Protein AF-0000000078798223 (afdb_homodimer)

Structure (mmCIF, N/CA/C/O backbone):
data_AF-0000000078798223-model_v1
#
loop_
_entity.id
_entity.type
_entity.pdbx_description
1 polymer beta-galactosidase
#
loop_
_atom_site.group_PDB
_atom_site.id
_atom_site.type_symbol
_atom_site.label_atom_id
_atom_site.label_alt_id
_atom_site.label_comp_id
_atom_site.label_asym_id
_atom_site.label_entity_id
_atom_site.label_seq_id
_atom_site.pdbx_PDB_ins_code
_atom_site.Cartn_x
_atom_site.Cartn_y
_atom_site.Cartn_z
_atom_site.occupancy
_atom_site.B_iso_or_equiv
_atom_site.auth_seq_id
_atom_site.auth_comp_id
_atom_site.auth_asym_id
_atom_site.auth_atom_id
_atom_site.pdbx_PDB_model_num
ATOM 1 N N . MET A 1 1 ? -11.508 -44.75 -27.094 1 25.14 1 MET A N 1
ATOM 2 C CA . MET A 1 1 ? -12.75 -44.219 -26.547 1 25.14 1 MET A CA 1
ATOM 3 C C . MET A 1 1 ? -12.734 -42.688 -26.609 1 25.14 1 MET A C 1
ATOM 5 O O . MET A 1 1 ? -11.898 -42.031 -25.969 1 25.14 1 MET A O 1
ATOM 9 N N . ASN A 1 2 ? -13.188 -42.25 -27.812 1 25.8 2 ASN A N 1
ATOM 10 C CA . ASN A 1 2 ? -13.203 -40.875 -28.359 1 25.8 2 ASN A CA 1
ATOM 11 C C . ASN A 1 2 ? -14.07 -39.969 -27.5 1 25.8 2 ASN A C 1
ATOM 13 O O . ASN A 1 2 ? -15.289 -40.125 -27.453 1 25.8 2 ASN A O 1
ATOM 17 N N . LEU A 1 3 ? -13.5 -39.531 -26.344 1 34.84 3 LEU A N 1
ATOM 18 C CA . LEU A 1 3 ? -14.211 -38.625 -25.469 1 34.84 3 LEU A CA 1
ATOM 19 C C . LEU A 1 3 ? -14.664 -37.375 -26.219 1 34.84 3 LEU A C 1
ATOM 21 O O . LEU A 1 3 ? -14.555 -36.281 -25.703 1 34.84 3 LEU A O 1
ATOM 25 N N . ARG A 1 4 ? -14.617 -37.375 -27.625 1 32.91 4 ARG A N 1
ATOM 26 C CA . ARG A 1 4 ? -14.852 -36.094 -28.281 1 32.91 4 ARG A CA 1
ATOM 27 C C . ARG A 1 4 ? -16.281 -35.594 -28.031 1 32.91 4 ARG A C 1
ATOM 29 O O . ARG A 1 4 ? -16.578 -34.406 -28.219 1 32.91 4 ARG A O 1
ATOM 36 N N . THR A 1 5 ? -17.312 -36.469 -27.969 1 29.66 5 THR A N 1
ATOM 37 C CA . THR A 1 5 ? -18.531 -35.906 -28.516 1 29.66 5 THR A CA 1
ATOM 38 C C . THR A 1 5 ? -19.188 -34.969 -27.484 1 29.66 5 THR A C 1
ATOM 40 O O . THR A 1 5 ? -20.422 -34.875 -27.422 1 29.66 5 THR A O 1
ATOM 43 N N . ILE A 1 6 ? -18.734 -34.75 -26.297 1 29.7 6 ILE A N 1
ATOM 44 C CA . ILE A 1 6 ? -19.797 -34.281 -25.422 1 29.7 6 ILE A CA 1
ATOM 45 C C . ILE A 1 6 ? -20.266 -32.875 -25.875 1 29.7 6 ILE A C 1
ATOM 47 O O . ILE A 1 6 ? -19.453 -31.953 -25.969 1 29.7 6 ILE A O 1
ATOM 51 N N . PHE A 1 7 ? -21.531 -32.906 -26.578 1 30.03 7 PHE A N 1
ATOM 52 C CA . PHE A 1 7 ? -22.344 -31.781 -27.047 1 30.03 7 PHE A CA 1
ATOM 53 C C . PHE A 1 7 ? -22.719 -30.859 -25.891 1 30.03 7 PHE A C 1
ATOM 55 O O . PHE A 1 7 ? -23.484 -31.25 -25 1 30.03 7 PHE A O 1
ATOM 62 N N . ILE A 1 8 ? -21.891 -30.094 -25.375 1 31.41 8 ILE A N 1
ATOM 63 C CA . ILE A 1 8 ? -22.25 -29.219 -24.266 1 31.41 8 ILE A CA 1
ATOM 64 C C . ILE A 1 8 ? -23.266 -28.172 -24.75 1 31.41 8 ILE A C 1
ATOM 66 O O . ILE A 1 8 ? -22.891 -27.219 -25.438 1 31.41 8 ILE A O 1
ATOM 70 N N . SER A 1 9 ? -24.484 -28.641 -25.344 1 26.86 9 SER A N 1
ATOM 71 C CA . SER A 1 9 ? -25.281 -27.5 -25.797 1 26.86 9 SER A CA 1
ATOM 72 C C . SER A 1 9 ? -25.875 -26.734 -24.609 1 26.86 9 SER A C 1
ATOM 74 O O . SER A 1 9 ? -26.719 -25.859 -24.797 1 26.86 9 SER A O 1
ATOM 76 N N . SER A 1 10 ? -25.719 -27.125 -23.359 1 29.78 10 SER A N 1
ATOM 77 C CA . SER A 1 10 ? -26.812 -26.469 -22.625 1 29.78 10 SER A CA 1
ATOM 78 C C . SER A 1 10 ? -26.688 -24.953 -22.672 1 29.78 10 SER A C 1
ATOM 80 O O . SER A 1 10 ? -25.656 -24.391 -22.266 1 29.78 10 SER A O 1
ATOM 82 N N . PHE A 1 11 ? -27.406 -24.344 -23.609 1 28 11 PHE A N 1
ATOM 83 C CA . PHE A 1 11 ? -27.625 -22.906 -23.703 1 28 11 PHE A CA 1
ATOM 84 C C . PHE A 1 11 ? -28.297 -22.375 -22.438 1 28 11 PHE A C 1
ATOM 86 O O . PHE A 1 11 ? -29.453 -22.688 -22.188 1 28 11 PHE A O 1
ATOM 93 N N . LEU A 1 12 ? -27.656 -22.359 -21.281 1 29.28 12 LEU A N 1
ATOM 94 C CA . LEU A 1 12 ? -28.344 -21.625 -20.219 1 29.28 12 LEU A CA 1
ATOM 95 C C . LEU A 1 12 ? -28.75 -20.234 -20.688 1 29.28 12 LEU A C 1
ATOM 97 O O . LEU A 1 12 ? -27.906 -19.453 -21.109 1 29.28 12 LEU A O 1
ATOM 101 N N . SER A 1 13 ? -30.031 -20.203 -21.125 1 26.53 13 SER A N 1
ATOM 102 C CA . SER A 1 13 ? -30.719 -18.953 -21.391 1 26.53 13 SER A CA 1
ATOM 103 C C . SER A 1 13 ? -30.625 -18 -20.203 1 26.53 13 SER A C 1
ATOM 105 O O . SER A 1 13 ? -31.109 -18.297 -19.109 1 26.53 13 SER A O 1
ATOM 107 N N . LEU A 1 14 ? -29.609 -17.297 -20.047 1 29.77 14 LEU A N 1
ATOM 108 C CA . LEU A 1 14 ? -29.609 -16.188 -19.109 1 29.77 14 LEU A CA 1
ATOM 109 C C . LEU A 1 14 ? -30.75 -15.219 -19.391 1 29.77 14 LEU A C 1
ATOM 111 O O . LEU A 1 14 ? -30.828 -14.648 -20.484 1 29.77 14 LEU A O 1
ATOM 115 N N . SER A 1 15 ? -31.922 -15.547 -18.797 1 27.58 15 SER A N 1
ATOM 116 C CA . SER A 1 15 ? -33 -14.555 -18.766 1 27.58 15 SER A CA 1
ATOM 117 C C . SER A 1 15 ? -32.469 -13.172 -18.406 1 27.58 15 SER A C 1
ATOM 119 O O . SER A 1 15 ? -31.656 -13.031 -17.484 1 27.58 15 SER A O 1
ATOM 121 N N . SER A 1 16 ? -32.5 -12.297 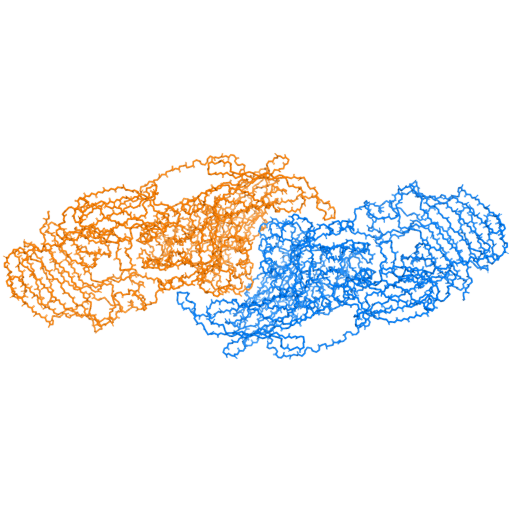-19.344 1 29.52 16 SER A N 1
ATOM 122 C CA . SER A 1 16 ? -32.156 -10.875 -19.344 1 29.52 16 SER A CA 1
ATOM 123 C C . SER A 1 16 ? -33 -10.102 -18.344 1 29.52 16 SER A C 1
ATOM 125 O O . SER A 1 16 ? -34.156 -9.758 -18.625 1 29.52 16 SER A O 1
ATOM 127 N N . LEU A 1 17 ? -33.156 -10.445 -17.109 1 31.25 17 LEU A N 1
ATOM 128 C CA . LEU A 1 17 ? -33.844 -9.43 -16.281 1 31.25 17 LEU A CA 1
ATOM 129 C C . LEU A 1 17 ? -33.25 -8.055 -16.547 1 31.25 17 LEU A C 1
ATOM 131 O O . LEU A 1 17 ? -32.031 -7.926 -16.766 1 31.25 17 LEU A O 1
ATOM 135 N N . GLY A 1 18 ? -34.125 -7.152 -16.812 1 32.62 18 GLY A N 1
ATOM 136 C CA . GLY A 1 18 ? -33.844 -5.738 -17.016 1 32.62 18 GLY A CA 1
ATOM 137 C C . GLY A 1 18 ? -32.969 -5.148 -15.938 1 32.62 18 GLY A C 1
ATOM 138 O O . GLY A 1 18 ? -33.438 -4.582 -14.953 1 32.62 18 GLY A O 1
ATOM 139 N N . MET A 1 19 ? -32.062 -5.875 -15.43 1 36.12 19 MET A N 1
ATOM 140 C CA . MET A 1 19 ? -31.062 -5.258 -14.57 1 36.12 19 MET A CA 1
ATOM 141 C C . MET A 1 19 ? -30.547 -3.959 -15.188 1 36.12 19 MET A C 1
ATOM 143 O O . MET A 1 19 ? -30.141 -3.936 -16.344 1 36.12 19 MET A O 1
ATOM 147 N N . LEU A 1 20 ? -31.125 -2.914 -14.75 1 42.03 20 LEU A N 1
ATOM 148 C CA . LEU A 1 20 ? -30.453 -1.687 -15.164 1 42.03 20 LEU A CA 1
ATOM 149 C C . LEU A 1 20 ? -28.938 -1.878 -15.188 1 42.03 20 LEU A C 1
ATOM 151 O O . LEU A 1 20 ? -28.297 -1.968 -14.141 1 42.03 20 LEU A O 1
ATOM 155 N N . ALA A 1 21 ? -28.578 -2.488 -16.188 1 52.38 21 ALA A N 1
ATOM 156 C CA . ALA A 1 21 ? -27.219 -2.867 -16.578 1 52.38 21 ALA A CA 1
ATOM 157 C C . ALA A 1 21 ? -26.281 -1.666 -16.531 1 52.38 21 ALA A C 1
ATOM 159 O O . ALA A 1 21 ? -26.688 -0.54 -16.828 1 52.38 21 ALA A O 1
ATOM 160 N N . GLN A 1 22 ? -25.125 -1.81 -15.781 1 69.62 22 GLN A N 1
ATOM 161 C CA . GLN A 1 22 ? -24.047 -0.835 -15.953 1 69.62 22 GLN A CA 1
ATOM 162 C C . GLN A 1 22 ? -24 -0.306 -17.375 1 69.62 22 GLN A C 1
ATOM 164 O O . GLN A 1 22 ? -24.125 -1.075 -18.344 1 69.62 22 GLN A O 1
ATOM 169 N N . GLU A 1 23 ? -24.219 0.938 -17.5 1 86.12 23 GLU A N 1
ATOM 170 C CA . GLU A 1 23 ? -24.094 1.555 -18.828 1 86.12 23 GLU A CA 1
ATOM 171 C C . GLU A 1 23 ? -22.656 1.484 -19.344 1 86.12 23 GLU A C 1
ATOM 173 O O . GLU A 1 23 ? -21.766 2.156 -18.812 1 86.12 23 GLU A O 1
ATOM 178 N N . GLN A 1 24 ? -22.453 0.556 -20.25 1 93.81 24 GLN A N 1
ATOM 179 C CA . GLN A 1 24 ? -21.109 0.349 -20.781 1 93.81 24 GLN A CA 1
ATOM 180 C C . GLN A 1 24 ? -21.109 0.368 -22.312 1 93.81 24 GLN A C 1
ATOM 182 O O . GLN A 1 24 ? -22.125 0.057 -22.938 1 93.81 24 GLN A O 1
ATOM 187 N N . ILE A 1 25 ? -20.047 0.852 -22.859 1 96.25 25 ILE A N 1
ATOM 188 C CA . ILE A 1 25 ? -19.75 0.755 -24.281 1 96.25 25 ILE A CA 1
ATOM 189 C C . ILE A 1 25 ? -18.453 -0.029 -24.484 1 96.25 25 ILE A C 1
ATOM 191 O O . ILE A 1 25 ? -17.438 0.267 -23.859 1 96.25 25 ILE A O 1
ATOM 195 N N . ASN A 1 26 ? -18.547 -1.075 -25.234 1 96.75 26 ASN A N 1
ATOM 196 C CA . ASN A 1 26 ? -17.359 -1.843 -25.609 1 96.75 26 ASN A CA 1
ATOM 197 C C . ASN A 1 26 ? -16.656 -1.238 -26.812 1 96.75 26 ASN A C 1
ATOM 199 O O . ASN A 1 26 ? -17.25 -1.102 -27.875 1 96.75 26 ASN A O 1
ATOM 203 N N . LEU A 1 27 ? -15.414 -0.887 -26.672 1 97.75 27 LEU A N 1
ATOM 204 C CA . LEU A 1 27 ? -14.656 -0.25 -27.734 1 97.75 27 LEU A CA 1
ATOM 205 C C . LEU A 1 27 ? -13.805 -1.271 -28.484 1 97.75 27 LEU A C 1
ATOM 207 O O . LEU A 1 27 ? -13.016 -0.91 -29.359 1 97.75 27 LEU A O 1
ATOM 211 N N . SER A 1 28 ? -13.93 -2.52 -28.109 1 95.38 28 SER A N 1
ATOM 212 C CA . SER A 1 28 ? -13.219 -3.561 -28.844 1 95.38 28 SER A CA 1
ATOM 213 C C . SER A 1 28 ? -13.688 -3.617 -30.297 1 95.38 28 SER A C 1
ATOM 215 O O . SER A 1 28 ? -14.734 -3.076 -30.641 1 95.38 28 SER A O 1
ATOM 217 N N . GLY A 1 29 ? -12.922 -4.273 -31.141 1 96.38 29 GLY A N 1
ATOM 218 C CA . GLY A 1 29 ? -13.195 -4.359 -32.562 1 96.38 29 GLY A CA 1
ATOM 219 C C . GLY A 1 29 ? -12.016 -3.963 -33.438 1 96.38 29 GLY A C 1
ATOM 220 O O . GLY A 1 29 ? -10.867 -4.301 -33.125 1 96.38 29 GLY A O 1
ATOM 221 N N . THR A 1 30 ? -12.328 -3.27 -34.469 1 97.38 30 THR A N 1
ATOM 222 C CA . THR A 1 30 ? -11.281 -2.906 -35.438 1 97.38 30 THR A CA 1
ATOM 223 C C . THR A 1 30 ? -10.703 -1.535 -35.094 1 97.38 30 THR A C 1
ATOM 225 O O . THR A 1 30 ? -11.43 -0.541 -35.062 1 97.38 30 THR A O 1
ATOM 228 N N . TRP A 1 31 ? -9.453 -1.505 -34.844 1 98.06 31 TRP A N 1
ATOM 229 C CA . TRP A 1 31 ? -8.703 -0.279 -34.594 1 98.06 31 TRP A CA 1
ATOM 230 C C . TRP A 1 31 ? -7.734 0.001 -35.75 1 98.06 31 TRP A C 1
ATOM 232 O O . TRP A 1 31 ? -7.535 -0.847 -36.625 1 98.06 31 TRP A O 1
ATOM 242 N N . GLN A 1 32 ? -7.262 1.251 -35.844 1 97.12 32 GLN A N 1
ATOM 243 C CA . GLN A 1 32 ? -6.117 1.586 -36.688 1 97.12 32 GLN A CA 1
ATOM 244 C C . GLN A 1 32 ? -4.801 1.376 -35.969 1 97.12 32 GLN A C 1
ATOM 246 O O . GLN A 1 32 ? -4.691 1.711 -34.781 1 97.12 32 GLN A O 1
ATOM 251 N N . PHE A 1 33 ? -3.844 0.742 -36.688 1 97.94 33 PHE A N 1
ATOM 252 C CA . PHE A 1 33 ? -2.629 0.312 -36 1 97.94 33 PHE A CA 1
ATOM 253 C C . PHE A 1 33 ? -1.403 0.56 -36.875 1 97.94 33 PHE A C 1
ATOM 255 O O . PHE A 1 33 ? -1.421 0.285 -38.094 1 97.94 33 PHE A O 1
ATOM 262 N N . ALA A 1 34 ? -0.399 1.144 -36.281 1 97.88 34 ALA A N 1
ATOM 263 C CA . ALA A 1 34 ? 0.933 1.234 -36.875 1 97.88 34 ALA A CA 1
ATOM 264 C C . ALA A 1 34 ? 1.983 0.609 -35.969 1 97.88 34 ALA A C 1
ATOM 266 O O . ALA A 1 34 ? 1.95 0.801 -34.75 1 97.88 34 ALA A O 1
ATOM 267 N N . PHE A 1 35 ? 2.842 -0.219 -36.562 1 97.31 35 PHE A N 1
ATOM 268 C CA . PHE A 1 35 ? 3.92 -0.876 -35.812 1 97.31 35 PHE A CA 1
ATOM 269 C C . PHE A 1 35 ? 5.258 -0.2 -36.094 1 97.31 35 PHE A C 1
ATOM 271 O O . PHE A 1 35 ? 5.582 0.078 -37.25 1 97.31 35 PHE A O 1
ATOM 278 N N . ALA A 1 36 ? 5.953 0.16 -35.031 1 97.31 36 ALA A N 1
ATOM 279 C CA . ALA A 1 36 ? 7.324 0.654 -35.125 1 97.31 36 ALA A CA 1
ATOM 280 C C . ALA A 1 36 ? 8.32 -0.377 -34.625 1 97.31 36 ALA A C 1
ATOM 282 O O . ALA A 1 36 ? 8.336 -0.689 -33.438 1 97.31 36 ALA A O 1
ATOM 283 N N . ALA A 1 37 ? 9.211 -0.849 -35.406 1 94.44 37 ALA A N 1
ATOM 284 C CA . ALA A 1 37 ? 10.141 -1.916 -35.031 1 94.44 37 ALA A CA 1
ATOM 285 C C . ALA A 1 37 ? 11.312 -1.369 -34.219 1 94.44 37 ALA A C 1
ATOM 287 O O . ALA A 1 37 ? 12.008 -2.123 -33.531 1 94.44 37 ALA A O 1
ATOM 288 N N . ASN A 1 38 ? 11.586 -0.045 -34.406 1 92.12 38 ASN A N 1
ATOM 289 C CA . ASN A 1 38 ? 12.695 0.592 -33.688 1 92.12 38 ASN A CA 1
ATOM 290 C C . ASN A 1 38 ? 12.375 2.037 -33.344 1 92.12 38 ASN A C 1
ATOM 292 O O . ASN A 1 38 ? 11.32 2.557 -33.719 1 92.12 38 ASN A O 1
ATOM 296 N N . GLN A 1 39 ? 13.305 2.594 -32.656 1 90.5 39 GLN A N 1
ATOM 297 C CA . GLN A 1 39 ? 13.086 3.93 -32.094 1 90.5 39 GLN A CA 1
ATOM 298 C C . GLN A 1 39 ? 12.922 4.957 -33.219 1 90.5 39 GLN A C 1
ATOM 300 O O . GLN A 1 39 ? 12.133 5.898 -33.094 1 90.5 39 GLN A O 1
ATOM 305 N N . LYS A 1 40 ? 13.656 4.855 -34.25 1 91.88 40 LYS A N 1
ATOM 306 C CA . LYS A 1 40 ? 13.57 5.785 -35.375 1 91.88 40 LYS A CA 1
ATOM 307 C C . LYS A 1 40 ? 12.164 5.793 -35.969 1 91.88 40 LYS A C 1
ATOM 309 O O . LYS A 1 40 ? 11.625 6.855 -36.281 1 91.88 40 LYS A O 1
ATOM 314 N N . GLU A 1 41 ? 11.656 4.602 -36.156 1 94.44 41 GLU A N 1
ATOM 315 C CA . GLU A 1 41 ? 10.289 4.492 -36.656 1 94.44 41 GLU A CA 1
ATOM 316 C C . GLU A 1 41 ? 9.281 5.043 -35.656 1 94.44 41 GLU A C 1
ATOM 318 O O . GLU A 1 41 ? 8.297 5.676 -36.062 1 94.44 41 GLU A O 1
ATOM 323 N N . ALA A 1 42 ? 9.508 4.789 -34.438 1 94.75 42 ALA A N 1
ATOM 324 C CA . ALA A 1 42 ? 8.633 5.297 -33.375 1 94.75 42 ALA A CA 1
ATOM 325 C C . ALA A 1 42 ? 8.625 6.82 -33.375 1 94.75 42 ALA A C 1
ATOM 327 O O . ALA A 1 42 ? 7.578 7.441 -33.156 1 94.75 42 ALA A O 1
ATOM 328 N N . ASP A 1 43 ? 9.75 7.402 -33.562 1 91.69 43 ASP A N 1
ATOM 329 C CA . ASP A 1 43 ? 9.883 8.859 -33.562 1 91.69 43 ASP A CA 1
ATOM 330 C C . ASP A 1 43 ? 9.008 9.492 -34.656 1 91.69 43 ASP A C 1
ATOM 332 O O . ASP A 1 43 ? 8.477 10.594 -34.469 1 91.69 43 ASP A O 1
ATOM 336 N N . ARG A 1 44 ? 8.852 8.828 -35.656 1 91.69 44 ARG A N 1
ATOM 337 C CA . ARG A 1 44 ? 8.047 9.328 -36.781 1 91.69 44 ARG A CA 1
ATOM 338 C C . ARG A 1 44 ? 6.566 9.336 -36.406 1 91.69 44 ARG A C 1
ATOM 340 O O . ARG A 1 44 ? 5.773 10.023 -37.062 1 91.69 44 ARG A O 1
ATOM 347 N N . LEU A 1 45 ? 6.223 8.594 -35.406 1 94.19 45 LEU A N 1
ATOM 348 C CA . LEU A 1 45 ? 4.82 8.461 -35.031 1 94.19 45 LEU A CA 1
ATOM 349 C C . LEU A 1 45 ? 4.543 9.219 -33.75 1 94.19 45 LEU A C 1
ATOM 351 O O . LEU A 1 45 ? 3.467 9.078 -33.156 1 94.19 45 LEU A O 1
ATOM 355 N N . GLU A 1 46 ? 5.406 10.008 -33.281 1 88.88 46 GLU A N 1
ATOM 356 C CA . GLU A 1 46 ? 5.355 10.633 -31.969 1 88.88 46 GLU A CA 1
ATOM 357 C C . GLU A 1 46 ? 4.098 11.477 -31.812 1 88.88 46 GLU A C 1
ATOM 359 O O . GLU A 1 46 ? 3.561 11.609 -30.703 1 88.88 46 GLU A O 1
ATOM 364 N N . ARG A 1 47 ? 3.443 12.062 -32.906 1 90.56 47 ARG A N 1
ATOM 365 C CA . ARG A 1 47 ? 2.287 12.945 -32.812 1 90.56 47 ARG A CA 1
ATOM 366 C C . ARG A 1 47 ? 1.03 12.258 -33.344 1 90.56 47 ARG A C 1
ATOM 368 O O . ARG A 1 47 ? 0.076 12.93 -33.75 1 90.56 47 ARG A O 1
ATOM 375 N N . PHE A 1 48 ? 1.013 10.984 -33.219 1 95.12 48 PHE A N 1
ATOM 376 C CA . PHE A 1 48 ? -0.061 10.195 -33.812 1 95.12 48 PHE A CA 1
ATOM 377 C C . PHE A 1 48 ? -1.392 10.492 -33.125 1 95.12 48 PHE A C 1
ATOM 379 O O . PHE A 1 48 ? -2.457 10.227 -33.688 1 95.12 48 PHE A O 1
ATOM 386 N N . TYR A 1 49 ? -1.411 11 -31.875 1 94.69 49 TYR A N 1
ATOM 387 C CA . TYR A 1 49 ? -2.604 11.234 -31.078 1 94.69 49 TYR A CA 1
ATOM 388 C C . TYR A 1 49 ? -3.301 12.523 -31.484 1 94.69 49 TYR A C 1
ATOM 390 O O . TYR A 1 49 ? -4.449 12.766 -31.109 1 94.69 49 TYR A O 1
ATOM 398 N N . THR A 1 50 ? -2.623 13.336 -32.281 1 92.88 50 THR A N 1
ATOM 399 C CA . THR A 1 50 ? -3.191 14.617 -32.688 1 92.88 50 THR A CA 1
ATOM 400 C C . THR A 1 50 ? -4.258 14.414 -33.781 1 92.88 50 THR A C 1
ATOM 402 O O . THR A 1 50 ? -4.188 13.469 -34.562 1 92.88 50 THR A O 1
ATOM 405 N N . PRO A 1 51 ? -5.238 15.289 -33.781 1 84.06 51 PRO A N 1
ATOM 406 C CA . PRO A 1 51 ? -6.332 15.133 -34.75 1 84.06 51 PRO A CA 1
ATOM 407 C C . PRO A 1 51 ? -5.855 15.195 -36.219 1 84.06 51 PRO A C 1
ATOM 409 O O . PRO A 1 51 ? -6.441 14.547 -37.094 1 84.06 51 PRO A O 1
ATOM 412 N N . ASP A 1 52 ? -4.801 15.883 -36.562 1 82.75 52 ASP A N 1
ATOM 413 C CA . ASP A 1 52 ? -4.391 16.156 -37.938 1 82.75 52 ASP A CA 1
ATOM 414 C C . ASP A 1 52 ? -3.307 15.18 -38.375 1 82.75 52 ASP A C 1
ATOM 416 O O . ASP A 1 52 ? -2.742 15.328 -39.469 1 82.75 52 ASP A O 1
ATOM 420 N N . PHE A 1 53 ? -3.043 14.195 -37.562 1 85.56 53 PHE A N 1
ATOM 421 C CA . PHE A 1 53 ? -1.961 13.289 -37.938 1 85.56 53 PHE A CA 1
ATOM 422 C C . PHE A 1 53 ? -2.357 12.414 -39.125 1 85.56 53 PHE A C 1
ATOM 424 O O . PHE A 1 53 ? -3.471 11.891 -39.156 1 85.56 53 PHE A O 1
ATOM 431 N N . ALA A 1 54 ? -1.493 12.312 -40.094 1 77.5 54 ALA A N 1
ATOM 432 C CA . ALA A 1 54 ? -1.74 11.5 -41.281 1 77.5 54 ALA A CA 1
ATOM 433 C C . ALA A 1 54 ? -1.782 10.016 -40.938 1 77.5 54 ALA A C 1
ATOM 435 O O . ALA A 1 54 ? -0.896 9.508 -40.25 1 77.5 54 ALA A O 1
ATOM 436 N N . LYS A 1 55 ? -2.74 9.344 -41.469 1 77.44 55 LYS A N 1
ATOM 437 C CA . LYS A 1 55 ? -2.965 7.953 -41.094 1 77.44 55 LYS A CA 1
ATOM 438 C C . LYS A 1 55 ? -2.438 6.996 -42.156 1 77.44 55 LYS A C 1
ATOM 440 O O . LYS A 1 55 ? -2.818 5.824 -42.188 1 77.44 55 LYS A O 1
ATOM 445 N N . SER A 1 56 ? -1.589 7.438 -43.031 1 79.12 56 SER A N 1
ATOM 446 C CA . SER A 1 56 ? -1.187 6.605 -44.156 1 79.12 56 SER A CA 1
ATOM 447 C C . SER A 1 56 ? -0.446 5.355 -43.688 1 79.12 56 SER A C 1
ATOM 449 O O . SER A 1 56 ? -0.485 4.32 -44.344 1 79.12 56 SER A O 1
ATOM 451 N N . LYS A 1 57 ? 0.108 5.344 -42.562 1 85.5 57 LYS A N 1
ATOM 452 C CA . LYS A 1 57 ? 0.884 4.207 -42.062 1 85.5 57 LYS A CA 1
ATOM 453 C C . LYS A 1 57 ? 0.032 3.297 -41.188 1 85.5 57 LYS A C 1
ATOM 455 O O . LYS A 1 57 ? 0.507 2.264 -40.719 1 85.5 57 LYS A O 1
ATOM 460 N N . PHE A 1 58 ? -1.136 3.611 -41.031 1 94.88 58 PHE A N 1
ATOM 461 C CA . PHE A 1 58 ? -1.995 2.842 -40.156 1 94.88 58 PHE A CA 1
ATOM 462 C C . PHE A 1 58 ? -2.818 1.827 -40.938 1 94.88 58 PHE A C 1
ATOM 464 O O . PHE A 1 58 ? -3.293 2.121 -42.031 1 94.88 58 PHE A O 1
ATOM 471 N N . LYS A 1 59 ? -2.887 0.677 -40.406 1 95.56 59 LYS A N 1
ATOM 472 C CA . LYS A 1 59 ? -3.703 -0.408 -40.938 1 95.56 59 LYS A CA 1
ATOM 473 C C . LYS A 1 59 ? -4.73 -0.88 -39.906 1 95.56 59 LYS A C 1
ATOM 475 O O . LYS A 1 59 ? -4.582 -0.633 -38.719 1 95.56 59 LYS A O 1
ATOM 480 N N . SER A 1 60 ? -5.707 -1.577 -40.438 1 96.56 60 SER A N 1
ATOM 481 C CA . SER A 1 60 ? -6.723 -2.125 -39.562 1 96.56 60 SER A CA 1
ATOM 482 C C . SER A 1 60 ? -6.172 -3.287 -38.75 1 96.56 60 SER A C 1
ATOM 484 O O . SER A 1 60 ? -5.418 -4.113 -39.25 1 96.56 60 SER A O 1
ATOM 486 N N . THR A 1 61 ? -6.488 -3.35 -37.469 1 97.19 61 THR A N 1
ATOM 487 C CA . THR A 1 61 ? -6.066 -4.422 -36.594 1 97.19 61 THR A CA 1
ATOM 488 C C . THR A 1 61 ? -7.164 -4.75 -35.562 1 97.19 61 THR A C 1
ATOM 490 O O . THR A 1 61 ? -7.879 -3.857 -35.125 1 97.19 61 THR A O 1
ATOM 493 N N . PRO A 1 62 ? -7.32 -5.984 -35.25 1 97.62 62 PRO A N 1
ATOM 494 C CA . PRO A 1 62 ? -8.297 -6.328 -34.188 1 97.62 62 PRO A CA 1
ATOM 495 C C . PRO A 1 62 ? -7.809 -5.98 -32.812 1 97.62 62 PRO A C 1
ATOM 497 O O . PRO A 1 62 ? -6.625 -6.145 -32.5 1 97.62 62 PRO A O 1
ATOM 500 N N . VAL A 1 63 ? -8.625 -5.516 -31.938 1 98.31 63 VAL A N 1
ATOM 501 C CA . VAL A 1 63 ? -8.469 -5.355 -30.5 1 98.31 63 VAL A CA 1
ATOM 502 C C . VAL A 1 63 ? -9.625 -6.035 -29.766 1 98.31 63 VAL A C 1
ATOM 504 O O . VAL A 1 63 ? -10.789 -5.668 -29.953 1 98.31 63 VAL A O 1
ATOM 507 N N . PRO A 1 64 ? -9.32 -7 -29.016 1 97.81 64 PRO A N 1
ATOM 508 C CA . PRO A 1 64 ? -8.016 -7.352 -28.438 1 97.81 64 PRO A CA 1
ATOM 509 C C . PRO A 1 64 ? -7.195 -8.258 -29.359 1 97.81 64 PRO A C 1
ATOM 511 O O . PRO A 1 64 ? -7.758 -9.094 -30.078 1 97.81 64 PRO A O 1
ATOM 514 N N . SER A 1 65 ? -5.859 -8.047 -29.328 1 98.19 65 SER A N 1
ATOM 515 C CA . SER A 1 65 ? -4.938 -8.953 -30 1 98.19 65 SER A CA 1
ATOM 516 C C . SER A 1 65 ? -3.494 -8.688 -29.578 1 98.19 65 SER A C 1
ATOM 518 O O . SER A 1 65 ? -3.203 -7.652 -28.969 1 98.19 65 SER A O 1
ATOM 520 N N . ASN A 1 66 ? -2.65 -9.602 -29.766 1 97.94 66 ASN A N 1
ATOM 521 C CA . ASN A 1 66 ? -1.203 -9.422 -29.766 1 97.94 66 ASN A CA 1
ATOM 522 C C . ASN A 1 66 ? -0.659 -9.297 -31.188 1 97.94 66 ASN A C 1
ATOM 524 O O . ASN A 1 66 ? -0.901 -10.172 -32.031 1 97.94 66 ASN A O 1
ATOM 528 N N . TRP A 1 67 ? 0.134 -8.273 -31.422 1 97.75 67 TRP A N 1
ATOM 529 C CA . TRP A 1 67 ? 0.482 -7.977 -32.812 1 97.75 67 TRP A CA 1
ATOM 530 C C . TRP A 1 67 ? 1.435 -9.031 -33.375 1 97.75 67 TRP A C 1
ATOM 532 O O . TRP A 1 67 ? 1.59 -9.148 -34.594 1 97.75 67 TRP A O 1
ATOM 542 N N . VAL A 1 68 ? 2.104 -9.828 -32.531 1 95.69 68 VAL A N 1
ATOM 543 C CA . VAL A 1 68 ? 2.98 -10.906 -32.969 1 95.69 68 VAL A CA 1
ATOM 544 C C . VAL A 1 68 ? 2.18 -11.922 -33.75 1 95.69 68 VAL A C 1
ATOM 546 O O . VAL A 1 68 ? 2.686 -12.5 -34.719 1 95.69 68 VAL A O 1
ATOM 549 N N . LEU A 1 69 ? 0.98 -12.219 -33.375 1 96.62 69 LEU A N 1
ATOM 550 C CA . LEU A 1 69 ? 0.144 -13.203 -34.062 1 96.62 69 LEU A CA 1
ATOM 551 C C . LEU A 1 69 ? -0.33 -12.688 -35.406 1 96.62 69 LEU A C 1
ATOM 553 O O . LEU A 1 69 ? -0.831 -13.461 -36.219 1 96.62 69 LEU A O 1
ATOM 557 N N . LEU A 1 70 ? -0.18 -11.422 -35.625 1 96.75 70 LEU A N 1
ATOM 558 C CA . LEU A 1 70 ? -0.587 -10.789 -36.875 1 96.75 70 LEU A CA 1
ATOM 559 C C . LEU A 1 70 ? 0.603 -10.633 -37.812 1 96.75 70 LEU A C 1
ATOM 561 O O . LEU A 1 70 ? 0.461 -10.086 -38.906 1 96.75 70 LEU A O 1
ATOM 565 N N . GLY A 1 71 ? 1.77 -11.031 -37.375 1 95.25 71 GLY A N 1
ATOM 566 C CA . GLY A 1 71 ? 2.926 -11.133 -38.25 1 95.25 71 GLY A CA 1
ATOM 567 C C . GLY A 1 71 ? 3.838 -9.922 -38.188 1 95.25 71 GLY A C 1
ATOM 568 O O . GLY A 1 71 ? 4.773 -9.805 -38.969 1 95.25 71 GLY A O 1
ATOM 569 N N . TYR A 1 72 ? 3.633 -9.023 -37.188 1 95.31 72 TYR A N 1
ATOM 570 C CA . TYR A 1 72 ? 4.391 -7.781 -37.156 1 95.31 72 TYR A CA 1
ATOM 571 C C . TYR A 1 72 ? 5.777 -8.008 -36.562 1 95.31 72 TYR A C 1
ATOM 573 O O . TYR A 1 72 ? 6.699 -7.223 -36.812 1 95.31 72 TYR A O 1
ATOM 581 N N . GLU A 1 73 ? 5.91 -9.031 -35.75 1 93.25 73 GLU A N 1
ATOM 582 C CA . GLU A 1 73 ? 7.195 -9.344 -35.125 1 93.25 73 GLU A CA 1
ATOM 583 C C . GLU A 1 73 ? 7.297 -10.828 -34.781 1 93.25 73 GLU A C 1
ATOM 585 O O . GLU A 1 73 ? 6.285 -11.539 -34.75 1 93.25 73 GLU A O 1
ATOM 590 N N . GLU A 1 74 ? 8.531 -11.32 -34.656 1 92.31 74 GLU A N 1
ATOM 591 C CA . GLU A 1 74 ? 8.742 -12.695 -34.188 1 92.31 74 GLU A CA 1
ATOM 592 C C . GLU A 1 74 ? 8.469 -12.844 -32.719 1 92.31 74 GLU A C 1
ATOM 594 O O . GLU A 1 74 ? 8.836 -11.977 -31.906 1 92.31 74 GLU A O 1
ATOM 599 N N . PRO A 1 75 ? 7.738 -13.898 -32.375 1 93.25 75 PRO A N 1
ATOM 600 C CA . PRO A 1 75 ? 7.484 -14.102 -30.953 1 93.25 75 PRO A CA 1
ATOM 601 C C . PRO A 1 75 ? 8.773 -14.266 -30.141 1 93.25 75 PRO A C 1
ATOM 603 O O . PRO A 1 75 ? 9.711 -14.922 -30.594 1 93.25 75 PRO A O 1
ATOM 606 N N . VAL A 1 76 ? 8.82 -13.641 -29.016 1 93 76 VAL A N 1
ATOM 607 C CA . VAL A 1 76 ? 9.961 -13.711 -28.109 1 93 76 VAL A CA 1
ATOM 608 C C . VAL A 1 76 ? 9.539 -14.375 -26.797 1 93 76 VAL A C 1
ATOM 610 O O . VAL A 1 76 ? 8.438 -14.125 -26.297 1 93 76 VAL A O 1
ATOM 613 N N . TYR A 1 77 ? 10.422 -15.281 -26.359 1 93.25 77 TYR A N 1
ATOM 614 C CA . TYR A 1 77 ? 10.188 -15.984 -25.109 1 93.25 77 TYR A CA 1
ATOM 615 C C . TYR A 1 77 ? 11.109 -15.461 -24.016 1 93.25 77 TYR A C 1
ATOM 617 O O . TYR A 1 77 ? 12.305 -15.266 -24.234 1 93.25 77 TYR A O 1
ATOM 625 N N . ARG A 1 78 ? 10.641 -15.125 -22.844 1 93.38 78 ARG A N 1
ATOM 626 C CA . ARG A 1 78 ? 11.383 -14.758 -21.641 1 93.38 78 ARG A CA 1
ATOM 627 C C . ARG A 1 78 ? 12.078 -13.406 -21.812 1 93.38 78 ARG A C 1
ATOM 629 O O . ARG A 1 78 ? 13.242 -13.258 -21.453 1 93.38 78 ARG A O 1
ATOM 636 N N . GLY A 1 79 ? 11.406 -12.57 -22.5 1 93.19 79 GLY A N 1
ATOM 637 C CA . GLY A 1 79 ? 11.891 -11.203 -22.562 1 93.19 79 GLY A CA 1
ATOM 638 C C . GLY A 1 79 ? 12.727 -10.914 -23.797 1 93.19 79 GLY A C 1
ATOM 639 O O . GLY A 1 79 ? 13.047 -11.828 -24.547 1 93.19 79 GLY A O 1
ATOM 640 N N . PHE A 1 80 ? 13.016 -9.656 -24.016 1 93.19 80 PHE A N 1
ATOM 641 C CA . PHE A 1 80 ? 13.719 -9.172 -25.203 1 93.19 80 PHE A CA 1
ATOM 642 C C . PHE A 1 80 ? 15.219 -9.094 -24.953 1 93.19 80 PHE A C 1
ATOM 644 O O . PHE A 1 80 ? 15.648 -8.742 -23.859 1 93.19 80 PHE A O 1
ATOM 651 N N . LYS A 1 81 ? 15.922 -9.398 -25.984 1 86 81 LYS A N 1
ATOM 652 C CA . LYS A 1 81 ? 17.375 -9.281 -25.922 1 86 81 LYS A CA 1
ATOM 653 C C . LYS A 1 81 ? 17.812 -7.824 -26.047 1 86 81 LYS A C 1
ATOM 655 O O . LYS A 1 81 ? 17.219 -7.055 -26.812 1 86 81 LYS A O 1
ATOM 660 N N . ASP A 1 82 ? 18.812 -7.352 -25.438 1 80.5 82 ASP A N 1
ATOM 661 C CA . ASP A 1 82 ? 19.516 -6.066 -25.516 1 80.5 82 ASP A CA 1
ATOM 662 C C . ASP A 1 82 ? 18.547 -4.91 -25.266 1 80.5 82 ASP A C 1
ATOM 664 O O . ASP A 1 82 ? 18.734 -3.812 -25.797 1 80.5 82 ASP A O 1
ATOM 668 N N . ASN A 1 83 ? 17.391 -5.211 -24.688 1 79.94 83 ASN A N 1
ATOM 669 C CA . ASN A 1 83 ? 16.391 -4.223 -24.297 1 79.94 83 ASN A CA 1
ATOM 670 C C . ASN A 1 83 ? 15.891 -3.439 -25.516 1 79.94 83 ASN A C 1
ATOM 672 O O . ASN A 1 83 ? 15.781 -2.213 -25.469 1 79.94 83 ASN A O 1
ATOM 676 N N . GLN A 1 84 ? 15.766 -4.078 -26.641 1 86.38 84 GLN A N 1
ATOM 677 C CA . GLN A 1 84 ? 15.188 -3.5 -27.844 1 86.38 84 GLN A CA 1
ATOM 678 C C . GLN A 1 84 ? 13.906 -4.223 -28.25 1 86.38 84 GLN A C 1
ATOM 680 O O . GLN A 1 84 ? 13.859 -5.457 -28.234 1 86.38 84 GLN A O 1
ATOM 685 N N . ALA A 1 85 ? 12.898 -3.496 -28.391 1 93.12 85 ALA A N 1
ATOM 686 C CA . ALA A 1 85 ? 11.617 -4.066 -28.781 1 93.12 85 ALA A CA 1
ATOM 687 C C . ALA A 1 85 ? 10.797 -3.061 -29.594 1 93.12 85 ALA A C 1
ATOM 689 O O . ALA A 1 85 ? 11.102 -1.865 -29.594 1 93.12 85 ALA A O 1
ATOM 690 N N . GLY A 1 86 ? 9.859 -3.578 -30.297 1 94.56 86 GLY A N 1
ATOM 691 C CA . GLY A 1 86 ? 8.969 -2.721 -31.062 1 94.56 86 GLY A CA 1
ATOM 692 C C . GLY A 1 86 ? 7.922 -2.033 -30.203 1 94.56 86 GLY A C 1
ATOM 693 O O . GLY A 1 86 ? 7.828 -2.293 -29 1 94.56 86 GLY A O 1
ATOM 694 N N . GLU A 1 87 ? 7.238 -1.03 -30.828 1 97.19 87 GLU A N 1
ATOM 695 C CA . GLU A 1 87 ? 6.129 -0.311 -30.203 1 97.19 87 GLU A CA 1
ATOM 696 C C . GLU A 1 87 ? 4.895 -0.317 -31.109 1 97.19 87 GLU A C 1
ATOM 698 O O . GLU A 1 87 ? 5.008 -0.465 -32.312 1 97.19 87 GLU A O 1
ATOM 703 N N . GLY A 1 88 ? 3.771 -0.302 -30.484 1 98.25 88 GLY A N 1
ATOM 704 C CA . GLY A 1 88 ? 2.521 -0.229 -31.219 1 98.25 88 GLY A CA 1
ATOM 705 C C . GLY A 1 88 ? 1.763 1.063 -30.984 1 98.25 88 GLY A C 1
ATOM 706 O O . GLY A 1 88 ? 1.729 1.572 -29.859 1 98.25 88 GLY A O 1
ATOM 707 N N . PHE A 1 89 ? 1.235 1.602 -32.094 1 98.44 89 PHE A N 1
ATOM 708 C CA . PHE A 1 89 ? 0.436 2.82 -32.062 1 98.44 89 PHE A CA 1
ATOM 709 C C . PHE A 1 89 ? -0.993 2.545 -32.5 1 98.44 89 PHE A C 1
ATOM 711 O O . PHE A 1 89 ? -1.22 2.141 -33.656 1 98.44 89 PHE A O 1
ATOM 718 N N . TYR A 1 90 ? -1.943 2.719 -31.594 1 98.31 90 TYR A N 1
ATOM 719 C CA . TYR A 1 90 ? -3.346 2.402 -31.828 1 98.31 90 TYR A CA 1
ATOM 720 C C . TYR A 1 90 ? -4.191 3.67 -31.875 1 98.31 90 TYR A C 1
ATOM 722 O O . TYR A 1 90 ? -3.965 4.602 -31.094 1 98.31 90 TYR A O 1
ATOM 730 N N . VAL A 1 91 ? -5.184 3.701 -32.75 1 97.56 91 VAL A N 1
ATOM 731 C CA . VAL A 1 91 ? -6.164 4.781 -32.781 1 97.56 91 VAL A CA 1
ATOM 732 C C . VAL A 1 91 ? -7.566 4.203 -32.969 1 97.56 91 VAL A C 1
ATOM 734 O O . VAL A 1 91 ? -7.758 3.277 -33.781 1 97.56 91 VAL A O 1
ATOM 737 N N . ARG A 1 92 ? -8.477 4.66 -32.281 1 97.19 92 ARG A N 1
ATOM 738 C CA . ARG A 1 92 ? -9.883 4.266 -32.344 1 97.19 92 ARG A CA 1
ATOM 739 C C . ARG A 1 92 ? -10.797 5.484 -32.281 1 97.19 92 ARG A C 1
ATOM 741 O O . ARG A 1 92 ? -10.664 6.316 -31.391 1 97.19 92 ARG A O 1
ATOM 748 N N . GLU A 1 93 ? -11.633 5.598 -33.219 1 96.19 93 GLU A N 1
ATOM 749 C CA . GLU A 1 93 ? -12.688 6.609 -33.188 1 96.19 93 GLU A CA 1
ATOM 750 C C . GLU A 1 93 ? -14.016 6.008 -32.75 1 96.19 93 GLU A C 1
ATOM 752 O O . GLU A 1 93 ? -14.344 4.879 -33.125 1 96.19 93 GLU A O 1
ATOM 757 N N . PHE A 1 94 ? -14.734 6.73 -31.922 1 97.12 94 PHE A N 1
ATOM 758 C CA . PHE A 1 94 ? -16 6.215 -31.406 1 97.12 94 PHE A CA 1
ATOM 759 C C . PHE A 1 94 ? -16.938 7.359 -31.031 1 97.12 94 PHE A C 1
ATOM 761 O O . PHE A 1 94 ? -16.516 8.516 -30.984 1 97.12 94 PHE A O 1
ATOM 768 N N . THR A 1 95 ? -18.156 7.051 -30.859 1 96.69 95 THR A N 1
ATOM 769 C CA . THR A 1 95 ? -19.156 7.996 -30.391 1 96.69 95 THR A CA 1
ATOM 770 C C . THR A 1 95 ? -19.781 7.508 -29.078 1 96.69 95 THR A C 1
ATOM 772 O O . THR A 1 95 ? -19.641 6.34 -28.719 1 96.69 95 THR A O 1
ATOM 775 N N . ILE A 1 96 ? -20.328 8.359 -28.312 1 96.44 96 ILE A N 1
ATOM 776 C CA . ILE A 1 96 ? -21.016 8 -27.078 1 96.44 96 ILE A CA 1
ATOM 777 C C . ILE A 1 96 ? -22.453 8.516 -27.125 1 96.44 96 ILE A C 1
ATOM 779 O O . ILE A 1 96 ? -22.781 9.438 -27.891 1 96.44 96 ILE A O 1
ATOM 783 N N . PRO A 1 97 ? -23.359 7.926 -26.344 1 95.31 97 PRO A N 1
ATOM 784 C CA . PRO A 1 97 ? -24.734 8.414 -26.281 1 95.31 97 PRO A CA 1
ATOM 785 C C . PRO A 1 97 ? -24.828 9.852 -25.766 1 95.31 97 PRO A C 1
ATOM 787 O O . PRO A 1 97 ? -24.047 10.25 -24.906 1 95.31 97 PRO A O 1
ATOM 790 N N . GLN A 1 98 ? -25.812 10.57 -26.234 1 93.94 98 GLN A N 1
ATOM 791 C CA . GLN A 1 98 ? -26 11.969 -25.859 1 93.94 98 GLN A CA 1
ATOM 792 C C . GLN A 1 98 ? -26.266 12.117 -24.375 1 93.94 98 GLN A C 1
ATOM 794 O O . GLN A 1 98 ? -25.844 13.094 -23.75 1 93.94 98 GLN A O 1
ATOM 799 N N . ASP A 1 99 ? -26.906 11.211 -23.812 1 92.69 99 ASP A N 1
ATOM 800 C CA . ASP A 1 99 ? -27.297 11.305 -22.406 1 92.69 99 ASP A CA 1
ATOM 801 C C . ASP A 1 99 ? -26.094 11.07 -21.484 1 92.69 99 ASP A C 1
ATOM 803 O O . ASP A 1 99 ? -26.203 11.219 -20.266 1 92.69 99 ASP A O 1
ATOM 807 N N . TRP A 1 100 ? -24.906 10.711 -22 1 95.56 100 TRP A N 1
ATOM 808 C CA . TRP A 1 100 ? -23.719 10.492 -21.188 1 95.56 100 TRP A CA 1
ATOM 809 C C . TRP A 1 100 ? -23.047 11.82 -20.859 1 95.56 100 TRP A C 1
ATOM 811 O O . TRP A 1 100 ? -22.141 11.867 -20.016 1 95.56 100 TRP A O 1
ATOM 821 N N . LYS A 1 101 ? -23.469 12.922 -21.375 1 93.25 101 LYS A N 1
ATOM 822 C CA . LYS A 1 101 ? -22.875 14.242 -21.203 1 93.25 101 LYS A CA 1
ATOM 823 C C . LYS A 1 101 ? -22.828 14.617 -19.719 1 93.25 101 LYS A C 1
ATOM 825 O O . LYS A 1 101 ? -21.859 15.242 -19.266 1 93.25 101 LYS A O 1
ATOM 830 N N . ASP A 1 102 ? -23.797 14.281 -18.984 1 92.69 102 ASP A N 1
ATOM 831 C CA . ASP A 1 102 ? -23.875 14.688 -17.578 1 92.69 102 ASP A CA 1
ATOM 832 C C . ASP A 1 102 ? -23.547 13.516 -16.641 1 92.69 102 ASP A C 1
ATOM 834 O O . ASP A 1 102 ? -23.953 13.516 -15.484 1 92.69 102 ASP A O 1
ATOM 838 N N . LYS A 1 103 ? -22.828 12.539 -17.156 1 96.31 103 LYS A N 1
ATOM 839 C CA . LYS A 1 103 ? -22.5 11.367 -16.344 1 96.31 103 LYS A CA 1
ATOM 840 C C . LYS A 1 103 ? -21 11.297 -16.078 1 96.31 103 LYS A C 1
ATOM 842 O O . LYS A 1 103 ? -20.219 11.984 -16.719 1 96.31 103 LYS A O 1
ATOM 847 N N . ARG A 1 104 ? -20.656 10.602 -14.945 1 96.75 104 ARG A N 1
ATOM 848 C CA . ARG A 1 104 ? -19.266 10.188 -14.742 1 96.75 104 ARG A CA 1
ATOM 849 C C . ARG A 1 104 ? -18.906 9.023 -15.664 1 96.75 104 ARG A C 1
ATOM 851 O O . ARG A 1 104 ? -19.688 8.078 -15.805 1 96.75 104 ARG A O 1
ATOM 858 N N . ILE A 1 105 ? -17.766 9.133 -16.391 1 97.75 105 ILE A N 1
ATOM 859 C CA . ILE A 1 105 ? -17.391 8.102 -17.344 1 97.75 105 ILE A CA 1
ATOM 860 C C . ILE A 1 105 ? -15.984 7.613 -17.047 1 97.75 105 ILE A C 1
ATOM 862 O O . ILE A 1 105 ? -15.055 8.414 -16.938 1 97.75 105 ILE A O 1
ATOM 866 N N . LEU A 1 106 ? -15.789 6.324 -16.906 1 97.81 106 LEU A N 1
ATOM 867 C CA . LEU A 1 106 ? -14.484 5.688 -16.766 1 97.81 106 LEU A CA 1
ATOM 868 C C . LEU A 1 106 ? -14.102 4.941 -18.047 1 97.81 106 LEU A C 1
ATOM 870 O O . LEU A 1 106 ? -14.945 4.297 -18.672 1 97.81 106 LEU A O 1
ATOM 874 N N . LEU A 1 107 ? -12.875 5.141 -18.484 1 98.56 107 LEU A N 1
ATOM 875 C CA . LEU A 1 107 ? -12.273 4.371 -19.578 1 98.56 107 LEU A CA 1
ATOM 876 C C . LEU A 1 107 ? -11.43 3.227 -19.031 1 98.56 107 LEU A C 1
ATOM 878 O O . LEU A 1 107 ? -10.383 3.461 -18.406 1 98.56 107 LEU A O 1
ATOM 882 N N . HIS A 1 108 ? -11.859 1.979 -19.328 1 98.06 108 HIS A N 1
ATOM 883 C CA . HIS A 1 108 ? -11.219 0.793 -18.781 1 98.06 108 HIS A CA 1
ATOM 884 C C . HIS A 1 108 ? -10.383 0.081 -19.844 1 98.06 108 HIS A C 1
ATOM 886 O O . HIS A 1 108 ? -10.812 -0.049 -20.984 1 98.06 108 HIS A O 1
ATOM 892 N N . PHE A 1 109 ? -9.18 -0.309 -19.438 1 98.5 109 PHE A N 1
ATOM 893 C CA . PHE A 1 109 ? -8.375 -1.266 -20.188 1 98.5 109 PHE A CA 1
ATOM 894 C C . PHE A 1 109 ? -8.234 -2.574 -19.422 1 98.5 109 PHE A C 1
ATOM 896 O O . PHE A 1 109 ? -7.766 -2.586 -18.281 1 98.5 109 PHE A O 1
ATOM 903 N N . GLY A 1 110 ? -8.594 -3.66 -20.109 1 97.5 110 GLY A N 1
ATOM 904 C CA . GLY A 1 110 ? -8.508 -4.957 -19.453 1 97.5 110 GLY A CA 1
ATOM 905 C C . GLY A 1 110 ? -7.094 -5.504 -19.391 1 97.5 110 GLY A C 1
ATOM 906 O O . GLY A 1 110 ? -6.781 -6.352 -18.547 1 97.5 110 GLY A O 1
ATOM 907 N N . GLY A 1 111 ? -6.281 -5.09 -20.328 1 97.38 111 GLY A N 1
ATOM 908 C CA . GLY A 1 111 ? -4.898 -5.543 -20.375 1 97.38 111 GLY A CA 1
ATOM 909 C C . GLY A 1 111 ? -4.137 -4.992 -21.562 1 97.38 111 GLY A C 1
ATOM 910 O O . GLY A 1 111 ? -4.598 -5.082 -22.703 1 97.38 111 GLY A O 1
ATOM 911 N N . VAL A 1 112 ? -3.025 -4.312 -21.359 1 98.38 112 VAL A N 1
ATOM 912 C CA . VAL A 1 112 ? -2.076 -3.811 -22.344 1 98.38 112 VAL A CA 1
ATOM 913 C C . VAL A 1 112 ? -0.662 -4.25 -21.969 1 98.38 112 VAL A C 1
ATOM 915 O O . VAL A 1 112 ? -0.209 -4.016 -20.844 1 98.38 112 VAL A O 1
ATOM 918 N N . TRP A 1 113 ? 0.029 -4.961 -22.906 1 96.75 113 TRP A N 1
ATOM 919 C CA . TRP A 1 113 ? 1.374 -5.426 -22.594 1 96.75 113 TRP A CA 1
ATOM 920 C C . TRP A 1 113 ? 2.426 -4.621 -23.344 1 96.75 113 TRP A C 1
ATOM 922 O O . TRP A 1 113 ? 2.387 -4.539 -24.578 1 96.75 113 TRP A O 1
ATOM 932 N N . SER A 1 114 ? 3.51 -3.975 -22.641 1 96 114 SER A N 1
ATOM 933 C CA . SER A 1 114 ? 3.553 -4.023 -21.188 1 96 114 SER A CA 1
ATOM 934 C C . SER A 1 114 ? 3.287 -2.65 -20.578 1 96 114 SER A C 1
ATOM 936 O O . SER A 1 114 ? 3.254 -2.502 -19.359 1 96 114 SER A O 1
ATOM 938 N N . SER A 1 115 ? 3.131 -1.677 -21.5 1 97.5 115 SER A N 1
ATOM 939 C CA . SER A 1 115 ? 2.893 -0.306 -21.062 1 97.5 115 SER A CA 1
ATOM 940 C C . SER A 1 115 ? 1.952 0.424 -22.016 1 97.5 115 SER A C 1
ATOM 942 O O . SER A 1 115 ? 2.018 0.229 -23.219 1 97.5 115 SER A O 1
ATOM 944 N N . ALA A 1 116 ? 1.106 1.288 -21.453 1 98.31 116 ALA A N 1
ATOM 945 C CA . ALA A 1 116 ? 0.155 2.061 -22.234 1 98.31 116 ALA A CA 1
ATOM 946 C C . ALA A 1 116 ? 0.266 3.551 -21.938 1 98.31 116 ALA A C 1
ATOM 948 O O . ALA A 1 116 ? 0.219 3.957 -20.766 1 98.31 116 ALA A O 1
ATOM 949 N N . GLU A 1 117 ? 0.518 4.328 -22.906 1 97.88 117 GLU A N 1
ATOM 950 C CA . GLU A 1 117 ? 0.306 5.77 -22.859 1 97.88 117 GLU A CA 1
ATOM 951 C C . GLU A 1 117 ? -0.963 6.164 -23.609 1 97.88 117 GLU A C 1
ATOM 953 O O . GLU A 1 117 ? -1.126 5.828 -24.781 1 97.88 117 GLU A O 1
ATOM 958 N N . VAL A 1 118 ? -1.832 6.887 -22.984 1 98.44 118 VAL A N 1
ATOM 959 C CA . VAL A 1 118 ? -3.186 7.027 -23.5 1 98.44 118 VAL A CA 1
ATOM 960 C C . VAL A 1 118 ? -3.52 8.508 -23.688 1 98.44 118 VAL A C 1
ATOM 962 O O . VAL A 1 118 ? -3.246 9.32 -22.797 1 98.44 118 VAL A O 1
ATOM 965 N N . TRP A 1 119 ? -4.074 8.867 -24.844 1 97.88 119 TRP A N 1
ATOM 966 C CA . TRP A 1 119 ? -4.582 10.203 -25.156 1 97.88 119 TRP A CA 1
ATOM 967 C C . TRP A 1 119 ? -6.047 10.141 -25.578 1 97.88 119 TRP A C 1
ATOM 969 O O . TRP A 1 119 ? -6.469 9.18 -26.234 1 97.88 119 TRP A O 1
ATOM 979 N N . LEU A 1 120 ? -6.801 11.055 -25.219 1 97.75 120 LEU A N 1
ATOM 980 C CA . LEU A 1 120 ? -8.18 11.234 -25.656 1 97.75 120 LEU A CA 1
ATOM 981 C C . LEU A 1 120 ? -8.391 12.617 -26.25 1 97.75 120 LEU A C 1
ATOM 983 O O . LEU A 1 120 ? -8.164 13.633 -25.594 1 97.75 120 LEU A O 1
ATOM 987 N N . ASN A 1 121 ? -8.797 12.656 -27.547 1 96.38 121 ASN A N 1
ATOM 988 C CA . ASN A 1 121 ? -9.031 13.906 -28.266 1 96.38 121 ASN A CA 1
ATOM 989 C C . ASN A 1 121 ? -7.82 14.828 -28.203 1 96.38 121 ASN A C 1
ATOM 991 O O . ASN A 1 121 ? -7.961 16.031 -27.953 1 96.38 121 ASN A O 1
ATOM 995 N N . GLY A 1 122 ? -6.672 14.227 -28.234 1 95 122 GLY A N 1
ATOM 996 C CA . GLY A 1 122 ? -5.434 14.984 -28.312 1 95 122 GLY A CA 1
ATOM 997 C C . GLY A 1 122 ? -4.832 15.281 -26.953 1 95 122 GLY A C 1
ATOM 998 O O . GLY A 1 122 ? -3.684 15.719 -26.859 1 95 122 GLY A O 1
ATOM 999 N N . ASN A 1 123 ? -5.566 14.992 -25.875 1 94.19 123 ASN A N 1
ATOM 1000 C CA . ASN A 1 123 ? -5.086 15.273 -24.531 1 94.19 123 ASN A CA 1
ATOM 1001 C C . ASN A 1 123 ? -4.602 14 -23.828 1 94.19 123 ASN A C 1
ATOM 1003 O O . ASN A 1 123 ? -5.254 12.961 -23.906 1 94.19 123 ASN A O 1
ATOM 1007 N N . GLU A 1 124 ? -3.43 14.125 -23.172 1 94.94 124 GLU A N 1
ATOM 1008 C CA . GLU A 1 124 ? -2.865 12.984 -22.453 1 94.94 124 GLU A CA 1
ATOM 1009 C C . GLU A 1 124 ? -3.682 12.648 -21.203 1 94.94 124 GLU A C 1
ATOM 1011 O O . GLU A 1 124 ? -3.979 13.531 -20.391 1 94.94 124 GLU A O 1
ATOM 1016 N N . LEU A 1 125 ? -4.113 11.406 -21.094 1 96.56 125 LEU A N 1
ATOM 1017 C CA . LEU A 1 125 ? -4.785 10.93 -19.891 1 96.56 125 LEU A CA 1
ATOM 1018 C C . LEU A 1 125 ? -3.771 10.43 -18.859 1 96.56 125 LEU A C 1
ATOM 1020 O O . LEU A 1 125 ? -3.922 10.672 -17.656 1 96.56 125 LEU A O 1
ATOM 1024 N N . GLY A 1 126 ? -2.789 9.688 -19.375 1 95.69 126 GLY A N 1
ATOM 1025 C CA . GLY A 1 126 ? -1.779 9.133 -18.5 1 95.69 126 GLY A CA 1
ATOM 1026 C C . GLY A 1 126 ? -1.127 7.879 -19.047 1 95.69 126 GLY A C 1
ATOM 1027 O O . GLY A 1 126 ? -1.165 7.629 -20.25 1 95.69 126 GLY A O 1
ATOM 1028 N N . ARG A 1 127 ? -0.41 7.262 -18.094 1 95.69 127 ARG A N 1
ATOM 1029 C CA . ARG A 1 127 ? 0.381 6.09 -18.453 1 95.69 127 ARG A CA 1
ATOM 1030 C C . ARG A 1 127 ? 0.174 4.965 -17.438 1 95.69 127 ARG A C 1
ATOM 1032 O O . ARG A 1 127 ? -0.158 5.219 -16.281 1 95.69 127 ARG A O 1
ATOM 1039 N N . HIS A 1 128 ? 0.204 3.74 -17.875 1 97.44 128 HIS A N 1
ATOM 1040 C CA . HIS A 1 128 ? 0.147 2.537 -17.062 1 97.44 128 HIS A CA 1
ATOM 1041 C C . HIS A 1 128 ? 1.257 1.561 -17.438 1 97.44 128 HIS A C 1
ATOM 1043 O O . HIS A 1 128 ? 1.299 1.064 -18.562 1 97.44 128 HIS A O 1
ATOM 1049 N N . ASP A 1 129 ? 2.191 1.235 -16.484 1 96.12 129 ASP A N 1
ATOM 1050 C CA . ASP A 1 129 ? 3.365 0.409 -16.75 1 96.12 129 ASP A CA 1
ATOM 1051 C C . ASP A 1 129 ? 3.242 -0.955 -16.078 1 96.12 129 ASP A C 1
ATOM 1053 O O . ASP A 1 129 ? 4.062 -1.309 -15.227 1 96.12 129 ASP A O 1
ATOM 1057 N N . CYS A 1 130 ? 2.271 -1.756 -16.453 1 95.75 130 CYS A N 1
ATOM 1058 C CA . CYS A 1 130 ? 2.047 -3.135 -16.031 1 95.75 130 CYS A CA 1
ATOM 1059 C C . CYS A 1 130 ? 1.366 -3.938 -17.141 1 95.75 130 CYS A C 1
ATOM 1061 O O . CYS A 1 130 ? 0.364 -3.496 -17.703 1 95.75 130 CYS A O 1
ATOM 1063 N N . GLY A 1 131 ? 1.854 -5.051 -17.375 1 95.69 131 GLY A N 1
ATOM 1064 C CA . GLY A 1 131 ? 1.388 -5.805 -18.531 1 95.69 131 GLY A CA 1
ATOM 1065 C C . GLY A 1 131 ? 0.158 -6.641 -18.234 1 95.69 131 GLY A C 1
ATOM 1066 O O . GLY A 1 131 ? -0.51 -7.117 -19.156 1 95.69 131 GLY A O 1
ATOM 1067 N N . TYR A 1 132 ? -0.22 -6.785 -16.953 1 95.81 132 TYR A N 1
ATOM 1068 C CA . TYR A 1 132 ? -1.178 -7.859 -16.719 1 95.81 132 TYR A CA 1
ATOM 1069 C C . TYR A 1 132 ? -2.379 -7.363 -15.93 1 95.81 132 TYR A C 1
ATOM 1071 O O . TYR A 1 132 ? -3.418 -8.023 -15.883 1 95.81 132 TYR A O 1
ATOM 1079 N N . THR A 1 133 ? -2.344 -6.227 -15.273 1 96.19 133 THR A N 1
ATOM 1080 C CA . THR A 1 133 ? -3.479 -5.758 -14.484 1 96.19 133 THR A CA 1
ATOM 1081 C C . THR A 1 133 ? -4.355 -4.816 -15.305 1 96.19 133 THR A C 1
ATOM 1083 O O . THR A 1 133 ? -3.875 -4.152 -16.219 1 96.19 133 THR A O 1
ATOM 1086 N N . SER A 1 134 ? -5.637 -4.809 -15.008 1 97.12 134 SER A N 1
ATOM 1087 C CA . SER A 1 134 ? -6.555 -3.832 -15.586 1 97.12 134 SER A CA 1
ATOM 1088 C C . SER A 1 134 ? -6.391 -2.465 -14.93 1 97.12 134 SER A C 1
ATOM 1090 O O . SER A 1 134 ? -5.949 -2.367 -13.781 1 97.12 134 SER A O 1
ATOM 1092 N N . PHE A 1 135 ? -6.707 -1.443 -15.664 1 97.38 135 PHE A N 1
ATOM 1093 C CA . PHE A 1 135 ? -6.621 -0.077 -15.156 1 97.38 135 PHE A CA 1
ATOM 1094 C C . PHE A 1 135 ? -7.676 0.808 -15.82 1 97.38 135 PHE A C 1
ATOM 1096 O O . PHE A 1 135 ? -8.312 0.405 -16.797 1 97.38 135 PHE A O 1
ATOM 1103 N N . ALA A 1 136 ? -7.957 1.977 -15.227 1 98 136 ALA A N 1
ATOM 1104 C CA . ALA A 1 136 ? -8.984 2.873 -15.75 1 98 136 ALA A CA 1
ATOM 1105 C C . ALA A 1 136 ? -8.578 4.336 -15.57 1 98 136 ALA A C 1
ATOM 1107 O O . ALA A 1 136 ? -7.777 4.66 -14.688 1 98 136 ALA A O 1
ATOM 1108 N N . PHE A 1 137 ? -9.047 5.191 -16.453 1 98.12 137 PHE A N 1
ATOM 1109 C CA . PHE A 1 137 ? -8.938 6.641 -16.359 1 98.12 137 PHE A CA 1
ATOM 1110 C C . PHE A 1 137 ? -10.312 7.281 -16.203 1 98.12 137 PHE A C 1
ATOM 1112 O O . PHE A 1 137 ? -11.289 6.836 -16.828 1 98.12 137 PHE A O 1
ATOM 1119 N N . ASP A 1 138 ? -10.438 8.25 -15.32 1 97.25 138 ASP A N 1
ATOM 1120 C CA . ASP A 1 138 ? -11.633 9.086 -15.297 1 97.25 138 ASP A CA 1
ATOM 1121 C C . ASP A 1 138 ? -11.641 10.07 -16.453 1 97.25 138 ASP A C 1
ATOM 1123 O O . ASP A 1 138 ? -10.812 10.977 -16.516 1 97.25 138 ASP A O 1
ATOM 1127 N N . VAL A 1 139 ? -12.523 9.914 -17.391 1 97.62 139 VAL A N 1
ATOM 1128 C CA . VAL A 1 139 ? -12.555 10.766 -18.578 1 97.62 139 VAL A CA 1
ATOM 1129 C C . VAL A 1 139 ? -13.805 11.641 -18.547 1 97.62 139 VAL A C 1
ATOM 1131 O O . VAL A 1 139 ? -14.281 12.094 -19.594 1 97.62 139 VAL A O 1
ATOM 1134 N N . THR A 1 140 ? -14.367 11.805 -17.328 1 96.06 140 THR A N 1
ATOM 1135 C CA . THR A 1 140 ? -15.523 12.672 -17.141 1 96.06 140 THR A CA 1
ATOM 1136 C C . THR A 1 140 ? -15.266 14.055 -17.703 1 96.06 140 THR A C 1
ATOM 1138 O O . THR A 1 140 ? -14.219 14.656 -17.453 1 96.06 140 THR A O 1
ATOM 1141 N N . ASN A 1 141 ? -16.172 14.594 -18.5 1 93.81 141 ASN A N 1
ATOM 1142 C CA . ASN A 1 141 ? -16.141 15.922 -19.109 1 93.81 141 ASN A CA 1
ATOM 1143 C C . ASN A 1 141 ? -15.008 16.031 -20.125 1 93.81 141 ASN A C 1
ATOM 1145 O O . ASN A 1 141 ? -14.586 17.141 -20.469 1 93.81 141 ASN A O 1
ATOM 1149 N N . LYS A 1 142 ? -14.398 14.938 -20.578 1 95.69 142 LYS A N 1
ATOM 1150 C CA . LYS A 1 142 ? -13.312 14.969 -21.547 1 95.69 142 LYS A CA 1
ATOM 1151 C C . LYS A 1 142 ? -13.773 14.398 -22.891 1 95.69 142 LYS A C 1
ATOM 1153 O O . LYS A 1 142 ? -13.008 14.375 -23.859 1 95.69 142 LYS A O 1
ATOM 1158 N N . LEU A 1 143 ? -15 13.938 -22.953 1 96.88 143 LEU A N 1
ATOM 1159 C CA . LEU A 1 143 ? -15.562 13.328 -24.141 1 96.88 143 LEU A CA 1
ATOM 1160 C C . LEU A 1 143 ? -16.484 14.305 -24.859 1 96.88 143 LEU A C 1
ATOM 1162 O O . LEU A 1 143 ? -17.141 15.133 -24.234 1 96.88 143 LEU A O 1
ATOM 1166 N N . LYS A 1 144 ? -16.5 14.172 -26.156 1 95.31 144 LYS A N 1
ATOM 1167 C CA . LYS A 1 144 ? -17.438 14.906 -27 1 95.31 144 LYS A CA 1
ATOM 1168 C C . LYS A 1 144 ? -18.719 14.109 -27.234 1 95.31 144 LYS A C 1
ATOM 1170 O O . LYS A 1 144 ? -18.672 12.906 -27.5 1 95.31 144 LYS A O 1
ATOM 1175 N N . VAL A 1 145 ? -19.859 14.711 -27.078 1 93.31 145 VAL A N 1
ATOM 1176 C CA . VAL A 1 145 ? -21.125 13.992 -27.203 1 93.31 145 VAL A CA 1
ATOM 1177 C C . VAL A 1 145 ? -21.688 14.172 -28.609 1 93.31 145 VAL A C 1
ATOM 1179 O O . VAL A 1 145 ? -22.422 13.32 -29.094 1 93.31 145 VAL A O 1
ATOM 1182 N N . ASP A 1 146 ? -21.422 15.242 -29.359 1 90.56 146 ASP A N 1
ATOM 1183 C CA . ASP A 1 146 ? -22.031 15.57 -30.641 1 90.56 146 ASP A CA 1
ATOM 1184 C C . ASP A 1 146 ? -21.109 15.219 -31.797 1 90.56 146 ASP A C 1
ATOM 1186 O O . ASP A 1 146 ? -21.469 15.406 -32.969 1 90.56 146 ASP A O 1
ATOM 1190 N N . GLU A 1 147 ? -20 14.805 -31.516 1 93.81 147 GLU A N 1
ATOM 1191 C CA . GLU A 1 147 ? -19.016 14.453 -32.531 1 93.81 147 GLU A CA 1
ATOM 1192 C C . GLU A 1 147 ? -18.219 13.227 -32.125 1 93.81 147 GLU A C 1
ATOM 1194 O O . GLU A 1 147 ? -18.234 12.828 -30.953 1 93.81 147 GLU A O 1
ATOM 1199 N N . PRO A 1 148 ? -17.5 12.594 -33.062 1 95.19 148 PRO A N 1
ATOM 1200 C CA . PRO A 1 148 ? -16.672 11.43 -32.688 1 95.19 148 PRO A CA 1
ATOM 1201 C C . PRO A 1 148 ? -15.5 11.797 -31.797 1 95.19 148 PRO A C 1
ATOM 1203 O O . PRO A 1 148 ? -14.945 12.891 -31.906 1 95.19 148 PRO A O 1
ATOM 1206 N N . ASN A 1 149 ? -15.203 10.883 -30.891 1 97.31 149 ASN A N 1
ATOM 1207 C CA . ASN A 1 149 ? -14.023 10.969 -30.031 1 97.31 149 ASN A CA 1
ATOM 1208 C C . ASN A 1 149 ? -12.867 10.141 -30.594 1 97.31 149 ASN A C 1
ATOM 1210 O O . ASN A 1 149 ? -13.086 9.117 -31.234 1 97.31 149 ASN A O 1
ATOM 1214 N N . LYS A 1 150 ? -11.688 10.641 -30.391 1 96.88 150 LYS A N 1
ATOM 1215 C CA . LYS A 1 150 ? -10.492 9.922 -30.828 1 96.88 150 LYS A CA 1
ATOM 1216 C C . LYS A 1 150 ? -9.695 9.406 -29.641 1 96.88 150 LYS A C 1
ATOM 1218 O O . LYS A 1 150 ? -9.203 10.195 -28.828 1 96.88 150 LYS A O 1
ATOM 1223 N N . LEU A 1 151 ? -9.586 8.117 -29.484 1 98 151 LEU A N 1
ATOM 1224 C CA . LEU A 1 151 ? -8.734 7.473 -28.484 1 98 151 LEU A CA 1
ATOM 1225 C C . LEU A 1 151 ? -7.422 7.008 -29.109 1 98 151 LEU A C 1
ATOM 1227 O O . LEU A 1 151 ? -7.43 6.301 -30.125 1 98 151 LEU A O 1
ATOM 1231 N N . ALA A 1 152 ? -6.309 7.484 -28.625 1 98.19 152 ALA A N 1
ATOM 1232 C CA . ALA A 1 152 ? -4.98 7.09 -29.094 1 98.19 152 ALA A CA 1
ATOM 1233 C C . ALA A 1 152 ? -4.188 6.414 -27.984 1 98.19 152 ALA A C 1
ATOM 1235 O O . ALA A 1 152 ? -4.191 6.875 -26.828 1 98.19 152 ALA A O 1
ATOM 1236 N N . VAL A 1 153 ? -3.58 5.273 -28.234 1 98.69 153 VAL A N 1
ATOM 1237 C CA . VAL A 1 153 ? -2.811 4.516 -27.25 1 98.69 153 VAL A CA 1
ATOM 1238 C C . VAL A 1 153 ? -1.464 4.113 -27.844 1 98.69 153 VAL A C 1
ATOM 1240 O O . VAL A 1 153 ? -1.41 3.488 -28.906 1 98.69 153 VAL A O 1
ATOM 1243 N N . ARG A 1 154 ? -0.388 4.512 -27.281 1 98.56 154 ARG A N 1
ATOM 1244 C CA . ARG A 1 154 ? 0.937 3.982 -27.594 1 98.56 154 ARG A CA 1
ATOM 1245 C C . ARG A 1 154 ? 1.296 2.836 -26.656 1 98.56 154 ARG A C 1
ATOM 1247 O O . ARG A 1 154 ? 1.251 2.992 -25.422 1 98.56 154 ARG A O 1
ATOM 1254 N N . VAL A 1 155 ? 1.569 1.709 -27.188 1 98.5 155 VAL A N 1
ATOM 1255 C CA . VAL A 1 155 ? 1.969 0.539 -26.406 1 98.5 155 VAL A CA 1
ATOM 1256 C C . VAL A 1 155 ? 3.477 0.33 -26.531 1 98.5 155 VAL A C 1
ATOM 1258 O O . VAL A 1 155 ? 4 0.141 -27.625 1 98.5 155 VAL A O 1
ATOM 1261 N N . ARG A 1 156 ? 4.164 0.37 -25.406 1 96.94 156 ARG A N 1
ATOM 1262 C CA . ARG A 1 156 ? 5.59 0.073 -25.344 1 96.94 156 ARG A CA 1
ATOM 1263 C C . ARG A 1 156 ? 5.84 -1.289 -24.703 1 96.94 156 ARG A C 1
ATOM 1265 O O . ARG A 1 156 ? 5.203 -1.639 -23.703 1 96.94 156 ARG A O 1
ATOM 1272 N N . GLN A 1 157 ? 6.75 -2.025 -25.328 1 96.44 157 GLN A N 1
ATOM 1273 C CA . GLN A 1 157 ? 7.066 -3.344 -24.781 1 96.44 157 GLN A CA 1
ATOM 1274 C C . GLN A 1 157 ? 8.164 -3.258 -23.734 1 96.44 157 GLN A C 1
ATOM 1276 O O . GLN A 1 157 ? 8.211 -4.078 -22.812 1 96.44 157 GLN A O 1
ATOM 1281 N N . ILE A 1 158 ? 9.055 -2.279 -23.859 1 95.56 158 ILE A N 1
ATOM 1282 C CA . ILE A 1 158 ? 10.156 -2.152 -22.906 1 95.56 158 ILE A CA 1
ATOM 1283 C C . ILE A 1 158 ? 10.039 -0.826 -22.172 1 95.56 158 ILE A C 1
ATOM 1285 O O . ILE A 1 158 ? 9.977 0.238 -22.781 1 95.56 158 ILE A O 1
ATOM 1289 N N . THR A 1 159 ? 9.883 -0.892 -20.906 1 93.38 159 THR A N 1
ATOM 1290 C CA . THR A 1 159 ? 10.023 0.204 -19.953 1 93.38 159 THR A CA 1
ATOM 1291 C C . THR A 1 159 ? 10.945 -0.193 -18.812 1 93.38 159 THR A C 1
ATOM 1293 O O . THR A 1 159 ? 11.523 -1.285 -18.812 1 93.38 159 THR A O 1
ATOM 1296 N N . ARG A 1 160 ? 11.117 0.681 -17.859 1 91.19 160 ARG A N 1
ATOM 1297 C CA . ARG A 1 160 ? 11.961 0.385 -16.703 1 91.19 160 ARG A CA 1
ATOM 1298 C C . ARG A 1 160 ? 11.398 -0.783 -15.898 1 91.19 160 ARG A C 1
ATOM 1300 O O . ARG A 1 160 ? 12.148 -1.513 -15.25 1 91.19 160 ARG A O 1
ATOM 1307 N N . GLU A 1 161 ? 10.109 -1.012 -16.062 1 92.81 161 GLU A N 1
ATOM 1308 C CA . GLU A 1 161 ? 9.414 -1.969 -15.203 1 92.81 161 GLU A CA 1
ATOM 1309 C C . GLU A 1 161 ? 9.102 -3.258 -15.961 1 92.81 161 GLU A C 1
ATOM 1311 O O . GLU A 1 161 ? 8.594 -4.219 -15.375 1 92.81 161 GLU A O 1
ATOM 1316 N N . TYR A 1 162 ? 9.414 -3.416 -17.219 1 93.44 162 TYR A N 1
ATOM 1317 C CA . TYR A 1 162 ? 8.844 -4.48 -18.031 1 93.44 162 TYR A CA 1
ATOM 1318 C C . TYR A 1 162 ? 9.305 -5.848 -17.547 1 93.44 162 TYR A C 1
ATOM 1320 O O . TYR A 1 162 ? 8.625 -6.855 -17.75 1 93.44 162 TYR A O 1
ATOM 1328 N N . LYS A 1 163 ? 10.492 -5.824 -16.812 1 93.62 163 LYS A N 1
ATOM 1329 C CA . LYS A 1 163 ? 11.008 -7.105 -16.344 1 93.62 163 LYS A CA 1
ATOM 1330 C C . LYS A 1 163 ? 10.047 -7.746 -15.344 1 93.62 163 LYS A C 1
ATOM 1332 O O . LYS A 1 163 ? 9.984 -8.969 -15.234 1 93.62 163 LYS A O 1
ATOM 1337 N N . PHE A 1 164 ? 9.273 -6.969 -14.625 1 94.88 164 PHE A N 1
ATOM 1338 C CA . PHE A 1 164 ? 8.266 -7.5 -13.711 1 94.88 164 PHE A CA 1
ATOM 1339 C C . PHE A 1 164 ? 7.277 -8.391 -14.461 1 94.88 164 PHE A C 1
ATOM 1341 O O . PHE A 1 164 ? 6.703 -9.312 -13.883 1 94.88 164 PHE A O 1
ATOM 1348 N N . ASP A 1 165 ? 7.141 -8.148 -15.766 1 94.81 165 ASP A N 1
ATOM 1349 C CA . ASP A 1 165 ? 6.109 -8.805 -16.562 1 94.81 165 ASP A CA 1
ATOM 1350 C C . ASP A 1 165 ? 6.695 -9.953 -17.375 1 94.81 165 ASP A C 1
ATOM 1352 O O . ASP A 1 165 ? 5.992 -10.57 -18.188 1 94.81 165 ASP A O 1
ATOM 1356 N N . VAL A 1 166 ? 7.988 -10.18 -17.219 1 94.31 166 VAL A N 1
ATOM 1357 C CA . VAL A 1 166 ? 8.656 -11.242 -17.969 1 94.31 166 VAL A CA 1
ATOM 1358 C C . VAL A 1 166 ? 8.766 -12.5 -17.109 1 94.31 166 VAL A C 1
ATOM 1360 O O . VAL A 1 166 ? 9.422 -12.484 -16.062 1 94.31 166 VAL A O 1
ATOM 1363 N N . CYS A 1 167 ? 8.133 -13.5 -17.5 1 90.69 167 CYS A N 1
ATOM 1364 C CA . CYS A 1 167 ? 8.148 -14.789 -16.812 1 90.69 167 CYS A CA 1
ATOM 1365 C C . CYS A 1 167 ? 8.5 -15.922 -17.766 1 90.69 167 CYS A C 1
ATOM 1367 O O . CYS A 1 167 ? 9.055 -15.68 -18.844 1 90.69 167 CYS A O 1
ATOM 1369 N N . ASP A 1 168 ? 8.344 -17.125 -17.312 1 89.06 168 ASP A N 1
ATOM 1370 C CA . ASP A 1 168 ? 8.57 -18.281 -18.172 1 89.06 168 ASP A CA 1
ATOM 1371 C C . ASP A 1 168 ? 7.434 -18.469 -19.172 1 89.06 168 ASP A C 1
ATOM 1373 O O . ASP A 1 168 ? 6.742 -19.484 -19.156 1 89.06 168 ASP A O 1
ATOM 1377 N N . ASP A 1 169 ? 7.32 -17.453 -19.953 1 92.31 169 ASP A N 1
ATOM 1378 C CA . ASP A 1 169 ? 6.27 -17.453 -20.969 1 92.31 169 ASP A CA 1
ATOM 1379 C C . ASP A 1 169 ? 6.605 -16.5 -22.109 1 92.31 169 ASP A C 1
ATOM 1381 O O . ASP A 1 169 ? 7.719 -15.977 -22.172 1 92.31 169 ASP A O 1
ATOM 1385 N N . TRP A 1 170 ? 5.711 -16.391 -23.047 1 94.56 170 TRP A N 1
ATOM 1386 C CA . TRP A 1 170 ? 5.859 -15.516 -24.203 1 94.56 170 TRP A CA 1
ATOM 1387 C C . TRP A 1 170 ? 5.777 -14.055 -23.781 1 94.56 170 TRP A C 1
ATOM 1389 O O . TRP A 1 170 ? 5.031 -13.703 -22.875 1 94.56 170 TRP A O 1
ATOM 1399 N N . THR A 1 171 ? 6.559 -13.195 -24.422 1 94.56 171 THR A N 1
ATOM 1400 C CA . THR A 1 171 ? 6.582 -11.75 -24.234 1 94.56 171 THR A CA 1
ATOM 1401 C C . THR A 1 171 ? 6.004 -11.031 -25.453 1 94.56 171 THR A C 1
ATOM 1403 O O . THR A 1 171 ? 6.715 -10.797 -26.438 1 94.56 171 THR A O 1
ATOM 1406 N N . TRP A 1 172 ? 4.617 -10.688 -25.328 1 94.25 172 TRP A N 1
ATOM 1407 C CA . TRP A 1 172 ? 3.896 -10.164 -26.484 1 94.25 172 TRP A CA 1
ATOM 1408 C C . TRP A 1 172 ? 3.285 -8.805 -26.188 1 94.25 172 TRP A C 1
ATOM 1410 O O . TRP A 1 172 ? 2.588 -8.641 -25.188 1 94.25 172 TRP A O 1
ATOM 1420 N N . GLY A 1 173 ? 3.541 -7.906 -27.125 1 97.12 173 GLY A N 1
ATOM 1421 C CA . GLY A 1 173 ? 2.891 -6.613 -27 1 97.12 173 GLY A CA 1
ATOM 1422 C C . GLY A 1 173 ? 1.503 -6.578 -27.609 1 97.12 173 GLY A C 1
ATOM 1423 O O . GLY A 1 173 ? 1.166 -7.414 -28.453 1 97.12 173 GLY A O 1
ATOM 1424 N N . GLY A 1 174 ? 0.667 -5.586 -27.109 1 98.31 174 GLY A N 1
ATOM 1425 C CA . GLY A 1 174 ? -0.65 -5.344 -27.688 1 98.31 174 GLY A CA 1
ATOM 1426 C C . GLY A 1 174 ? -1.691 -4.977 -26.641 1 98.31 174 GLY A C 1
ATOM 1427 O O . GLY A 1 174 ? -1.439 -5.078 -25.438 1 98.31 174 GLY A O 1
ATOM 1428 N N . ILE A 1 175 ? -2.76 -4.402 -27.109 1 98.69 175 ILE A N 1
ATOM 1429 C CA . ILE A 1 175 ? -3.986 -4.348 -26.312 1 98.69 175 ILE A CA 1
ATOM 1430 C C . ILE A 1 175 ? -4.727 -5.68 -26.422 1 98.69 175 ILE A C 1
ATOM 1432 O O . ILE A 1 175 ? -5.523 -5.879 -27.344 1 98.69 175 ILE A O 1
ATOM 1436 N N . TYR A 1 176 ? -4.484 -6.527 -25.469 1 98.06 176 TYR A N 1
ATOM 1437 C CA . TYR A 1 176 ? -4.836 -7.93 -25.656 1 98.06 176 TYR A CA 1
ATOM 1438 C C . TYR A 1 176 ? -6.078 -8.297 -24.859 1 98.06 176 TYR A C 1
ATOM 1440 O O . TYR A 1 176 ? -6.449 -9.477 -24.781 1 98.06 176 TYR A O 1
ATOM 1448 N N . ARG A 1 177 ? -6.715 -7.367 -24.188 1 97.69 177 ARG A N 1
ATOM 1449 C CA . ARG A 1 177 ? -8.008 -7.52 -23.531 1 97.69 177 ARG A CA 1
ATOM 1450 C C . ARG A 1 177 ? -8.938 -6.363 -23.875 1 97.69 177 ARG A C 1
ATOM 1452 O O . ARG A 1 177 ? -8.547 -5.438 -24.578 1 97.69 177 ARG A O 1
ATOM 1459 N N . ASP A 1 178 ? -10.133 -6.387 -23.359 1 97.19 178 ASP A N 1
ATOM 1460 C CA . ASP A 1 178 ? -11.18 -5.465 -23.781 1 97.19 178 ASP A CA 1
ATOM 1461 C C . ASP A 1 178 ? -10.875 -4.039 -23.312 1 97.19 178 ASP A C 1
ATOM 1463 O O . ASP A 1 178 ? -10.195 -3.842 -22.312 1 97.19 178 ASP A O 1
ATOM 1467 N N . VAL A 1 179 ? -11.289 -3.078 -24.109 1 98.44 179 VAL A N 1
ATOM 1468 C CA . VAL A 1 179 ? -11.352 -1.663 -23.766 1 98.44 179 VAL A CA 1
ATOM 1469 C C . VAL A 1 179 ? -12.805 -1.217 -23.656 1 98.44 179 VAL A C 1
ATOM 1471 O O . VAL A 1 179 ? -13.594 -1.413 -24.594 1 98.44 179 VAL A O 1
ATOM 1474 N N . THR A 1 180 ? -13.227 -0.66 -22.531 1 98 180 THR A N 1
ATOM 1475 C CA . THR A 1 180 ? -14.633 -0.334 -22.328 1 98 180 THR A CA 1
ATOM 1476 C C . THR A 1 180 ? -14.789 1.042 -21.688 1 98 180 THR A C 1
ATOM 1478 O O . THR A 1 180 ? -13.867 1.53 -21.031 1 98 180 THR A O 1
ATOM 1481 N N . LEU A 1 181 ? -15.914 1.669 -21.984 1 97.94 181 LEU A N 1
ATOM 1482 C CA . LEU A 1 181 ? -16.391 2.84 -21.25 1 97.94 181 LEU A CA 1
ATOM 1483 C C . LEU A 1 181 ? -17.516 2.469 -20.297 1 97.94 181 LEU A C 1
ATOM 1485 O O . LEU A 1 181 ? -18.375 1.658 -20.641 1 97.94 181 LEU A O 1
ATOM 1489 N N . GLU A 1 182 ? -17.453 2.986 -19.141 1 97.25 182 GLU A N 1
ATOM 1490 C CA . GLU A 1 182 ? -18.516 2.795 -18.156 1 97.25 182 GLU A CA 1
ATOM 1491 C C . GLU A 1 182 ? -19.078 4.133 -17.688 1 97.25 182 GLU A C 1
ATOM 1493 O O . GLU A 1 182 ? -18.328 5.016 -17.266 1 97.25 182 GLU A O 1
ATOM 1498 N N . ALA A 1 183 ? -20.375 4.281 -17.781 1 97.12 183 ALA A N 1
ATOM 1499 C CA . ALA A 1 183 ? -21.031 5.496 -17.328 1 97.12 183 ALA A CA 1
ATOM 1500 C C . ALA A 1 183 ? -21.734 5.266 -15.992 1 97.12 183 ALA A C 1
ATOM 1502 O O . ALA A 1 183 ? -22.281 4.188 -15.742 1 97.12 183 ALA A O 1
ATOM 1503 N N . MET A 1 184 ? -21.703 6.23 -15.078 1 96.38 184 MET A N 1
ATOM 1504 C CA . MET A 1 184 ? -22.391 6.211 -13.789 1 96.38 184 MET A CA 1
ATOM 1505 C C . MET A 1 184 ? -22.828 7.613 -13.383 1 96.38 184 MET A C 1
ATOM 1507 O O . MET A 1 184 ? -22.484 8.594 -14.047 1 96.38 184 MET A O 1
ATOM 1511 N N . PRO A 1 185 ? -23.625 7.727 -12.273 1 95.56 185 PRO A N 1
ATOM 1512 C CA . PRO A 1 185 ? -24.062 9.062 -11.867 1 95.56 185 PRO A CA 1
ATOM 1513 C C . PRO A 1 185 ? -22.891 9.992 -11.531 1 95.56 185 PRO A C 1
ATOM 1515 O O . PRO A 1 185 ? -21.906 9.555 -10.922 1 95.56 185 PRO A O 1
ATOM 1518 N N . ALA A 1 186 ? -23.047 11.242 -11.852 1 92.75 186 ALA A N 1
ATOM 1519 C CA . ALA A 1 186 ? -21.953 12.203 -11.797 1 92.75 186 ALA A CA 1
ATOM 1520 C C . ALA A 1 186 ? -21.672 12.648 -10.359 1 92.75 186 ALA A C 1
ATOM 1522 O O . ALA A 1 186 ? -20.531 12.945 -10 1 92.75 186 ALA A O 1
ATOM 1523 N N . LYS A 1 187 ? -22.734 12.695 -9.547 1 91.06 187 LYS A N 1
ATOM 1524 C CA . LYS A 1 187 ? -22.578 13.375 -8.266 1 91.06 187 LYS A CA 1
ATOM 1525 C C . LYS A 1 187 ? -22.484 12.367 -7.121 1 91.06 187 LYS A C 1
ATOM 1527 O O . LYS A 1 187 ? -21.812 12.617 -6.117 1 91.06 187 LYS A O 1
ATOM 1532 N N . ARG A 1 188 ? -23.312 11.281 -7.188 1 94.56 188 ARG A N 1
ATOM 1533 C CA . ARG A 1 188 ? -23.281 10.219 -6.188 1 94.56 188 ARG A CA 1
ATOM 1534 C C . ARG A 1 188 ? -23.359 8.844 -6.84 1 94.56 188 ARG A C 1
ATOM 1536 O O . ARG A 1 188 ? -24.25 8.602 -7.668 1 94.56 188 ARG A O 1
ATOM 1543 N N . TRP A 1 189 ? -22.391 7.945 -6.508 1 95.81 189 TRP A N 1
ATOM 1544 C CA . TRP A 1 189 ? -22.391 6.617 -7.113 1 95.81 189 TRP A CA 1
ATOM 1545 C C . TRP A 1 189 ? -21.812 5.582 -6.152 1 95.81 189 TRP A C 1
ATOM 1547 O O . TRP A 1 189 ? -21.203 5.934 -5.141 1 95.81 189 TRP A O 1
ATOM 1557 N N . ILE A 1 190 ? -22.062 4.336 -6.375 1 97.06 190 ILE A N 1
ATOM 1558 C CA . ILE A 1 190 ? -21.438 3.223 -5.676 1 97.06 190 ILE A CA 1
ATOM 1559 C C . ILE A 1 190 ? -20.031 3 -6.223 1 97.06 190 ILE A C 1
ATOM 1561 O O . ILE A 1 190 ? -19.859 2.537 -7.352 1 97.06 190 ILE A O 1
ATOM 1565 N N . ASP A 1 191 ? -19.062 3.344 -5.465 1 94.94 191 ASP A N 1
ATOM 1566 C CA . ASP A 1 191 ? -17.672 3.295 -5.93 1 94.94 191 ASP A CA 1
ATOM 1567 C C . ASP A 1 191 ? -17.109 1.876 -5.844 1 94.94 191 ASP A C 1
ATOM 1569 O O . ASP A 1 191 ? -16.453 1.408 -6.77 1 94.94 191 ASP A O 1
ATOM 1573 N N . ASP A 1 192 ? -17.359 1.277 -4.672 1 92.12 192 ASP A N 1
ATOM 1574 C CA . ASP A 1 192 ? -16.812 -0.063 -4.461 1 92.12 192 ASP A CA 1
ATOM 1575 C C . ASP A 1 192 ? -17.719 -0.879 -3.541 1 92.12 192 ASP A C 1
ATOM 1577 O O . ASP A 1 192 ? -18.438 -0.318 -2.705 1 92.12 192 ASP A O 1
ATOM 1581 N N . VAL A 1 193 ? -17.781 -2.123 -3.783 1 97.19 193 VAL A N 1
ATOM 1582 C CA . VAL A 1 193 ? -18.484 -3.082 -2.939 1 97.19 193 VAL A CA 1
ATOM 1583 C C . VAL A 1 193 ? -17.547 -4.238 -2.584 1 97.19 193 VAL A C 1
ATOM 1585 O O . VAL A 1 193 ? -16.984 -4.879 -3.469 1 97.19 193 VAL A O 1
ATOM 1588 N N . VAL A 1 194 ? -17.312 -4.496 -1.344 1 97.81 194 VAL A N 1
ATOM 1589 C CA . VAL A 1 194 ? -16.531 -5.633 -0.875 1 97.81 194 VAL A CA 1
ATOM 1590 C C . VAL A 1 194 ? -17.406 -6.543 -0.017 1 97.81 194 VAL A C 1
ATOM 1592 O O . VAL A 1 194 ? -18.125 -6.07 0.861 1 97.81 194 VAL A O 1
ATOM 1595 N N . VAL A 1 195 ? -17.406 -7.809 -0.261 1 98.19 195 VAL A N 1
ATOM 1596 C CA . VAL A 1 195 ? -18.203 -8.766 0.498 1 98.19 195 VAL A CA 1
ATOM 1597 C C . VAL A 1 195 ? -17.297 -9.758 1.207 1 98.19 195 VAL A C 1
ATOM 1599 O O . VAL A 1 195 ? -16.25 -10.148 0.669 1 98.19 195 VAL A O 1
ATOM 1602 N N . GLN A 1 196 ? -17.625 -10.141 2.379 1 97.81 196 GLN A N 1
ATOM 1603 C CA . GLN A 1 196 ? -16.953 -11.156 3.186 1 97.81 196 GLN A CA 1
ATOM 1604 C C . GLN A 1 196 ? -17.969 -12.109 3.82 1 97.81 196 GLN A C 1
ATOM 1606 O O . GLN A 1 196 ? -19.031 -11.68 4.27 1 97.81 196 GLN A O 1
ATOM 1611 N N . THR A 1 197 ? -17.672 -13.375 3.756 1 98.44 197 THR A N 1
ATOM 1612 C CA . THR A 1 197 ? -18.547 -14.375 4.359 1 98.44 197 THR A CA 1
ATOM 1613 C C . THR A 1 197 ? -17.875 -15.023 5.566 1 98.44 197 THR A C 1
ATOM 1615 O O . THR A 1 197 ? -16.703 -15.406 5.496 1 98.44 197 THR A O 1
ATOM 1618 N N . THR A 1 198 ? -18.578 -15.102 6.672 1 97.31 198 THR A N 1
ATOM 1619 C CA . THR A 1 198 ? -18.094 -15.727 7.891 1 97.31 198 THR A CA 1
ATOM 1620 C C . THR A 1 198 ? -19.125 -16.703 8.453 1 97.31 198 THR A C 1
ATOM 1622 O O . THR A 1 198 ? -20.281 -16.344 8.633 1 97.31 198 THR A O 1
ATOM 1625 N N . PHE A 1 199 ? -18.734 -17.891 8.773 1 98 199 PHE A N 1
ATOM 1626 C CA . PHE A 1 199 ? -19.625 -18.891 9.32 1 98 199 PHE A CA 1
ATOM 1627 C C . PHE A 1 199 ? -19.578 -18.875 10.844 1 98 199 PHE A C 1
ATOM 1629 O O . PHE A 1 199 ? -18.641 -18.359 11.445 1 98 199 PHE A O 1
ATOM 1636 N N . ASP A 1 200 ? -20.641 -19.406 11.469 1 97.19 200 ASP A N 1
ATOM 1637 C CA . ASP A 1 200 ? -20.609 -19.703 12.898 1 97.19 200 ASP A CA 1
ATOM 1638 C C . ASP A 1 200 ? -19.672 -20.859 13.211 1 97.19 200 ASP A C 1
ATOM 1640 O O . ASP A 1 200 ? -19.078 -21.453 12.305 1 97.19 200 ASP A O 1
ATOM 1644 N N . HIS A 1 201 ? -19.484 -21.219 14.406 1 94.81 201 HIS A N 1
ATOM 1645 C CA . HIS A 1 201 ? -18.5 -22.203 14.836 1 94.81 201 HIS A CA 1
ATOM 1646 C C . HIS A 1 201 ? -18.844 -23.594 14.328 1 94.81 201 HIS A C 1
ATOM 1648 O O . HIS A 1 201 ? -17.984 -24.469 14.25 1 94.81 201 HIS A O 1
ATOM 1654 N N . LEU A 1 202 ? -20.125 -23.781 13.961 1 95.56 202 LEU A N 1
ATOM 1655 C CA . LEU A 1 202 ? -20.562 -25.078 13.469 1 95.56 202 LEU A CA 1
ATOM 1656 C C . LEU A 1 202 ? -20.641 -25.078 11.945 1 95.56 202 LEU A C 1
ATOM 1658 O O . LEU A 1 202 ? -20.938 -26.109 11.336 1 95.56 202 LEU A O 1
ATOM 1662 N N . PHE A 1 203 ? -20.359 -23.906 11.234 1 96.44 203 PHE A N 1
ATOM 1663 C CA . PHE A 1 203 ? -20.406 -23.719 9.789 1 96.44 203 PHE A CA 1
ATOM 1664 C C . PHE A 1 203 ? -21.812 -24.016 9.258 1 96.44 203 PHE A C 1
ATOM 1666 O O . PHE A 1 203 ? -21.969 -24.625 8.195 1 96.44 203 PHE A O 1
ATOM 1673 N N . GLN A 1 204 ? -22.812 -23.688 10.016 1 96.69 204 GLN A N 1
ATOM 1674 C CA . GLN A 1 204 ? -24.219 -23.859 9.609 1 96.69 204 GLN A CA 1
ATOM 1675 C C . GLN A 1 204 ? -24.797 -22.562 9.078 1 96.69 204 GLN A C 1
ATOM 1677 O O . GLN A 1 204 ? -25.141 -22.469 7.895 1 96.69 204 GLN A O 1
ATOM 1682 N N . ASP A 1 205 ? -24.828 -21.547 9.93 1 98 205 ASP A N 1
ATOM 1683 C CA . ASP A 1 205 ? -25.266 -20.203 9.539 1 98 205 ASP A CA 1
ATOM 1684 C C . ASP A 1 205 ? -24.078 -19.312 9.219 1 98 205 ASP A C 1
ATOM 1686 O O . ASP A 1 205 ? -22.953 -19.609 9.602 1 98 205 ASP A O 1
ATOM 1690 N N . ALA A 1 206 ? -24.328 -18.312 8.391 1 98.31 206 ALA A N 1
ATOM 1691 C CA . ALA A 1 206 ? -23.234 -17.422 8.016 1 98.31 206 ALA A CA 1
ATOM 1692 C C . ALA A 1 206 ? -23.703 -15.961 8.008 1 98.31 206 ALA A C 1
ATOM 1694 O O . ALA A 1 206 ? -24.906 -15.695 7.977 1 98.31 206 ALA A O 1
ATOM 1695 N N . ASN A 1 207 ? -22.781 -15.07 8.188 1 98.31 207 ASN A N 1
ATOM 1696 C CA . ASN A 1 207 ? -22.969 -13.641 7.945 1 98.31 207 ASN A CA 1
ATOM 1697 C C . ASN A 1 207 ? -22.344 -13.203 6.625 1 98.31 207 ASN A C 1
ATOM 1699 O O . ASN A 1 207 ? -21.234 -13.617 6.293 1 98.31 207 ASN A O 1
ATOM 1703 N N . LEU A 1 208 ? -23.109 -12.5 5.863 1 98.56 208 LEU A N 1
ATOM 1704 C CA . LEU A 1 208 ? -22.562 -11.75 4.73 1 98.56 208 LEU A CA 1
ATOM 1705 C C . LEU A 1 208 ? -22.25 -10.312 5.129 1 98.56 208 LEU A C 1
ATOM 1707 O O . LEU A 1 208 ? -23.172 -9.484 5.246 1 98.56 208 LEU A O 1
ATOM 1711 N N . ASP A 1 209 ? -20.969 -10.039 5.383 1 98.31 209 ASP A N 1
ATOM 1712 C CA . ASP A 1 209 ? -20.547 -8.68 5.676 1 98.31 209 ASP A CA 1
ATOM 1713 C C . ASP A 1 209 ? -20.297 -7.891 4.391 1 98.31 209 ASP A C 1
ATOM 1715 O O . ASP A 1 209 ? -19.594 -8.367 3.488 1 98.31 209 ASP A O 1
ATOM 1719 N N . ILE A 1 210 ? -20.922 -6.73 4.262 1 98.06 210 ILE A N 1
ATOM 1720 C CA . ILE A 1 210 ? -20.828 -5.898 3.064 1 98.06 210 ILE A CA 1
ATOM 1721 C C . ILE A 1 210 ? -20.25 -4.531 3.426 1 98.06 210 ILE A C 1
ATOM 1723 O O . ILE A 1 210 ? -20.719 -3.887 4.371 1 98.06 210 ILE A O 1
ATOM 1727 N N . ARG A 1 211 ? -19.188 -4.133 2.805 1 96.69 211 ARG A N 1
ATOM 1728 C CA . ARG A 1 211 ? -18.656 -2.777 2.85 1 96.69 211 ARG A CA 1
ATOM 1729 C C . ARG A 1 211 ? -18.859 -2.068 1.514 1 96.69 211 ARG A C 1
ATOM 1731 O O . ARG A 1 211 ? -18.391 -2.551 0.477 1 96.69 211 ARG A O 1
ATOM 1738 N N . VAL A 1 212 ? -19.547 -0.976 1.519 1 96.88 212 VAL A N 1
ATOM 1739 C CA . VAL A 1 212 ? -19.828 -0.22 0.301 1 96.88 212 VAL A CA 1
ATOM 1740 C C . VAL A 1 212 ? -19.328 1.213 0.456 1 96.88 212 VAL A C 1
ATOM 1742 O O . VAL A 1 212 ? -19.641 1.884 1.442 1 96.88 212 VAL A O 1
ATOM 1745 N N . MET A 1 213 ? -18.516 1.641 -0.456 1 96.06 213 MET A N 1
ATOM 1746 C CA . MET A 1 213 ? -18.109 3.041 -0.509 1 96.06 213 MET A CA 1
ATOM 1747 C C . MET A 1 213 ? -19.031 3.846 -1.411 1 96.06 213 MET A C 1
ATOM 1749 O O . MET A 1 213 ? -19.172 3.547 -2.6 1 96.06 213 MET A O 1
ATOM 1753 N N . ILE A 1 214 ? -19.703 4.785 -0.867 1 95.19 214 ILE A N 1
ATOM 1754 C CA . ILE A 1 214 ? -20.531 5.707 -1.63 1 95.19 214 ILE A CA 1
ATOM 1755 C C . ILE A 1 214 ? -19.797 7.027 -1.833 1 95.19 214 ILE A C 1
ATOM 1757 O O . ILE A 1 214 ? -19.516 7.738 -0.868 1 95.19 214 ILE A O 1
ATOM 1761 N N . SER A 1 215 ? -19.469 7.254 -3.07 1 93.75 215 SER A N 1
ATOM 1762 C CA . SER A 1 215 ? -18.859 8.531 -3.406 1 93.75 215 SER A CA 1
ATOM 1763 C C . SER A 1 215 ? -19.891 9.648 -3.482 1 93.75 215 SER A C 1
ATOM 1765 O O . SER A 1 215 ? -21.016 9.422 -3.918 1 93.75 215 SER A O 1
ATOM 1767 N N . ASP A 1 216 ? -19.547 10.844 -3.045 1 89.94 216 ASP A N 1
ATOM 1768 C CA . ASP A 1 216 ? -20.438 11.992 -3.049 1 89.94 216 ASP A CA 1
ATOM 1769 C C . ASP A 1 216 ? -19.688 13.281 -3.383 1 89.94 216 ASP A C 1
ATOM 1771 O O . ASP A 1 216 ? -18.891 13.766 -2.582 1 89.94 216 ASP A O 1
ATOM 1775 N N . LYS A 1 217 ? -19.938 13.891 -4.488 1 86.81 217 LYS A N 1
ATOM 1776 C CA . LYS A 1 217 ? -19.297 15.117 -4.938 1 86.81 217 LYS A CA 1
ATOM 1777 C C . LYS A 1 217 ? -20.25 16.297 -4.883 1 86.81 217 LYS A C 1
ATOM 1779 O O . LYS A 1 217 ? -20 17.328 -5.504 1 86.81 217 LYS A O 1
ATOM 1784 N N . HIS A 1 218 ? -21.375 16.094 -4.188 1 82.06 218 HIS A N 1
ATOM 1785 C CA . HIS A 1 218 ? -22.266 17.234 -4.031 1 82.06 218 HIS A CA 1
ATOM 1786 C C . HIS A 1 218 ? -21.594 18.359 -3.252 1 82.06 218 HIS A C 1
ATOM 1788 O O . HIS A 1 218 ? -20.938 18.109 -2.238 1 82.06 218 HIS A O 1
ATOM 1794 N N . LYS A 1 219 ? -21.453 19.484 -3.938 1 66.88 219 LYS A N 1
ATOM 1795 C CA . LYS A 1 219 ? -20.797 20.625 -3.305 1 66.88 219 LYS A CA 1
ATOM 1796 C C . LYS A 1 219 ? -21.766 21.391 -2.42 1 66.88 219 LYS A C 1
ATOM 1798 O O . LYS A 1 219 ? -22.891 21.672 -2.828 1 66.88 219 LYS A O 1
ATOM 1803 N N . ASN A 1 220 ? -21.922 21.297 -1.086 1 56.75 220 ASN A N 1
ATOM 1804 C CA . ASN A 1 220 ? -22.531 22.328 -0.264 1 56.75 220 ASN A CA 1
ATOM 1805 C C . ASN A 1 220 ? -21.562 22.875 0.774 1 56.75 220 ASN A C 1
ATOM 1807 O O . ASN A 1 220 ? -20.922 22.109 1.501 1 56.75 220 ASN A O 1
ATOM 1811 N N . THR A 1 221 ? -20.891 23.844 0.347 1 49.72 221 THR A N 1
ATOM 1812 C CA . THR A 1 221 ? -19.75 24.406 1.068 1 49.72 221 THR A CA 1
ATOM 1813 C C . THR A 1 221 ? -20.219 25.062 2.369 1 49.72 221 THR A C 1
ATOM 1815 O O . THR A 1 221 ? -20.938 26.047 2.346 1 49.72 221 THR A O 1
ATOM 1818 N N . LEU A 1 222 ? -20.797 24.375 3.295 1 49.34 222 LEU A N 1
ATOM 1819 C CA . LEU A 1 222 ? -20.828 25.219 4.492 1 49.34 222 LEU A CA 1
ATOM 1820 C C . LEU A 1 222 ? -19.422 25.641 4.891 1 49.34 222 LEU A C 1
ATOM 1822 O O . LEU A 1 222 ? -18.469 24.844 4.789 1 49.34 222 LEU A O 1
ATOM 1826 N N . PRO A 1 223 ? -19.406 26.875 4.965 1 48.09 223 PRO A N 1
ATOM 1827 C CA . PRO A 1 223 ? -18.141 27.328 5.539 1 48.09 223 PRO A CA 1
ATOM 1828 C C . PRO A 1 223 ? -17.797 26.625 6.848 1 48.09 223 PRO A C 1
ATOM 1830 O O . PRO A 1 223 ? -18.688 26.281 7.625 1 48.09 223 PRO A O 1
ATOM 1833 N N . GLY A 1 224 ? -16.625 26.406 7.27 1 46.34 224 GLY A N 1
ATOM 1834 C CA . GLY A 1 224 ? -16.141 25.969 8.562 1 46.34 224 GLY A CA 1
ATOM 1835 C C . GLY A 1 224 ? -16.344 24.484 8.797 1 46.34 224 GLY A C 1
ATOM 1836 O O . GLY A 1 224 ? -16.344 24.016 9.938 1 46.34 224 GLY A O 1
ATOM 1837 N N . ASN A 1 225 ? -16.234 23.547 7.852 1 56.59 225 ASN A N 1
ATOM 1838 C CA . ASN A 1 225 ? -16.047 22.094 7.836 1 56.59 225 ASN A CA 1
ATOM 1839 C C . ASN A 1 225 ? -17.219 21.375 8.5 1 56.59 225 ASN A C 1
ATOM 1841 O O . ASN A 1 225 ? -17.016 20.422 9.258 1 56.59 225 ASN A O 1
ATOM 1845 N N . TYR A 1 226 ? -18.453 22.031 8.555 1 56.78 226 TYR A N 1
ATOM 1846 C CA . TYR A 1 226 ? -19.562 21.359 9.227 1 56.78 226 TYR A CA 1
ATOM 1847 C C . TYR A 1 226 ? -20.047 20.172 8.406 1 56.78 226 TYR A C 1
ATOM 1849 O O . TYR A 1 226 ? -19.984 20.188 7.172 1 56.78 226 TYR A O 1
ATOM 1857 N N . PRO A 1 227 ? -20.219 19.047 9.086 1 57.94 227 PRO A N 1
ATOM 1858 C CA . PRO A 1 227 ? -20.938 18 8.367 1 57.94 227 PRO A CA 1
ATOM 1859 C C . PRO A 1 227 ? -22.172 18.516 7.648 1 57.94 227 PRO A C 1
ATOM 1861 O O . PRO A 1 227 ? -22.969 19.25 8.234 1 57.94 227 PRO A O 1
ATOM 1864 N N . SER A 1 228 ? -22.125 18.891 6.297 1 56.88 228 SER A N 1
ATOM 1865 C CA . SER A 1 228 ? -23.25 19.469 5.551 1 56.88 228 SER A CA 1
ATOM 1866 C C . SER A 1 228 ? -24.406 18.484 5.426 1 56.88 228 SER A C 1
ATOM 1868 O O . SER A 1 228 ? -24.203 17.344 5.023 1 56.88 228 SER A O 1
ATOM 1870 N N . PRO A 1 229 ? -25.531 18.953 5.938 1 61.47 229 PRO A N 1
ATOM 1871 C CA . PRO A 1 229 ? -26.672 18.047 5.73 1 61.47 229 PRO A CA 1
ATOM 1872 C C . PRO A 1 229 ? -27.109 17.984 4.27 1 61.47 229 PRO A C 1
ATOM 1874 O O . PRO A 1 229 ? -27.312 19.016 3.633 1 61.47 229 PRO A O 1
ATOM 1877 N N . GLY A 1 230 ? -26.641 17.062 3.453 1 68.12 230 GLY A N 1
ATOM 1878 C CA . GLY A 1 230 ? -27.25 16.797 2.164 1 68.12 230 GLY A CA 1
ATOM 1879 C C . GLY A 1 230 ? -28.562 16.031 2.273 1 68.12 230 GLY A C 1
ATOM 1880 O O . GLY A 1 230 ? -29.109 15.875 3.369 1 68.12 230 GLY A O 1
ATOM 1881 N N . GLU A 1 231 ? -29.203 15.898 1.102 1 81.12 231 GLU A N 1
ATOM 1882 C CA . GLU A 1 231 ? -30.375 15.047 1.06 1 81.12 231 GLU A CA 1
ATOM 1883 C C . GLU A 1 231 ? -30.031 13.586 1.34 1 81.12 231 GLU A C 1
ATOM 1885 O O . GLU A 1 231 ? -29.078 13.055 0.761 1 81.12 231 GLU A O 1
ATOM 1890 N N . PRO A 1 232 ? -30.703 13.078 2.307 1 89.5 232 PRO A N 1
ATOM 1891 C CA . PRO A 1 232 ? -30.453 11.664 2.578 1 89.5 232 PRO A CA 1
ATOM 1892 C C . PRO A 1 232 ? -30.672 10.781 1.35 1 89.5 232 PRO A C 1
ATOM 1894 O O . PRO A 1 232 ? -31.391 11.164 0.426 1 89.5 232 PRO A O 1
ATOM 1897 N N . TYR A 1 233 ? -30.031 9.711 1.24 1 92.88 233 TYR A N 1
ATOM 1898 C CA . TYR A 1 233 ? -30.219 8.68 0.222 1 92.88 233 TYR A CA 1
ATOM 1899 C C . TYR A 1 233 ? -30.422 7.312 0.86 1 92.88 233 TYR A C 1
ATOM 1901 O O . TYR A 1 233 ? -30.312 7.168 2.08 1 92.88 233 TYR A O 1
ATOM 1909 N N . LYS A 1 234 ? -30.859 6.383 0.053 1 96.5 234 LYS A N 1
ATOM 1910 C CA . LYS A 1 234 ? -31.094 5.035 0.56 1 96.5 234 LYS A CA 1
ATOM 1911 C C . LYS A 1 234 ? -30.219 4.02 -0.157 1 96.5 234 LYS A C 1
ATOM 1913 O O . LYS A 1 234 ? -29.812 4.234 -1.304 1 96.5 234 LYS A O 1
ATOM 1918 N N . LEU A 1 235 ? -29.844 2.994 0.515 1 97.44 235 LEU A N 1
ATOM 1919 C CA . LEU A 1 235 ? -29.203 1.806 -0.04 1 97.44 235 LEU A CA 1
ATOM 1920 C C . LEU A 1 235 ? -30.078 0.573 0.17 1 97.44 235 LEU A C 1
ATOM 1922 O O . LEU A 1 235 ? -30.609 0.364 1.262 1 97.44 235 LEU A O 1
ATOM 1926 N N . CYS A 1 236 ? -30.297 -0.114 -0.827 1 98.25 236 CYS A N 1
ATOM 1927 C CA . CYS A 1 236 ? -31.016 -1.379 -0.762 1 98.25 236 CYS A CA 1
ATOM 1928 C C . CYS A 1 236 ? -30.094 -2.547 -1.119 1 98.25 236 CYS A C 1
ATOM 1930 O O . CYS A 1 236 ? -29.469 -2.541 -2.172 1 98.25 236 CYS A O 1
ATOM 1932 N N . PHE A 1 237 ? -30.016 -3.518 -0.241 1 98.38 237 PHE A N 1
ATOM 1933 C CA . PHE A 1 237 ? -29.25 -4.746 -0.429 1 98.38 237 PHE A CA 1
ATOM 1934 C C . PHE A 1 237 ? -30.188 -5.945 -0.577 1 98.38 237 PHE A C 1
ATOM 1936 O O . PHE A 1 237 ? -31 -6.215 0.307 1 98.38 237 PHE A O 1
ATOM 1943 N N . THR A 1 238 ? -30.109 -6.645 -1.698 1 98.38 238 THR A N 1
ATOM 1944 C CA . THR A 1 238 ? -30.938 -7.824 -1.939 1 98.38 238 THR A CA 1
ATOM 1945 C C . THR A 1 238 ? -30.078 -9.023 -2.314 1 98.38 238 THR A C 1
ATOM 1947 O O . THR A 1 238 ? -29.344 -8.977 -3.309 1 98.38 238 THR A O 1
ATOM 1950 N N . LEU A 1 239 ? -30.062 -10.055 -1.487 1 98.56 239 LEU A N 1
ATOM 1951 C CA . LEU A 1 239 ? -29.375 -11.312 -1.769 1 98.56 239 LEU A CA 1
ATOM 1952 C C . LEU A 1 239 ? -30.344 -12.359 -2.303 1 98.56 239 LEU A C 1
ATOM 1954 O O . LEU A 1 239 ? -31.359 -12.656 -1.661 1 98.56 239 LEU A O 1
ATOM 1958 N N . THR A 1 240 ? -30.062 -12.883 -3.5 1 98.5 240 THR A N 1
ATOM 1959 C CA . THR A 1 240 ? -30.906 -13.914 -4.09 1 98.5 240 THR A CA 1
ATOM 1960 C C . THR A 1 240 ? -30.109 -15.195 -4.336 1 98.5 240 THR A C 1
ATOM 1962 O O . THR A 1 240 ? -28.906 -15.148 -4.551 1 98.5 240 THR A O 1
ATOM 1965 N N . ASP A 1 241 ? -30.766 -16.297 -4.254 1 97.69 241 ASP A N 1
ATOM 1966 C CA . ASP A 1 241 ? -30.109 -17.578 -4.516 1 97.69 241 ASP A CA 1
ATOM 1967 C C . ASP A 1 241 ? -30.047 -17.859 -6.016 1 97.69 241 ASP A C 1
ATOM 1969 O O . ASP A 1 241 ? -30.344 -16.984 -6.832 1 97.69 241 ASP A O 1
ATOM 1973 N N . LYS A 1 242 ? -29.562 -19.031 -6.395 1 95.38 242 LYS A N 1
ATOM 1974 C CA . LYS A 1 242 ? -29.328 -19.391 -7.789 1 95.38 242 LYS A CA 1
ATOM 1975 C C . LYS A 1 242 ? -30.625 -19.391 -8.586 1 95.38 242 LYS A C 1
ATOM 1977 O O . LYS A 1 242 ? -30.609 -19.172 -9.805 1 95.38 242 LYS A O 1
ATOM 1982 N N . GLU A 1 243 ? -31.781 -19.531 -7.93 1 95.25 243 GLU A N 1
ATOM 1983 C CA . GLU A 1 243 ? -33.094 -19.578 -8.578 1 95.25 243 GLU A CA 1
ATOM 1984 C C . GLU A 1 243 ? -33.75 -18.203 -8.609 1 95.25 243 GLU A C 1
ATOM 1986 O O . GLU A 1 243 ? -34.844 -18.047 -9.164 1 95.25 243 GLU A O 1
ATOM 1991 N N . GLY A 1 244 ? -33.094 -17.266 -7.988 1 95.75 244 GLY A N 1
ATOM 1992 C CA . GLY A 1 244 ? -33.625 -15.906 -7.996 1 95.75 244 GLY A CA 1
ATOM 1993 C C . GLY A 1 244 ? -34.469 -15.594 -6.777 1 95.75 244 GLY A C 1
ATOM 1994 O O . GLY A 1 244 ? -35.031 -14.508 -6.68 1 95.75 244 GLY A O 1
ATOM 1995 N N . LYS A 1 245 ? -34.531 -16.5 -5.891 1 97.19 245 LYS A N 1
ATOM 1996 C CA . LYS A 1 245 ? -35.312 -16.281 -4.672 1 97.19 245 LYS A CA 1
ATOM 1997 C C . LYS A 1 245 ? -34.531 -15.391 -3.688 1 97.19 245 LYS A C 1
ATOM 1999 O O . LYS A 1 245 ? -33.344 -15.609 -3.447 1 97.19 245 LYS A O 1
ATOM 2004 N N . GLU A 1 246 ? -35.219 -14.43 -3.113 1 97.31 246 GLU A N 1
ATOM 2005 C CA . GLU A 1 246 ? -34.625 -13.547 -2.119 1 97.31 246 GLU A CA 1
ATOM 2006 C C . GLU A 1 246 ? -34.344 -14.289 -0.816 1 97.31 246 GLU A C 1
ATOM 2008 O O . GLU A 1 246 ? -35.25 -14.914 -0.249 1 97.31 246 GLU A O 1
ATOM 2013 N N . VAL A 1 247 ? -33.156 -14.266 -0.367 1 97.19 247 VAL A N 1
ATOM 2014 C CA . VAL A 1 247 ? -32.719 -14.945 0.848 1 97.19 247 VAL A CA 1
ATOM 2015 C C . VAL A 1 247 ? -32.562 -13.93 1.979 1 97.19 247 VAL A C 1
ATOM 2017 O O . VAL A 1 247 ? -32.719 -14.273 3.154 1 97.19 247 VAL A O 1
ATOM 2020 N N . ALA A 1 248 ? -32.188 -12.766 1.688 1 97.19 248 ALA A N 1
ATOM 2021 C CA . ALA A 1 248 ? -32.031 -11.672 2.645 1 97.19 248 ALA A CA 1
ATOM 2022 C C . ALA A 1 248 ? -32.188 -10.32 1.959 1 97.19 248 ALA A C 1
ATOM 2024 O O . ALA A 1 248 ? -31.859 -10.172 0.778 1 97.19 248 ALA A O 1
ATOM 2025 N N . GLN A 1 249 ? -32.688 -9.375 2.617 1 97 249 GLN A N 1
ATOM 2026 C CA . GLN A 1 249 ? -32.812 -8.008 2.119 1 97 249 GLN A CA 1
ATOM 2027 C C . GLN A 1 249 ? -32.688 -6.992 3.248 1 97 249 GLN A C 1
ATOM 2029 O O . GLN A 1 249 ? -33.125 -7.238 4.371 1 97 249 GLN A O 1
ATOM 2034 N N . ARG A 1 250 ? -32.031 -5.945 3.035 1 97.75 250 ARG A N 1
ATOM 2035 C CA . ARG A 1 250 ? -31.906 -4.836 3.973 1 97.75 250 ARG A CA 1
ATOM 2036 C C . ARG A 1 250 ? -31.953 -3.494 3.246 1 97.75 250 ARG A C 1
ATOM 2038 O O . ARG A 1 250 ? -31.359 -3.344 2.174 1 97.75 250 ARG A O 1
ATOM 2045 N N . GLN A 1 251 ? -32.719 -2.59 3.693 1 96.81 251 GLN A N 1
ATOM 2046 C CA . GLN A 1 251 ? -32.719 -1.209 3.225 1 96.81 251 GLN A CA 1
ATOM 2047 C C . GLN A 1 251 ? -32.312 -0.246 4.336 1 96.81 251 GLN A C 1
ATOM 2049 O O . GLN A 1 251 ? -32.688 -0.423 5.492 1 96.81 251 GLN A O 1
ATOM 2054 N N . MET A 1 252 ? -31.516 0.69 4.039 1 95.25 252 MET A N 1
ATOM 2055 C CA . MET A 1 252 ? -31.109 1.678 5.031 1 95.25 252 MET A CA 1
ATOM 2056 C C . MET A 1 252 ? -31.172 3.088 4.453 1 95.25 252 MET A C 1
ATOM 2058 O O . MET A 1 252 ? -30.922 3.287 3.262 1 95.25 252 MET A O 1
ATOM 2062 N N . THR A 1 253 ? -31.5 4.051 5.309 1 94.19 253 THR A N 1
ATOM 2063 C CA . THR A 1 253 ? -31.422 5.469 4.988 1 94.19 253 THR A CA 1
ATOM 2064 C C . THR A 1 253 ? -30.125 6.07 5.531 1 94.19 253 THR A C 1
ATOM 2066 O O . THR A 1 253 ? -29.812 5.934 6.719 1 94.19 253 THR A O 1
ATOM 2069 N N . VAL A 1 254 ? -29.391 6.613 4.676 1 90.75 254 VAL A N 1
ATOM 2070 C CA . VAL A 1 254 ? -28.125 7.215 5.051 1 90.75 254 VAL A CA 1
ATOM 2071 C C . VAL A 1 254 ? -28.25 8.734 5.07 1 90.75 254 VAL A C 1
ATOM 2073 O O . VAL A 1 254 ? -28.656 9.344 4.074 1 90.75 254 VAL A O 1
ATOM 2076 N N . PRO A 1 255 ? -28.031 9.312 6.25 1 82.44 255 PRO A N 1
ATOM 2077 C CA . PRO A 1 255 ? -28.047 10.781 6.273 1 82.44 255 PRO A CA 1
ATOM 2078 C C . PRO A 1 255 ? -27.016 11.398 5.328 1 82.44 255 PRO A C 1
ATOM 2080 O O . PRO A 1 255 ? -25.922 10.867 5.168 1 82.44 255 PRO A O 1
ATOM 2083 N N . ALA A 1 256 ? -27.562 12.297 4.566 1 65.69 256 ALA A N 1
ATOM 2084 C CA . ALA A 1 256 ? -26.688 12.875 3.553 1 65.69 256 ALA A CA 1
ATOM 2085 C C . ALA A 1 256 ? -25.562 13.688 4.199 1 65.69 256 ALA A C 1
ATOM 2087 O O . ALA A 1 256 ? -25.766 14.305 5.25 1 65.69 256 ALA A O 1
ATOM 2088 N N . HIS A 1 257 ? -24.422 13.375 3.812 1 72.56 257 HIS A N 1
ATOM 2089 C CA . HIS A 1 257 ? -23.25 14.219 3.957 1 72.56 257 HIS A CA 1
ATOM 2090 C C . HIS A 1 257 ? -22.75 14.703 2.602 1 72.56 257 HIS A C 1
ATOM 2092 O O . HIS A 1 257 ? -23.047 14.102 1.57 1 72.56 257 HIS A O 1
ATOM 2098 N N . VAL A 1 258 ? -22.234 15.938 2.633 1 68.69 258 VAL A N 1
ATOM 2099 C CA . VAL A 1 258 ? -21.859 16.5 1.335 1 68.69 258 VAL A CA 1
ATOM 2100 C C . VAL A 1 258 ? -20.344 16.547 1.204 1 68.69 258 VAL A C 1
ATOM 2102 O O . VAL A 1 258 ? -19.625 16.609 2.207 1 68.69 258 VAL A O 1
ATOM 2105 N N . SER A 1 259 ? -19.812 16.281 -0.003 1 76.56 259 SER A N 1
ATOM 2106 C CA . SER A 1 259 ? -18.469 16.5 -0.538 1 76.56 259 SER A CA 1
ATOM 2107 C C . SER A 1 259 ? -17.453 15.547 0.106 1 76.56 259 SER A C 1
ATOM 2109 O O . SER A 1 259 ? -16.312 15.922 0.331 1 76.56 259 SER A O 1
ATOM 2111 N N . THR A 1 260 ? -17.922 14.352 0.479 1 85.81 260 THR A N 1
ATOM 2112 C CA . THR A 1 260 ? -17.047 13.32 1.024 1 85.81 260 THR A CA 1
ATOM 2113 C C . THR A 1 260 ? -17.703 11.938 0.889 1 85.81 260 THR A C 1
ATOM 2115 O O . THR A 1 260 ? -18.922 11.805 0.981 1 85.81 260 THR A O 1
ATOM 2118 N N . ASP A 1 261 ? -16.875 10.969 0.586 1 90.31 261 ASP A N 1
ATOM 2119 C CA . ASP A 1 261 ? -17.391 9.602 0.495 1 90.31 261 ASP A CA 1
ATOM 2120 C C . ASP A 1 261 ? -17.719 9.047 1.879 1 90.31 261 ASP A C 1
ATOM 2122 O O . ASP A 1 261 ? -17.297 9.602 2.895 1 90.31 261 ASP A O 1
ATOM 2126 N N . ARG A 1 262 ? -18.547 8.078 1.897 1 91.88 262 ARG A N 1
ATOM 2127 C CA . ARG A 1 262 ? -18.891 7.359 3.121 1 91.88 262 ARG A CA 1
ATOM 2128 C C . ARG A 1 262 ? -18.844 5.848 2.904 1 91.88 262 ARG A C 1
ATOM 2130 O O . ARG A 1 262 ? -19.391 5.336 1.927 1 91.88 262 ARG A O 1
ATOM 2137 N N . GLU A 1 263 ? -18.078 5.215 3.734 1 93.62 263 GLU A N 1
ATOM 2138 C CA . GLU A 1 263 ? -18.109 3.756 3.744 1 93.62 263 GLU A CA 1
ATOM 2139 C C . GLU A 1 263 ? -19.234 3.232 4.621 1 93.62 263 GLU A C 1
ATOM 2141 O O . GLU A 1 263 ? -19.344 3.598 5.793 1 93.62 263 GLU A O 1
ATOM 2146 N N . ILE A 1 264 ? -20.078 2.477 4.105 1 95 264 ILE A N 1
ATOM 2147 C CA . ILE A 1 264 ? -21.188 1.866 4.824 1 95 264 ILE A CA 1
ATOM 2148 C C . ILE A 1 264 ? -20.906 0.38 5.039 1 95 264 ILE A C 1
ATOM 2150 O O . ILE A 1 264 ? -20.594 -0.343 4.094 1 95 264 ILE A O 1
ATOM 2154 N N . CYS A 1 265 ? -21 -0.053 6.27 1 95 265 CYS A N 1
ATOM 2155 C CA . CYS A 1 265 ? -20.797 -1.455 6.617 1 95 265 CYS A CA 1
ATOM 2156 C C . CYS A 1 265 ? -22.094 -2.07 7.152 1 95 265 CYS A C 1
ATOM 2158 O O . CYS A 1 265 ? -22.812 -1.432 7.91 1 95 265 CYS A O 1
ATOM 2160 N N . LEU A 1 266 ? -22.391 -3.174 6.691 1 95.44 266 LEU A N 1
ATOM 2161 C CA . LEU A 1 266 ? -23.547 -3.896 7.234 1 95.44 266 LEU A CA 1
ATOM 2162 C C . LEU A 1 266 ? -23.312 -5.402 7.164 1 95.44 266 LEU A C 1
ATOM 2164 O O . LEU A 1 266 ? -22.469 -5.875 6.41 1 95.44 266 LEU A O 1
ATOM 2168 N N . SER A 1 267 ? -23.984 -6.176 7.977 1 97.31 267 SER A N 1
ATOM 2169 C CA . SER A 1 267 ? -23.953 -7.633 8.008 1 97.31 267 SER A CA 1
ATOM 2170 C C . SER A 1 267 ? -25.344 -8.219 7.773 1 97.31 267 SER A C 1
ATOM 2172 O O . SER A 1 267 ? -26.312 -7.812 8.414 1 97.31 267 SER A O 1
ATOM 2174 N N . LEU A 1 268 ? -25.5 -9.07 6.82 1 97.81 268 LEU A N 1
ATOM 2175 C CA . LEU A 1 268 ? -26.734 -9.805 6.559 1 97.81 268 LEU A CA 1
ATOM 2176 C C . LEU A 1 268 ? -26.625 -11.234 7.082 1 97.81 268 LEU A C 1
ATOM 2178 O O . LEU A 1 268 ? -25.891 -12.055 6.527 1 97.81 268 LEU A O 1
ATOM 2182 N N . PRO A 1 269 ? -27.359 -11.594 8.133 1 97.69 269 PRO A N 1
ATOM 2183 C CA . PRO A 1 269 ? -27.375 -13 8.531 1 97.69 269 PRO A CA 1
ATOM 2184 C C . PRO A 1 269 ? -28.094 -13.891 7.523 1 97.69 269 PRO A C 1
ATOM 2186 O O . PRO A 1 269 ? -29.156 -13.531 7.023 1 97.69 269 PRO A O 1
ATOM 2189 N N . VAL A 1 270 ? -27.531 -14.93 7.125 1 98.12 270 VAL A N 1
ATOM 2190 C CA . VAL A 1 270 ? -28.109 -15.898 6.203 1 98.12 270 VAL A CA 1
ATOM 2191 C C . VAL A 1 270 ? -28.172 -17.266 6.867 1 98.12 270 VAL A C 1
ATOM 2193 O O . VAL A 1 270 ? -27.141 -17.812 7.281 1 98.12 270 VAL A O 1
ATOM 2196 N N . GLU A 1 271 ? -29.344 -17.828 6.957 1 97.25 271 GLU A N 1
ATOM 2197 C CA . GLU A 1 271 ? -29.547 -19.125 7.598 1 97.25 271 GLU A CA 1
ATOM 2198 C C . GLU A 1 271 ? -29.172 -20.281 6.66 1 97.25 271 GLU A C 1
ATOM 2200 O O . GLU A 1 271 ? -29.688 -20.359 5.543 1 97.25 271 GLU A O 1
ATOM 2205 N N . ALA A 1 272 ? -28.297 -21.047 7.078 1 97.12 272 ALA A N 1
ATOM 2206 C CA . ALA A 1 272 ? -27.875 -22.297 6.434 1 97.12 272 ALA A CA 1
ATOM 2207 C C . ALA A 1 272 ? -27.641 -22.078 4.941 1 97.12 272 ALA A C 1
ATOM 2209 O O . ALA A 1 272 ? -28.188 -22.812 4.109 1 97.12 272 ALA A O 1
ATOM 2210 N N . PRO A 1 273 ? -26.828 -21.109 4.609 1 98.12 273 PRO A N 1
ATOM 2211 C CA . PRO A 1 273 ? -26.547 -20.969 3.178 1 98.12 273 PRO A CA 1
ATOM 2212 C C . PRO A 1 273 ? -25.859 -22.188 2.574 1 98.12 273 PRO A C 1
ATOM 2214 O O . PRO A 1 273 ? -25.125 -22.891 3.271 1 98.12 273 PRO A O 1
ATOM 2217 N N . HIS A 1 274 ? -26.141 -22.422 1.268 1 97.81 274 HIS A N 1
ATOM 2218 C CA . HIS A 1 274 ? -25.328 -23.391 0.539 1 97.81 274 HIS A CA 1
ATOM 2219 C C . HIS A 1 274 ? -23.859 -22.953 0.49 1 97.81 274 HIS A C 1
ATOM 2221 O O . HIS A 1 274 ? -23.562 -21.797 0.185 1 97.81 274 HIS A O 1
ATOM 2227 N N . GLN A 1 275 ? -23.047 -23.828 0.856 1 97.94 275 GLN A N 1
ATOM 2228 C CA . GLN A 1 275 ? -21.625 -23.516 0.904 1 97.94 275 GLN A CA 1
ATOM 2229 C C . GLN A 1 275 ? -21 -23.562 -0.489 1 97.94 275 GLN A C 1
ATOM 2231 O O . GLN A 1 275 ? -21.438 -24.344 -1.342 1 97.94 275 GLN A O 1
ATOM 2236 N N . TRP A 1 276 ? -20.062 -22.703 -0.726 1 98.62 276 TRP A N 1
ATOM 2237 C CA . TRP A 1 276 ? -19.281 -22.75 -1.959 1 98.62 276 TRP A CA 1
ATOM 2238 C C . TRP A 1 276 ? -18 -23.562 -1.762 1 98.62 276 TRP A C 1
ATOM 2240 O O . TRP A 1 276 ? -17.234 -23.297 -0.839 1 98.62 276 TRP A O 1
ATOM 2250 N N . THR A 1 277 ? -17.75 -24.578 -2.529 1 98.12 277 THR A N 1
ATOM 2251 C CA . THR A 1 277 ? -16.516 -25.344 -2.66 1 98.12 277 THR A CA 1
ATOM 2252 C C . THR A 1 277 ? -16.266 -25.703 -4.121 1 98.12 277 THR A C 1
ATOM 2254 O O . THR A 1 277 ? -17.109 -25.469 -4.984 1 98.12 277 THR A O 1
ATOM 2257 N N . ALA A 1 278 ? -15.102 -26.219 -4.418 1 97.88 278 ALA A N 1
ATOM 2258 C CA . ALA A 1 278 ? -14.812 -26.672 -5.773 1 97.88 278 ALA A CA 1
ATOM 2259 C C . ALA A 1 278 ? -15.695 -27.859 -6.156 1 97.88 278 ALA A C 1
ATOM 2261 O O . ALA A 1 278 ? -15.898 -28.125 -7.344 1 97.88 278 ALA A O 1
ATOM 2262 N N . GLU A 1 279 ? -16.25 -28.625 -5.133 1 97.69 279 GLU A N 1
ATOM 2263 C CA . GLU A 1 279 ? -17.109 -29.781 -5.379 1 97.69 279 GLU A CA 1
ATOM 2264 C C . GLU A 1 279 ? -18.578 -29.359 -5.5 1 97.69 279 GLU A C 1
ATOM 2266 O O . GLU A 1 279 ? -19.359 -30 -6.207 1 97.69 279 GLU A O 1
ATOM 2271 N N . THR A 1 280 ? -18.953 -28.25 -4.789 1 96.69 280 THR A N 1
ATOM 2272 C CA . THR A 1 280 ? -20.297 -27.656 -4.828 1 96.69 280 THR A CA 1
ATOM 2273 C C . THR A 1 280 ? -20.203 -26.141 -4.969 1 96.69 280 THR A C 1
ATOM 2275 O O . THR A 1 280 ? -20.422 -25.422 -3.998 1 96.69 280 THR A O 1
ATOM 2278 N N . PRO A 1 281 ? -20.031 -25.656 -6.191 1 98.06 281 PRO A N 1
ATOM 2279 C CA . PRO A 1 281 ? -19.766 -24.234 -6.391 1 98.06 281 PRO A CA 1
ATOM 2280 C C . PRO A 1 281 ? -21.047 -23.391 -6.445 1 98.06 281 PRO A C 1
ATOM 2282 O O . PRO A 1 281 ? -21.328 -22.75 -7.461 1 98.06 281 PRO A O 1
ATOM 2285 N N . TYR A 1 282 ? -21.734 -23.312 -5.316 1 98.38 282 TYR A N 1
ATOM 2286 C CA . TYR A 1 282 ? -23 -22.578 -5.254 1 98.38 282 TYR A CA 1
ATOM 2287 C C . TYR A 1 282 ? -22.766 -21.078 -5.152 1 98.38 282 TYR A C 1
ATOM 2289 O O . TYR A 1 282 ? -21.969 -20.625 -4.336 1 98.38 282 TYR A O 1
ATOM 2297 N N . LEU A 1 283 ? -23.516 -20.281 -5.953 1 98.62 283 LEU A N 1
ATOM 2298 C CA . LEU A 1 283 ? -23.359 -18.844 -5.977 1 98.62 283 LEU A CA 1
ATOM 2299 C C . LEU A 1 283 ? -24.688 -18.141 -5.746 1 98.62 283 LEU A C 1
ATOM 2301 O O . LEU A 1 283 ? -25.719 -18.578 -6.262 1 98.62 283 LEU A O 1
ATOM 2305 N N . TYR A 1 284 ? -24.672 -17.141 -4.93 1 98.69 284 TYR A N 1
ATOM 2306 C CA . TYR A 1 284 ? -25.75 -16.188 -4.754 1 98.69 284 TYR A CA 1
ATOM 2307 C C . TYR A 1 284 ? -25.484 -14.906 -5.547 1 98.69 284 TYR A C 1
ATOM 2309 O O . TYR A 1 284 ? -24.406 -14.734 -6.105 1 98.69 284 TYR A O 1
ATOM 2317 N N . SER A 1 285 ? -26.469 -14.102 -5.656 1 98.19 285 SER A N 1
ATOM 2318 C CA . SER A 1 285 ? -26.344 -12.789 -6.277 1 98.19 285 SER A CA 1
ATOM 2319 C C . SER A 1 285 ? -26.734 -11.672 -5.309 1 98.19 285 SER A C 1
ATOM 2321 O O . SER A 1 285 ? -27.844 -11.672 -4.773 1 98.19 285 SER A O 1
ATOM 2323 N N . LEU A 1 286 ? -25.844 -10.766 -5.023 1 98.44 286 LEU A N 1
ATOM 2324 C CA . LEU A 1 286 ? -26.109 -9.578 -4.215 1 98.44 286 LEU A CA 1
ATOM 2325 C C . LEU A 1 286 ? -26.328 -8.359 -5.102 1 98.44 286 LEU A C 1
ATOM 2327 O O . LEU A 1 286 ? -25.438 -7.98 -5.875 1 98.44 286 LEU A O 1
ATOM 2331 N N . LYS A 1 287 ? -27.453 -7.789 -5.062 1 98.06 287 LYS A N 1
ATOM 2332 C CA . LYS A 1 287 ? -27.766 -6.531 -5.734 1 98.06 287 LYS A CA 1
ATOM 2333 C C . LYS A 1 287 ? -27.719 -5.359 -4.754 1 98.06 287 LYS A C 1
ATOM 2335 O O . LYS A 1 287 ? -28.391 -5.391 -3.719 1 98.06 287 LYS A O 1
ATOM 2340 N N . VAL A 1 288 ? -26.875 -4.359 -4.961 1 98.12 288 VAL A N 1
ATOM 2341 C CA . VAL A 1 288 ? -26.797 -3.125 -4.191 1 98.12 288 VAL A CA 1
ATOM 2342 C C . VAL A 1 288 ? -27.344 -1.966 -5.02 1 98.12 288 VAL A C 1
ATOM 2344 O O . VAL A 1 288 ? -26.844 -1.672 -6.105 1 98.12 288 VAL A O 1
ATOM 2347 N N . GLU A 1 289 ? -28.375 -1.304 -4.504 1 98.19 289 GLU A N 1
ATOM 2348 C CA . GLU A 1 289 ? -29.016 -0.203 -5.215 1 98.19 289 GLU A CA 1
ATOM 2349 C C . GLU A 1 289 ? -28.922 1.096 -4.418 1 98.19 289 GLU A C 1
ATOM 2351 O O . GLU A 1 289 ? -29.172 1.107 -3.213 1 98.19 289 GLU A O 1
ATOM 2356 N N . LEU A 1 290 ? -28.453 2.068 -5.055 1 97.31 290 LEU A N 1
ATOM 2357 C CA . LEU A 1 290 ? -28.469 3.434 -4.539 1 97.31 290 LEU A CA 1
ATOM 2358 C C . LEU A 1 290 ? -29.734 4.16 -4.988 1 97.31 290 LEU A C 1
ATOM 2360 O O . LEU A 1 290 ? -30 4.27 -6.188 1 97.31 290 LEU A O 1
ATOM 2364 N N . LEU A 1 291 ? -30.562 4.609 -4.023 1 96.75 291 LEU A N 1
ATOM 2365 C CA . LEU A 1 291 ? -31.797 5.32 -4.316 1 96.75 291 LEU A CA 1
ATOM 2366 C C . LEU A 1 291 ? -31.703 6.777 -3.871 1 96.75 291 LEU A C 1
ATOM 2368 O O . LEU A 1 291 ? -31.344 7.059 -2.727 1 96.75 291 LEU A O 1
ATOM 2372 N N . GLU A 1 292 ? -31.984 7.617 -4.734 1 93.5 292 GLU A N 1
ATOM 2373 C CA . GLU A 1 292 ? -32.156 9.039 -4.449 1 93.5 292 GLU A CA 1
ATOM 2374 C C . GLU A 1 292 ? -33.594 9.492 -4.789 1 93.5 292 GLU A C 1
ATOM 2376 O O . GLU A 1 292 ? -34.062 9.258 -5.902 1 93.5 292 GLU A O 1
ATOM 2381 N N . LYS A 1 293 ? -34.25 10.125 -3.861 1 92.44 293 LYS A N 1
ATOM 2382 C CA . LYS A 1 293 ? -35.656 10.523 -4.027 1 92.44 293 LYS A CA 1
ATOM 2383 C C . LYS A 1 293 ? -36.5 9.352 -4.504 1 92.44 293 LYS A C 1
ATOM 2385 O O . LYS A 1 293 ? -37.281 9.484 -5.465 1 92.44 293 LYS A O 1
ATOM 2390 N N . GLU A 1 294 ? -36.188 8.281 -4.02 1 93.81 294 GLU A N 1
ATOM 2391 C CA . GLU A 1 294 ? -36.938 7.043 -4.191 1 93.81 294 GLU A CA 1
ATOM 2392 C C . GLU A 1 294 ? -36.75 6.473 -5.594 1 93.81 294 GLU A C 1
ATOM 2394 O O . GLU A 1 294 ? -37.5 5.57 -6.008 1 93.81 294 GLU A O 1
ATOM 2399 N N . VAL A 1 295 ? -35.781 6.949 -6.277 1 96.5 295 VAL A N 1
ATOM 2400 C CA . VAL A 1 295 ? -35.438 6.426 -7.598 1 96.5 295 VAL A CA 1
ATOM 2401 C C . VAL A 1 295 ? -34.062 5.77 -7.562 1 96.5 295 VAL A C 1
ATOM 2403 O O . VAL A 1 295 ? -33.125 6.328 -7 1 96.5 295 VAL A O 1
ATOM 2406 N N . VAL A 1 296 ? -33.969 4.535 -8.133 1 97.12 296 VAL A N 1
ATOM 2407 C CA . VAL A 1 296 ? -32.688 3.879 -8.234 1 97.12 296 VAL A CA 1
ATOM 2408 C C . VAL A 1 296 ? -31.781 4.633 -9.219 1 97.12 296 VAL A C 1
ATOM 2410 O O . VAL A 1 296 ? -32.125 4.762 -10.398 1 97.12 296 VAL A O 1
ATOM 2413 N N . THR A 1 297 ? -30.672 5.164 -8.766 1 96.25 297 THR A N 1
ATOM 2414 C CA . THR A 1 297 ? -29.797 5.957 -9.617 1 96.25 297 THR A CA 1
ATOM 2415 C C . THR A 1 297 ? -28.578 5.148 -10.039 1 96.25 297 THR A C 1
ATOM 2417 O O . THR A 1 297 ? -27.922 5.469 -11.031 1 96.25 297 THR A O 1
ATOM 2420 N N . HIS A 1 298 ? -28.219 4.184 -9.281 1 97.12 298 HIS A N 1
ATOM 2421 C CA . HIS A 1 298 ? -27.062 3.346 -9.578 1 97.12 298 HIS A CA 1
ATOM 2422 C C . HIS A 1 298 ? -27.219 1.952 -8.984 1 97.12 298 HIS A C 1
ATOM 2424 O O . HIS A 1 298 ? -27.781 1.802 -7.887 1 97.12 298 HIS A O 1
ATOM 2430 N N . THR A 1 299 ? -26.797 0.961 -9.68 1 97.25 299 THR A N 1
ATOM 2431 C CA . THR A 1 299 ? -26.875 -0.422 -9.219 1 97.25 299 THR A CA 1
ATOM 2432 C C . THR A 1 299 ? -25.547 -1.139 -9.445 1 97.25 299 THR A C 1
ATOM 2434 O O . THR A 1 299 ? -24.891 -0.935 -10.461 1 97.25 299 THR A O 1
ATOM 2437 N N . ARG A 1 300 ? -25.109 -1.927 -8.484 1 96.44 300 ARG A N 1
ATOM 2438 C CA . ARG A 1 300 ? -24 -2.859 -8.617 1 96.44 300 ARG A CA 1
ATOM 2439 C C . ARG A 1 300 ? -24.406 -4.273 -8.219 1 96.44 300 ARG A C 1
ATOM 2441 O O . ARG A 1 300 ? -25.234 -4.453 -7.32 1 96.44 300 ARG A O 1
ATOM 2448 N N . MET A 1 301 ? -23.875 -5.184 -8.922 1 95.75 301 MET A N 1
ATOM 2449 C CA . MET A 1 301 ? -24.141 -6.594 -8.648 1 95.75 301 MET A CA 1
ATOM 2450 C C . MET A 1 301 ? -22.859 -7.34 -8.32 1 95.75 301 MET A C 1
ATOM 2452 O O . MET A 1 301 ? -21.812 -7.105 -8.945 1 95.75 301 MET A O 1
ATOM 2456 N N . GLU A 1 302 ? -22.906 -8.18 -7.289 1 96.44 302 GLU A N 1
ATOM 2457 C CA . GLU A 1 302 ? -21.797 -9.047 -6.91 1 96.44 302 GLU A CA 1
ATOM 2458 C C . GLU A 1 302 ? -22.25 -10.492 -6.762 1 96.44 302 GLU A C 1
ATOM 2460 O O . GLU A 1 302 ? -23.344 -10.758 -6.25 1 96.44 302 GLU A O 1
ATOM 2465 N N . ARG A 1 303 ? -21.516 -11.438 -7.316 1 97.31 303 ARG A N 1
ATOM 2466 C CA . ARG A 1 303 ? -21.719 -12.844 -7 1 97.31 303 ARG A CA 1
ATOM 2467 C C . ARG A 1 303 ? -21.078 -13.211 -5.672 1 97.31 303 ARG A C 1
ATOM 2469 O O . ARG A 1 303 ? -19.969 -12.758 -5.367 1 97.31 303 ARG A O 1
ATOM 2476 N N . VAL A 1 304 ? -21.797 -13.977 -4.887 1 98.44 304 VAL A N 1
ATOM 2477 C CA . VAL A 1 304 ? -21.328 -14.289 -3.541 1 98.44 304 VAL A CA 1
ATOM 2478 C C . VAL A 1 304 ? -21.266 -15.805 -3.359 1 98.44 304 VAL A C 1
ATOM 2480 O O . VAL A 1 304 ? -22.234 -16.516 -3.623 1 98.44 304 VAL A O 1
ATOM 2483 N N . GLY A 1 305 ? -20.141 -16.328 -3.076 1 98.75 305 GLY A N 1
ATOM 2484 C CA . GLY A 1 305 ? -19.969 -17.688 -2.584 1 98.75 305 GLY A CA 1
ATOM 2485 C C . GLY A 1 305 ? -19.656 -17.75 -1.1 1 98.75 305 GLY A C 1
ATOM 2486 O O . GLY A 1 305 ? -18.688 -17.141 -0.632 1 98.75 305 GLY A O 1
ATOM 2487 N N . PHE A 1 306 ? -20.531 -18.438 -0.361 1 98.69 306 PHE A N 1
ATOM 2488 C CA . PHE A 1 306 ? -20.297 -18.547 1.074 1 98.69 306 PHE A CA 1
ATOM 2489 C C . PHE A 1 306 ? -19.203 -19.562 1.366 1 98.69 306 PHE A C 1
ATOM 2491 O O . PHE A 1 306 ? -19.438 -20.766 1.315 1 98.69 306 PHE A O 1
ATOM 2498 N N . ARG A 1 307 ? -18.078 -19.094 1.697 1 98 307 ARG A N 1
ATOM 2499 C CA . ARG A 1 307 ? -16.938 -19.906 2.086 1 98 307 ARG A CA 1
ATOM 2500 C C . ARG A 1 307 ? -16.016 -19.172 3.047 1 98 307 ARG A C 1
ATOM 2502 O O . ARG A 1 307 ? -15.992 -17.938 3.053 1 98 307 ARG A O 1
ATOM 2509 N N . GLN A 1 308 ? -15.328 -19.828 3.863 1 98.38 308 GLN A N 1
ATOM 2510 C CA . GLN A 1 308 ? -14.359 -19.312 4.82 1 98.38 308 GLN A CA 1
ATOM 2511 C C . GLN A 1 308 ? -13.07 -20.141 4.809 1 98.38 308 GLN A C 1
ATOM 2513 O O . GLN A 1 308 ? -13.125 -21.359 4.773 1 98.38 308 GLN A O 1
ATOM 2518 N N . ILE A 1 309 ? -11.922 -19.453 4.73 1 98.44 309 ILE A N 1
ATOM 2519 C CA . ILE A 1 309 ? -10.617 -20.109 4.656 1 98.44 309 ILE A CA 1
ATOM 2520 C C . ILE A 1 309 ? -9.883 -19.953 5.988 1 98.44 309 ILE A C 1
ATOM 2522 O O . ILE A 1 309 ? -9.977 -18.906 6.641 1 98.44 309 ILE A O 1
ATOM 2526 N N . SER A 1 310 ? -9.211 -20.953 6.434 1 97.81 310 SER A N 1
ATOM 2527 C CA . SER A 1 310 ? -8.375 -20.922 7.625 1 97.81 310 SER A CA 1
ATOM 2528 C C . SER A 1 310 ? -7.078 -21.688 7.414 1 97.81 310 SER A C 1
ATOM 2530 O O . SER A 1 310 ? -7.039 -22.656 6.648 1 97.81 310 SER A O 1
ATOM 2532 N N . THR A 1 311 ? -5.973 -21.266 7.996 1 98 311 THR A N 1
ATOM 2533 C CA . THR A 1 311 ? -4.691 -21.953 8.016 1 98 311 THR A CA 1
ATOM 2534 C C . THR A 1 311 ? -4.301 -22.344 9.438 1 98 311 THR A C 1
ATOM 2536 O O . THR A 1 311 ? -3.146 -22.688 9.695 1 98 311 THR A O 1
ATOM 2539 N N . ASP A 1 312 ? -5.23 -22.297 10.352 1 95.81 312 ASP A N 1
ATOM 2540 C CA . ASP A 1 312 ? -4.98 -22.547 11.766 1 95.81 312 ASP A CA 1
ATOM 2541 C C . ASP A 1 312 ? -4.414 -23.953 11.977 1 95.81 312 ASP A C 1
ATOM 2543 O O . ASP A 1 312 ? -4.848 -24.906 11.328 1 95.81 312 ASP A O 1
ATOM 2547 N N . GLY A 1 313 ? -3.408 -24.047 12.797 1 95.06 313 GLY A N 1
ATOM 2548 C CA . GLY A 1 313 ? -2.799 -25.328 13.133 1 95.06 313 GLY A CA 1
ATOM 2549 C C . GLY A 1 313 ? -1.959 -25.891 12.008 1 95.06 313 GLY A C 1
ATOM 2550 O O . GLY A 1 313 ? -1.583 -27.078 12.039 1 95.06 313 GLY A O 1
ATOM 2551 N N . GLY A 1 314 ? -1.749 -25.125 10.984 1 96.62 314 GLY A N 1
ATOM 2552 C CA . GLY A 1 314 ? -0.921 -25.562 9.875 1 96.62 314 GLY A CA 1
ATOM 2553 C C . GLY A 1 314 ? -1.69 -26.359 8.836 1 96.62 314 GLY A C 1
ATOM 2554 O O . GLY A 1 314 ? -1.095 -27.078 8.023 1 96.62 314 GLY A O 1
ATOM 2555 N N . VAL A 1 315 ? -2.99 -26.375 8.945 1 98 315 VAL A N 1
ATOM 2556 C CA . VAL A 1 315 ? -3.852 -27.109 8.031 1 98 315 VAL A CA 1
ATOM 2557 C C . VAL A 1 315 ? -4.645 -26.141 7.164 1 98 315 VAL A C 1
ATOM 2559 O O . VAL A 1 315 ? -5.227 -25.172 7.68 1 98 315 VAL A O 1
ATOM 2562 N N . PHE A 1 316 ? -4.598 -26.266 5.887 1 98.5 316 PHE A N 1
ATOM 2563 C CA . PHE A 1 316 ? -5.383 -25.438 4.973 1 98.5 316 PHE A CA 1
ATOM 2564 C C . PHE A 1 316 ? -6.828 -25.922 4.926 1 98.5 316 PHE A C 1
ATOM 2566 O O . PHE A 1 316 ? -7.109 -27.016 4.445 1 98.5 316 PHE A O 1
ATOM 2573 N N . ARG A 1 317 ? -7.785 -25.125 5.367 1 98.5 317 ARG A N 1
ATOM 2574 C CA . ARG A 1 317 ? -9.188 -25.531 5.473 1 98.5 317 ARG A CA 1
ATOM 2575 C C . ARG A 1 317 ? -10.086 -24.594 4.68 1 98.5 317 ARG A C 1
ATOM 2577 O O . ARG A 1 317 ? -9.82 -23.391 4.582 1 98.5 317 ARG A O 1
ATOM 2584 N N . ILE A 1 318 ? -11.062 -25.094 4.074 1 98.19 318 ILE A N 1
ATOM 2585 C CA . ILE A 1 318 ? -12.203 -24.375 3.51 1 98.19 318 ILE A CA 1
ATOM 2586 C C . ILE A 1 318 ? -13.492 -24.859 4.176 1 98.19 318 ILE A C 1
ATOM 2588 O O . ILE A 1 318 ? -13.766 -26.062 4.219 1 98.19 318 ILE A O 1
ATOM 2592 N N . ASN A 1 319 ? -14.242 -23.953 4.789 1 97.81 319 ASN A N 1
ATOM 2593 C CA . ASN A 1 319 ? -15.469 -24.234 5.516 1 97.81 319 ASN A CA 1
ATOM 2594 C C . ASN A 1 319 ? -15.234 -25.266 6.625 1 97.81 319 ASN A C 1
ATOM 2596 O O . ASN A 1 319 ? -16.016 -26.203 6.777 1 97.81 319 ASN A O 1
ATOM 2600 N N . GLY A 1 320 ? -14.062 -25.188 7.227 1 96.56 320 GLY A N 1
ATOM 2601 C CA . GLY A 1 320 ? -13.742 -26.016 8.375 1 96.56 320 GLY A CA 1
ATOM 2602 C C . GLY A 1 320 ? -13.172 -27.359 8 1 96.56 320 GLY A C 1
ATOM 2603 O O . GLY A 1 320 ? -12.75 -28.125 8.867 1 96.56 320 GLY A O 1
ATOM 2604 N N . GLN A 1 321 ? -13.102 -27.703 6.762 1 96.44 321 GLN A N 1
ATOM 2605 C CA . GLN A 1 321 ? -12.633 -29 6.27 1 96.44 321 GLN A CA 1
ATOM 2606 C C . GLN A 1 321 ? -11.266 -28.859 5.602 1 96.44 321 GLN A C 1
ATOM 2608 O O . GLN A 1 321 ? -11.039 -27.953 4.797 1 96.44 321 GLN A O 1
ATOM 2613 N N . ALA A 1 322 ? -10.312 -29.781 6.023 1 97.31 322 ALA A N 1
ATOM 2614 C CA . ALA A 1 322 ? -9.039 -29.828 5.32 1 97.31 322 ALA A CA 1
ATOM 2615 C C . ALA A 1 322 ? -9.234 -30.188 3.854 1 97.31 322 ALA A C 1
ATOM 2617 O O . ALA A 1 322 ? -9.977 -31.125 3.531 1 97.31 322 ALA A O 1
ATOM 2618 N N . VAL A 1 323 ? -8.641 -29.484 2.961 1 97.94 323 VAL A N 1
ATOM 2619 C CA . VAL A 1 323 ? -8.836 -29.734 1.537 1 97.94 323 VAL A CA 1
ATOM 2620 C C . VAL A 1 323 ? -7.508 -30.156 0.905 1 97.94 323 VAL A C 1
ATOM 2622 O O . VAL A 1 323 ? -6.438 -29.766 1.384 1 97.94 323 VAL A O 1
ATOM 2625 N N . LYS A 1 324 ? -7.566 -30.938 -0.099 1 98.25 324 LYS A N 1
ATOM 2626 C CA . LYS A 1 324 ? -6.41 -31.312 -0.915 1 98.25 324 LYS A CA 1
ATOM 2627 C C . LYS A 1 324 ? -6.477 -30.656 -2.289 1 98.25 324 LYS A C 1
ATOM 2629 O O . LYS A 1 324 ? -7.461 -30.812 -3.016 1 98.25 324 LYS A O 1
ATOM 2634 N N . LEU A 1 325 ? -5.445 -29.938 -2.627 1 98.75 325 LEU A N 1
ATOM 2635 C CA . LEU A 1 325 ? -5.391 -29.156 -3.854 1 98.75 325 LEU A CA 1
ATOM 2636 C C . LEU A 1 325 ? -4.707 -29.938 -4.973 1 98.75 325 LEU A C 1
ATOM 2638 O O . LEU A 1 325 ? -3.482 -30.078 -4.984 1 98.75 325 LEU A O 1
ATOM 2642 N N . ARG A 1 326 ? -5.457 -30.453 -5.875 1 98.56 326 ARG A N 1
ATOM 2643 C CA . ARG A 1 326 ? -5.004 -31.141 -7.082 1 98.56 326 ARG A CA 1
ATOM 2644 C C . ARG A 1 326 ? -4.875 -30.172 -8.25 1 98.56 326 ARG A C 1
ATOM 2646 O O . ARG A 1 326 ? -5.852 -29.906 -8.953 1 98.56 326 ARG A O 1
ATOM 2653 N N . GLY A 1 327 ? -3.627 -29.719 -8.438 1 98.19 327 GLY A N 1
ATOM 2654 C CA . GLY A 1 327 ? -3.59 -28.5 -9.227 1 98.19 327 GLY A CA 1
ATOM 2655 C C . GLY A 1 327 ? -2.684 -28.594 -10.438 1 98.19 327 GLY A C 1
ATOM 2656 O O . GLY A 1 327 ? -1.973 -29.594 -10.609 1 98.19 327 GLY A O 1
ATOM 2657 N N . VAL A 1 328 ? -2.824 -27.641 -11.352 1 97.62 328 VAL A N 1
ATOM 2658 C CA . VAL A 1 328 ? -1.964 -27.391 -12.5 1 97.62 328 VAL A CA 1
ATOM 2659 C C . VAL A 1 328 ? -1.702 -25.891 -12.625 1 97.62 328 VAL A C 1
ATOM 2661 O O . VAL A 1 328 ? -2.471 -25.078 -12.109 1 97.62 328 VAL A O 1
ATOM 2664 N N . ASN A 1 329 ? -0.569 -25.516 -13.188 1 97.19 329 ASN A N 1
ATOM 2665 C CA . ASN A 1 329 ? -0.276 -24.156 -13.594 1 97.19 329 ASN A CA 1
ATOM 2666 C C . ASN A 1 329 ? -0.877 -23.828 -14.961 1 97.19 329 ASN A C 1
ATOM 2668 O O . ASN A 1 329 ? -0.706 -24.594 -15.914 1 97.19 329 ASN A O 1
ATOM 2672 N N . ARG A 1 330 ? -1.56 -22.719 -15.039 1 97 330 ARG A N 1
ATOM 2673 C CA . ARG A 1 330 ? -2.188 -22.344 -16.297 1 97 330 ARG A CA 1
ATOM 2674 C C . ARG A 1 330 ? -1.681 -21 -16.797 1 97 330 ARG A C 1
ATOM 2676 O O . ARG A 1 330 ? -1.705 -20.016 -16.047 1 97 330 ARG A O 1
ATOM 2683 N N . HIS A 1 331 ? -1.212 -20.953 -18 1 95.31 331 HIS A N 1
ATOM 2684 C CA . HIS A 1 331 ? -0.958 -19.719 -18.719 1 95.31 331 HIS A CA 1
ATOM 2685 C C . HIS A 1 331 ? -2.162 -19.312 -19.562 1 95.31 331 HIS A C 1
ATOM 2687 O O . HIS A 1 331 ? -2.852 -20.156 -20.109 1 95.31 331 HIS A O 1
ATOM 2693 N N . ASP A 1 332 ? -2.434 -18.078 -19.656 1 94.19 332 ASP A N 1
ATOM 2694 C CA . ASP A 1 332 ? -3.545 -17.531 -20.422 1 94.19 332 ASP A CA 1
ATOM 2695 C C . ASP A 1 332 ? -3.148 -17.312 -21.891 1 94.19 332 ASP A C 1
ATOM 2697 O O . ASP A 1 332 ? -2.934 -16.172 -22.312 1 94.19 332 ASP A O 1
ATOM 2701 N N . GLU A 1 333 ? -3.164 -18.359 -22.609 1 95.25 333 GLU A N 1
ATOM 2702 C CA . GLU A 1 333 ? -2.746 -18.234 -24 1 95.25 333 GLU A CA 1
ATOM 2703 C C . GLU A 1 333 ? -3.326 -19.359 -24.859 1 95.25 333 GLU A C 1
ATOM 2705 O O . GLU A 1 333 ? -3.715 -20.406 -24.328 1 95.25 333 GLU A O 1
ATOM 2710 N N . HIS A 1 334 ? -3.414 -19.172 -26.062 1 96.81 334 HIS A N 1
ATOM 2711 C CA . HIS A 1 334 ? -3.83 -20.109 -27.094 1 96.81 334 HIS A CA 1
ATOM 2712 C C . HIS A 1 334 ? -3.1 -19.844 -28.406 1 96.81 334 HIS A C 1
ATOM 2714 O O . HIS A 1 334 ? -2.846 -18.688 -28.766 1 96.81 334 HIS A O 1
ATOM 2720 N N . PRO A 1 335 ? -2.762 -20.906 -29.156 1 96.5 335 PRO A N 1
ATOM 2721 C CA . PRO A 1 335 ? -1.954 -20.719 -30.359 1 96.5 335 PRO A CA 1
ATOM 2722 C C . PRO A 1 335 ? -2.586 -19.75 -31.344 1 96.5 335 PRO A C 1
ATOM 2724 O O . PRO A 1 335 ? -1.876 -18.984 -32 1 96.5 335 PRO A O 1
ATOM 2727 N N . ASP A 1 336 ? -3.85 -19.672 -31.391 1 96.62 336 ASP A N 1
ATOM 2728 C CA . ASP A 1 336 ? -4.535 -18.969 -32.469 1 96.62 336 ASP A CA 1
ATOM 2729 C C . ASP A 1 336 ? -4.828 -17.531 -32.062 1 96.62 336 ASP A C 1
ATOM 2731 O O . ASP A 1 336 ? -5.066 -16.672 -32.938 1 96.62 336 ASP A O 1
ATOM 2735 N N . VAL A 1 337 ? -4.828 -17.188 -30.797 1 97 337 VAL A N 1
ATOM 2736 C CA . VAL A 1 337 ? -5.305 -15.867 -30.406 1 97 337 VAL A CA 1
ATOM 2737 C C . VAL A 1 337 ? -4.328 -15.242 -29.422 1 97 337 VAL A C 1
ATOM 2739 O O . VAL A 1 337 ? -4.539 -14.117 -28.953 1 97 337 VAL A O 1
ATOM 2742 N N . GLY A 1 338 ? -3.262 -15.938 -29.109 1 96.81 338 GLY A N 1
ATOM 2743 C CA . GLY A 1 338 ? -2.344 -15.43 -28.094 1 96.81 338 GLY A CA 1
ATOM 2744 C C . GLY A 1 338 ? -2.982 -15.266 -26.734 1 96.81 338 GLY A C 1
ATOM 2745 O O . GLY A 1 338 ? -3.609 -16.203 -26.219 1 96.81 338 GLY A O 1
ATOM 2746 N N . ARG A 1 339 ? -2.865 -14.109 -26.109 1 96.75 339 ARG A N 1
ATOM 2747 C CA . ARG A 1 339 ? -3.422 -13.867 -24.781 1 96.75 339 ARG A CA 1
ATOM 2748 C C . ARG A 1 339 ? -4.82 -13.266 -24.891 1 96.75 339 ARG A C 1
ATOM 2750 O O . ARG A 1 339 ? -5.461 -13 -23.859 1 96.75 339 ARG A O 1
ATOM 2757 N N . ALA A 1 340 ? -5.289 -12.984 -26.078 1 97.38 340 ALA A N 1
ATOM 2758 C CA . ALA A 1 340 ? -6.66 -12.516 -26.25 1 97.38 340 ALA A CA 1
ATOM 2759 C C . ALA A 1 340 ? -7.645 -13.68 -26.219 1 97.38 340 ALA A C 1
ATOM 2761 O O . ALA A 1 340 ? -8.492 -13.82 -27.109 1 97.38 340 ALA A O 1
ATOM 2762 N N . THR A 1 341 ? -7.516 -14.492 -25.188 1 96.69 341 THR A N 1
ATOM 2763 C CA . THR A 1 341 ? -8.344 -15.688 -25.078 1 96.69 341 THR A CA 1
ATOM 2764 C C . THR A 1 341 ? -9.789 -15.312 -24.75 1 96.69 341 THR A C 1
ATOM 2766 O O . THR A 1 341 ? -10.055 -14.234 -24.219 1 96.69 341 THR A O 1
ATOM 2769 N N . THR A 1 342 ? -10.68 -16.172 -25.109 1 95.5 342 THR A N 1
ATOM 2770 C CA . THR A 1 342 ? -12.109 -15.914 -24.969 1 95.5 342 THR A CA 1
ATOM 2771 C C . THR A 1 342 ? -12.75 -16.938 -24.031 1 95.5 342 THR A C 1
ATOM 2773 O O . THR A 1 342 ? -12.109 -17.906 -23.641 1 95.5 342 THR A O 1
ATOM 2776 N N . ARG A 1 343 ? -14 -16.734 -23.766 1 97 343 ARG A N 1
ATOM 2777 C CA . ARG A 1 343 ? -14.773 -17.625 -22.906 1 97 343 ARG A CA 1
ATOM 2778 C C . ARG A 1 343 ? -14.766 -19.047 -23.453 1 97 343 ARG A C 1
ATOM 2780 O O . ARG A 1 343 ? -14.758 -20.016 -22.688 1 97 343 ARG A O 1
ATOM 2787 N N . LYS A 1 344 ? -14.75 -19.188 -24.75 1 97.25 344 LYS A N 1
ATOM 2788 C CA . LYS A 1 344 ? -14.742 -20.516 -25.375 1 97.25 344 LYS A CA 1
ATOM 2789 C C . LYS A 1 344 ? -13.477 -21.281 -25 1 97.25 344 LYS A C 1
ATOM 2791 O O . LYS A 1 344 ? -13.555 -22.453 -24.594 1 97.25 344 LYS A O 1
ATOM 2796 N N . GLN A 1 345 ? -12.336 -20.656 -25.094 1 97.38 345 GLN A N 1
ATOM 2797 C CA . GLN A 1 345 ? -11.078 -21.297 -24.734 1 97.38 345 GLN A CA 1
ATOM 2798 C C . GLN A 1 345 ? -11.016 -21.594 -23.234 1 97.38 345 GLN A C 1
ATOM 2800 O O . GLN A 1 345 ? -10.477 -22.609 -22.828 1 97.38 345 GLN A O 1
ATOM 2805 N N . TRP A 1 346 ? -11.562 -20.688 -22.453 1 98.06 346 TRP A N 1
ATOM 2806 C CA . TRP A 1 346 ? -11.562 -20.875 -21.016 1 98.06 346 TRP A CA 1
ATOM 2807 C C . TRP A 1 346 ? -12.398 -22.094 -20.625 1 98.06 346 TRP A C 1
ATOM 2809 O O . TRP A 1 346 ? -11.969 -22.906 -19.797 1 98.06 346 TRP A O 1
ATOM 2819 N N . LEU A 1 347 ? -13.578 -22.172 -21.203 1 97.88 347 LEU A N 1
ATOM 2820 C CA . LEU A 1 347 ? -14.477 -23.297 -20.938 1 97.88 347 LEU A CA 1
ATOM 2821 C C . LEU A 1 347 ? -13.844 -24.625 -21.344 1 97.88 347 LEU A C 1
ATOM 2823 O O . LEU A 1 347 ? -14 -25.625 -20.641 1 97.88 347 LEU A O 1
ATOM 2827 N N . GLU A 1 348 ? -13.172 -24.594 -22.438 1 97.81 348 GLU A N 1
ATOM 2828 C CA . GLU A 1 348 ? -12.477 -25.797 -22.875 1 97.81 348 GLU A CA 1
ATOM 2829 C C . GLU A 1 348 ? -11.445 -26.25 -21.844 1 97.81 348 GLU A C 1
ATOM 2831 O O . GLU A 1 348 ? -11.43 -27.406 -21.438 1 97.81 348 GLU A O 1
ATOM 2836 N N . ASP A 1 349 ? -10.625 -25.359 -21.422 1 98.19 349 ASP A N 1
ATOM 2837 C CA . ASP A 1 349 ? -9.594 -25.656 -20.438 1 98.19 349 ASP A CA 1
ATOM 2838 C C . ASP A 1 349 ? -10.219 -26.203 -19.156 1 98.19 349 ASP A C 1
ATOM 2840 O O . ASP A 1 349 ? -9.828 -27.281 -18.672 1 98.19 349 ASP A O 1
ATOM 2844 N N . LEU A 1 350 ? -11.164 -25.516 -18.594 1 98.31 350 LEU A N 1
ATOM 2845 C CA . LEU A 1 350 ? -11.734 -25.859 -17.297 1 98.31 350 LEU A CA 1
ATOM 2846 C C . LEU A 1 350 ? -12.477 -27.188 -17.375 1 98.31 350 LEU A C 1
ATOM 2848 O O . LEU A 1 350 ? -12.445 -27.984 -16.422 1 98.31 350 LEU A O 1
ATOM 2852 N N . THR A 1 351 ? -13.148 -27.438 -18.5 1 97.56 351 THR A N 1
ATOM 2853 C CA . THR A 1 351 ? -13.859 -28.703 -18.672 1 97.56 351 THR A CA 1
ATOM 2854 C C . THR A 1 351 ? -12.891 -29.875 -18.688 1 97.56 351 THR A C 1
ATOM 2856 O O . THR A 1 351 ? -13.117 -30.891 -18.016 1 97.56 351 THR A O 1
ATOM 2859 N N . LEU A 1 352 ? -11.828 -29.703 -19.422 1 97.88 352 LEU A N 1
ATOM 2860 C CA . LEU A 1 352 ? -10.828 -30.766 -19.484 1 97.88 352 LEU A CA 1
ATOM 2861 C C . LEU A 1 352 ? -10.141 -30.953 -18.141 1 97.88 352 LEU A C 1
ATOM 2863 O O . LEU A 1 352 ? -9.82 -32.094 -17.766 1 97.88 352 LEU A O 1
ATOM 2867 N N . MET A 1 353 ? -9.883 -29.906 -17.453 1 98.38 353 MET A N 1
ATOM 2868 C CA . MET A 1 353 ? -9.266 -29.984 -16.141 1 98.38 353 MET A CA 1
ATOM 2869 C C . MET A 1 353 ? -10.172 -30.719 -15.156 1 98.38 353 MET A C 1
ATOM 2871 O O . MET A 1 353 ? -9.711 -31.625 -14.445 1 98.38 353 MET A O 1
ATOM 2875 N N . LYS A 1 354 ? -11.438 -30.344 -15.102 1 97.88 354 LYS A N 1
ATOM 2876 C CA . LYS A 1 354 ? -12.375 -31.016 -14.211 1 97.88 354 LYS A CA 1
ATOM 2877 C C . LYS A 1 354 ? -12.453 -32.5 -14.531 1 97.88 354 LYS A C 1
ATOM 2879 O O . LYS A 1 354 ? -12.5 -33.344 -13.625 1 97.88 354 LYS A O 1
ATOM 2884 N N . ALA A 1 355 ? -12.398 -32.844 -15.812 1 96.88 355 ALA A N 1
ATOM 2885 C CA . ALA A 1 355 ? -12.438 -34.25 -16.234 1 96.88 355 ALA A CA 1
ATOM 2886 C C . ALA A 1 355 ? -11.188 -35 -15.773 1 96.88 355 ALA A C 1
ATOM 2888 O O . ALA A 1 355 ? -11.219 -36.219 -15.602 1 96.88 355 ALA A O 1
ATOM 2889 N N . ALA A 1 356 ? -10.156 -34.312 -15.539 1 97.5 356 ALA A N 1
ATOM 2890 C CA . ALA A 1 356 ? -8.898 -34.906 -15.094 1 97.5 356 ALA A CA 1
ATOM 2891 C C . ALA A 1 356 ? -8.789 -34.875 -13.57 1 97.5 356 ALA A C 1
ATOM 2893 O O . ALA A 1 356 ? -7.719 -35.125 -13.008 1 97.5 356 ALA A O 1
ATOM 2894 N N . ASN A 1 357 ? -9.898 -34.562 -12.898 1 98.19 357 ASN A N 1
ATOM 2895 C CA . ASN A 1 357 ? -9.992 -34.531 -11.445 1 98.19 357 ASN A CA 1
ATOM 2896 C C . ASN A 1 357 ? -9.172 -33.375 -10.852 1 98.19 357 ASN A C 1
ATOM 2898 O O . ASN A 1 357 ? -8.75 -33.469 -9.695 1 98.19 357 ASN A O 1
ATOM 2902 N N . ILE A 1 358 ? -8.898 -32.312 -11.633 1 98.5 358 ILE A N 1
ATOM 2903 C CA . ILE A 1 358 ? -8.203 -31.109 -11.172 1 98.5 358 ILE A CA 1
ATOM 2904 C C . ILE A 1 358 ? -9.195 -30.172 -10.484 1 98.5 358 ILE A C 1
ATOM 2906 O O . ILE A 1 358 ? -10.289 -29.938 -11 1 98.5 358 ILE A O 1
ATOM 2910 N N . ASN A 1 359 ? -8.828 -29.625 -9.273 1 98.69 359 ASN A N 1
ATOM 2911 C CA . ASN A 1 359 ? -9.719 -28.719 -8.562 1 98.69 359 ASN A CA 1
ATOM 2912 C C . ASN A 1 359 ? -9 -27.438 -8.164 1 98.69 359 ASN A C 1
ATOM 2914 O O . ASN A 1 359 ? -9.562 -26.609 -7.441 1 98.69 359 ASN A O 1
ATOM 2918 N N . TYR A 1 360 ? -7.781 -27.25 -8.57 1 98.56 360 TYR A N 1
ATOM 2919 C CA . TYR A 1 360 ? -6.961 -26.109 -8.156 1 98.56 360 TYR A CA 1
ATOM 2920 C C . TYR A 1 360 ? -6.125 -25.594 -9.32 1 98.56 360 TYR A C 1
ATOM 2922 O O . TYR A 1 360 ? -5.523 -26.375 -10.062 1 98.56 360 TYR A O 1
ATOM 2930 N N . LEU A 1 361 ? -6.164 -24.234 -9.492 1 98.5 361 LEU A N 1
ATOM 2931 C CA . LEU A 1 361 ? -5.367 -23.562 -10.508 1 98.5 361 LEU A CA 1
ATOM 2932 C C . LEU A 1 361 ? -4.395 -22.578 -9.867 1 98.5 361 LEU A C 1
ATOM 2934 O O . LEU A 1 361 ? -4.801 -21.688 -9.109 1 98.5 361 LEU A O 1
ATOM 2938 N N . ARG A 1 362 ? -3.127 -22.766 -10.086 1 97.5 362 ARG A N 1
ATOM 2939 C CA . ARG A 1 362 ? -2.162 -21.688 -9.891 1 97.5 362 ARG A CA 1
ATOM 2940 C C . ARG A 1 362 ? -2.068 -20.797 -11.125 1 97.5 362 ARG A C 1
ATOM 2942 O O . ARG A 1 362 ? -1.824 -21.281 -12.234 1 97.5 362 ARG A O 1
ATOM 2949 N N . LEU A 1 363 ? -2.252 -19.516 -10.898 1 93.44 363 LEU A N 1
ATOM 2950 C CA . LEU A 1 363 ? -2.195 -18.594 -12.031 1 93.44 363 LEU A CA 1
ATOM 2951 C C . LEU A 1 363 ? -0.751 -18.234 -12.375 1 93.44 363 LEU A C 1
ATOM 2953 O O . LEU A 1 363 ? 0.009 -17.797 -11.508 1 93.44 363 LEU A O 1
ATOM 2957 N N . SER A 1 364 ? -0.036 -18.781 -13.273 1 83.12 364 SER A N 1
ATOM 2958 C CA . SER A 1 364 ? 1.324 -18.641 -13.781 1 83.12 364 SER A CA 1
ATOM 2959 C C . SER A 1 364 ? 1.616 -17.219 -14.211 1 83.12 364 SER A C 1
ATOM 2961 O O . SER A 1 364 ? 1.837 -16.953 -15.398 1 83.12 364 SER A O 1
ATOM 2963 N N . HIS A 1 365 ? 1.549 -16.641 -13.188 1 89.75 365 HIS A N 1
ATOM 2964 C CA . HIS A 1 365 ? 2.307 -15.539 -12.602 1 89.75 365 HIS A CA 1
ATOM 2965 C C . HIS A 1 365 ? 1.481 -14.25 -12.578 1 89.75 365 HIS A C 1
ATOM 2967 O O . HIS A 1 365 ? 1.926 -13.234 -12.047 1 89.75 365 HIS A O 1
ATOM 2973 N N . TYR A 1 366 ? 0.411 -14.203 -13.312 1 93.25 366 TYR A N 1
ATOM 2974 C CA . TYR A 1 366 ? -0.372 -12.984 -13.484 1 93.25 366 TYR A CA 1
ATOM 2975 C C . TYR A 1 366 ? -1.865 -13.289 -13.477 1 93.25 366 TYR A C 1
ATOM 2977 O O . TYR A 1 366 ? -2.271 -14.438 -13.695 1 93.25 366 TYR A O 1
ATOM 2985 N N . THR A 1 367 ? -2.693 -12.305 -13.273 1 94 367 THR A N 1
ATOM 2986 C CA . THR A 1 367 ? -4.145 -12.461 -13.273 1 94 367 THR A CA 1
ATOM 2987 C C . THR A 1 367 ? -4.676 -12.578 -14.703 1 94 367 THR A C 1
ATOM 2989 O O . THR A 1 367 ? -4.246 -11.844 -15.594 1 94 367 THR A O 1
ATOM 2992 N N . PRO A 1 368 ? -5.574 -13.484 -14.945 1 95.75 368 PRO A N 1
ATOM 2993 C CA . PRO A 1 368 ? -6.168 -13.648 -16.281 1 95.75 368 PRO A CA 1
ATOM 2994 C C . PRO A 1 368 ? -7.23 -12.594 -16.578 1 95.75 368 PRO A C 1
ATOM 2996 O O . PRO A 1 368 ? -7.496 -11.727 -15.75 1 95.75 368 PRO A O 1
ATOM 2999 N N . ALA A 1 369 ? -7.754 -12.664 -17.766 1 94.31 369 ALA A N 1
ATOM 3000 C CA . ALA A 1 369 ? -8.797 -11.734 -18.188 1 94.31 369 ALA A CA 1
ATOM 3001 C C . ALA A 1 369 ? -10.016 -11.828 -17.266 1 94.31 369 ALA A C 1
ATOM 3003 O O . ALA A 1 369 ? -10.312 -12.898 -16.719 1 94.31 369 ALA A O 1
ATOM 3004 N N . GLU A 1 370 ? -10.68 -10.734 -17.125 1 93.38 370 GLU A N 1
ATOM 3005 C CA . GLU A 1 370 ? -11.961 -10.766 -16.438 1 93.38 370 GLU A CA 1
ATOM 3006 C C . GLU A 1 370 ? -12.922 -11.75 -17.094 1 93.38 370 GLU A C 1
ATOM 3008 O O . GLU A 1 370 ? -13 -11.828 -18.312 1 93.38 370 GLU A O 1
ATOM 3013 N N . GLY A 1 371 ? -13.648 -12.445 -16.344 1 95.69 371 GLY A N 1
ATOM 3014 C CA . GLY A 1 371 ? -14.523 -13.5 -16.828 1 95.69 371 GLY A CA 1
ATOM 3015 C C . GLY A 1 371 ? -14.008 -14.898 -16.516 1 95.69 371 GLY A C 1
ATOM 3016 O O . GLY A 1 371 ? -14.797 -15.82 -16.297 1 95.69 371 GLY A O 1
ATOM 3017 N N . PHE A 1 372 ? -12.703 -15.039 -16.594 1 97.5 372 PHE A N 1
ATOM 3018 C CA . PHE A 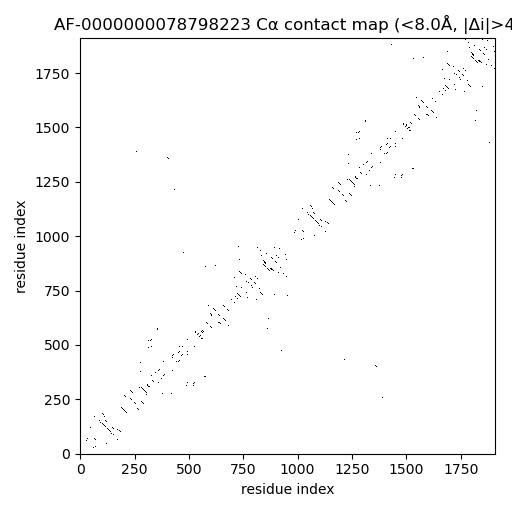1 372 ? -12.141 -16.359 -16.359 1 97.5 372 PHE A CA 1
ATOM 3019 C C . PHE A 1 372 ? -12.328 -16.781 -14.906 1 97.5 372 PHE A C 1
ATOM 3021 O O . PHE A 1 372 ? -12.781 -17.906 -14.625 1 97.5 372 PHE A O 1
ATOM 3028 N N . ILE A 1 373 ? -11.914 -15.938 -13.914 1 97.88 373 ILE A N 1
ATOM 3029 C CA . ILE A 1 373 ? -12.055 -16.281 -12.508 1 97.88 373 ILE A CA 1
ATOM 3030 C C . ILE A 1 373 ? -13.523 -16.469 -12.164 1 97.88 373 ILE A C 1
ATOM 3032 O O . ILE A 1 373 ? -13.875 -17.359 -11.375 1 97.88 373 ILE A O 1
ATOM 3036 N N . GLU A 1 374 ? -14.375 -15.68 -12.805 1 97.75 374 GLU A N 1
ATOM 3037 C CA . GLU A 1 374 ? -15.82 -15.844 -12.625 1 97.75 374 GLU A CA 1
ATOM 3038 C C . GLU A 1 374 ? -16.266 -17.234 -13.078 1 97.75 374 GLU A C 1
ATOM 3040 O O . GLU A 1 374 ? -17.172 -17.828 -12.477 1 97.75 374 GLU A O 1
ATOM 3045 N N . LEU A 1 375 ? -15.648 -17.672 -14.094 1 98.06 375 LEU A N 1
ATOM 3046 C CA . LEU A 1 375 ? -15.961 -19.016 -14.555 1 98.06 375 LEU A CA 1
ATOM 3047 C C . LEU A 1 375 ? -15.477 -20.062 -13.555 1 98.06 375 LEU A C 1
ATOM 3049 O O . LEU A 1 375 ? -16.141 -21.062 -13.336 1 98.06 375 LEU A O 1
ATOM 3053 N N . CYS A 1 376 ? -14.305 -19.812 -12.977 1 98.62 376 CYS A N 1
ATOM 3054 C CA . CYS A 1 376 ? -13.82 -20.688 -11.906 1 98.62 376 CYS A CA 1
ATOM 3055 C C . CYS A 1 376 ? -14.789 -20.688 -10.734 1 98.62 376 CYS A C 1
ATOM 3057 O O . CYS A 1 376 ? -15.023 -21.734 -10.125 1 98.62 376 CYS A O 1
ATOM 3059 N N . ASP A 1 377 ? -15.398 -19.547 -10.43 1 98.56 377 ASP A N 1
ATOM 3060 C CA . ASP A 1 377 ? -16.406 -19.453 -9.383 1 98.56 377 ASP A CA 1
ATOM 3061 C C . ASP A 1 377 ? -17.609 -20.359 -9.688 1 98.56 377 ASP A C 1
ATOM 3063 O O . ASP A 1 377 ? -18.094 -21.062 -8.812 1 98.56 377 ASP A O 1
ATOM 3067 N N . SER A 1 378 ? -18 -20.312 -10.922 1 98.12 378 SER A N 1
ATOM 3068 C CA . SER A 1 378 ? -19.234 -20.969 -11.305 1 98.12 378 SER A CA 1
ATOM 3069 C C . SER A 1 378 ? -19.031 -22.469 -11.484 1 98.12 378 SER A C 1
ATOM 3071 O O . SER A 1 378 ? -19.938 -23.266 -11.227 1 98.12 378 SER A O 1
ATOM 3073 N N . MET A 1 379 ? -17.797 -22.875 -11.906 1 97.94 379 MET A N 1
ATOM 3074 C CA . MET A 1 379 ? -17.547 -24.266 -12.234 1 97.94 379 MET A CA 1
ATOM 3075 C C . MET A 1 379 ? -16.922 -25 -11.055 1 97.94 379 MET A C 1
ATOM 3077 O O . MET A 1 379 ? -16.875 -26.234 -11.023 1 97.94 379 MET A O 1
ATOM 3081 N N . GLY A 1 380 ? -16.5 -24.25 -10.094 1 98.25 380 GLY A N 1
ATOM 3082 C CA . GLY A 1 380 ? -15.844 -24.844 -8.945 1 98.25 380 GLY A CA 1
ATOM 3083 C C . GLY A 1 380 ? -14.391 -25.188 -9.195 1 98.25 380 GLY A C 1
ATOM 3084 O O . GLY A 1 380 ? -14.055 -26.344 -9.477 1 98.25 380 GLY A O 1
ATOM 3085 N N . MET A 1 381 ? -13.562 -24.234 -9.125 1 98.69 381 MET A N 1
ATOM 3086 C CA . MET A 1 381 ? -12.109 -24.344 -9.227 1 98.69 381 MET A CA 1
ATOM 3087 C C . MET A 1 381 ? -11.414 -23.422 -8.227 1 98.69 381 MET A C 1
ATOM 3089 O O . MET A 1 381 ? -11.672 -22.219 -8.211 1 98.69 381 MET A O 1
ATOM 3093 N N . TYR A 1 382 ? -10.625 -24 -7.289 1 98.81 382 TYR A N 1
ATOM 3094 C CA . TYR A 1 382 ? -9.82 -23.156 -6.426 1 98.81 382 TYR A CA 1
ATOM 3095 C C . TYR A 1 382 ? -8.727 -22.438 -7.223 1 98.81 382 TYR A C 1
ATOM 3097 O O . TYR A 1 382 ? -8.125 -23.031 -8.117 1 98.81 382 TYR A O 1
ATOM 3105 N N . VAL A 1 383 ? -8.5 -21.156 -6.934 1 98.75 383 VAL A N 1
ATOM 3106 C CA . VAL A 1 383 ? -7.531 -20.375 -7.695 1 98.75 383 VAL A CA 1
ATOM 3107 C C . VAL A 1 383 ? -6.547 -19.703 -6.742 1 98.75 383 VAL A C 1
ATOM 3109 O O . VAL A 1 383 ? -6.953 -19.078 -5.754 1 98.75 383 VAL A O 1
ATOM 3112 N N . GLY A 1 384 ? -5.258 -19.938 -6.93 1 98.31 384 GLY A N 1
ATOM 3113 C CA . GLY A 1 384 ? -4.238 -19.078 -6.352 1 98.31 384 GLY A CA 1
ATOM 3114 C C . GLY A 1 384 ? -3.865 -17.922 -7.25 1 98.31 384 GLY A C 1
ATOM 3115 O O . GLY A 1 384 ? -3.221 -18.109 -8.281 1 98.31 384 GLY A O 1
ATOM 3116 N N . ASN A 1 385 ? -4.359 -16.688 -6.918 1 97.94 385 ASN A N 1
ATOM 3117 C CA . ASN A 1 385 ? -4.023 -15.516 -7.711 1 97.94 385 ASN A CA 1
ATOM 3118 C C . ASN A 1 385 ? -2.658 -14.953 -7.328 1 97.94 385 ASN A C 1
ATOM 3120 O O . ASN A 1 385 ? -2.221 -15.102 -6.184 1 97.94 385 ASN A O 1
ATOM 3124 N N . GLU A 1 386 ? -1.989 -14.438 -8.297 1 96.94 386 GLU A N 1
ATOM 3125 C CA . GLU A 1 386 ? -0.591 -14.062 -8.094 1 96.94 386 GLU A CA 1
ATOM 3126 C C . GLU A 1 386 ? -0.325 -12.641 -8.555 1 96.94 386 GLU A C 1
ATOM 3128 O O . GLU A 1 386 ? -0.716 -12.258 -9.664 1 96.94 386 GLU A O 1
ATOM 3133 N N . VAL A 1 387 ? 0.288 -11.828 -7.664 1 96.62 387 VAL A N 1
ATOM 3134 C CA . VAL A 1 387 ? 0.778 -10.5 -8.023 1 96.62 387 VAL A CA 1
ATOM 3135 C C . VAL A 1 387 ? 2.029 -10.625 -8.883 1 96.62 387 VAL A C 1
ATOM 3137 O O . VAL A 1 387 ? 2.984 -11.305 -8.508 1 96.62 387 VAL A O 1
ATOM 3140 N N . THR A 1 388 ? 2.033 -9.969 -10 1 95.38 388 THR A N 1
ATOM 3141 C CA . THR A 1 388 ? 3.117 -10.117 -10.961 1 95.38 388 THR A CA 1
ATOM 3142 C C . THR A 1 388 ? 4.367 -9.375 -10.492 1 95.38 388 THR A C 1
ATOM 3144 O O . THR A 1 388 ? 4.617 -8.242 -10.898 1 95.38 388 THR A O 1
ATOM 3147 N N . LEU A 1 389 ? 5.234 -10.109 -9.719 1 94.12 389 LEU A N 1
ATOM 3148 C CA . LEU A 1 389 ? 6.496 -9.57 -9.227 1 94.12 389 LEU A CA 1
ATOM 3149 C C . LEU A 1 389 ? 7.664 -10.469 -9.617 1 94.12 389 LEU A C 1
ATOM 3151 O O . LEU A 1 389 ? 8.828 -10.078 -9.469 1 94.12 389 LEU A O 1
ATOM 3155 N N . GLY A 1 390 ? 7.43 -11.68 -10.07 1 86.94 390 GLY A N 1
ATOM 3156 C CA . GLY A 1 390 ? 8.398 -12.758 -10.172 1 86.94 390 GLY A CA 1
ATOM 3157 C C . GLY A 1 390 ? 9.508 -12.461 -11.164 1 86.94 390 GLY A C 1
ATOM 3158 O O . GLY A 1 390 ? 10.641 -12.93 -11 1 86.94 390 GLY A O 1
ATOM 3159 N N . GLY A 1 391 ? 9.289 -11.695 -12.148 1 84.56 391 GLY A N 1
ATOM 3160 C CA . GLY A 1 391 ? 10.281 -11.406 -13.164 1 84.56 391 GLY A CA 1
ATOM 3161 C C . GLY A 1 391 ? 11.234 -10.297 -12.773 1 84.56 391 GLY A C 1
ATOM 3162 O O . GLY A 1 391 ? 12.25 -10.07 -13.438 1 84.56 391 GLY A O 1
ATOM 3163 N N . ALA A 1 392 ? 11.078 -9.703 -11.656 1 87.38 392 ALA A N 1
ATOM 3164 C CA . ALA A 1 392 ? 11.789 -8.477 -11.32 1 87.38 392 ALA A CA 1
ATOM 3165 C C . ALA A 1 392 ? 13.227 -8.773 -10.906 1 87.38 392 ALA A C 1
ATOM 3167 O O . ALA A 1 392 ? 14.117 -7.938 -11.086 1 87.38 392 ALA A O 1
ATOM 3168 N N . GLY A 1 393 ? 13.5 -9.961 -10.367 1 86.44 393 GLY A N 1
ATOM 3169 C CA . GLY A 1 393 ? 14.844 -10.32 -9.961 1 86.44 393 GLY A CA 1
ATOM 3170 C C . GLY A 1 393 ? 15.5 -9.281 -9.07 1 86.44 393 GLY A C 1
ATOM 3171 O O . GLY A 1 393 ? 14.914 -8.875 -8.062 1 86.44 393 GLY A O 1
ATOM 3172 N N . ASP A 1 394 ? 16.609 -8.734 -9.5 1 87.88 394 ASP A N 1
ATOM 3173 C CA . ASP A 1 394 ? 17.438 -7.824 -8.703 1 87.88 394 ASP A CA 1
ATOM 3174 C C . ASP A 1 394 ? 16.75 -6.465 -8.562 1 87.88 394 ASP A C 1
ATOM 3176 O O . ASP A 1 394 ? 17.109 -5.676 -7.684 1 87.88 394 ASP A O 1
ATOM 3180 N N . LEU A 1 395 ? 15.781 -6.152 -9.422 1 92.88 395 LEU A N 1
ATOM 3181 C CA . LEU A 1 395 ? 15.07 -4.883 -9.32 1 92.88 395 LEU A CA 1
ATOM 3182 C C . LEU A 1 395 ? 14.367 -4.758 -7.973 1 92.88 395 LEU A C 1
ATOM 3184 O O . LEU A 1 395 ? 14.109 -3.646 -7.5 1 92.88 395 LEU A O 1
ATOM 3188 N N . MET A 1 396 ? 14.109 -5.906 -7.328 1 94 396 MET A N 1
ATOM 3189 C CA . MET A 1 396 ? 13.383 -5.922 -6.062 1 94 396 MET A CA 1
ATOM 3190 C C . MET A 1 396 ? 14.25 -5.391 -4.93 1 94 396 MET A C 1
ATOM 3192 O O . MET A 1 396 ? 13.75 -5.094 -3.844 1 94 396 MET A O 1
ATOM 3196 N N . TYR A 1 397 ? 15.586 -5.254 -5.16 1 94.12 397 TYR A N 1
ATOM 3197 C CA . TYR A 1 397 ? 16.484 -4.691 -4.16 1 94.12 397 TYR A CA 1
ATOM 3198 C C . TYR A 1 397 ? 16.609 -3.184 -4.324 1 94.12 397 TYR A C 1
ATOM 3200 O O . TYR A 1 397 ? 17.219 -2.51 -3.488 1 94.12 397 TYR A O 1
ATOM 3208 N N . ASP A 1 398 ? 16.094 -2.586 -5.461 1 95.75 398 ASP A N 1
ATOM 3209 C CA . ASP A 1 398 ? 16.125 -1.154 -5.742 1 95.75 398 ASP A CA 1
ATOM 3210 C C . ASP A 1 398 ? 14.906 -0.446 -5.164 1 95.75 398 ASP A C 1
ATOM 3212 O O . ASP A 1 398 ? 13.781 -0.664 -5.621 1 95.75 398 ASP A O 1
ATOM 3216 N N . PRO A 1 399 ? 15.094 0.453 -4.223 1 95.06 399 PRO A N 1
ATOM 3217 C CA . PRO A 1 399 ? 13.953 1.104 -3.58 1 95.06 399 PRO A CA 1
ATOM 3218 C C . PRO A 1 399 ? 13.117 1.937 -4.555 1 95.06 399 PRO A C 1
ATOM 3220 O O . PRO A 1 399 ? 11.953 2.236 -4.277 1 95.06 399 PRO A O 1
ATOM 3223 N N . SER A 1 400 ? 13.664 2.297 -5.699 1 96.19 400 SER A N 1
ATOM 3224 C CA . SER A 1 400 ? 12.953 3.145 -6.652 1 96.19 400 SER A CA 1
ATOM 3225 C C . SER A 1 400 ? 11.805 2.393 -7.316 1 96.19 400 SER A C 1
ATOM 3227 O O . SER A 1 400 ? 10.984 2.992 -8.016 1 96.19 400 SER A O 1
ATOM 3229 N N . PHE A 1 401 ? 11.633 1.103 -7.02 1 96.56 401 PHE A N 1
ATOM 3230 C CA . PHE A 1 401 ? 10.57 0.324 -7.648 1 96.56 401 PHE A CA 1
ATOM 3231 C C . PHE A 1 401 ? 9.414 0.108 -6.68 1 96.56 401 PHE A C 1
ATOM 3233 O O . PHE A 1 401 ? 8.5 -0.675 -6.957 1 96.56 401 PHE A O 1
ATOM 3240 N N . SER A 1 402 ? 9.391 0.764 -5.539 1 95.75 402 SER A N 1
ATOM 3241 C CA . SER A 1 402 ? 8.289 0.627 -4.582 1 95.75 402 SER A CA 1
ATOM 3242 C C . SER A 1 402 ? 6.949 0.933 -5.234 1 95.75 402 SER A C 1
ATOM 3244 O O . SER A 1 402 ? 5.953 0.257 -4.965 1 95.75 402 SER A O 1
ATOM 3246 N N . GLU A 1 403 ? 6.906 1.925 -6.098 1 95.25 403 GLU A N 1
ATOM 3247 C CA . GLU A 1 403 ? 5.676 2.311 -6.777 1 95.25 403 GLU A CA 1
ATOM 3248 C C . GLU A 1 403 ? 5.145 1.171 -7.645 1 95.25 403 GLU A C 1
ATOM 3250 O O . GLU A 1 403 ? 3.947 0.873 -7.621 1 95.25 403 GLU A O 1
ATOM 3255 N N . ALA A 1 404 ? 6.023 0.574 -8.414 1 96.06 404 ALA A N 1
ATOM 3256 C CA . ALA A 1 404 ? 5.641 -0.533 -9.289 1 96.06 404 ALA A CA 1
ATOM 3257 C C . ALA A 1 404 ? 5.082 -1.701 -8.484 1 96.06 404 ALA A C 1
ATOM 3259 O O . ALA A 1 404 ? 4.062 -2.291 -8.852 1 96.06 404 ALA A O 1
ATOM 3260 N N . VAL A 1 405 ? 5.723 -2.008 -7.352 1 97.25 405 VAL A N 1
ATOM 3261 C CA . VAL A 1 405 ? 5.348 -3.133 -6.496 1 97.25 405 VAL A CA 1
ATOM 3262 C C . VAL A 1 405 ? 3.984 -2.869 -5.863 1 97.25 405 VAL A C 1
ATOM 3264 O O . VAL A 1 405 ? 3.111 -3.738 -5.871 1 97.25 405 VAL A O 1
ATOM 3267 N N . LEU A 1 406 ? 3.762 -1.676 -5.418 1 97.81 406 LEU A N 1
ATOM 3268 C CA . LEU A 1 406 ? 2.537 -1.328 -4.703 1 97.81 406 LEU A CA 1
ATOM 3269 C C . LEU A 1 406 ? 1.355 -1.237 -5.66 1 97.81 406 LEU A C 1
ATOM 3271 O O . LEU A 1 406 ? 0.256 -1.695 -5.344 1 97.81 406 LEU A O 1
ATOM 3275 N N . GLN A 1 407 ? 1.568 -0.683 -6.793 1 96.56 407 GLN A N 1
ATOM 3276 C CA . GLN A 1 407 ? 0.5 -0.565 -7.781 1 96.56 407 GLN A CA 1
ATOM 3277 C C . GLN A 1 407 ? 0.003 -1.939 -8.219 1 96.56 407 GLN A C 1
ATOM 3279 O O . GLN A 1 407 ? -1.204 -2.191 -8.242 1 96.56 407 GLN A O 1
ATOM 3284 N N . ARG A 1 408 ? 0.907 -2.855 -8.539 1 96.94 408 ARG A N 1
ATOM 3285 C CA . ARG A 1 408 ? 0.555 -4.195 -9 1 96.94 408 ARG A CA 1
ATOM 3286 C C . ARG A 1 408 ? -0.19 -4.965 -7.914 1 96.94 408 ARG A C 1
ATOM 3288 O O . ARG A 1 408 ? -1.143 -5.691 -8.203 1 96.94 408 ARG A O 1
ATOM 3295 N N . SER A 1 409 ? 0.266 -4.801 -6.684 1 98 409 SER A N 1
ATOM 3296 C CA . SER A 1 409 ? -0.392 -5.449 -5.555 1 98 409 SER A CA 1
ATOM 3297 C C . SER A 1 409 ? -1.821 -4.945 -5.383 1 98 409 SER A C 1
ATOM 3299 O O . SER A 1 409 ? -2.76 -5.738 -5.309 1 98 409 SER A O 1
ATOM 3301 N N . TYR A 1 410 ? -1.975 -3.666 -5.438 1 98.19 410 TYR A N 1
ATOM 3302 C CA . TYR A 1 410 ? -3.275 -3.035 -5.238 1 98.19 410 TYR A CA 1
ATOM 3303 C C . TYR A 1 410 ? -4.246 -3.432 -6.344 1 98.19 410 TYR A C 1
ATOM 3305 O O . TYR A 1 410 ? -5.363 -3.875 -6.066 1 98.19 410 TYR A O 1
ATOM 3313 N N . GLU A 1 411 ? -3.834 -3.289 -7.551 1 97.88 411 GLU A N 1
ATOM 3314 C CA . GLU A 1 411 ? -4.707 -3.527 -8.695 1 97.88 411 GLU A CA 1
ATOM 3315 C C . GLU A 1 411 ? -5.148 -4.988 -8.758 1 97.88 411 GLU A C 1
ATOM 3317 O O . GLU A 1 411 ? -6.289 -5.277 -9.125 1 97.88 411 GLU A O 1
ATOM 3322 N N . THR A 1 412 ? -4.289 -5.898 -8.359 1 97.75 412 THR A N 1
ATOM 3323 C CA . THR A 1 412 ? -4.637 -7.316 -8.375 1 97.75 412 THR A CA 1
ATOM 3324 C C . THR A 1 412 ? -5.699 -7.625 -7.328 1 97.75 412 THR A C 1
ATOM 3326 O O . THR A 1 412 ? -6.707 -8.273 -7.629 1 97.75 412 THR A O 1
ATOM 3329 N N . ILE A 1 413 ? -5.543 -7.09 -6.121 1 98.25 413 ILE A N 1
ATOM 3330 C CA . ILE A 1 413 ? -6.418 -7.441 -5.012 1 98.25 413 ILE A CA 1
ATOM 3331 C C . ILE A 1 413 ? -7.793 -6.809 -5.215 1 98.25 413 ILE A C 1
ATOM 3333 O O . ILE A 1 413 ? -8.812 -7.488 -5.133 1 98.25 413 ILE A O 1
ATOM 3337 N N . VAL A 1 414 ? -7.836 -5.566 -5.574 1 96.69 414 VAL A N 1
ATOM 3338 C CA . VAL A 1 414 ? -9.109 -4.855 -5.613 1 96.69 414 VAL A CA 1
ATOM 3339 C C . VAL A 1 414 ? -9.961 -5.387 -6.766 1 96.69 414 VAL A C 1
ATOM 3341 O O . VAL A 1 414 ? -11.195 -5.391 -6.684 1 96.69 414 VAL A O 1
ATOM 3344 N N . ARG A 1 415 ? -9.312 -5.895 -7.781 1 96.38 415 ARG A N 1
ATOM 3345 C CA . ARG A 1 415 ? -10.039 -6.457 -8.922 1 96.38 415 ARG A CA 1
ATOM 3346 C C . ARG A 1 415 ? -10.766 -7.738 -8.523 1 96.38 415 ARG A C 1
ATOM 3348 O O . ARG A 1 415 ? -11.891 -7.977 -8.969 1 96.38 415 ARG A O 1
ATOM 3355 N N . ASP A 1 416 ? -10.109 -8.578 -7.68 1 97.31 416 ASP A N 1
ATOM 3356 C CA . ASP A 1 416 ? -10.602 -9.945 -7.547 1 97.31 416 ASP A CA 1
ATOM 3357 C C . ASP A 1 416 ? -10.977 -10.25 -6.098 1 97.31 416 ASP A C 1
ATOM 3359 O O . ASP A 1 416 ? -11.25 -11.406 -5.754 1 97.31 416 ASP A O 1
ATOM 3363 N N . ILE A 1 417 ? -11.086 -9.305 -5.23 1 97.69 417 ILE A N 1
ATOM 3364 C CA . ILE A 1 417 ? -11.234 -9.492 -3.791 1 97.69 417 ILE A CA 1
ATOM 3365 C C . ILE A 1 417 ? -12.57 -10.172 -3.496 1 97.69 417 ILE A C 1
ATOM 3367 O O . ILE A 1 417 ? -12.711 -10.867 -2.486 1 97.69 417 ILE A O 1
ATOM 3371 N N . ASN A 1 418 ? -13.602 -10.078 -4.359 1 98.25 418 ASN A N 1
ATOM 3372 C CA . ASN A 1 418 ? -14.922 -10.625 -4.082 1 98.25 418 ASN A CA 1
ATOM 3373 C C . ASN A 1 418 ? -15.078 -12.031 -4.652 1 98.25 418 ASN A C 1
ATOM 3375 O O . ASN A 1 418 ? -16.125 -12.656 -4.488 1 98.25 418 ASN A O 1
ATOM 3379 N N . LYS A 1 419 ? -14.062 -12.586 -5.363 1 98.5 419 LYS A N 1
ATOM 3380 C CA . LYS A 1 419 ? -14.18 -13.867 -6.055 1 98.5 419 LYS A CA 1
ATOM 3381 C C . LYS A 1 419 ? -13.992 -15.031 -5.09 1 98.5 419 LYS A C 1
ATOM 3383 O O . LYS A 1 419 ? -12.906 -15.219 -4.535 1 98.5 419 LYS A O 1
ATOM 3388 N N . PRO A 1 420 ? -15.016 -15.867 -4.957 1 98.5 420 PRO A N 1
ATOM 3389 C CA . PRO A 1 420 ? -14.898 -16.938 -3.965 1 98.5 420 PRO A CA 1
ATOM 3390 C C . PRO A 1 420 ? -13.867 -18 -4.352 1 98.5 420 PRO A C 1
ATOM 3392 O O . PRO A 1 420 ? -13.32 -18.672 -3.482 1 98.5 420 PRO A O 1
ATOM 3395 N N . SER A 1 421 ? -13.539 -18.094 -5.629 1 98.69 421 SER A N 1
ATOM 3396 C CA . SER A 1 421 ? -12.609 -19.109 -6.086 1 98.69 421 SER A CA 1
ATOM 3397 C C . SER A 1 421 ? -11.18 -18.797 -5.66 1 98.69 421 SER A C 1
ATOM 3399 O O . SER A 1 421 ? -10.336 -19.688 -5.594 1 98.69 421 SER A O 1
ATOM 3401 N N . ILE A 1 422 ? -10.852 -17.531 -5.449 1 98.69 422 ILE A N 1
ATOM 3402 C CA . ILE A 1 422 ? -9.508 -17.188 -5.004 1 98.69 422 ILE A CA 1
ATOM 3403 C C . ILE A 1 422 ? -9.312 -17.625 -3.555 1 98.69 422 ILE A C 1
ATOM 3405 O O . ILE A 1 422 ? -10.039 -17.172 -2.662 1 98.69 422 ILE A O 1
ATOM 3409 N N . ILE A 1 423 ? -8.297 -18.422 -3.299 1 98.69 423 ILE A N 1
ATOM 3410 C CA . ILE A 1 423 ? -8.188 -19.016 -1.97 1 98.69 423 ILE A CA 1
ATOM 3411 C C . ILE A 1 423 ? -6.902 -18.547 -1.293 1 98.69 423 ILE A C 1
ATOM 3413 O O . ILE A 1 423 ? -6.73 -18.719 -0.085 1 98.69 423 ILE A O 1
ATOM 3417 N N . TYR A 1 424 ? -5.996 -17.938 -1.967 1 98.56 424 TYR A N 1
ATOM 3418 C CA . TYR A 1 424 ? -4.82 -17.281 -1.405 1 98.56 424 TYR A CA 1
ATOM 3419 C C . TYR A 1 424 ? -4.238 -16.281 -2.391 1 98.56 424 TYR A C 1
ATOM 3421 O O . TYR A 1 424 ? -4.586 -16.281 -3.574 1 98.56 424 TYR A O 1
ATOM 3429 N N . TRP A 1 425 ? -3.443 -15.367 -1.939 1 98.44 425 TRP A N 1
ATOM 3430 C CA . TRP A 1 425 ? -2.686 -14.422 -2.75 1 98.44 425 TRP A CA 1
ATOM 3431 C C . TRP A 1 425 ? -1.203 -14.781 -2.766 1 98.44 425 TRP A C 1
ATOM 3433 O O . TRP A 1 425 ? -0.602 -15 -1.713 1 98.44 425 TRP A O 1
ATOM 3443 N N . SER A 1 426 ? -0.67 -14.914 -3.951 1 97.44 426 SER A N 1
ATOM 3444 C CA . SER A 1 426 ? 0.75 -15.195 -4.125 1 97.44 426 SER A CA 1
ATOM 3445 C C . SER A 1 426 ? 1.528 -13.938 -4.477 1 97.44 426 SER A C 1
ATOM 3447 O O . SER A 1 426 ? 1.048 -13.094 -5.242 1 97.44 426 SER A O 1
ATOM 3449 N N . ILE A 1 427 ? 2.746 -13.852 -3.857 1 94.81 427 ILE A N 1
ATOM 3450 C CA . ILE A 1 427 ? 3.578 -12.68 -4.078 1 94.81 427 ILE A CA 1
ATOM 3451 C C . ILE A 1 427 ? 4.844 -13.07 -4.836 1 94.81 427 ILE A C 1
ATOM 3453 O O . ILE A 1 427 ? 5.836 -13.477 -4.227 1 94.81 427 ILE A O 1
ATOM 3457 N N . GLY A 1 428 ? 4.824 -12.891 -6.18 1 90.25 428 GLY A N 1
ATOM 3458 C CA . GLY A 1 428 ? 6 -13.172 -6.988 1 90.25 428 GLY A CA 1
ATOM 3459 C C . GLY A 1 428 ? 6.152 -14.641 -7.328 1 90.25 428 GLY A C 1
ATOM 3460 O O . GLY A 1 428 ? 5.18 -15.398 -7.289 1 90.25 428 GLY A O 1
ATOM 3461 N N . ASN A 1 429 ? 7.34 -15.016 -7.812 1 91.19 429 ASN A N 1
ATOM 3462 C CA . ASN A 1 429 ? 7.66 -16.375 -8.195 1 91.19 429 ASN A CA 1
ATOM 3463 C C . ASN A 1 429 ? 9.164 -16.641 -8.141 1 91.19 429 ASN A C 1
ATOM 3465 O O . ASN A 1 429 ? 9.938 -15.984 -8.836 1 91.19 429 ASN A O 1
ATOM 3469 N N . GLU A 1 430 ? 9.453 -17.578 -7.285 1 85.88 430 GLU A N 1
ATOM 3470 C CA . GLU A 1 430 ? 10.836 -18.031 -7.152 1 85.88 430 GLU A CA 1
ATOM 3471 C C . GLU A 1 430 ? 11.773 -16.859 -6.883 1 85.88 430 GLU A C 1
ATOM 3473 O O . GLU A 1 430 ? 12.883 -16.812 -7.43 1 85.88 430 GLU A O 1
ATOM 3478 N N . ASP A 1 431 ? 11.242 -15.875 -6.23 1 80.38 431 ASP A N 1
ATOM 3479 C CA . ASP A 1 431 ? 11.961 -14.664 -5.852 1 80.38 431 ASP A CA 1
ATOM 3480 C C . ASP A 1 431 ? 12.531 -14.789 -4.441 1 80.38 431 ASP A C 1
ATOM 3482 O O . ASP A 1 431 ? 12.047 -15.578 -3.635 1 80.38 431 ASP A O 1
ATOM 3486 N N . PRO A 1 432 ? 13.656 -14.008 -4.305 1 82.62 432 PRO A N 1
ATOM 3487 C CA . PRO A 1 432 ? 14.016 -13.805 -2.9 1 82.62 432 PRO A CA 1
ATOM 3488 C C . PRO A 1 432 ? 12.961 -13.008 -2.131 1 82.62 432 PRO A C 1
ATOM 3490 O O . PRO A 1 432 ? 12.156 -12.297 -2.736 1 82.62 432 PRO A O 1
ATOM 3493 N N . LEU A 1 433 ? 12.867 -13.305 -0.807 1 90.5 433 LEU A N 1
ATOM 3494 C CA . LEU A 1 433 ? 12.18 -12.32 0.027 1 90.5 433 LEU A CA 1
ATOM 3495 C C . LEU A 1 433 ? 12.984 -11.031 0.12 1 90.5 433 LEU A C 1
ATOM 3497 O O . LEU A 1 433 ? 14.203 -11.07 0.32 1 90.5 433 LEU A O 1
ATOM 3501 N N . THR A 1 434 ? 12.477 -9.914 -0.169 1 94.12 434 THR A N 1
ATOM 3502 C CA . THR A 1 434 ? 13.07 -8.602 0.019 1 94.12 434 THR A CA 1
ATOM 3503 C C . THR A 1 434 ? 12.133 -7.684 0.797 1 94.12 434 THR A C 1
ATOM 3505 O O . THR A 1 434 ? 10.992 -8.055 1.08 1 94.12 434 THR A O 1
ATOM 3508 N N . SER A 1 435 ? 12.617 -6.527 1.151 1 95.31 435 SER A N 1
ATOM 3509 C CA . SER A 1 435 ? 11.789 -5.535 1.821 1 95.31 435 SER A CA 1
ATOM 3510 C C . SER A 1 435 ? 10.586 -5.152 0.966 1 95.31 435 SER A C 1
ATOM 3512 O O . SER A 1 435 ? 9.484 -4.945 1.487 1 95.31 435 SER A O 1
ATOM 3514 N N . LEU A 1 436 ? 10.758 -5.047 -0.34 1 96 436 LEU A N 1
ATOM 3515 C CA . LEU A 1 436 ? 9.656 -4.672 -1.218 1 96 436 LEU A CA 1
ATOM 3516 C C . LEU A 1 436 ? 8.625 -5.793 -1.305 1 96 436 LEU A C 1
ATOM 3518 O O . LEU A 1 436 ? 7.426 -5.527 -1.42 1 96 436 LEU A O 1
ATOM 3522 N N . HIS A 1 437 ? 9.078 -7.066 -1.216 1 95.56 437 HIS A N 1
ATOM 3523 C CA . HIS A 1 437 ? 8.117 -8.156 -1.106 1 95.56 437 HIS A CA 1
ATOM 3524 C C . HIS A 1 437 ? 7.293 -8.047 0.169 1 95.56 437 HIS A C 1
ATOM 3526 O O . HIS A 1 437 ? 6.074 -8.234 0.145 1 95.56 437 HIS A O 1
ATOM 3532 N N . MET A 1 438 ? 7.957 -7.75 1.247 1 95.69 438 MET A N 1
ATOM 3533 C CA . MET A 1 438 ? 7.27 -7.648 2.531 1 95.69 438 MET A CA 1
ATOM 3534 C C . MET A 1 438 ? 6.246 -6.52 2.514 1 95.69 438 MET A C 1
ATOM 3536 O O . MET A 1 438 ? 5.176 -6.637 3.115 1 95.69 438 MET A O 1
ATOM 3540 N N . VAL A 1 439 ? 6.578 -5.445 1.843 1 96 439 VAL A N 1
ATOM 3541 C CA . VAL A 1 439 ? 5.621 -4.348 1.752 1 96 439 VAL A CA 1
ATOM 3542 C C . VAL A 1 439 ? 4.41 -4.785 0.933 1 96 439 VAL A C 1
ATOM 3544 O O . VAL A 1 439 ? 3.275 -4.41 1.24 1 96 439 VAL A O 1
ATOM 3547 N N . SER A 1 440 ? 4.625 -5.512 -0.121 1 97.19 440 SER A N 1
ATOM 3548 C CA . SER A 1 440 ? 3.52 -6.098 -0.877 1 97.19 440 SER A CA 1
ATOM 3549 C C . SER A 1 440 ? 2.65 -6.984 0.008 1 97.19 440 SER A C 1
ATOM 3551 O O . SER A 1 440 ? 1.424 -6.867 -0.002 1 97.19 440 SER A O 1
ATOM 3553 N N . VAL A 1 441 ? 3.291 -7.859 0.798 1 97.62 441 VAL A N 1
ATOM 3554 C CA . VAL A 1 441 ? 2.582 -8.758 1.708 1 97.62 441 VAL A CA 1
ATOM 3555 C C . VAL A 1 441 ? 1.724 -7.938 2.67 1 97.62 441 VAL A C 1
ATOM 3557 O O . VAL A 1 441 ? 0.546 -8.242 2.873 1 97.62 441 VAL A O 1
ATOM 3560 N N . LYS A 1 442 ? 2.248 -6.918 3.211 1 97.56 442 LYS A N 1
ATOM 3561 C CA . LYS A 1 442 ? 1.543 -6.086 4.184 1 97.56 442 LYS A CA 1
ATOM 3562 C C . LYS A 1 442 ? 0.342 -5.395 3.543 1 97.56 442 LYS A C 1
ATOM 3564 O O . LYS A 1 442 ? -0.738 -5.344 4.133 1 97.56 442 LYS A O 1
ATOM 3569 N N . LEU A 1 443 ? 0.549 -4.812 2.355 1 98.19 443 LEU A N 1
ATOM 3570 C CA . LEU A 1 443 ? -0.559 -4.164 1.664 1 98.19 443 LEU A CA 1
ATOM 3571 C C . LEU A 1 443 ? -1.672 -5.16 1.362 1 98.19 443 LEU A C 1
ATOM 3573 O O . LEU A 1 443 ? -2.85 -4.867 1.579 1 98.19 443 LEU A O 1
ATOM 3577 N N . VAL A 1 444 ? -1.283 -6.324 0.862 1 98.44 444 VAL A N 1
ATOM 3578 C CA . VAL A 1 444 ? -2.252 -7.344 0.478 1 98.44 444 VAL A CA 1
ATOM 3579 C C . VAL A 1 444 ? -3.072 -7.766 1.696 1 98.44 444 VAL A C 1
ATOM 3581 O O . VAL A 1 444 ? -4.301 -7.844 1.627 1 98.44 444 VAL A O 1
ATOM 3584 N N . LYS A 1 445 ? -2.453 -7.973 2.814 1 98.12 445 LYS A N 1
ATOM 3585 C CA . LYS A 1 445 ? -3.145 -8.391 4.031 1 98.12 445 LYS A CA 1
ATOM 3586 C C . LYS A 1 445 ? -4.047 -7.281 4.562 1 98.12 445 LYS A C 1
ATOM 3588 O O . LYS A 1 445 ? -5.109 -7.555 5.121 1 98.12 445 LYS A O 1
ATOM 3593 N N . ALA A 1 446 ? -3.617 -6.074 4.371 1 97.38 446 ALA A N 1
ATOM 3594 C CA . ALA A 1 446 ? -4.434 -4.941 4.809 1 97.38 446 ALA A CA 1
ATOM 3595 C C . ALA A 1 446 ? -5.699 -4.82 3.969 1 97.38 446 ALA A C 1
ATOM 3597 O O . ALA A 1 446 ? -6.758 -4.441 4.48 1 97.38 446 ALA A O 1
ATOM 3598 N N . LEU A 1 447 ? -5.613 -5.074 2.707 1 97.69 447 LEU A N 1
ATOM 3599 C CA . LEU A 1 447 ? -6.75 -4.984 1.797 1 97.69 447 LEU A CA 1
ATOM 3600 C C . LEU A 1 447 ? -7.695 -6.164 1.99 1 97.69 447 LEU A C 1
ATOM 3602 O O . LEU A 1 447 ? -8.914 -5.992 1.983 1 97.69 447 LEU A O 1
ATOM 3606 N N . ASP A 1 448 ? -7.09 -7.383 2.174 1 97.94 448 ASP A N 1
ATOM 3607 C CA . ASP A 1 448 ? -7.875 -8.602 2.332 1 97.94 448 ASP A CA 1
ATOM 3608 C C . ASP A 1 448 ? -7.32 -9.469 3.459 1 97.94 448 ASP A C 1
ATOM 3610 O O . ASP A 1 448 ? -6.484 -10.344 3.223 1 97.94 448 ASP A O 1
ATOM 3614 N N . PRO A 1 449 ? -7.836 -9.344 4.586 1 95.94 449 PRO A N 1
ATOM 3615 C CA . PRO A 1 449 ? -7.348 -10.141 5.711 1 95.94 449 PRO A CA 1
ATOM 3616 C C . PRO A 1 449 ? -7.945 -11.547 5.742 1 95.94 449 PRO A C 1
ATOM 3618 O O . PRO A 1 449 ? -7.621 -12.336 6.629 1 95.94 449 PRO A O 1
ATOM 3621 N N . THR A 1 450 ? -8.797 -11.891 4.832 1 97.31 450 THR A N 1
ATOM 3622 C CA . THR A 1 450 ? -9.547 -13.141 4.906 1 97.31 450 THR A CA 1
ATOM 3623 C C . THR A 1 450 ? -8.789 -14.266 4.211 1 97.31 450 THR A C 1
ATOM 3625 O O . THR A 1 450 ? -9.07 -15.445 4.441 1 97.31 450 THR A O 1
ATOM 3628 N N . ARG A 1 451 ? -7.844 -13.961 3.369 1 98.25 451 ARG A N 1
ATOM 3629 C CA . ARG A 1 451 ? -7.117 -14.984 2.619 1 98.25 451 ARG A CA 1
ATOM 3630 C C . ARG A 1 451 ? -5.637 -14.992 3 1 98.25 451 ARG A C 1
ATOM 3632 O O . ARG A 1 451 ? -5.043 -13.93 3.211 1 98.25 451 ARG A O 1
ATOM 3639 N N . PRO A 1 452 ? -5.059 -16.234 3.047 1 98.5 452 PRO A N 1
ATOM 3640 C CA . PRO A 1 452 ? -3.629 -16.328 3.348 1 98.5 452 PRO A CA 1
ATOM 3641 C C . PRO A 1 452 ? -2.748 -15.883 2.182 1 98.5 452 PRO A C 1
ATOM 3643 O O . PRO A 1 452 ? -3.236 -15.727 1.06 1 98.5 452 PRO A O 1
ATOM 3646 N N . VAL A 1 453 ? -1.45 -15.609 2.482 1 98.12 453 VAL A N 1
ATOM 3647 C CA . VAL A 1 453 ? -0.462 -15.18 1.498 1 98.12 453 VAL A CA 1
ATOM 3648 C C . VAL A 1 453 ? 0.696 -16.172 1.458 1 98.12 453 VAL A C 1
ATOM 3650 O O . VAL A 1 453 ? 1.024 -16.797 2.471 1 98.12 453 VAL A O 1
ATOM 3653 N N . LEU A 1 454 ? 1.279 -16.422 0.305 1 96.75 454 LEU A N 1
ATOM 3654 C CA . LEU A 1 454 ? 2.504 -17.203 0.2 1 96.75 454 LEU A CA 1
ATOM 3655 C C . LEU A 1 454 ? 3.479 -16.562 -0.783 1 96.75 454 LEU A C 1
ATOM 3657 O O . LEU A 1 454 ? 3.102 -15.664 -1.54 1 96.75 454 LEU A O 1
ATOM 3661 N N . LEU A 1 455 ? 4.742 -16.922 -0.725 1 93.56 455 LEU A N 1
ATOM 3662 C CA . LEU A 1 455 ? 5.82 -16.641 -1.666 1 93.56 455 LEU A CA 1
ATOM 3663 C C . LEU A 1 455 ? 6.324 -17.922 -2.324 1 93.56 455 LEU A C 1
ATOM 3665 O O . LEU A 1 455 ? 6.969 -18.75 -1.675 1 93.56 455 LEU A O 1
ATOM 3669 N N . PRO A 1 456 ? 6.055 -18.062 -3.621 1 91.69 456 PRO A N 1
ATOM 3670 C CA . PRO A 1 456 ? 6.434 -19.312 -4.273 1 91.69 456 PRO A CA 1
ATOM 3671 C C . PRO A 1 456 ? 7.926 -19.625 -4.133 1 91.69 456 PRO A C 1
ATOM 3673 O O . PRO A 1 456 ? 8.758 -18.719 -4.227 1 91.69 456 PRO A O 1
ATOM 3676 N N . TRP A 1 457 ? 8.195 -20.875 -3.895 1 87.69 457 TRP A N 1
ATOM 3677 C CA . TRP A 1 457 ? 9.547 -21.422 -3.82 1 87.69 457 TRP A CA 1
ATOM 3678 C C . TRP A 1 457 ? 10.125 -21.266 -2.418 1 87.69 457 TRP A C 1
ATOM 3680 O O . TRP A 1 457 ? 11.188 -21.797 -2.111 1 87.69 457 TRP A O 1
ATOM 3690 N N . ARG A 1 458 ? 9.422 -20.594 -1.544 1 85.5 458 ARG A N 1
ATOM 3691 C CA . ARG A 1 458 ? 9.945 -20.359 -0.205 1 85.5 458 ARG A CA 1
ATOM 3692 C C . ARG A 1 458 ? 9.328 -21.312 0.809 1 85.5 458 ARG A C 1
ATOM 3694 O O . ARG A 1 458 ? 8.117 -21.266 1.055 1 85.5 458 ARG A O 1
ATOM 3701 N N . PRO A 1 459 ? 10.172 -22.141 1.349 1 87.38 459 PRO A N 1
ATOM 3702 C CA . PRO A 1 459 ? 9.695 -23.109 2.334 1 87.38 459 PRO A CA 1
ATOM 3703 C C . PRO A 1 459 ? 10.336 -22.922 3.705 1 87.38 459 PRO A C 1
ATOM 3705 O O . PRO A 1 459 ? 10.281 -23.828 4.543 1 87.38 459 PRO A O 1
ATOM 3708 N N . GLU A 1 460 ? 10.961 -21.781 3.945 1 84 460 GLU A N 1
ATOM 3709 C CA . GLU A 1 460 ? 11.703 -21.578 5.188 1 84 460 GLU A CA 1
ATOM 3710 C C . GLU A 1 460 ? 10.766 -21.344 6.363 1 84 460 GLU A C 1
ATOM 3712 O O . GLU A 1 460 ? 9.867 -20.5 6.289 1 84 460 GLU A O 1
ATOM 3717 N N . GLU A 1 461 ? 11.008 -22 7.391 1 81.25 461 GLU A N 1
ATOM 3718 C CA . GLU A 1 461 ? 10.156 -21.891 8.578 1 81.25 461 GLU A CA 1
ATOM 3719 C C . GLU A 1 461 ? 10.312 -20.531 9.242 1 81.25 461 GLU A C 1
ATOM 3721 O O . GLU A 1 461 ? 9.43 -20.094 9.984 1 81.25 461 GLU A O 1
ATOM 3726 N N . TRP A 1 462 ? 11.484 -19.875 8.953 1 86.88 462 TRP A N 1
ATOM 3727 C CA . TRP A 1 462 ? 11.75 -18.594 9.617 1 86.88 462 TRP A CA 1
ATOM 3728 C C . TRP A 1 462 ? 11.094 -17.438 8.867 1 86.88 462 TRP A C 1
ATOM 3730 O O . TRP A 1 462 ? 11.234 -16.281 9.266 1 86.88 462 TRP A O 1
ATOM 3740 N N . LEU A 1 463 ? 10.398 -17.781 7.773 1 91 463 LEU A N 1
ATOM 3741 C CA . LEU A 1 463 ? 9.68 -16.719 7.074 1 91 463 LEU A CA 1
ATOM 3742 C C . LEU A 1 463 ? 8.781 -15.945 8.031 1 91 463 LEU A C 1
ATOM 3744 O O . LEU A 1 463 ? 8.273 -16.5 9.008 1 91 463 LEU A O 1
ATOM 3748 N N . PRO A 1 464 ? 8.641 -14.656 7.703 1 92.62 464 PRO A N 1
ATOM 3749 C CA . PRO A 1 464 ? 7.754 -13.875 8.57 1 92.62 464 PRO A CA 1
ATOM 3750 C C . PRO A 1 464 ? 6.367 -14.5 8.695 1 92.62 464 PRO A C 1
ATOM 3752 O O . PRO A 1 464 ? 5.906 -15.188 7.785 1 92.62 464 PRO A O 1
ATOM 3755 N N . LYS A 1 465 ? 5.711 -14.242 9.844 1 91.88 465 LYS A N 1
ATOM 3756 C CA . LYS A 1 465 ? 4.414 -14.828 10.156 1 91.88 465 LYS A CA 1
ATOM 3757 C C . LYS A 1 465 ? 3.354 -14.398 9.148 1 91.88 465 LYS A C 1
ATOM 3759 O O . LYS A 1 465 ? 2.34 -15.078 8.977 1 91.88 465 LYS A O 1
ATOM 3764 N N . GLU A 1 466 ? 3.605 -13.266 8.492 1 94.44 466 GLU A N 1
ATOM 3765 C CA . GLU A 1 466 ? 2.646 -12.758 7.516 1 94.44 466 GLU A CA 1
ATOM 3766 C C . GLU A 1 466 ? 2.607 -13.633 6.27 1 94.44 466 GLU A C 1
ATOM 3768 O O . GLU A 1 466 ? 1.662 -13.562 5.48 1 94.44 466 GLU A O 1
ATOM 3773 N N . VAL A 1 467 ? 3.693 -14.391 6.027 1 95.94 467 VAL A N 1
ATOM 3774 C CA . VAL A 1 467 ? 3.68 -15.414 4.98 1 95.94 467 VAL A CA 1
ATOM 3775 C C . VAL A 1 467 ? 3.082 -16.703 5.531 1 95.94 467 VAL A C 1
ATOM 3777 O O . VAL A 1 467 ? 3.76 -17.469 6.23 1 95.94 467 VAL A O 1
ATOM 3780 N N . ASP A 1 468 ? 1.919 -17.047 5.141 1 97.69 468 ASP A N 1
ATOM 3781 C CA . ASP A 1 468 ? 1.078 -18.016 5.848 1 97.69 468 ASP A CA 1
ATOM 3782 C C . ASP A 1 468 ? 1.373 -19.438 5.387 1 97.69 468 ASP A C 1
ATOM 3784 O O . ASP A 1 468 ? 1.067 -20.406 6.098 1 97.69 468 ASP A O 1
ATOM 3788 N N . ILE A 1 469 ? 1.88 -19.594 4.141 1 97.94 469 ILE A N 1
ATOM 3789 C CA . ILE A 1 469 ? 1.979 -20.891 3.502 1 97.94 469 ILE A CA 1
ATOM 3790 C C . ILE A 1 469 ? 3.41 -21.125 3.018 1 97.94 469 ILE A C 1
ATOM 3792 O O . ILE A 1 469 ? 4.039 -20.219 2.467 1 97.94 469 ILE A O 1
ATOM 3796 N N . LEU A 1 470 ? 3.951 -22.297 3.273 1 95.62 470 LEU A N 1
ATOM 3797 C CA . LEU A 1 470 ? 5.223 -22.703 2.684 1 95.62 470 LEU A CA 1
ATOM 3798 C C . LEU A 1 470 ? 5.016 -23.281 1.291 1 95.62 470 LEU A C 1
ATOM 3800 O O . LEU A 1 470 ? 4.078 -24.062 1.069 1 95.62 470 LEU A O 1
ATOM 3804 N N . ALA A 1 471 ? 5.871 -22.938 0.353 1 94.25 471 ALA A N 1
ATOM 3805 C CA . ALA A 1 471 ? 5.598 -23.297 -1.038 1 94.25 471 ALA A CA 1
ATOM 3806 C C . ALA A 1 471 ? 6.855 -23.812 -1.727 1 94.25 471 ALA A C 1
ATOM 3808 O O . ALA A 1 471 ? 7.379 -23.188 -2.645 1 94.25 471 ALA A O 1
ATOM 3809 N N . PRO A 1 472 ? 7.305 -25.016 -1.439 1 92.44 472 PRO A N 1
ATOM 3810 C CA . PRO A 1 472 ? 8.484 -25.578 -2.098 1 92.44 472 PRO A CA 1
ATOM 3811 C C . PRO A 1 472 ? 8.219 -25.969 -3.549 1 92.44 472 PRO A C 1
ATOM 3813 O O . PRO A 1 472 ? 7.082 -26.266 -3.914 1 92.44 472 PRO A O 1
ATOM 3816 N N . HIS A 1 473 ? 9.312 -25.938 -4.34 1 91.06 473 HIS A N 1
ATOM 3817 C CA . HIS A 1 473 ? 9.242 -26.391 -5.727 1 91.06 473 HIS A CA 1
ATOM 3818 C C . HIS A 1 473 ? 10.109 -27.625 -5.949 1 91.06 473 HIS A C 1
ATOM 3820 O O . HIS A 1 473 ? 11.258 -27.672 -5.5 1 91.06 473 HIS A O 1
ATOM 3826 N N . TYR A 1 474 ? 9.508 -28.688 -6.535 1 89.19 474 TYR A N 1
ATOM 3827 C CA . TYR A 1 474 ? 10.211 -29.797 -7.168 1 89.19 474 TYR A CA 1
ATOM 3828 C C . TYR A 1 474 ? 10.984 -30.609 -6.137 1 89.19 474 TYR A C 1
ATOM 3830 O O . TYR A 1 474 ? 12.133 -30.984 -6.371 1 89.19 474 TYR A O 1
ATOM 3838 N N . TRP A 1 475 ? 10.453 -30.812 -5.031 1 88.81 475 TRP A N 1
ATOM 3839 C CA . TRP A 1 475 ? 11.094 -31.656 -4.023 1 88.81 475 TRP A CA 1
ATOM 3840 C C . TRP A 1 475 ? 10.797 -33.125 -4.285 1 88.81 475 TRP A C 1
ATOM 3842 O O . TRP A 1 475 ? 9.859 -33.469 -5.012 1 88.81 475 TRP A O 1
ATOM 3852 N N . ASN A 1 476 ? 11.664 -34.031 -3.801 1 87.19 476 ASN A N 1
ATOM 3853 C CA . ASN A 1 476 ? 11.398 -35.469 -3.887 1 87.19 476 ASN A CA 1
ATOM 3854 C C . ASN A 1 476 ? 10.414 -35.906 -2.812 1 87.19 476 ASN A C 1
ATOM 3856 O O . ASN A 1 476 ? 10.133 -35.156 -1.871 1 87.19 476 ASN A O 1
ATOM 3860 N N . PRO A 1 477 ? 9.875 -37.062 -2.979 1 91.88 477 PRO A N 1
ATOM 3861 C CA . PRO A 1 477 ? 8.836 -37.531 -2.062 1 91.88 477 PRO A CA 1
ATOM 3862 C C . PRO A 1 477 ? 9.281 -37.5 -0.601 1 91.88 477 PRO A C 1
ATOM 3864 O O . PRO A 1 477 ? 8.508 -37.125 0.274 1 91.88 477 PRO A O 1
ATOM 3867 N N . GLN A 1 478 ? 10.484 -37.906 -0.324 1 91.25 478 GLN A N 1
ATOM 3868 C CA . GLN A 1 478 ? 10.969 -37.938 1.053 1 91.25 478 GLN A CA 1
ATOM 3869 C C . GLN A 1 478 ? 11.031 -36.562 1.664 1 91.25 478 GLN A C 1
ATOM 3871 O O . GLN A 1 478 ? 10.719 -36.375 2.844 1 91.25 478 GLN A O 1
ATOM 3876 N N . GLU A 1 479 ? 11.438 -35.594 0.876 1 90.31 479 GLU A N 1
ATOM 3877 C CA . GLU A 1 479 ? 11.516 -34.219 1.346 1 90.31 479 GLU A CA 1
ATOM 3878 C C . GLU A 1 479 ? 10.133 -33.656 1.629 1 90.31 479 GLU A C 1
ATOM 3880 O O . GLU A 1 479 ? 9.914 -33 2.654 1 90.31 479 GLU A O 1
ATOM 3885 N N . TYR A 1 480 ? 9.195 -33.875 0.752 1 94.06 480 TYR A N 1
ATOM 3886 C CA . TYR A 1 480 ? 7.816 -33.469 0.981 1 94.06 480 TYR A CA 1
ATOM 3887 C C . TYR A 1 480 ? 7.27 -34.094 2.258 1 94.06 480 TYR A C 1
ATOM 3889 O O . TYR A 1 480 ? 6.605 -33.406 3.051 1 94.06 480 TYR A O 1
ATOM 3897 N N . ASP A 1 481 ? 7.551 -35.406 2.4 1 95.88 481 ASP A N 1
ATOM 3898 C CA . ASP A 1 481 ? 7.098 -36.156 3.574 1 95.88 481 ASP A CA 1
ATOM 3899 C C . ASP A 1 481 ? 7.625 -35.531 4.859 1 95.88 481 ASP A C 1
ATOM 3901 O O . ASP A 1 481 ? 6.855 -35.25 5.785 1 95.88 481 ASP A O 1
ATOM 3905 N N . ARG A 1 482 ? 8.906 -35.219 4.84 1 94.69 482 ARG A N 1
ATOM 3906 C CA . ARG A 1 482 ? 9.547 -34.656 6.023 1 94.69 482 ARG A CA 1
ATOM 3907 C C . ARG A 1 482 ? 9.008 -33.25 6.316 1 94.69 482 ARG A C 1
ATOM 3909 O O . ARG A 1 482 ? 8.695 -32.938 7.465 1 94.69 482 ARG A O 1
ATOM 3916 N N . LEU A 1 483 ? 8.906 -32.406 5.352 1 93.94 483 LEU A N 1
ATOM 3917 C CA . LEU A 1 483 ? 8.445 -31.047 5.539 1 93.94 483 LEU A CA 1
ATOM 3918 C C . LEU A 1 483 ? 6.996 -31.016 6.023 1 93.94 483 LEU A C 1
ATOM 3920 O O . LEU A 1 483 ? 6.684 -30.375 7.023 1 93.94 483 LEU A O 1
ATOM 3924 N N . ALA A 1 484 ? 6.156 -31.688 5.367 1 96.31 484 ALA A N 1
ATOM 3925 C CA . ALA A 1 484 ? 4.734 -31.688 5.699 1 96.31 484 ALA A CA 1
ATOM 3926 C C . ALA A 1 484 ? 4.484 -32.344 7.055 1 96.31 484 ALA A C 1
ATOM 3928 O O . ALA A 1 484 ? 3.537 -31.984 7.758 1 96.31 484 ALA A O 1
ATOM 3929 N N . GLY A 1 485 ? 5.301 -33.312 7.418 1 96 485 GLY A N 1
ATOM 3930 C CA . GLY A 1 485 ? 5.145 -34.031 8.672 1 96 485 GLY A CA 1
ATOM 3931 C C . GLY A 1 485 ? 5.441 -33.188 9.891 1 96 485 GLY A C 1
ATOM 3932 O O . GLY A 1 485 ? 5.016 -33.5 11 1 96 485 GLY A O 1
ATOM 3933 N N . HIS A 1 486 ? 6.082 -32.062 9.719 1 94.56 486 HIS A N 1
ATOM 3934 C CA . HIS A 1 486 ? 6.488 -31.297 10.898 1 94.56 486 HIS A CA 1
ATOM 3935 C C . HIS A 1 486 ? 6.117 -29.828 10.766 1 94.56 486 HIS A C 1
ATOM 3937 O O . HIS A 1 486 ? 6.289 -29.047 11.711 1 94.56 486 HIS A O 1
ATOM 3943 N N . SER A 1 487 ? 5.562 -29.453 9.68 1 94.75 487 SER A N 1
ATOM 3944 C CA . SER A 1 487 ? 5.34 -28.031 9.422 1 94.75 487 SER A CA 1
ATOM 3945 C C . SER A 1 487 ? 4.207 -27.484 10.289 1 94.75 487 SER A C 1
ATOM 3947 O O . SER A 1 487 ? 3.184 -28.156 10.469 1 94.75 487 SER A O 1
ATOM 3949 N N . GLY A 1 488 ? 4.406 -26.266 10.836 1 95.56 488 GLY A N 1
ATOM 3950 C CA . GLY A 1 488 ? 3.357 -25.547 11.539 1 95.56 488 GLY A CA 1
ATOM 3951 C C . GLY A 1 488 ? 2.541 -24.641 10.625 1 95.56 488 GLY A C 1
ATOM 3952 O O . GLY A 1 488 ? 1.638 -23.938 11.078 1 95.56 488 GLY A O 1
ATOM 3953 N N . ARG A 1 489 ? 2.809 -24.625 9.312 1 97.38 489 ARG A N 1
ATOM 3954 C CA . ARG A 1 489 ? 2.088 -23.938 8.25 1 97.38 489 ARG A CA 1
ATOM 3955 C C . ARG A 1 489 ? 1.657 -24.906 7.156 1 97.38 489 ARG A C 1
ATOM 3957 O O . ARG A 1 489 ? 2.301 -25.938 6.945 1 97.38 489 ARG A O 1
ATOM 3964 N N . PRO A 1 490 ? 0.549 -24.594 6.477 1 98.38 490 PRO A N 1
ATOM 3965 C CA . PRO A 1 490 ? 0.235 -25.438 5.32 1 98.38 490 PRO A CA 1
ATOM 3966 C C . PRO A 1 490 ? 1.343 -25.438 4.27 1 98.38 490 PRO A C 1
ATOM 3968 O O . PRO A 1 490 ? 2.043 -24.422 4.105 1 98.38 490 PRO A O 1
ATOM 3971 N N . VAL A 1 491 ? 1.495 -26.531 3.582 1 98.06 491 VAL A N 1
ATOM 3972 C CA . VAL A 1 491 ? 2.475 -26.672 2.51 1 98.06 491 VAL A CA 1
ATOM 3973 C C . VAL A 1 491 ? 1.756 -26.859 1.174 1 98.06 491 VAL A C 1
ATOM 3975 O O . VAL A 1 491 ? 0.993 -27.797 0.996 1 98.06 491 VAL A O 1
ATOM 3978 N N . ILE A 1 492 ? 1.929 -25.953 0.286 1 98.12 492 ILE A N 1
ATOM 3979 C CA . ILE A 1 492 ? 1.432 -26.047 -1.083 1 98.12 492 ILE A CA 1
ATOM 3980 C C . ILE A 1 492 ? 2.596 -25.922 -2.064 1 98.12 492 ILE A C 1
ATOM 3982 O O . ILE A 1 492 ? 3.213 -24.859 -2.17 1 98.12 492 ILE A O 1
ATOM 3986 N N . SER A 1 493 ? 2.922 -26.969 -2.775 1 96.5 493 SER A N 1
ATOM 3987 C CA . SER A 1 493 ? 3.943 -26.875 -3.812 1 96.5 493 SER A CA 1
ATOM 3988 C C . SER A 1 493 ? 3.375 -26.297 -5.102 1 96.5 493 SER A C 1
ATOM 3990 O O . SER A 1 493 ? 2.77 -27.016 -5.898 1 96.5 493 SER A O 1
ATOM 3992 N N . THR A 1 494 ? 3.721 -25.062 -5.328 1 95.56 494 THR A N 1
ATOM 3993 C CA . THR A 1 494 ? 3.064 -24.359 -6.426 1 95.56 494 THR A CA 1
ATOM 3994 C C . THR A 1 494 ? 3.641 -24.797 -7.77 1 95.56 494 THR A C 1
ATOM 3996 O O . THR A 1 494 ? 3.055 -24.531 -8.82 1 95.56 494 THR A O 1
ATOM 3999 N N . GLU A 1 495 ? 4.785 -25.5 -7.762 1 93.31 495 GLU A N 1
ATOM 4000 C CA . GLU A 1 495 ? 5.363 -26.234 -8.883 1 93.31 495 GLU A CA 1
ATOM 4001 C C . GLU A 1 495 ? 6.031 -27.516 -8.406 1 93.31 495 GLU A C 1
ATOM 4003 O O . GLU A 1 495 ? 7.129 -27.484 -7.844 1 93.31 495 GLU A O 1
ATOM 4008 N N . TYR A 1 496 ? 5.41 -28.672 -8.695 1 91.31 496 TYR A N 1
ATOM 4009 C CA . TYR A 1 496 ? 6.008 -29.828 -8.031 1 91.31 496 TYR A CA 1
ATOM 4010 C C . TYR A 1 496 ? 6.496 -30.844 -9.055 1 91.31 496 TYR A C 1
ATOM 4012 O O . TYR A 1 496 ? 7.191 -31.797 -8.703 1 91.31 496 TYR A O 1
ATOM 4020 N N . THR A 1 497 ? 6.109 -30.672 -10.375 1 88.81 497 THR A N 1
ATOM 4021 C CA . THR A 1 497 ? 6.691 -31.5 -11.43 1 88.81 497 THR A CA 1
ATOM 4022 C C . THR A 1 497 ? 6.555 -30.828 -12.789 1 88.81 497 THR A C 1
ATOM 4024 O O . THR A 1 497 ? 5.766 -29.891 -12.945 1 88.81 497 THR A O 1
ATOM 4027 N N . HIS A 1 498 ? 7.492 -31.25 -13.734 1 85 498 HIS A N 1
ATOM 4028 C CA . HIS A 1 498 ? 7.5 -30.812 -15.133 1 85 498 HIS A CA 1
ATOM 4029 C C . HIS A 1 498 ? 7.145 -31.953 -16.062 1 85 498 HIS A C 1
ATOM 4031 O O . HIS A 1 498 ? 7.562 -33.094 -15.852 1 85 498 HIS A O 1
ATOM 4037 N N . ALA A 1 499 ? 6.492 -31.672 -17.109 1 76.38 499 ALA A N 1
ATOM 4038 C CA . ALA A 1 499 ? 6.184 -32.719 -18.078 1 76.38 499 ALA A CA 1
ATOM 4039 C C . ALA A 1 499 ? 7.352 -32.938 -19.047 1 76.38 499 ALA A C 1
ATOM 4041 O O . ALA A 1 499 ? 7.527 -34.031 -19.578 1 76.38 499 ALA A O 1
ATOM 4042 N N . TYR A 1 500 ? 8.445 -32.062 -19.094 1 68.5 500 TYR A N 1
ATOM 4043 C CA . TYR A 1 500 ? 9.641 -32.125 -19.922 1 68.5 500 TYR A CA 1
ATOM 4044 C C . TYR A 1 500 ? 9.297 -32.594 -21.328 1 68.5 500 TYR A C 1
ATOM 4046 O O . TYR A 1 500 ? 9.898 -33.562 -21.828 1 68.5 500 TYR A O 1
ATOM 4054 N N . GLY A 1 501 ? 8.352 -32.031 -21.953 1 65.38 501 GLY A N 1
ATOM 4055 C CA . GLY A 1 501 ? 7.891 -32.469 -23.266 1 65.38 501 GLY A CA 1
ATOM 4056 C C . GLY A 1 501 ? 6.668 -33.375 -23.188 1 65.38 501 GLY A C 1
ATOM 4057 O O . GLY A 1 501 ? 5.922 -33.344 -22.219 1 65.38 501 GLY A O 1
ATOM 4058 N N . ASN A 1 502 ? 6.199 -34.188 -24.281 1 55.75 502 ASN A N 1
ATOM 4059 C CA . ASN A 1 502 ? 4.91 -34.875 -24.359 1 55.75 502 ASN A CA 1
ATOM 4060 C C . ASN A 1 502 ? 4.949 -36.25 -23.656 1 55.75 502 ASN A C 1
ATOM 4062 O O . ASN A 1 502 ? 4.062 -37.062 -23.844 1 55.75 502 ASN A O 1
ATOM 4066 N N . ASP A 1 503 ? 5.695 -36.406 -22.531 1 59.94 503 ASP A N 1
ATOM 4067 C CA . ASP A 1 503 ? 5.504 -37.719 -21.953 1 59.94 503 ASP A CA 1
ATOM 4068 C C . ASP A 1 503 ? 6.531 -38 -20.844 1 59.94 503 ASP A C 1
ATOM 4070 O O . ASP A 1 503 ? 7.055 -39.094 -20.734 1 59.94 503 ASP A O 1
ATOM 4074 N N . ALA A 1 504 ? 6.715 -36.781 -20.047 1 63.31 504 ALA A N 1
ATOM 4075 C CA . ALA A 1 504 ? 8.047 -37.062 -19.516 1 63.31 504 ALA A CA 1
ATOM 4076 C C . ALA A 1 504 ? 8.039 -37 -17.984 1 63.31 504 ALA A C 1
ATOM 4078 O O . ALA A 1 504 ? 9.039 -37.344 -17.344 1 63.31 504 ALA A O 1
ATOM 4079 N N . PHE A 1 505 ? 6.723 -36.812 -17.406 1 79.19 505 PHE A N 1
ATOM 4080 C CA . PHE A 1 505 ? 7.145 -36.719 -16.016 1 79.19 505 PHE A CA 1
ATOM 4081 C C . PHE A 1 505 ? 6.91 -38.062 -15.305 1 79.19 505 PHE A C 1
ATOM 4083 O O . PHE A 1 505 ? 5.996 -38.812 -15.664 1 79.19 505 PHE A O 1
ATOM 4090 N N . GLY A 1 506 ? 7.852 -38.5 -14.398 1 84.25 506 GLY A N 1
ATOM 4091 C CA . GLY A 1 506 ? 7.766 -39.656 -13.5 1 84.25 506 GLY A CA 1
ATOM 4092 C C . GLY A 1 506 ? 7.605 -39.25 -12.047 1 84.25 506 GLY A C 1
ATOM 4093 O O . GLY A 1 506 ? 7.828 -38.094 -11.68 1 84.25 506 GLY A O 1
ATOM 4094 N N . GLY A 1 507 ? 6.977 -40.125 -11.266 1 88.62 507 GLY A N 1
ATOM 4095 C CA . GLY A 1 507 ? 6.992 -40.031 -9.812 1 88.62 507 GLY A CA 1
ATOM 4096 C C . GLY A 1 507 ? 5.863 -39.156 -9.273 1 88.62 507 GLY A C 1
ATOM 4097 O O . GLY A 1 507 ? 5.871 -38.781 -8.094 1 88.62 507 GLY A O 1
ATOM 4098 N N . LEU A 1 508 ? 4.902 -38.812 -10.133 1 93.12 508 LEU A N 1
ATOM 4099 C CA . LEU A 1 508 ? 3.818 -37.938 -9.703 1 93.12 508 LEU A CA 1
ATOM 4100 C C . LEU A 1 508 ? 3.068 -38.531 -8.516 1 93.12 508 LEU A C 1
ATOM 4102 O O . LEU A 1 508 ? 2.797 -37.844 -7.531 1 93.12 508 LEU A O 1
ATOM 4106 N N . GLU A 1 509 ? 2.748 -39.781 -8.57 1 94.5 509 GLU A N 1
ATOM 4107 C CA . GLU A 1 509 ? 1.981 -40.438 -7.516 1 94.5 509 GLU A CA 1
ATOM 4108 C C . GLU A 1 509 ? 2.74 -40.438 -6.191 1 94.5 509 GLU A C 1
ATOM 4110 O O . GLU A 1 509 ? 2.164 -40.125 -5.145 1 94.5 509 GLU A O 1
ATOM 4115 N N . ALA A 1 510 ? 4.02 -40.812 -6.246 1 93.56 510 ALA A N 1
ATOM 4116 C CA . ALA A 1 510 ? 4.832 -40.875 -5.031 1 93.56 510 ALA A CA 1
ATOM 4117 C C . ALA A 1 510 ? 4.902 -39.5 -4.371 1 93.56 510 ALA A C 1
ATOM 4119 O O . ALA A 1 510 ? 4.801 -39.375 -3.145 1 93.56 510 ALA A O 1
ATOM 4120 N N . ARG A 1 511 ? 5.082 -38.469 -5.117 1 94.38 511 ARG A N 1
ATOM 4121 C CA . ARG A 1 511 ? 5.148 -37.094 -4.586 1 94.38 511 ARG A CA 1
ATOM 4122 C C . ARG A 1 511 ? 3.812 -36.688 -3.982 1 94.38 511 ARG A C 1
ATOM 4124 O O . ARG A 1 511 ? 3.77 -36.125 -2.885 1 94.38 511 ARG A O 1
ATOM 4131 N N . TRP A 1 512 ? 2.783 -36.969 -4.723 1 96.69 512 TRP A N 1
ATOM 4132 C CA . TRP A 1 512 ? 1.44 -36.594 -4.27 1 96.69 512 TRP A CA 1
ATOM 4133 C C . TRP A 1 512 ? 1.124 -37.281 -2.936 1 96.69 512 TRP A C 1
ATOM 4135 O O . TRP A 1 512 ? 0.688 -36.594 -1.992 1 96.69 512 TRP A O 1
ATOM 4145 N N . LYS A 1 513 ? 1.399 -38.531 -2.83 1 96.06 513 LYS A N 1
ATOM 4146 C CA . LYS A 1 513 ? 1.096 -39.281 -1.621 1 96.06 513 LYS A CA 1
ATOM 4147 C C . LYS A 1 513 ? 1.959 -38.844 -0.45 1 96.06 513 LYS A C 1
ATOM 4149 O O . LYS A 1 513 ? 1.466 -38.688 0.669 1 96.06 513 LYS A O 1
ATOM 4154 N N . ALA A 1 514 ? 3.236 -38.625 -0.787 1 96.25 514 ALA A N 1
ATOM 4155 C CA . ALA A 1 514 ? 4.156 -38.188 0.267 1 96.25 514 ALA A CA 1
ATOM 4156 C C . ALA A 1 514 ? 3.74 -36.844 0.856 1 96.25 514 ALA A C 1
ATOM 4158 O O . ALA A 1 514 ? 3.818 -36.656 2.07 1 96.25 514 ALA A O 1
ATOM 4159 N N . LEU A 1 515 ? 3.293 -35.969 0.057 1 96.69 515 LEU A N 1
ATOM 4160 C CA . LEU A 1 515 ? 2.9 -34.656 0.485 1 96.69 515 LEU A CA 1
ATOM 4161 C C . LEU A 1 515 ? 1.57 -34.688 1.231 1 96.69 515 LEU A C 1
ATOM 4163 O O . LEU A 1 515 ? 1.445 -34.094 2.314 1 96.69 515 LEU A O 1
ATOM 4167 N N . THR A 1 516 ? 0.584 -35.406 0.779 1 96.69 516 THR A N 1
ATOM 4168 C CA . THR A 1 516 ? -0.802 -35.25 1.198 1 96.69 516 THR A CA 1
ATOM 4169 C C . THR A 1 516 ? -1.158 -36.219 2.305 1 96.69 516 THR A C 1
ATOM 4171 O O . THR A 1 516 ? -2.244 -36.156 2.883 1 96.69 516 THR A O 1
ATOM 4174 N N . LYS A 1 517 ? -0.265 -37.156 2.578 1 95.19 517 LYS A N 1
ATOM 4175 C CA . LYS A 1 517 ? -0.564 -38.062 3.686 1 95.19 517 LYS A CA 1
ATOM 4176 C C . LYS A 1 517 ? -0.605 -37.312 5.012 1 95.19 517 LYS A C 1
ATOM 4178 O O . LYS A 1 517 ? -1.185 -37.781 5.988 1 95.19 517 LYS A O 1
ATOM 4183 N N . HIS A 1 518 ? -0.002 -36.094 5.047 1 96.06 518 HIS A N 1
ATOM 4184 C CA . HIS A 1 518 ? 0.01 -35.281 6.25 1 96.06 518 HIS A CA 1
ATOM 4185 C C . HIS A 1 518 ? -1.036 -34.156 6.172 1 96.06 518 HIS A C 1
ATOM 4187 O O . HIS A 1 518 ? -1.299 -33.625 5.094 1 96.06 518 HIS A O 1
ATOM 4193 N N . PRO A 1 519 ? -1.579 -33.75 7.348 1 95.75 519 PRO A N 1
ATOM 4194 C CA . PRO A 1 519 ? -2.562 -32.656 7.344 1 95.75 519 PRO A CA 1
ATOM 4195 C C . PRO A 1 519 ? -1.995 -31.359 6.797 1 95.75 519 PRO A C 1
ATOM 4197 O O . PRO A 1 519 ? -2.705 -30.609 6.125 1 95.75 519 PRO A O 1
ATOM 4200 N N . ALA A 1 520 ? -0.731 -31.078 6.988 1 97.38 520 ALA A N 1
ATOM 4201 C CA . ALA A 1 520 ? -0.12 -29.828 6.559 1 97.38 520 ALA A CA 1
ATOM 4202 C C . ALA A 1 520 ? 0.097 -29.797 5.047 1 97.38 520 ALA A C 1
ATOM 4204 O O . ALA A 1 520 ? 0.265 -28.734 4.449 1 97.38 520 ALA A O 1
ATOM 4205 N N . GLY A 1 521 ? 0.229 -31.016 4.465 1 98.31 521 GLY A N 1
ATOM 4206 C CA . GLY A 1 521 ? 0.364 -31.094 3.02 1 98.31 521 GLY A CA 1
ATOM 4207 C C . GLY A 1 521 ? -0.944 -30.875 2.285 1 98.31 521 GLY A C 1
ATOM 4208 O O . GLY A 1 521 ? -1.693 -31.828 2.041 1 98.31 521 GLY A O 1
ATOM 4209 N N . ALA A 1 522 ? -1.155 -29.688 1.841 1 98.31 522 ALA A N 1
ATOM 4210 C CA . ALA A 1 522 ? -2.453 -29.281 1.303 1 98.31 522 ALA A CA 1
ATOM 4211 C C . ALA A 1 522 ? -2.566 -29.641 -0.177 1 98.31 522 ALA A C 1
ATOM 4213 O O . ALA A 1 522 ? -3.672 -29.734 -0.715 1 98.31 522 ALA A O 1
ATOM 4214 N N . GLY A 1 523 ? -1.437 -29.734 -0.85 1 98.06 523 GLY A N 1
ATOM 4215 C CA . GLY A 1 523 ? -1.507 -30.109 -2.252 1 98.06 523 GLY A CA 1
ATOM 4216 C C . GLY A 1 523 ? -0.417 -29.484 -3.098 1 98.06 523 GLY A C 1
ATOM 4217 O O . GLY A 1 523 ? 0.605 -29.031 -2.57 1 98.06 523 GLY A O 1
ATOM 4218 N N . ALA A 1 524 ? -0.613 -29.5 -4.449 1 97.56 524 ALA A N 1
ATOM 4219 C CA . ALA A 1 524 ? 0.437 -29.078 -5.367 1 97.56 524 ALA A CA 1
ATOM 4220 C C . ALA A 1 524 ? -0.131 -28.797 -6.758 1 97.56 524 ALA A C 1
ATOM 4222 O O . ALA A 1 524 ? -1.283 -29.125 -7.043 1 97.56 524 ALA A O 1
ATOM 4223 N N . ALA A 1 525 ? 0.719 -28.156 -7.578 1 97.31 525 ALA A N 1
ATOM 4224 C CA . ALA A 1 525 ? 0.333 -27.875 -8.961 1 97.31 525 ALA A CA 1
ATOM 4225 C C . ALA A 1 525 ? 1.42 -28.328 -9.93 1 97.31 525 ALA A C 1
ATOM 4227 O O . ALA A 1 525 ? 2.604 -28.047 -9.727 1 97.31 525 ALA A O 1
ATOM 4228 N N . VAL A 1 526 ? 1.003 -29.062 -10.977 1 95.56 526 VAL A N 1
ATOM 4229 C CA . VAL A 1 526 ? 1.9 -29.531 -12.023 1 95.56 526 VAL A CA 1
ATOM 4230 C C . VAL A 1 526 ? 2.268 -28.375 -12.953 1 95.56 526 VAL A C 1
ATOM 4232 O O . VAL A 1 526 ? 1.397 -27.609 -13.383 1 95.56 526 VAL A O 1
ATOM 4235 N N . TRP A 1 527 ? 3.516 -28.188 -13.164 1 93.69 527 TRP A N 1
ATOM 4236 C CA . TRP A 1 527 ? 3.994 -27.328 -14.234 1 93.69 527 TRP A CA 1
ATOM 4237 C C . TRP A 1 527 ? 4.156 -28.094 -15.539 1 93.69 527 TRP A C 1
ATOM 4239 O O . TRP A 1 527 ? 5.121 -28.844 -15.703 1 93.69 527 TRP A O 1
ATOM 4249 N N . MET A 1 528 ? 3.131 -28.062 -16.484 1 94.62 528 MET A N 1
ATOM 4250 C CA . MET A 1 528 ? 2.012 -27.125 -16.531 1 94.62 528 MET A CA 1
ATOM 4251 C C . MET A 1 528 ? 0.838 -27.719 -17.312 1 94.62 528 MET A C 1
ATOM 4253 O O . MET A 1 528 ? 0.897 -28.875 -17.75 1 94.62 528 MET A O 1
ATOM 4257 N N . TRP A 1 529 ? -0.245 -26.969 -17.5 1 96.38 529 TRP A N 1
ATOM 4258 C CA . TRP A 1 529 ? -1.473 -27.453 -18.125 1 96.38 529 TRP A CA 1
ATOM 4259 C C . TRP A 1 529 ? -1.263 -27.703 -19.609 1 96.38 529 TRP A C 1
ATOM 4261 O O . TRP A 1 529 ? -1.44 -28.828 -20.094 1 96.38 529 TRP A O 1
ATOM 4271 N N . ALA A 1 530 ? -0.741 -26.703 -20.312 1 95.88 530 ALA A N 1
ATOM 4272 C CA . ALA A 1 530 ? -0.66 -26.812 -21.766 1 95.88 530 ALA A CA 1
ATOM 4273 C C . ALA A 1 530 ? 0.692 -26.312 -22.281 1 95.88 530 ALA A C 1
ATOM 4275 O O . ALA A 1 530 ? 1.28 -25.391 -21.703 1 95.88 530 ALA A O 1
ATOM 4276 N N . ASP A 1 531 ? 1.108 -26.969 -23.422 1 93.25 531 ASP A N 1
ATOM 4277 C CA . ASP A 1 531 ? 2.273 -26.438 -24.125 1 93.25 531 ASP A CA 1
ATOM 4278 C C . ASP A 1 531 ? 2.037 -25 -24.578 1 93.25 531 ASP A C 1
ATOM 4280 O O . ASP A 1 531 ? 0.925 -24.641 -24.984 1 93.25 531 ASP A O 1
ATOM 4284 N N . GLN A 1 532 ? 3.104 -24.25 -24.531 1 94.25 532 GLN A N 1
ATOM 4285 C CA . GLN A 1 532 ? 3.008 -22.844 -24.922 1 94.25 532 GLN A CA 1
ATOM 4286 C C . GLN A 1 532 ? 3.361 -22.656 -26.406 1 94.25 532 GLN A C 1
ATOM 4288 O O . GLN A 1 532 ? 4.469 -22.234 -26.734 1 94.25 532 GLN A O 1
ATOM 4293 N N . GLY A 1 533 ? 2.428 -22.953 -27.266 1 94.25 533 GLY A N 1
ATOM 4294 C CA . GLY A 1 533 ? 2.604 -22.719 -28.688 1 94.25 533 GLY A CA 1
ATOM 4295 C C . GLY A 1 533 ? 1.856 -21.5 -29.188 1 94.25 533 GLY A C 1
ATOM 4296 O O . GLY A 1 533 ? 0.755 -21.203 -28.719 1 94.25 533 GLY A O 1
ATOM 4297 N N . VAL A 1 534 ? 2.486 -20.797 -30.125 1 95.38 534 VAL A N 1
ATOM 4298 C CA . VAL A 1 534 ? 1.825 -19.641 -30.719 1 95.38 534 VAL A CA 1
ATOM 4299 C C . VAL A 1 534 ? 1.943 -19.703 -32.25 1 95.38 534 VAL A C 1
ATOM 4301 O O . VAL A 1 534 ? 3.004 -20.031 -32.781 1 95.38 534 VAL A O 1
ATOM 4304 N N . LYS A 1 535 ? 0.878 -19.453 -32.844 1 95.5 535 LYS A N 1
ATOM 4305 C CA . LYS A 1 535 ? 0.855 -19.484 -34.312 1 95.5 535 LYS A CA 1
ATOM 4306 C C . LYS A 1 535 ? 1.064 -18.094 -34.875 1 95.5 535 LYS A C 1
ATOM 4308 O O . LYS A 1 535 ? 0.514 -17.109 -34.375 1 95.5 535 LYS A O 1
ATOM 4313 N N . THR A 1 536 ? 1.93 -17.953 -35.844 1 94.38 536 THR A N 1
ATOM 4314 C CA . THR A 1 536 ? 2.148 -16.719 -36.594 1 94.38 536 THR A CA 1
ATOM 4315 C C . THR A 1 536 ? 2.012 -16.969 -38.094 1 94.38 536 THR A C 1
ATOM 4317 O O . THR A 1 536 ? 2.178 -18.094 -38.562 1 94.38 536 THR A O 1
ATOM 4320 N N . PRO A 1 537 ? 1.671 -15.914 -38.875 1 94.25 537 PRO A N 1
ATOM 4321 C CA . PRO A 1 537 ? 1.509 -16.094 -40.312 1 94.25 537 PRO A CA 1
ATOM 4322 C C . PRO A 1 537 ? 2.844 -16.172 -41.062 1 94.25 537 PRO A C 1
ATOM 4324 O O . PRO A 1 537 ? 2.873 -16.453 -42.25 1 94.25 537 PRO A O 1
ATOM 4327 N N . VAL A 1 538 ? 3.84 -15.945 -40.312 1 91.31 538 VAL A N 1
ATOM 4328 C CA . VAL A 1 538 ? 5.16 -15.961 -40.938 1 91.31 538 VAL A CA 1
ATOM 4329 C C . VAL A 1 538 ? 5.785 -17.344 -40.781 1 91.31 538 VAL A C 1
ATOM 4331 O O . VAL A 1 538 ? 5.809 -17.906 -39.688 1 91.31 538 VAL A O 1
ATOM 4334 N N . ARG A 1 539 ? 6.266 -17.828 -41.781 1 89.94 539 ARG A N 1
ATOM 4335 C CA . ARG A 1 539 ? 6.895 -19.141 -41.781 1 89.94 539 ARG A CA 1
ATOM 4336 C C . ARG A 1 539 ? 8.164 -19.141 -40.938 1 89.94 539 ARG A C 1
ATOM 4338 O O . ARG A 1 539 ? 8.938 -18.172 -40.969 1 89.94 539 ARG A O 1
ATOM 4345 N N . LYS A 1 540 ? 8.305 -20.188 -40.156 1 86 540 LYS A N 1
ATOM 4346 C CA . LYS A 1 540 ? 9.477 -20.25 -39.281 1 86 540 LYS A CA 1
ATOM 4347 C C . LYS A 1 540 ? 10.758 -20.406 -40.094 1 86 540 LYS A C 1
ATOM 4349 O O . LYS A 1 540 ? 10.766 -21.078 -41.125 1 86 540 LYS A O 1
ATOM 4354 N N . LYS A 1 541 ? 11.898 -19.703 -39.812 1 71.31 541 LYS A N 1
ATOM 4355 C CA . LYS A 1 541 ? 13.195 -19.781 -40.469 1 71.31 541 LYS A CA 1
ATOM 4356 C C . LYS A 1 541 ? 14.047 -20.906 -39.875 1 71.31 541 LYS A C 1
ATOM 4358 O O . LYS A 1 541 ? 14.828 -21.531 -40.594 1 71.31 541 LYS A O 1
ATOM 4363 N N . GLU A 1 542 ? 13.961 -21.062 -38.562 1 66.81 542 GLU A N 1
ATOM 4364 C CA . GLU A 1 542 ? 14.758 -22.078 -37.875 1 66.81 542 GLU A CA 1
ATOM 4365 C C . GLU A 1 542 ? 13.875 -23.188 -37.312 1 66.81 542 GLU A C 1
ATOM 4367 O O . GLU A 1 542 ? 12.68 -23 -37.094 1 66.81 542 GLU A O 1
ATOM 4372 N N . LYS A 1 543 ? 14.594 -24.297 -37.281 1 65.06 543 LYS A N 1
ATOM 4373 C CA . LYS A 1 543 ? 13.898 -25.5 -36.812 1 65.06 543 LYS A CA 1
ATOM 4374 C C . LYS A 1 543 ? 13.492 -25.359 -35.344 1 65.06 543 LYS A C 1
ATOM 4376 O O . LYS A 1 543 ? 14.344 -25.219 -34.469 1 65.06 543 LYS A O 1
ATOM 4381 N N . ASP A 1 544 ? 12.258 -24.953 -35.031 1 73.31 544 ASP A N 1
ATOM 4382 C CA . ASP A 1 544 ? 11.672 -25 -33.688 1 73.31 544 ASP A CA 1
ATOM 4383 C C . ASP A 1 544 ? 11.062 -26.359 -33.406 1 73.31 544 ASP A C 1
ATOM 4385 O O . ASP A 1 544 ? 11.102 -27.266 -34.25 1 73.31 544 ASP A O 1
ATOM 4389 N N . LEU A 1 545 ? 10.586 -26.703 -32.188 1 71.25 545 LEU A N 1
ATOM 4390 C CA . LEU A 1 545 ? 10.148 -28.016 -31.75 1 71.25 545 LEU A CA 1
ATOM 4391 C C . LEU A 1 545 ? 8.828 -28.406 -32.406 1 71.25 545 LEU A C 1
ATOM 4393 O O . LEU A 1 545 ? 8.406 -29.562 -32.344 1 71.25 545 LEU A O 1
ATOM 4397 N N . SER A 1 546 ? 8.258 -27.406 -33.219 1 77.31 546 SER A N 1
ATOM 4398 C CA . SER A 1 546 ? 6.965 -27.688 -33.844 1 77.31 546 SER A CA 1
ATOM 4399 C C . SER A 1 546 ? 7.141 -28.219 -35.25 1 77.31 546 SER A C 1
ATOM 4401 O O . SER A 1 546 ? 8.016 -27.766 -36 1 77.31 546 SER A O 1
ATOM 4403 N N . GLU A 1 547 ? 6.277 -29.156 -35.594 1 78.06 547 GLU A N 1
ATOM 4404 C CA . GLU A 1 547 ? 6.25 -29.641 -36.969 1 78.06 547 GLU A CA 1
ATOM 4405 C C . GLU A 1 547 ? 5.523 -28.672 -37.906 1 78.06 547 GLU A C 1
ATOM 4407 O O . GLU A 1 547 ? 5.84 -28.578 -39.094 1 78.06 547 GLU A O 1
ATOM 4412 N N . ASP A 1 548 ? 4.629 -27.984 -37.281 1 85.44 548 ASP A N 1
ATOM 4413 C CA . ASP A 1 548 ? 3.889 -26.969 -38.031 1 85.44 548 ASP A CA 1
ATOM 4414 C C . ASP A 1 548 ? 4.762 -25.75 -38.312 1 85.44 548 ASP A C 1
ATOM 4416 O O . ASP A 1 548 ? 5.297 -25.125 -37.375 1 85.44 548 ASP A O 1
ATOM 4420 N N . GLU A 1 549 ? 4.848 -25.391 -39.562 1 89.38 549 GLU A N 1
ATOM 4421 C CA . GLU A 1 549 ? 5.758 -24.344 -40 1 89.38 549 GLU A CA 1
ATOM 4422 C C . GLU A 1 549 ? 5.316 -22.969 -39.531 1 89.38 549 GLU A C 1
ATOM 4424 O O . GLU A 1 549 ? 6.094 -22.016 -39.562 1 89.38 549 GLU A O 1
ATOM 4429 N N . TYR A 1 550 ? 4.16 -22.922 -39 1 92.81 550 TYR A N 1
ATOM 4430 C CA . TYR A 1 550 ? 3.662 -21.625 -38.562 1 92.81 550 TYR A CA 1
ATOM 4431 C C . TYR A 1 550 ? 3.547 -21.578 -37.031 1 92.81 550 TYR A C 1
ATOM 4433 O O . TYR A 1 550 ? 3.27 -20.531 -36.469 1 92.81 550 TYR A O 1
ATOM 4441 N N . LEU A 1 551 ? 3.672 -22.734 -36.406 1 93.62 551 LEU A N 1
ATOM 4442 C CA . LEU A 1 551 ? 3.582 -22.812 -34.938 1 93.62 551 LEU A CA 1
ATOM 4443 C C . LEU A 1 551 ? 4.957 -22.672 -34.312 1 93.62 551 LEU A C 1
ATOM 4445 O O . LEU A 1 551 ? 5.906 -23.359 -34.688 1 93.62 551 LEU A O 1
ATOM 4449 N N . ARG A 1 552 ? 5.117 -21.688 -33.375 1 93.19 552 ARG A N 1
ATOM 4450 C CA . ARG A 1 552 ? 6.328 -21.516 -32.594 1 93.19 552 ARG A CA 1
ATOM 4451 C C . ARG A 1 552 ? 6.16 -22.125 -31.203 1 93.19 552 ARG A C 1
ATOM 4453 O O . ARG A 1 552 ? 5.156 -21.891 -30.531 1 93.19 552 ARG A O 1
ATOM 4460 N N . ILE A 1 553 ? 7.047 -22.953 -30.781 1 90.38 553 ILE A N 1
ATOM 4461 C CA . ILE A 1 553 ? 7.098 -23.484 -29.422 1 90.38 553 ILE A CA 1
ATOM 4462 C C . ILE A 1 553 ? 8.539 -23.453 -28.922 1 90.38 553 ILE A C 1
ATOM 4464 O O . ILE A 1 553 ? 9.445 -23.953 -29.578 1 90.38 553 ILE A O 1
ATOM 4468 N N . ASN A 1 554 ? 8.727 -22.781 -27.797 1 88.31 554 ASN A N 1
ATOM 4469 C CA . ASN A 1 554 ? 10.016 -22.797 -27.109 1 88.31 554 ASN A CA 1
ATOM 4470 C C . ASN A 1 554 ? 10.203 -24.078 -26.312 1 88.31 554 ASN A C 1
ATOM 4472 O O . ASN A 1 554 ? 9.234 -24.641 -25.797 1 88.31 554 ASN A O 1
ATOM 4476 N N . THR A 1 555 ? 11.445 -24.562 -26.156 1 82.12 555 THR A N 1
ATOM 4477 C CA . THR A 1 555 ? 11.75 -25.766 -25.391 1 82.12 555 THR A CA 1
ATOM 4478 C C . THR A 1 555 ? 11.234 -25.656 -23.969 1 82.12 555 THR A C 1
ATOM 4480 O O . THR A 1 555 ? 10.766 -26.625 -23.391 1 82.12 555 THR A O 1
ATOM 4483 N N . ALA A 1 556 ? 11.273 -24.469 -23.453 1 84.81 556 ALA A N 1
ATOM 4484 C CA . ALA A 1 556 ? 10.844 -24.25 -22.078 1 84.81 556 ALA A CA 1
ATOM 4485 C C . ALA A 1 556 ? 9.32 -24.266 -21.969 1 84.81 556 ALA A C 1
ATOM 4487 O O . ALA A 1 556 ? 8.766 -24.484 -20.891 1 84.81 556 ALA A O 1
ATOM 4488 N N . GLY A 1 557 ? 8.727 -24.047 -23.109 1 89 557 GLY A N 1
ATOM 4489 C CA . GLY A 1 557 ? 7.273 -23.984 -23.125 1 89 557 GLY A CA 1
ATOM 4490 C C . GLY A 1 557 ? 6.621 -25.297 -23.547 1 89 557 GLY A C 1
ATOM 4491 O O . GLY A 1 557 ? 5.395 -25.406 -23.578 1 89 557 GLY A O 1
ATOM 4492 N N . TRP A 1 558 ? 7.461 -26.219 -23.906 1 87.25 558 TRP A N 1
ATOM 4493 C CA . TRP A 1 558 ? 6.984 -27.547 -24.281 1 87.25 558 TRP A CA 1
ATOM 4494 C C . TRP A 1 558 ? 6.875 -28.453 -23.062 1 87.25 558 TRP A C 1
ATOM 4496 O O . TRP A 1 558 ? 7.656 -29.391 -22.906 1 87.25 558 TRP A O 1
ATOM 4506 N N . ASP A 1 559 ? 5.824 -28.172 -22.203 1 89.19 559 ASP A N 1
ATOM 4507 C CA . ASP A 1 559 ? 5.816 -28.781 -20.875 1 89.19 559 ASP A CA 1
ATOM 4508 C C . ASP A 1 559 ? 4.391 -29 -20.391 1 89.19 559 ASP A C 1
ATOM 4510 O O . ASP A 1 559 ? 4.156 -29.109 -19.172 1 89.19 559 ASP A O 1
ATOM 4514 N N . GLY A 1 560 ? 3.449 -29.125 -21.297 1 92.25 560 GLY A N 1
ATOM 4515 C CA . GLY A 1 560 ? 2.057 -29.266 -20.906 1 92.25 560 GLY A CA 1
ATOM 4516 C C . GLY A 1 560 ? 1.615 -30.719 -20.766 1 92.25 560 GLY A C 1
ATOM 4517 O O . GLY A 1 560 ? 2.129 -31.594 -21.453 1 92.25 560 GLY A O 1
ATOM 4518 N N . ILE A 1 561 ? 0.625 -30.938 -19.875 1 94.12 561 ILE A N 1
ATOM 4519 C CA . ILE A 1 561 ? 0.03 -32.281 -19.812 1 94.12 561 ILE A CA 1
ATOM 4520 C C . ILE A 1 561 ? -0.983 -32.438 -20.953 1 94.12 561 ILE A C 1
ATOM 4522 O O . ILE A 1 561 ? -1.463 -33.562 -21.203 1 94.12 561 ILE A O 1
ATOM 4526 N N . VAL A 1 562 ? -1.309 -31.344 -21.609 1 94.81 562 VAL A N 1
ATOM 4527 C CA . VAL A 1 562 ? -1.933 -31.328 -22.938 1 94.81 562 VAL A CA 1
ATOM 4528 C C . VAL A 1 562 ? -1.093 -30.484 -23.891 1 94.81 562 VAL A C 1
ATOM 4530 O O . VAL A 1 562 ? -0.272 -29.672 -23.453 1 94.81 562 VAL A O 1
ATOM 4533 N N . ASP A 1 563 ? -1.191 -30.719 -25.203 1 92.81 563 ASP A N 1
ATOM 4534 C CA . ASP A 1 563 ? -0.428 -29.891 -26.125 1 92.81 563 ASP A CA 1
ATOM 4535 C C . ASP A 1 563 ? -1.066 -28.516 -26.297 1 92.81 563 ASP A C 1
ATOM 4537 O O . ASP A 1 563 ? -2.016 -28.172 -25.578 1 92.81 563 ASP A O 1
ATOM 4541 N N . SER A 1 564 ? -0.609 -27.688 -27.172 1 94.19 564 SER A N 1
ATOM 4542 C CA . SER A 1 564 ? -1.024 -26.297 -27.312 1 94.19 564 SER A CA 1
ATOM 4543 C C . SER A 1 564 ? -2.488 -26.203 -27.734 1 94.19 564 SER A C 1
ATOM 4545 O O . SER A 1 564 ? -3.154 -25.203 -27.438 1 94.19 564 SER A O 1
ATOM 4547 N N . TYR A 1 565 ? -2.99 -27.172 -28.438 1 95.31 565 TYR A N 1
ATOM 4548 C CA . TYR A 1 565 ? -4.371 -27.203 -28.891 1 95.31 565 TYR A CA 1
ATOM 4549 C C . TYR A 1 565 ? -5.227 -28.109 -28.016 1 95.31 565 TYR A C 1
ATOM 4551 O O . TYR A 1 565 ? -6.328 -28.5 -28.406 1 95.31 565 TYR A O 1
ATOM 4559 N N . ARG A 1 566 ? -4.676 -28.562 -26.844 1 96.56 566 ARG A N 1
ATOM 4560 C CA . ARG A 1 566 ? -5.371 -29.281 -25.781 1 96.56 566 ARG A CA 1
ATOM 4561 C C . ARG A 1 566 ? -5.652 -30.719 -26.203 1 96.56 566 ARG A C 1
ATOM 4563 O O . ARG A 1 566 ? -6.652 -31.312 -25.781 1 96.56 566 ARG A O 1
ATOM 4570 N N . ASN A 1 567 ? -4.832 -31.188 -27.094 1 93.56 567 ASN A N 1
ATOM 4571 C CA . ASN A 1 567 ? -4.809 -32.625 -27.281 1 93.56 567 ASN A CA 1
ATOM 4572 C C . ASN A 1 567 ? -4.109 -33.344 -26.109 1 93.56 567 ASN A C 1
ATOM 4574 O O . ASN A 1 567 ? -3.115 -32.812 -25.594 1 93.56 567 ASN A O 1
ATOM 4578 N N . PHE A 1 568 ? -4.602 -34.5 -25.766 1 91.88 568 PHE A N 1
ATOM 4579 C CA . PHE A 1 568 ? -4.129 -35.188 -24.562 1 91.88 568 PHE A CA 1
ATOM 4580 C C . PHE A 1 568 ? -2.758 -35.812 -24.812 1 91.88 568 PHE A C 1
ATOM 4582 O O . PHE A 1 568 ? -2.49 -36.344 -25.891 1 91.88 568 PHE A O 1
ATOM 4589 N N . THR A 1 569 ? -1.959 -35.625 -23.828 1 86.06 569 THR A N 1
ATOM 4590 C CA . THR A 1 569 ? -0.728 -36.406 -23.75 1 86.06 569 THR A CA 1
ATOM 4591 C C . THR A 1 569 ? -0.863 -37.531 -22.734 1 86.06 569 THR A C 1
ATOM 4593 O O . THR A 1 569 ? -1.905 -37.688 -22.094 1 86.06 569 THR A O 1
ATOM 4596 N N . ARG A 1 570 ? 0.102 -38.406 -22.625 1 81.88 570 ARG A N 1
ATOM 4597 C CA . ARG A 1 570 ? 0.067 -39.5 -21.656 1 81.88 570 ARG A CA 1
ATOM 4598 C C . ARG A 1 570 ? 0.048 -38.969 -20.234 1 81.88 570 ARG A C 1
ATOM 4600 O O . ARG A 1 570 ? -0.509 -39.594 -19.328 1 81.88 570 ARG A O 1
ATOM 4607 N N . ASP A 1 571 ? 0.61 -37.812 -20.094 1 90.94 571 ASP A N 1
ATOM 4608 C CA . ASP A 1 571 ? 0.689 -37.188 -18.781 1 90.94 571 ASP A CA 1
ATOM 4609 C C . ASP A 1 571 ? -0.692 -36.75 -18.297 1 90.94 571 ASP A C 1
ATOM 4611 O O . ASP A 1 571 ? -0.939 -36.688 -17.094 1 90.94 571 ASP A O 1
ATOM 4615 N N . TYR A 1 572 ? -1.584 -36.438 -19.281 1 94.56 572 TYR A N 1
ATOM 4616 C CA . TYR A 1 572 ? -2.957 -36.094 -18.922 1 94.56 572 TYR A CA 1
ATOM 4617 C C . TYR A 1 572 ? -3.619 -37.25 -18.172 1 94.56 572 TYR A C 1
ATOM 4619 O O . TYR A 1 572 ? -4.227 -37.062 -17.125 1 94.56 572 TYR A O 1
ATOM 4627 N N . TRP A 1 573 ? -3.463 -38.469 -18.609 1 93.56 573 TRP A N 1
ATOM 4628 C CA . TRP A 1 573 ? -4.102 -39.656 -18.047 1 93.56 573 TRP A CA 1
ATOM 4629 C C . TRP A 1 573 ? -3.459 -40.031 -16.719 1 93.56 573 TRP A C 1
ATOM 4631 O O . TRP A 1 573 ? -4.145 -40.469 -15.789 1 93.56 573 TRP A O 1
ATOM 4641 N N . GLU A 1 574 ? -2.123 -39.906 -16.688 1 94.19 574 GLU A N 1
ATOM 4642 C CA . GLU A 1 574 ? -1.439 -40.156 -15.422 1 94.19 574 GLU A CA 1
ATOM 4643 C C . GLU A 1 574 ? -1.924 -39.219 -14.336 1 94.19 574 GLU A C 1
ATOM 4645 O O . GLU A 1 574 ? -2.164 -39.625 -13.203 1 94.19 574 GLU A O 1
ATOM 4650 N N . THR A 1 575 ? -2.078 -37.938 -14.703 1 96.31 575 THR A N 1
ATOM 4651 C CA . THR A 1 575 ? -2.562 -36.938 -13.766 1 96.31 575 THR A CA 1
ATOM 4652 C C . THR A 1 575 ? -3.975 -37.25 -13.297 1 96.31 575 THR A C 1
ATOM 4654 O O . THR A 1 575 ? -4.262 -37.219 -12.094 1 96.31 575 THR A O 1
ATOM 4657 N N . LYS A 1 576 ? -4.859 -37.562 -14.242 1 97.31 576 LYS A N 1
ATOM 4658 C CA . LYS A 1 576 ? -6.238 -37.938 -13.93 1 97.31 576 LYS A CA 1
ATOM 4659 C C . LYS A 1 576 ? -6.285 -39.094 -12.938 1 97.31 576 LYS A C 1
ATOM 4661 O O . LYS A 1 576 ? -7.059 -39.062 -11.977 1 97.31 576 LYS A O 1
ATOM 4666 N N . ALA A 1 577 ? -5.438 -40.094 -13.125 1 96.62 577 ALA A N 1
ATOM 4667 C CA . ALA A 1 577 ? -5.43 -41.281 -12.273 1 96.62 577 ALA A CA 1
ATOM 4668 C C . ALA A 1 577 ? -4.902 -40.938 -10.883 1 96.62 577 ALA A C 1
ATOM 4670 O O . ALA A 1 577 ? -5.48 -41.375 -9.883 1 96.62 577 ALA A O 1
ATOM 4671 N N . VAL A 1 578 ? -3.824 -40.188 -10.805 1 96.94 578 VAL A N 1
ATOM 4672 C CA . VAL A 1 578 ? -3.205 -39.875 -9.531 1 96.94 578 VAL A CA 1
ATOM 4673 C C . VAL A 1 578 ? -4.145 -38.969 -8.719 1 96.94 578 VAL A C 1
ATOM 4675 O O . VAL A 1 578 ? -4.238 -39.094 -7.5 1 96.94 578 VAL A O 1
ATOM 4678 N N . TYR A 1 579 ? -4.883 -38.094 -9.383 1 98.25 579 TYR A N 1
ATOM 4679 C CA . TYR A 1 579 ? -5.723 -37.094 -8.727 1 98.25 579 TYR A CA 1
ATOM 4680 C C . TYR A 1 579 ? -7.105 -37.656 -8.422 1 98.25 579 TYR A C 1
ATOM 4682 O O . TYR A 1 579 ? -7.949 -36.969 -7.836 1 98.25 579 TYR A O 1
ATOM 4690 N N . ALA A 1 580 ? -7.367 -38.906 -8.789 1 98 580 ALA A N 1
ATOM 4691 C CA . ALA A 1 580 ? -8.695 -39.469 -8.586 1 98 580 ALA A CA 1
ATOM 4692 C C . ALA A 1 580 ? -9.078 -39.469 -7.109 1 98 580 ALA A C 1
ATOM 4694 O O . ALA A 1 580 ? -8.336 -40 -6.27 1 98 580 ALA A O 1
ATOM 4695 N N . PRO A 1 581 ? -10.25 -39 -6.812 1 97.94 581 PRO A N 1
ATOM 4696 C CA . PRO A 1 581 ? -10.633 -38.875 -5.406 1 97.94 581 PRO A CA 1
ATOM 4697 C C . PRO A 1 581 ? -11.375 -40.094 -4.887 1 97.94 581 PRO A C 1
ATOM 4699 O O . PRO A 1 581 ? -11.844 -40.125 -3.744 1 97.94 581 PRO A O 1
ATOM 4702 N N . VAL A 1 582 ? -11.523 -41.125 -5.695 1 98 582 VAL A N 1
ATOM 4703 C CA . VAL A 1 582 ? -12.148 -42.375 -5.293 1 98 582 VAL A CA 1
ATOM 4704 C C . VAL A 1 582 ? -11.453 -43.562 -5.988 1 98 582 VAL A C 1
ATOM 4706 O O . VAL A 1 582 ? -11.125 -43.469 -7.172 1 98 582 VAL A O 1
ATOM 4709 N N . TYR A 1 583 ? -11.172 -44.594 -5.305 1 97.44 583 TYR A N 1
ATOM 4710 C CA . TYR A 1 583 ? -10.484 -45.781 -5.859 1 97.44 583 TYR A CA 1
ATOM 4711 C C . TYR A 1 583 ? -10.445 -46.906 -4.852 1 97.44 583 TYR A C 1
ATOM 4713 O O . TYR A 1 583 ? -10.57 -46.688 -3.646 1 97.44 583 TYR A O 1
ATOM 4721 N N . PRO A 1 584 ? -10.312 -48.156 -5.344 1 97.81 584 PRO A N 1
ATOM 4722 C CA . PRO A 1 584 ? -10.023 -49.25 -4.414 1 97.81 584 PRO A CA 1
ATOM 4723 C C . PRO A 1 584 ? -8.68 -49.062 -3.699 1 97.81 584 PRO A C 1
ATOM 4725 O O . PRO A 1 584 ? -7.676 -48.75 -4.336 1 97.81 584 PRO A O 1
ATOM 4728 N N . ALA A 1 585 ? -8.672 -49.375 -2.43 1 96.62 585 ALA A N 1
ATOM 4729 C CA . ALA A 1 585 ? -7.477 -49.156 -1.618 1 96.62 585 ALA A CA 1
ATOM 4730 C C . ALA A 1 585 ? -6.539 -50.375 -1.698 1 96.62 585 ALA A C 1
ATOM 4732 O O . ALA A 1 585 ? -5.48 -50.375 -1.064 1 96.62 585 ALA A O 1
ATOM 4733 N N . VAL A 1 586 ? -6.922 -51.375 -2.494 1 96.25 586 VAL A N 1
ATOM 4734 C CA . VAL A 1 586 ? -6.098 -52.562 -2.668 1 96.25 586 VAL A CA 1
ATOM 4735 C C . VAL A 1 586 ? -5.957 -52.875 -4.156 1 96.25 586 VAL A C 1
ATOM 4737 O O . VAL A 1 586 ? -6.84 -52.562 -4.953 1 96.25 586 VAL A O 1
ATOM 4740 N N . ASP A 1 587 ? -4.891 -53.594 -4.418 1 95.44 587 ASP A N 1
ATOM 4741 C CA . ASP A 1 587 ? -4.668 -53.969 -5.805 1 95.44 587 ASP A CA 1
ATOM 4742 C C . ASP A 1 587 ? -4.945 -55.469 -6.004 1 95.44 587 ASP A C 1
ATOM 4744 O O . ASP A 1 587 ? -5.055 -55.938 -7.137 1 95.44 587 ASP A O 1
ATOM 4748 N N . ARG A 1 588 ? -5.047 -56.188 -4.918 1 96.88 588 ARG A N 1
ATOM 4749 C CA . ARG A 1 588 ? -5.305 -57.625 -4.949 1 96.88 588 ARG A CA 1
ATOM 4750 C C . ARG A 1 588 ? -6.105 -58.062 -3.729 1 96.88 588 ARG A C 1
ATOM 4752 O O . ARG A 1 588 ? -6.004 -57.469 -2.66 1 96.88 588 ARG A O 1
ATOM 4759 N N . ILE A 1 589 ? -6.883 -58.969 -3.988 1 96.69 589 ILE A N 1
ATOM 4760 C CA . ILE A 1 589 ? -7.641 -59.562 -2.891 1 96.69 589 ILE A CA 1
ATOM 4761 C C . ILE A 1 589 ? -7.801 -61.062 -3.127 1 96.69 589 ILE A C 1
ATOM 4763 O O . ILE A 1 589 ? -7.941 -61.5 -4.27 1 96.69 589 ILE A O 1
ATOM 4767 N N . SER A 1 590 ? -7.746 -61.844 -2.066 1 95.5 590 SER A N 1
ATOM 4768 C CA . SER A 1 590 ? -7.926 -63.281 -2.16 1 95.5 590 SER A CA 1
ATOM 4769 C C . SER A 1 590 ? -9.398 -63.656 -2.059 1 95.5 590 SER A C 1
ATOM 4771 O O . SER A 1 590 ? -10.188 -62.969 -1.419 1 95.5 590 SER A O 1
ATOM 4773 N N . PHE A 1 591 ? -9.75 -64.75 -2.703 1 95.19 591 PHE A N 1
ATOM 4774 C CA . PHE A 1 591 ? -11.109 -65.25 -2.578 1 95.19 591 PHE A CA 1
ATOM 4775 C C . PHE A 1 591 ? -11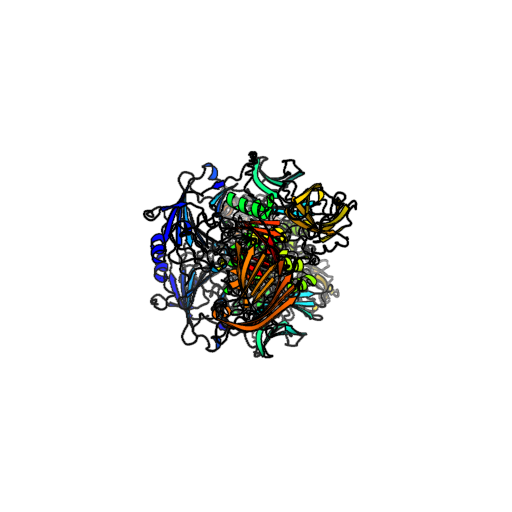.117 -66.812 -2.621 1 95.19 591 PHE A C 1
ATOM 4777 O O . PHE A 1 591 ? -10.164 -67.438 -3.105 1 95.19 591 PHE A O 1
ATOM 4784 N N . VAL A 1 592 ? -12.133 -67.312 -2.047 1 93.25 592 VAL A N 1
ATOM 4785 C CA . VAL A 1 592 ? -12.391 -68.75 -2.131 1 93.25 592 VAL A CA 1
ATOM 4786 C C . VAL A 1 592 ? -13.461 -69.062 -3.18 1 93.25 592 VAL A C 1
ATOM 4788 O O . VAL A 1 592 ? -14.562 -68.5 -3.109 1 93.25 592 VAL A O 1
ATOM 4791 N N . PRO A 1 593 ? -13.117 -69.938 -4.121 1 92.38 593 PRO A N 1
ATOM 4792 C CA . PRO A 1 593 ? -14.148 -70.25 -5.109 1 92.38 593 PRO A CA 1
ATOM 4793 C C . PRO A 1 593 ? -15.461 -70.688 -4.469 1 92.38 593 PRO A C 1
ATOM 4795 O O . PRO A 1 593 ? -15.461 -71.562 -3.598 1 92.38 593 PRO A O 1
ATOM 4798 N N . GLY A 1 594 ? -16.5 -70.062 -4.766 1 90.25 594 GLY A N 1
ATOM 4799 C CA . GLY A 1 594 ? -17.812 -70.438 -4.27 1 90.25 594 GLY A CA 1
ATOM 4800 C C . GLY A 1 594 ? -18.266 -69.562 -3.111 1 90.25 594 GLY A C 1
ATOM 4801 O O . GLY A 1 594 ? -19.422 -69.625 -2.686 1 90.25 594 GLY A O 1
ATOM 4802 N N . GLN A 1 595 ? -17.375 -68.75 -2.645 1 94 595 GLN A N 1
ATOM 4803 C CA . GLN A 1 595 ? -17.828 -67.875 -1.578 1 94 595 GLN A CA 1
ATOM 4804 C C . GLN A 1 595 ? -18.781 -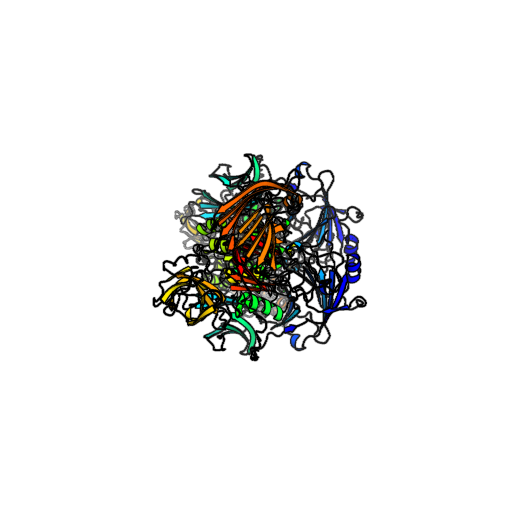66.812 -2.113 1 94 595 GLN A C 1
ATOM 4806 O O . GLN A 1 595 ? -18.828 -66.562 -3.32 1 94 595 GLN A O 1
ATOM 4811 N N . ASP A 1 596 ? -19.516 -66.188 -1.228 1 95.19 596 ASP A N 1
ATOM 4812 C CA . ASP A 1 596 ? -20.594 -65.312 -1.628 1 95.19 596 ASP A CA 1
ATOM 4813 C C . ASP A 1 596 ? -20.047 -63.969 -2.135 1 95.19 596 ASP A C 1
ATOM 4815 O O . ASP A 1 596 ? -20.453 -63.469 -3.188 1 95.19 596 ASP A O 1
ATOM 4819 N N . SER A 1 597 ? -19.188 -63.344 -1.364 1 96.56 597 SER A N 1
ATOM 4820 C CA . SER A 1 597 ? -18.688 -62.031 -1.698 1 96.56 597 SER A CA 1
ATOM 4821 C C . SER A 1 597 ? -17.281 -61.812 -1.129 1 96.56 597 SER A C 1
ATOM 4823 O O . SER A 1 597 ? -16.828 -62.562 -0.279 1 96.56 597 SER A O 1
ATOM 4825 N N . VAL A 1 598 ? -16.562 -60.875 -1.68 1 96.62 598 VAL A N 1
ATOM 4826 C CA . VAL A 1 598 ? -15.297 -60.375 -1.138 1 96.62 598 VAL A CA 1
ATOM 4827 C C . VAL A 1 598 ? -15.43 -58.875 -0.814 1 96.62 598 VAL A C 1
ATOM 4829 O O . VAL A 1 598 ? -16.094 -58.125 -1.54 1 96.62 598 VAL A O 1
ATOM 4832 N N . ARG A 1 599 ? -14.844 -58.469 0.258 1 96.69 599 ARG A N 1
ATOM 4833 C CA . ARG A 1 599 ? -14.867 -57.062 0.667 1 96.69 599 ARG A CA 1
ATOM 4834 C C . ARG A 1 599 ? -13.719 -56.281 0.027 1 96.69 599 ARG A C 1
ATOM 4836 O O . ARG A 1 599 ? -12.547 -56.594 0.285 1 96.69 599 ARG A O 1
ATOM 4843 N N . ILE A 1 600 ? -13.984 -55.344 -0.785 1 97.75 600 ILE A N 1
ATOM 4844 C CA . ILE A 1 600 ? -12.992 -54.469 -1.396 1 97.75 600 ILE A CA 1
ATOM 4845 C C . ILE A 1 600 ? -13.062 -53.094 -0.752 1 97.75 600 ILE A C 1
ATOM 4847 O O . ILE A 1 600 ? -14.062 -52.375 -0.891 1 97.75 600 ILE A O 1
ATOM 4851 N N . PRO A 1 601 ? -12.047 -52.656 -0.055 1 98.06 601 PRO A N 1
ATOM 4852 C CA . PRO A 1 601 ? -12.047 -51.281 0.515 1 98.06 601 PRO A CA 1
ATOM 4853 C C . PRO A 1 601 ? -11.984 -50.219 -0.551 1 98.06 601 PRO A C 1
ATOM 4855 O O . PRO A 1 601 ? -11.094 -50.219 -1.407 1 98.06 601 PRO A O 1
ATOM 4858 N N . ILE A 1 602 ? -12.953 -49.25 -0.562 1 98.12 602 ILE A N 1
ATOM 4859 C CA . ILE A 1 602 ? -13 -48.094 -1.463 1 98.12 602 ILE A CA 1
ATOM 4860 C C . ILE A 1 602 ? -12.625 -46.844 -0.701 1 98.12 602 ILE A C 1
ATOM 4862 O O . ILE A 1 602 ? -13.281 -46.469 0.285 1 98.12 602 ILE A O 1
ATOM 4866 N N . GLN A 1 603 ? -11.594 -46.25 -1.146 1 97.88 603 GLN A N 1
ATOM 4867 C CA . GLN A 1 603 ? -11.133 -45 -0.544 1 97.88 603 GLN A CA 1
ATOM 4868 C C . GLN A 1 603 ? -11.898 -43.812 -1.098 1 97.88 603 GLN A C 1
ATOM 4870 O O . GLN A 1 603 ? -12.055 -43.656 -2.312 1 97.88 603 GLN A O 1
ATOM 4875 N N . ASN A 1 604 ? -12.469 -42.906 -0.225 1 98.06 604 ASN A N 1
ATOM 4876 C CA . ASN A 1 604 ? -13.062 -41.625 -0.576 1 98.06 604 ASN A CA 1
ATOM 4877 C C . ASN A 1 604 ? -12.125 -40.469 -0.239 1 98.06 604 ASN A C 1
ATOM 4879 O O . ASN A 1 604 ? -12.047 -40.031 0.916 1 98.06 604 ASN A O 1
ATOM 4883 N N . ASP A 1 605 ? -11.5 -39.875 -1.282 1 97.38 605 ASP A N 1
ATOM 4884 C CA . ASP A 1 605 ? -10.586 -38.781 -1.07 1 97.38 605 ASP A CA 1
ATOM 4885 C C . ASP A 1 605 ? -11.234 -37.438 -1.452 1 97.38 605 ASP A C 1
ATOM 4887 O O . ASP A 1 605 ? -10.555 -36.406 -1.54 1 97.38 605 ASP A O 1
ATOM 4891 N N . PHE A 1 606 ? -12.562 -37.438 -1.747 1 97.75 606 PHE A N 1
ATOM 4892 C CA . PHE A 1 606 ? -13.25 -36.156 -1.819 1 97.75 606 PHE A CA 1
ATOM 4893 C C . PHE A 1 606 ? -13.172 -35.438 -0.486 1 97.75 606 PHE A C 1
ATOM 4895 O O . PHE A 1 606 ? -13 -36.062 0.562 1 97.75 606 PHE A O 1
ATOM 4902 N N . ASP A 1 607 ? -13.297 -34.125 -0.604 1 97.94 607 ASP A N 1
ATOM 4903 C CA . ASP A 1 607 ? -13.219 -33.312 0.616 1 97.94 607 ASP A CA 1
ATOM 4904 C C . ASP A 1 607 ? -14.594 -33.125 1.236 1 97.94 607 ASP A C 1
ATOM 4906 O O . ASP A 1 607 ? -14.719 -32.969 2.453 1 97.94 607 ASP A O 1
ATOM 4910 N N . PHE A 1 608 ? -15.609 -33.094 0.371 1 97.31 608 PHE A N 1
ATOM 4911 C CA . PHE A 1 608 ? -16.953 -32.781 0.848 1 97.31 608 PHE A CA 1
ATOM 4912 C C . PHE A 1 608 ? -17.969 -33.781 0.323 1 97.31 608 PHE A C 1
ATOM 4914 O O . PHE A 1 608 ? -19.031 -33.969 0.917 1 97.31 608 PHE A O 1
ATOM 4921 N N . THR A 1 609 ? -17.719 -34.531 -0.683 1 96.56 609 THR A N 1
ATOM 4922 C CA . THR A 1 609 ? -18.672 -35.375 -1.409 1 96.56 609 THR A CA 1
ATOM 4923 C C . THR A 1 609 ? -18.75 -36.781 -0.792 1 96.56 609 THR A C 1
ATOM 4925 O O . THR A 1 609 ? -17.719 -37.438 -0.602 1 96.56 609 THR A O 1
ATOM 4928 N N . ASN A 1 610 ? -19.938 -37.219 -0.529 1 96.88 610 ASN A N 1
ATOM 4929 C CA . ASN A 1 610 ? -20.203 -38.594 -0.167 1 96.88 610 ASN A CA 1
ATOM 4930 C C . ASN A 1 610 ? -20.203 -39.5 -1.392 1 96.88 610 ASN A C 1
ATOM 4932 O O . ASN A 1 610 ? -20.656 -39.094 -2.467 1 96.88 610 ASN A O 1
ATOM 4936 N N . LEU A 1 611 ? -19.797 -40.75 -1.29 1 97.31 611 LEU A N 1
ATOM 4937 C CA . LEU A 1 611 ? -19.672 -41.688 -2.42 1 97.31 611 LEU A CA 1
ATOM 4938 C C . LEU A 1 611 ? -21.047 -42.031 -2.979 1 97.31 611 LEU A C 1
ATOM 4940 O O . LEU A 1 611 ? -21.141 -42.594 -4.078 1 97.31 611 LEU A O 1
ATOM 4944 N N . SER A 1 612 ? -22.141 -41.719 -2.24 1 96.44 612 SER A N 1
ATOM 4945 C CA . SER A 1 612 ? -23.484 -41.969 -2.742 1 96.44 612 SER A CA 1
ATOM 4946 C C . SER A 1 612 ? -23.75 -41.219 -4.047 1 96.44 612 SER A C 1
ATOM 4948 O O . SER A 1 612 ? -24.641 -41.594 -4.809 1 96.44 612 SER A O 1
ATOM 4950 N N . SER A 1 613 ? -22.938 -40.219 -4.27 1 94.62 613 SER A N 1
ATOM 4951 C CA . SER A 1 613 ? -23.109 -39.438 -5.488 1 94.62 613 SER A CA 1
ATOM 4952 C C . SER A 1 613 ? -22.234 -40 -6.617 1 94.62 613 SER A C 1
ATOM 4954 O O . SER A 1 613 ? -22.203 -39.438 -7.715 1 94.62 613 SER A O 1
ATOM 4956 N N . VAL A 1 614 ? -21.5 -41.062 -6.422 1 96.75 614 VAL A N 1
ATOM 4957 C CA . VAL A 1 614 ? -20.609 -41.688 -7.387 1 96.75 614 VAL A CA 1
ATOM 4958 C C . VAL A 1 614 ? -21.156 -43.062 -7.805 1 96.75 614 VAL A C 1
ATOM 4960 O O . VAL A 1 614 ? -21.578 -43.844 -6.957 1 96.75 614 VAL A O 1
ATOM 4963 N N . LYS A 1 615 ? -21.203 -43.25 -9.039 1 97 615 LYS A N 1
ATOM 4964 C CA . LYS A 1 615 ? -21.594 -44.562 -9.555 1 97 615 LYS A CA 1
ATOM 4965 C C . LYS A 1 615 ? -20.375 -45.438 -9.789 1 97 615 LYS A C 1
ATOM 4967 O O . LYS A 1 615 ? -19.344 -44.969 -10.273 1 97 615 LYS A O 1
ATOM 4972 N N . MET A 1 616 ? -20.516 -46.719 -9.422 1 97.12 616 MET A N 1
ATOM 4973 C CA . MET A 1 616 ? -19.438 -47.688 -9.562 1 97.12 616 MET A CA 1
ATOM 4974 C C . MET A 1 616 ? -19.875 -48.844 -10.453 1 97.12 616 MET A C 1
ATOM 4976 O O . MET A 1 616 ? -20.703 -49.688 -10.055 1 97.12 616 MET A O 1
ATOM 4980 N N . ALA A 1 617 ? -19.391 -48.875 -11.633 1 98 617 ALA A N 1
ATOM 4981 C CA . ALA A 1 617 ? -19.562 -50.031 -12.516 1 98 617 ALA A CA 1
ATOM 4982 C C . ALA A 1 617 ? -18.406 -51.031 -12.352 1 98 617 ALA A C 1
ATOM 4984 O O . ALA A 1 617 ? -17.234 -50.625 -12.305 1 98 617 ALA A O 1
ATOM 4985 N N . TRP A 1 618 ? -18.734 -52.312 -12.109 1 98.06 618 TRP A N 1
ATOM 4986 C CA . TRP A 1 618 ? -17.688 -53.312 -11.953 1 98.06 618 TRP A CA 1
ATOM 4987 C C . TRP A 1 618 ? -17.906 -54.5 -12.898 1 98.06 618 TRP A C 1
ATOM 4989 O O . TRP A 1 618 ? -19.047 -54.781 -13.273 1 98.06 618 TRP A O 1
ATOM 4999 N N . SER A 1 619 ? -16.828 -55.156 -13.336 1 98.19 619 SER A N 1
ATOM 5000 C CA . SER A 1 619 ? -16.844 -56.344 -14.18 1 98.19 619 SER A CA 1
ATOM 5001 C C . SER A 1 619 ? -15.781 -57.344 -13.758 1 98.19 619 SER A C 1
ATOM 5003 O O . SER A 1 619 ? -14.586 -57.031 -13.789 1 98.19 619 SER A O 1
ATOM 5005 N N . VAL A 1 620 ? -16.203 -58.5 -13.312 1 97.75 620 VAL A N 1
ATOM 5006 C CA . VAL A 1 620 ? -15.289 -59.562 -12.984 1 97.75 620 VAL A CA 1
ATOM 5007 C C . VAL A 1 620 ? -14.812 -60.25 -14.258 1 97.75 620 VAL A C 1
ATOM 5009 O O . VAL A 1 620 ? -15.625 -60.625 -15.109 1 97.75 620 VAL A O 1
ATOM 5012 N N . ARG A 1 621 ? -13.523 -60.469 -14.289 1 97.5 621 ARG A N 1
ATOM 5013 C CA . ARG A 1 621 ? -12.93 -60.906 -15.555 1 97.5 621 ARG A CA 1
ATOM 5014 C C . ARG A 1 621 ? -11.977 -62.062 -15.336 1 97.5 621 ARG A C 1
ATOM 5016 O O . ARG A 1 621 ? -11.391 -62.188 -14.258 1 97.5 621 ARG A O 1
ATOM 5023 N N . GLU A 1 622 ? -11.914 -62.906 -16.312 1 96.44 622 GLU A N 1
ATOM 5024 C CA . GLU A 1 622 ? -10.898 -63.938 -16.5 1 96.44 622 GLU A CA 1
ATOM 5025 C C . GLU A 1 622 ? -10.094 -63.719 -17.781 1 96.44 622 GLU A C 1
ATOM 5027 O O . GLU A 1 622 ? -10.594 -63.969 -18.875 1 96.44 622 GLU A O 1
ATOM 5032 N N . ASP A 1 623 ? -8.867 -63.281 -17.547 1 95.06 623 ASP A N 1
ATOM 5033 C CA . ASP A 1 623 ? -8.078 -62.812 -18.688 1 95.06 623 ASP A CA 1
ATOM 5034 C C . ASP A 1 623 ? -8.867 -61.844 -19.562 1 95.06 623 ASP A C 1
ATOM 5036 O O . ASP A 1 623 ? -9.352 -60.812 -19.062 1 95.06 623 ASP A O 1
ATOM 5040 N N . GLU A 1 624 ? -9.219 -62.156 -20.781 1 94.19 624 GLU A N 1
ATOM 5041 C CA . GLU A 1 624 ? -9.891 -61.188 -21.672 1 94.19 624 GLU A CA 1
ATOM 5042 C C . GLU A 1 624 ? -11.406 -61.312 -21.547 1 94.19 624 GLU A C 1
ATOM 5044 O O . GLU A 1 624 ? -12.133 -60.438 -22.031 1 94.19 624 GLU A O 1
ATOM 5049 N N . ASN A 1 625 ? -11.914 -62.281 -20.844 1 95.38 625 ASN A N 1
ATOM 5050 C CA . ASN A 1 625 ? -13.344 -62.562 -20.812 1 95.38 625 ASN A CA 1
ATOM 5051 C C . ASN A 1 625 ? -14.031 -61.875 -19.641 1 95.38 625 ASN A C 1
ATOM 5053 O O . ASN A 1 625 ? -13.555 -61.969 -18.5 1 95.38 625 ASN A O 1
ATOM 5057 N N . VAL A 1 626 ? -15.117 -61.25 -19.906 1 97.19 626 VAL A N 1
ATOM 5058 C CA . VAL A 1 626 ? -15.984 -60.75 -18.844 1 97.19 626 VAL A CA 1
ATOM 5059 C C . VAL A 1 626 ? -16.891 -61.875 -18.359 1 97.19 626 VAL A C 1
ATOM 5061 O O . VAL A 1 626 ? -17.688 -62.438 -19.141 1 97.19 626 VAL A O 1
ATOM 5064 N N . LEU A 1 627 ? -16.781 -62.188 -17.172 1 96.69 627 LEU A N 1
ATOM 5065 C CA . LEU A 1 627 ? -17.625 -63.25 -16.625 1 96.69 627 LEU A CA 1
ATOM 5066 C C . LEU A 1 627 ? -19 -62.719 -16.234 1 96.69 627 LEU A C 1
ATOM 5068 O O . LEU A 1 627 ? -20.016 -63.312 -16.609 1 96.69 627 LEU A O 1
ATOM 5072 N N . TYR A 1 628 ? -19.094 -61.625 -15.484 1 96.19 628 TYR A N 1
ATOM 5073 C CA . TYR A 1 628 ? -20.297 -60.906 -15.109 1 96.19 628 TYR A CA 1
ATOM 5074 C C . TYR A 1 628 ? -19.969 -59.5 -14.625 1 96.19 628 TYR A C 1
ATOM 5076 O O . TYR A 1 628 ? -18.812 -59.188 -14.398 1 96.19 628 TYR A O 1
ATOM 5084 N N . SER A 1 629 ? -20.953 -58.656 -14.633 1 97.62 629 SER A N 1
ATOM 5085 C CA . SER A 1 629 ? -20.766 -57.25 -14.305 1 97.62 629 SER A CA 1
ATOM 5086 C C . SER A 1 629 ? -21.953 -56.719 -13.5 1 97.62 629 SER A C 1
ATOM 5088 O O . SER A 1 629 ? -22.984 -57.375 -13.375 1 97.62 629 SER A O 1
ATOM 5090 N N . GLY A 1 630 ? -21.812 -55.531 -12.938 1 97 630 GLY A N 1
ATOM 5091 C CA . GLY A 1 630 ? -22.844 -54.812 -12.195 1 97 630 GLY A CA 1
ATOM 5092 C C . GLY A 1 630 ? -22.531 -53.344 -11.992 1 97 630 GLY A C 1
ATOM 5093 O O . GLY A 1 630 ? -21.453 -52.875 -12.375 1 97 630 GLY A O 1
ATOM 5094 N N . THR A 1 631 ? -23.531 -52.625 -11.617 1 96.56 631 THR A N 1
ATOM 5095 C CA . THR A 1 631 ? -23.406 -51.219 -11.25 1 96.56 631 THR A CA 1
ATOM 5096 C C . THR A 1 631 ? -23.984 -50.969 -9.867 1 96.56 631 THR A C 1
ATOM 5098 O O . THR A 1 631 ? -25.109 -51.375 -9.578 1 96.56 631 THR A O 1
ATOM 5101 N N . ASP A 1 632 ? -23.25 -50.344 -9.016 1 95.81 632 ASP A N 1
ATOM 5102 C CA . ASP A 1 632 ? -23.703 -50.094 -7.656 1 95.81 632 ASP A CA 1
ATOM 5103 C C . ASP A 1 632 ? -23.328 -48.688 -7.223 1 95.81 632 ASP A C 1
ATOM 5105 O O . ASP A 1 632 ? -22.656 -47.938 -7.949 1 95.81 632 ASP A O 1
ATOM 5109 N N . SER A 1 633 ? -23.953 -48.25 -6.258 1 93.38 633 SER A N 1
ATOM 5110 C CA . SER A 1 633 ? -23.547 -47.094 -5.461 1 93.38 633 SER A CA 1
ATOM 5111 C C . SER A 1 633 ? -23.359 -47.469 -3.994 1 93.38 633 SER A C 1
ATOM 5113 O O . SER A 1 633 ? -23.844 -48.531 -3.553 1 93.38 633 SER A O 1
ATOM 5115 N N . MET A 1 634 ? -22.547 -46.719 -3.318 1 94.31 634 MET A N 1
ATOM 5116 C CA . MET A 1 634 ? -22.328 -47 -1.902 1 94.31 634 MET A CA 1
ATOM 5117 C C . MET A 1 634 ? -22.203 -45.719 -1.099 1 94.31 634 MET A C 1
ATOM 5119 O O . MET A 1 634 ? -21.906 -44.656 -1.657 1 94.31 634 MET A O 1
ATOM 5123 N N . TYR A 1 635 ? -22.547 -45.875 0.135 1 95.44 635 TYR A N 1
ATOM 5124 C CA . TYR A 1 635 ? -22.312 -44.781 1.067 1 95.44 635 TYR A CA 1
ATOM 5125 C C . TYR A 1 635 ? -20.875 -44.781 1.565 1 95.44 635 TYR A C 1
ATOM 5127 O O . TYR A 1 635 ? -20.312 -45.844 1.854 1 95.44 635 TYR A O 1
ATOM 5135 N N . GLY A 1 636 ? -20.156 -43.656 1.568 1 97.19 636 GLY A N 1
ATOM 5136 C CA . GLY A 1 636 ? -18.812 -43.406 2.102 1 97.19 636 GLY A CA 1
ATOM 5137 C C . GLY A 1 636 ? -18.531 -41.938 2.365 1 97.19 636 GLY A C 1
ATOM 5138 O O . GLY A 1 636 ? -18.625 -41.125 1.455 1 97.19 636 GLY A O 1
ATOM 5139 N N . TYR A 1 637 ? -18.172 -41.625 3.641 1 96.62 637 TYR A N 1
ATOM 5140 C CA . TYR A 1 637 ? -17.891 -40.25 4.012 1 96.62 637 TYR A CA 1
ATOM 5141 C C . TYR A 1 637 ? -16.578 -39.781 3.379 1 96.62 637 TYR A C 1
ATOM 5143 O O . TYR A 1 637 ? -15.695 -40.594 3.092 1 96.62 637 TYR A O 1
ATOM 5151 N N . PRO A 1 638 ? -16.453 -38.438 3.186 1 96.75 638 PRO A N 1
ATOM 5152 C CA . PRO A 1 638 ? -15.172 -37.906 2.715 1 96.75 638 PRO A CA 1
ATOM 5153 C C . PRO A 1 638 ? -14 -38.312 3.611 1 96.75 638 PRO A C 1
ATOM 5155 O O . PRO A 1 638 ? -14.141 -38.344 4.836 1 96.75 638 PRO A O 1
ATOM 5158 N N . HIS A 1 639 ? -12.906 -38.625 3.033 1 96 639 HIS A N 1
ATOM 5159 C CA . HIS A 1 639 ? -11.625 -38.906 3.68 1 96 639 HIS A CA 1
ATOM 5160 C C . HIS A 1 639 ? -11.68 -40.219 4.457 1 96 639 HIS A C 1
ATOM 5162 O O . HIS A 1 639 ? -10.922 -40.406 5.41 1 96 639 HIS A O 1
ATOM 5168 N N . THR A 1 640 ? -12.625 -41.156 4.047 1 96.88 640 THR A N 1
ATOM 5169 C CA . THR A 1 640 ? -12.711 -42.438 4.746 1 96.88 640 THR A CA 1
ATOM 5170 C C . THR A 1 640 ? -12.641 -43.594 3.758 1 96.88 640 THR A C 1
ATOM 5172 O O . THR A 1 640 ? -12.68 -43.375 2.543 1 96.88 640 THR A O 1
ATOM 5175 N N . VAL A 1 641 ? -12.406 -44.719 4.25 1 97.56 641 VAL A N 1
ATOM 5176 C CA . VAL A 1 641 ? -12.469 -45.969 3.494 1 97.56 641 VAL A CA 1
ATOM 5177 C C . VAL A 1 641 ? -13.75 -46.719 3.84 1 97.56 641 VAL A C 1
ATOM 5179 O O . VAL A 1 641 ? -14.133 -46.812 5.008 1 97.56 641 VAL A O 1
ATOM 5182 N N . SER A 1 642 ? -14.484 -47.156 2.854 1 97.5 642 SER A N 1
ATOM 5183 C CA . SER A 1 642 ? -15.68 -47.969 3.023 1 97.5 642 SER A CA 1
ATOM 5184 C C . SER A 1 642 ? -15.578 -49.25 2.221 1 97.5 642 SER A C 1
ATOM 5186 O O . SER A 1 642 ? -15 -49.281 1.132 1 97.5 642 SER A O 1
ATOM 5188 N N . ASP A 1 643 ? -16.141 -50.312 2.715 1 97.06 643 ASP A N 1
ATOM 5189 C CA . ASP A 1 643 ? -16.016 -51.625 2.072 1 97.06 643 ASP A CA 1
ATOM 5190 C C . ASP A 1 643 ? -17.141 -51.844 1.059 1 97.06 643 ASP A C 1
ATOM 5192 O O . ASP A 1 643 ? -18.312 -51.719 1.385 1 97.06 643 ASP A O 1
ATOM 5196 N N . PHE A 1 644 ? -16.859 -52.188 -0.026 1 97 644 PHE A N 1
ATOM 5197 C CA . PHE A 1 644 ? -17.797 -52.656 -1.037 1 97 644 PHE A CA 1
ATOM 5198 C C . PHE A 1 644 ? -17.812 -54.188 -1.081 1 97 644 PHE A C 1
ATOM 5200 O O . PHE A 1 644 ? -16.766 -54.812 -1.206 1 97 644 PHE A O 1
ATOM 5207 N N . LYS A 1 645 ? -18.938 -54.75 -1.008 1 96.56 645 LYS A N 1
ATOM 5208 C CA . LYS A 1 645 ? -19.078 -56.219 -1.096 1 96.56 645 LYS A CA 1
ATOM 5209 C C . LYS A 1 645 ? -19.25 -56.656 -2.543 1 96.56 645 LYS A C 1
ATOM 5211 O O . LYS A 1 645 ? -20.359 -56.656 -3.08 1 96.56 645 LYS A O 1
ATOM 5216 N N . LEU A 1 646 ? -18.203 -57.125 -3.15 1 97.38 646 LEU A N 1
ATOM 5217 C CA . LEU A 1 646 ? -18.25 -57.625 -4.52 1 97.38 646 LEU A CA 1
ATOM 5218 C C . LEU A 1 646 ? -18.797 -59.062 -4.555 1 97.38 646 LEU A C 1
ATOM 5220 O O . LEU A 1 646 ? -18.234 -59.938 -3.92 1 97.38 646 LEU A O 1
ATOM 5224 N N . PRO A 1 647 ? -19.828 -59.281 -5.266 1 96.19 647 PRO A N 1
ATOM 5225 C CA . PRO A 1 647 ? -20.297 -60.656 -5.391 1 96.19 647 PRO A CA 1
ATOM 5226 C C . PRO A 1 647 ? -19.328 -61.562 -6.18 1 96.19 647 PRO A C 1
ATOM 5228 O O . PRO A 1 647 ? -18.906 -61.188 -7.273 1 96.19 647 PRO A O 1
ATOM 5231 N N . VAL A 1 648 ? -18.969 -62.719 -5.617 1 95.62 648 VAL A N 1
ATOM 5232 C CA . VAL A 1 648 ? -18.094 -63.625 -6.332 1 95.62 648 VAL A CA 1
ATOM 5233 C C . VAL A 1 648 ? -18.688 -65.062 -6.301 1 95.62 648 VAL A C 1
ATOM 5235 O O . VAL A 1 648 ? -17.984 -66.062 -6.5 1 95.62 648 VAL A O 1
ATOM 5238 N N . GLU A 1 649 ? -19.906 -65.188 -6.066 1 93.06 649 GLU A N 1
ATOM 5239 C CA . GLU A 1 649 ? -20.578 -66.438 -5.941 1 93.06 649 GLU A CA 1
ATOM 5240 C C . GLU A 1 649 ? -20.562 -67.188 -7.258 1 93.06 649 GLU A C 1
ATOM 5242 O O . GLU A 1 649 ? -20.578 -68.438 -7.266 1 93.06 649 GLU A O 1
ATOM 5247 N N . LYS A 1 650 ? -20.453 -66.5 -8.266 1 93.69 650 LYS A N 1
ATOM 5248 C CA . LYS A 1 650 ? -20.453 -67.125 -9.578 1 93.69 650 LYS A CA 1
ATOM 5249 C C . LYS A 1 650 ? -19.078 -67.75 -9.914 1 93.69 650 LYS A C 1
ATOM 5251 O O . LYS A 1 650 ? -18.938 -68.5 -10.836 1 93.69 650 LYS A O 1
ATOM 5256 N N . LEU A 1 651 ? -18.094 -67.375 -9.188 1 93.94 651 LEU A N 1
ATOM 5257 C CA . LEU A 1 651 ? -16.75 -67.938 -9.367 1 93.94 651 LEU A CA 1
ATOM 5258 C C . LEU A 1 651 ? -16.578 -69.188 -8.562 1 93.94 651 LEU A C 1
ATOM 5260 O O . LEU A 1 651 ? -15.844 -69.25 -7.578 1 93.94 651 LEU A O 1
ATOM 5264 N N . VAL A 1 652 ? -17.172 -70.25 -9.055 1 91.19 652 VAL A N 1
ATOM 5265 C CA . VAL A 1 652 ? -17.203 -71.5 -8.32 1 91.19 652 VAL A CA 1
ATOM 5266 C C . VAL A 1 652 ? -15.977 -72.312 -8.656 1 91.19 652 VAL A C 1
ATOM 5268 O O . VAL A 1 652 ? -15.578 -73.188 -7.879 1 91.19 652 VAL A O 1
ATOM 5271 N N . ALA A 1 653 ? -15.438 -72.125 -9.797 1 89.69 653 ALA A N 1
ATOM 5272 C CA . ALA A 1 653 ? -14.227 -72.875 -10.219 1 89.69 653 ALA A CA 1
ATOM 5273 C C . ALA A 1 653 ? -13.242 -71.938 -10.898 1 89.69 653 ALA A C 1
ATOM 5275 O O . ALA A 1 653 ? -13.648 -70.938 -11.492 1 89.69 653 ALA A O 1
ATOM 5276 N N . VAL A 1 654 ? -12.008 -72.188 -10.688 1 91.25 654 VAL A N 1
ATOM 5277 C CA . VAL A 1 654 ? -10.945 -71.438 -11.305 1 91.25 654 VAL A CA 1
ATOM 5278 C C . VAL A 1 654 ? -10.156 -72.312 -12.281 1 91.25 654 VAL A C 1
ATOM 5280 O O . VAL A 1 654 ? -9.898 -73.438 -12.016 1 91.25 654 VAL A O 1
ATOM 5283 N N . ARG A 1 655 ? -9.867 -71.75 -13.398 1 90.69 655 ARG A N 1
ATOM 5284 C CA . ARG A 1 655 ? -9.07 -72.438 -14.406 1 90.69 655 ARG A CA 1
ATOM 5285 C C . ARG A 1 655 ? -7.578 -72.188 -14.172 1 90.69 655 ARG A C 1
ATOM 5287 O O . ARG A 1 655 ? -7.148 -71.062 -13.906 1 90.69 655 ARG A O 1
ATOM 5294 N N . PRO A 1 656 ? -6.836 -73.312 -14.32 1 85.5 656 PRO A N 1
ATOM 5295 C CA . PRO A 1 656 ? -5.391 -73.125 -14.141 1 85.5 656 PRO A CA 1
ATOM 5296 C C . PRO A 1 656 ? -4.762 -72.188 -15.18 1 85.5 656 PRO A C 1
ATOM 5298 O O . PRO A 1 656 ? -5.129 -72.25 -16.359 1 85.5 656 PRO A O 1
ATOM 5301 N N . GLY A 1 657 ? -3.887 -71.312 -14.688 1 83.56 657 GLY A N 1
ATOM 5302 C CA . GLY A 1 657 ? -3.121 -70.438 -15.57 1 83.56 657 GLY A CA 1
ATOM 5303 C C . GLY A 1 657 ? -3.848 -69.188 -15.938 1 83.56 657 GLY A C 1
ATOM 5304 O O . GLY A 1 657 ? -3.291 -68.312 -16.609 1 83.56 657 GLY A O 1
ATOM 5305 N N . LYS A 1 658 ? -5.031 -69 -15.508 1 92.25 658 LYS A N 1
ATOM 5306 C CA . LYS A 1 658 ? -5.805 -67.812 -15.82 1 92.25 658 LYS A CA 1
ATOM 5307 C C . LYS A 1 658 ? -5.691 -66.75 -14.703 1 92.25 658 LYS A C 1
ATOM 5309 O O . LYS A 1 658 ? -5.453 -67.125 -13.547 1 92.25 658 LYS A O 1
ATOM 5314 N N . THR A 1 659 ? -5.762 -65.562 -15.109 1 95.06 659 THR A N 1
ATOM 5315 C CA . THR A 1 659 ? -5.766 -64.438 -14.172 1 95.06 659 THR A CA 1
ATOM 5316 C C . THR A 1 659 ? -7.176 -63.875 -13.977 1 95.06 659 THR A C 1
ATOM 5318 O O . THR A 1 659 ? -7.883 -63.625 -14.953 1 95.06 659 THR A O 1
ATOM 5321 N N . TYR A 1 660 ? -7.617 -63.719 -12.711 1 96.75 660 TYR A N 1
ATOM 5322 C CA . TYR A 1 660 ? -8.922 -63.188 -12.367 1 96.75 660 TYR A CA 1
ATOM 5323 C C . TYR A 1 660 ? -8.781 -61.781 -11.758 1 96.75 660 TYR A C 1
ATOM 5325 O O . TYR A 1 660 ? -7.887 -61.531 -10.945 1 96.75 660 TYR A O 1
ATOM 5333 N N . TYR A 1 661 ? -9.602 -60.875 -12.156 1 97.88 661 TYR A N 1
ATOM 5334 C CA . TYR A 1 661 ? -9.594 -59.5 -11.633 1 97.88 661 TYR A CA 1
ATOM 5335 C C . TYR A 1 661 ? -10.953 -58.844 -11.836 1 97.88 661 TYR A C 1
ATOM 5337 O O . TYR A 1 661 ? -11.805 -59.344 -12.555 1 97.88 661 TYR A O 1
ATOM 5345 N N . VAL A 1 662 ? -11.203 -57.781 -11.156 1 98.19 662 VAL A N 1
ATOM 5346 C CA . VAL A 1 662 ? -12.398 -56.969 -11.32 1 98.19 662 VAL A CA 1
ATOM 5347 C C . VAL A 1 662 ? -12.008 -55.562 -11.773 1 98.19 662 VAL A C 1
ATOM 5349 O O . VAL A 1 662 ? -11.062 -54.969 -11.234 1 98.19 662 VAL A O 1
ATOM 5352 N N . TRP A 1 663 ? -12.625 -55.094 -12.867 1 98.12 663 TRP A N 1
ATOM 5353 C CA . TRP A 1 663 ? -12.516 -53.719 -13.273 1 98.12 663 TRP A CA 1
ATOM 5354 C C . TRP A 1 663 ? -13.57 -52.844 -12.57 1 98.12 663 TRP A C 1
ATOM 5356 O O . TRP A 1 663 ? -14.727 -53.25 -12.461 1 98.12 663 TRP A O 1
ATOM 5366 N N . PHE A 1 664 ? -13.133 -51.719 -12.078 1 98 664 PHE A N 1
ATOM 5367 C CA . PHE A 1 664 ? -14.031 -50.688 -11.547 1 98 664 PHE A CA 1
ATOM 5368 C C . PHE A 1 664 ? -13.984 -49.438 -12.406 1 98 664 PHE A C 1
ATOM 5370 O O . PHE A 1 664 ? -12.906 -48.938 -12.734 1 98 664 PHE A O 1
ATOM 5377 N N . VAL A 1 665 ? -15.133 -48.938 -12.812 1 98.06 665 VAL A N 1
ATOM 5378 C CA . VAL A 1 665 ? -15.266 -47.594 -13.43 1 98.06 665 VAL A CA 1
ATOM 5379 C C . VAL A 1 665 ? -16.141 -46.719 -12.555 1 98.06 665 VAL A C 1
ATOM 5381 O O . VAL A 1 665 ? -17.328 -47 -12.352 1 98.06 665 VAL A O 1
ATOM 5384 N N . PHE A 1 666 ? -15.516 -45.688 -12.016 1 98.19 666 PHE A N 1
ATOM 5385 C CA . PHE A 1 666 ? -16.234 -44.719 -11.188 1 98.19 666 PHE A CA 1
ATOM 5386 C C . PHE A 1 666 ? -16.656 -43.5 -12 1 98.19 666 PHE A C 1
ATOM 5388 O O . PHE A 1 666 ? -15.844 -42.906 -12.719 1 98.19 666 PHE A O 1
ATOM 5395 N N . THR A 1 667 ? -17.906 -43.125 -11.938 1 97.25 667 THR A N 1
ATOM 5396 C CA . THR A 1 667 ? -18.438 -41.969 -12.656 1 97.25 667 THR A CA 1
ATOM 5397 C C . THR A 1 667 ? -19.203 -41.031 -11.711 1 97.25 667 THR A C 1
ATOM 5399 O O . THR A 1 667 ? -19.766 -41.5 -10.719 1 97.25 667 THR A O 1
ATOM 5402 N N . ASP A 1 668 ? -19.203 -39.812 -12.055 1 93.69 668 ASP A N 1
ATOM 5403 C CA . ASP A 1 668 ? -19.969 -38.844 -11.258 1 93.69 668 ASP A CA 1
ATOM 5404 C C . ASP A 1 668 ? -21.438 -38.844 -11.672 1 93.69 668 ASP A C 1
ATOM 5406 O O . ASP A 1 668 ? -21.859 -39.688 -12.461 1 93.69 668 ASP A O 1
ATOM 5410 N N . GLU A 1 669 ? -22.188 -37.938 -11.078 1 88.25 669 GLU A N 1
ATOM 5411 C CA . GLU A 1 669 ? -23.641 -37.906 -11.289 1 88.25 669 GLU A CA 1
ATOM 5412 C C . GLU A 1 669 ? -23.969 -37.594 -12.742 1 88.25 669 GLU A C 1
ATOM 5414 O O . GLU A 1 669 ? -25 -38 -13.258 1 88.25 669 GLU A O 1
ATOM 5419 N N . LYS A 1 670 ? -23.047 -36.938 -13.406 1 89.75 670 LYS A N 1
ATOM 5420 C CA . LYS A 1 670 ? -23.281 -36.531 -14.789 1 89.75 670 LYS A CA 1
ATOM 5421 C C . LYS A 1 670 ? -22.797 -37.594 -15.773 1 89.75 670 LYS A C 1
ATOM 5423 O O . LYS A 1 670 ? -22.969 -37.438 -16.984 1 89.75 670 LYS A O 1
ATOM 5428 N N . GLY A 1 671 ? -22.172 -38.531 -15.25 1 92.12 671 GLY A N 1
ATOM 5429 C CA . GLY A 1 671 ? -21.719 -39.625 -16.094 1 92.12 671 GLY A CA 1
ATOM 5430 C C . GLY A 1 671 ? -20.281 -39.5 -16.547 1 92.12 671 GLY A C 1
ATOM 5431 O O . GLY A 1 671 ? -19.781 -40.312 -17.312 1 92.12 671 GLY A O 1
ATOM 5432 N N . THR A 1 672 ? -19.641 -38.5 -16.062 1 94.19 672 THR A N 1
ATOM 5433 C CA . THR A 1 672 ? -18.234 -38.312 -16.391 1 94.19 672 THR A CA 1
ATOM 5434 C C . THR A 1 672 ? -17.359 -39.281 -15.602 1 94.19 672 THR A C 1
ATOM 5436 O O . THR A 1 672 ? -17.484 -39.375 -14.383 1 94.19 672 THR A O 1
ATOM 5439 N N . GLU A 1 673 ? -16.438 -39.969 -16.25 1 96.94 673 GLU A N 1
ATOM 5440 C CA . GLU A 1 673 ? -15.547 -40.906 -15.586 1 96.94 673 GLU A CA 1
ATOM 5441 C C . GLU A 1 673 ? -14.57 -40.188 -14.656 1 96.94 673 GLU A C 1
ATOM 5443 O O . GLU A 1 673 ? -13.906 -39.219 -15.078 1 96.94 673 GLU A O 1
ATOM 5448 N N . ILE A 1 674 ? -14.57 -40.562 -13.453 1 97.88 674 ILE A N 1
ATOM 5449 C CA . ILE A 1 674 ? -13.602 -40.062 -12.484 1 97.88 674 ILE A CA 1
ATOM 5450 C C . ILE A 1 674 ? -12.289 -40.844 -12.609 1 97.88 674 ILE A C 1
ATOM 5452 O O . ILE A 1 674 ? -11.227 -40.25 -12.758 1 97.88 674 ILE A O 1
ATOM 5456 N N . THR A 1 675 ? -12.422 -42.188 -12.633 1 97.31 675 THR A N 1
ATOM 5457 C CA . THR A 1 675 ? -11.258 -43.062 -12.766 1 97.31 675 THR A CA 1
ATOM 5458 C C . THR A 1 675 ? -11.695 -44.5 -13.07 1 97.31 675 THR A C 1
ATOM 5460 O O . THR A 1 675 ? -12.875 -44.812 -12.977 1 97.31 675 THR A O 1
ATOM 5463 N N . ARG A 1 676 ? -10.812 -45.312 -13.555 1 97.12 676 ARG A N 1
ATOM 5464 C CA . ARG A 1 676 ? -10.93 -46.75 -13.711 1 97.12 676 ARG A CA 1
ATOM 5465 C C . ARG A 1 676 ? -9.758 -47.469 -13.047 1 97.12 676 ARG A C 1
ATOM 5467 O O . ARG A 1 676 ? -8.625 -47 -13.102 1 97.12 676 ARG A O 1
ATOM 5474 N N . ARG A 1 677 ? -10.086 -48.531 -12.367 1 97.62 677 ARG A N 1
ATOM 5475 C CA . ARG A 1 677 ? -9.094 -49.312 -11.633 1 97.62 677 ARG A CA 1
ATOM 5476 C C . ARG A 1 677 ? -9.367 -50.781 -11.75 1 97.62 677 ARG A C 1
ATOM 5478 O O . ARG A 1 677 ? -10.484 -51.188 -12.086 1 97.62 677 ARG A O 1
ATOM 5485 N N . ALA A 1 678 ? -8.305 -51.562 -11.5 1 97.94 678 ALA A N 1
ATOM 5486 C CA . ALA A 1 678 ? -8.438 -53.031 -11.438 1 97.94 678 ALA A CA 1
ATOM 5487 C C . ALA A 1 678 ? -7.953 -53.562 -10.094 1 97.94 678 ALA A C 1
ATOM 5489 O O . ALA A 1 678 ? -6.977 -53.062 -9.531 1 97.94 678 ALA A O 1
ATOM 5490 N N . VAL A 1 679 ? -8.672 -54.562 -9.562 1 98.12 679 VAL A N 1
ATOM 5491 C CA . VAL A 1 679 ? -8.242 -55.344 -8.391 1 98.12 679 VAL A CA 1
ATOM 5492 C C . VAL A 1 679 ? -8.125 -56.812 -8.758 1 98.12 679 VAL A C 1
ATOM 5494 O O . VAL A 1 679 ? -9.086 -57.438 -9.211 1 98.12 679 VAL A O 1
ATOM 5497 N N . GLU A 1 680 ? -6.973 -57.312 -8.633 1 98 680 GLU A N 1
ATOM 5498 C CA . GLU A 1 680 ? -6.75 -58.75 -8.938 1 98 680 GLU A CA 1
ATOM 5499 C C . GLU A 1 680 ? -7.434 -59.625 -7.906 1 98 680 GLU A C 1
ATOM 5501 O O . GLU A 1 680 ? -7.398 -59.344 -6.707 1 98 680 GLU A O 1
ATOM 5506 N N . LEU A 1 681 ? -8.164 -60.656 -8.375 1 97.25 681 LEU A N 1
ATOM 5507 C CA . LEU A 1 681 ? -8.789 -61.656 -7.539 1 97.25 681 LEU A CA 1
ATOM 5508 C C . LEU A 1 681 ? -7.941 -62.938 -7.48 1 97.25 681 LEU A C 1
ATOM 5510 O O . LEU A 1 681 ? -7.902 -63.719 -8.438 1 97.25 681 LEU A O 1
ATOM 5514 N N . CYS A 1 682 ? -7.367 -63.188 -6.355 1 95.56 682 CYS A N 1
ATOM 5515 C CA . CYS A 1 682 ? -6.438 -64.312 -6.203 1 95.56 682 CYS A CA 1
ATOM 5516 C C . CYS A 1 682 ? -7.125 -65.5 -5.566 1 95.56 682 CYS A C 1
ATOM 5518 O O . CYS A 1 682 ? -7.449 -65.5 -4.379 1 95.56 682 CYS A O 1
ATOM 5520 N N . PRO A 1 683 ? -7.316 -66.562 -6.277 1 92.12 683 PRO A N 1
ATOM 5521 C CA . PRO A 1 683 ? -7.977 -67.75 -5.699 1 92.12 683 PRO A CA 1
ATOM 5522 C C . PRO A 1 683 ? -7.117 -68.438 -4.652 1 92.12 683 PRO A C 1
ATOM 5524 O O . PRO A 1 683 ? -5.902 -68.562 -4.824 1 92.12 683 PRO A O 1
ATOM 5527 N N . GLN A 1 684 ? -7.785 -68.812 -3.525 1 88.69 684 GLN A N 1
ATOM 5528 C CA . GLN A 1 684 ? -7.121 -69.625 -2.504 1 88.69 684 GLN A CA 1
ATOM 5529 C C . GLN A 1 684 ? -7.273 -71.125 -2.787 1 88.69 684 GLN A C 1
ATOM 5531 O O . GLN A 1 684 ? -8.117 -71.812 -2.184 1 88.69 684 GLN A O 1
ATOM 5536 N N . THR A 1 685 ? -6.902 -71.562 -3.914 1 78.5 685 THR A N 1
ATOM 5537 C CA . THR A 1 685 ? -6.953 -73 -4.234 1 78.5 685 THR A CA 1
ATOM 5538 C C . THR A 1 685 ? -5.59 -73.5 -4.703 1 78.5 685 THR A C 1
ATOM 5540 O O . THR A 1 685 ? -4.77 -72.688 -5.188 1 78.5 685 THR A O 1
ATOM 5543 N N . GLU A 1 686 ? -5.305 -74.75 -4.25 1 67.5 686 GLU A N 1
ATOM 5544 C CA . GLU A 1 686 ? -4.078 -75.375 -4.73 1 67.5 686 GLU A CA 1
ATOM 5545 C C . GLU A 1 686 ? -4.16 -75.688 -6.223 1 67.5 686 GLU A C 1
ATOM 5547 O O . GLU A 1 686 ? -5.191 -76.188 -6.707 1 67.5 686 GLU A O 1
ATOM 5552 N N . GLN A 1 687 ? -3.465 -75.125 -7.039 1 62.66 687 GLN A N 1
ATOM 5553 C CA . GLN A 1 687 ? -3.51 -75.312 -8.477 1 62.66 687 GLN A CA 1
ATOM 5554 C C . GLN A 1 687 ? -2.889 -76.688 -8.844 1 62.66 687 GLN A C 1
ATOM 5556 O O . GLN A 1 687 ? -1.79 -77 -8.398 1 62.66 687 GLN A O 1
ATOM 5561 N N . PRO A 1 688 ? -3.725 -77.562 -9.492 1 60.41 688 PRO A N 1
ATOM 5562 C CA . PRO A 1 688 ? -3.162 -78.812 -9.914 1 60.41 688 PRO A CA 1
ATOM 5563 C C . PRO A 1 688 ? -2.098 -78.688 -10.992 1 60.41 688 PRO A C 1
ATOM 5565 O O . PRO A 1 688 ? -2.209 -77.812 -11.859 1 60.41 688 PRO A O 1
ATOM 5568 N N . VAL A 1 689 ? -0.904 -79.125 -10.75 1 57 689 VAL A N 1
ATOM 5569 C CA . VAL A 1 689 ? 0.184 -79.188 -11.719 1 57 689 VAL A CA 1
ATOM 5570 C C . VAL A 1 689 ? -0.122 -80.188 -12.805 1 57 689 VAL A C 1
ATOM 5572 O O . VAL A 1 689 ? -0.43 -81.375 -12.508 1 57 689 VAL A O 1
ATOM 5575 N N . SER A 1 690 ? -0.478 -79.625 -14.031 1 56.41 690 SER A N 1
ATOM 5576 C CA . SER A 1 690 ? -0.679 -80.562 -15.148 1 56.41 690 SER A CA 1
ATOM 5577 C C . SER A 1 690 ? 0.616 -81.312 -15.508 1 56.41 690 SER A C 1
ATOM 5579 O O . SER A 1 690 ? 1.678 -80.688 -15.586 1 56.41 690 SER A O 1
ATOM 5581 N N . VAL A 1 691 ? 0.601 -82.625 -15.391 1 56.44 691 VAL A N 1
ATOM 5582 C CA . VAL A 1 691 ? 1.746 -83.438 -15.758 1 56.44 691 VAL A CA 1
ATOM 5583 C C . VAL A 1 691 ? 1.824 -83.562 -17.281 1 56.44 691 VAL A C 1
ATOM 5585 O O . VAL A 1 691 ? 0.858 -84 -17.922 1 56.44 691 VAL A O 1
ATOM 5588 N N . PRO A 1 692 ? 2.844 -83.062 -17.906 1 55.06 692 PRO A N 1
ATOM 5589 C CA . PRO A 1 692 ? 3.004 -83.125 -19.359 1 55.06 692 PRO A CA 1
ATOM 5590 C C . PRO A 1 692 ? 3.098 -84.562 -19.891 1 55.06 692 PRO A C 1
ATOM 5592 O O . PRO A 1 692 ? 3.582 -85.438 -19.188 1 55.06 692 PRO A O 1
ATOM 5595 N N . VAL A 1 693 ? 2.361 -84.938 -20.906 1 57.59 693 VAL A N 1
ATOM 5596 C CA . VAL A 1 693 ? 2.414 -86.188 -21.625 1 57.59 693 VAL A CA 1
ATOM 5597 C C . VAL A 1 693 ? 3.822 -86.438 -22.172 1 57.59 693 VAL A C 1
ATOM 5599 O O . VAL A 1 693 ? 4.453 -85.5 -22.672 1 57.59 693 VAL A O 1
ATOM 5602 N N . CYS A 1 694 ? 4.379 -87.562 -21.938 1 55.47 694 CYS A N 1
ATOM 5603 C CA . CYS A 1 694 ? 5.738 -88.062 -22.125 1 55.47 694 CYS A CA 1
ATOM 5604 C C . CYS A 1 694 ? 6.086 -88.125 -23.594 1 55.47 694 CYS A C 1
ATOM 5606 O O . CYS A 1 694 ? 5.676 -89.062 -24.281 1 55.47 694 CYS A O 1
ATOM 5608 N N . ARG A 1 695 ? 6.285 -87.188 -24.422 1 72.44 695 ARG A N 1
ATOM 5609 C CA . ARG A 1 695 ? 6.957 -87.312 -25.703 1 72.44 695 ARG A CA 1
ATOM 5610 C C . ARG A 1 695 ? 8.461 -87.125 -25.562 1 72.44 695 ARG A C 1
ATOM 5612 O O . ARG A 1 695 ? 8.93 -86.625 -24.531 1 72.44 695 ARG A O 1
ATOM 5619 N N . GLU A 1 696 ? 9.18 -87.75 -26.516 1 79.75 696 GLU A N 1
ATOM 5620 C CA . GLU A 1 696 ? 10.641 -87.688 -26.484 1 79.75 696 GLU A CA 1
ATOM 5621 C C . GLU A 1 696 ? 11.164 -86.5 -27.281 1 79.75 696 GLU A C 1
ATOM 5623 O O . GLU A 1 696 ? 10.602 -86.125 -28.312 1 79.75 696 GLU A O 1
ATOM 5628 N N . LEU A 1 697 ? 12.266 -85.812 -26.75 1 90.75 697 LEU A N 1
ATOM 5629 C CA . LEU A 1 697 ? 12.977 -84.688 -27.438 1 90.75 697 LEU A CA 1
ATOM 5630 C C . LEU A 1 697 ? 14.023 -85.25 -28.391 1 90.75 697 LEU A C 1
ATOM 5632 O O . LEU A 1 697 ? 14.711 -86.25 -28.078 1 90.75 697 LEU A O 1
ATOM 5636 N N . LEU A 1 698 ? 14.102 -84.75 -29.609 1 92.44 698 LEU A N 1
ATOM 5637 C CA . LEU A 1 698 ? 15.18 -85.062 -30.547 1 92.44 698 LEU A CA 1
ATOM 5638 C C . LEU A 1 698 ? 16.203 -83.938 -30.594 1 92.44 698 LEU A C 1
ATOM 5640 O O . LEU A 1 698 ? 15.836 -82.812 -30.906 1 92.44 698 LEU A O 1
ATOM 5644 N N . VAL A 1 699 ? 17.391 -84.188 -30.203 1 94.38 699 VAL A N 1
ATOM 5645 C CA . VAL A 1 699 ? 18.469 -83.188 -30.219 1 94.38 699 VAL A CA 1
ATOM 5646 C C . VAL A 1 699 ? 19.5 -83.625 -31.266 1 94.38 699 VAL A C 1
ATOM 5648 O O . VAL A 1 699 ? 20.047 -84.688 -31.234 1 94.38 699 VAL A O 1
ATOM 5651 N N . THR A 1 700 ? 19.719 -82.812 -32.219 1 94.5 700 THR A N 1
ATOM 5652 C CA . THR A 1 700 ? 20.719 -83.062 -33.25 1 94.5 700 THR A CA 1
ATOM 5653 C C . THR A 1 700 ? 21.797 -82 -33.188 1 94.5 700 THR A C 1
ATOM 5655 O O . THR A 1 700 ? 21.484 -80.812 -33.219 1 94.5 700 THR A O 1
ATOM 5658 N N . GLU A 1 701 ? 23.047 -82.375 -33.031 1 93 701 GLU A N 1
ATOM 5659 C CA . GLU A 1 701 ? 24.172 -81.438 -32.969 1 93 701 GLU A CA 1
ATOM 5660 C C . GLU A 1 701 ? 25.047 -81.562 -34.219 1 93 701 GLU A C 1
ATOM 5662 O O . GLU A 1 701 ? 25.719 -82.625 -34.406 1 93 701 GLU A O 1
ATOM 5667 N N . THR A 1 702 ? 24.969 -80.75 -35.031 1 91.19 702 THR A N 1
ATOM 5668 C CA . THR A 1 702 ? 25.859 -80.625 -36.188 1 91.19 702 THR A CA 1
ATOM 5669 C C . THR A 1 702 ? 26.562 -79.25 -36.156 1 91.19 702 THR A C 1
ATOM 5671 O O . THR A 1 702 ? 27.234 -78.938 -35.188 1 91.19 702 THR A O 1
ATOM 5674 N N . ASP A 1 703 ? 26.438 -78.5 -37.25 1 92.44 703 ASP A N 1
ATOM 5675 C CA . ASP A 1 703 ? 26.922 -77.125 -37.25 1 92.44 703 ASP A CA 1
ATOM 5676 C C . ASP A 1 703 ? 26.031 -76.25 -36.375 1 92.44 703 ASP A C 1
ATOM 5678 O O . ASP A 1 703 ? 26.469 -75.188 -35.938 1 92.44 703 ASP A O 1
ATOM 5682 N N . LYS A 1 704 ? 24.812 -76.75 -36.25 1 95.88 704 LYS A N 1
ATOM 5683 C CA . LYS A 1 704 ? 23.828 -76.188 -35.344 1 95.88 704 LYS A CA 1
ATOM 5684 C C . LYS A 1 704 ? 23.234 -77.188 -34.406 1 95.88 704 LYS A C 1
ATOM 5686 O O . LYS A 1 704 ? 23.422 -78.438 -34.594 1 95.88 704 LYS A O 1
ATOM 5691 N N . VAL A 1 705 ? 22.703 -76.688 -33.406 1 96.5 705 VAL A N 1
ATOM 5692 C CA . VAL A 1 705 ? 22 -77.625 -32.5 1 96.5 705 VAL A CA 1
ATOM 5693 C C . VAL A 1 705 ? 20.484 -77.5 -32.688 1 96.5 705 VAL A C 1
ATOM 5695 O O . VAL A 1 705 ? 19.938 -76.375 -32.562 1 96.5 705 VAL A O 1
ATOM 5698 N N . THR A 1 706 ? 19.859 -78.5 -33.125 1 96.38 706 THR A N 1
ATOM 5699 C CA . THR A 1 706 ? 18.422 -78.562 -33.344 1 96.38 706 THR A CA 1
ATOM 5700 C C . THR A 1 706 ? 17.719 -79.375 -32.281 1 96.38 706 THR A C 1
ATOM 5702 O O . THR A 1 706 ? 18.109 -80.5 -32 1 96.38 706 THR A O 1
ATOM 5705 N N . ILE A 1 707 ? 16.781 -78.75 -31.688 1 96.06 707 ILE A N 1
ATOM 5706 C CA . ILE A 1 707 ? 15.969 -79.438 -30.688 1 96.06 707 ILE A CA 1
ATOM 5707 C C . ILE A 1 707 ? 14.516 -79.5 -31.156 1 96.06 707 ILE A C 1
ATOM 5709 O O . ILE A 1 707 ? 13.906 -78.5 -31.422 1 96.06 707 ILE A O 1
ATOM 5713 N N . GLU A 1 708 ? 13.984 -80.75 -31.234 1 94.38 708 GLU A N 1
ATOM 5714 C CA . GLU A 1 708 ? 12.617 -80.938 -31.703 1 94.38 708 GLU A CA 1
ATOM 5715 C C . GLU A 1 708 ? 11.742 -81.562 -30.625 1 94.38 708 GLU A C 1
ATOM 5717 O O . GLU A 1 708 ? 12.117 -82.562 -30.031 1 94.38 708 GLU A O 1
ATOM 5722 N N . ALA A 1 709 ? 10.797 -80.938 -30.344 1 92.94 709 ALA A N 1
ATOM 5723 C CA . ALA A 1 709 ? 9.742 -81.438 -29.469 1 92.94 709 ALA A CA 1
ATOM 5724 C C . ALA A 1 709 ? 8.406 -81.5 -30.203 1 92.94 709 ALA A C 1
ATOM 5726 O O . ALA A 1 709 ? 7.625 -80.562 -30.172 1 92.94 709 ALA A O 1
ATOM 5727 N N . GLY A 1 710 ? 8.094 -82.688 -30.75 1 89.44 710 GLY A N 1
ATOM 5728 C CA . GLY A 1 710 ? 6.91 -82.812 -31.594 1 89.44 710 GLY A CA 1
ATOM 5729 C C . GLY A 1 710 ? 6.98 -81.938 -32.844 1 89.44 710 GLY A C 1
ATOM 5730 O O . GLY A 1 710 ? 7.906 -82.062 -33.656 1 89.44 710 GLY A O 1
ATOM 5731 N N . ASP A 1 711 ? 6.023 -81 -32.938 1 91 711 ASP A N 1
ATOM 5732 C CA . ASP A 1 711 ? 5.941 -80.125 -34.125 1 91 711 ASP A CA 1
ATOM 5733 C C . ASP A 1 711 ? 6.762 -78.875 -33.969 1 91 711 ASP A C 1
ATOM 5735 O O . ASP A 1 711 ? 6.793 -78 -34.844 1 91 711 ASP A O 1
ATOM 5739 N N . ILE A 1 712 ? 7.41 -78.75 -32.812 1 94.88 712 ILE A N 1
ATOM 5740 C CA . ILE A 1 712 ? 8.188 -77.5 -32.531 1 94.88 712 ILE A CA 1
ATOM 5741 C C . ILE A 1 712 ? 9.672 -77.812 -32.719 1 94.88 712 ILE A C 1
ATOM 5743 O O . ILE A 1 712 ? 10.172 -78.875 -32.344 1 94.88 712 ILE A O 1
ATOM 5747 N N . ARG A 1 713 ? 10.312 -76.938 -33.406 1 96.06 713 ARG A N 1
ATOM 5748 C CA . ARG A 1 713 ? 11.742 -77.062 -33.656 1 96.06 713 ARG A CA 1
ATOM 5749 C C . ARG A 1 713 ? 12.477 -75.812 -33.344 1 96.06 713 ARG A C 1
ATOM 5751 O O . ARG A 1 713 ? 12.102 -74.75 -33.781 1 96.06 713 ARG A O 1
ATOM 5758 N N . TYR A 1 714 ? 13.477 -75.875 -32.5 1 97.12 714 TYR A N 1
ATOM 5759 C CA . TYR A 1 714 ? 14.375 -74.75 -32.188 1 97.12 714 TYR A CA 1
ATOM 5760 C C . TYR A 1 714 ? 15.766 -75 -32.75 1 97.12 714 TYR A C 1
ATOM 5762 O O . TYR A 1 714 ? 16.281 -76.125 -32.656 1 97.12 714 TYR A O 1
ATOM 5770 N N . VAL A 1 715 ? 16.375 -74.062 -33.344 1 97.75 715 VAL A N 1
ATOM 5771 C CA . VAL A 1 715 ? 17.719 -74.125 -33.906 1 97.75 715 VAL A CA 1
ATOM 5772 C C . VAL A 1 715 ? 18.625 -73.125 -33.219 1 97.75 715 VAL A C 1
ATOM 5774 O O . VAL A 1 715 ? 18.328 -71.938 -33.25 1 97.75 715 VAL A O 1
ATOM 5777 N N . PHE A 1 716 ? 19.688 -73.562 -32.594 1 97.31 716 PHE A N 1
ATOM 5778 C CA . PHE A 1 716 ? 20.656 -72.75 -31.938 1 97.31 716 PHE A CA 1
ATOM 5779 C C . PHE A 1 716 ? 22 -72.75 -32.656 1 97.31 716 PHE A C 1
ATOM 5781 O O . PHE A 1 716 ? 22.375 -73.812 -33.219 1 97.31 716 PHE A O 1
ATOM 5788 N N . SER A 1 717 ? 22.672 -71.75 -32.688 1 96.75 717 SER A N 1
ATOM 5789 C CA . SER A 1 717 ? 24 -71.688 -33.312 1 96.75 717 SER A CA 1
ATOM 5790 C C . SER A 1 717 ? 25.094 -71.625 -32.25 1 96.75 717 SER A C 1
ATOM 5792 O O . SER A 1 717 ? 25.188 -70.625 -31.5 1 96.75 717 SER A O 1
ATOM 5794 N N . PRO A 1 718 ? 25.969 -72.625 -32.219 1 95.25 718 PRO A N 1
ATOM 5795 C CA . PRO A 1 718 ? 27.109 -72.5 -31.312 1 95.25 718 PRO A CA 1
ATOM 5796 C C . PRO A 1 718 ? 28.078 -71.375 -31.688 1 95.25 718 PRO A C 1
ATOM 5798 O O . PRO A 1 718 ? 28.922 -71 -30.875 1 95.25 718 PRO A O 1
ATOM 5801 N N . LYS A 1 719 ? 27.922 -70.875 -32.844 1 94.44 719 LYS A N 1
ATOM 5802 C CA . LYS A 1 719 ? 28.812 -69.812 -33.312 1 94.44 719 LYS A CA 1
ATOM 5803 C C . LYS A 1 719 ? 28.516 -68.5 -32.594 1 94.44 719 LYS A C 1
ATOM 5805 O O . LYS A 1 719 ? 29.422 -67.688 -32.312 1 94.44 719 LYS A O 1
ATOM 5810 N N . ASN A 1 720 ? 27.25 -68.25 -32.281 1 94.12 720 ASN A N 1
ATOM 5811 C CA . ASN A 1 720 ? 26.906 -67 -31.656 1 94.12 720 ASN A CA 1
ATOM 5812 C C . ASN A 1 720 ? 26.125 -67.188 -30.359 1 94.12 720 ASN A C 1
ATOM 5814 O O . ASN A 1 720 ? 25.797 -66.25 -29.672 1 94.12 720 ASN A O 1
ATOM 5818 N N . GLY A 1 721 ? 25.938 -68.438 -30.078 1 94.56 721 GLY A N 1
ATOM 5819 C CA . GLY A 1 721 ? 25.297 -68.75 -28.812 1 94.56 721 GLY A CA 1
ATOM 5820 C C . GLY A 1 721 ? 23.828 -68.375 -28.766 1 94.56 721 GLY A C 1
ATOM 5821 O O . GLY A 1 721 ? 23.25 -68.25 -27.672 1 94.56 721 GLY A O 1
ATOM 5822 N N . GLN A 1 722 ? 23.141 -68.25 -29.953 1 94.81 722 GLN A N 1
ATOM 5823 C CA . GLN A 1 722 ? 21.797 -67.625 -29.984 1 94.81 722 GLN A CA 1
ATOM 5824 C C . GLN A 1 722 ? 20.797 -68.625 -30.625 1 94.81 722 GLN A C 1
ATOM 5826 O O . GLN A 1 722 ? 21.188 -69.562 -31.328 1 94.81 722 GLN A O 1
ATOM 5831 N N . LEU A 1 723 ? 19.516 -68.312 -30.266 1 96.88 723 LEU A N 1
ATOM 5832 C CA . LEU A 1 723 ? 18.438 -68.938 -31.047 1 96.88 723 LEU A CA 1
ATOM 5833 C C . LEU A 1 723 ? 18.359 -68.312 -32.438 1 96.88 723 LEU A C 1
ATOM 5835 O O . LEU A 1 723 ? 18.266 -67.062 -32.562 1 96.88 723 LEU A O 1
ATOM 5839 N N . VAL A 1 724 ? 18.453 -69.188 -33.469 1 95.81 724 VAL A N 1
ATOM 5840 C CA . VAL A 1 724 ? 18.484 -68.562 -34.812 1 95.81 724 VAL A CA 1
ATOM 5841 C C . VAL A 1 724 ? 17.203 -68.938 -35.562 1 95.81 724 VAL A C 1
ATOM 5843 O O . VAL A 1 724 ? 16.906 -68.375 -36.625 1 95.81 724 VAL A O 1
ATOM 5846 N N . SER A 1 725 ? 16.469 -69.875 -34.969 1 96.69 725 SER A N 1
ATOM 5847 C CA . SER A 1 725 ? 15.164 -70.188 -35.562 1 96.69 725 SER A CA 1
ATOM 5848 C C . SER A 1 725 ? 14.273 -70.875 -34.562 1 96.69 725 SER A C 1
ATOM 5850 O O . SER A 1 725 ? 14.742 -71.75 -33.781 1 96.69 725 SER A O 1
ATOM 5852 N N . ALA A 1 726 ? 13.016 -70.562 -34.562 1 97.44 726 ALA A N 1
ATOM 5853 C CA . ALA A 1 726 ? 11.969 -71.312 -33.906 1 97.44 726 ALA A CA 1
ATOM 5854 C C . ALA A 1 726 ? 10.812 -71.625 -34.844 1 97.44 726 ALA A C 1
ATOM 5856 O O . ALA A 1 726 ? 10.297 -70.688 -35.5 1 97.44 726 ALA A O 1
ATOM 5857 N N . GLU A 1 727 ? 10.453 -72.875 -34.938 1 96.31 727 GLU A N 1
ATOM 5858 C CA . GLU A 1 727 ? 9.5 -73.25 -35.969 1 96.31 727 GLU A CA 1
ATOM 5859 C C . GLU A 1 727 ? 8.375 -74.125 -35.375 1 96.31 727 GLU A C 1
ATOM 5861 O O . GLU A 1 727 ? 8.586 -74.875 -34.438 1 96.31 727 GLU A O 1
ATOM 5866 N N . LEU A 1 728 ? 7.23 -73.875 -35.938 1 95.19 728 LEU A N 1
ATOM 5867 C CA . LEU A 1 728 ? 6.059 -74.688 -35.656 1 95.19 728 LEU A CA 1
ATOM 5868 C C . LEU A 1 728 ? 5.508 -75.312 -36.906 1 95.19 728 LEU A C 1
ATOM 5870 O O . LEU A 1 728 ? 5.141 -74.625 -37.844 1 95.19 728 LEU A O 1
ATOM 5874 N N . LYS A 1 729 ? 5.508 -76.688 -37 1 92.81 729 LYS A N 1
ATOM 5875 C CA . LYS A 1 729 ? 5.012 -77.438 -38.156 1 92.81 729 LYS A CA 1
ATOM 5876 C C . LYS A 1 729 ? 5.711 -77 -39.438 1 92.81 729 LYS A C 1
ATOM 5878 O O . LYS A 1 729 ? 5.055 -76.75 -40.469 1 92.81 729 LYS A O 1
ATOM 5883 N N . GLY A 1 730 ? 6.98 -76.812 -39.281 1 91.5 730 GLY A N 1
ATOM 5884 C CA . GLY A 1 730 ? 7.812 -76.5 -40.438 1 91.5 730 GLY A CA 1
ATOM 5885 C C . GLY A 1 730 ? 7.816 -75 -40.781 1 91.5 730 GLY A C 1
ATOM 5886 O O . GLY A 1 730 ? 8.516 -74.625 -41.719 1 91.5 730 GLY A O 1
ATOM 5887 N N . LYS A 1 731 ? 7.066 -74.25 -40.094 1 94.44 731 LYS A N 1
ATOM 5888 C CA . LYS A 1 731 ? 7.016 -72.812 -40.375 1 94.44 731 LYS A CA 1
ATOM 5889 C C . LYS A 1 731 ? 7.812 -72 -39.312 1 94.44 731 LYS A C 1
ATOM 5891 O O . LYS A 1 731 ? 7.555 -72.125 -38.125 1 94.44 731 LYS A O 1
ATOM 5896 N N . GLN A 1 732 ? 8.68 -71.25 -39.812 1 96.06 732 GLN A N 1
ATOM 5897 C CA . GLN A 1 732 ? 9.477 -70.375 -38.906 1 96.06 732 GLN A CA 1
ATOM 5898 C C . GLN A 1 732 ? 8.633 -69.25 -38.312 1 96.06 732 GLN A C 1
ATOM 5900 O O . GLN A 1 732 ? 7.922 -68.562 -39.031 1 96.06 732 GLN A O 1
ATOM 5905 N N . LEU A 1 733 ? 8.695 -69.062 -37 1 97 733 LEU A N 1
ATOM 5906 C CA . LEU A 1 733 ? 7.965 -68 -36.312 1 97 733 LEU A CA 1
ATOM 5907 C C . LEU A 1 733 ? 8.922 -66.938 -35.719 1 97 733 LEU A C 1
ATOM 5909 O O . LEU A 1 733 ? 8.594 -65.812 -35.625 1 97 733 LEU A O 1
ATOM 5913 N N . ILE A 1 734 ? 10.039 -67.375 -35.25 1 97.69 734 ILE A N 1
ATOM 5914 C CA . ILE A 1 734 ? 11.039 -66.5 -34.688 1 97.69 734 ILE A CA 1
ATOM 5915 C C . ILE A 1 734 ? 12.328 -66.562 -35.5 1 97.69 734 ILE A C 1
ATOM 5917 O O . ILE A 1 734 ? 12.812 -67.688 -35.812 1 97.69 734 ILE A O 1
ATOM 5921 N N . LYS A 1 735 ? 12.859 -65.438 -35.781 1 96.38 735 LYS A N 1
ATOM 5922 C CA . LYS A 1 735 ? 14.055 -65.312 -36.625 1 96.38 735 LYS A CA 1
ATOM 5923 C C . LYS A 1 735 ? 15.32 -65.25 -35.781 1 96.38 735 LYS A C 1
ATOM 5925 O O . LYS A 1 735 ? 16.375 -65.75 -36.188 1 96.38 735 LYS A O 1
ATOM 5930 N N . ASP A 1 736 ? 15.172 -64.625 -34.719 1 95.25 736 ASP A N 1
ATOM 5931 C CA . ASP A 1 736 ? 16.344 -64.562 -33.844 1 95.25 736 ASP A CA 1
ATOM 5932 C C . ASP A 1 736 ? 15.945 -64.062 -32.469 1 95.25 736 ASP A C 1
ATOM 5934 O O . ASP A 1 736 ? 14.797 -63.688 -32.219 1 95.25 736 ASP A O 1
ATOM 5938 N N . LEU A 1 737 ? 16.781 -64.25 -31.516 1 96.81 737 LEU A N 1
ATOM 5939 C CA . LEU A 1 737 ? 16.688 -63.844 -30.109 1 96.81 737 LEU A CA 1
ATOM 5940 C C . LEU A 1 737 ? 18.062 -63.438 -29.578 1 96.81 737 LEU A C 1
ATOM 5942 O O . LEU A 1 737 ? 18.938 -64.312 -29.422 1 96.81 737 LEU A O 1
ATOM 5946 N N . TYR A 1 738 ? 18.266 -62.156 -29.297 1 95.5 738 TYR A N 1
ATOM 5947 C CA . TYR A 1 738 ? 19.578 -61.719 -28.859 1 95.5 738 TYR A CA 1
ATOM 5948 C C . TYR A 1 738 ? 19.453 -60.688 -27.75 1 95.5 738 TYR A C 1
ATOM 5950 O O . TYR A 1 738 ? 18.359 -60.156 -27.5 1 95.5 738 TYR A O 1
ATOM 5958 N N . PRO A 1 739 ? 20.516 -60.375 -27.047 1 96.31 739 PRO A N 1
ATOM 5959 C CA . PRO A 1 739 ? 20.438 -59.438 -25.922 1 96.31 739 PRO A CA 1
ATOM 5960 C C . PRO A 1 739 ? 20.172 -58 -26.359 1 96.31 739 PRO A C 1
ATOM 5962 O O . PRO A 1 739 ? 20.656 -57.594 -27.422 1 96.31 739 PRO A O 1
ATOM 5965 N N . ALA A 1 740 ? 19.359 -57.281 -25.578 1 95.69 740 ALA A N 1
ATOM 5966 C CA . ALA A 1 740 ? 19.047 -55.875 -25.812 1 95.69 740 ALA A CA 1
ATOM 5967 C C . ALA A 1 740 ? 19.328 -55.031 -24.578 1 95.69 740 ALA A C 1
ATOM 5969 O O . ALA A 1 740 ? 18.625 -55.156 -23.562 1 95.69 740 ALA A O 1
ATOM 5970 N N . ILE A 1 741 ? 20.344 -54.156 -24.656 1 95.62 741 ILE A N 1
ATOM 5971 C CA . ILE A 1 741 ? 20.656 -53.312 -23.516 1 95.62 741 ILE A CA 1
ATOM 5972 C C . ILE A 1 741 ? 20.609 -51.844 -23.953 1 95.62 741 ILE A C 1
ATOM 5974 O O . ILE A 1 741 ? 20.828 -50.938 -23.125 1 95.62 741 ILE A O 1
ATOM 5978 N N . TRP A 1 742 ? 20.359 -51.562 -25.234 1 93.81 742 TRP A N 1
ATOM 5979 C CA . TRP A 1 742 ? 20.344 -50.219 -25.781 1 93.81 742 TRP A CA 1
ATOM 5980 C C . TRP A 1 742 ? 19.422 -50.125 -26.984 1 93.81 742 TRP A C 1
ATOM 5982 O O . TRP A 1 742 ? 19.141 -51.125 -27.641 1 93.81 742 TRP A O 1
ATOM 5992 N N . ARG A 1 743 ? 18.828 -49.031 -27.188 1 91.5 743 ARG A N 1
ATOM 5993 C CA . ARG A 1 743 ? 18.125 -48.594 -28.375 1 91.5 743 ARG A CA 1
ATOM 5994 C C . ARG A 1 743 ? 18.047 -47.062 -28.438 1 91.5 743 ARG A C 1
ATOM 5996 O O . ARG A 1 743 ? 18.531 -46.375 -27.547 1 91.5 743 ARG A O 1
ATOM 6003 N N . LYS A 1 744 ? 17.531 -46.562 -29.484 1 88.06 744 LYS A N 1
ATOM 6004 C CA . LYS A 1 744 ? 17.391 -45.125 -29.594 1 88.06 744 LYS A CA 1
ATOM 6005 C C . LYS A 1 744 ? 16.625 -44.562 -28.406 1 88.06 744 LYS A C 1
ATOM 6007 O O . LYS A 1 744 ? 15.562 -45.062 -28.047 1 88.06 744 LYS A O 1
ATOM 6012 N N . LEU A 1 745 ? 17.266 -43.562 -27.812 1 85.94 745 LEU A N 1
ATOM 6013 C CA . LEU A 1 745 ? 16.656 -42.969 -26.625 1 85.94 745 LEU A CA 1
ATOM 6014 C C . LEU A 1 745 ? 15.484 -42.062 -27.016 1 85.94 745 LEU A C 1
ATOM 6016 O O . LEU A 1 745 ? 15.531 -41.375 -28.031 1 85.94 745 LEU A O 1
ATOM 6020 N N . ASN A 1 746 ? 14.453 -42.125 -26.297 1 78.69 746 ASN A N 1
ATOM 6021 C CA . ASN A 1 746 ? 13.383 -41.156 -26.453 1 78.69 746 ASN A CA 1
ATOM 6022 C C . ASN A 1 746 ? 13.703 -39.844 -25.75 1 78.69 746 ASN A C 1
ATOM 6024 O O . ASN A 1 746 ? 14.75 -39.719 -25.109 1 78.69 746 ASN A O 1
ATOM 6028 N N . GLN A 1 747 ? 12.82 -38.875 -25.859 1 74.81 747 GLN A N 1
ATOM 6029 C CA . GLN A 1 747 ? 13.078 -37.531 -25.344 1 74.81 747 GLN A CA 1
ATOM 6030 C C . GLN A 1 747 ? 13.211 -37.562 -23.812 1 74.81 747 GLN A C 1
ATOM 6032 O O . GLN A 1 747 ? 14.062 -36.844 -23.25 1 74.81 747 GLN A O 1
ATOM 6037 N N . GLY A 1 748 ? 12.336 -38.25 -23.188 1 76.25 748 GLY A N 1
ATOM 6038 C CA . GLY A 1 748 ? 12.422 -38.375 -21.734 1 76.25 748 GLY A CA 1
ATOM 6039 C C . GLY A 1 748 ? 13.719 -39 -21.266 1 76.25 748 GLY A C 1
ATOM 6040 O O . GLY A 1 748 ? 14.32 -38.531 -20.297 1 76.25 748 GLY A O 1
ATOM 6041 N N . GLU A 1 749 ? 14.133 -39.969 -21.906 1 80.5 749 GLU A N 1
ATOM 6042 C CA . GLU A 1 749 ? 15.391 -40.656 -21.594 1 80.5 749 GLU A CA 1
ATOM 6043 C C . GLU A 1 749 ? 16.594 -39.75 -21.859 1 80.5 749 GLU A C 1
ATOM 6045 O O . GLU A 1 749 ? 17.547 -39.719 -21.094 1 80.5 749 GLU A O 1
ATOM 6050 N N . THR A 1 750 ? 16.469 -39.031 -22.922 1 80.94 750 THR A N 1
ATOM 6051 C CA . THR A 1 750 ? 17.516 -38.062 -23.25 1 80.94 750 THR A CA 1
ATOM 6052 C C . THR A 1 750 ? 17.688 -37.031 -22.141 1 80.94 750 THR A C 1
ATOM 6054 O O . THR A 1 750 ? 18.812 -36.719 -21.75 1 80.94 750 THR A O 1
ATOM 6057 N N . SER A 1 751 ? 16.578 -36.594 -21.734 1 75.88 751 SER A N 1
ATOM 6058 C CA . SER A 1 751 ? 16.594 -35.625 -20.641 1 75.88 751 SER A CA 1
ATOM 6059 C C . SER A 1 751 ? 17.109 -36.25 -19.359 1 75.88 751 SER A C 1
ATOM 6061 O O . SER A 1 751 ? 17.859 -35.625 -18.609 1 75.88 751 SER A O 1
ATOM 6063 N N . GLY A 1 752 ? 16.766 -37.469 -19.062 1 77.81 752 GLY A N 1
ATOM 6064 C CA . GLY A 1 752 ? 17.188 -38.156 -17.859 1 77.81 752 GLY A CA 1
ATOM 6065 C C . GLY A 1 752 ? 18.672 -38.469 -17.812 1 77.81 752 GLY A C 1
ATOM 6066 O O . GLY A 1 752 ? 19.297 -38.375 -16.766 1 77.81 752 GLY A O 1
ATOM 6067 N N . PHE A 1 753 ? 19.188 -38.781 -19 1 80.94 753 PHE A N 1
ATOM 6068 C CA . PHE A 1 753 ? 20.594 -39.094 -19.078 1 80.94 753 PHE A CA 1
ATOM 6069 C C . PHE A 1 753 ? 21.453 -37.844 -18.922 1 80.94 753 PHE A C 1
ATOM 6071 O O . PHE A 1 753 ? 22.531 -37.906 -18.344 1 80.94 753 PHE A O 1
ATOM 6078 N N . GLY A 1 754 ? 20.938 -36.75 -19.422 1 77.75 754 GLY A N 1
ATOM 6079 C CA . GLY A 1 754 ? 21.672 -35.531 -19.359 1 77.75 754 GLY A CA 1
ATOM 6080 C C . GLY A 1 754 ? 22.703 -35.375 -20.453 1 77.75 754 GLY A C 1
ATOM 6081 O O . GLY A 1 754 ? 23.141 -36.344 -21.047 1 77.75 754 GLY A O 1
ATOM 6082 N N . LYS A 1 755 ? 23.203 -34.281 -20.656 1 81.81 755 LYS A N 1
ATOM 6083 C CA . LYS A 1 755 ? 24.078 -33.906 -21.781 1 81.81 755 LYS A CA 1
ATOM 6084 C C . LYS A 1 755 ? 25.422 -34.594 -21.672 1 81.81 755 LYS A C 1
ATOM 6086 O O . LYS A 1 755 ? 25.969 -35.094 -22.672 1 81.81 755 LYS A O 1
ATOM 6091 N N . GLU A 1 756 ? 25.969 -34.656 -20.547 1 84.62 756 GLU A N 1
ATOM 6092 C CA . GLU A 1 756 ? 27.297 -35.219 -20.344 1 84.62 756 GLU A CA 1
ATOM 6093 C C . GLU A 1 756 ? 27.312 -36.719 -20.609 1 84.62 756 GLU A C 1
ATOM 6095 O O . GLU A 1 756 ? 28.25 -37.25 -21.234 1 84.62 756 GLU A O 1
ATOM 6100 N N . ASN A 1 757 ? 26.328 -37.438 -20.141 1 85.12 757 ASN A N 1
ATOM 6101 C CA . ASN A 1 757 ? 26.25 -38.875 -20.344 1 85.12 757 ASN A CA 1
ATOM 6102 C C . ASN A 1 757 ? 25.922 -39.219 -21.781 1 85.12 757 ASN A C 1
ATOM 6104 O O . ASN A 1 757 ? 26.375 -40.25 -22.312 1 85.12 757 ASN A O 1
ATOM 6108 N N . LEU A 1 758 ? 25.141 -38.312 -22.359 1 86.25 758 LEU A N 1
ATOM 6109 C CA . LEU A 1 758 ? 24.797 -38.531 -23.766 1 86.25 758 LEU A CA 1
ATOM 6110 C C . LEU A 1 758 ? 26.031 -38.438 -24.656 1 86.25 758 LEU A C 1
ATOM 6112 O O . LEU A 1 758 ? 26.141 -39.125 -25.672 1 86.25 758 LEU A O 1
ATOM 6116 N N . ARG A 1 759 ? 26.859 -37.562 -24.25 1 85.81 759 ARG A N 1
ATOM 6117 C CA . ARG A 1 759 ? 28.109 -37.406 -25 1 85.81 759 ARG A CA 1
ATOM 6118 C C . ARG A 1 759 ? 28.938 -38.688 -24.906 1 85.81 759 ARG A C 1
ATOM 6120 O O . ARG A 1 759 ? 29.609 -39.062 -25.875 1 85.81 759 ARG A O 1
ATOM 6127 N N . LYS A 1 760 ? 28.797 -39.375 -23.844 1 83.19 760 LYS A N 1
ATOM 6128 C CA . LYS A 1 760 ? 29.594 -40.562 -23.609 1 83.19 760 LYS A CA 1
ATOM 6129 C C . LYS A 1 760 ? 28.891 -41.812 -24.156 1 83.19 760 LYS A C 1
ATOM 6131 O O . LYS A 1 760 ? 29.516 -42.844 -24.312 1 83.19 760 LYS A O 1
ATOM 6136 N N . ALA A 1 761 ? 27.688 -41.594 -24.391 1 85.56 761 ALA A N 1
ATOM 6137 C CA . ALA A 1 761 ? 26.891 -42.75 -24.797 1 85.56 761 ALA A CA 1
ATOM 6138 C C . ALA A 1 761 ? 27.25 -43.188 -26.203 1 85.56 761 ALA A C 1
ATOM 6140 O O . ALA A 1 761 ? 27.391 -42.375 -27.109 1 85.56 761 ALA A O 1
ATOM 6141 N N . VAL A 1 762 ? 27.625 -44.438 -26.312 1 89.31 762 VAL A N 1
ATOM 6142 C CA . VAL A 1 762 ? 27.828 -45.062 -27.609 1 89.31 762 VAL A CA 1
ATOM 6143 C C . VAL A 1 762 ? 26.672 -46 -27.922 1 89.31 762 VAL A C 1
ATOM 6145 O O . VAL A 1 762 ? 25.953 -46.438 -27.031 1 89.31 762 VAL A O 1
ATOM 6148 N N . ASP A 1 763 ? 26.422 -46.188 -29.188 1 91.44 763 ASP A N 1
ATOM 6149 C CA . ASP A 1 763 ? 25.406 -47.156 -29.594 1 91.44 763 ASP A CA 1
ATOM 6150 C C . ASP A 1 763 ? 25.812 -48.562 -29.234 1 91.44 763 ASP A C 1
ATOM 6152 O O . ASP A 1 763 ? 26.688 -49.156 -29.875 1 91.44 763 ASP A O 1
ATOM 6156 N N . LEU A 1 764 ? 25.219 -49.156 -28.297 1 93.94 764 LEU A N 1
ATOM 6157 C CA . LEU A 1 764 ? 25.609 -50.469 -27.75 1 93.94 764 LEU A CA 1
ATOM 6158 C C . LEU A 1 764 ? 24.953 -51.594 -28.531 1 93.94 764 LEU A C 1
ATOM 6160 O O . LEU A 1 764 ? 25.062 -52.75 -28.156 1 93.94 764 LEU A O 1
ATOM 6164 N N . THR A 1 765 ? 24.281 -51.25 -29.609 1 91.94 765 THR A N 1
ATOM 6165 C CA . THR A 1 765 ? 23.594 -52.25 -30.391 1 91.94 765 THR A CA 1
ATOM 6166 C C . THR A 1 765 ? 24.5 -52.812 -31.469 1 91.94 765 THR A C 1
ATOM 6168 O O . THR A 1 765 ? 24.188 -53.844 -32.094 1 91.94 765 THR A O 1
ATOM 6171 N N . HIS A 1 766 ? 25.578 -52.125 -31.688 1 92.56 766 HIS A N 1
ATOM 6172 C CA . HIS A 1 766 ? 26.531 -52.625 -32.688 1 92.56 766 HIS A CA 1
ATOM 6173 C C . HIS A 1 766 ? 27.734 -53.281 -32.031 1 92.56 766 HIS A C 1
ATOM 6175 O O . HIS A 1 766 ? 28.625 -52.594 -31.5 1 92.56 766 HIS A O 1
ATOM 6181 N N . TYR A 1 767 ? 27.781 -54.625 -32.062 1 95.31 767 TYR A N 1
ATOM 6182 C CA . TYR A 1 767 ? 28.844 -55.344 -31.375 1 95.31 767 TYR A CA 1
ATOM 6183 C C . TYR A 1 767 ? 29.266 -56.562 -32.188 1 95.31 767 TYR A C 1
ATOM 6185 O O . TYR A 1 767 ? 28.547 -56.969 -33.125 1 95.31 767 TYR A O 1
ATOM 6193 N N . THR A 1 768 ? 30.5 -57.125 -31.891 1 95.19 768 THR A N 1
ATOM 6194 C CA . THR A 1 768 ? 30.922 -58.469 -32.281 1 95.19 768 THR A CA 1
ATOM 6195 C C . THR A 1 768 ? 30.75 -59.469 -31.141 1 95.19 768 THR A C 1
ATOM 6197 O O . THR A 1 768 ? 30.922 -59.094 -29.969 1 95.19 768 THR A O 1
ATOM 6200 N N . SER A 1 769 ? 30.312 -60.656 -31.5 1 95.75 769 SER A N 1
ATOM 6201 C CA . SER A 1 769 ? 30.062 -61.656 -30.453 1 95.75 769 SER A CA 1
ATOM 6202 C C . SER A 1 769 ? 31.031 -62.812 -30.562 1 95.75 769 SER A C 1
ATOM 6204 O O . SER A 1 769 ? 31.484 -63.156 -31.656 1 95.75 769 SER A O 1
ATOM 6206 N N . SER A 1 770 ? 31.453 -63.312 -29.406 1 96.69 770 SER A N 1
ATOM 6207 C CA . SER A 1 770 ? 32.281 -64.5 -29.312 1 96.69 770 SER A CA 1
ATOM 6208 C C . SER A 1 770 ? 31.797 -65.438 -28.203 1 96.69 770 SER A C 1
ATOM 6210 O O . SER A 1 770 ? 31.688 -65 -27.047 1 96.69 770 SER A O 1
ATOM 6212 N N . VAL A 1 771 ? 31.531 -66.75 -28.609 1 97.31 771 VAL A N 1
ATOM 6213 C CA . VAL A 1 771 ? 31.109 -67.75 -27.625 1 97.31 771 VAL A CA 1
ATOM 6214 C C . VAL A 1 771 ? 32.312 -68.188 -26.828 1 97.31 771 VAL A C 1
ATOM 6216 O O . VAL A 1 771 ? 33.312 -68.688 -27.391 1 97.31 771 VAL A O 1
ATOM 6219 N N . THR A 1 772 ? 32.188 -68.062 -25.594 1 97.44 772 THR A N 1
ATOM 6220 C CA . THR A 1 772 ? 33.312 -68.5 -24.75 1 97.44 772 THR A CA 1
ATOM 6221 C C . THR A 1 772 ? 33.031 -69.812 -24.016 1 97.44 772 THR A C 1
ATOM 6223 O O . THR A 1 772 ? 33.969 -70.438 -23.531 1 97.44 772 THR A O 1
ATOM 6226 N N . ALA A 1 773 ? 31.828 -70.062 -23.938 1 97.31 773 ALA A N 1
ATOM 6227 C CA . ALA A 1 773 ? 31.422 -71.375 -23.375 1 97.31 773 ALA A CA 1
ATOM 6228 C C . ALA A 1 773 ? 30.156 -71.875 -24.047 1 97.31 773 ALA A C 1
ATOM 6230 O O . ALA A 1 773 ? 29.25 -71.125 -24.359 1 97.31 773 ALA A O 1
ATOM 6231 N N . TRP A 1 774 ? 30.094 -73.25 -24.391 1 96.56 774 TRP A N 1
ATOM 6232 C CA . TRP A 1 774 ? 28.953 -73.875 -25.031 1 96.56 774 TRP A CA 1
ATOM 6233 C C . TRP A 1 774 ? 28.797 -75.312 -24.547 1 96.56 774 TRP A C 1
ATOM 6235 O O . TRP A 1 774 ? 29.734 -76.125 -24.625 1 96.56 774 TRP A O 1
ATOM 6245 N N . LYS A 1 775 ? 27.719 -75.562 -23.953 1 97 775 LYS A N 1
ATOM 6246 C CA . LYS A 1 775 ? 27.438 -76.875 -23.484 1 97 775 LYS A CA 1
ATOM 6247 C C . LYS A 1 775 ? 25.984 -77.312 -23.719 1 97 775 LYS A C 1
ATOM 6249 O O . LYS A 1 775 ? 25.078 -76.5 -23.453 1 97 775 LYS A O 1
ATOM 6254 N N . VAL A 1 776 ? 25.734 -78.438 -24.312 1 96.25 776 VAL A N 1
ATOM 6255 C CA . VAL A 1 776 ? 24.391 -79 -24.516 1 96.25 776 VAL A CA 1
ATOM 6256 C C . VAL A 1 776 ? 24.188 -80.25 -23.625 1 96.25 776 VAL A C 1
ATOM 6258 O O . VAL A 1 776 ? 25 -81.188 -23.641 1 96.25 776 VAL A O 1
ATOM 6261 N N . GLU A 1 777 ? 23.266 -80.125 -22.828 1 95.69 777 GLU A N 1
ATOM 6262 C CA . GLU A 1 777 ? 22.859 -81.25 -22 1 95.69 777 GLU A CA 1
ATOM 6263 C C . GLU A 1 777 ? 21.469 -81.75 -22.391 1 95.69 777 GLU A C 1
ATOM 6265 O O . GLU A 1 777 ? 20.547 -80.938 -22.578 1 95.69 777 GLU A O 1
ATOM 6270 N N . LYS A 1 778 ? 21.375 -83.062 -22.625 1 92.94 778 LYS A N 1
ATOM 6271 C CA . LYS A 1 778 ? 20.078 -83.562 -23.062 1 92.94 778 LYS A CA 1
ATOM 6272 C C . LYS A 1 778 ? 19.688 -84.812 -22.266 1 92.94 778 LYS A C 1
ATOM 6274 O O . LYS A 1 778 ? 20.547 -85.625 -21.922 1 92.94 778 LYS A O 1
ATOM 6279 N N . THR A 1 779 ? 18.562 -84.75 -21.859 1 88.19 779 THR A N 1
ATOM 6280 C CA . THR A 1 779 ? 17.844 -85.938 -21.375 1 88.19 779 THR A CA 1
ATOM 6281 C C . THR A 1 779 ? 16.641 -86.25 -22.266 1 88.19 779 THR A C 1
ATOM 6283 O O . THR A 1 779 ? 16.312 -85.438 -23.156 1 88.19 779 THR A O 1
ATOM 6286 N N . PRO A 1 780 ? 16.094 -87.375 -22.094 1 83.69 780 PRO A N 1
ATOM 6287 C CA . PRO A 1 780 ? 14.938 -87.688 -22.953 1 83.69 780 PRO A CA 1
ATOM 6288 C C . PRO A 1 780 ? 13.812 -86.688 -22.812 1 83.69 780 PRO A C 1
ATOM 6290 O O . PRO A 1 780 ? 13.023 -86.5 -23.734 1 83.69 780 PRO A O 1
ATOM 6293 N N . THR A 1 781 ? 13.836 -85.938 -21.734 1 88.12 781 THR A N 1
ATOM 6294 C CA . THR A 1 781 ? 12.664 -85.062 -21.5 1 88.12 781 THR A CA 1
ATOM 6295 C C . THR A 1 781 ? 13.07 -83.625 -21.422 1 88.12 781 THR A C 1
ATOM 6297 O O . THR A 1 781 ? 12.219 -82.75 -21.281 1 88.12 781 THR A O 1
ATOM 6300 N N . ASN A 1 782 ? 14.344 -83.375 -21.484 1 92.56 782 ASN A N 1
ATOM 6301 C CA . ASN A 1 782 ? 14.805 -82 -21.344 1 92.56 782 ASN A CA 1
ATOM 6302 C C . ASN A 1 782 ? 16.125 -81.75 -22.078 1 92.56 782 ASN A C 1
ATOM 6304 O O . ASN A 1 782 ? 17.016 -82.625 -22.062 1 92.56 782 ASN A O 1
ATOM 6308 N N . ALA A 1 783 ? 16.234 -80.75 -22.781 1 95.75 783 ALA A N 1
ATOM 6309 C CA . ALA A 1 783 ? 17.5 -80.312 -23.375 1 95.75 783 ALA A CA 1
ATOM 6310 C C . ALA A 1 783 ? 17.891 -78.938 -22.844 1 95.75 783 ALA A C 1
ATOM 6312 O O . ALA A 1 783 ? 17.062 -78 -22.781 1 95.75 783 ALA A O 1
ATOM 6313 N N . VAL A 1 784 ? 19.062 -78.75 -22.359 1 97.12 784 VAL A N 1
ATOM 6314 C CA . VAL A 1 784 ? 19.562 -77.5 -21.812 1 97.12 784 VAL A CA 1
ATOM 6315 C C . VAL A 1 784 ? 20.812 -77.062 -22.562 1 97.12 784 VAL A C 1
ATOM 6317 O O . VAL A 1 784 ? 21.75 -77.812 -22.734 1 97.12 784 VAL A O 1
ATOM 6320 N N . ILE A 1 785 ? 20.781 -75.875 -23.109 1 97.5 785 ILE A N 1
ATOM 6321 C CA . ILE A 1 785 ? 21.969 -75.25 -23.688 1 97.5 785 ILE A CA 1
ATOM 6322 C C . ILE A 1 785 ? 22.484 -74.188 -22.766 1 97.5 785 ILE A C 1
ATOM 6324 O O . ILE A 1 785 ? 21.75 -73.25 -22.406 1 97.5 785 ILE A O 1
ATOM 6328 N N . ARG A 1 786 ? 23.672 -74.25 -22.25 1 97.69 786 ARG A N 1
ATOM 6329 C CA . ARG A 1 786 ? 24.375 -73.188 -21.5 1 97.69 786 ARG A CA 1
ATOM 6330 C C . ARG A 1 786 ? 25.484 -72.562 -22.328 1 97.69 786 ARG A C 1
ATOM 6332 O O . ARG A 1 786 ? 26.328 -73.312 -22.891 1 97.69 786 ARG A O 1
ATOM 6339 N N . THR A 1 787 ? 25.422 -71.375 -22.453 1 97.62 787 THR A N 1
ATOM 6340 C CA . THR A 1 787 ? 26.438 -70.688 -23.266 1 97.62 787 THR A CA 1
ATOM 6341 C C . THR A 1 787 ? 26.781 -69.312 -22.688 1 97.62 787 THR A C 1
ATOM 6343 O O . THR A 1 787 ? 25.984 -68.75 -21.984 1 97.62 787 THR A O 1
ATOM 6346 N N . THR A 1 788 ? 27.969 -68.938 -22.781 1 98.19 788 THR A N 1
ATOM 6347 C CA . THR A 1 788 ? 28.469 -67.625 -22.438 1 98.19 788 THR A CA 1
ATOM 6348 C C . THR A 1 788 ? 29.016 -66.938 -23.688 1 98.19 788 THR A C 1
ATOM 6350 O O . THR A 1 788 ? 29.812 -67.5 -24.422 1 98.19 788 THR A O 1
ATOM 6353 N N . VAL A 1 789 ? 28.516 -65.75 -23.875 1 98.19 789 VAL A N 1
ATOM 6354 C CA . VAL A 1 789 ? 28.891 -65 -25.062 1 98.19 789 VAL A CA 1
ATOM 6355 C C . VAL A 1 789 ? 29.438 -63.656 -24.656 1 98.19 789 VAL A C 1
ATOM 6357 O O . VAL A 1 789 ? 28.844 -62.938 -23.844 1 98.19 789 VAL A O 1
ATOM 6360 N N . ASP A 1 790 ? 30.578 -63.25 -25.203 1 97.5 790 ASP A N 1
ATOM 6361 C CA . ASP A 1 790 ? 31.141 -61.906 -25.031 1 97.5 790 ASP A CA 1
ATOM 6362 C C . ASP A 1 790 ? 30.75 -61 -26.203 1 97.5 790 ASP A C 1
ATOM 6364 O O . ASP A 1 790 ? 30.875 -61.406 -27.375 1 97.5 790 ASP A O 1
ATOM 6368 N N . TYR A 1 791 ? 30.172 -59.906 -25.875 1 97.31 791 TYR A N 1
ATOM 6369 C CA . TYR A 1 791 ? 29.812 -58.906 -26.859 1 97.31 791 TYR A CA 1
ATOM 6370 C C . TYR A 1 791 ? 30.734 -57.688 -26.734 1 97.31 791 TYR A C 1
ATOM 6372 O O . TYR A 1 791 ? 30.797 -57.062 -25.688 1 97.31 791 TYR A O 1
ATOM 6380 N N . ARG A 1 792 ? 31.391 -57.375 -27.828 1 97 792 ARG A N 1
ATOM 6381 C CA . ARG A 1 792 ? 32.344 -56.281 -27.797 1 97 792 ARG A CA 1
ATOM 6382 C C . ARG A 1 792 ? 31.938 -55.188 -28.766 1 97 792 ARG A C 1
ATOM 6384 O O . ARG A 1 792 ? 31.766 -55.406 -29.969 1 97 792 ARG A O 1
ATOM 6391 N N . VAL A 1 793 ? 31.672 -54.031 -28.234 1 96.12 793 VAL A N 1
ATOM 6392 C CA . VAL A 1 793 ? 31.375 -52.844 -29.031 1 96.12 793 VAL A CA 1
A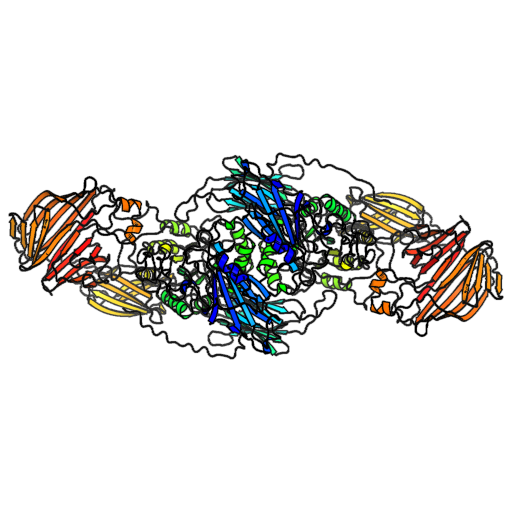TOM 6393 C C . VAL A 1 793 ? 32.656 -52.125 -29.375 1 96.12 793 VAL A C 1
ATOM 6395 O O . VAL A 1 793 ? 32.938 -51.844 -30.547 1 96.12 793 VAL A O 1
ATOM 6398 N N . ASP A 1 794 ? 33.469 -51.812 -28.359 1 94.25 794 ASP A N 1
ATOM 6399 C CA . ASP A 1 794 ? 34.812 -51.25 -28.484 1 94.25 794 ASP A CA 1
ATOM 6400 C C . ASP A 1 794 ? 35.656 -51.562 -27.234 1 94.25 794 ASP A C 1
ATOM 6402 O O . ASP A 1 794 ? 35.312 -52.438 -26.453 1 94.25 794 ASP A O 1
ATOM 6406 N N . GLN A 1 795 ? 36.75 -50.906 -27.141 1 91.94 795 GLN A N 1
ATOM 6407 C CA . GLN A 1 795 ? 37.688 -51.188 -26.062 1 91.94 795 GLN A CA 1
ATOM 6408 C C . GLN A 1 795 ? 37.094 -50.906 -24.703 1 91.94 795 GLN A C 1
ATOM 6410 O O . GLN A 1 795 ? 37.375 -51.625 -23.734 1 91.94 795 GLN A O 1
ATOM 6415 N N . GLU A 1 796 ? 36.281 -49.938 -24.703 1 92.19 796 GLU A N 1
ATOM 6416 C CA . GLU A 1 796 ? 35.75 -49.5 -23.422 1 92.19 796 GLU A CA 1
ATOM 6417 C C . GLU A 1 796 ? 34.344 -50 -23.172 1 92.19 796 GLU A C 1
ATOM 6419 O O . GLU A 1 796 ? 33.844 -50 -22.047 1 92.19 796 GLU A O 1
ATOM 6424 N N . ASN A 1 797 ? 33.719 -50.438 -24.156 1 95.5 797 ASN A N 1
ATOM 6425 C CA . ASN A 1 797 ? 32.312 -50.844 -24.078 1 95.5 797 ASN A CA 1
ATOM 6426 C C . ASN A 1 797 ? 32.125 -52.281 -24.516 1 95.5 797 ASN A C 1
ATOM 6428 O O . ASN A 1 797 ? 32.219 -52.594 -25.719 1 95.5 797 ASN A O 1
ATOM 6432 N N . HIS A 1 798 ? 31.891 -53.188 -23.641 1 95.88 798 HIS A N 1
ATOM 6433 C CA . HIS A 1 798 ? 31.578 -54.594 -23.906 1 95.88 798 HIS A CA 1
ATOM 6434 C C . HIS A 1 798 ? 30.688 -55.156 -22.812 1 95.88 798 HIS A C 1
ATOM 6436 O O . HIS A 1 798 ? 30.531 -54.562 -21.75 1 95.88 798 HIS A O 1
ATOM 6442 N N . PHE A 1 799 ? 30.047 -56.219 -23.062 1 96.69 799 PHE A N 1
ATOM 6443 C CA . PHE A 1 799 ? 29.234 -56.906 -22.078 1 96.69 799 PHE A CA 1
ATOM 6444 C C . PHE A 1 799 ? 29.234 -58.406 -22.344 1 96.69 799 PHE A C 1
ATOM 6446 O O . PHE A 1 799 ? 29.547 -58.844 -23.453 1 96.69 799 PHE A O 1
ATOM 6453 N N . THR A 1 800 ? 29.016 -59.156 -21.312 1 97.62 800 THR A N 1
ATOM 6454 C CA . THR A 1 800 ? 28.984 -60.625 -21.344 1 97.62 800 THR A CA 1
ATOM 6455 C C . THR A 1 800 ? 27.594 -61.125 -20.953 1 97.62 800 THR A C 1
ATOM 6457 O O . THR A 1 800 ? 27.016 -60.656 -19.984 1 97.62 800 THR A O 1
ATOM 6460 N N . VAL A 1 801 ? 27.109 -62.062 -21.75 1 98 801 VAL A N 1
ATOM 6461 C CA . VAL A 1 801 ? 25.812 -62.625 -21.438 1 98 801 VAL A CA 1
ATOM 6462 C C . VAL A 1 801 ? 25.953 -64.125 -21.219 1 98 801 VAL A C 1
ATOM 6464 O O . VAL A 1 801 ? 26.578 -64.812 -22.031 1 98 801 VAL A O 1
ATOM 6467 N N . THR A 1 802 ? 25.5 -64.625 -20.156 1 97.88 802 THR A N 1
ATOM 6468 C CA . THR A 1 802 ? 25.328 -66.062 -19.906 1 97.88 802 THR A CA 1
ATOM 6469 C C . THR A 1 802 ? 23.875 -66.438 -20.109 1 97.88 802 THR A C 1
ATOM 6471 O O . THR A 1 802 ? 22.969 -65.938 -19.453 1 97.88 802 THR A O 1
ATOM 6474 N N . TYR A 1 803 ? 23.766 -67.375 -21.062 1 97.38 803 TYR A N 1
ATOM 6475 C CA . TYR A 1 803 ? 22.422 -67.875 -21.375 1 97.38 803 TYR A CA 1
ATOM 6476 C C . TYR A 1 803 ? 22.203 -69.312 -20.828 1 97.38 803 TYR A C 1
ATOM 6478 O O . TYR A 1 803 ? 23.141 -70.062 -20.781 1 97.38 803 TYR A O 1
ATOM 6486 N N . ARG A 1 804 ? 21.047 -69.562 -20.453 1 97.81 804 ARG A N 1
ATOM 6487 C CA . ARG A 1 804 ? 20.531 -70.875 -20.266 1 97.81 804 ARG A CA 1
ATOM 6488 C C . ARG A 1 804 ? 19.203 -71.062 -20.984 1 97.81 804 ARG A C 1
ATOM 6490 O O . ARG A 1 804 ? 18.203 -70.438 -20.625 1 97.81 804 ARG A O 1
ATOM 6497 N N . TYR A 1 805 ? 19.266 -71.938 -22.031 1 97.31 805 TYR A N 1
ATOM 6498 C CA . TYR A 1 805 ? 18.047 -72.312 -22.75 1 97.31 805 TYR A CA 1
ATOM 6499 C C . TYR A 1 805 ? 17.594 -73.688 -22.328 1 97.31 805 TYR A C 1
ATOM 6501 O O . TYR A 1 805 ? 18.375 -74.688 -22.406 1 97.31 805 TYR A O 1
ATOM 6509 N N . SER A 1 806 ? 16.422 -73.75 -21.875 1 97.19 806 SER A N 1
ATOM 6510 C CA . SER A 1 806 ? 15.859 -75.062 -21.5 1 97.19 806 SER A CA 1
ATOM 6511 C C . SER A 1 806 ? 14.578 -75.375 -22.266 1 97.19 806 SER A C 1
ATOM 6513 O O . SER A 1 806 ? 13.656 -74.562 -22.297 1 97.19 806 SER A O 1
ATOM 6515 N N . ILE A 1 807 ? 14.523 -76.562 -22.922 1 95.62 807 ILE A N 1
ATOM 6516 C CA . ILE A 1 807 ? 13.359 -76.938 -23.703 1 95.62 807 ILE A CA 1
ATOM 6517 C C . ILE A 1 807 ? 12.805 -78.25 -23.172 1 95.62 807 ILE A C 1
ATOM 6519 O O . ILE A 1 807 ? 13.539 -79.25 -23.016 1 95.62 807 ILE A O 1
ATOM 6523 N N . GLY A 1 808 ? 11.531 -78.25 -22.859 1 91.88 808 GLY A N 1
ATOM 6524 C CA . GLY A 1 808 ? 10.859 -79.438 -22.406 1 91.88 808 GLY A CA 1
ATOM 6525 C C . GLY A 1 808 ? 10.086 -80.125 -23.5 1 91.88 808 GLY A C 1
ATOM 6526 O O . GLY A 1 808 ? 10.008 -79.625 -24.625 1 91.88 808 GLY A O 1
ATOM 6527 N N . VAL A 1 809 ? 9.586 -81.375 -23.109 1 90 809 VAL A N 1
ATOM 6528 C CA . VAL A 1 809 ? 8.875 -82.188 -24.047 1 90 809 VAL A CA 1
ATOM 6529 C C . VAL A 1 809 ? 7.609 -81.5 -24.531 1 90 809 VAL A C 1
ATOM 6531 O O . VAL A 1 809 ? 7.062 -81.812 -25.578 1 90 809 VAL A O 1
ATOM 6534 N N . ASP A 1 810 ? 7.25 -80.5 -23.734 1 88.31 810 ASP A N 1
ATOM 6535 C CA . ASP A 1 810 ? 6.055 -79.75 -24.109 1 88.31 810 ASP A CA 1
ATOM 6536 C C . ASP A 1 810 ? 6.383 -78.625 -25.141 1 88.31 810 ASP A C 1
ATOM 6538 O O . ASP A 1 810 ? 5.488 -77.938 -25.625 1 88.31 810 ASP A O 1
ATOM 6542 N N . GLY A 1 811 ? 7.625 -78.562 -25.469 1 91.88 811 GLY A N 1
ATOM 6543 C CA . GLY A 1 811 ? 8.055 -77.625 -26.484 1 91.88 811 GLY A CA 1
ATOM 6544 C C . GLY A 1 811 ? 8.281 -76.188 -25.938 1 91.88 811 GLY A C 1
ATOM 6545 O O . GLY A 1 811 ? 8.602 -75.25 -26.688 1 91.88 811 GLY A O 1
ATOM 6546 N N . ARG A 1 812 ? 8.156 -76 -24.656 1 94.56 812 ARG A N 1
ATOM 6547 C CA . ARG A 1 812 ? 8.398 -74.688 -24.031 1 94.56 812 ARG A CA 1
ATOM 6548 C C . ARG A 1 812 ? 9.898 -74.375 -23.953 1 94.56 812 ARG A C 1
ATOM 6550 O O . ARG A 1 812 ? 10.68 -75.188 -23.5 1 94.56 812 ARG A O 1
ATOM 6557 N N . LEU A 1 813 ? 10.227 -73.25 -24.453 1 96.69 813 LEU A N 1
ATOM 6558 C CA . LEU A 1 813 ? 11.594 -72.75 -24.328 1 96.69 813 LEU A CA 1
ATOM 6559 C C . LEU A 1 813 ? 11.719 -71.812 -23.141 1 96.69 813 LEU A C 1
ATOM 6561 O O . LEU A 1 813 ? 11.141 -70.688 -23.156 1 96.69 813 LEU A O 1
ATOM 6565 N N . ASN A 1 814 ? 12.391 -72.125 -22.109 1 96.69 814 ASN A N 1
ATOM 6566 C CA . ASN A 1 814 ? 12.734 -71.25 -21 1 96.69 814 ASN A CA 1
ATOM 6567 C C . ASN A 1 814 ? 14.086 -70.562 -21.219 1 96.69 814 ASN A C 1
ATOM 6569 O O . ASN A 1 814 ? 15.094 -71.25 -21.438 1 96.69 814 ASN A O 1
ATOM 6573 N N . VAL A 1 815 ? 14.016 -69.312 -21.203 1 97.56 815 VAL A N 1
ATOM 6574 C CA . VAL A 1 815 ? 15.227 -68.5 -21.406 1 97.56 815 VAL A CA 1
ATOM 6575 C C . VAL A 1 815 ? 15.633 -67.812 -20.109 1 97.56 815 VAL A C 1
ATOM 6577 O O . VAL A 1 815 ? 14.836 -67.125 -19.516 1 97.56 815 VAL A O 1
ATOM 6580 N N . TYR A 1 816 ? 16.797 -68.062 -19.625 1 97 816 TYR A N 1
ATOM 6581 C CA . TYR A 1 816 ? 17.438 -67.375 -18.531 1 97 816 TYR A CA 1
ATOM 6582 C C . TYR A 1 816 ? 18.719 -66.688 -19 1 97 816 TYR A C 1
ATOM 6584 O O . TYR A 1 816 ? 19.484 -67.25 -19.781 1 97 816 TYR A O 1
ATOM 6592 N N . TYR A 1 817 ? 18.891 -65.438 -18.594 1 96.94 817 TYR A N 1
ATOM 6593 C CA . TYR A 1 817 ? 20.109 -64.75 -19 1 96.94 817 TYR A CA 1
ATOM 6594 C C . TYR A 1 817 ? 20.656 -63.875 -17.875 1 96.94 817 TYR A C 1
ATOM 6596 O O . TYR A 1 817 ? 19.906 -63.406 -17.016 1 96.94 817 TYR A O 1
ATOM 6604 N N . GLN A 1 818 ? 21.922 -63.656 -17.828 1 97.38 818 GLN A N 1
ATOM 6605 C CA . GLN A 1 818 ? 22.688 -62.719 -17.016 1 97.38 818 GLN A CA 1
ATOM 6606 C C . GLN A 1 818 ? 23.578 -61.812 -17.891 1 97.38 818 GLN A C 1
ATOM 6608 O O . GLN A 1 818 ? 24.438 -62.312 -18.625 1 97.38 818 GLN A O 1
ATOM 6613 N N . ILE A 1 819 ? 23.328 -60.531 -17.766 1 97.25 819 ILE A N 1
ATOM 6614 C CA . ILE A 1 819 ? 24.094 -59.594 -18.578 1 97.25 819 ILE A CA 1
ATOM 6615 C C . ILE A 1 819 ? 25.016 -58.781 -17.672 1 97.25 819 ILE A C 1
ATOM 6617 O O . ILE A 1 819 ? 24.562 -58 -16.859 1 97.25 819 ILE A O 1
ATOM 6621 N N . LEU A 1 820 ? 26.25 -59.031 -17.766 1 96.62 820 LEU A N 1
ATOM 6622 C CA . LEU A 1 820 ? 27.266 -58.25 -17.062 1 96.62 820 LEU A CA 1
ATOM 6623 C C . LEU A 1 820 ? 27.859 -57.188 -17.984 1 96.62 820 LEU A C 1
ATOM 6625 O O . LEU A 1 820 ? 28.453 -57.5 -19.016 1 96.62 820 LEU A O 1
ATOM 6629 N N . THR A 1 821 ? 27.625 -55.938 -17.625 1 94.88 821 THR A N 1
ATOM 6630 C CA . THR A 1 821 ? 28.016 -54.844 -18.531 1 94.88 821 THR A CA 1
ATOM 6631 C C . THR A 1 821 ? 29.312 -54.188 -18.047 1 94.88 821 THR A C 1
ATOM 6633 O O . THR A 1 821 ? 29.547 -54.062 -16.844 1 94.88 821 THR A O 1
ATOM 6636 N N . LYS A 1 822 ? 30.156 -53.844 -18.859 1 94.56 822 LYS A N 1
ATOM 6637 C CA . LYS A 1 822 ? 31.266 -52.906 -18.719 1 94.56 822 LYS A CA 1
ATOM 6638 C C . LYS A 1 822 ? 31.234 -51.844 -19.797 1 94.56 822 LYS A C 1
ATOM 6640 O O . LYS A 1 822 ? 31.875 -51.969 -20.844 1 94.56 822 LYS A O 1
ATOM 6645 N N . VAL A 1 823 ? 30.438 -50.906 -19.5 1 93.81 823 VAL A N 1
ATOM 6646 C CA . VAL A 1 823 ? 30.188 -49.844 -20.484 1 93.81 823 VAL A CA 1
ATOM 6647 C C . VAL A 1 823 ? 30.438 -48.469 -19.859 1 93.81 823 VAL A C 1
ATOM 6649 O O . VAL A 1 823 ? 30.406 -48.344 -18.625 1 93.81 823 VAL A O 1
ATOM 6652 N N . ALA A 1 824 ? 30.516 -47.406 -20.656 1 90 824 ALA A N 1
ATOM 6653 C CA . ALA A 1 824 ? 30.875 -46.094 -20.203 1 90 824 ALA A CA 1
ATOM 6654 C C . ALA A 1 824 ? 29.656 -45.344 -19.656 1 90 824 ALA A C 1
ATOM 6656 O O . ALA A 1 824 ? 29.766 -44.5 -18.75 1 90 824 ALA A O 1
ATOM 6657 N N . VAL A 1 825 ? 28.5 -45.562 -20.156 1 89.75 825 VAL A N 1
ATOM 6658 C CA . VAL A 1 825 ? 27.281 -44.875 -19.703 1 89.75 825 VAL A CA 1
ATOM 6659 C C . VAL A 1 825 ? 26.875 -45.406 -18.344 1 89.75 825 VAL A C 1
ATOM 6661 O O . VAL A 1 825 ? 26.938 -46.625 -18.094 1 89.75 825 VAL A O 1
ATOM 6664 N N . PRO A 1 826 ? 26.484 -44.562 -17.469 1 86.81 826 PRO A N 1
ATOM 6665 C CA . PRO A 1 826 ? 26.188 -44.969 -16.094 1 86.81 826 PRO A CA 1
ATOM 6666 C C . PRO A 1 826 ? 24.844 -45.719 -15.984 1 86.81 826 PRO A C 1
ATOM 6668 O O . PRO A 1 826 ? 24.594 -46.375 -14.977 1 86.81 826 PRO A O 1
ATOM 6671 N N . TRP A 1 827 ? 23.922 -45.562 -16.984 1 89 827 TRP A N 1
ATOM 6672 C CA . TRP A 1 827 ? 22.625 -46.188 -16.969 1 89 827 TRP A CA 1
ATOM 6673 C C . TRP A 1 827 ? 22.266 -46.719 -18.359 1 89 827 TRP A C 1
ATOM 6675 O O . TRP A 1 827 ? 22.75 -46.219 -19.375 1 89 827 TRP A O 1
ATOM 6685 N N . LEU A 1 828 ? 21.438 -47.656 -18.297 1 92 828 LEU A N 1
ATOM 6686 C CA . LEU A 1 828 ? 20.906 -48.188 -19.547 1 92 828 LEU A CA 1
ATOM 6687 C C . LEU A 1 828 ? 19.422 -47.844 -19.688 1 92 828 LEU A C 1
ATOM 6689 O O . LEU A 1 828 ? 18.703 -47.719 -18.703 1 92 828 LEU A O 1
ATOM 6693 N N . PRO A 1 829 ? 18.938 -47.594 -20.922 1 92 829 PRO A N 1
ATOM 6694 C CA . PRO A 1 829 ? 17.516 -47.344 -21.141 1 92 829 PRO A CA 1
ATOM 6695 C C . PRO A 1 829 ? 16.656 -48.562 -20.938 1 92 829 PRO A C 1
ATOM 6697 O O . PRO A 1 829 ? 15.492 -48.469 -20.531 1 92 829 PRO A O 1
ATOM 6700 N N . ILE A 1 830 ? 17.25 -49.75 -21.297 1 94.19 830 ILE A N 1
ATOM 6701 C CA . ILE A 1 830 ? 16.531 -51 -21.172 1 94.19 830 ILE A CA 1
ATOM 6702 C C . ILE A 1 830 ? 17.516 -52.125 -20.906 1 94.19 830 ILE A C 1
ATOM 6704 O O . ILE A 1 830 ? 18.719 -52 -21.156 1 94.19 830 ILE A O 1
ATOM 6708 N N . VAL A 1 831 ? 16.984 -53.25 -20.375 1 95.69 831 VAL A N 1
ATOM 6709 C CA . VAL A 1 831 ? 17.734 -54.469 -20.188 1 95.69 831 VAL A CA 1
ATOM 6710 C C . VAL A 1 831 ? 16.828 -55.688 -20.469 1 95.69 831 VAL A C 1
ATOM 6712 O O . VAL A 1 831 ? 15.781 -55.844 -19.844 1 95.69 831 VAL A O 1
ATOM 6715 N N . GLY A 1 832 ? 17.219 -56.469 -21.469 1 96.56 832 GLY A N 1
ATOM 6716 C CA . GLY A 1 832 ? 16.469 -57.688 -21.797 1 96.56 832 GLY A CA 1
ATOM 6717 C C . GLY A 1 832 ? 16.938 -58.344 -23.078 1 96.56 832 GLY A C 1
ATOM 6718 O O . GLY A 1 832 ? 18.125 -58.531 -23.297 1 96.56 832 GLY A O 1
ATOM 6719 N N . MET A 1 833 ? 15.953 -58.844 -23.844 1 97.06 833 MET A N 1
ATOM 6720 C CA . MET A 1 833 ? 16.219 -59.531 -25.125 1 97.06 833 MET A CA 1
ATOM 6721 C C . MET A 1 833 ? 15.352 -58.938 -26.234 1 97.06 833 MET A C 1
ATOM 6723 O O . MET A 1 833 ? 14.234 -58.469 -25.969 1 97.06 833 MET A O 1
ATOM 6727 N N . SER A 1 834 ? 15.883 -59 -27.359 1 96.75 834 SER A N 1
ATOM 6728 C CA . SER A 1 834 ? 15.148 -58.625 -28.562 1 96.75 834 SER A CA 1
ATOM 6729 C C . SER A 1 834 ? 14.727 -59.875 -29.375 1 96.75 834 SER A C 1
ATOM 6731 O O . SER A 1 834 ? 15.562 -60.719 -29.703 1 96.75 834 SER A O 1
ATOM 6733 N N . MET A 1 835 ? 13.461 -59.906 -29.609 1 96.88 835 MET A N 1
ATOM 6734 C CA . MET A 1 835 ? 12.914 -61 -30.406 1 96.88 835 MET A CA 1
ATOM 6735 C C . MET A 1 835 ? 12.383 -60.5 -31.734 1 96.88 835 MET A C 1
ATOM 6737 O O . MET A 1 835 ? 11.609 -59.562 -31.781 1 96.88 835 MET A O 1
ATOM 6741 N N . GLN A 1 836 ? 12.867 -61.156 -32.781 1 96.06 836 GLN A N 1
ATOM 6742 C CA . GLN A 1 836 ? 12.32 -60.812 -34.094 1 96.06 836 GLN A CA 1
ATOM 6743 C C . GLN A 1 836 ? 11.414 -61.938 -34.594 1 96.06 836 GLN A C 1
ATOM 6745 O O . GLN A 1 836 ? 11.828 -63.094 -34.719 1 96.06 836 GLN A O 1
ATOM 6750 N N . SER A 1 837 ? 10.219 -61.625 -34.812 1 95.75 837 SER A N 1
ATOM 6751 C CA . SER A 1 837 ? 9.273 -62.562 -35.406 1 95.75 837 SER A CA 1
ATOM 6752 C C . SER A 1 837 ? 9.273 -62.469 -36.938 1 95.75 837 SER A C 1
ATOM 6754 O O . SER A 1 837 ? 9.828 -61.531 -37.5 1 95.75 837 SER A O 1
ATOM 6756 N N . VAL A 1 838 ? 8.742 -63.5 -37.531 1 94.44 838 VAL A N 1
ATOM 6757 C CA . VAL A 1 838 ? 8.508 -63.438 -38.969 1 94.44 838 VAL A CA 1
ATOM 6758 C C . VAL A 1 838 ? 7.43 -62.375 -39.25 1 94.44 838 VAL A C 1
ATOM 6760 O O . VAL A 1 838 ? 6.684 -62 -38.344 1 94.44 838 VAL A O 1
ATOM 6763 N N . SER A 1 839 ? 7.453 -61.969 -40.531 1 91.25 839 SER A N 1
ATOM 6764 C CA . SER A 1 839 ? 6.418 -61.031 -40.938 1 91.25 839 SER A CA 1
ATOM 6765 C C . SER A 1 839 ? 5.035 -61.656 -40.906 1 91.25 839 SER A C 1
ATOM 6767 O O . SER A 1 839 ? 4.891 -62.875 -41.094 1 91.25 839 SER A O 1
ATOM 6769 N N . GLY A 1 840 ? 4.066 -61 -40.562 1 91.06 840 GLY A N 1
ATOM 6770 C CA . GLY A 1 840 ? 2.691 -61.469 -40.562 1 91.06 840 GLY A CA 1
ATOM 6771 C C . GLY A 1 840 ? 2.146 -61.719 -39.156 1 91.06 840 GLY A C 1
ATOM 6772 O O . GLY A 1 840 ? 0.933 -61.844 -38.969 1 91.06 840 GLY A O 1
ATOM 6773 N N . LEU A 1 841 ? 2.971 -61.844 -38.188 1 94.38 841 LEU A N 1
ATOM 6774 C CA . LEU A 1 841 ? 2.508 -61.969 -36.812 1 94.38 841 LEU A CA 1
ATOM 6775 C C . LEU A 1 841 ? 2.25 -60.625 -36.188 1 94.38 841 LEU A C 1
ATOM 6777 O O . LEU A 1 841 ? 2.898 -60.25 -35.219 1 94.38 841 LEU A O 1
ATOM 6781 N N . ASP A 1 842 ? 1.237 -59.938 -36.656 1 92.44 842 ASP A N 1
ATOM 6782 C CA . ASP A 1 842 ? 1.078 -58.531 -36.375 1 92.44 842 ASP A CA 1
ATOM 6783 C C . ASP A 1 842 ? 0.037 -58.281 -35.281 1 92.44 842 ASP A C 1
ATOM 6785 O O . ASP A 1 842 ? -0.188 -57.125 -34.906 1 92.44 842 ASP A O 1
ATOM 6789 N N . GLN A 1 843 ? -0.57 -59.25 -34.844 1 95.06 843 GLN A N 1
ATOM 6790 C CA . GLN A 1 843 ? -1.506 -59.094 -33.75 1 95.06 843 GLN A CA 1
ATOM 6791 C C . GLN A 1 843 ? -0.809 -59.281 -32.406 1 95.06 843 GLN A C 1
ATOM 6793 O O . GLN A 1 843 ? -0.391 -60.375 -32.062 1 95.06 843 GLN A O 1
ATOM 6798 N N . VAL A 1 844 ? -0.756 -58.188 -31.703 1 95.12 844 VAL A N 1
ATOM 6799 C CA . VAL A 1 844 ? -0.073 -58.188 -30.406 1 95.12 844 VAL A CA 1
ATOM 6800 C C . VAL A 1 844 ? -1.093 -58.062 -29.281 1 95.12 844 VAL A C 1
ATOM 6802 O O . VAL A 1 844 ? -1.934 -57.188 -29.297 1 95.12 844 VAL A O 1
ATOM 6805 N N . HIS A 1 845 ? -1.058 -59 -28.344 1 95.5 845 HIS A N 1
ATOM 6806 C CA . HIS A 1 845 ? -1.847 -58.938 -27.109 1 95.5 845 HIS A CA 1
ATOM 6807 C C . HIS A 1 845 ? -0.978 -59.219 -25.891 1 95.5 845 HIS A C 1
ATOM 6809 O O . HIS A 1 845 ? 0.003 -59.969 -25.969 1 95.5 845 HIS A O 1
ATOM 6815 N N . TRP A 1 846 ? -1.309 -58.594 -24.859 1 96.31 846 TRP A N 1
ATOM 6816 C CA . TRP A 1 846 ? -0.598 -58.906 -23.625 1 96.31 846 TRP A CA 1
ATOM 6817 C C . TRP A 1 846 ? -1.531 -58.812 -22.422 1 96.31 846 TRP A C 1
ATOM 6819 O O . TRP A 1 846 ? -2.514 -58.062 -22.438 1 96.31 846 TRP A O 1
ATOM 6829 N N . LEU A 1 847 ? -1.283 -59.625 -21.391 1 97 847 LEU A N 1
ATOM 6830 C CA . LEU A 1 847 ? -1.859 -59.469 -20.062 1 97 847 LEU A CA 1
ATOM 6831 C C . LEU A 1 847 ? -0.911 -58.719 -19.141 1 97 847 LEU A C 1
ATOM 6833 O O . LEU A 1 847 ? 0.252 -59.094 -18.984 1 97 847 LEU A O 1
ATOM 6837 N N . GLY A 1 848 ? -1.379 -57.688 -18.578 1 96.56 848 GLY A N 1
ATOM 6838 C CA . GLY A 1 848 ? -0.621 -56.812 -17.703 1 96.56 848 GLY A CA 1
ATOM 6839 C C . GLY A 1 848 ? -1.234 -55.406 -17.578 1 96.56 848 GLY A C 1
ATOM 6840 O O . GLY A 1 848 ? -2.459 -55.281 -17.516 1 96.56 848 GLY A O 1
ATOM 6841 N N . LEU A 1 849 ? -0.357 -54.406 -17.484 1 95.88 849 LEU A N 1
ATOM 6842 C CA . LEU A 1 849 ? -0.837 -53.031 -17.344 1 95.88 849 LEU A CA 1
ATOM 6843 C C . LEU A 1 849 ? -0.956 -52.344 -18.703 1 95.88 849 LEU A C 1
ATOM 6845 O O . LEU A 1 849 ? -0.026 -52.406 -19.516 1 95.88 849 LEU A O 1
ATOM 6849 N N . GLY A 1 850 ? -2.039 -51.812 -19.078 1 93.62 850 GLY A N 1
ATOM 6850 C CA . GLY A 1 850 ? -2.316 -51.062 -20.281 1 93.62 850 GLY A CA 1
ATOM 6851 C C . GLY A 1 850 ? -3.549 -50.188 -20.172 1 93.62 850 GLY A C 1
ATOM 6852 O O . GLY A 1 850 ? -4.148 -50.094 -19.109 1 93.62 850 GLY A O 1
ATOM 6853 N N . PRO A 1 851 ? -4.059 -49.469 -21.172 1 91.5 851 PRO A N 1
ATOM 6854 C CA . PRO A 1 851 ? -3.342 -49.469 -22.453 1 91.5 851 PRO A CA 1
ATOM 6855 C C . PRO A 1 851 ? -2.166 -48.5 -22.453 1 91.5 851 PRO A C 1
ATOM 6857 O O . PRO A 1 851 ? -1.395 -48.438 -23.422 1 91.5 851 PRO A O 1
ATOM 6860 N N . TYR A 1 852 ? -2.025 -47.688 -21.359 1 90.44 852 TYR A N 1
ATOM 6861 C CA . TYR A 1 852 ? -0.983 -46.656 -21.312 1 90.44 852 TYR A CA 1
ATOM 6862 C C . TYR A 1 852 ? 0.359 -47.281 -20.922 1 90.44 852 TYR A C 1
ATOM 6864 O O . TYR A 1 852 ? 0.426 -48.438 -20.516 1 90.44 852 TYR A O 1
ATOM 6872 N N . ASP A 1 853 ? 1.385 -46.438 -21.125 1 88.81 853 ASP A N 1
ATOM 6873 C CA . ASP A 1 853 ? 2.723 -46.906 -20.781 1 88.81 853 ASP A CA 1
ATOM 6874 C C . ASP A 1 853 ? 2.836 -47.188 -19.281 1 88.81 853 ASP A C 1
ATOM 6876 O O . ASP A 1 853 ? 2.156 -46.531 -18.469 1 88.81 853 ASP A O 1
ATOM 6880 N N . ALA A 1 854 ? 3.596 -48.062 -18.984 1 92 854 ALA A N 1
ATOM 6881 C CA . ALA A 1 854 ? 3.85 -48.406 -17.594 1 92 854 ALA A CA 1
ATOM 6882 C C . ALA A 1 854 ? 5.344 -48.438 -17.297 1 92 854 ALA A C 1
ATOM 6884 O O . ALA A 1 854 ? 6.027 -49.438 -17.531 1 92 854 ALA A O 1
ATOM 6885 N N . TYR A 1 855 ? 5.801 -47.312 -16.844 1 90.44 855 TYR A N 1
ATOM 6886 C CA . TYR A 1 855 ? 7.176 -47.219 -16.375 1 90.44 855 TYR A CA 1
ATOM 6887 C C . TYR A 1 855 ? 7.254 -47.5 -14.883 1 90.44 855 TYR A C 1
ATOM 6889 O O . TYR A 1 855 ? 6.242 -47.469 -14.18 1 90.44 855 TYR A O 1
ATOM 6897 N N . PRO A 1 856 ? 8.484 -47.812 -14.359 1 88.69 856 PRO A N 1
ATOM 6898 C CA . PRO A 1 856 ? 8.609 -48.156 -12.938 1 88.69 856 PRO A CA 1
ATOM 6899 C C . PRO A 1 856 ? 8.078 -47.062 -12.016 1 88.69 856 PRO A C 1
ATOM 6901 O O . PRO A 1 856 ? 7.582 -47.344 -10.93 1 88.69 856 PRO A O 1
ATOM 6904 N N . ASN A 1 857 ? 8.164 -45.812 -12.375 1 89.69 857 ASN A N 1
ATOM 6905 C CA . ASN A 1 857 ? 7.727 -44.688 -11.539 1 89.69 857 ASN A CA 1
ATOM 6906 C C . ASN A 1 857 ? 6.562 -43.938 -12.172 1 89.69 857 ASN A C 1
ATOM 6908 O O . ASN A 1 857 ? 6.387 -42.75 -11.938 1 89.69 857 ASN A O 1
ATOM 6912 N N . LYS A 1 858 ? 5.773 -44.625 -13.055 1 90.56 858 LYS A N 1
ATOM 6913 C CA . LYS A 1 858 ? 4.598 -44.062 -13.734 1 90.56 858 LYS A CA 1
ATOM 6914 C C . LYS A 1 858 ? 3.617 -45.188 -14.109 1 90.56 858 LYS A C 1
ATOM 6916 O O . LYS A 1 858 ? 3.6 -45.656 -15.25 1 90.56 858 LYS A O 1
ATOM 6921 N N . GLN A 1 859 ? 2.74 -45.594 -13.188 1 92.62 859 GLN A N 1
ATOM 6922 C CA . GLN A 1 859 ? 1.883 -46.75 -13.406 1 92.62 859 GLN A CA 1
ATOM 6923 C C . GLN A 1 859 ? 0.479 -46.5 -12.859 1 92.62 859 GLN A C 1
ATOM 6925 O O . GLN A 1 859 ? -0.265 -47.438 -12.594 1 92.62 859 GLN A O 1
ATOM 6930 N N . ALA A 1 860 ? 0.143 -45.25 -12.695 1 93.88 860 ALA A N 1
ATOM 6931 C CA . ALA A 1 860 ? -1.166 -45 -12.094 1 93.88 860 ALA A CA 1
ATOM 6932 C C . ALA A 1 860 ? -2.275 -45.125 -13.141 1 93.88 860 ALA A C 1
ATOM 6934 O O . ALA A 1 860 ? -3.389 -45.531 -12.828 1 93.88 860 ALA A O 1
ATOM 6935 N N . ALA A 1 861 ? -2.018 -44.781 -14.344 1 94.44 861 ALA A N 1
ATOM 6936 C CA . ALA A 1 861 ? -3.033 -44.688 -15.391 1 94.44 861 ALA A CA 1
ATOM 6937 C C . ALA A 1 861 ? -3.314 -46.062 -15.984 1 94.44 861 ALA A C 1
ATOM 6939 O O . ALA A 1 861 ? -4.473 -46.438 -16.219 1 94.44 861 ALA A O 1
ATOM 6940 N N . PRO A 1 862 ? -2.273 -46.906 -16.312 1 95.12 862 PRO A N 1
ATOM 6941 C CA . PRO A 1 862 ? -2.58 -48.25 -16.859 1 95.12 862 PRO A CA 1
ATOM 6942 C C . PRO A 1 862 ? -3.189 -49.188 -15.82 1 95.12 862 PRO A C 1
ATOM 6944 O O . PRO A 1 862 ? -2.844 -49.094 -14.633 1 95.12 862 PRO A O 1
ATOM 6947 N N . ILE A 1 863 ? -4.066 -50.062 -16.234 1 96.56 863 ILE A N 1
ATOM 6948 C CA . ILE A 1 863 ? -4.719 -51 -15.312 1 96.56 863 ILE A CA 1
ATOM 6949 C C . ILE A 1 863 ? -4.535 -52.438 -15.805 1 96.56 863 ILE A C 1
ATOM 6951 O O . ILE A 1 863 ? -4.293 -52.656 -17 1 96.56 863 ILE A O 1
ATOM 6955 N N . LEU A 1 864 ? -4.66 -53.344 -14.891 1 97.38 864 LEU A N 1
ATOM 6956 C CA . LEU A 1 864 ? -4.539 -54.75 -15.195 1 97.38 864 LEU A CA 1
ATOM 6957 C C . LEU A 1 864 ? -5.629 -55.188 -16.172 1 97.38 864 LEU A C 1
ATOM 6959 O O . LEU A 1 864 ? -6.805 -54.875 -15.977 1 97.38 864 LEU A O 1
ATOM 6963 N N . GLY A 1 865 ? -5.199 -55.844 -17.234 1 97.06 865 GLY A N 1
ATOM 6964 C CA . GLY A 1 865 ? -6.105 -56.375 -18.234 1 97.06 865 GLY A CA 1
ATOM 6965 C C . GLY A 1 865 ? -5.391 -57 -19.406 1 97.06 865 GLY A C 1
ATOM 6966 O O . GLY A 1 865 ? -4.164 -57.125 -19.406 1 97.06 865 GLY A O 1
ATOM 6967 N N . VAL A 1 866 ? -6.18 -57.562 -20.297 1 97 866 VAL A N 1
ATOM 6968 C CA . VAL A 1 866 ? -5.648 -57.969 -21.578 1 97 866 VAL A CA 1
ATOM 6969 C C . VAL A 1 866 ? -5.816 -56.844 -22.609 1 97 866 VAL A C 1
ATOM 6971 O O . VAL A 1 866 ? -6.934 -56.375 -22.844 1 97 866 VAL A O 1
ATOM 6974 N N . TRP A 1 867 ? -4.711 -56.469 -23.078 1 96.56 867 TRP A N 1
ATOM 6975 C CA . TRP A 1 867 ? -4.668 -55.344 -24.016 1 96.56 867 TRP A CA 1
ATOM 6976 C C . TRP A 1 867 ? -4.031 -55.781 -25.344 1 96.56 867 TRP A C 1
ATOM 6978 O O . TRP A 1 867 ? -3.445 -56.844 -25.422 1 96.56 867 TRP A O 1
ATOM 6988 N N . GLY A 1 868 ? -4.176 -54.906 -26.344 1 94.5 868 GLY A N 1
ATOM 6989 C CA . GLY A 1 868 ? -3.543 -55.281 -27.594 1 94.5 868 GLY A CA 1
ATOM 6990 C C . GLY A 1 868 ? -3.857 -54.312 -28.734 1 94.5 868 GLY A C 1
ATOM 6991 O O . GLY A 1 868 ? -4.422 -53.25 -28.516 1 94.5 868 GLY A O 1
ATOM 6992 N N . GLY A 1 869 ? -3.34 -54.719 -29.812 1 93.62 869 GLY A N 1
ATOM 6993 C CA . GLY A 1 869 ? -3.469 -54 -31.078 1 93.62 869 GLY A CA 1
ATOM 6994 C C . GLY A 1 869 ? -2.555 -54.531 -32.156 1 93.62 869 GLY A C 1
ATOM 6995 O O . GLY A 1 869 ? -1.935 -55.562 -32 1 93.62 869 GLY A O 1
ATOM 6996 N N . THR A 1 870 ? -2.531 -53.75 -33.219 1 93.31 870 THR A N 1
ATOM 6997 C CA . THR A 1 870 ? -1.663 -54.125 -34.344 1 93.31 870 THR A CA 1
ATOM 6998 C C . THR A 1 870 ? -0.235 -53.625 -34.094 1 93.31 870 THR A C 1
ATOM 7000 O O . THR A 1 870 ? -0.023 -52.531 -33.594 1 93.31 870 THR A O 1
ATOM 7003 N N . ALA A 1 871 ? 0.654 -54.531 -34.438 1 90.69 871 ALA A N 1
ATOM 7004 C CA . ALA A 1 871 ? 2.059 -54.188 -34.25 1 90.69 871 ALA A CA 1
ATOM 7005 C C . ALA A 1 871 ? 2.367 -52.844 -34.938 1 90.69 871 ALA A C 1
ATOM 7007 O O . ALA A 1 871 ? 1.962 -52.625 -36.094 1 90.69 871 ALA A O 1
ATOM 7008 N N . GLY A 1 872 ? 2.99 -51.969 -34.156 1 86.12 872 GLY A N 1
ATOM 7009 C CA . GLY A 1 872 ? 3.355 -50.656 -34.688 1 86.12 872 GLY A CA 1
ATOM 7010 C C . GLY A 1 872 ? 2.334 -49.562 -34.375 1 86.12 872 GLY A C 1
ATOM 7011 O O . GLY A 1 872 ? 2.611 -48.375 -34.562 1 86.12 872 GLY A O 1
ATOM 7012 N N . SER A 1 873 ? 1.184 -49.969 -34 1 87.25 873 SER A N 1
ATOM 7013 C CA . SER A 1 873 ? 0.159 -49 -33.656 1 87.25 873 SER A CA 1
ATOM 7014 C C . SER A 1 873 ? 0.455 -48.312 -32.312 1 87.25 873 SER A C 1
ATOM 7016 O O . SER A 1 873 ? 1.261 -48.812 -31.531 1 87.25 873 SER A O 1
ATOM 7018 N N . SER A 1 874 ? -0.204 -47.188 -32.125 1 81.75 874 SER A N 1
ATOM 7019 C CA . SER A 1 874 ? -0.002 -46.406 -30.906 1 81.75 874 SER A CA 1
ATOM 7020 C C . SER A 1 874 ? -0.505 -47.125 -29.672 1 81.75 874 SER A C 1
ATOM 7022 O O . SER A 1 874 ? -0.059 -46.875 -28.562 1 81.75 874 SER A O 1
ATOM 7024 N N . ASP A 1 875 ? -1.32 -48.062 -29.906 1 84.19 875 ASP A N 1
ATOM 7025 C CA . ASP A 1 875 ? -1.911 -48.781 -28.797 1 84.19 875 ASP A CA 1
ATOM 7026 C C . ASP A 1 875 ? -0.893 -49.75 -28.172 1 84.19 875 ASP A C 1
ATOM 7028 O O . ASP A 1 875 ? -1.011 -50.094 -27 1 84.19 875 ASP A O 1
ATOM 7032 N N . VAL A 1 876 ? 0.037 -50.156 -28.969 1 89.25 876 VAL A N 1
ATOM 7033 C CA . VAL A 1 876 ? 0.913 -51.219 -28.484 1 89.25 876 VAL A CA 1
ATOM 7034 C C . VAL A 1 876 ? 2.322 -50.656 -28.281 1 89.25 876 VAL A C 1
ATOM 7036 O O . VAL A 1 876 ? 3.143 -51.281 -27.594 1 89.25 876 VAL A O 1
ATOM 7039 N N . THR A 1 877 ? 2.539 -49.5 -28.781 1 85.88 877 THR A N 1
ATOM 7040 C CA . THR A 1 877 ? 3.885 -48.938 -28.656 1 85.88 877 THR A CA 1
ATOM 7041 C C . THR A 1 877 ? 4.113 -48.375 -27.266 1 85.88 877 THR A C 1
ATOM 7043 O O . THR A 1 877 ? 3.16 -48.156 -26.516 1 85.88 877 THR A O 1
ATOM 7046 N N . GLY A 1 878 ? 5.426 -48.188 -26.938 1 86.75 878 GLY A N 1
ATOM 7047 C CA . GLY A 1 878 ? 5.797 -47.75 -25.609 1 86.75 878 GLY A CA 1
ATOM 7048 C C . GLY A 1 878 ? 6.105 -48.875 -24.656 1 86.75 878 GLY A C 1
ATOM 7049 O O . GLY A 1 878 ? 6.059 -50.031 -25.031 1 86.75 878 GLY A O 1
ATOM 7050 N N . ILE A 1 879 ? 6.363 -48.469 -23.453 1 91.38 879 ILE A N 1
ATOM 7051 C CA . ILE A 1 879 ? 6.715 -49.469 -22.438 1 91.38 879 ILE A CA 1
ATOM 7052 C C . ILE A 1 879 ? 5.445 -50 -21.766 1 91.38 879 ILE A C 1
ATOM 7054 O O . ILE A 1 879 ? 4.641 -49.219 -21.25 1 91.38 879 ILE A O 1
ATOM 7058 N N . LYS A 1 880 ? 5.305 -51.312 -21.844 1 94.44 880 LYS A N 1
ATOM 7059 C CA . LYS A 1 880 ? 4.188 -51.938 -21.156 1 94.44 880 LYS A CA 1
ATOM 7060 C C . LYS A 1 880 ? 4.68 -52.938 -20.109 1 94.44 880 LYS A C 1
ATOM 7062 O O . LYS A 1 880 ? 5.707 -53.594 -20.297 1 94.44 880 LYS A O 1
ATOM 7067 N N . ALA A 1 881 ? 3.979 -53 -19 1 95.25 881 ALA A N 1
ATOM 7068 C CA . ALA A 1 881 ? 4.207 -54.062 -18.031 1 95.25 881 ALA A CA 1
ATOM 7069 C C . ALA A 1 881 ? 3.348 -55.281 -18.359 1 95.25 881 ALA A C 1
ATOM 7071 O O . ALA A 1 881 ? 2.156 -55.156 -18.656 1 95.25 881 ALA A O 1
ATOM 7072 N N . MET A 1 882 ? 4.008 -56.531 -18.312 1 95.69 882 MET A N 1
ATOM 7073 C CA . MET A 1 882 ? 3.244 -57.688 -18.781 1 95.69 882 MET A CA 1
ATOM 7074 C C . MET A 1 882 ? 3.461 -58.875 -17.891 1 95.69 882 MET A C 1
ATOM 7076 O O . MET A 1 882 ? 4.461 -58.969 -17.172 1 95.69 882 MET A O 1
ATOM 7080 N N . ARG A 1 883 ? 2.512 -59.812 -17.953 1 95.75 883 ARG A N 1
ATOM 7081 C CA . ARG A 1 883 ? 2.613 -61.188 -17.438 1 95.75 883 ARG A CA 1
ATOM 7082 C C . ARG A 1 883 ? 2.82 -62.156 -18.578 1 95.75 883 ARG A C 1
ATOM 7084 O O . ARG A 1 883 ? 3.502 -63.188 -18.406 1 95.75 883 ARG A O 1
ATOM 7091 N N . TRP A 1 884 ? 2.232 -61.844 -19.641 1 95.69 884 TRP A N 1
ATOM 7092 C CA . TRP A 1 884 ? 2.521 -62.531 -20.891 1 95.69 884 TRP A CA 1
ATOM 7093 C C . TRP A 1 884 ? 2.18 -61.656 -22.094 1 95.69 884 TRP A C 1
ATOM 7095 O O . TRP A 1 884 ? 1.451 -60.656 -21.953 1 95.69 884 TRP A O 1
ATOM 7105 N N . MET A 1 885 ? 2.721 -61.969 -23.234 1 95.81 885 MET A N 1
ATOM 7106 C CA . MET A 1 885 ? 2.396 -61.344 -24.5 1 95.81 885 MET A CA 1
ATOM 7107 C C . MET A 1 885 ? 2.281 -62.375 -25.625 1 95.81 885 MET A C 1
ATOM 7109 O O . MET A 1 885 ? 2.906 -63.438 -25.562 1 95.81 885 MET A O 1
ATOM 7113 N N . GLU A 1 886 ? 1.493 -62.094 -26.594 1 95.62 886 GLU A N 1
ATOM 7114 C CA . GLU A 1 886 ? 1.315 -62.938 -27.766 1 95.62 886 GLU A CA 1
ATOM 7115 C C . GLU A 1 886 ? 1.427 -62.125 -29.062 1 95.62 886 GLU A C 1
ATOM 7117 O O . GLU A 1 886 ? 0.961 -61 -29.125 1 95.62 886 GLU A O 1
ATOM 7122 N N . ARG A 1 887 ? 2.166 -62.656 -29.859 1 95.69 887 ARG A N 1
ATOM 7123 C CA . ARG A 1 887 ? 2.143 -62.219 -31.25 1 95.69 887 ARG A CA 1
ATOM 7124 C C . ARG A 1 887 ? 1.54 -63.281 -32.156 1 95.69 887 ARG A C 1
ATOM 7126 O O . ARG A 1 887 ? 2.045 -64.375 -32.219 1 95.69 887 ARG A O 1
ATOM 7133 N N . ALA A 1 888 ? 0.472 -62.906 -32.844 1 95.56 888 ALA A N 1
ATOM 7134 C CA . ALA A 1 888 ? -0.257 -63.906 -33.625 1 95.56 888 ALA A CA 1
ATOM 7135 C C . ALA A 1 888 ? -0.455 -63.469 -35.062 1 95.56 888 ALA A C 1
ATOM 7137 O O . ALA A 1 888 ? -0.475 -62.281 -35.344 1 95.56 888 ALA A O 1
ATOM 7138 N N . GLY A 1 889 ? -0.516 -64.438 -35.906 1 92.94 889 GLY A N 1
ATOM 7139 C CA . GLY A 1 889 ? -0.834 -64.312 -37.312 1 92.94 889 GLY A CA 1
ATOM 7140 C C . GLY A 1 889 ? -1.228 -65.625 -37.969 1 92.94 889 GLY A C 1
ATOM 7141 O O . GLY A 1 889 ? -1.54 -66.562 -37.281 1 92.94 889 GLY A O 1
ATOM 7142 N N . ALA A 1 890 ? -1.205 -65.625 -39.281 1 90.12 890 ALA A N 1
ATOM 7143 C CA . ALA A 1 890 ? -1.646 -66.812 -40.062 1 90.12 890 ALA A CA 1
ATOM 7144 C C . ALA A 1 890 ? -0.71 -68 -39.844 1 90.12 890 ALA A C 1
ATOM 7146 O O . ALA A 1 890 ? -1.14 -69.125 -39.875 1 90.12 890 ALA A O 1
ATOM 7147 N N . GLU A 1 891 ? 0.497 -67.75 -39.531 1 90.62 891 GLU A N 1
ATOM 7148 C CA . GLU A 1 891 ? 1.516 -68.812 -39.438 1 90.62 891 GLU A CA 1
ATOM 7149 C C . GLU A 1 891 ? 1.548 -69.438 -38.031 1 90.62 891 GLU A C 1
ATOM 7151 O O . GLU A 1 891 ? 2.09 -70.562 -37.875 1 90.62 891 GLU A O 1
ATOM 7156 N N . GLY A 1 892 ? 1.007 -68.688 -37.094 1 93.69 892 GLY A N 1
ATOM 7157 C CA . GLY A 1 892 ? 1.034 -69.188 -35.75 1 93.69 892 GLY A CA 1
ATOM 7158 C C . GLY A 1 892 ? 1.043 -68.125 -34.688 1 93.69 892 GLY A C 1
ATOM 7159 O O . GLY A 1 892 ? 0.729 -66.938 -35 1 93.69 892 GLY A O 1
ATOM 7160 N N . THR A 1 893 ? 1.234 -68.5 -33.469 1 96.12 893 THR A N 1
ATOM 7161 C CA . THR A 1 893 ? 1.264 -67.625 -32.312 1 96.12 893 THR A CA 1
ATOM 7162 C C . THR A 1 893 ? 2.514 -67.875 -31.484 1 96.12 893 THR A C 1
ATOM 7164 O O . THR A 1 893 ? 2.852 -69 -31.172 1 96.12 893 THR A O 1
ATOM 7167 N N . ILE A 1 894 ? 3.209 -66.75 -31.219 1 96.75 894 ILE A N 1
ATOM 7168 C CA . ILE A 1 894 ? 4.281 -66.812 -30.234 1 96.75 894 ILE A CA 1
ATOM 7169 C C . ILE A 1 894 ? 3.746 -66.312 -28.875 1 96.75 894 ILE A C 1
ATOM 7171 O O . ILE A 1 894 ? 3.252 -65.188 -28.75 1 96.75 894 ILE A O 1
ATOM 7175 N N . HIS A 1 895 ? 3.779 -67.125 -27.891 1 96 895 HIS A N 1
ATOM 7176 C CA . HIS A 1 895 ? 3.404 -66.75 -26.516 1 96 895 HIS A CA 1
ATOM 7177 C C . HIS A 1 895 ? 4.637 -66.625 -25.625 1 96 895 HIS A C 1
ATOM 7179 O O . HIS A 1 895 ? 5.395 -67.625 -25.453 1 96 895 HIS A O 1
ATOM 7185 N N . VAL A 1 896 ? 4.789 -65.438 -25.094 1 96.69 896 VAL A N 1
ATOM 7186 C CA . VAL A 1 896 ? 5.91 -65.188 -24.203 1 96.69 896 VAL A CA 1
ATOM 7187 C C . VAL A 1 896 ? 5.387 -64.938 -22.781 1 96.69 896 VAL A C 1
ATOM 7189 O O . VAL A 1 896 ? 4.598 -64 -22.578 1 96.69 896 VAL A O 1
ATOM 7192 N N . SER A 1 897 ? 5.789 -65.688 -21.828 1 94.5 897 SER A N 1
ATOM 7193 C CA . SER A 1 897 ? 5.484 -65.438 -20.422 1 94.5 897 SER A CA 1
ATOM 7194 C C . SER A 1 897 ? 6.656 -64.75 -19.719 1 94.5 897 SER A C 1
ATOM 7196 O O . SER A 1 897 ? 7.773 -65.25 -19.719 1 94.5 897 SER A O 1
ATOM 7198 N N . ASN A 1 898 ? 6.398 -63.594 -19.203 1 87.31 898 ASN A N 1
ATOM 7199 C CA . ASN A 1 898 ? 7.414 -62.781 -18.547 1 87.31 898 ASN A CA 1
ATOM 7200 C C . ASN A 1 898 ? 6.809 -61.844 -17.484 1 87.31 898 ASN A C 1
ATOM 7202 O O . ASN A 1 898 ? 5.879 -61.094 -17.766 1 87.31 898 ASN A O 1
ATOM 7206 N N . SER A 1 899 ? 7.359 -61.938 -16.203 1 87.56 899 SER A N 1
ATOM 7207 C CA . SER A 1 899 ? 6.992 -60.969 -15.203 1 87.56 899 SER A CA 1
ATOM 7208 C C . SER A 1 899 ? 7.879 -59.719 -15.305 1 87.56 899 SER A C 1
ATOM 7210 O O . SER A 1 899 ? 8.75 -59.5 -14.453 1 87.56 899 SER A O 1
ATOM 7212 N N . GLY A 1 900 ? 7.777 -58.906 -16.359 1 93.94 900 GLY A N 1
ATOM 7213 C CA . GLY A 1 900 ? 8.57 -57.719 -16.625 1 93.94 900 GLY A CA 1
ATOM 7214 C C . GLY A 1 900 ? 7.891 -56.75 -17.578 1 93.94 900 GLY A C 1
ATOM 7215 O O . GLY A 1 900 ? 6.727 -56.406 -17.391 1 93.94 900 GLY A O 1
ATOM 7216 N N . TYR A 1 901 ? 8.734 -56.281 -18.516 1 95.62 901 TYR A N 1
ATOM 7217 C CA . TYR A 1 901 ? 8.242 -55.25 -19.422 1 95.62 901 TYR A CA 1
ATOM 7218 C C . TYR A 1 901 ? 8.391 -55.688 -20.875 1 95.62 901 TYR A C 1
ATOM 7220 O O . TYR A 1 901 ? 9.078 -56.656 -21.172 1 95.62 901 TYR A O 1
ATOM 7228 N N . MET A 1 902 ? 7.73 -55 -21.703 1 95.38 902 MET A N 1
ATOM 7229 C CA . MET A 1 902 ? 7.926 -55.125 -23.141 1 95.38 902 MET A CA 1
ATOM 7230 C C . MET A 1 902 ? 7.91 -53.781 -23.828 1 95.38 902 MET A C 1
ATOM 7232 O O . MET A 1 902 ? 7.344 -52.812 -23.297 1 95.38 902 MET A O 1
ATOM 7236 N N . GLU A 1 903 ? 8.539 -53.688 -24.891 1 94 903 GLU A N 1
ATOM 7237 C CA . GLU A 1 903 ? 8.484 -52.562 -25.812 1 94 903 GLU A CA 1
ATOM 7238 C C . GLU A 1 903 ? 8.438 -53 -27.266 1 94 903 GLU A C 1
ATOM 7240 O O . GLU A 1 903 ? 9.258 -53.844 -27.688 1 94 903 GLU A O 1
ATOM 7245 N N . ASN A 1 904 ? 7.406 -52.562 -27.891 1 90.38 904 ASN A N 1
ATOM 7246 C CA . ASN A 1 904 ? 7.359 -52.844 -29.328 1 90.38 904 ASN A CA 1
ATOM 7247 C C . ASN A 1 904 ? 8.016 -51.719 -30.125 1 90.38 904 ASN A C 1
ATOM 7249 O O . ASN A 1 904 ? 7.801 -50.531 -29.844 1 90.38 904 ASN A O 1
ATOM 7253 N N . ASP A 1 905 ? 8.805 -52.062 -31.031 1 82.31 905 ASP A N 1
ATOM 7254 C CA . ASP A 1 905 ? 9.492 -51.094 -31.859 1 82.31 905 ASP A CA 1
ATOM 7255 C C . ASP A 1 905 ? 8.547 -50.5 -32.906 1 82.31 905 ASP A C 1
ATOM 7257 O O . ASP A 1 905 ? 8.008 -51.219 -33.75 1 82.31 905 ASP A O 1
ATOM 7261 N N . ALA A 1 906 ? 8.43 -49.312 -32.906 1 79.38 906 ALA A N 1
ATOM 7262 C CA . ALA A 1 906 ? 7.508 -48.656 -33.812 1 79.38 906 ALA A CA 1
ATOM 7263 C C . ALA A 1 906 ? 8.039 -48.688 -35.25 1 79.38 906 ALA A C 1
ATOM 7265 O O . ALA A 1 906 ? 7.258 -48.75 -36.219 1 79.38 906 ALA A O 1
ATOM 7266 N N . MET A 1 907 ? 9.312 -48.781 -35.406 1 82.56 907 MET A N 1
ATOM 7267 C CA . MET A 1 907 ? 9.938 -48.719 -36.719 1 82.56 907 MET A CA 1
ATOM 7268 C C . MET A 1 907 ? 10.094 -50.125 -37.312 1 82.56 907 MET A C 1
ATOM 7270 O O . MET A 1 907 ? 10.18 -50.312 -38.531 1 82.56 907 MET A O 1
ATOM 7274 N N . CYS A 1 908 ? 10.18 -51.094 -36.438 1 87.56 908 CYS A N 1
ATOM 7275 C CA . CYS A 1 908 ? 10.273 -52.5 -36.812 1 87.56 908 CYS A CA 1
ATOM 7276 C C . CYS A 1 908 ? 9.203 -53.312 -36.125 1 87.56 908 CYS A C 1
ATOM 7278 O O . CYS A 1 908 ? 9.492 -54 -35.125 1 87.56 908 CYS A O 1
ATOM 7280 N N . PRO A 1 909 ? 8.078 -53.375 -36.688 1 89.12 909 PRO A N 1
ATOM 7281 C CA . PRO A 1 909 ? 6.926 -54 -36.031 1 89.12 909 PRO A CA 1
ATOM 7282 C C . PRO A 1 909 ? 7.16 -55.469 -35.688 1 89.12 909 PRO A C 1
ATOM 7284 O O . PRO A 1 909 ? 6.473 -56.031 -34.812 1 89.12 909 PRO A O 1
ATOM 7287 N N . GLU A 1 910 ? 8.172 -56.125 -36.344 1 93.06 910 GLU A N 1
ATOM 7288 C CA . GLU A 1 910 ? 8.445 -57.562 -36.094 1 93.06 910 GLU A CA 1
ATOM 7289 C C . GLU A 1 910 ? 9.312 -57.719 -34.844 1 93.06 910 GLU A C 1
ATOM 7291 O O . GLU A 1 910 ? 9.469 -58.844 -34.344 1 93.06 910 GLU A O 1
ATOM 7296 N N . ARG A 1 911 ? 9.758 -56.594 -34.375 1 93.5 911 ARG A N 1
ATOM 7297 C CA . ARG A 1 911 ? 10.68 -56.656 -33.25 1 93.5 911 ARG A CA 1
ATOM 7298 C C . ARG A 1 911 ? 9.953 -56.375 -31.922 1 93.5 911 ARG A C 1
ATOM 7300 O O . ARG A 1 911 ? 9.219 -55.375 -31.828 1 93.5 911 ARG A O 1
ATOM 7307 N N . THR A 1 912 ? 10.125 -57.219 -30.969 1 95.19 912 THR A N 1
ATOM 7308 C CA . THR A 1 912 ? 9.633 -57.031 -29.609 1 95.19 912 THR A CA 1
ATOM 7309 C C . THR A 1 912 ? 10.773 -57.125 -28.594 1 95.19 912 THR A C 1
ATOM 7311 O O . THR A 1 912 ? 11.539 -58.094 -28.609 1 95.19 912 THR A O 1
ATOM 7314 N N . TYR A 1 913 ? 10.875 -56.125 -27.797 1 96.06 913 TYR A N 1
ATOM 7315 C CA . TYR A 1 913 ? 11.812 -56.188 -26.688 1 96.06 913 TYR A CA 1
ATOM 7316 C C . TYR A 1 913 ? 11.156 -56.812 -25.453 1 96.06 913 TYR A C 1
ATOM 7318 O O . TYR A 1 913 ? 10.148 -56.312 -24.953 1 96.06 913 TYR A O 1
ATOM 7326 N N . ILE A 1 914 ? 11.656 -57.906 -25 1 97.06 914 ILE A N 1
ATOM 7327 C CA . ILE A 1 914 ? 11.273 -58.562 -23.75 1 97.06 914 ILE A CA 1
ATOM 7328 C C . ILE A 1 914 ? 12.219 -58.125 -22.641 1 97.06 914 ILE A C 1
ATOM 7330 O O . ILE A 1 914 ? 13.375 -58.531 -22.594 1 97.06 914 ILE A O 1
ATOM 7334 N N . LEU A 1 915 ? 11.68 -57.406 -21.672 1 96.38 915 LEU A N 1
ATOM 7335 C CA . LEU A 1 915 ? 12.578 -56.594 -20.844 1 96.38 915 LEU A CA 1
ATOM 7336 C C . LEU A 1 915 ? 12.43 -57 -19.375 1 96.38 915 LEU A C 1
ATOM 7338 O O . LEU A 1 915 ? 11.312 -57.125 -18.875 1 96.38 915 LEU A O 1
ATOM 7342 N N . SER A 1 916 ? 13.609 -57.156 -18.656 1 94.38 916 SER A N 1
ATOM 7343 C CA . SER A 1 916 ? 13.625 -57.312 -17.203 1 94.38 916 SER A CA 1
ATOM 7344 C C . SER A 1 916 ? 13.789 -56 -16.484 1 94.38 916 SER A C 1
ATOM 7346 O O . SER A 1 916 ? 13.492 -55.875 -15.297 1 94.38 916 SER A O 1
ATOM 7348 N N . GLY A 1 917 ? 14.25 -55 -17.219 1 92.94 917 GLY A N 1
ATOM 7349 C CA . GLY A 1 917 ? 14.445 -53.688 -16.625 1 92.94 917 GLY A CA 1
ATOM 7350 C C . GLY A 1 917 ? 14.211 -52.531 -17.609 1 92.94 917 GLY A C 1
ATOM 7351 O O . GLY A 1 917 ? 14.539 -52.656 -18.797 1 92.94 917 GLY A O 1
ATOM 7352 N N . VAL A 1 918 ? 13.641 -51.469 -17.094 1 92.75 918 VAL A N 1
ATOM 7353 C CA . VAL A 1 918 ? 13.359 -50.281 -17.859 1 92.75 918 VAL A CA 1
ATOM 7354 C C . VAL A 1 918 ? 13.766 -49.031 -17.062 1 92.75 918 VAL A C 1
ATOM 7356 O O . VAL A 1 918 ? 13.516 -48.969 -15.859 1 92.75 918 VAL A O 1
ATOM 7359 N N . PHE A 1 919 ? 14.398 -48.094 -17.797 1 89.81 919 PHE A N 1
ATOM 7360 C CA . PHE A 1 919 ? 14.766 -46.844 -17.172 1 89.81 919 PHE A CA 1
ATOM 7361 C C . PHE A 1 919 ? 13.523 -46.031 -16.812 1 89.81 919 PHE A C 1
ATOM 7363 O O . PHE A 1 919 ? 12.625 -45.875 -17.641 1 89.81 919 PHE A O 1
ATOM 7370 N N . GLY A 1 920 ? 13.438 -45.5 -15.586 1 86.06 920 GLY A N 1
ATOM 7371 C CA . GLY A 1 920 ? 12.297 -44.688 -15.148 1 86.06 920 GLY A CA 1
ATOM 7372 C C . GLY A 1 920 ? 12.188 -43.375 -15.859 1 86.06 920 GLY A C 1
ATOM 7373 O O . GLY A 1 920 ? 13.164 -42.906 -16.453 1 86.06 920 GLY A O 1
ATOM 7374 N N . ARG A 1 921 ? 10.992 -42.75 -15.805 1 84.94 921 ARG A N 1
ATOM 7375 C CA . ARG A 1 921 ? 10.797 -41.406 -16.359 1 84.94 921 ARG A CA 1
ATOM 7376 C C . ARG A 1 921 ? 11.469 -40.344 -15.5 1 84.94 921 ARG A C 1
ATOM 7378 O O . ARG A 1 921 ? 11.555 -40.5 -14.273 1 84.94 921 ARG A O 1
ATOM 7385 N N . PRO A 1 922 ? 11.883 -39.188 -16.188 1 78.5 922 PRO A N 1
ATOM 7386 C CA . PRO A 1 922 ? 12.594 -38.156 -15.445 1 78.5 922 PRO A CA 1
ATOM 7387 C C . PRO A 1 922 ? 11.711 -37.469 -14.406 1 78.5 922 PRO A C 1
ATOM 7389 O O . PRO A 1 922 ? 10.508 -37.312 -14.617 1 78.5 922 PRO A O 1
ATOM 7392 N N . GLU A 1 923 ? 12.391 -37.062 -13.297 1 75.94 923 GLU A N 1
ATOM 7393 C CA . GLU A 1 923 ? 11.805 -36.281 -12.219 1 75.94 923 GLU A CA 1
ATOM 7394 C C . GLU A 1 923 ? 12.57 -34.969 -12 1 75.94 923 GLU A C 1
ATOM 7396 O O . GLU A 1 923 ? 13.781 -35 -11.758 1 75.94 923 GLU A O 1
ATOM 7401 N N . LYS A 1 924 ? 11.828 -33.875 -12.18 1 70.62 924 LYS A N 1
ATOM 7402 C CA . LYS A 1 924 ? 12.508 -32.594 -11.906 1 70.62 924 LYS A CA 1
ATOM 7403 C C . LYS A 1 924 ? 12.938 -32.5 -10.445 1 70.62 924 LYS A C 1
ATOM 7405 O O . LYS A 1 924 ? 12.18 -32.875 -9.547 1 70.62 924 LYS A O 1
ATOM 7410 N N . GLY A 1 925 ? 14.156 -31.984 -10.219 1 58.66 925 GLY A N 1
ATOM 7411 C CA . GLY A 1 925 ? 14.648 -31.75 -8.875 1 58.66 925 GLY A CA 1
ATOM 7412 C C . GLY A 1 925 ? 15.414 -32.938 -8.305 1 58.66 925 GLY A C 1
ATOM 7413 O O . GLY A 1 925 ? 15.977 -32.844 -7.215 1 58.66 925 GLY A O 1
ATOM 7414 N N . ARG A 1 926 ? 15.445 -34.031 -8.859 1 57.09 926 ARG A N 1
ATOM 7415 C CA . ARG A 1 926 ? 16.188 -35.156 -8.344 1 57.09 926 ARG A CA 1
ATOM 7416 C C . ARG A 1 926 ? 17.688 -35.031 -8.625 1 57.09 926 ARG A C 1
ATOM 7418 O O . ARG A 1 926 ? 18.078 -34.688 -9.734 1 57.09 926 ARG A O 1
ATOM 7425 N N . ARG A 1 927 ? 18.406 -34.906 -7.457 1 52.31 927 ARG A N 1
ATOM 7426 C CA . ARG A 1 927 ? 19.859 -34.969 -7.566 1 52.31 927 ARG A CA 1
ATOM 7427 C C . ARG A 1 927 ? 20.297 -36.25 -8.242 1 52.31 927 ARG A C 1
ATOM 7429 O O . ARG A 1 927 ? 19.672 -37.312 -8.07 1 52.31 927 ARG A O 1
ATOM 7436 N N . ALA A 1 928 ? 21.188 -36.094 -9.094 1 41.84 928 ALA A N 1
ATOM 7437 C CA . ALA A 1 928 ? 21.688 -37.188 -9.891 1 41.84 928 ALA A CA 1
ATOM 7438 C C . ALA A 1 928 ? 21.828 -38.469 -9.039 1 41.84 928 ALA A C 1
ATOM 7440 O O . ALA A 1 928 ? 21.594 -39.562 -9.516 1 41.84 928 ALA A O 1
ATOM 7441 N N . GLU A 1 929 ? 22.25 -38.219 -7.871 1 42.47 929 GLU A N 1
ATOM 7442 C CA . GLU A 1 929 ? 22.609 -39.375 -7.027 1 42.47 929 GLU A CA 1
ATOM 7443 C C . GLU A 1 929 ? 21.359 -40.031 -6.453 1 42.47 929 GLU A C 1
ATOM 7445 O O . GLU A 1 929 ? 21.453 -41.125 -5.859 1 42.47 929 GLU A O 1
ATOM 7450 N N . GLU A 1 930 ? 20.391 -39.25 -6.426 1 49.28 930 GLU A N 1
ATOM 7451 C CA . GLU A 1 930 ? 19.281 -39.812 -5.672 1 49.28 930 GLU A CA 1
ATOM 7452 C C . GLU A 1 930 ? 18.562 -40.875 -6.473 1 49.28 930 GLU A C 1
ATOM 7454 O O . GLU A 1 930 ? 18.734 -40.969 -7.688 1 49.28 930 GLU A O 1
ATOM 7459 N N . SER A 1 931 ? 17.281 -41.188 -6.316 1 42.5 931 SER A N 1
ATOM 7460 C CA . SER A 1 931 ? 16.469 -42.375 -6.57 1 42.5 931 SER A CA 1
ATOM 7461 C C . SER A 1 931 ? 16.453 -42.719 -8.055 1 42.5 931 SER A C 1
ATOM 7463 O O . SER A 1 931 ? 16.766 -41.875 -8.898 1 42.5 931 SER A O 1
ATOM 7465 N N . VAL A 1 932 ? 15.695 -44.031 -8.57 1 48.62 932 VAL A N 1
ATOM 7466 C CA . VAL A 1 932 ? 16.047 -45.406 -8.852 1 48.62 932 VAL A CA 1
ATOM 7467 C C . VAL A 1 932 ? 16.281 -45.594 -10.352 1 48.62 932 VAL A C 1
ATOM 7469 O O . VAL A 1 932 ? 15.336 -45.5 -11.141 1 48.62 932 VAL A O 1
ATOM 7472 N N . PRO A 1 933 ? 17.234 -44.656 -10.797 1 56.91 933 PRO A N 1
ATOM 7473 C CA . PRO A 1 933 ? 17.484 -45.344 -12.055 1 56.91 933 PRO A CA 1
ATOM 7474 C C . PRO A 1 933 ? 17.812 -46.844 -11.844 1 56.91 933 PRO A C 1
ATOM 7476 O O . PRO A 1 933 ? 18.672 -47.156 -11.031 1 56.91 933 PRO A O 1
ATOM 7479 N N . GLN A 1 934 ? 16.906 -47.656 -12.117 1 66.44 934 GLN A N 1
ATOM 7480 C CA . GLN A 1 934 ? 17.031 -49.062 -11.805 1 66.44 934 GLN A CA 1
ATOM 7481 C C . GLN A 1 934 ? 18.047 -49.75 -12.734 1 66.44 934 GLN A C 1
ATOM 7483 O O . GLN A 1 934 ? 18.438 -50.906 -12.492 1 66.44 934 GLN A O 1
ATOM 7488 N N . LEU A 1 935 ? 18.797 -48.906 -13.594 1 88.56 935 LEU A N 1
ATOM 7489 C CA . LEU A 1 935 ? 19.625 -49.719 -14.484 1 88.56 935 LEU A CA 1
ATOM 7490 C C . LEU A 1 935 ? 21.062 -49.188 -14.516 1 88.56 935 LEU A C 1
ATOM 7492 O O . LEU A 1 935 ? 21.594 -48.906 -15.594 1 88.56 935 LEU A O 1
ATOM 7496 N N . ARG A 1 936 ? 21.594 -49.156 -13.281 1 89.06 936 ARG A N 1
ATOM 7497 C CA . ARG A 1 936 ? 22.969 -48.688 -13.148 1 89.06 936 ARG A CA 1
ATOM 7498 C C . ARG A 1 936 ? 23.969 -49.688 -13.711 1 89.06 936 ARG A C 1
ATOM 7500 O O . ARG A 1 936 ? 23.812 -50.906 -13.523 1 89.06 936 ARG A O 1
ATOM 7507 N N . THR A 1 937 ? 24.969 -49.219 -14.328 1 90.81 937 THR A N 1
ATOM 7508 C CA . THR A 1 937 ? 25.938 -50.094 -14.992 1 90.81 937 THR A CA 1
ATOM 7509 C C . THR A 1 937 ? 27.188 -50.25 -14.141 1 90.81 937 THR A C 1
ATOM 7511 O O . THR A 1 937 ? 28.062 -51.062 -14.461 1 90.81 937 THR A O 1
ATOM 7514 N N . ASP A 1 938 ? 27.375 -49.5 -13.039 1 86.69 938 ASP A N 1
ATOM 7515 C CA . ASP A 1 938 ? 28.609 -49.5 -12.266 1 86.69 938 ASP A CA 1
ATOM 7516 C C . ASP A 1 938 ? 28.484 -50.312 -10.984 1 86.69 938 ASP A C 1
ATOM 7518 O O . ASP A 1 938 ? 29.25 -50.156 -10.047 1 86.69 938 ASP A O 1
ATOM 7522 N N . THR A 1 939 ? 27.516 -51.188 -10.898 1 86.81 939 THR A N 1
ATOM 7523 C CA . THR A 1 939 ? 27.266 -51.938 -9.672 1 86.81 939 THR A CA 1
ATOM 7524 C C . THR A 1 939 ? 28.141 -53.219 -9.625 1 86.81 939 THR A C 1
ATOM 7526 O O . THR A 1 939 ? 28.312 -53.812 -8.562 1 86.81 939 THR A O 1
ATOM 7529 N N . GLY A 1 940 ? 28.656 -53.656 -10.75 1 87.94 940 GLY A N 1
ATOM 7530 C CA . GLY A 1 940 ? 29.406 -54.906 -10.836 1 87.94 940 GLY A CA 1
ATOM 7531 C C . GLY A 1 940 ? 28.531 -56.156 -10.797 1 87.94 940 GLY A C 1
ATOM 7532 O O . GLY A 1 940 ? 29.031 -57.281 -10.82 1 87.94 940 GLY A O 1
ATOM 7533 N N . LYS A 1 941 ? 27.328 -55.969 -10.742 1 93.12 941 LYS A N 1
ATOM 7534 C CA . LYS A 1 941 ? 26.375 -57.062 -10.734 1 93.12 941 LYS A CA 1
ATOM 7535 C C . LYS A 1 941 ? 25.672 -57.188 -12.086 1 93.12 941 LYS A C 1
ATOM 7537 O O . LYS A 1 941 ? 25.359 -56.188 -12.727 1 93.12 941 LYS A O 1
ATOM 7542 N N . PRO A 1 942 ? 25.516 -58.406 -12.531 1 94.94 942 PRO A N 1
ATOM 7543 C CA . PRO A 1 942 ? 24.812 -58.562 -13.797 1 94.94 942 PRO A CA 1
ATOM 7544 C C . PRO A 1 942 ? 23.312 -58.281 -13.672 1 94.94 942 PRO A C 1
ATOM 7546 O O . PRO A 1 942 ? 22.719 -58.5 -12.609 1 94.94 942 PRO A O 1
ATOM 7549 N N . PHE A 1 943 ? 22.75 -57.812 -14.703 1 95.31 943 PHE A N 1
ATOM 7550 C CA . PHE A 1 943 ? 21.297 -57.781 -14.836 1 95.31 943 PHE A CA 1
ATOM 7551 C C . PHE A 1 943 ? 20.75 -59.156 -15.125 1 95.31 943 PHE A C 1
ATOM 7553 O O . PHE A 1 943 ? 21.312 -59.906 -15.945 1 95.31 943 PHE A O 1
ATOM 7560 N N . VAL A 1 944 ? 19.734 -59.531 -14.453 1 95.19 944 VAL A N 1
ATOM 7561 C CA . VAL A 1 944 ? 19.188 -60.906 -14.578 1 95.19 944 VAL A CA 1
ATOM 7562 C C . VAL A 1 944 ? 17.766 -60.844 -15.102 1 95.19 944 VAL A C 1
ATOM 7564 O O . VAL A 1 944 ? 17.016 -59.906 -14.781 1 95.19 944 VAL A O 1
ATOM 7567 N N . GLY A 1 945 ? 17.422 -61.75 -15.992 1 95.75 945 GLY A N 1
ATOM 7568 C CA . GLY A 1 945 ? 16.062 -61.906 -16.469 1 95.75 945 GLY A CA 1
ATOM 7569 C C . GLY A 1 945 ? 15.727 -63.312 -16.891 1 95.75 945 GLY A C 1
ATOM 7570 O O . GLY A 1 945 ? 16.625 -64.125 -17.047 1 95.75 945 GLY A O 1
ATOM 7571 N N . GLU A 1 946 ? 14.477 -63.625 -16.953 1 96.44 946 GLU A N 1
ATOM 7572 C CA . GLU A 1 946 ? 13.969 -64.938 -17.406 1 96.44 946 GLU A CA 1
ATOM 7573 C C . GLU A 1 946 ? 12.594 -64.812 -18.047 1 96.44 946 GLU A C 1
ATOM 7575 O O . GLU A 1 946 ? 11.828 -63.875 -17.703 1 96.44 946 GLU A O 1
ATOM 7580 N N . PHE A 1 947 ? 12.336 -65.625 -19 1 97.25 947 PHE A N 1
ATOM 7581 C CA . PHE A 1 947 ? 11.023 -65.688 -19.625 1 97.25 947 PHE A CA 1
ATOM 7582 C C . PHE A 1 947 ? 10.867 -67 -20.359 1 97.25 947 PHE A C 1
ATOM 7584 O O . PHE A 1 947 ? 11.82 -67.812 -20.469 1 97.25 947 PHE A O 1
ATOM 7591 N N . SER A 1 948 ? 9.664 -67.375 -20.828 1 97.19 948 SER A N 1
ATOM 7592 C CA . SER A 1 948 ? 9.414 -68.562 -21.578 1 97.19 948 SER A CA 1
ATOM 7593 C C . SER A 1 948 ? 8.688 -68.25 -22.891 1 97.19 948 SER A C 1
ATOM 7595 O O . SER A 1 948 ? 7.938 -67.312 -22.969 1 97.19 948 SER A O 1
ATOM 7597 N N . ILE A 1 949 ? 8.938 -69.062 -23.844 1 97.06 949 ILE A N 1
ATOM 7598 C CA . ILE A 1 949 ? 8.297 -69 -25.156 1 97.06 949 ILE A CA 1
ATOM 7599 C C . ILE A 1 949 ? 7.566 -70.25 -25.484 1 97.06 949 ILE A C 1
ATOM 7601 O O . ILE A 1 949 ? 8.109 -71.375 -25.281 1 97.06 949 ILE A O 1
ATOM 7605 N N . MET A 1 950 ? 6.418 -70.125 -25.875 1 95.81 950 MET A N 1
ATOM 7606 C CA . MET A 1 950 ? 5.633 -71.25 -26.406 1 95.81 950 MET A CA 1
ATOM 7607 C C . MET A 1 950 ? 5.066 -70.938 -27.781 1 95.81 950 MET A C 1
ATOM 7609 O O . MET A 1 950 ? 4.535 -69.812 -27.984 1 95.81 950 MET A O 1
ATOM 7613 N N . LEU A 1 951 ? 5.301 -71.875 -28.75 1 95.75 951 LEU A N 1
ATOM 7614 C CA . LEU A 1 951 ? 4.723 -71.688 -30.078 1 95.75 951 LEU A CA 1
ATOM 7615 C C . LEU A 1 951 ? 3.404 -72.438 -30.188 1 95.75 951 LEU A C 1
ATOM 7617 O O . LEU A 1 951 ? 3.326 -73.625 -29.828 1 95.75 951 LEU A O 1
ATOM 7621 N N . LYS A 1 952 ? 2.402 -71.75 -30.594 1 91.81 952 LYS A N 1
ATOM 7622 C CA . LYS A 1 952 ? 1.066 -72.312 -30.688 1 91.81 952 LYS A CA 1
ATOM 7623 C C . LYS A 1 952 ? 0.48 -72.125 -32.094 1 91.81 952 LYS A C 1
ATOM 7625 O O . LYS A 1 952 ? 0.825 -71.188 -32.781 1 91.81 952 LYS A O 1
ATOM 7630 N N . ALA A 1 953 ? -0.273 -73.188 -32.438 1 84.69 953 ALA A N 1
ATOM 7631 C CA . ALA A 1 953 ? -1.003 -73.062 -33.688 1 84.69 953 ALA A CA 1
ATOM 7632 C C . ALA A 1 953 ? -2.064 -72 -33.625 1 84.69 953 ALA A C 1
ATOM 7634 O O . ALA A 1 953 ? -2.445 -71.562 -32.531 1 84.69 953 ALA A O 1
ATOM 7635 N N . VAL A 1 954 ? -2.35 -71.438 -34.781 1 75.31 954 VAL A N 1
ATOM 7636 C CA . VAL A 1 954 ? -3.344 -70.375 -34.906 1 75.31 954 VAL A CA 1
ATOM 7637 C C . VAL A 1 954 ? -4.648 -70.812 -34.25 1 75.31 954 VAL A C 1
ATOM 7639 O O . VAL A 1 954 ? -5.055 -72 -34.375 1 75.31 954 VAL A O 1
ATOM 7642 N N . ARG A 1 955 ? -5.258 -70.125 -33.344 1 53.16 955 ARG A N 1
ATOM 7643 C CA . ARG A 1 955 ? -6.578 -70.438 -32.812 1 53.16 955 ARG A CA 1
ATOM 7644 C C . ARG A 1 955 ? -7.625 -70.438 -33.938 1 53.16 955 ARG A C 1
ATOM 7646 O O . ARG A 1 955 ? -7.594 -69.625 -34.844 1 53.16 955 ARG A O 1
ATOM 7653 N N . MET B 1 1 ? 11.484 44.656 27.875 1 24.38 1 MET B N 1
ATOM 7654 C CA . MET B 1 1 ? 12.438 43.656 28.328 1 24.38 1 MET B CA 1
ATOM 7655 C C . MET B 1 1 ? 12.906 42.781 27.172 1 24.38 1 MET B C 1
ATOM 7657 O O . MET B 1 1 ? 12.094 42.094 26.531 1 24.38 1 MET B O 1
ATOM 7661 N N . ASN B 1 2 ? 14.031 43.312 26.625 1 25.95 2 ASN B N 1
ATOM 7662 C CA . ASN B 1 2 ? 14.734 42.844 25.438 1 25.95 2 ASN B CA 1
ATOM 7663 C C . ASN B 1 2 ? 15.18 41.375 25.609 1 25.95 2 ASN B C 1
ATOM 7665 O O . ASN B 1 2 ? 16.031 41.062 26.438 1 25.95 2 ASN B O 1
ATOM 7669 N N . LEU B 1 3 ? 14.25 40.469 25.453 1 35.81 3 LEU B N 1
ATOM 7670 C CA . LEU B 1 3 ? 14.57 39.031 25.484 1 35.81 3 LEU B CA 1
ATOM 7671 C C . LEU B 1 3 ? 15.734 38.719 24.547 1 35.81 3 LEU B C 1
ATOM 7673 O O . LEU B 1 3 ? 15.602 37.906 23.641 1 35.81 3 LEU B O 1
ATOM 7677 N N . ARG B 1 4 ? 16.594 39.719 24.094 1 32.84 4 ARG B N 1
ATOM 7678 C CA . ARG B 1 4 ? 17.656 39.344 23.172 1 32.84 4 ARG B CA 1
ATOM 7679 C C . ARG B 1 4 ? 18.672 38.438 23.844 1 32.84 4 ARG B C 1
ATOM 7681 O O . ARG B 1 4 ? 19.766 38.219 23.297 1 32.84 4 ARG B O 1
ATOM 7688 N N . THR B 1 5 ? 18.656 38.156 25.125 1 26.23 5 THR B N 1
ATOM 7689 C CA . THR B 1 5 ? 20.031 37.875 25.562 1 26.23 5 THR B CA 1
ATOM 7690 C C . THR B 1 5 ? 20.641 36.781 24.703 1 26.23 5 THR B C 1
ATOM 7692 O O . THR B 1 5 ? 21.719 36.938 24.141 1 26.23 5 THR B O 1
ATOM 7695 N N . ILE B 1 6 ? 20.828 35.469 25.266 1 27.36 6 ILE B N 1
ATOM 7696 C CA . ILE B 1 6 ? 21.875 34.562 25.703 1 27.36 6 ILE B CA 1
ATOM 7697 C C . ILE B 1 6 ? 22.109 33.5 24.641 1 27.36 6 ILE B C 1
ATOM 7699 O O . ILE B 1 6 ? 21.203 32.719 24.344 1 27.36 6 ILE B O 1
ATOM 7703 N N . PHE B 1 7 ? 23.172 33.812 23.766 1 30.33 7 PHE B N 1
ATOM 7704 C CA . PHE B 1 7 ? 23.719 32.844 22.812 1 30.33 7 PHE B CA 1
ATOM 7705 C C . PHE B 1 7 ? 24.375 31.672 23.531 1 30.33 7 PHE B C 1
ATOM 7707 O O . PHE B 1 7 ? 25.5 31.797 24.047 1 30.33 7 PHE B O 1
ATOM 7714 N N . ILE B 1 8 ? 23.797 30.969 24.516 1 27.84 8 ILE B N 1
ATOM 7715 C CA . ILE B 1 8 ? 24.641 29.922 25.078 1 27.84 8 ILE B CA 1
ATOM 7716 C C . ILE B 1 8 ? 25.031 28.922 23.969 1 27.84 8 ILE B C 1
ATOM 7718 O O . ILE B 1 8 ? 24.156 28.328 23.344 1 27.84 8 ILE B O 1
ATOM 7722 N N . SER B 1 9 ? 26.312 29.125 23.531 1 27.33 9 SER B N 1
ATOM 7723 C CA . SER B 1 9 ? 27.031 28.266 22.578 1 27.33 9 SER B CA 1
ATOM 7724 C C . SER B 1 9 ? 27.234 26.859 23.156 1 27.33 9 SER B C 1
ATOM 7726 O O . SER B 1 9 ? 28.188 26.625 23.891 1 27.33 9 SER B O 1
ATOM 7728 N N . SER B 1 10 ? 26.406 26.312 23.969 1 28.8 10 SER B N 1
ATOM 7729 C CA . SER B 1 10 ? 26.984 25.031 24.359 1 28.8 10 SER B CA 1
ATOM 7730 C C . SER B 1 10 ? 27.234 24.156 23.141 1 28.8 10 SER B C 1
ATOM 7732 O O . SER B 1 10 ? 26.312 23.844 22.391 1 28.8 10 SER B O 1
ATOM 7734 N N . PHE B 1 11 ? 28.516 24.219 22.719 1 28.3 11 PHE B N 1
ATOM 7735 C CA . PHE B 1 11 ? 29.094 23.297 21.75 1 28.3 11 PHE B CA 1
ATOM 7736 C C . PHE B 1 11 ? 29.016 21.859 22.266 1 28.3 11 PHE B C 1
ATOM 7738 O O . PHE B 1 11 ? 29.688 21.516 23.234 1 28.3 11 PHE B O 1
ATOM 7745 N N . LEU B 1 12 ? 27.891 21.266 22.391 1 28.91 12 LEU B N 1
ATOM 7746 C CA . LEU B 1 12 ? 27.984 19.828 22.625 1 28.91 12 LEU B CA 1
ATOM 7747 C C . LEU B 1 12 ? 28.922 19.156 21.609 1 28.91 12 LEU B C 1
ATOM 7749 O O . LEU B 1 12 ? 28.688 19.234 20.406 1 28.91 12 LEU B O 1
ATOM 7753 N N . SER B 1 13 ? 30.203 19.078 22.109 1 26.97 13 SER B N 1
ATOM 7754 C CA . SER B 1 13 ? 31.188 18.25 21.422 1 26.97 13 SER B CA 1
ATOM 7755 C C . SER B 1 13 ? 30.672 16.844 21.156 1 26.97 13 SER B C 1
ATOM 7757 O O . SER B 1 13 ? 30.359 16.109 22.094 1 26.97 13 SER B O 1
ATOM 7759 N N . LEU B 1 14 ? 29.984 16.641 20.172 1 29.81 14 LEU B N 1
ATOM 7760 C CA . LEU B 1 14 ? 29.766 15.273 19.719 1 29.81 14 LEU B CA 1
ATOM 7761 C C . LEU B 1 14 ? 31.094 14.539 19.547 1 29.81 14 LEU B C 1
ATOM 7763 O O . LEU B 1 14 ? 31.922 14.938 18.734 1 29.81 14 LEU B O 1
ATOM 7767 N N . SER B 1 15 ? 31.594 14.008 20.688 1 27.53 15 SER B N 1
ATOM 7768 C CA . SER B 1 15 ? 32.688 13.031 20.562 1 27.53 15 SER B CA 1
ATOM 7769 C C . SER B 1 15 ? 32.438 12.086 19.391 1 27.53 15 SER B C 1
ATOM 7771 O O . SER B 1 15 ? 31.328 11.547 19.234 1 27.53 15 SER B O 1
ATOM 7773 N N . SER B 1 16 ? 33.219 12.211 18.391 1 29.75 16 SER B N 1
ATOM 7774 C CA . SER B 1 16 ? 33.375 11.422 17.172 1 29.75 16 SER B CA 1
ATOM 7775 C C . SER B 1 16 ? 33.688 9.961 17.5 1 29.75 16 SER B C 1
ATOM 7777 O O . SER B 1 16 ? 34.812 9.617 17.781 1 29.75 16 SER B O 1
ATOM 7779 N N . LEU B 1 17 ? 33.031 9.25 18.359 1 31.52 17 LEU B N 1
ATOM 7780 C CA . LEU B 1 17 ? 33.375 7.836 18.328 1 31.52 17 LEU B CA 1
ATOM 7781 C C . LEU B 1 17 ? 33.438 7.324 16.891 1 31.52 17 LEU B C 1
ATOM 7783 O O . LEU B 1 17 ? 32.625 7.746 16.047 1 31.52 17 LEU B O 1
ATOM 7787 N N . GLY B 1 18 ? 34.531 6.73 16.594 1 33.16 18 GLY B N 1
ATOM 7788 C CA . GLY B 1 18 ? 34.812 6.059 15.336 1 33.16 18 GLY B CA 1
ATOM 7789 C C . GLY B 1 18 ? 33.688 5.152 14.883 1 33.16 18 GLY B C 1
ATOM 7790 O O . GLY B 1 18 ? 33.719 3.949 15.148 1 33.16 18 GLY B O 1
ATOM 7791 N N . MET B 1 19 ? 32.5 5.484 15.156 1 36.41 19 MET B N 1
ATOM 7792 C CA . MET B 1 19 ? 31.406 4.754 14.531 1 36.41 19 MET B CA 1
ATOM 7793 C C . MET B 1 19 ? 31.688 4.523 13.047 1 36.41 19 MET B C 1
ATOM 7795 O O . MET B 1 19 ? 32 5.465 12.312 1 36.41 19 MET B O 1
ATOM 7799 N N . LEU B 1 20 ? 32.188 3.391 12.797 1 42.53 20 LEU B N 1
ATOM 7800 C CA . LEU B 1 20 ? 32.219 3.104 11.367 1 42.53 20 LEU B CA 1
ATOM 7801 C C . LEU B 1 20 ? 30.984 3.668 10.68 1 42.53 20 LEU B C 1
ATOM 7803 O O . LEU B 1 20 ? 29.891 3.146 10.844 1 42.53 20 LEU B O 1
ATOM 7807 N N . ALA B 1 21 ? 31.047 4.887 10.5 1 52.81 21 ALA B N 1
ATOM 7808 C CA . ALA B 1 21 ? 30.094 5.785 9.867 1 52.81 21 ALA B CA 1
ATOM 7809 C C . ALA B 1 21 ? 29.656 5.262 8.5 1 52.81 21 ALA B C 1
ATOM 7811 O O . ALA B 1 21 ? 30.453 4.648 7.785 1 52.81 21 ALA B O 1
ATOM 7812 N N . GLN B 1 22 ? 28.312 5.129 8.297 1 68.88 22 GLN B N 1
ATOM 7813 C CA . GLN B 1 22 ? 27.828 4.938 6.934 1 68.88 22 GLN B CA 1
ATOM 7814 C C . GLN B 1 22 ? 28.719 5.652 5.926 1 68.88 22 GLN B C 1
ATOM 7816 O O . GLN B 1 22 ? 29.109 6.801 6.145 1 68.88 22 GLN B O 1
ATOM 7821 N N . GLU B 1 23 ? 29.312 4.906 5.09 1 86.19 23 GLU B N 1
ATOM 7822 C CA . GLU B 1 23 ? 30.109 5.504 4.02 1 86.19 23 GLU B CA 1
ATOM 7823 C C . GLU B 1 23 ? 29.234 6.32 3.074 1 86.19 23 GLU B C 1
ATOM 7825 O O . GLU B 1 23 ? 28.422 5.762 2.326 1 86.19 23 GLU B O 1
ATOM 7830 N N . GLN B 1 24 ? 29.312 7.625 3.262 1 93.81 24 GLN B N 1
ATOM 7831 C CA . GLN B 1 24 ? 28.484 8.508 2.455 1 93.81 24 GLN B CA 1
ATOM 7832 C C . GLN B 1 24 ? 29.328 9.609 1.802 1 93.81 24 GLN B C 1
ATOM 7834 O O . GLN B 1 24 ? 30.375 9.984 2.32 1 93.81 24 GLN B O 1
ATOM 7839 N N . ILE B 1 25 ? 28.922 10 0.633 1 96.25 25 ILE B N 1
ATOM 7840 C CA . ILE B 1 25 ? 29.438 11.172 -0.058 1 96.25 25 ILE B CA 1
ATOM 7841 C C . ILE B 1 25 ? 28.312 12.18 -0.281 1 96.25 25 ILE B C 1
ATOM 7843 O O . ILE B 1 25 ? 27.25 11.82 -0.793 1 96.25 25 ILE B O 1
ATOM 7847 N N . ASN B 1 26 ? 28.5 13.352 0.205 1 96.75 26 ASN B N 1
ATOM 7848 C CA . ASN B 1 26 ? 27.547 14.438 -0.04 1 96.75 26 ASN B CA 1
ATOM 7849 C C . ASN B 1 26 ? 27.812 15.125 -1.372 1 96.75 26 ASN B C 1
ATOM 7851 O O . ASN B 1 26 ? 28.906 15.641 -1.597 1 96.75 26 ASN B O 1
ATOM 7855 N N . LEU B 1 27 ? 26.859 15.156 -2.238 1 97.75 27 LEU B N 1
ATOM 7856 C CA . LEU B 1 27 ? 27.016 15.742 -3.564 1 97.75 27 LEU B CA 1
ATOM 7857 C C . LEU B 1 27 ? 26.469 17.172 -3.6 1 97.75 27 LEU B C 1
ATOM 7859 O O . LEU B 1 27 ? 26.438 17.797 -4.66 1 97.75 27 LEU B O 1
ATOM 7863 N N . SER B 1 28 ? 26.016 17.625 -2.473 1 95.31 28 SER B N 1
ATOM 7864 C CA . SER B 1 28 ? 25.562 19.016 -2.41 1 95.31 28 SER B CA 1
ATOM 7865 C C . SER B 1 28 ? 26.719 19.984 -2.729 1 95.31 28 SER B C 1
ATOM 7867 O O . SER B 1 28 ? 27.875 19.594 -2.691 1 95.31 28 SER B O 1
ATOM 7869 N N . GLY B 1 29 ? 26.391 21.219 -3.029 1 96.38 29 GLY B N 1
ATOM 7870 C CA . GLY B 1 29 ? 27.359 22.219 -3.42 1 96.38 29 GLY B CA 1
ATOM 7871 C C . GLY B 1 29 ? 27 22.938 -4.711 1 96.38 29 GLY B C 1
ATOM 7872 O O . GLY B 1 29 ? 25.844 23.234 -4.953 1 96.38 29 GLY B O 1
ATOM 7873 N N . THR B 1 30 ? 28.016 23.172 -5.488 1 97.38 30 THR B N 1
ATOM 7874 C CA . THR B 1 30 ? 27.797 23.922 -6.723 1 97.38 30 THR B CA 1
ATOM 7875 C C . THR B 1 30 ? 27.547 22.984 -7.895 1 97.38 30 THR B C 1
ATOM 7877 O O . THR B 1 30 ? 28.375 22.125 -8.203 1 97.38 30 THR B O 1
ATOM 7880 N N . TRP B 1 31 ? 26.422 23.125 -8.492 1 98.06 31 TRP B N 1
ATOM 7881 C CA . TRP B 1 31 ? 26.047 22.391 -9.688 1 98.06 31 TRP B CA 1
ATOM 7882 C C . TRP B 1 31 ? 25.984 23.312 -10.898 1 98.06 31 TRP B C 1
ATOM 7884 O O . TRP B 1 31 ? 26.062 24.531 -10.758 1 98.06 31 TRP B O 1
ATOM 7894 N N . GLN B 1 32 ? 26.031 22.734 -12.109 1 97.12 32 GLN B N 1
ATOM 7895 C CA . GLN B 1 32 ? 25.688 23.453 -13.328 1 97.12 32 GLN B CA 1
ATOM 7896 C C . GLN B 1 32 ? 24.172 23.406 -13.578 1 97.12 32 GLN B C 1
ATOM 7898 O O . GLN B 1 32 ? 23.531 22.375 -13.383 1 97.12 32 GLN B O 1
ATOM 7903 N N . PHE B 1 33 ? 23.625 24.609 -13.961 1 97.94 33 PHE B N 1
ATOM 7904 C CA . PHE B 1 33 ? 22.172 24.734 -14.023 1 97.94 33 PHE B CA 1
ATOM 7905 C C . PHE B 1 33 ? 21.75 25.547 -15.234 1 97.94 33 PHE B C 1
ATOM 7907 O O . PHE B 1 33 ? 22.328 26.578 -15.531 1 97.94 33 PHE B O 1
ATOM 7914 N N . ALA B 1 34 ? 20.797 25.031 -15.961 1 97.88 34 ALA B N 1
ATOM 7915 C CA . ALA B 1 34 ? 20.094 25.766 -17 1 97.88 34 ALA B CA 1
ATOM 7916 C C . ALA B 1 34 ? 18.578 25.797 -16.734 1 97.88 34 ALA B C 1
ATOM 7918 O O . ALA B 1 34 ? 18 24.781 -16.328 1 97.88 34 ALA B O 1
ATOM 7919 N N . PHE B 1 35 ? 18 26.984 -16.844 1 97.31 35 PHE B N 1
ATOM 7920 C CA . PHE B 1 35 ? 16.562 27.172 -16.656 1 97.31 35 PHE B CA 1
ATOM 7921 C C . PHE B 1 35 ? 15.852 27.312 -17.984 1 97.31 35 PHE B C 1
ATOM 7923 O O . PHE B 1 35 ? 16.297 28.062 -18.859 1 97.31 35 PHE B O 1
ATOM 7930 N N . ALA B 1 36 ? 14.812 26.516 -18.188 1 97.31 36 ALA B N 1
ATOM 7931 C CA . ALA B 1 36 ? 13.922 26.656 -19.328 1 97.31 36 ALA B CA 1
ATOM 7932 C C . ALA B 1 36 ? 12.562 27.203 -18.906 1 97.31 36 ALA B C 1
ATOM 7934 O O . ALA B 1 36 ? 11.82 26.547 -18.188 1 97.31 36 ALA B O 1
ATOM 7935 N N . ALA B 1 37 ? 12.164 28.312 -19.375 1 94.5 37 ALA B N 1
ATOM 7936 C CA . ALA B 1 37 ? 10.938 28.984 -18.953 1 94.5 37 ALA B CA 1
ATOM 7937 C C . ALA B 1 37 ? 9.719 28.375 -19.641 1 94.5 37 ALA B C 1
ATOM 7939 O O . ALA B 1 37 ? 8.586 28.547 -19.188 1 94.5 37 ALA B O 1
ATOM 7940 N N . ASN B 1 38 ? 9.953 27.75 -20.828 1 92.38 38 ASN B N 1
ATOM 7941 C CA . ASN B 1 38 ? 8.875 27.156 -21.594 1 92.38 38 ASN B CA 1
ATOM 7942 C C . ASN B 1 38 ? 9.328 25.891 -22.312 1 92.38 38 ASN B C 1
ATOM 7944 O O . ASN B 1 38 ? 10.516 25.547 -22.281 1 92.38 38 ASN B O 1
ATOM 7948 N N . GLN B 1 39 ? 8.375 25.297 -22.938 1 90.69 39 GLN B N 1
ATOM 7949 C CA . GLN B 1 39 ? 8.625 24 -23.547 1 90.69 39 GLN B CA 1
ATOM 7950 C C . GLN B 1 39 ? 9.641 24.125 -24.688 1 90.69 39 GLN B C 1
ATOM 7952 O O . GLN B 1 39 ? 10.453 23.219 -24.891 1 90.69 39 GLN B O 1
ATOM 7957 N N . LYS B 1 40 ? 9.594 25.141 -25.438 1 91.88 40 LYS B N 1
ATOM 7958 C CA . LYS B 1 40 ? 10.531 25.344 -26.547 1 91.88 40 LYS B CA 1
ATOM 7959 C C . LYS B 1 40 ? 11.969 25.375 -26.047 1 91.88 40 LYS B C 1
ATOM 7961 O O . LYS B 1 40 ? 12.859 24.797 -26.656 1 91.88 40 LYS B O 1
ATOM 7966 N N . GLU B 1 41 ? 12.141 26.125 -24.984 1 94.44 41 GLU B N 1
ATOM 7967 C CA . GLU B 1 41 ? 13.469 26.188 -24.375 1 94.44 41 GLU B CA 1
ATOM 7968 C C . GLU B 1 41 ? 13.875 24.828 -23.797 1 94.44 41 GLU B C 1
ATOM 7970 O O . GLU B 1 41 ? 15.047 24.438 -23.891 1 94.44 41 GLU B O 1
ATOM 7975 N N . ALA B 1 42 ? 12.953 24.156 -23.219 1 94.75 42 ALA B N 1
ATOM 7976 C CA . ALA B 1 42 ? 13.227 22.844 -22.656 1 94.75 42 ALA B CA 1
ATOM 7977 C C . ALA B 1 42 ? 13.641 21.859 -23.75 1 94.75 42 ALA B C 1
ATOM 7979 O O . ALA B 1 42 ? 14.523 21.031 -23.547 1 94.75 42 ALA B O 1
ATOM 7980 N N . ASP B 1 43 ? 13.031 21.953 -24.875 1 91.75 43 ASP B N 1
ATOM 7981 C CA . ASP B 1 43 ? 13.328 21.078 -26 1 91.75 43 ASP B CA 1
ATOM 7982 C C . ASP B 1 43 ? 14.781 21.219 -26.438 1 91.75 43 ASP B C 1
ATOM 7984 O O . ASP B 1 43 ? 15.398 20.234 -26.875 1 91.75 43 ASP B O 1
ATOM 7988 N N . ARG B 1 44 ? 15.266 22.328 -26.312 1 91.62 44 ARG B N 1
ATOM 7989 C CA . ARG B 1 44 ? 16.641 22.594 -26.703 1 91.62 44 ARG B CA 1
ATOM 7990 C C . ARG B 1 44 ? 17.625 21.922 -25.75 1 91.62 44 ARG B C 1
ATOM 7992 O O . ARG B 1 44 ? 18.797 21.734 -26.094 1 91.62 44 ARG B O 1
ATOM 7999 N N . LEU B 1 45 ? 17.156 21.547 -24.609 1 94.12 45 LEU B N 1
ATOM 8000 C CA . LEU B 1 45 ? 18 20.953 -23.578 1 94.12 45 LEU B CA 1
ATOM 8001 C C . LEU B 1 45 ? 17.734 19.469 -23.438 1 94.12 45 LEU B C 1
ATOM 8003 O O . LEU B 1 45 ? 18.219 18.828 -22.5 1 94.12 45 LEU B O 1
ATOM 8007 N N . GLU B 1 46 ? 17.016 18.875 -24.281 1 88.75 46 GLU B N 1
ATOM 8008 C CA . GLU B 1 46 ? 16.516 17.516 -24.156 1 88.75 46 GLU B CA 1
ATOM 8009 C C . GLU B 1 46 ? 17.656 16.516 -24.016 1 88.75 46 GLU B C 1
ATOM 8011 O O . GLU B 1 46 ? 17.516 15.477 -23.375 1 88.75 46 GLU B O 1
ATOM 8016 N N . ARG B 1 47 ? 18.953 16.781 -24.547 1 90.5 47 ARG B N 1
ATOM 8017 C CA . ARG B 1 47 ? 20.062 15.828 -24.516 1 90.5 47 ARG B CA 1
ATOM 8018 C C . ARG B 1 47 ? 21.156 16.297 -23.562 1 90.5 47 ARG B C 1
ATOM 8020 O O . ARG B 1 47 ? 22.312 15.906 -23.688 1 90.5 47 ARG B O 1
ATOM 8027 N N . PHE B 1 48 ? 20.75 17 -22.578 1 95.06 48 PHE B N 1
ATOM 8028 C CA . PHE B 1 48 ? 21.703 17.625 -21.656 1 95.06 48 PHE B CA 1
ATOM 8029 C C . PHE B 1 48 ? 22.469 16.578 -20.875 1 95.06 48 PHE B C 1
ATOM 8031 O O . PHE B 1 48 ? 23.531 16.844 -20.328 1 95.06 48 PHE B O 1
ATOM 8038 N N . TYR B 1 49 ? 21.938 15.344 -20.703 1 94.62 49 TYR B N 1
ATOM 8039 C CA . TYR B 1 49 ? 22.516 14.273 -19.875 1 94.62 49 TYR B CA 1
ATOM 8040 C C . TYR B 1 49 ? 23.656 13.578 -20.609 1 94.62 49 TYR B C 1
ATOM 8042 O O . TYR B 1 49 ? 24.422 12.828 -20 1 94.62 49 TYR B O 1
ATOM 8050 N N . THR B 1 50 ? 23.766 13.836 -21.891 1 92.88 50 THR B N 1
ATOM 8051 C CA . THR B 1 50 ? 24.797 13.172 -22.688 1 92.88 50 THR B CA 1
ATOM 8052 C C . THR B 1 50 ? 26.172 13.781 -22.406 1 92.88 50 THR B C 1
ATOM 8054 O O . THR B 1 50 ? 26.281 14.969 -22.094 1 92.88 50 THR B O 1
ATOM 8057 N N . PRO B 1 51 ? 27.203 12.977 -22.516 1 83.88 51 PRO B N 1
ATOM 8058 C CA . PRO B 1 51 ? 28.562 13.469 -22.219 1 83.88 51 PRO B CA 1
ATOM 8059 C C . PRO B 1 51 ? 28.984 14.609 -23.141 1 83.88 51 PRO B C 1
ATOM 8061 O O . PRO B 1 51 ? 29.734 15.492 -22.719 1 83.88 51 PRO B O 1
ATOM 8064 N N . ASP B 1 52 ? 28.516 14.727 -24.359 1 82.62 52 ASP B N 1
ATOM 8065 C CA . ASP B 1 52 ? 29.016 15.664 -25.359 1 82.62 52 ASP B CA 1
ATOM 8066 C C . ASP B 1 52 ? 28.125 16.906 -25.422 1 82.62 52 ASP B C 1
ATOM 8068 O O . ASP B 1 52 ? 28.328 17.766 -26.297 1 82.62 52 ASP B O 1
ATOM 8072 N N . PHE B 1 53 ? 27.219 17.016 -24.516 1 85.38 53 PHE B N 1
ATOM 8073 C CA . PHE B 1 53 ? 26.297 18.141 -24.594 1 85.38 53 PHE B CA 1
ATOM 8074 C C . PHE B 1 53 ? 27.016 19.453 -24.234 1 85.38 53 PHE B C 1
ATOM 8076 O O . PHE B 1 53 ? 27.781 19.5 -23.281 1 85.38 53 PHE B O 1
ATOM 8083 N N . ALA B 1 54 ? 26.859 20.469 -25.062 1 77.31 54 ALA B N 1
ATOM 8084 C CA . ALA B 1 54 ? 27.469 21.781 -24.844 1 77.31 54 ALA B CA 1
ATOM 8085 C C . ALA B 1 54 ? 26.906 22.453 -23.594 1 77.31 54 ALA B C 1
ATOM 8087 O O . ALA B 1 54 ? 25.688 22.531 -23.438 1 77.31 54 ALA B O 1
ATOM 8088 N N . LYS B 1 55 ? 27.766 22.984 -22.797 1 77.69 55 LYS B N 1
ATOM 8089 C CA . LYS B 1 55 ? 27.344 23.516 -21.5 1 77.69 55 LYS B CA 1
ATOM 8090 C C . LYS B 1 55 ? 27.234 25.047 -21.547 1 77.69 55 LYS B C 1
ATOM 8092 O O . LYS B 1 55 ? 27.234 25.688 -20.5 1 77.69 55 LYS B O 1
ATOM 8097 N N . SER B 1 56 ? 27.172 25.625 -22.703 1 79.38 56 SER B N 1
ATOM 8098 C CA . SER B 1 56 ? 27.25 27.078 -22.781 1 79.38 56 SER B CA 1
ATOM 8099 C C . SER B 1 56 ? 26.062 27.734 -22.078 1 79.38 56 SER B C 1
ATOM 8101 O O . SER B 1 56 ? 26.156 28.844 -21.594 1 79.38 56 SER B O 1
ATOM 8103 N N . LYS B 1 57 ? 24.984 27.062 -21.906 1 85.62 57 LYS B N 1
ATOM 8104 C CA . LYS B 1 57 ? 23.797 27.656 -21.297 1 85.62 57 LYS B CA 1
ATOM 8105 C C . LYS B 1 57 ? 23.734 27.344 -19.812 1 85.62 57 LYS B C 1
ATOM 8107 O O . LYS B 1 57 ? 22.812 27.797 -19.109 1 85.62 57 LYS B O 1
ATOM 8112 N N . PHE B 1 58 ? 24.656 26.703 -19.328 1 94.81 58 PHE B N 1
ATOM 8113 C CA . PHE B 1 58 ? 24.641 26.297 -17.922 1 94.81 58 PHE B CA 1
ATOM 8114 C C . PHE B 1 58 ? 25.438 27.281 -17.078 1 94.81 58 PHE B C 1
ATOM 8116 O O . PHE B 1 58 ? 26.484 27.766 -17.484 1 94.81 58 PHE B O 1
ATOM 8123 N N . LYS B 1 59 ? 24.875 27.609 -15.984 1 95.5 59 LYS B N 1
ATOM 8124 C CA . LYS B 1 59 ? 25.516 28.453 -14.977 1 95.5 59 LYS B CA 1
ATOM 8125 C C . LYS B 1 59 ? 25.641 27.719 -13.641 1 95.5 59 LYS B C 1
ATOM 8127 O O . LYS B 1 59 ? 24.938 26.734 -13.406 1 95.5 59 LYS B O 1
ATOM 8132 N N . SER B 1 60 ? 26.5 28.281 -12.828 1 96.56 60 SER B N 1
ATOM 8133 C CA . SER B 1 60 ? 26.672 27.688 -11.508 1 96.56 60 SER B CA 1
ATOM 8134 C C . SER B 1 60 ? 25.469 27.984 -10.617 1 96.56 60 SER B C 1
ATOM 8136 O O . SER B 1 60 ? 24.922 29.094 -10.641 1 96.56 60 SER B O 1
ATOM 8138 N N . THR B 1 61 ? 25.016 27.016 -9.883 1 97.19 61 THR B N 1
ATOM 8139 C CA . THR B 1 61 ? 23.891 27.156 -8.961 1 97.19 61 THR B CA 1
ATOM 8140 C C . THR B 1 61 ? 24.109 26.328 -7.699 1 97.19 61 THR B C 1
ATOM 8142 O O . THR B 1 61 ? 24.672 25.234 -7.762 1 97.19 61 THR B O 1
ATOM 8145 N N . PRO B 1 62 ? 23.719 26.828 -6.57 1 97.62 62 PRO B N 1
ATOM 8146 C CA . PRO B 1 62 ? 23.828 26.016 -5.355 1 97.62 62 PRO B CA 1
ATOM 8147 C C . PRO B 1 62 ? 22.766 24.922 -5.285 1 97.62 62 PRO B C 1
ATOM 8149 O O . PRO B 1 62 ? 21.625 25.125 -5.684 1 97.62 62 PRO B O 1
ATOM 8152 N N . VAL B 1 63 ? 23.078 23.766 -4.809 1 98.31 63 VAL B N 1
ATOM 8153 C CA . VAL B 1 63 ? 22.219 22.656 -4.41 1 98.31 63 VAL B CA 1
ATOM 8154 C C . VAL B 1 63 ? 22.547 22.234 -2.98 1 98.31 63 VAL B C 1
ATOM 8156 O O . VAL B 1 63 ? 23.672 21.812 -2.695 1 98.31 63 VAL B O 1
ATOM 8159 N N . PRO B 1 64 ? 21.609 22.406 -2.145 1 97.81 64 PRO B N 1
ATOM 8160 C CA . PRO B 1 64 ? 20.172 22.562 -2.363 1 97.81 64 PRO B CA 1
ATOM 8161 C C . PRO B 1 64 ? 19.781 24.031 -2.541 1 97.81 64 PRO B C 1
ATOM 8163 O O . PRO B 1 64 ? 20.375 24.922 -1.931 1 97.81 64 PRO B O 1
ATOM 8166 N N . SER B 1 65 ? 18.766 24.25 -3.402 1 98.19 65 SER B N 1
ATOM 8167 C CA . SER B 1 65 ? 18.141 25.562 -3.527 1 98.19 65 SER B CA 1
ATOM 8168 C C . SER B 1 65 ? 16.859 25.5 -4.336 1 98.19 65 SER B C 1
ATOM 8170 O O . SER B 1 65 ? 16.578 24.484 -4.996 1 98.19 65 SER B O 1
ATOM 8172 N N . ASN B 1 66 ? 16.031 26.438 -4.207 1 97.94 66 ASN B N 1
ATOM 8173 C CA . ASN B 1 66 ? 14.945 26.734 -5.125 1 97.94 66 ASN B CA 1
ATOM 8174 C C . ASN B 1 66 ? 15.32 27.844 -6.109 1 97.94 66 ASN B C 1
ATOM 8176 O O . ASN B 1 66 ? 15.727 28.922 -5.699 1 97.94 66 ASN B O 1
ATOM 8180 N N . TRP B 1 67 ? 15.117 27.594 -7.379 1 97.75 67 TRP B N 1
ATOM 8181 C CA . TRP B 1 67 ? 15.68 28.5 -8.367 1 97.75 67 TRP B CA 1
ATOM 8182 C C . TRP B 1 67 ? 14.938 29.828 -8.359 1 97.75 67 TRP B C 1
ATOM 8184 O O . TRP B 1 67 ? 15.445 30.828 -8.867 1 97.75 67 TRP B O 1
ATOM 8194 N N . VAL B 1 68 ? 13.719 29.906 -7.785 1 95.69 68 VAL B N 1
ATOM 8195 C CA . VAL B 1 68 ? 12.969 31.156 -7.672 1 95.69 68 VAL B CA 1
ATOM 8196 C C . VAL B 1 68 ? 13.758 32.156 -6.836 1 95.69 68 VAL B C 1
ATOM 8198 O O . VAL B 1 68 ? 13.734 33.344 -7.105 1 95.69 68 VAL B O 1
ATOM 8201 N N . LEU B 1 69 ? 14.422 31.719 -5.812 1 96.69 69 LEU B N 1
ATOM 8202 C CA . LEU B 1 69 ? 15.18 32.594 -4.922 1 96.69 69 LEU B CA 1
ATOM 8203 C C . LEU B 1 69 ? 16.438 33.125 -5.613 1 96.69 69 LEU B C 1
ATOM 8205 O O . LEU B 1 69 ? 17.062 34.062 -5.137 1 96.69 69 LEU B O 1
ATOM 8209 N N . LEU B 1 70 ? 16.781 32.531 -6.695 1 96.75 70 LEU B N 1
ATOM 8210 C CA . LEU B 1 70 ? 17.953 32.906 -7.461 1 96.75 70 LEU B CA 1
ATOM 8211 C C . LEU B 1 70 ? 17.578 33.812 -8.625 1 96.75 70 LEU B C 1
ATOM 8213 O O . LEU B 1 70 ? 18.438 34.25 -9.398 1 96.75 70 LEU B O 1
ATOM 8217 N N . GLY B 1 71 ? 16.297 34.062 -8.789 1 95.19 71 GLY B N 1
ATOM 8218 C CA . GLY B 1 71 ? 15.836 35.094 -9.711 1 95.19 71 GLY B CA 1
ATOM 8219 C C . GLY B 1 71 ? 15.414 34.531 -11.055 1 95.19 71 GLY B C 1
ATOM 8220 O O . GLY B 1 71 ? 15.133 35.281 -11.992 1 95.19 71 GLY B O 1
ATOM 8221 N N . TYR B 1 72 ? 15.281 33.219 -11.188 1 95.25 72 TYR B N 1
ATOM 8222 C CA . TYR B 1 72 ? 15 32.594 -12.484 1 95.25 72 TYR B CA 1
ATOM 8223 C C . TYR B 1 72 ? 13.523 32.719 -12.828 1 95.25 72 TYR B C 1
ATOM 8225 O O . TYR B 1 72 ? 13.141 32.656 -14 1 95.25 72 TYR B O 1
ATOM 8233 N N . GLU B 1 73 ? 12.695 32.781 -11.812 1 93.25 73 GLU B N 1
ATOM 8234 C CA . GLU B 1 73 ? 11.258 32.906 -12.023 1 93.25 73 GLU B CA 1
ATOM 8235 C C . GLU B 1 73 ? 10.586 33.625 -10.852 1 93.25 73 GLU B C 1
ATOM 8237 O O . GLU B 1 73 ? 11.172 33.75 -9.781 1 93.25 73 GLU B O 1
ATOM 8242 N N . GLU B 1 74 ? 9.391 34.156 -11.109 1 92.31 74 GLU B N 1
ATOM 8243 C CA . GLU B 1 74 ? 8.609 34.75 -10.039 1 92.31 74 GLU B CA 1
ATOM 8244 C C . GLU B 1 74 ? 7.965 33.688 -9.156 1 92.31 74 GLU B C 1
ATOM 8246 O O . GLU B 1 74 ? 7.48 32.688 -9.664 1 92.31 74 GLU B O 1
ATOM 8251 N N . PRO B 1 75 ? 8.062 33.938 -7.859 1 93.19 75 PRO B N 1
ATOM 8252 C CA . PRO B 1 75 ? 7.418 32.938 -6.977 1 93.19 75 PRO B CA 1
ATOM 8253 C C . PRO B 1 75 ? 5.914 32.844 -7.215 1 93.19 75 PRO B C 1
ATOM 8255 O O . PRO B 1 75 ? 5.246 33.844 -7.441 1 93.19 75 PRO B O 1
ATOM 8258 N N . VAL B 1 76 ? 5.441 31.641 -7.23 1 92.88 76 VAL B N 1
ATOM 8259 C CA . VAL B 1 76 ? 4.023 31.344 -7.414 1 92.88 76 VAL B CA 1
ATOM 8260 C C . VAL B 1 76 ? 3.461 30.703 -6.152 1 92.88 76 VAL B C 1
ATOM 8262 O O . VAL B 1 76 ? 4.121 29.875 -5.527 1 92.88 76 VAL B O 1
ATOM 8265 N N . TYR B 1 77 ? 2.275 31.219 -5.785 1 93.12 77 TYR B N 1
ATOM 8266 C CA . TYR B 1 77 ? 1.578 30.672 -4.621 1 93.12 77 TYR B CA 1
ATOM 8267 C C . TYR B 1 77 ? 0.396 29.812 -5.047 1 93.12 77 TYR B C 1
ATOM 8269 O O . TYR B 1 77 ? -0.37 30.188 -5.938 1 93.12 77 TYR B O 1
ATOM 8277 N N . ARG B 1 78 ? 0.22 28.609 -4.547 1 93.38 78 ARG B N 1
ATOM 8278 C CA . ARG B 1 78 ? -0.92 27.703 -4.707 1 93.38 78 ARG B CA 1
ATOM 8279 C C . ARG B 1 78 ? -1.002 27.172 -6.137 1 93.38 78 ARG B C 1
ATOM 8281 O O . ARG B 1 78 ? -2.082 27.141 -6.73 1 93.38 78 ARG B O 1
ATOM 8288 N N . GLY B 1 79 ? 0.132 26.969 -6.68 1 93.19 79 GLY B N 1
ATOM 8289 C CA . GLY B 1 79 ? 0.153 26.281 -7.957 1 93.19 79 GLY B CA 1
ATOM 8290 C C . GLY B 1 79 ? 0.242 27.219 -9.148 1 93.19 79 GLY B C 1
ATOM 8291 O O . GLY B 1 79 ? 0.116 28.438 -8.992 1 93.19 79 GLY B O 1
ATOM 8292 N N . PHE B 1 80 ? 0.497 26.672 -10.305 1 93.12 80 PHE B N 1
ATOM 8293 C CA . PHE B 1 80 ? 0.722 27.406 -11.539 1 93.12 80 PHE B CA 1
ATOM 8294 C C . PHE B 1 80 ? -0.582 27.594 -12.305 1 93.12 80 PHE B C 1
ATOM 8296 O O . PHE B 1 80 ? -1.426 26.703 -12.328 1 93.12 80 PHE B O 1
ATOM 8303 N N . LYS B 1 81 ? -0.654 28.734 -12.906 1 85.94 81 LYS B N 1
ATOM 8304 C CA . LYS B 1 81 ? -1.804 29.016 -13.758 1 85.94 81 LYS B CA 1
ATOM 8305 C C . LYS B 1 81 ? -1.674 28.312 -15.109 1 85.94 81 LYS B C 1
ATOM 8307 O O . LYS B 1 81 ? -0.575 28.219 -15.656 1 85.94 81 LYS B O 1
ATOM 8312 N N . ASP B 1 82 ? -2.68 27.844 -15.734 1 80.44 82 ASP B N 1
ATOM 8313 C CA . ASP B 1 82 ? -2.816 27.281 -17.078 1 80.44 82 ASP B CA 1
ATOM 8314 C C . ASP B 1 82 ? -1.871 26.109 -17.281 1 80.44 82 ASP B C 1
ATOM 8316 O O . ASP B 1 82 ? -1.427 25.844 -18.391 1 80.44 82 ASP B O 1
ATOM 8320 N N . ASN B 1 83 ? -1.366 25.562 -16.172 1 79.81 83 ASN B N 1
ATOM 8321 C CA . ASN B 1 83 ? -0.505 24.391 -16.188 1 79.81 83 ASN B CA 1
ATOM 8322 C C . ASN B 1 83 ? 0.77 24.625 -16.984 1 79.81 83 ASN B C 1
ATOM 8324 O O . ASN B 1 83 ? 1.172 23.781 -17.781 1 79.81 83 ASN B O 1
ATOM 8328 N N . GLN B 1 84 ? 1.305 25.812 -16.922 1 86.31 84 GLN B N 1
ATOM 8329 C CA . GLN B 1 84 ? 2.584 26.156 -17.531 1 86.31 84 GLN B CA 1
ATOM 8330 C C . GLN B 1 84 ? 3.611 26.547 -16.484 1 86.31 84 GLN B C 1
ATOM 8332 O O . GLN B 1 84 ? 3.305 27.312 -15.562 1 86.31 84 GLN B O 1
ATOM 8337 N N . ALA B 1 85 ? 4.688 25.922 -16.516 1 93.12 85 ALA B N 1
ATOM 8338 C CA . ALA B 1 85 ? 5.758 26.219 -15.57 1 93.12 85 ALA B CA 1
ATOM 8339 C C . ALA B 1 85 ? 7.125 25.938 -16.188 1 93.12 85 ALA B C 1
ATOM 8341 O O . ALA B 1 85 ? 7.223 25.281 -17.219 1 93.12 85 ALA B O 1
ATOM 8342 N N . GLY B 1 86 ? 8.109 26.531 -15.602 1 94.56 86 GLY B N 1
ATOM 8343 C CA . GLY B 1 86 ? 9.469 26.297 -16.062 1 94.56 86 GLY B CA 1
ATOM 8344 C C . GLY B 1 86 ? 10.023 24.953 -15.625 1 94.56 86 GLY B C 1
ATOM 8345 O O . GLY B 1 86 ? 9.375 24.219 -14.883 1 94.56 86 GLY B O 1
ATOM 8346 N N . GLU B 1 87 ? 11.18 24.562 -16.25 1 97.25 87 GLU B N 1
ATOM 8347 C CA . GLU B 1 87 ? 11.922 23.359 -15.906 1 97.25 87 GLU B CA 1
ATOM 8348 C C . GLU B 1 87 ? 13.383 23.672 -15.609 1 97.25 87 GLU B C 1
ATOM 8350 O O . GLU B 1 87 ? 13.914 24.672 -16.078 1 97.25 87 GLU B O 1
ATOM 8355 N N . GLY B 1 88 ? 13.945 22.891 -14.742 1 98.25 88 GLY B N 1
ATOM 8356 C CA . GLY B 1 88 ? 15.352 23.031 -14.422 1 98.25 88 GLY B CA 1
ATOM 8357 C C . GLY B 1 88 ? 16.188 21.828 -14.852 1 98.25 88 GLY B C 1
ATOM 8358 O O . GLY B 1 88 ? 15.734 20.688 -14.734 1 98.25 88 GLY B O 1
ATOM 8359 N N . PHE B 1 89 ? 17.344 22.156 -15.422 1 98.5 89 PHE B N 1
ATOM 8360 C CA . PHE B 1 89 ? 18.297 21.125 -15.852 1 98.5 89 PHE B CA 1
ATOM 8361 C C . PHE B 1 89 ? 19.594 21.234 -15.07 1 98.5 89 PHE B C 1
ATOM 8363 O O . PHE B 1 89 ? 20.297 22.25 -15.133 1 98.5 89 PHE B O 1
ATOM 8370 N N . TYR B 1 90 ? 19.891 20.203 -14.281 1 98.31 90 TYR B N 1
ATOM 8371 C CA . TYR B 1 90 ? 21.047 20.188 -13.391 1 98.31 90 TYR B CA 1
ATOM 8372 C C . TYR B 1 90 ? 22.094 19.188 -13.867 1 98.31 90 TYR B C 1
ATOM 8374 O O . TYR B 1 90 ? 21.75 18.094 -14.344 1 98.31 90 TYR B O 1
ATOM 8382 N N . VAL B 1 91 ? 23.359 19.516 -13.711 1 97.62 91 VAL B N 1
ATOM 8383 C CA . VAL B 1 91 ? 24.469 18.594 -13.977 1 97.62 91 VAL B CA 1
ATOM 8384 C C . VAL B 1 91 ? 25.516 18.703 -12.875 1 97.62 91 VAL B C 1
ATOM 8386 O O . VAL B 1 91 ? 25.844 19.812 -12.43 1 97.62 91 VAL B O 1
ATOM 8389 N N . ARG B 1 92 ? 25.969 17.641 -12.398 1 97.19 92 ARG B N 1
ATOM 8390 C CA . ARG B 1 92 ? 27.016 17.562 -11.383 1 97.19 92 ARG B CA 1
ATOM 8391 C C . ARG B 1 92 ? 28.047 16.5 -11.734 1 97.19 92 ARG B C 1
ATOM 8393 O O . ARG B 1 92 ? 27.688 15.352 -12.031 1 97.19 92 ARG B O 1
ATOM 8400 N N . GLU B 1 93 ? 29.25 16.875 -11.766 1 96.19 93 GLU B N 1
ATOM 8401 C CA . GLU B 1 93 ? 30.344 15.914 -11.906 1 96.19 93 GLU B CA 1
ATOM 8402 C C . GLU B 1 93 ? 30.984 15.602 -10.555 1 96.19 93 GLU B C 1
ATOM 8404 O O . GLU B 1 93 ? 31.125 16.484 -9.711 1 96.19 93 GLU B O 1
ATOM 8409 N N . PHE B 1 94 ? 31.312 14.344 -10.336 1 97.12 94 PHE B N 1
ATOM 8410 C CA . PHE B 1 94 ? 31.875 13.945 -9.055 1 97.12 94 PHE B CA 1
ATOM 8411 C C . PHE B 1 94 ? 32.719 12.688 -9.211 1 97.12 94 PHE B C 1
ATOM 8413 O O . PHE B 1 94 ? 32.688 12.039 -10.258 1 97.12 94 PHE B O 1
ATOM 8420 N N . THR B 1 95 ? 33.5 12.43 -8.242 1 96.69 95 THR B N 1
ATOM 8421 C CA . THR B 1 95 ? 34.312 11.211 -8.18 1 96.69 95 THR B CA 1
ATOM 8422 C C . THR B 1 95 ? 33.938 10.398 -6.934 1 96.69 95 THR B C 1
ATOM 8424 O O . THR B 1 95 ? 33.312 10.914 -6.012 1 96.69 95 THR B O 1
ATOM 8427 N N . ILE B 1 96 ? 34.219 9.148 -6.938 1 96.44 96 ILE B N 1
ATOM 8428 C CA . ILE B 1 96 ? 33.969 8.281 -5.785 1 96.44 96 ILE B CA 1
ATOM 8429 C C . ILE B 1 96 ? 35.281 7.594 -5.391 1 96.44 96 ILE B C 1
ATOM 8431 O O . ILE B 1 96 ? 36.219 7.477 -6.207 1 96.44 96 ILE B O 1
ATOM 8435 N N . PRO B 1 97 ? 35.406 7.152 -4.148 1 95.31 97 PRO B N 1
ATOM 8436 C CA . PRO B 1 97 ? 36.594 6.41 -3.723 1 95.31 97 PRO B CA 1
ATOM 8437 C C . PRO B 1 97 ? 36.781 5.109 -4.496 1 95.31 97 PRO B C 1
ATOM 8439 O O . PRO B 1 97 ? 35.812 4.449 -4.859 1 95.31 97 PRO B O 1
ATOM 8442 N N . GLN B 1 98 ? 38.031 4.711 -4.684 1 93.94 98 GLN B N 1
ATOM 8443 C CA . GLN B 1 98 ? 38.375 3.508 -5.441 1 93.94 98 GLN B CA 1
ATOM 8444 C C . GLN B 1 98 ? 37.781 2.26 -4.773 1 93.94 98 GLN B C 1
ATOM 8446 O O . GLN B 1 98 ? 37.406 1.315 -5.457 1 93.94 98 GLN B O 1
ATOM 8451 N N . ASP B 1 99 ? 37.75 2.256 -3.537 1 92.62 99 ASP B N 1
ATOM 8452 C CA . ASP B 1 99 ? 37.312 1.066 -2.811 1 92.62 99 ASP B CA 1
ATOM 8453 C C . ASP B 1 99 ? 35.781 0.88 -2.912 1 92.62 99 ASP B C 1
ATOM 8455 O O . ASP B 1 99 ? 35.25 -0.131 -2.455 1 92.62 99 ASP B O 1
ATOM 8459 N N . TRP B 1 100 ? 35.031 1.803 -3.502 1 95.5 100 TRP B N 1
ATOM 8460 C CA . TRP B 1 100 ? 33.594 1.686 -3.658 1 95.5 100 TRP B CA 1
ATOM 8461 C C . TRP B 1 100 ? 33.25 0.794 -4.848 1 95.5 100 TRP B C 1
ATOM 8463 O O . TRP B 1 100 ? 32.094 0.406 -5.02 1 95.5 100 TRP B O 1
ATOM 8473 N N . LYS B 1 101 ? 34.188 0.368 -5.633 1 93.19 101 LYS B N 1
ATOM 8474 C CA . LYS B 1 101 ? 33.969 -0.44 -6.832 1 93.19 101 LYS B CA 1
ATOM 8475 C C . LYS B 1 101 ? 33.25 -1.733 -6.508 1 93.19 101 LYS B C 1
ATOM 8477 O O . LYS B 1 101 ? 32.406 -2.189 -7.293 1 93.19 101 LYS B O 1
ATOM 8482 N N . ASP B 1 102 ? 33.5 -2.32 -5.422 1 92.62 102 ASP B N 1
ATOM 8483 C CA . ASP B 1 102 ? 32.906 -3.613 -5.078 1 92.62 102 ASP B CA 1
ATOM 8484 C C . ASP B 1 102 ? 31.828 -3.461 -4.012 1 92.62 102 ASP B C 1
ATOM 8486 O O . ASP B 1 102 ? 31.516 -4.414 -3.301 1 92.62 102 ASP B O 1
ATOM 8490 N N . LYS B 1 103 ? 31.25 -2.279 -3.914 1 96.25 103 LYS B N 1
ATOM 8491 C CA . LYS B 1 103 ? 30.234 -2.027 -2.91 1 96.25 103 LYS B CA 1
ATOM 8492 C C . LYS B 1 103 ? 28.875 -1.76 -3.562 1 96.25 103 LYS B C 1
ATOM 8494 O O . LYS B 1 103 ? 28.797 -1.5 -4.766 1 96.25 103 LYS B O 1
ATOM 8499 N N . ARG B 1 104 ? 27.797 -2.043 -2.781 1 96.75 104 ARG B N 1
ATOM 8500 C CA . ARG B 1 104 ? 26.484 -1.542 -3.15 1 96.75 104 ARG B CA 1
ATOM 8501 C C . ARG B 1 104 ? 26.375 -0.044 -2.891 1 96.75 104 ARG B C 1
ATOM 8503 O O . ARG B 1 104 ? 26.797 0.442 -1.842 1 96.75 104 ARG B O 1
ATOM 8510 N N . ILE B 1 105 ? 25.891 0.733 -3.9 1 97.75 105 ILE B N 1
ATOM 8511 C CA . ILE B 1 105 ? 25.828 2.184 -3.76 1 97.75 105 ILE B CA 1
ATOM 8512 C C . ILE B 1 105 ? 24.422 2.672 -4.051 1 97.75 105 ILE B C 1
ATOM 8514 O O . ILE B 1 105 ? 23.844 2.346 -5.094 1 97.75 105 ILE B O 1
ATOM 8518 N N . LEU B 1 106 ? 23.828 3.434 -3.162 1 97.81 106 LEU B N 1
ATOM 8519 C CA . LEU B 1 106 ? 22.547 4.094 -3.355 1 97.81 106 LEU B CA 1
ATOM 8520 C C . LEU B 1 106 ? 22.734 5.594 -3.559 1 97.81 106 LEU B C 1
ATOM 8522 O O . LEU B 1 106 ? 23.562 6.219 -2.893 1 97.81 106 LEU B O 1
ATOM 8526 N N . LEU B 1 107 ? 22.047 6.125 -4.559 1 98.56 107 LEU B N 1
ATOM 8527 C CA . LEU B 1 107 ? 21.953 7.562 -4.785 1 98.56 107 LEU B CA 1
ATOM 8528 C C . LEU B 1 107 ? 20.672 8.125 -4.191 1 98.56 107 LEU B C 1
ATOM 8530 O O . LEU B 1 107 ? 19.578 7.82 -4.672 1 98.56 107 LEU B O 1
ATOM 8534 N N . HIS B 1 108 ? 20.828 9.008 -3.176 1 98.06 108 HIS B N 1
ATOM 8535 C CA . HIS B 1 108 ? 19.688 9.539 -2.439 1 98.06 108 HIS B CA 1
ATOM 8536 C C . HIS B 1 108 ? 19.406 10.992 -2.824 1 98.06 108 HIS B C 1
ATOM 8538 O O . HIS B 1 108 ? 20.344 11.789 -2.98 1 98.06 108 HIS B O 1
ATOM 8544 N N . PHE B 1 109 ? 18.141 11.273 -3.031 1 98.5 109 PHE B N 1
ATOM 8545 C CA . PHE B 1 109 ? 17.641 12.648 -3.096 1 98.5 109 PHE B CA 1
ATOM 8546 C C . PHE B 1 109 ? 16.75 12.953 -1.902 1 98.5 109 PHE B C 1
ATOM 8548 O O . PHE B 1 109 ? 15.75 12.273 -1.678 1 98.5 109 PHE B O 1
ATOM 8555 N N . GLY B 1 110 ? 17.094 14.023 -1.194 1 97.5 110 GLY B N 1
ATOM 8556 C CA . GLY B 1 110 ? 16.312 14.398 -0.028 1 97.5 110 GLY B CA 1
ATOM 8557 C C . GLY B 1 110 ? 15.016 15.102 -0.382 1 97.5 110 GLY B C 1
ATOM 8558 O O . GLY B 1 110 ? 14.078 15.109 0.413 1 97.5 110 GLY B O 1
ATOM 8559 N N . GLY B 1 111 ? 15 15.742 -1.516 1 97.44 111 GLY B N 1
ATOM 8560 C CA . GLY B 1 111 ? 13.812 16.453 -1.965 1 97.44 111 GLY B CA 1
ATOM 8561 C C . GLY B 1 111 ? 14.016 17.188 -3.279 1 97.44 111 GLY B C 1
ATOM 8562 O O . GLY B 1 111 ? 14.977 17.938 -3.434 1 97.44 111 GLY B O 1
ATOM 8563 N N . VAL B 1 112 ? 13.211 16.906 -4.289 1 98.38 112 VAL B N 1
ATOM 8564 C CA . VAL B 1 112 ? 13.141 17.578 -5.586 1 98.38 112 VAL B CA 1
ATOM 8565 C C . VAL B 1 112 ? 11.695 17.984 -5.883 1 98.38 112 VAL B C 1
ATOM 8567 O O . VAL B 1 112 ? 10.789 17.141 -5.832 1 98.38 112 VAL B O 1
ATOM 8570 N N . TRP B 1 113 ? 11.477 19.297 -6.133 1 96.81 113 TRP B N 1
ATOM 8571 C CA . TRP B 1 113 ? 10.102 19.734 -6.398 1 96.81 113 TRP B CA 1
ATOM 8572 C C . TRP B 1 113 ? 9.914 20.062 -7.875 1 96.81 113 TRP B C 1
ATOM 8574 O O . TRP B 1 113 ? 10.648 20.891 -8.43 1 96.81 113 TRP B O 1
ATOM 8584 N N . SER B 1 114 ? 8.852 19.469 -8.641 1 96.06 114 SER B N 1
ATOM 8585 C CA . SER B 1 114 ? 8.016 18.453 -8.016 1 96.06 114 SER B CA 1
ATOM 8586 C C . SER B 1 114 ? 8.266 17.078 -8.609 1 96.06 114 SER B C 1
ATOM 8588 O O . SER B 1 114 ? 7.652 16.094 -8.195 1 96.06 114 SER B O 1
ATOM 8590 N N . SER B 1 115 ? 9.164 17.078 -9.609 1 97.56 115 SER B N 1
ATOM 8591 C CA . SER B 1 115 ? 9.492 15.828 -10.281 1 97.56 115 SER B CA 1
ATOM 8592 C C . SER B 1 115 ? 10.961 15.797 -10.703 1 97.56 115 SER B C 1
ATOM 8594 O O . SER B 1 115 ? 11.516 16.812 -11.109 1 97.56 115 SER B O 1
ATOM 8596 N N . ALA B 1 116 ? 11.555 14.602 -10.641 1 98.31 116 ALA B N 1
ATOM 8597 C CA . ALA B 1 116 ? 12.953 14.43 -11.023 1 98.31 116 ALA B CA 1
ATOM 8598 C C . ALA B 1 116 ? 13.109 13.297 -12.031 1 98.31 116 ALA B C 1
ATOM 8600 O O . ALA B 1 116 ? 12.617 12.188 -11.812 1 98.31 116 ALA B O 1
ATOM 8601 N N . GLU B 1 117 ? 13.656 13.578 -13.133 1 97.94 117 GLU B N 1
ATOM 8602 C CA . GLU B 1 117 ? 14.203 12.578 -14.047 1 97.94 117 GLU B CA 1
ATOM 8603 C C . GLU B 1 117 ? 15.727 12.516 -13.953 1 97.94 117 GLU B C 1
ATOM 8605 O O . GLU B 1 117 ? 16.406 13.539 -14.117 1 97.94 117 GLU B O 1
ATOM 8610 N N . VAL B 1 118 ? 16.266 11.367 -13.734 1 98.44 118 VAL B N 1
ATOM 8611 C CA . VAL B 1 118 ? 17.672 11.281 -13.32 1 98.44 118 VAL B CA 1
ATOM 8612 C C . VAL B 1 118 ? 18.438 10.391 -14.289 1 98.44 118 VAL B C 1
ATOM 8614 O O . VAL B 1 118 ? 17.969 9.312 -14.656 1 98.44 118 VAL B O 1
ATOM 8617 N N . TRP B 1 119 ? 19.609 10.844 -14.734 1 97.88 119 TRP B N 1
ATOM 8618 C CA . TRP B 1 119 ? 20.547 10.086 -15.555 1 97.88 119 TRP B CA 1
ATOM 8619 C C . TRP B 1 119 ? 21.922 10.031 -14.883 1 97.88 119 TRP B C 1
ATOM 8621 O O . TRP B 1 119 ? 22.344 10.984 -14.234 1 97.88 119 TRP B O 1
ATOM 8631 N N . LEU B 1 120 ? 22.578 8.984 -14.992 1 97.75 120 LEU B N 1
ATOM 8632 C CA . LEU B 1 120 ? 23.953 8.797 -14.547 1 97.75 120 LEU B CA 1
ATOM 8633 C C . LEU B 1 120 ? 24.828 8.305 -15.688 1 97.75 120 LEU B C 1
ATOM 8635 O O . LEU B 1 120 ? 24.578 7.25 -16.266 1 97.75 120 LEU B O 1
ATOM 8639 N N . ASN B 1 121 ? 25.875 9.102 -16.047 1 96.38 121 ASN B N 1
ATOM 8640 C CA . ASN B 1 121 ? 26.797 8.781 -17.125 1 96.38 121 ASN B CA 1
ATOM 8641 C C . ASN B 1 121 ? 26.062 8.492 -18.422 1 96.38 121 ASN B C 1
ATOM 8643 O O . ASN B 1 121 ? 26.375 7.516 -19.109 1 96.38 121 ASN B O 1
ATOM 8647 N N . GLY B 1 122 ? 25 9.211 -18.641 1 95 122 GLY B N 1
ATOM 8648 C CA . GLY B 1 122 ? 24.281 9.133 -19.891 1 95 122 GLY B CA 1
ATOM 8649 C C . GLY B 1 122 ? 23.141 8.125 -19.859 1 95 122 GLY B C 1
ATOM 8650 O O . GLY B 1 122 ? 22.312 8.094 -20.766 1 95 122 GLY B O 1
ATOM 8651 N N . ASN B 1 123 ? 23.062 7.324 -18.797 1 94.25 123 ASN B N 1
ATOM 8652 C CA . ASN B 1 123 ? 22.031 6.305 -18.688 1 94.25 123 ASN B CA 1
ATOM 8653 C C . ASN B 1 123 ? 20.906 6.734 -17.75 1 94.25 123 ASN B C 1
ATOM 8655 O O . ASN B 1 123 ? 21.172 7.266 -16.656 1 94.25 123 ASN B O 1
ATOM 8659 N N . GLU B 1 124 ? 19.656 6.496 -18.188 1 94.94 124 GLU B N 1
ATOM 8660 C CA . GLU B 1 124 ? 18.5 6.855 -17.375 1 94.94 124 GLU B CA 1
ATOM 8661 C C . GLU B 1 124 ? 18.375 5.934 -16.156 1 94.94 124 GLU B C 1
ATOM 8663 O O . GLU B 1 124 ? 18.406 4.707 -16.297 1 94.94 124 GLU B O 1
ATOM 8668 N N . LEU B 1 125 ? 18.297 6.512 -14.977 1 96.62 125 LEU B N 1
ATOM 8669 C CA . LEU B 1 125 ? 18.031 5.754 -13.758 1 96.62 125 LEU B CA 1
ATOM 8670 C C . LEU B 1 125 ? 16.531 5.605 -13.523 1 96.62 125 LEU B C 1
ATOM 8672 O O . LEU B 1 125 ? 16.078 4.539 -13.117 1 96.62 125 LEU B O 1
ATOM 8676 N N . GLY B 1 126 ? 15.844 6.723 -13.75 1 95.75 126 GLY B N 1
ATOM 8677 C CA . GLY B 1 126 ? 14.406 6.711 -13.531 1 95.75 126 GLY B CA 1
ATOM 8678 C C . GLY B 1 126 ? 13.844 8.078 -13.195 1 95.75 126 GLY B C 1
ATOM 8679 O O . GLY B 1 126 ? 14.461 9.102 -13.508 1 95.75 126 GLY B O 1
ATOM 8680 N N . ARG B 1 127 ? 12.594 7.984 -12.742 1 95.69 127 ARG B N 1
ATOM 8681 C CA . ARG B 1 127 ? 11.836 9.203 -12.461 1 95.69 127 ARG B CA 1
ATOM 8682 C C . ARG B 1 127 ? 11.141 9.117 -11.109 1 95.69 127 ARG B C 1
ATOM 8684 O O . ARG B 1 127 ? 10.852 8.031 -10.617 1 95.69 127 ARG B O 1
ATOM 8691 N N . HIS B 1 128 ? 11.008 10.211 -10.422 1 97.5 128 HIS B N 1
ATOM 8692 C CA . HIS B 1 128 ? 10.273 10.359 -9.18 1 97.5 128 HIS B CA 1
ATOM 8693 C C . HIS B 1 128 ? 9.328 11.555 -9.234 1 97.5 128 HIS B C 1
ATOM 8695 O O . HIS B 1 128 ? 9.773 12.695 -9.375 1 97.5 128 HIS B O 1
ATOM 8701 N N . ASP B 1 129 ? 7.98 11.336 -9.117 1 96.12 129 ASP B N 1
ATOM 8702 C CA . ASP B 1 129 ? 6.977 12.383 -9.273 1 96.12 129 ASP B CA 1
ATOM 8703 C C . ASP B 1 129 ? 6.32 12.727 -7.938 1 96.12 129 ASP B C 1
ATOM 8705 O O . ASP B 1 129 ? 5.109 12.562 -7.773 1 96.12 129 ASP B O 1
ATOM 8709 N N . CYS B 1 130 ? 7.07 13.219 -6.98 1 95.81 130 CYS B N 1
ATOM 8710 C CA . CYS B 1 130 ? 6.633 13.719 -5.684 1 95.81 130 CYS B CA 1
ATOM 8711 C C . CYS B 1 130 ? 7.547 14.836 -5.191 1 95.81 130 CYS B C 1
ATOM 8713 O O . CYS B 1 130 ? 8.773 14.688 -5.203 1 95.81 130 CYS B O 1
ATOM 8715 N N . GLY B 1 131 ? 6.98 15.844 -4.742 1 95.75 131 GLY B N 1
ATOM 8716 C CA . GLY B 1 131 ? 7.766 17.031 -4.422 1 95.75 131 GLY B CA 1
ATOM 8717 C C . GLY B 1 131 ? 8.344 17 -3.021 1 95.75 131 GLY B C 1
ATOM 8718 O O . GLY B 1 131 ? 9.242 17.781 -2.699 1 95.75 131 GLY B O 1
ATOM 8719 N N . TYR B 1 132 ? 7.898 16.047 -2.174 1 95.88 132 TYR B N 1
ATOM 8720 C CA . TYR B 1 132 ? 8.227 16.297 -0.774 1 95.88 132 TYR B CA 1
ATOM 8721 C C . TYR B 1 132 ? 8.875 15.07 -0.144 1 95.88 132 TYR B C 1
ATOM 8723 O O . TYR B 1 132 ? 9.484 15.156 0.925 1 95.88 132 TYR B O 1
ATOM 8731 N N . THR B 1 133 ? 8.812 13.891 -0.716 1 96.19 133 THR B N 1
ATOM 8732 C CA . THR B 1 133 ? 9.414 12.703 -0.105 1 96.19 133 THR B CA 1
ATOM 8733 C C . THR B 1 133 ? 10.812 12.461 -0.655 1 96.19 133 THR B C 1
ATOM 8735 O O . THR B 1 133 ? 11.117 12.836 -1.79 1 96.19 133 THR B O 1
ATOM 8738 N N . SER B 1 134 ? 11.664 11.883 0.171 1 97.19 134 SER B N 1
ATOM 8739 C CA . SER B 1 134 ? 12.977 11.43 -0.282 1 97.19 134 SER B CA 1
ATOM 8740 C C . SER B 1 134 ? 12.867 10.141 -1.09 1 97.19 134 SER B C 1
ATOM 8742 O O . SER B 1 134 ? 11.922 9.375 -0.919 1 97.19 134 SER B O 1
ATOM 8744 N N . PHE B 1 135 ? 13.812 9.945 -1.965 1 97.38 135 PHE B N 1
ATOM 8745 C CA . PHE B 1 135 ? 13.852 8.742 -2.791 1 97.38 135 PHE B CA 1
ATOM 8746 C C . PHE B 1 135 ? 15.289 8.367 -3.133 1 97.38 135 PHE B C 1
ATOM 8748 O O . PHE B 1 135 ? 16.219 9.156 -2.904 1 97.38 135 PHE B O 1
ATOM 8755 N N . ALA B 1 136 ? 15.516 7.133 -3.58 1 98 136 ALA B N 1
ATOM 8756 C CA . ALA B 1 136 ? 16.859 6.656 -3.889 1 98 136 ALA B CA 1
ATOM 8757 C C . ALA B 1 136 ? 16.844 5.719 -5.094 1 98 136 ALA B C 1
ATOM 8759 O O . ALA B 1 136 ? 15.828 5.098 -5.395 1 98 136 ALA B O 1
ATOM 8760 N N . PHE B 1 137 ? 17.938 5.68 -5.824 1 98.12 137 PHE B N 1
ATOM 8761 C CA . PHE B 1 137 ? 18.203 4.734 -6.898 1 98.12 137 PHE B CA 1
ATOM 8762 C C . PHE B 1 137 ? 19.391 3.836 -6.547 1 98.12 137 PHE B C 1
ATOM 8764 O O . PHE B 1 137 ? 20.375 4.293 -5.957 1 98.12 137 PHE B O 1
ATOM 8771 N N . ASP B 1 138 ? 19.281 2.555 -6.809 1 97.25 138 ASP B N 1
ATOM 8772 C CA . ASP B 1 138 ? 20.438 1.674 -6.754 1 97.25 138 ASP B CA 1
ATOM 8773 C C . ASP B 1 138 ? 21.359 1.9 -7.953 1 97.25 138 ASP B C 1
ATOM 8775 O O . ASP B 1 138 ? 20.984 1.608 -9.094 1 97.25 138 ASP B O 1
ATOM 8779 N N . VAL B 1 139 ? 22.516 2.434 -7.746 1 97.62 139 VAL B N 1
ATOM 8780 C CA . VAL B 1 139 ? 23.422 2.742 -8.844 1 97.62 139 VAL B CA 1
ATOM 8781 C C . VAL B 1 139 ? 24.641 1.823 -8.781 1 97.62 139 VAL B C 1
ATOM 8783 O O . VAL B 1 139 ? 25.703 2.162 -9.289 1 97.62 139 VAL B O 1
ATOM 8786 N N . THR B 1 140 ? 24.469 0.675 -8.086 1 96.06 140 THR B N 1
ATOM 8787 C CA . THR B 1 140 ? 25.516 -0.33 -8 1 96.06 140 THR B CA 1
ATOM 8788 C C . THR B 1 140 ? 26.016 -0.715 -9.391 1 96.06 140 THR B C 1
ATOM 8790 O O . THR B 1 140 ? 25.203 -0.984 -10.289 1 96.06 140 THR B O 1
ATOM 8793 N N . ASN B 1 141 ? 27.312 -0.736 -9.609 1 93.88 141 ASN B N 1
ATOM 8794 C CA . ASN B 1 141 ? 27.984 -1.118 -10.844 1 93.88 141 ASN B CA 1
ATOM 8795 C C . ASN B 1 141 ? 27.688 -0.143 -11.977 1 93.88 141 ASN B C 1
ATOM 8797 O O . ASN B 1 141 ? 27.844 -0.48 -13.156 1 93.88 141 ASN B O 1
ATOM 8801 N N . LYS B 1 142 ? 27.141 1.041 -11.703 1 95.69 142 LYS B N 1
ATOM 8802 C CA . LYS B 1 142 ? 26.828 2.035 -12.727 1 95.69 142 LYS B CA 1
ATOM 8803 C C . LYS B 1 142 ? 27.766 3.236 -12.625 1 95.69 142 LYS B C 1
ATOM 8805 O O . LYS B 1 142 ? 27.672 4.164 -13.438 1 95.69 142 LYS B O 1
ATOM 8810 N N . LEU B 1 143 ? 28.641 3.223 -11.648 1 96.88 143 LEU B N 1
ATOM 8811 C CA . LEU B 1 143 ? 29.562 4.316 -11.406 1 96.88 143 LEU B CA 1
ATOM 8812 C C . LEU B 1 143 ? 30.969 3.971 -11.906 1 96.88 143 LEU B C 1
ATOM 8814 O O . LEU B 1 143 ? 31.375 2.807 -11.875 1 96.88 143 LEU B O 1
ATOM 8818 N N . LYS B 1 144 ? 31.641 4.992 -12.352 1 95.31 144 LYS B N 1
ATOM 8819 C CA . LYS B 1 144 ? 33.031 4.887 -12.727 1 95.31 144 LYS B CA 1
ATOM 8820 C C . LYS B 1 144 ? 33.938 5.195 -11.539 1 95.31 144 LYS B C 1
ATOM 8822 O O . LYS B 1 144 ? 33.719 6.156 -10.805 1 95.31 144 LYS B O 1
ATOM 8827 N N . VAL B 1 145 ? 34.938 4.391 -11.297 1 93.31 145 VAL B N 1
ATOM 8828 C CA . VAL B 1 145 ? 35.781 4.578 -10.133 1 93.31 145 VAL B CA 1
ATOM 8829 C C . VAL B 1 145 ? 37.062 5.32 -10.547 1 93.31 145 VAL B C 1
ATOM 8831 O O . VAL B 1 145 ? 37.688 6.008 -9.734 1 93.31 145 VAL B O 1
ATOM 8834 N N . ASP B 1 146 ? 37.562 5.258 -11.781 1 90.56 146 ASP B N 1
ATOM 8835 C CA . ASP B 1 146 ? 38.844 5.805 -12.227 1 90.56 146 ASP B CA 1
ATOM 8836 C C . ASP B 1 146 ? 38.625 7.129 -12.961 1 90.56 146 ASP B C 1
ATOM 8838 O O . ASP B 1 146 ? 39.625 7.754 -13.383 1 90.56 146 ASP B O 1
ATOM 8842 N N . GLU B 1 147 ? 37.5 7.512 -13.141 1 93.75 147 GLU B N 1
ATOM 8843 C CA . GLU B 1 147 ? 37.188 8.758 -13.844 1 93.75 147 GLU B CA 1
ATOM 8844 C C . GLU B 1 147 ? 35.969 9.438 -13.219 1 93.75 147 GLU B C 1
ATOM 8846 O O . GLU B 1 147 ? 35.25 8.836 -12.43 1 93.75 147 GLU B O 1
ATOM 8851 N N . PRO B 1 148 ? 35.719 10.719 -13.539 1 95.12 148 PRO B N 1
ATOM 8852 C CA . PRO B 1 148 ? 34.562 11.414 -12.992 1 95.12 148 PRO B CA 1
ATOM 8853 C C . PRO B 1 148 ? 33.25 10.859 -13.531 1 95.12 148 PRO B C 1
ATOM 8855 O O . PRO B 1 148 ? 33.188 10.414 -14.68 1 95.12 148 PRO B O 1
ATOM 8858 N N . ASN B 1 149 ? 32.25 10.859 -12.648 1 97.31 149 ASN B N 1
ATOM 8859 C CA . ASN B 1 149 ? 30.891 10.516 -13.008 1 97.31 149 ASN B CA 1
ATOM 8860 C C . ASN B 1 149 ? 30.047 11.758 -13.273 1 97.31 149 ASN B C 1
ATOM 8862 O O . ASN B 1 149 ? 30.297 12.812 -12.68 1 97.31 149 ASN B O 1
ATOM 8866 N N . LYS B 1 150 ? 29.141 11.625 -14.188 1 96.81 150 LYS B N 1
ATOM 8867 C CA . LYS B 1 150 ? 28.25 12.727 -14.508 1 96.81 150 LYS B CA 1
ATOM 8868 C C . LYS B 1 150 ? 26.812 12.414 -14.078 1 96.81 150 LYS B C 1
ATOM 8870 O O . LYS B 1 150 ? 26.203 11.461 -14.578 1 96.81 150 LYS B O 1
ATOM 8875 N N . LEU B 1 151 ? 26.281 13.156 -13.141 1 98 151 LEU B N 1
ATOM 8876 C CA . LEU B 1 151 ? 24.891 13.078 -12.719 1 98 151 LEU B CA 1
ATOM 8877 C C . LEU B 1 151 ? 24.062 14.188 -13.359 1 98 151 LEU B C 1
ATOM 8879 O O . LEU B 1 151 ? 24.422 15.359 -13.273 1 98 151 LEU B O 1
ATOM 8883 N N . ALA B 1 152 ? 23.062 13.844 -14.102 1 98.25 152 ALA B N 1
ATOM 8884 C CA . ALA B 1 152 ? 22.156 14.797 -14.742 1 98.25 152 ALA B CA 1
ATOM 8885 C C . ALA B 1 152 ? 20.734 14.633 -14.211 1 98.25 152 ALA B C 1
ATOM 8887 O O . ALA B 1 152 ? 20.234 13.516 -14.055 1 98.25 152 ALA B O 1
ATOM 8888 N N . VAL B 1 153 ? 20.062 15.703 -13.828 1 98.69 153 VAL B N 1
ATOM 8889 C CA . VAL B 1 153 ? 18.703 15.688 -13.289 1 98.69 153 VAL B CA 1
ATOM 8890 C C . VAL B 1 153 ? 17.859 16.75 -13.984 1 98.69 153 VAL B C 1
ATOM 8892 O O . VAL B 1 153 ? 18.219 17.922 -14.008 1 98.69 153 VAL B O 1
ATOM 8895 N N . ARG B 1 154 ? 16.812 16.391 -14.625 1 98.56 154 ARG B N 1
ATOM 8896 C CA . ARG B 1 154 ? 15.789 17.312 -15.094 1 98.56 154 ARG B CA 1
ATOM 8897 C C . ARG B 1 154 ? 14.672 17.453 -14.062 1 98.56 154 ARG B C 1
ATOM 8899 O O . ARG B 1 154 ? 14.086 16.453 -13.633 1 98.56 154 ARG B O 1
ATOM 8906 N N . VAL B 1 155 ? 14.438 18.625 -13.617 1 98.5 155 VAL B N 1
ATOM 8907 C CA . VAL B 1 155 ? 13.375 18.906 -12.664 1 98.5 155 VAL B CA 1
ATOM 8908 C C . VAL B 1 155 ? 12.188 19.547 -13.383 1 98.5 155 VAL B C 1
ATOM 8910 O O . VAL B 1 155 ? 12.32 20.609 -14 1 98.5 155 VAL B O 1
ATOM 8913 N N . ARG B 1 156 ? 11.039 18.891 -13.312 1 97 156 ARG B N 1
ATOM 8914 C CA . ARG B 1 156 ? 9.797 19.438 -13.859 1 97 156 ARG B CA 1
ATOM 8915 C C . ARG B 1 156 ? 8.867 19.891 -12.734 1 97 156 ARG B C 1
ATOM 8917 O O . ARG B 1 156 ? 8.719 19.203 -11.727 1 97 156 ARG B O 1
ATOM 8924 N N . GLN B 1 157 ? 8.289 21.062 -12.953 1 96.5 157 GLN B N 1
ATOM 8925 C CA . GLN B 1 157 ? 7.379 21.594 -11.945 1 96.5 157 GLN B CA 1
ATOM 8926 C C . GLN B 1 157 ? 5.957 21.078 -12.164 1 96.5 157 GLN B C 1
ATOM 8928 O O . GLN B 1 157 ? 5.184 20.953 -11.219 1 96.5 157 GLN B O 1
ATOM 8933 N N . ILE B 1 158 ? 5.605 20.812 -13.422 1 95.56 158 ILE B N 1
ATOM 8934 C CA . ILE B 1 158 ? 4.254 20.344 -13.711 1 95.56 158 ILE B CA 1
ATOM 8935 C C . ILE B 1 158 ? 4.312 18.938 -14.297 1 95.56 158 ILE B C 1
ATOM 8937 O O . ILE B 1 158 ? 5.004 18.688 -15.289 1 95.56 158 ILE B O 1
ATOM 8941 N N . THR B 1 159 ? 3.727 18.031 -13.641 1 93.38 159 THR B N 1
ATOM 8942 C CA . THR B 1 159 ? 3.398 16.688 -14.109 1 93.38 159 THR B CA 1
ATOM 8943 C C . THR B 1 159 ? 1.93 16.359 -13.844 1 93.38 159 THR B C 1
ATOM 8945 O O . THR B 1 159 ? 1.178 17.219 -13.375 1 93.38 159 THR B O 1
ATOM 8948 N N . ARG B 1 160 ? 1.522 15.172 -14.172 1 91.25 160 ARG B N 1
ATOM 8949 C CA . ARG B 1 160 ? 0.143 14.758 -13.93 1 91.25 160 ARG B CA 1
ATOM 8950 C C . ARG B 1 160 ? -0.179 14.758 -12.438 1 91.25 160 ARG B C 1
ATOM 8952 O O . ARG B 1 160 ? -1.333 14.945 -12.047 1 91.25 160 ARG B O 1
ATOM 8959 N N . GLU B 1 161 ? 0.873 14.664 -11.633 1 92.75 161 GLU B N 1
ATOM 8960 C CA . GLU B 1 161 ? 0.689 14.445 -10.203 1 92.75 161 GLU B CA 1
ATOM 8961 C C . GLU B 1 161 ? 0.998 15.719 -9.414 1 92.75 161 GLU B C 1
ATOM 8963 O O . GLU B 1 161 ? 0.814 15.75 -8.195 1 92.75 161 GLU B O 1
ATOM 8968 N N . TYR B 1 162 ? 1.393 16.828 -9.992 1 93.44 162 TYR B N 1
ATOM 8969 C CA . TYR B 1 162 ? 1.994 17.922 -9.25 1 93.44 162 TYR B CA 1
ATOM 8970 C C . TYR B 1 162 ? 0.979 18.562 -8.312 1 93.44 162 TYR B C 1
ATOM 8972 O O . TYR B 1 162 ? 1.352 19.156 -7.293 1 93.44 162 TYR B O 1
ATOM 8980 N N . LYS B 1 163 ? -0.352 18.344 -8.672 1 93.69 163 LYS B N 1
ATOM 8981 C CA . LYS B 1 163 ? -1.376 18.953 -7.828 1 93.69 163 LYS B CA 1
ATOM 8982 C C . LYS B 1 163 ? -1.345 18.359 -6.422 1 93.69 163 LYS B C 1
ATOM 8984 O O . LYS B 1 163 ? -1.695 19.047 -5.453 1 93.69 163 LYS B O 1
ATOM 8989 N N . PHE B 1 164 ? -0.913 17.125 -6.258 1 95 164 PHE B N 1
ATOM 8990 C CA . PHE B 1 164 ? -0.761 16.531 -4.941 1 95 164 PHE B CA 1
ATOM 8991 C C . PHE B 1 164 ? 0.176 17.359 -4.07 1 95 164 PHE B C 1
ATOM 8993 O O . PHE B 1 164 ? 0.052 17.359 -2.844 1 95 164 PHE B O 1
ATOM 9000 N N . ASP B 1 165 ? 1.067 18.109 -4.711 1 94.88 165 ASP B N 1
ATOM 9001 C CA . ASP B 1 165 ? 2.133 18.812 -4.004 1 94.88 165 ASP B CA 1
ATOM 9002 C C . ASP B 1 165 ? 1.799 20.297 -3.846 1 94.88 165 ASP B C 1
ATOM 9004 O O . ASP B 1 165 ? 2.619 21.062 -3.348 1 94.88 165 ASP B O 1
ATOM 9008 N N . VAL B 1 166 ? 0.619 20.688 -4.324 1 94.38 166 VAL B N 1
ATOM 9009 C CA . VAL B 1 166 ? 0.211 22.078 -4.238 1 94.38 166 VAL B CA 1
ATOM 9010 C C . VAL B 1 166 ? -0.703 22.281 -3.033 1 94.38 166 VAL B C 1
ATOM 9012 O O . VAL B 1 166 ? -1.796 21.703 -2.973 1 94.38 166 VAL B O 1
ATOM 9015 N N . CYS B 1 167 ? -0.267 23.016 -2.113 1 90.62 167 CYS B N 1
ATOM 9016 C CA . CYS B 1 167 ? -1.018 23.328 -0.902 1 90.62 167 CYS B CA 1
ATOM 9017 C C . CYS B 1 167 ? -1.09 24.828 -0.675 1 90.62 167 CYS B C 1
ATOM 9019 O O . CYS B 1 167 ? -0.885 25.609 -1.605 1 90.62 167 CYS B O 1
ATOM 9021 N N . ASP B 1 168 ? -1.531 25.219 0.476 1 89.12 168 ASP B N 1
ATOM 9022 C CA . ASP B 1 168 ? -1.573 26.625 0.841 1 89.12 168 ASP B CA 1
ATOM 9023 C C . ASP B 1 168 ? -0.176 27.156 1.168 1 89.12 168 ASP B C 1
ATOM 9025 O O . ASP B 1 168 ? 0.081 27.594 2.291 1 89.12 168 ASP B O 1
ATOM 9029 N N . ASP B 1 169 ? 0.621 27.031 0.162 1 92.25 169 ASP B N 1
ATOM 9030 C CA . ASP B 1 169 ? 2.004 27.484 0.311 1 92.25 169 ASP B CA 1
ATOM 9031 C C . ASP B 1 169 ? 2.625 27.812 -1.045 1 92.25 169 ASP B C 1
ATOM 9033 O O . ASP B 1 169 ? 1.928 27.844 -2.061 1 92.25 169 ASP B O 1
ATOM 9037 N N . TRP B 1 170 ? 3.877 28.172 -1.027 1 94.56 170 TRP B N 1
ATOM 9038 C CA . TRP B 1 170 ? 4.633 28.5 -2.232 1 94.56 170 TRP B CA 1
ATOM 9039 C C . TRP B 1 170 ? 4.879 27.25 -3.074 1 94.56 170 TRP B C 1
ATOM 9041 O O . TRP B 1 170 ? 5.066 26.156 -2.535 1 94.56 170 TRP B O 1
ATOM 9051 N N . THR B 1 171 ? 4.852 27.391 -4.387 1 94.62 171 THR B N 1
ATOM 9052 C CA . THR B 1 171 ? 5.133 26.359 -5.367 1 94.62 171 THR B CA 1
ATOM 9053 C C . THR B 1 171 ? 6.453 26.625 -6.082 1 94.62 171 THR B C 1
ATOM 9055 O O . THR B 1 171 ? 6.496 27.375 -7.062 1 94.62 171 THR B O 1
ATOM 9058 N N . TRP B 1 172 ? 7.582 25.938 -5.512 1 94.31 172 TRP B N 1
ATOM 9059 C CA . TRP B 1 172 ? 8.93 26.25 -5.98 1 94.31 172 TRP B CA 1
ATOM 9060 C C . TRP B 1 172 ? 9.625 25 -6.508 1 94.31 172 TRP B C 1
ATOM 9062 O O . TRP B 1 172 ? 9.68 23.984 -5.824 1 94.31 172 TRP B O 1
ATOM 9072 N N . GLY B 1 173 ? 10.18 25.188 -7.695 1 97.12 173 GLY B N 1
ATOM 9073 C CA . GLY B 1 173 ? 10.977 24.094 -8.227 1 97.12 173 GLY B CA 1
ATOM 9074 C C . GLY B 1 173 ? 12.422 24.125 -7.754 1 97.12 173 GLY B C 1
ATOM 9075 O O . GLY B 1 173 ? 12.914 25.172 -7.328 1 97.12 173 GLY B O 1
ATOM 9076 N N . GLY B 1 174 ? 13.086 22.922 -7.801 1 98.31 174 GLY B N 1
ATOM 9077 C CA . GLY B 1 174 ? 14.5 22.812 -7.5 1 98.31 174 GLY B CA 1
ATOM 9078 C C . GLY B 1 174 ? 14.859 21.531 -6.758 1 98.31 174 GLY B C 1
ATOM 9079 O O . GLY B 1 174 ? 13.977 20.812 -6.312 1 98.31 174 GLY B O 1
ATOM 9080 N N . ILE B 1 175 ? 16.125 21.203 -6.785 1 98.69 175 ILE B N 1
ATOM 9081 C CA . ILE B 1 175 ? 16.672 20.25 -5.824 1 98.69 175 ILE B CA 1
ATOM 9082 C C . ILE B 1 175 ? 16.953 20.969 -4.5 1 98.69 175 ILE B C 1
ATOM 9084 O O . ILE B 1 175 ? 18.016 21.547 -4.312 1 98.69 175 ILE B O 1
ATOM 9088 N N . TYR B 1 176 ? 15.992 20.875 -3.613 1 98.12 176 TYR B N 1
ATOM 9089 C CA . TYR B 1 176 ? 15.992 21.797 -2.49 1 98.12 176 TYR B CA 1
ATOM 9090 C C . TYR B 1 176 ? 16.422 21.109 -1.206 1 98.12 176 TYR B C 1
ATOM 9092 O O . TYR B 1 176 ? 16.359 21.688 -0.123 1 98.12 176 TYR B O 1
ATOM 9100 N N . ARG B 1 177 ? 16.828 19.859 -1.253 1 97.75 177 ARG B N 1
ATOM 9101 C CA . ARG B 1 177 ? 17.438 19.125 -0.158 1 97.75 177 ARG B CA 1
ATOM 9102 C C . ARG B 1 177 ? 18.688 18.375 -0.633 1 97.75 177 ARG B C 1
ATOM 9104 O O . ARG B 1 177 ? 19.031 18.422 -1.816 1 97.75 177 ARG B O 1
ATOM 9111 N N . ASP B 1 178 ? 19.344 17.672 0.259 1 97.19 178 ASP B N 1
ATOM 9112 C CA . ASP B 1 178 ? 20.656 17.109 -0.02 1 97.19 178 ASP B CA 1
ATOM 9113 C C . ASP B 1 178 ? 20.562 15.961 -1.019 1 97.19 178 ASP B C 1
ATOM 9115 O O . ASP B 1 178 ? 19.531 15.297 -1.104 1 97.19 178 ASP B O 1
ATOM 9119 N N . VAL B 1 179 ? 21.594 15.82 -1.833 1 98.44 179 VAL B N 1
ATOM 9120 C CA . VAL B 1 179 ? 21.844 14.656 -2.674 1 98.44 179 VAL B CA 1
ATOM 9121 C C . VAL B 1 179 ? 23.062 13.898 -2.158 1 98.44 179 VAL B C 1
ATOM 9123 O O . VAL B 1 179 ? 24.125 14.477 -1.979 1 98.44 179 VAL B O 1
ATOM 9126 N N . THR B 1 180 ? 22.922 12.609 -1.854 1 98 180 THR B N 1
ATOM 9127 C CA . THR B 1 180 ? 24.016 11.867 -1.241 1 98 180 THR B CA 1
ATOM 9128 C C . THR B 1 180 ? 24.172 10.492 -1.89 1 98 180 THR B C 1
ATOM 9130 O O . THR B 1 180 ? 23.234 9.969 -2.473 1 98 180 THR B O 1
ATOM 9133 N N . LEU B 1 181 ? 25.406 10 -1.857 1 97.94 181 LEU B N 1
ATOM 9134 C CA . LEU B 1 181 ? 25.703 8.602 -2.145 1 97.94 181 LEU B CA 1
ATOM 9135 C C . LEU B 1 181 ? 25.984 7.828 -0.857 1 97.94 181 LEU B C 1
ATOM 9137 O O . LEU B 1 181 ? 26.625 8.352 0.057 1 97.94 181 LEU B O 1
ATOM 9141 N N . GLU B 1 182 ? 25.438 6.676 -0.775 1 97.25 182 GLU B N 1
ATOM 9142 C CA . GLU B 1 182 ? 25.688 5.789 0.356 1 97.25 182 GLU B CA 1
ATOM 9143 C C . GLU B 1 182 ? 26.25 4.445 -0.108 1 97.25 182 GLU B C 1
ATOM 9145 O O . GLU B 1 182 ? 25.672 3.799 -0.988 1 97.25 182 GLU B O 1
ATOM 9150 N N . ALA B 1 183 ? 27.359 4.07 0.446 1 97.06 183 ALA B N 1
ATOM 9151 C CA . ALA B 1 183 ? 27.969 2.785 0.123 1 97.06 183 ALA B CA 1
ATOM 9152 C C . ALA B 1 183 ? 27.734 1.768 1.234 1 97.06 183 ALA B C 1
ATOM 9154 O O . ALA B 1 183 ? 27.734 2.119 2.416 1 97.06 183 ALA B O 1
ATOM 9155 N N . MET B 1 184 ? 27.484 0.5 0.901 1 96.38 184 MET B N 1
ATOM 9156 C CA . MET B 1 184 ? 27.312 -0.613 1.829 1 96.38 184 MET B CA 1
ATOM 9157 C C . MET B 1 184 ? 27.828 -1.914 1.221 1 96.38 184 MET B C 1
ATOM 9159 O O . MET B 1 184 ? 28.188 -1.951 0.045 1 96.38 184 MET B O 1
ATOM 9163 N N . PRO B 1 185 ? 27.891 -3.004 2.051 1 95.56 185 PRO B N 1
ATOM 9164 C CA . PRO B 1 185 ? 28.375 -4.262 1.489 1 95.56 185 PRO B CA 1
ATOM 9165 C C . PRO B 1 185 ? 27.531 -4.766 0.325 1 95.56 185 PRO B C 1
ATOM 9167 O O . PRO B 1 185 ? 26.297 -4.656 0.359 1 95.56 185 PRO B O 1
ATOM 9170 N N . ALA B 1 186 ? 28.172 -5.367 -0.644 1 92.81 186 ALA B N 1
ATOM 9171 C CA . ALA B 1 186 ? 27.531 -5.703 -1.914 1 92.81 186 ALA B CA 1
ATOM 9172 C C . ALA B 1 186 ? 26.656 -6.949 -1.776 1 92.81 186 ALA B C 1
ATOM 9174 O O . ALA B 1 186 ? 25.641 -7.078 -2.457 1 92.81 186 ALA B O 1
ATOM 9175 N N . LYS B 1 187 ? 27.078 -7.855 -0.905 1 91 187 LYS B N 1
ATOM 9176 C CA . LYS B 1 187 ? 26.438 -9.164 -0.936 1 91 187 LYS B CA 1
ATOM 9177 C C . LYS B 1 187 ? 25.453 -9.336 0.228 1 91 187 LYS B C 1
ATOM 9179 O O . LYS B 1 187 ? 24.453 -10.031 0.106 1 91 187 LYS B O 1
ATOM 9184 N N . ARG B 1 188 ? 25.844 -8.828 1.431 1 94.62 188 ARG B N 1
ATOM 9185 C CA . ARG B 1 188 ? 24.984 -8.875 2.604 1 94.62 188 ARG B CA 1
ATOM 9186 C C . ARG B 1 188 ? 25.031 -7.562 3.373 1 94.62 188 ARG B C 1
ATOM 9188 O O . ARG B 1 188 ? 26.109 -7.062 3.693 1 94.62 188 ARG B O 1
ATOM 9195 N N . TRP B 1 189 ? 23.828 -6.969 3.643 1 95.75 189 TRP B N 1
ATOM 9196 C CA . TRP B 1 189 ? 23.781 -5.691 4.348 1 95.75 189 TRP B CA 1
ATOM 9197 C C . TRP B 1 189 ? 22.516 -5.574 5.191 1 95.75 189 TRP B C 1
ATOM 9199 O O . TRP B 1 189 ? 21.578 -6.359 5.031 1 95.75 189 TRP B O 1
ATOM 9209 N N . ILE B 1 190 ? 22.5 -4.703 6.137 1 97.06 190 ILE B N 1
ATOM 9210 C CA . ILE B 1 190 ? 21.312 -4.328 6.895 1 97.06 190 ILE B CA 1
ATOM 9211 C C . ILE B 1 190 ? 20.438 -3.4 6.059 1 97.06 190 ILE B C 1
ATOM 9213 O O . ILE B 1 190 ? 20.797 -2.244 5.824 1 97.06 190 ILE B O 1
ATOM 9217 N N . ASP B 1 191 ? 19.344 -3.887 5.605 1 94.69 191 ASP B N 1
ATOM 9218 C CA . ASP B 1 191 ? 18.5 -3.137 4.691 1 94.69 191 ASP B CA 1
ATOM 9219 C C . ASP B 1 191 ? 17.609 -2.145 5.453 1 94.69 191 ASP B C 1
ATOM 9221 O O . ASP B 1 191 ? 17.484 -0.987 5.051 1 94.69 191 ASP B O 1
ATOM 9225 N N . ASP B 1 192 ? 16.984 -2.695 6.516 1 91.88 192 ASP B N 1
ATOM 9226 C CA . ASP B 1 192 ? 16.078 -1.844 7.285 1 91.88 192 ASP B CA 1
ATOM 9227 C C . ASP B 1 192 ? 16.062 -2.25 8.758 1 91.88 192 ASP B C 1
ATOM 9229 O O . ASP B 1 192 ? 16.328 -3.406 9.086 1 91.88 192 ASP B O 1
ATOM 9233 N N . VAL B 1 193 ? 15.898 -1.303 9.578 1 97.19 193 VAL B N 1
ATOM 9234 C CA . VAL B 1 193 ? 15.727 -1.508 11.016 1 97.19 193 VAL B CA 1
ATOM 9235 C C . VAL B 1 193 ? 14.477 -0.778 11.492 1 97.19 193 VAL B C 1
ATOM 9237 O O . VAL B 1 193 ? 14.32 0.424 11.266 1 97.19 193 VAL B O 1
ATOM 9240 N N . VAL B 1 194 ? 13.531 -1.461 12.07 1 97.88 194 VAL B N 1
ATOM 9241 C CA . VAL B 1 194 ? 12.336 -0.866 12.664 1 97.88 194 VAL B CA 1
ATOM 9242 C C . VAL B 1 194 ? 12.305 -1.157 14.164 1 97.88 194 VAL B C 1
ATOM 9244 O O . VAL B 1 194 ? 12.523 -2.295 14.586 1 97.88 194 VAL B O 1
ATOM 9247 N N . VAL B 1 195 ? 12.094 -0.172 14.977 1 98.19 195 VAL B N 1
ATOM 9248 C CA . VAL B 1 195 ? 12.047 -0.345 16.422 1 98.19 195 VAL B CA 1
ATOM 9249 C C . VAL B 1 195 ? 10.664 0.027 16.953 1 98.19 195 VAL B C 1
ATOM 9251 O O . VAL B 1 195 ? 10.023 0.952 16.438 1 98.19 195 VAL B O 1
ATOM 9254 N N . GLN B 1 196 ? 10.18 -0.676 17.906 1 97.88 196 GLN B N 1
ATOM 9255 C CA . GLN B 1 196 ? 8.922 -0.434 18.609 1 97.88 196 GLN B CA 1
ATOM 9256 C C . GLN B 1 196 ? 9.109 -0.577 20.109 1 97.88 196 GLN B C 1
ATOM 9258 O O . GLN B 1 196 ? 9.82 -1.471 20.578 1 97.88 196 GLN B O 1
ATOM 9263 N N . THR B 1 197 ? 8.562 0.345 20.844 1 98.44 197 THR B N 1
ATOM 9264 C CA . THR B 1 197 ? 8.641 0.293 22.312 1 98.44 197 THR B CA 1
ATOM 9265 C C . THR B 1 197 ? 7.27 0.019 22.906 1 98.44 197 THR B C 1
ATOM 9267 O O . THR B 1 197 ? 6.277 0.639 22.516 1 98.44 197 THR B O 1
ATOM 9270 N N . THR B 1 198 ? 7.203 -0.924 23.828 1 97.38 198 THR B N 1
ATOM 9271 C CA . THR B 1 198 ? 5.973 -1.272 24.516 1 97.38 198 THR B CA 1
ATOM 9272 C C . THR B 1 198 ? 6.211 -1.356 26.031 1 97.38 198 THR B C 1
ATOM 9274 O O . THR B 1 198 ? 7.141 -2.031 26.484 1 97.38 198 THR B O 1
ATOM 9277 N N . PHE B 1 199 ? 5.398 -0.736 26.797 1 98 199 PHE B N 1
ATOM 9278 C CA . PHE B 1 199 ? 5.52 -0.745 28.25 1 98 199 PHE B CA 1
ATOM 9279 C C . PHE B 1 199 ? 4.664 -1.848 28.859 1 98 199 PHE B C 1
ATOM 9281 O O . PHE B 1 199 ? 3.73 -2.34 28.219 1 98 199 PHE B O 1
ATOM 9288 N N . ASP B 1 200 ? 5.012 -2.258 30.094 1 97.25 200 ASP B N 1
ATOM 9289 C CA . ASP B 1 200 ? 4.133 -3.105 30.891 1 97.25 200 ASP B CA 1
ATOM 9290 C C . ASP B 1 200 ? 2.898 -2.334 31.344 1 97.25 200 ASP B C 1
ATOM 9292 O O . ASP B 1 200 ? 2.768 -1.14 31.078 1 97.25 200 ASP B O 1
ATOM 9296 N N . HIS B 1 201 ? 1.993 -2.916 32 1 94.75 201 HIS B N 1
ATOM 9297 C CA . HIS B 1 201 ? 0.705 -2.33 32.344 1 94.75 201 HIS B CA 1
ATOM 9298 C C . HIS B 1 201 ? 0.873 -1.178 33.344 1 94.75 201 HIS B C 1
ATOM 9300 O O . HIS B 1 201 ? -0.013 -0.33 33.469 1 94.75 201 HIS B O 1
ATOM 9306 N N . LEU B 1 202 ? 2.035 -1.151 34 1 95.5 202 LEU B N 1
ATOM 9307 C CA . LEU B 1 202 ? 2.291 -0.096 35 1 95.5 202 LEU B CA 1
ATOM 9308 C C . LEU B 1 202 ? 3.186 0.987 34.406 1 95.5 202 LEU B C 1
ATOM 9310 O O . LEU B 1 202 ? 3.475 1.989 35.062 1 95.5 202 LEU B O 1
ATOM 9314 N N . PHE B 1 203 ? 3.67 0.834 33.094 1 96.38 203 PHE B N 1
ATOM 9315 C CA . PHE B 1 203 ? 4.559 1.747 32.375 1 96.38 203 PHE B CA 1
ATOM 9316 C C . PHE B 1 203 ? 5.875 1.915 33.125 1 96.38 203 PHE B C 1
ATOM 9318 O O . PHE B 1 203 ? 6.41 3.021 33.219 1 96.38 203 PHE B O 1
ATOM 9325 N N . GLN B 1 204 ? 6.348 0.886 33.75 1 96.69 204 GLN B N 1
ATOM 9326 C CA . GLN B 1 204 ? 7.617 0.896 34.469 1 96.69 204 GLN B CA 1
ATOM 9327 C C . GLN B 1 204 ? 8.734 0.303 33.625 1 96.69 204 GLN B C 1
ATOM 9329 O O . GLN B 1 204 ? 9.68 1.005 33.25 1 96.69 204 GLN B O 1
ATOM 9334 N N . ASP B 1 205 ? 8.578 -0.964 33.281 1 98 205 ASP B N 1
ATOM 9335 C CA . ASP B 1 205 ? 9.508 -1.644 32.375 1 98 205 ASP B CA 1
ATOM 9336 C C . ASP B 1 205 ? 8.992 -1.639 30.938 1 98 205 ASP B C 1
ATOM 9338 O O . ASP B 1 205 ? 7.805 -1.421 30.703 1 98 205 ASP B O 1
ATOM 9342 N N . ALA B 1 206 ? 9.922 -1.742 30.016 1 98.31 206 ALA B N 1
ATOM 9343 C CA . ALA B 1 206 ? 9.516 -1.737 28.609 1 98.31 206 ALA B CA 1
ATOM 9344 C C . ALA B 1 206 ? 10.297 -2.777 27.812 1 98.31 206 ALA B C 1
ATOM 9346 O O . ALA B 1 206 ? 11.344 -3.258 28.25 1 98.31 206 ALA B O 1
ATOM 9347 N N . ASN B 1 207 ? 9.719 -3.207 26.719 1 98.31 207 ASN B N 1
ATOM 9348 C CA . ASN B 1 207 ? 10.406 -3.988 25.703 1 98.31 207 ASN B CA 1
ATOM 9349 C C . ASN B 1 207 ? 10.75 -3.135 24.484 1 98.31 207 ASN B C 1
ATOM 9351 O O . ASN B 1 207 ? 9.93 -2.33 24.031 1 98.31 207 ASN B O 1
ATOM 9355 N N . LEU B 1 208 ? 11.953 -3.234 24.062 1 98.56 208 LEU B N 1
ATOM 9356 C CA . LEU B 1 208 ? 12.352 -2.736 22.75 1 98.56 208 LEU B CA 1
ATOM 9357 C C . LEU B 1 208 ? 12.289 -3.846 21.703 1 98.56 208 LEU B C 1
ATOM 9359 O O . LEU B 1 208 ? 13.172 -4.703 21.656 1 98.56 208 LEU B O 1
ATOM 9363 N N . ASP B 1 209 ? 11.211 -3.846 20.922 1 98.31 209 ASP B N 1
ATOM 9364 C CA . ASP B 1 209 ? 11.094 -4.797 19.812 1 98.31 209 ASP B CA 1
ATOM 9365 C C . ASP B 1 209 ? 11.82 -4.293 18.562 1 98.31 209 ASP B C 1
ATOM 9367 O O . ASP B 1 209 ? 11.633 -3.146 18.156 1 98.31 209 ASP B O 1
ATOM 9371 N N . ILE B 1 210 ? 12.703 -5.105 18.016 1 98.06 210 ILE B N 1
ATOM 9372 C CA . ILE B 1 210 ? 13.516 -4.746 16.875 1 98.06 210 ILE B CA 1
ATOM 9373 C C . ILE B 1 210 ? 13.242 -5.707 15.719 1 98.06 210 ILE B C 1
ATOM 9375 O O . ILE B 1 210 ? 13.266 -6.926 15.898 1 98.06 210 ILE B O 1
ATOM 9379 N N . ARG B 1 211 ? 12.859 -5.207 14.578 1 96.75 211 ARG B N 1
ATOM 9380 C CA . ARG B 1 211 ? 12.789 -5.949 13.328 1 96.75 211 ARG B CA 1
ATOM 9381 C C . ARG B 1 211 ? 13.867 -5.48 12.352 1 96.75 211 ARG B C 1
ATOM 9383 O O . ARG B 1 211 ? 13.93 -4.297 12.016 1 96.75 211 ARG B O 1
ATOM 9390 N N . VAL B 1 212 ? 14.727 -6.367 11.953 1 96.94 212 VAL B N 1
ATOM 9391 C CA . VAL B 1 212 ? 15.812 -6.035 11.039 1 96.94 212 VAL B CA 1
ATOM 9392 C C . VAL B 1 212 ? 15.727 -6.91 9.789 1 96.94 212 VAL B C 1
ATOM 9394 O O . VAL B 1 212 ? 15.625 -8.141 9.891 1 96.94 212 VAL B O 1
ATOM 9397 N N . MET B 1 213 ? 15.703 -6.293 8.656 1 96.06 213 MET B N 1
ATOM 9398 C CA . MET B 1 213 ? 15.797 -7.023 7.395 1 96.06 213 MET B CA 1
ATOM 9399 C C . MET B 1 213 ? 17.25 -7.141 6.938 1 96.06 213 MET B C 1
ATOM 9401 O O . MET B 1 213 ? 17.922 -6.129 6.727 1 96.06 213 MET B O 1
ATOM 9405 N N . ILE B 1 214 ? 17.734 -8.305 6.852 1 95.19 214 ILE B N 1
ATOM 9406 C CA . ILE B 1 214 ? 19.062 -8.57 6.32 1 95.19 214 ILE B CA 1
ATOM 9407 C C . ILE B 1 214 ? 18.969 -9.047 4.871 1 95.19 214 ILE B C 1
ATOM 9409 O O . ILE B 1 214 ? 18.406 -10.117 4.605 1 95.19 214 ILE B O 1
ATOM 9413 N N . SER B 1 215 ? 19.438 -8.211 4.012 1 93.69 215 SER B N 1
ATOM 9414 C CA . SER B 1 215 ? 19.484 -8.594 2.605 1 93.69 215 SER B CA 1
ATOM 9415 C C . SER B 1 215 ? 20.656 -9.531 2.324 1 93.69 215 SER B C 1
ATOM 9417 O O . SER B 1 215 ? 21.734 -9.375 2.906 1 93.69 215 SER B O 1
ATOM 9419 N N . ASP B 1 216 ? 20.469 -10.508 1.463 1 89.94 216 ASP B N 1
ATOM 9420 C CA . ASP B 1 216 ? 21.5 -11.484 1.114 1 89.94 216 ASP B CA 1
ATOM 9421 C C . ASP B 1 216 ? 21.438 -11.836 -0.369 1 89.94 216 ASP B C 1
ATOM 9423 O O . ASP B 1 216 ? 20.5 -12.508 -0.815 1 89.94 216 ASP B O 1
ATOM 9427 N N . LYS B 1 217 ? 22.422 -11.5 -1.141 1 86.75 217 LYS B N 1
ATOM 9428 C CA . LYS B 1 217 ? 22.484 -11.766 -2.574 1 86.75 217 LYS B CA 1
ATOM 9429 C C . LYS B 1 217 ? 23.531 -12.812 -2.895 1 86.75 217 LYS B C 1
ATOM 9431 O O . LYS B 1 217 ? 23.953 -12.953 -4.043 1 86.75 217 LYS B O 1
ATOM 9436 N N . HIS B 1 218 ? 24 -13.484 -1.845 1 82.06 218 HIS B N 1
ATOM 9437 C CA . HIS B 1 218 ? 24.938 -14.562 -2.125 1 82.06 218 HIS B CA 1
ATOM 9438 C C . HIS B 1 218 ? 24.297 -15.648 -2.984 1 82.06 218 HIS B C 1
ATOM 9440 O O . HIS B 1 218 ? 23.141 -16.031 -2.752 1 82.06 218 HIS B O 1
ATOM 9446 N N . LYS B 1 219 ? 24.891 -15.828 -4.16 1 66.69 219 LYS B N 1
ATOM 9447 C CA . LYS B 1 219 ? 24.344 -16.828 -5.074 1 66.69 219 LYS B CA 1
ATOM 9448 C C . LYS B 1 219 ? 24.859 -18.219 -4.738 1 66.69 219 LYS B C 1
ATOM 9450 O O . LYS B 1 219 ? 26.047 -18.406 -4.461 1 66.69 219 LYS B O 1
ATOM 9455 N N . ASN B 1 220 ? 24.266 -19.156 -4.07 1 56.41 220 ASN B N 1
ATOM 9456 C CA . ASN B 1 220 ? 24.625 -20.562 -4.141 1 56.41 220 ASN B CA 1
ATOM 9457 C C . ASN B 1 220 ? 23.516 -21.406 -4.738 1 56.41 220 ASN B C 1
ATOM 9459 O O . ASN B 1 220 ? 22.344 -21.203 -4.418 1 56.41 220 ASN B O 1
ATOM 9463 N N . THR B 1 221 ? 23.75 -21.656 -5.973 1 49.41 221 THR B N 1
ATOM 9464 C CA . THR B 1 221 ? 22.797 -22.297 -6.867 1 49.41 221 THR B CA 1
ATOM 9465 C C . THR B 1 221 ? 22.469 -23.703 -6.379 1 49.41 221 THR B C 1
ATOM 9467 O O . THR B 1 221 ? 23.281 -24.625 -6.504 1 49.41 221 THR B O 1
ATOM 9470 N N . LEU B 1 222 ? 22.188 -23.984 -5.176 1 48.41 222 LEU B N 1
ATOM 9471 C CA . LEU B 1 222 ? 21.734 -25.375 -5.176 1 48.41 222 LEU B CA 1
ATOM 9472 C C . LEU B 1 222 ? 20.547 -25.562 -6.113 1 48.41 222 LEU B C 1
ATOM 9474 O O . LEU B 1 222 ? 19.672 -24.703 -6.18 1 48.41 222 LEU B O 1
ATOM 9478 N N . PRO B 1 223 ? 20.922 -26.422 -6.922 1 46.91 223 PRO B N 1
ATOM 9479 C CA . PRO B 1 223 ? 19.766 -26.828 -7.715 1 46.91 223 PRO B CA 1
ATOM 9480 C C . PRO B 1 223 ? 18.562 -27.203 -6.852 1 46.91 223 PRO B C 1
ATOM 9482 O O . PRO B 1 223 ? 18.719 -27.734 -5.758 1 46.91 223 PRO B O 1
ATOM 9485 N N . GLY B 1 224 ? 17.438 -27.031 -7.297 1 42.88 224 GLY B N 1
ATOM 9486 C CA . GLY B 1 224 ? 16.266 -27.531 -6.605 1 42.88 224 GLY B CA 1
ATOM 9487 C C . GLY B 1 224 ? 16.016 -26.859 -5.27 1 42.88 224 GLY B C 1
ATOM 9488 O O . GLY B 1 224 ? 16.719 -27.125 -4.297 1 42.88 224 GLY B O 1
ATOM 9489 N N . ASN B 1 225 ? 15.414 -25.625 -5.07 1 55.34 225 ASN B N 1
ATOM 9490 C CA . ASN B 1 225 ? 14.773 -24.688 -4.145 1 55.34 225 ASN B CA 1
ATOM 9491 C C . ASN B 1 225 ? 15.188 -24.969 -2.701 1 55.34 225 ASN B C 1
ATOM 9493 O O . ASN B 1 225 ? 14.367 -24.859 -1.787 1 55.34 225 ASN B O 1
ATOM 9497 N N . TYR B 1 226 ? 16.391 -25.703 -2.48 1 56.03 226 TYR B N 1
ATOM 9498 C CA . TYR B 1 226 ? 16.719 -26.031 -1.099 1 56.03 226 TYR B CA 1
ATOM 9499 C C . TYR B 1 226 ? 17.219 -24.812 -0.342 1 56.03 226 TYR B C 1
ATOM 9501 O O . TYR B 1 226 ? 17.844 -23.938 -0.929 1 56.03 226 TYR B O 1
ATOM 9509 N N . PRO B 1 227 ? 16.703 -24.641 0.834 1 57.53 227 PRO B N 1
ATOM 9510 C CA . PRO B 1 227 ? 17.359 -23.641 1.675 1 57.53 227 PRO B CA 1
ATOM 9511 C C . PRO B 1 227 ? 18.875 -23.797 1.7 1 57.53 227 PRO B C 1
ATOM 9513 O O . PRO B 1 227 ? 19.391 -24.922 1.857 1 57.53 227 PRO B O 1
ATOM 9516 N N . SER B 1 228 ? 19.734 -23.062 0.832 1 56.59 228 SER B N 1
ATOM 9517 C CA . SER B 1 228 ? 21.188 -23.219 0.735 1 56.59 228 SER B CA 1
ATOM 9518 C C . SER B 1 228 ? 21.875 -22.812 2.035 1 56.59 228 SER B C 1
ATOM 9520 O O . SER B 1 228 ? 21.594 -21.75 2.588 1 56.59 228 SER B O 1
ATOM 9522 N N . PRO B 1 229 ? 22.656 -23.766 2.539 1 61.09 229 PRO B N 1
ATOM 9523 C CA . PRO B 1 229 ? 23.391 -23.359 3.74 1 61.09 229 PRO B CA 1
ATOM 9524 C C . PRO B 1 229 ? 24.5 -22.375 3.439 1 61.09 229 PRO B C 1
ATOM 9526 O O . PRO B 1 229 ? 25.344 -22.609 2.568 1 61.09 229 PRO B O 1
ATOM 9529 N N . GLY B 1 230 ? 24.297 -21.062 3.465 1 67 230 GLY B N 1
ATOM 9530 C CA . GLY B 1 230 ? 25.406 -20.109 3.473 1 67 230 GLY B CA 1
ATOM 9531 C C . GLY B 1 230 ? 26.172 -20.094 4.785 1 67 230 GLY B C 1
ATOM 9532 O O . GLY B 1 230 ? 25.984 -20.969 5.629 1 67 230 GLY B O 1
ATOM 9533 N N . GLU B 1 231 ? 27.25 -19.328 4.746 1 80.94 231 GLU B N 1
ATOM 9534 C CA . GLU B 1 231 ? 27.984 -19.109 5.992 1 80.94 231 GLU B CA 1
ATOM 9535 C C . GLU B 1 231 ? 27.141 -18.312 6.984 1 80.94 231 GLU B C 1
ATOM 9537 O O . GLU B 1 231 ? 26.562 -17.281 6.629 1 80.94 231 GLU B O 1
ATOM 9542 N N . PRO B 1 232 ? 27 -18.891 8.125 1 89.5 232 PRO B N 1
ATOM 9543 C CA . PRO B 1 232 ? 26.266 -18.125 9.141 1 89.5 232 PRO B CA 1
ATOM 9544 C C . PRO B 1 232 ? 26.859 -16.75 9.391 1 89.5 232 PRO B C 1
ATOM 9546 O O . PRO B 1 232 ? 28.047 -16.516 9.117 1 89.5 232 PRO B O 1
ATOM 9549 N N . TYR B 1 233 ? 26.141 -15.836 9.789 1 92.88 233 TYR B N 1
ATOM 9550 C CA . TYR B 1 233 ? 26.547 -14.5 10.203 1 92.88 233 TYR B CA 1
ATOM 9551 C C . TYR B 1 233 ? 25.969 -14.156 11.578 1 92.88 233 TYR B C 1
ATOM 9553 O O . TYR B 1 233 ? 25.188 -14.93 12.141 1 92.88 233 TYR B O 1
ATOM 9561 N N . LYS B 1 234 ? 26.5 -13.102 12.156 1 96.5 234 LYS B N 1
ATOM 9562 C CA . LYS B 1 234 ? 26.047 -12.688 13.477 1 96.5 234 LYS B CA 1
ATOM 9563 C C . LYS B 1 234 ? 25.453 -11.281 13.43 1 96.5 234 LYS B C 1
ATOM 9565 O O . LYS B 1 234 ? 25.812 -10.477 12.57 1 96.5 234 LYS B O 1
ATOM 9570 N N . LEU B 1 235 ? 24.516 -11.023 14.25 1 97.44 235 LEU B N 1
ATOM 9571 C CA . LEU B 1 235 ? 23.984 -9.695 14.531 1 97.44 235 LEU B CA 1
ATOM 9572 C C . LEU B 1 235 ? 24.203 -9.312 15.992 1 97.44 235 LEU B C 1
ATOM 9574 O O . LEU B 1 235 ? 23.984 -10.117 16.891 1 97.44 235 LEU B O 1
ATOM 9578 N N . CYS B 1 236 ? 24.734 -8.211 16.188 1 98.25 236 CYS B N 1
ATOM 9579 C CA . CYS B 1 236 ? 24.922 -7.664 17.531 1 98.25 236 CYS B CA 1
ATOM 9580 C C . CYS B 1 236 ? 24.078 -6.414 17.719 1 98.25 236 CYS B C 1
ATOM 9582 O O . CYS B 1 236 ? 24.141 -5.477 16.922 1 98.25 236 CYS B O 1
ATOM 9584 N N . PHE B 1 237 ? 23.25 -6.418 18.75 1 98.38 237 PHE B N 1
ATOM 9585 C CA . PHE B 1 237 ? 22.422 -5.293 19.141 1 98.38 237 PHE B CA 1
ATOM 9586 C C . PHE B 1 237 ? 22.906 -4.688 20.453 1 98.38 237 PHE B C 1
ATOM 9588 O O . PHE B 1 237 ? 23 -5.387 21.469 1 98.38 237 PHE B O 1
ATOM 9595 N N . THR B 1 238 ? 23.266 -3.412 20.453 1 98.38 238 THR B N 1
ATOM 9596 C CA . THR B 1 238 ? 23.719 -2.723 21.656 1 98.38 238 THR B CA 1
ATOM 9597 C C . THR B 1 238 ? 22.891 -1.455 21.906 1 98.38 238 THR B C 1
ATOM 9599 O O . THR B 1 238 ? 22.875 -0.56 21.047 1 98.38 238 THR B O 1
ATOM 9602 N N . LEU B 1 239 ? 22.156 -1.401 22.984 1 98.56 239 LEU B N 1
ATOM 9603 C CA . LEU B 1 239 ? 21.406 -0.215 23.406 1 98.56 239 LEU B CA 1
ATOM 9604 C C . LEU B 1 239 ? 22.188 0.56 24.469 1 98.56 239 LEU B C 1
ATOM 9606 O O . LEU B 1 239 ? 22.547 0.002 25.5 1 98.56 239 LEU B O 1
ATOM 9610 N N . THR B 1 240 ? 22.469 1.845 24.203 1 98.5 240 THR B N 1
ATOM 9611 C CA . THR B 1 240 ? 23.172 2.688 25.156 1 98.5 240 THR B CA 1
ATOM 9612 C C . THR B 1 240 ? 22.312 3.893 25.547 1 98.5 240 THR B C 1
ATOM 9614 O O . THR B 1 240 ? 21.484 4.352 24.75 1 98.5 240 THR B O 1
ATOM 9617 N N . ASP B 1 241 ? 22.469 4.336 26.719 1 97.69 241 ASP B N 1
ATOM 9618 C CA . ASP B 1 241 ? 21.734 5.512 27.172 1 97.69 241 ASP B CA 1
ATOM 9619 C C . ASP B 1 241 ? 22.422 6.797 26.719 1 97.69 241 ASP B C 1
ATOM 9621 O O . ASP B 1 241 ? 23.344 6.754 25.906 1 97.69 241 ASP B O 1
ATOM 9625 N N . LYS B 1 242 ? 21.922 7.941 27.141 1 95.5 242 LYS B N 1
ATOM 9626 C CA . LYS B 1 242 ? 22.391 9.242 26.672 1 95.5 242 LYS B CA 1
ATOM 9627 C C . LYS B 1 242 ? 23.859 9.469 27.062 1 95.5 242 LYS B C 1
ATOM 9629 O O . LYS B 1 242 ? 24.562 10.211 26.375 1 95.5 242 LYS B O 1
ATOM 9634 N N . GLU B 1 243 ? 24.375 8.75 28.078 1 95.31 243 GLU B N 1
ATOM 9635 C CA . GLU B 1 243 ? 25.734 8.891 28.562 1 95.31 243 GLU B CA 1
ATOM 9636 C C . GLU B 1 243 ? 26.656 7.863 27.906 1 95.31 243 GLU B C 1
ATOM 9638 O O . GLU B 1 243 ? 27.875 7.859 28.156 1 95.31 243 GLU B O 1
ATOM 9643 N N . GLY B 1 244 ? 26.078 7.008 27.125 1 95.75 244 GLY B N 1
ATOM 9644 C CA . GLY B 1 244 ? 26.875 6.008 26.438 1 95.75 244 GLY B CA 1
ATOM 9645 C C . GLY B 1 244 ? 26.953 4.691 27.172 1 95.75 244 GLY B C 1
ATOM 9646 O O . GLY B 1 244 ? 27.656 3.773 26.75 1 95.75 244 GLY B O 1
ATOM 9647 N N . LYS B 1 245 ? 26.281 4.605 28.25 1 97.25 245 LYS B N 1
ATOM 9648 C CA . LYS B 1 245 ? 26.281 3.367 29.016 1 97.25 245 LYS B CA 1
ATOM 9649 C C . LYS B 1 245 ? 25.391 2.311 28.375 1 97.25 245 LYS B C 1
ATOM 9651 O O . LYS B 1 245 ? 24.25 2.602 27.984 1 97.25 245 LYS B O 1
ATOM 9656 N N . GLU B 1 246 ? 25.891 1.09 28.297 1 97.38 246 GLU B N 1
ATOM 9657 C CA . GLU B 1 246 ? 25.125 -0.02 27.734 1 97.38 246 GLU B CA 1
ATOM 9658 C C . GLU B 1 246 ? 23.984 -0.42 28.672 1 97.38 246 GLU B C 1
ATOM 9660 O O . GLU B 1 246 ? 24.203 -0.684 29.859 1 97.38 246 GLU B O 1
ATOM 9665 N N . VAL B 1 247 ? 22.812 -0.418 28.203 1 97.25 247 VAL B N 1
ATOM 9666 C CA . VAL B 1 247 ? 21.609 -0.749 28.953 1 97.25 247 VAL B CA 1
ATOM 9667 C C . VAL B 1 247 ? 21.156 -2.166 28.609 1 97.25 247 VAL B C 1
ATOM 9669 O O . VAL B 1 247 ? 20.5 -2.828 29.422 1 97.25 247 VAL B O 1
ATOM 9672 N N . ALA B 1 248 ? 21.344 -2.578 27.453 1 97.19 248 ALA B N 1
ATOM 9673 C CA . ALA B 1 248 ? 21 -3.916 26.969 1 97.19 248 ALA B CA 1
ATOM 9674 C C . ALA B 1 248 ? 21.875 -4.312 25.781 1 97.19 248 ALA B C 1
ATOM 9676 O O . ALA B 1 248 ? 22.297 -3.457 25 1 97.19 248 ALA B O 1
ATOM 9677 N N . GLN B 1 249 ? 22.156 -5.527 25.656 1 97 249 GLN B N 1
ATOM 9678 C CA . GLN B 1 249 ? 22.938 -6.066 24.531 1 97 249 GLN B CA 1
ATOM 9679 C C . GLN B 1 249 ? 22.484 -7.484 24.188 1 97 249 GLN B C 1
ATOM 9681 O O . GLN B 1 249 ? 22.141 -8.266 25.078 1 97 249 GLN B O 1
ATOM 9686 N N . ARG B 1 250 ? 22.391 -7.816 23 1 97.75 250 ARG B N 1
ATOM 9687 C CA . ARG B 1 250 ? 22.078 -9.156 22.516 1 97.75 250 ARG B CA 1
ATOM 9688 C C . ARG B 1 250 ? 22.875 -9.492 21.266 1 97.75 250 ARG B C 1
ATOM 9690 O O . ARG B 1 250 ? 23.047 -8.648 20.375 1 97.75 250 ARG B O 1
ATOM 9697 N N . GLN B 1 251 ? 23.469 -10.594 21.203 1 96.81 251 GLN B N 1
ATOM 9698 C CA . GLN B 1 251 ? 24.125 -11.133 20.016 1 96.81 251 GLN B CA 1
ATOM 9699 C C . GLN B 1 251 ? 23.469 -12.43 19.562 1 96.81 251 GLN B C 1
ATOM 9701 O O . GLN B 1 251 ? 23.078 -13.258 20.391 1 96.81 251 GLN B O 1
ATOM 9706 N N . MET B 1 252 ? 23.266 -12.586 18.328 1 95.31 252 MET B N 1
ATOM 9707 C CA . MET B 1 252 ? 22.672 -13.805 17.797 1 95.31 252 MET B CA 1
ATOM 9708 C C . MET B 1 252 ? 23.422 -14.297 16.562 1 95.31 252 MET B C 1
ATOM 9710 O O . MET B 1 252 ? 23.938 -13.492 15.789 1 95.31 252 MET B O 1
ATOM 9714 N N . THR B 1 253 ? 23.484 -15.609 16.406 1 94.19 253 THR B N 1
ATOM 9715 C CA . THR B 1 253 ? 24 -16.25 15.203 1 94.19 253 THR B CA 1
ATOM 9716 C C . THR B 1 253 ? 22.844 -16.672 14.289 1 94.19 253 THR B C 1
ATOM 9718 O O . THR B 1 253 ? 21.922 -17.359 14.719 1 94.19 253 THR B O 1
ATOM 9721 N N . VAL B 1 254 ? 22.875 -16.188 13.133 1 90.88 254 VAL B N 1
ATOM 9722 C CA . VAL B 1 254 ? 21.844 -16.5 12.156 1 90.88 254 VAL B CA 1
ATOM 9723 C C . VAL B 1 254 ? 22.375 -17.516 11.148 1 90.88 254 VAL B C 1
ATOM 9725 O O . VAL B 1 254 ? 23.406 -17.297 10.508 1 90.88 254 VAL B O 1
ATOM 9728 N N . PRO B 1 255 ? 21.703 -18.656 11.078 1 82.5 255 PRO B N 1
ATOM 9729 C CA . PRO B 1 255 ? 22.125 -19.609 10.062 1 82.5 255 PRO B CA 1
ATOM 9730 C C . PRO B 1 255 ? 22.031 -19.047 8.641 1 82.5 255 PRO B C 1
ATOM 9732 O O . PRO B 1 255 ? 21.109 -18.281 8.344 1 82.5 255 PRO B O 1
ATOM 9735 N N . ALA B 1 256 ? 23.125 -19.25 7.961 1 66.31 256 ALA B N 1
ATOM 9736 C CA . ALA B 1 256 ? 23.172 -18.656 6.625 1 66.31 256 ALA B CA 1
ATOM 9737 C C . ALA B 1 256 ? 22.125 -19.297 5.711 1 66.31 256 ALA B C 1
ATOM 9739 O O . ALA B 1 256 ? 21.828 -20.484 5.824 1 66.31 256 ALA B O 1
ATOM 9740 N N . HIS B 1 257 ? 21.406 -18.516 5.16 1 72.69 257 HIS B N 1
ATOM 9741 C CA . HIS B 1 257 ? 20.594 -18.781 3.977 1 72.69 257 HIS B CA 1
ATOM 9742 C C . HIS B 1 257 ? 21.078 -17.984 2.777 1 72.69 257 HIS B C 1
ATOM 9744 O O . HIS B 1 257 ? 21.797 -16.984 2.939 1 72.69 257 HIS B O 1
ATOM 9750 N N . VAL B 1 258 ? 20.922 -18.609 1.61 1 68.44 258 VAL B N 1
ATOM 9751 C CA . VAL B 1 258 ? 21.484 -17.906 0.453 1 68.44 258 VAL B CA 1
ATOM 9752 C C . VAL B 1 258 ? 20.344 -17.406 -0.44 1 68.44 258 VAL B C 1
ATOM 9754 O O . VAL B 1 258 ? 19.25 -17.969 -0.43 1 68.44 258 VAL B O 1
ATOM 9757 N N . SER B 1 259 ? 20.516 -16.219 -1.057 1 76.44 259 SER B N 1
ATOM 9758 C CA . SER B 1 259 ? 19.797 -15.602 -2.164 1 76.44 259 SER B CA 1
ATOM 9759 C C . SER B 1 259 ? 18.391 -15.188 -1.749 1 76.44 259 SER B C 1
ATOM 9761 O O . SER B 1 259 ? 17.453 -15.266 -2.547 1 76.44 259 SER B O 1
ATOM 9763 N N . THR B 1 260 ? 18.25 -14.828 -0.461 1 85.81 260 THR B N 1
ATOM 9764 C CA . THR B 1 260 ? 16.969 -14.328 0.043 1 85.81 260 THR B CA 1
ATOM 9765 C C . THR B 1 260 ? 17.172 -13.531 1.328 1 85.81 260 THR B C 1
ATOM 9767 O O . THR B 1 260 ? 18.062 -13.844 2.129 1 85.81 260 THR B O 1
ATOM 9770 N N . ASP B 1 261 ? 16.422 -12.469 1.444 1 90.31 261 ASP B N 1
ATOM 9771 C CA . ASP B 1 261 ? 16.5 -11.688 2.674 1 90.31 261 ASP B CA 1
ATOM 9772 C C . ASP B 1 261 ? 15.844 -12.43 3.838 1 90.31 261 ASP B C 1
ATOM 9774 O O . ASP B 1 261 ? 15.094 -13.383 3.631 1 90.31 261 ASP B O 1
ATOM 9778 N N . ARG B 1 262 ? 16.234 -12.07 5.008 1 92 262 ARG B N 1
ATOM 9779 C CA . ARG B 1 262 ? 15.633 -12.594 6.23 1 92 262 ARG B CA 1
ATOM 9780 C C . ARG B 1 262 ? 15.297 -11.477 7.203 1 92 262 ARG B C 1
ATOM 9782 O O . ARG B 1 262 ? 16.125 -10.602 7.461 1 92 262 ARG B O 1
ATOM 9789 N N . GLU B 1 263 ? 14.062 -11.461 7.602 1 93.81 263 GLU B N 1
ATOM 9790 C CA . GLU B 1 263 ? 13.68 -10.555 8.68 1 93.81 263 GLU B CA 1
ATOM 9791 C C . GLU B 1 263 ? 13.953 -11.172 10.047 1 93.81 263 GLU B C 1
ATOM 9793 O O . GLU B 1 263 ? 13.492 -12.281 10.336 1 93.81 263 GLU B O 1
ATOM 9798 N N . ILE B 1 264 ? 14.695 -10.555 10.828 1 95.12 264 ILE B N 1
ATOM 9799 C CA . ILE B 1 264 ? 15.016 -11 12.18 1 95.12 264 ILE B CA 1
ATOM 9800 C C . ILE B 1 264 ? 14.258 -10.141 13.195 1 95.12 264 ILE B C 1
ATOM 9802 O O . ILE B 1 264 ? 14.328 -8.914 13.156 1 95.12 264 ILE B O 1
ATOM 9806 N N . CYS B 1 265 ? 13.531 -10.789 14.07 1 95.06 265 CYS B N 1
ATOM 9807 C CA . CYS B 1 265 ? 12.789 -10.102 15.117 1 95.06 265 CYS B CA 1
ATOM 9808 C C . CYS B 1 265 ? 13.344 -10.461 16.5 1 95.06 265 CYS B C 1
ATOM 9810 O O . CYS B 1 265 ? 13.68 -11.617 16.75 1 95.06 265 CYS B O 1
ATOM 9812 N N . LEU B 1 266 ? 13.539 -9.516 17.266 1 95.56 266 LEU B N 1
ATOM 9813 C CA . LEU B 1 266 ? 13.945 -9.773 18.641 1 95.56 266 LEU B CA 1
ATOM 9814 C C . LEU B 1 266 ? 13.391 -8.711 19.578 1 95.56 266 LEU B C 1
ATOM 9816 O O . LEU B 1 266 ? 13 -7.629 19.141 1 95.56 266 LEU B O 1
ATOM 9820 N N . SER B 1 267 ? 13.266 -9 20.844 1 97.31 267 SER B N 1
ATOM 9821 C CA . SER B 1 267 ? 12.82 -8.094 21.906 1 97.31 267 SER B CA 1
ATOM 9822 C C . SER B 1 267 ? 13.883 -7.938 22.984 1 97.31 267 SER B C 1
ATOM 9824 O O . SER B 1 267 ? 14.414 -8.93 23.484 1 97.31 267 SER B O 1
ATOM 9826 N N . LEU B 1 268 ? 14.289 -6.758 23.281 1 97.88 268 LEU B N 1
ATOM 9827 C CA . LEU B 1 268 ? 15.195 -6.445 24.391 1 97.88 268 LEU B CA 1
ATOM 9828 C C . LEU B 1 268 ? 14.43 -5.895 25.578 1 97.88 268 LEU B C 1
ATOM 9830 O O . LEU B 1 268 ? 13.93 -4.77 25.547 1 97.88 268 LEU B O 1
ATOM 9834 N N . PRO B 1 269 ? 14.336 -6.629 26.688 1 97.69 269 PRO B N 1
ATOM 9835 C CA . PRO B 1 269 ? 13.734 -6.043 27.891 1 97.69 269 PRO B CA 1
ATOM 9836 C C . PRO B 1 269 ? 14.609 -4.949 28.5 1 97.69 269 PRO B C 1
ATOM 9838 O O . PRO B 1 269 ? 15.828 -5.113 28.609 1 97.69 269 PRO B O 1
ATOM 9841 N N . VAL B 1 270 ? 14.094 -3.855 28.781 1 98.19 270 VAL B N 1
ATOM 9842 C CA . VAL B 1 270 ? 14.781 -2.738 29.406 1 98.19 270 VAL B CA 1
ATOM 9843 C C . VAL B 1 270 ? 14.086 -2.375 30.719 1 98.19 270 VAL B C 1
ATOM 9845 O O . VAL B 1 270 ? 12.898 -2.051 30.719 1 98.19 270 VAL B O 1
ATOM 9848 N N . GLU B 1 271 ? 14.805 -2.398 31.812 1 97.25 271 GLU B N 1
ATOM 9849 C CA . GLU B 1 271 ? 14.258 -2.102 33.125 1 97.25 271 GLU B CA 1
ATOM 9850 C C . GLU B 1 271 ? 14.148 -0.596 33.344 1 97.25 271 GLU B C 1
ATOM 9852 O O . GLU B 1 271 ? 15.141 0.128 33.219 1 97.25 271 GLU B O 1
ATOM 9857 N N . ALA B 1 272 ? 13.016 -0.168 33.625 1 97.12 272 ALA B N 1
ATOM 9858 C CA . ALA B 1 272 ? 12.688 1.198 34 1 97.12 272 ALA B CA 1
ATOM 9859 C C . ALA B 1 272 ? 13.375 2.215 33.094 1 97.12 272 ALA B C 1
ATOM 9861 O O . ALA B 1 272 ? 14.055 3.123 33.562 1 97.12 272 ALA B O 1
ATOM 9862 N N . PRO B 1 273 ? 13.188 2.076 31.812 1 98.12 273 PRO B N 1
ATOM 9863 C CA . PRO B 1 273 ? 13.789 3.092 30.953 1 98.12 273 PRO B CA 1
ATOM 9864 C C . PRO B 1 273 ? 13.234 4.492 31.203 1 98.12 273 PRO B C 1
ATOM 9866 O O . PRO B 1 273 ? 12.078 4.637 31.609 1 98.12 273 PRO B O 1
ATOM 9869 N N . HIS B 1 274 ? 14.102 5.508 30.969 1 97.81 274 HIS B N 1
ATOM 9870 C CA . HIS B 1 274 ? 13.594 6.875 30.922 1 97.81 274 HIS B CA 1
ATOM 9871 C C . HIS B 1 274 ? 12.578 7.039 29.797 1 97.81 274 HIS B C 1
ATOM 9873 O O . HIS B 1 274 ? 12.836 6.613 28.656 1 97.81 274 HIS B O 1
ATOM 9879 N N . GLN B 1 275 ? 11.492 7.543 30.125 1 97.94 275 GLN B N 1
ATOM 9880 C CA . GLN B 1 275 ? 10.422 7.711 29.141 1 97.94 275 GLN B CA 1
ATOM 9881 C C . GLN B 1 275 ? 10.68 8.93 28.266 1 97.94 275 GLN B C 1
ATOM 9883 O O . GLN B 1 275 ? 11.273 9.906 28.703 1 97.94 275 GLN B O 1
ATOM 9888 N N . TRP B 1 276 ? 10.312 8.812 27.016 1 98.56 276 TRP B N 1
ATOM 9889 C CA . TRP B 1 276 ? 10.359 9.961 26.109 1 98.56 276 TRP B CA 1
ATOM 9890 C C . TRP B 1 276 ? 9.016 10.68 26.078 1 98.56 276 TRP B C 1
ATOM 9892 O O . TRP B 1 276 ? 7.973 10.062 25.859 1 98.56 276 TRP B O 1
ATOM 9902 N N . THR B 1 277 ? 8.953 11.953 26.344 1 98.12 277 THR B N 1
ATOM 9903 C CA . THR B 1 277 ? 7.844 12.875 26.188 1 98.12 277 THR B CA 1
ATOM 9904 C C . THR B 1 277 ? 8.336 14.234 25.688 1 98.12 277 THR B C 1
ATOM 9906 O O . THR B 1 277 ? 9.547 14.477 25.625 1 98.12 277 THR B O 1
ATOM 9909 N N . ALA B 1 278 ? 7.441 15.086 25.297 1 97.88 278 ALA B N 1
ATOM 9910 C CA . ALA B 1 278 ? 7.824 16.438 24.906 1 97.88 278 ALA B CA 1
ATOM 9911 C C . ALA B 1 278 ? 8.406 17.203 26.078 1 97.88 278 ALA B C 1
ATOM 9913 O O . ALA B 1 278 ? 9.133 18.188 25.891 1 97.88 278 ALA B O 1
ATOM 9914 N N . GLU B 1 279 ? 8.062 16.812 27.375 1 97.62 279 GLU B N 1
ATOM 9915 C CA . GLU B 1 279 ? 8.555 17.469 28.578 1 97.62 279 GLU B CA 1
ATOM 9916 C C . GLU B 1 279 ? 9.898 16.875 29.016 1 97.62 279 GLU B C 1
ATOM 9918 O O . GLU B 1 279 ? 10.719 17.578 29.609 1 97.62 279 GLU B O 1
ATOM 9923 N N . THR B 1 280 ? 10.117 15.562 28.719 1 96.69 280 THR B N 1
ATOM 9924 C CA . THR B 1 280 ? 11.352 14.844 29 1 96.69 280 THR B CA 1
ATOM 9925 C C . THR B 1 280 ? 11.789 14.016 27.797 1 96.69 280 THR B C 1
ATOM 9927 O O . THR B 1 280 ? 11.633 12.797 27.797 1 96.69 280 THR B O 1
ATOM 9930 N N . PRO B 1 281 ? 12.461 14.641 26.828 1 98.06 281 PRO B N 1
ATOM 9931 C CA . PRO B 1 281 ? 12.758 13.953 25.578 1 98.06 281 PRO B CA 1
ATOM 9932 C C . PRO B 1 281 ? 14.031 13.117 25.641 1 98.06 281 PRO B C 1
ATOM 9934 O O . PRO B 1 281 ? 14.984 13.367 24.906 1 98.06 281 PRO B O 1
ATOM 9937 N N . TYR B 1 282 ? 13.984 12.055 26.438 1 98.38 282 TYR B N 1
ATOM 9938 C CA . TYR B 1 282 ? 15.156 11.195 26.625 1 98.38 282 TYR B CA 1
ATOM 9939 C C . TYR B 1 282 ? 15.328 10.242 25.453 1 98.38 282 TYR B C 1
ATOM 9941 O O . TYR B 1 282 ? 14.367 9.586 25.031 1 98.38 282 TYR B O 1
ATOM 9949 N N . LEU B 1 283 ? 16.578 10.109 24.953 1 98.62 283 LEU B N 1
ATOM 9950 C CA . LEU B 1 283 ? 16.859 9.258 23.812 1 98.62 283 LEU B CA 1
ATOM 9951 C C . LEU B 1 283 ? 17.984 8.273 24.125 1 98.62 283 LEU B C 1
ATOM 9953 O O . LEU B 1 283 ? 18.953 8.633 24.797 1 98.62 283 LEU B O 1
ATOM 9957 N N . TYR B 1 284 ? 17.797 7.07 23.734 1 98.69 284 TYR B N 1
ATOM 9958 C CA . TYR B 1 284 ? 18.828 6.035 23.703 1 98.69 284 TYR B CA 1
ATOM 9959 C C . TYR B 1 284 ? 19.406 5.879 22.297 1 98.69 284 TYR B C 1
ATOM 9961 O O . TYR B 1 284 ? 18.906 6.477 21.344 1 98.69 284 TYR B O 1
ATOM 9969 N N . SER B 1 285 ? 20.469 5.164 22.203 1 98.19 285 SER B N 1
ATOM 9970 C CA . SER B 1 285 ? 21.062 4.824 20.922 1 98.19 285 SER B CA 1
ATOM 9971 C C . SER B 1 285 ? 21.156 3.312 20.734 1 98.19 285 SER B C 1
ATOM 9973 O O . SER B 1 285 ? 21.734 2.611 21.562 1 98.19 285 SER B O 1
ATOM 9975 N N . LEU B 1 286 ? 20.562 2.783 19.719 1 98.44 286 LEU B N 1
ATOM 9976 C CA . LEU B 1 286 ? 20.656 1.377 19.344 1 98.44 286 LEU B CA 1
ATOM 9977 C C . LEU B 1 286 ? 21.641 1.185 18.188 1 98.44 286 LEU B C 1
ATOM 9979 O O . LEU B 1 286 ? 21.484 1.758 17.109 1 98.44 286 LEU B O 1
ATOM 9983 N N . LYS B 1 287 ? 22.672 0.479 18.422 1 98 287 LYS B N 1
ATOM 9984 C CA . LYS B 1 287 ? 23.641 0.084 17.391 1 98 287 LYS B CA 1
ATOM 9985 C C . LYS B 1 287 ? 23.391 -1.353 16.938 1 98 287 LYS B C 1
ATOM 9987 O O . LYS B 1 287 ? 23.359 -2.271 17.766 1 98 287 LYS B O 1
ATOM 9992 N N . VAL B 1 288 ? 23.125 -1.584 15.656 1 98.12 288 VAL B N 1
ATOM 9993 C CA . VAL B 1 288 ? 22.984 -2.9 15.047 1 98.12 288 VAL B CA 1
ATOM 9994 C C . VAL B 1 288 ? 24.188 -3.188 14.156 1 98.12 288 VAL B C 1
ATOM 9996 O O . VAL B 1 288 ? 24.469 -2.445 13.211 1 98.12 288 VAL B O 1
ATOM 9999 N N . GLU B 1 289 ? 24.891 -4.262 14.461 1 98.12 289 GLU B N 1
ATOM 10000 C CA . GLU B 1 289 ? 26.094 -4.617 13.711 1 98.12 289 GLU B CA 1
ATOM 10001 C C . GLU B 1 289 ? 25.953 -5.988 13.055 1 98.12 289 GLU B C 1
ATOM 10003 O O . GLU B 1 289 ? 25.5 -6.938 13.695 1 98.12 289 GLU B O 1
ATOM 10008 N N . LEU B 1 290 ? 26.203 -6.012 11.812 1 97.31 290 LEU B N 1
ATOM 10009 C CA . LEU B 1 290 ? 26.312 -7.254 11.047 1 97.31 290 LEU B CA 1
ATOM 10010 C C . LEU B 1 290 ? 27.766 -7.742 11.023 1 97.31 290 LEU B C 1
ATOM 10012 O O . LEU B 1 290 ? 28.656 -7.02 10.586 1 97.31 290 LEU B O 1
ATOM 10016 N N . LEU B 1 291 ? 28 -8.953 11.562 1 96.69 291 LEU B N 1
ATOM 10017 C CA . LEU B 1 291 ? 29.344 -9.531 11.602 1 96.69 291 LEU B CA 1
ATOM 10018 C C . LEU B 1 291 ? 29.438 -10.75 10.688 1 96.69 291 LEU B C 1
ATOM 10020 O O . LEU B 1 291 ? 28.609 -11.648 10.766 1 96.69 291 LEU B O 1
ATOM 10024 N N . GLU B 1 292 ? 30.359 -10.734 9.859 1 93.5 292 GLU B N 1
ATOM 10025 C CA . GLU B 1 292 ? 30.734 -11.883 9.055 1 93.5 292 GLU B CA 1
ATOM 10026 C C . GLU B 1 292 ? 32.156 -12.32 9.359 1 93.5 292 GLU B C 1
ATOM 10028 O O . GLU B 1 292 ? 33.094 -11.5 9.328 1 93.5 292 GLU B O 1
ATOM 10033 N N . LYS B 1 293 ? 32.375 -13.578 9.656 1 92.38 293 LYS B N 1
ATOM 10034 C CA . LYS B 1 293 ? 33.688 -14.102 10.062 1 92.38 293 LYS B CA 1
ATOM 10035 C C . LYS B 1 293 ? 34.281 -13.258 11.172 1 92.38 293 LYS B C 1
ATOM 10037 O O . LYS B 1 293 ? 35.438 -12.852 11.086 1 92.38 293 LYS B O 1
ATOM 10042 N N . GLU B 1 294 ? 33.469 -12.836 11.984 1 93.75 294 GLU B N 1
ATOM 10043 C CA . GLU B 1 294 ? 33.844 -12.141 13.219 1 93.75 294 GLU B CA 1
ATOM 10044 C C . GLU B 1 294 ? 34.281 -10.711 12.938 1 93.75 294 GLU B C 1
ATOM 10046 O O . GLU B 1 294 ? 34.844 -10.047 13.812 1 93.75 294 GLU B O 1
ATOM 10051 N N . VAL B 1 295 ? 34 -10.25 11.766 1 96.44 295 VAL B N 1
ATOM 10052 C CA . VAL B 1 295 ? 34.312 -8.875 11.406 1 96.44 295 VAL B CA 1
ATOM 10053 C C . VAL B 1 295 ? 33.031 -8.102 11.141 1 96.44 295 VAL B C 1
ATOM 10055 O O . VAL B 1 295 ? 32.125 -8.594 10.453 1 96.44 295 VAL B O 1
ATOM 10058 N N . VAL B 1 296 ? 32.938 -6.879 11.734 1 97.12 296 VAL B N 1
ATOM 10059 C CA . VAL B 1 296 ? 31.766 -6.035 11.461 1 97.12 296 VAL B CA 1
ATOM 10060 C C . VAL B 1 296 ? 31.812 -5.547 10.016 1 97.12 296 VAL B C 1
ATOM 10062 O O . VAL B 1 296 ? 32.781 -4.875 9.609 1 97.12 296 VAL B O 1
ATOM 10065 N N . THR B 1 297 ? 30.828 -5.891 9.219 1 96.19 297 THR B N 1
ATOM 10066 C CA . THR B 1 297 ? 30.828 -5.527 7.809 1 96.19 297 THR B CA 1
ATOM 10067 C C . THR B 1 297 ? 29.859 -4.375 7.551 1 96.19 297 THR B C 1
ATOM 10069 O O . THR B 1 297 ? 29.969 -3.672 6.547 1 96.19 297 THR B O 1
ATOM 10072 N N . HIS B 1 298 ? 28.906 -4.219 8.383 1 97.06 298 HIS B N 1
ATOM 10073 C CA . HIS B 1 298 ? 27.922 -3.152 8.234 1 97.06 298 HIS B CA 1
ATOM 10074 C C . HIS B 1 298 ? 27.328 -2.756 9.578 1 97.06 298 HIS B C 1
ATOM 10076 O O . HIS B 1 298 ? 27.125 -3.607 10.445 1 97.06 298 HIS B O 1
ATOM 10082 N N . THR B 1 299 ? 27.094 -1.51 9.781 1 97.25 299 THR B N 1
ATOM 10083 C CA . THR B 1 299 ? 26.531 -0.99 11.016 1 97.25 299 THR B CA 1
ATOM 10084 C C . THR B 1 299 ? 25.406 -0.005 10.719 1 97.25 299 THR B C 1
ATOM 10086 O O . THR B 1 299 ? 25.5 0.792 9.789 1 97.25 299 THR B O 1
ATOM 10089 N N . ARG B 1 300 ? 24.312 -0.081 11.453 1 96.38 300 ARG B N 1
ATOM 10090 C CA . ARG B 1 300 ? 23.25 0.919 11.461 1 96.38 300 ARG B CA 1
ATOM 10091 C C . ARG B 1 300 ? 22.969 1.404 12.883 1 96.38 300 ARG B C 1
ATOM 10093 O O . ARG B 1 300 ? 23.078 0.635 13.836 1 96.38 300 ARG B O 1
ATOM 10100 N N . MET B 1 301 ? 22.672 2.639 12.953 1 95.69 301 MET B N 1
ATOM 10101 C CA . MET B 1 301 ? 22.344 3.26 14.234 1 95.69 301 MET B CA 1
ATOM 10102 C C . MET B 1 301 ? 20.938 3.852 14.211 1 95.69 301 MET B C 1
ATOM 10104 O O . MET B 1 301 ? 20.531 4.445 13.211 1 95.69 301 MET B O 1
ATOM 10108 N N . GLU B 1 302 ? 20.172 3.613 15.281 1 96.38 302 GLU B N 1
ATOM 10109 C CA . GLU B 1 302 ? 18.859 4.199 15.461 1 96.38 302 GLU B CA 1
ATOM 10110 C C . GLU B 1 302 ? 18.734 4.871 16.828 1 96.38 302 GLU B C 1
ATOM 10112 O O . GLU B 1 302 ? 19.234 4.363 17.828 1 96.38 302 GLU B O 1
ATOM 10117 N N . ARG B 1 303 ? 18.188 6.082 16.859 1 97.25 303 ARG B N 1
ATOM 10118 C CA . ARG B 1 303 ? 17.797 6.68 18.141 1 97.25 303 ARG B CA 1
ATOM 10119 C C . ARG B 1 303 ? 16.453 6.129 18.609 1 97.25 303 ARG B C 1
ATOM 10121 O O . ARG B 1 303 ? 15.547 5.918 17.797 1 97.25 303 ARG B O 1
ATOM 10128 N N . VAL B 1 304 ? 16.391 5.836 19.891 1 98.44 304 VAL B N 1
ATOM 10129 C CA . VAL B 1 304 ? 15.195 5.191 20.422 1 98.44 304 VAL B CA 1
ATOM 10130 C C . VAL B 1 304 ? 14.625 6.035 21.562 1 98.44 304 VAL B C 1
ATOM 10132 O O . VAL B 1 304 ? 15.344 6.402 22.5 1 98.44 304 VAL B O 1
ATOM 10135 N N . GLY B 1 305 ? 13.43 6.473 21.453 1 98.75 305 GLY B N 1
ATOM 10136 C CA . GLY B 1 305 ? 12.648 7.016 22.547 1 98.75 305 GLY B CA 1
ATOM 10137 C C . GLY B 1 305 ? 11.586 6.062 23.047 1 98.75 305 GLY B C 1
ATOM 10138 O O . GLY B 1 305 ? 10.742 5.598 22.281 1 98.75 305 GLY B O 1
ATOM 10139 N N . PHE B 1 306 ? 11.68 5.723 24.344 1 98.69 306 PHE B N 1
ATOM 10140 C CA . PHE B 1 306 ? 10.68 4.82 24.891 1 98.69 306 PHE B CA 1
ATOM 10141 C C . PHE B 1 306 ? 9.367 5.555 25.141 1 98.69 306 PHE B C 1
ATOM 10143 O O . PHE B 1 306 ? 9.242 6.293 26.125 1 98.69 306 PHE B O 1
ATOM 10150 N N . ARG B 1 307 ? 8.422 5.328 24.328 1 98 307 ARG B N 1
ATOM 10151 C CA . ARG B 1 307 ? 7.082 5.887 24.469 1 98 307 ARG B CA 1
ATOM 10152 C C . ARG B 1 307 ? 6.039 4.977 23.828 1 98 307 ARG B C 1
ATOM 10154 O O . ARG B 1 307 ? 6.355 4.203 22.922 1 98 307 ARG B O 1
ATOM 10161 N N . GLN B 1 308 ? 4.859 4.996 24.266 1 98.38 308 GLN B N 1
ATOM 10162 C CA . GLN B 1 308 ? 3.717 4.242 23.766 1 98.38 308 GLN B CA 1
ATOM 10163 C C . GLN B 1 308 ? 2.479 5.129 23.672 1 98.38 308 GLN B C 1
ATOM 10165 O O . GLN B 1 308 ? 2.189 5.91 24.578 1 98.38 308 GLN B O 1
ATOM 10170 N N . ILE B 1 309 ? 1.801 5.082 22.516 1 98.44 309 ILE B N 1
ATOM 10171 C CA . ILE B 1 309 ? 0.626 5.906 22.234 1 98.44 309 ILE B CA 1
ATOM 10172 C C . ILE B 1 309 ? -0.632 5.043 22.297 1 98.44 309 ILE B C 1
ATOM 10174 O O . ILE B 1 309 ? -0.621 3.889 21.859 1 98.44 309 ILE B O 1
ATOM 10178 N N . SER B 1 310 ? -1.681 5.543 22.844 1 97.75 310 SER B N 1
ATOM 10179 C CA . SER B 1 310 ? -2.984 4.887 22.859 1 97.75 310 SER B CA 1
ATOM 10180 C C . SER B 1 310 ? -4.109 5.887 22.625 1 97.75 310 SER B C 1
ATOM 10182 O O . SER B 1 310 ? -3.988 7.062 22.984 1 97.75 310 SER B O 1
ATOM 10184 N N . THR B 1 311 ? -5.191 5.5 21.969 1 98 311 THR B N 1
ATOM 10185 C CA . THR B 1 311 ? -6.406 6.285 21.781 1 98 311 THR B CA 1
ATOM 10186 C C . THR B 1 311 ? -7.598 5.602 22.438 1 98 311 THR B C 1
ATOM 10188 O O . THR B 1 311 ? -8.75 5.961 22.172 1 98 311 THR B O 1
ATOM 10191 N N . ASP B 1 312 ? -7.344 4.668 23.312 1 95.75 312 ASP B N 1
ATOM 10192 C CA . ASP B 1 312 ? -8.391 3.873 23.953 1 95.75 312 ASP B CA 1
ATOM 10193 C C . ASP B 1 312 ? -9.344 4.762 24.75 1 95.75 312 ASP B C 1
ATOM 10195 O O . ASP B 1 312 ? -8.914 5.715 25.391 1 95.75 312 ASP B O 1
ATOM 10199 N N . GLY B 1 313 ? -10.609 4.492 24.609 1 95.06 313 GLY B N 1
ATOM 10200 C CA . GLY B 1 313 ? -11.625 5.227 25.344 1 95.06 313 GLY B CA 1
ATOM 10201 C C . GLY B 1 313 ? -11.836 6.637 24.812 1 95.06 313 GLY B C 1
ATOM 10202 O O . GLY B 1 313 ? -12.477 7.457 25.469 1 95.06 313 GLY B O 1
ATOM 10203 N N . GLY B 1 314 ? -11.219 6.945 23.703 1 96.62 314 GLY B N 1
ATOM 10204 C CA . GLY B 1 314 ? -11.391 8.258 23.109 1 96.62 314 GLY B CA 1
ATOM 10205 C C . GLY B 1 314 ? -10.438 9.297 23.672 1 96.62 314 GLY B C 1
ATOM 10206 O O . GLY B 1 314 ? -10.664 10.5 23.516 1 96.62 314 GLY B O 1
ATOM 10207 N N . VAL B 1 315 ? -9.484 8.875 24.438 1 98 315 VAL B N 1
ATOM 10208 C CA . VAL B 1 315 ? -8.508 9.766 25.047 1 98 315 VAL B CA 1
ATOM 10209 C C . VAL B 1 315 ? -7.137 9.555 24.406 1 98 315 VAL B C 1
ATOM 10211 O O . VAL B 1 315 ? -6.688 8.414 24.25 1 98 315 VAL B O 1
ATOM 10214 N N . PHE B 1 316 ? -6.516 10.57 23.938 1 98.56 316 PHE B N 1
ATOM 10215 C CA . PHE B 1 316 ? -5.168 10.5 23.391 1 98.56 316 PHE B CA 1
ATOM 10216 C C . PHE B 1 316 ? -4.129 10.43 24.5 1 98.56 316 PHE B C 1
ATOM 10218 O O . PHE B 1 316 ? -3.955 11.391 25.25 1 98.56 316 PHE B O 1
ATOM 10225 N N . ARG B 1 317 ? -3.395 9.344 24.641 1 98.44 317 ARG B N 1
ATOM 10226 C CA . ARG B 1 317 ? -2.459 9.133 25.734 1 98.44 317 ARG B CA 1
ATOM 10227 C C . ARG B 1 317 ? -1.052 8.867 25.219 1 98.44 317 ARG B C 1
ATOM 10229 O O . ARG B 1 317 ? -0.88 8.258 24.156 1 98.44 317 ARG B O 1
ATOM 10236 N N . ILE B 1 318 ? -0.087 9.336 25.859 1 98.19 318 ILE B N 1
ATOM 10237 C CA . ILE B 1 318 ? 1.32 8.977 25.719 1 98.19 318 ILE B CA 1
ATOM 10238 C C . ILE B 1 318 ? 1.844 8.445 27.047 1 98.19 318 ILE B C 1
ATOM 10240 O O . ILE B 1 318 ? 1.699 9.094 28.094 1 98.19 318 ILE B O 1
ATOM 10244 N N . ASN B 1 319 ? 2.354 7.227 27.062 1 97.81 319 ASN B N 1
ATOM 10245 C CA . ASN B 1 319 ? 2.85 6.543 28.25 1 97.81 319 ASN B CA 1
ATOM 10246 C C . ASN B 1 319 ? 1.775 6.453 29.328 1 97.81 319 ASN B C 1
ATOM 10248 O O . ASN B 1 319 ? 2.043 6.719 30.5 1 97.81 319 ASN B O 1
ATOM 10252 N N . GLY B 1 320 ? 0.542 6.285 28.891 1 96.5 320 GLY B N 1
ATOM 10253 C CA . GLY B 1 320 ? -0.568 6.062 29.797 1 96.5 320 GLY B CA 1
ATOM 10254 C C . GLY B 1 320 ? -1.189 7.352 30.312 1 96.5 320 GLY B C 1
ATOM 10255 O O . GLY B 1 320 ? -2.213 7.324 30.984 1 96.5 320 GLY B O 1
ATOM 10256 N N . GLN B 1 321 ? -0.659 8.477 29.984 1 96.44 321 GLN B N 1
ATOM 10257 C CA . GLN B 1 321 ? -1.12 9.781 30.453 1 96.44 321 GLN B CA 1
ATOM 10258 C C . GLN B 1 321 ? -1.804 10.562 29.344 1 96.44 321 GLN B C 1
ATOM 10260 O O . GLN B 1 321 ? -1.29 10.625 28.219 1 96.44 321 GLN B O 1
ATOM 10265 N N . ALA B 1 322 ? -3.037 11.102 29.656 1 97.31 322 ALA B N 1
ATOM 10266 C CA . ALA B 1 322 ? -3.68 12 28.703 1 97.31 322 ALA B CA 1
ATOM 10267 C C . ALA B 1 322 ? -2.826 13.234 28.453 1 97.31 322 ALA B C 1
ATOM 10269 O O . ALA B 1 322 ? -2.324 13.852 29.406 1 97.31 322 ALA B O 1
ATOM 10270 N N . VAL B 1 323 ? -2.602 13.594 27.25 1 97.94 323 VAL B N 1
ATOM 10271 C CA . VAL B 1 323 ? -1.742 14.734 26.938 1 97.94 323 VAL B CA 1
ATOM 10272 C C . VAL B 1 323 ? -2.559 15.82 26.25 1 97.94 323 VAL B C 1
ATOM 10274 O O . VAL B 1 323 ? -3.561 15.539 25.578 1 97.94 323 VAL B O 1
ATOM 10277 N N . LYS B 1 324 ? -2.188 17.031 26.422 1 98.25 324 LYS B N 1
ATOM 10278 C CA . LYS B 1 324 ? -2.756 18.172 25.719 1 98.25 324 LYS B CA 1
ATOM 10279 C C . LYS B 1 324 ? -1.77 18.734 24.703 1 98.25 324 LYS B C 1
ATOM 10281 O O . LYS B 1 324 ? -0.639 19.094 25.047 1 98.25 324 LYS B O 1
ATOM 10286 N N . LEU B 1 325 ? -2.209 18.828 23.484 1 98.75 325 LEU B N 1
ATOM 10287 C CA . LEU B 1 325 ? -1.365 19.234 22.359 1 98.75 325 LEU B CA 1
ATOM 10288 C C . LEU B 1 325 ? -1.513 20.734 22.094 1 98.75 325 LEU B C 1
ATOM 10290 O O . LEU B 1 325 ? -2.512 21.156 21.516 1 98.75 325 LEU B O 1
ATOM 10294 N N . ARG B 1 326 ? -0.564 21.5 22.5 1 98.56 326 ARG B N 1
ATOM 10295 C CA . ARG B 1 326 ? -0.457 22.938 22.234 1 98.56 326 ARG B CA 1
ATOM 10296 C C . ARG B 1 326 ? 0.348 23.203 20.969 1 98.56 326 ARG B C 1
ATOM 10298 O O . ARG B 1 326 ? 1.576 23.297 21.016 1 98.56 326 ARG B O 1
ATOM 10305 N N . GLY B 1 327 ? -0.414 23.391 19.875 1 98.19 327 GLY B N 1
ATOM 10306 C CA . GLY B 1 327 ? 0.322 23.203 18.641 1 98.19 327 GLY B CA 1
ATOM 10307 C C . GLY B 1 327 ? 0.242 24.391 17.703 1 98.19 327 GLY B C 1
ATOM 10308 O O . GLY B 1 327 ? -0.502 25.344 17.969 1 98.19 327 GLY B O 1
ATOM 10309 N N . VAL B 1 328 ? 1.114 24.422 16.719 1 97.62 328 VAL B N 1
ATOM 10310 C CA . VAL B 1 328 ? 1.135 25.328 15.586 1 97.62 328 VAL B CA 1
ATOM 10311 C C . VAL B 1 328 ? 1.419 24.547 14.305 1 97.62 328 VAL B C 1
ATOM 10313 O O . VAL B 1 328 ? 1.979 23.453 14.352 1 97.62 328 VAL B O 1
ATOM 10316 N N . ASN B 1 329 ? 0.925 25.047 13.18 1 97.25 329 ASN B N 1
ATOM 10317 C CA . ASN B 1 329 ? 1.3 24.547 11.852 1 97.25 329 ASN B CA 1
ATOM 10318 C C . ASN B 1 329 ? 2.613 25.156 11.383 1 97.25 329 ASN B C 1
ATOM 10320 O O . ASN B 1 329 ? 2.791 26.375 11.445 1 97.25 329 ASN B O 1
ATOM 10324 N N . ARG B 1 330 ? 3.504 24.328 10.922 1 97 330 ARG B N 1
ATOM 10325 C CA . ARG B 1 330 ? 4.793 24.844 10.461 1 97 330 ARG B CA 1
ATOM 10326 C C . ARG B 1 330 ? 5.031 24.484 9 1 97 330 ARG B C 1
ATOM 10328 O O . ARG B 1 330 ? 4.918 23.328 8.609 1 97 330 ARG B O 1
ATOM 10335 N N . HIS B 1 331 ? 5.336 25.469 8.203 1 95.31 331 HIS B N 1
ATOM 10336 C CA . HIS B 1 331 ? 5.875 25.266 6.867 1 95.31 331 HIS B CA 1
ATOM 10337 C C . HIS B 1 331 ? 7.398 25.281 6.875 1 95.31 331 HIS B C 1
ATOM 10339 O O . HIS B 1 331 ? 8.008 26.047 7.629 1 95.31 331 HIS B O 1
ATOM 10345 N N . ASP B 1 332 ? 8.008 24.5 6.094 1 94.31 332 ASP B N 1
ATOM 10346 C CA . ASP B 1 332 ? 9.461 24.406 5.984 1 94.31 332 ASP B CA 1
ATOM 10347 C C . ASP B 1 332 ? 10.008 25.438 4.992 1 94.31 332 ASP B C 1
ATOM 10349 O O . ASP B 1 332 ? 10.383 25.078 3.873 1 94.31 332 ASP B O 1
ATOM 10353 N N . GLU B 1 333 ? 10.125 26.609 5.445 1 95.31 333 GLU B N 1
ATOM 10354 C CA . GLU B 1 333 ? 10.586 27.656 4.535 1 95.31 333 GLU B CA 1
ATOM 10355 C C . GLU B 1 333 ? 11.195 28.828 5.301 1 95.31 333 GLU B C 1
ATOM 10357 O O . GLU B 1 333 ? 10.93 29 6.492 1 95.31 333 GLU B O 1
ATOM 10362 N N . HIS B 1 334 ? 11.969 29.578 4.707 1 96.81 334 HIS B N 1
ATOM 10363 C CA . HIS B 1 334 ? 12.609 30.797 5.176 1 96.81 334 HIS B CA 1
ATOM 10364 C C . HIS B 1 334 ? 12.812 31.781 4.031 1 96.81 334 HIS B C 1
ATOM 10366 O O . HIS B 1 334 ? 13.125 31.375 2.906 1 96.81 334 HIS B O 1
ATOM 10372 N N . PRO B 1 335 ? 12.656 33.094 4.309 1 96.56 335 PRO B N 1
ATOM 10373 C CA . PRO B 1 335 ? 12.727 34.062 3.225 1 96.56 335 PRO B CA 1
ATOM 10374 C C . PRO B 1 335 ? 14.031 34 2.441 1 96.56 335 PRO B C 1
ATOM 10376 O O . PRO B 1 335 ? 14.039 34.188 1.222 1 96.56 335 PRO B O 1
ATOM 10379 N N . ASP B 1 336 ? 15.078 33.625 3.062 1 96.69 336 ASP B N 1
ATOM 10380 C CA . ASP B 1 336 ? 16.406 33.75 2.467 1 96.69 336 ASP B CA 1
ATOM 10381 C C . ASP B 1 336 ? 16.828 32.469 1.748 1 96.69 336 ASP B C 1
ATOM 10383 O O . ASP B 1 336 ? 17.719 32.5 0.9 1 96.69 336 ASP B O 1
ATOM 10387 N N . VAL B 1 337 ? 16.219 31.344 2.057 1 97.06 337 VAL B N 1
ATOM 10388 C CA . VAL B 1 337 ? 16.75 30.109 1.522 1 97.06 337 VAL B CA 1
ATOM 10389 C C . VAL B 1 337 ? 15.617 29.25 0.954 1 97.06 337 VAL B C 1
ATOM 10391 O O . VAL B 1 337 ? 15.844 28.156 0.45 1 97.06 337 VAL B O 1
ATOM 10394 N N . GLY B 1 338 ? 14.406 29.766 1.004 1 96.88 338 GLY B N 1
ATOM 10395 C CA . GLY B 1 338 ? 13.273 28.969 0.558 1 96.88 338 GLY B CA 1
ATOM 10396 C C . GLY B 1 338 ? 13.078 27.703 1.365 1 96.88 338 GLY B C 1
ATOM 10397 O O . GLY B 1 338 ? 13.039 27.75 2.596 1 96.88 338 GLY B O 1
ATOM 10398 N N . ARG B 1 339 ? 12.984 26.562 0.715 1 96.81 339 ARG B N 1
ATOM 10399 C CA . ARG B 1 339 ? 12.766 25.297 1.401 1 96.81 339 ARG B CA 1
ATOM 10400 C C . ARG B 1 339 ? 14.086 24.594 1.686 1 96.81 339 ARG B C 1
ATOM 10402 O O . ARG B 1 339 ? 14.109 23.5 2.264 1 96.81 339 ARG B O 1
ATOM 10409 N N . ALA B 1 340 ? 15.188 25.141 1.24 1 97.44 340 ALA B N 1
ATOM 10410 C CA . ALA B 1 340 ? 16.5 24.609 1.573 1 97.44 340 ALA B CA 1
ATOM 10411 C C . ALA B 1 340 ? 16.938 25.031 2.973 1 97.44 340 ALA B C 1
ATOM 10413 O O . ALA B 1 340 ? 18.047 25.516 3.16 1 97.44 340 ALA B O 1
ATOM 10414 N N . THR B 1 341 ? 16.047 24.844 3.926 1 96.75 341 THR B N 1
ATOM 10415 C CA . THR B 1 341 ? 16.297 25.281 5.293 1 96.75 341 THR B CA 1
ATOM 10416 C C . THR B 1 341 ? 17.375 24.406 5.945 1 96.75 341 THR B C 1
ATOM 10418 O O . THR B 1 341 ? 17.578 23.266 5.539 1 96.75 341 THR B O 1
ATOM 10421 N N . THR B 1 342 ? 18.047 24.953 6.895 1 95.5 342 THR B N 1
ATOM 10422 C CA . THR B 1 342 ? 19.172 24.297 7.551 1 95.5 342 THR B CA 1
ATOM 10423 C C . THR B 1 342 ? 18.875 24.078 9.039 1 95.5 342 THR B C 1
ATOM 10425 O O . THR B 1 342 ? 17.875 24.594 9.555 1 95.5 342 THR B O 1
ATOM 10428 N N . ARG B 1 343 ? 19.766 23.422 9.688 1 96.94 343 ARG B N 1
ATOM 10429 C CA . ARG B 1 343 ? 19.672 23.141 11.117 1 96.94 343 ARG B CA 1
ATOM 10430 C C . ARG B 1 343 ? 19.562 24.438 11.914 1 96.94 343 ARG B C 1
ATOM 10432 O O . ARG B 1 343 ? 18.875 24.484 12.93 1 96.94 343 ARG B O 1
ATOM 10439 N N . LYS B 1 344 ? 20.219 25.469 11.445 1 97.25 344 LYS B N 1
ATOM 10440 C CA . LYS B 1 344 ? 20.188 26.766 12.133 1 97.25 344 LYS B CA 1
ATOM 10441 C C . LYS B 1 344 ? 18.766 27.328 12.172 1 97.25 344 LYS B C 1
ATOM 10443 O O . LYS B 1 344 ? 18.281 27.75 13.227 1 97.25 344 LYS B O 1
ATOM 10448 N N . GLN B 1 345 ? 18.078 27.312 11.055 1 97.38 345 GLN B N 1
ATOM 10449 C CA . GLN B 1 345 ? 16.703 27.812 10.984 1 97.38 345 GLN B CA 1
ATOM 10450 C C . GLN B 1 345 ? 15.758 26.922 11.789 1 97.38 345 GLN B C 1
ATOM 10452 O O . GLN B 1 345 ? 14.82 27.406 12.414 1 97.38 345 GLN B O 1
ATOM 10457 N N . TRP B 1 346 ? 16.031 25.625 11.758 1 98.06 346 TRP B N 1
ATOM 10458 C CA . TRP B 1 346 ? 15.195 24.703 12.508 1 98.06 346 TRP B CA 1
ATOM 10459 C C . TRP B 1 346 ? 15.297 24.953 14.008 1 98.06 346 TRP B C 1
ATOM 10461 O O . TRP B 1 346 ? 14.281 24.984 14.711 1 98.06 346 TRP B O 1
ATOM 10471 N N . LEU B 1 347 ? 16.531 25.109 14.477 1 97.88 347 LEU B N 1
ATOM 10472 C CA . LEU B 1 347 ? 16.781 25.375 15.891 1 97.88 347 LEU B CA 1
ATOM 10473 C C . LEU B 1 347 ? 16.125 26.672 16.328 1 97.88 347 LEU B C 1
ATOM 10475 O O . LEU B 1 347 ? 15.594 26.766 17.438 1 97.88 347 LEU B O 1
ATOM 10479 N N . GLU B 1 348 ? 16.203 27.641 15.477 1 97.75 348 GLU B N 1
ATOM 10480 C CA . GLU B 1 348 ? 15.555 28.906 15.789 1 97.75 348 GLU B CA 1
ATOM 10481 C C . GLU B 1 348 ? 14.055 28.734 15.984 1 97.75 348 GLU B C 1
ATOM 10483 O O . GLU B 1 348 ? 13.492 29.188 16.984 1 97.75 348 GLU B O 1
ATOM 10488 N N . ASP B 1 349 ? 13.43 28.094 15.07 1 98.19 349 ASP B N 1
ATOM 10489 C CA . ASP B 1 349 ? 11.992 27.844 15.148 1 98.19 349 ASP B CA 1
ATOM 10490 C C . ASP B 1 349 ? 11.625 27.094 16.422 1 98.19 349 ASP B C 1
ATOM 10492 O O . ASP B 1 349 ? 10.766 27.531 17.188 1 98.19 349 ASP B O 1
ATOM 10496 N N . LEU B 1 350 ? 12.266 26 16.672 1 98.31 350 LEU B N 1
ATOM 10497 C CA . LEU B 1 350 ? 11.914 25.125 17.781 1 98.31 350 LEU B CA 1
ATOM 10498 C C . LEU B 1 350 ? 12.172 25.812 19.109 1 98.31 350 LEU B C 1
ATOM 10500 O O . LEU B 1 350 ? 11.406 25.625 20.062 1 98.31 350 LEU B O 1
ATOM 10504 N N . THR B 1 351 ? 13.25 26.594 19.188 1 97.56 351 THR B N 1
ATOM 10505 C CA . THR B 1 351 ? 13.555 27.312 20.422 1 97.56 351 THR B CA 1
ATOM 10506 C C . THR B 1 351 ? 12.469 28.328 20.734 1 97.56 351 THR B C 1
ATOM 10508 O O . THR B 1 351 ? 12.008 28.422 21.875 1 97.56 351 THR B O 1
ATOM 10511 N N . LEU B 1 352 ? 12.07 29.062 19.719 1 97.88 352 LEU B N 1
ATOM 10512 C CA . LEU B 1 352 ? 11.023 30.062 19.906 1 97.88 352 LEU B CA 1
ATOM 10513 C C . LEU B 1 352 ? 9.695 29.391 20.234 1 97.88 352 LEU B C 1
ATOM 10515 O O . LEU B 1 352 ? 8.922 29.922 21.047 1 97.88 352 LEU B O 1
ATOM 10519 N N . MET B 1 353 ? 9.414 28.297 19.625 1 98.38 353 MET B N 1
ATOM 10520 C CA . MET B 1 353 ? 8.18 27.562 19.906 1 98.38 353 MET B CA 1
ATOM 10521 C C . MET B 1 353 ? 8.148 27.078 21.344 1 98.38 353 MET B C 1
ATOM 10523 O O . MET B 1 353 ? 7.148 27.25 22.047 1 98.38 353 MET B O 1
ATOM 10527 N N . LYS B 1 354 ? 9.227 26.438 21.781 1 97.88 354 LYS B N 1
ATOM 10528 C CA . LYS B 1 354 ? 9.297 25.953 23.156 1 97.88 354 LYS B CA 1
ATOM 10529 C C . LYS B 1 354 ? 9.125 27.109 24.156 1 97.88 354 LYS B C 1
ATOM 10531 O O . LYS B 1 354 ? 8.43 26.953 25.156 1 97.88 354 LYS B O 1
ATOM 10536 N N . ALA B 1 355 ? 9.688 28.266 23.812 1 96.88 355 ALA B N 1
ATOM 10537 C CA . ALA B 1 355 ? 9.562 29.438 24.672 1 96.88 355 ALA B CA 1
ATOM 10538 C C . ALA B 1 355 ? 8.117 29.922 24.734 1 96.88 355 ALA B C 1
ATOM 10540 O O . ALA B 1 355 ? 7.707 30.547 25.719 1 96.88 355 ALA B O 1
ATOM 10541 N N . ALA B 1 356 ? 7.355 29.609 23.766 1 97.5 356 ALA B N 1
ATOM 10542 C CA . ALA B 1 356 ? 5.949 30.016 23.703 1 97.5 356 ALA B CA 1
ATOM 10543 C C . ALA B 1 356 ? 5.043 28.922 24.281 1 97.5 356 ALA B C 1
ATOM 10545 O O . ALA B 1 356 ? 3.824 28.969 24.094 1 97.5 356 ALA B O 1
ATOM 10546 N N . ASN B 1 357 ? 5.648 27.922 24.922 1 98.19 357 ASN B N 1
ATOM 10547 C CA . ASN B 1 357 ? 4.934 26.828 25.562 1 98.19 357 ASN B CA 1
ATOM 10548 C C . ASN B 1 357 ? 4.277 25.906 24.547 1 98.19 357 ASN B C 1
ATOM 10550 O O . ASN B 1 357 ? 3.293 25.234 24.859 1 98.19 357 ASN B O 1
ATOM 10554 N N . ILE B 1 358 ? 4.781 25.875 23.281 1 98.5 358 ILE B N 1
ATOM 10555 C CA . ILE B 1 358 ? 4.316 24.984 22.234 1 98.5 358 ILE B CA 1
ATOM 10556 C C . ILE B 1 358 ? 4.984 23.609 22.391 1 98.5 358 ILE B C 1
ATOM 10558 O O . ILE B 1 358 ? 6.195 23.531 22.594 1 98.5 358 ILE B O 1
ATOM 10562 N N . ASN B 1 359 ? 4.176 22.5 22.297 1 98.69 359 ASN B N 1
ATOM 10563 C CA . ASN B 1 359 ? 4.742 21.156 22.422 1 98.69 359 ASN B CA 1
ATOM 10564 C C . ASN B 1 359 ? 4.32 20.25 21.266 1 98.69 359 ASN B C 1
ATOM 10566 O O . ASN B 1 359 ? 4.602 19.062 21.281 1 98.69 359 ASN B O 1
ATOM 10570 N N . TYR B 1 360 ? 3.629 20.781 20.297 1 98.56 360 TYR B N 1
ATOM 10571 C CA . TYR B 1 360 ? 3.068 20 19.203 1 98.56 360 TYR B CA 1
ATOM 10572 C C . TYR B 1 360 ? 3.186 20.75 17.875 1 98.56 360 TYR B C 1
ATOM 10574 O O . TYR B 1 360 ? 2.895 21.938 17.812 1 98.56 360 TYR B O 1
ATOM 10582 N N . LEU B 1 361 ? 3.684 20 16.844 1 98.5 361 LEU B N 1
ATOM 10583 C CA . LEU B 1 361 ? 3.793 20.531 15.492 1 98.5 361 LEU B CA 1
ATOM 10584 C C . LEU B 1 361 ? 2.941 19.719 14.523 1 98.5 361 LEU B C 1
ATOM 10586 O O . LEU B 1 361 ? 3.098 18.5 14.422 1 98.5 361 LEU B O 1
ATOM 10590 N N . ARG B 1 362 ? 2.012 20.344 13.859 1 97.44 362 ARG B N 1
ATOM 10591 C CA . ARG B 1 362 ? 1.441 19.797 12.641 1 97.44 362 ARG B CA 1
ATOM 10592 C C . ARG B 1 362 ? 2.293 20.156 11.422 1 97.44 362 ARG B C 1
ATOM 10594 O O . ARG B 1 362 ? 2.574 21.344 11.188 1 97.44 362 ARG B O 1
ATOM 10601 N N . LEU B 1 363 ? 2.664 19.141 10.68 1 93.31 363 LEU B N 1
ATOM 10602 C CA . LEU B 1 363 ? 3.498 19.391 9.508 1 93.31 363 LEU B CA 1
ATOM 10603 C C . LEU B 1 363 ? 2.65 19.828 8.32 1 93.31 363 LEU B C 1
ATOM 10605 O O . LEU B 1 363 ? 1.688 19.141 7.953 1 93.31 363 LEU B O 1
ATOM 10609 N N . SER B 1 364 ? 2.43 21.016 7.965 1 82.88 364 SER B N 1
ATOM 10610 C CA . SER B 1 364 ? 1.671 21.703 6.918 1 82.88 364 SER B CA 1
ATOM 10611 C C . SER B 1 364 ? 2.021 21.156 5.539 1 82.88 364 SER B C 1
ATOM 10613 O O . SER B 1 364 ? 2.547 21.875 4.691 1 82.88 364 SER B O 1
ATOM 10615 N N . HIS B 1 365 ? 1.679 20.016 5.613 1 89.5 365 HIS B N 1
ATOM 10616 C CA . HIS B 1 365 ? 1.094 19.141 4.609 1 89.5 365 HIS B CA 1
ATOM 10617 C C . HIS B 1 365 ? 2.094 18.094 4.148 1 89.5 365 HIS B C 1
ATOM 10619 O O . HIS B 1 365 ? 1.744 17.188 3.381 1 89.5 365 HIS B O 1
ATOM 10625 N N . TYR B 1 366 ? 3.355 18.281 4.398 1 93.25 366 TYR B N 1
ATOM 10626 C CA . TYR B 1 366 ? 4.402 17.406 3.877 1 93.25 366 TYR B CA 1
ATOM 10627 C C . TYR B 1 366 ? 5.496 17.188 4.918 1 93.25 366 TYR B C 1
ATOM 10629 O O . TYR B 1 366 ? 5.617 17.953 5.875 1 93.25 366 TYR B O 1
ATOM 10637 N N . THR B 1 367 ? 6.316 16.188 4.746 1 94.12 367 THR B N 1
ATOM 10638 C CA . THR B 1 367 ? 7.426 15.875 5.645 1 94.12 367 THR B CA 1
ATOM 10639 C C . THR B 1 367 ? 8.586 16.828 5.418 1 94.12 367 THR B C 1
ATOM 10641 O O . THR B 1 367 ? 8.938 17.141 4.273 1 94.12 367 THR B O 1
ATOM 10644 N N . PRO B 1 368 ? 9.18 17.328 6.457 1 95.69 368 PRO B N 1
ATOM 10645 C CA . PRO B 1 368 ? 10.336 18.234 6.336 1 95.69 368 PRO B CA 1
ATOM 10646 C C . PRO B 1 368 ? 11.633 17.484 6.02 1 95.69 368 PRO B C 1
ATOM 10648 O O . PRO B 1 368 ? 11.625 16.266 5.883 1 95.69 368 PRO B O 1
ATOM 10651 N N . ALA B 1 369 ? 12.672 18.25 5.859 1 94.31 369 ALA B N 1
ATOM 10652 C CA . ALA B 1 369 ? 13.984 17.672 5.574 1 94.31 369 ALA B CA 1
ATOM 10653 C C . ALA B 1 369 ? 14.422 16.719 6.695 1 94.31 369 ALA B C 1
ATOM 10655 O O . ALA B 1 369 ? 14.062 16.922 7.859 1 94.31 369 ALA B O 1
ATOM 10656 N N . GLU B 1 370 ? 15.18 15.75 6.324 1 93.31 370 GLU B N 1
ATOM 10657 C CA . GLU B 1 370 ? 15.805 14.914 7.34 1 93.31 370 GLU B CA 1
ATOM 10658 C C . GLU B 1 370 ? 16.656 15.742 8.297 1 93.31 370 GLU B C 1
ATOM 10660 O O . GLU B 1 370 ? 17.359 16.656 7.879 1 93.31 370 GLU B O 1
ATOM 10665 N N . GLY B 1 371 ? 16.625 15.438 9.516 1 95.69 371 GLY B N 1
ATOM 10666 C CA . GLY B 1 371 ? 17.281 16.203 10.555 1 95.69 371 GLY B CA 1
ATOM 10667 C C . GLY B 1 371 ? 16.328 17 11.422 1 95.69 371 GLY B C 1
ATOM 10668 O O . GLY B 1 371 ? 16.578 17.203 12.609 1 95.69 371 GLY B O 1
ATOM 10669 N N . PHE B 1 372 ? 15.289 17.516 10.781 1 97.5 372 PHE B N 1
ATOM 10670 C CA . PHE B 1 372 ? 14.344 18.344 11.531 1 97.5 372 PHE B CA 1
ATOM 10671 C C . PHE B 1 372 ? 13.586 17.5 12.555 1 97.5 372 PHE B C 1
ATOM 10673 O O . PHE B 1 372 ? 13.477 17.875 13.719 1 97.5 372 PHE B O 1
ATOM 10680 N N . ILE B 1 373 ? 12.953 16.359 12.125 1 97.88 373 ILE B N 1
ATOM 10681 C CA . ILE B 1 373 ? 12.203 15.516 13.039 1 97.88 373 ILE B CA 1
ATOM 10682 C C . ILE B 1 373 ? 13.133 14.984 14.133 1 97.88 373 ILE B C 1
ATOM 10684 O O . ILE B 1 373 ? 12.727 14.867 15.297 1 97.88 373 ILE B O 1
ATOM 10688 N N . GLU B 1 374 ? 14.367 14.703 13.75 1 97.75 374 GLU B N 1
ATOM 10689 C CA . GLU B 1 374 ? 15.367 14.281 14.727 1 97.75 374 GLU B CA 1
ATOM 10690 C C . GLU B 1 374 ? 15.594 15.359 15.781 1 97.75 374 GLU B C 1
ATOM 10692 O O . GLU B 1 374 ? 15.797 15.047 16.953 1 97.75 374 GLU B O 1
ATOM 10697 N N . LEU B 1 375 ? 15.531 16.547 15.328 1 98.12 375 LEU B N 1
ATOM 10698 C CA . LEU B 1 375 ? 15.656 17.641 16.281 1 98.12 375 LEU B CA 1
ATOM 10699 C C . LEU B 1 375 ? 14.438 17.703 17.188 1 98.12 375 LEU B C 1
ATOM 10701 O O . LEU B 1 375 ? 14.562 18 18.391 1 98.12 375 LEU B O 1
ATOM 10705 N N . CYS B 1 376 ? 13.266 17.453 16.625 1 98.62 376 CYS B N 1
ATOM 10706 C CA . CYS B 1 376 ? 12.055 17.359 17.438 1 98.62 376 CYS B CA 1
ATOM 10707 C C . CYS B 1 376 ? 12.18 16.25 18.484 1 98.62 376 CYS B C 1
ATOM 10709 O O . CYS B 1 376 ? 11.734 16.406 19.625 1 98.62 376 CYS B O 1
ATOM 10711 N N . ASP B 1 377 ? 12.805 15.148 18.109 1 98.56 377 ASP B N 1
ATOM 10712 C CA . ASP B 1 377 ? 13.055 14.055 19.031 1 98.56 377 ASP B CA 1
ATOM 10713 C C . ASP B 1 377 ? 13.922 14.516 20.203 1 98.56 377 ASP B C 1
ATOM 10715 O O . ASP B 1 377 ? 13.641 14.188 21.359 1 98.56 377 ASP B O 1
ATOM 10719 N N . SER B 1 378 ? 14.914 15.258 19.859 1 98.12 378 SER B N 1
ATOM 10720 C CA . SER B 1 378 ? 15.922 15.609 20.859 1 98.12 378 SER B CA 1
ATOM 10721 C C . SER B 1 378 ? 15.438 16.75 21.75 1 98.12 378 SER B C 1
ATOM 10723 O O . SER B 1 378 ? 15.789 16.812 22.938 1 98.12 378 SER B O 1
ATOM 10725 N N . MET B 1 379 ? 14.578 17.656 21.188 1 97.94 379 MET B N 1
ATOM 10726 C CA . MET B 1 379 ? 14.172 18.844 21.938 1 97.94 379 MET B CA 1
ATOM 10727 C C . MET B 1 379 ? 12.82 18.625 22.609 1 97.94 379 MET B C 1
ATOM 10729 O O . MET B 1 379 ? 12.438 19.391 23.5 1 97.94 379 MET B O 1
ATOM 10733 N N . GLY B 1 380 ? 12.18 17.562 22.234 1 98.25 380 GLY B N 1
ATOM 10734 C CA . GLY B 1 380 ? 10.867 17.297 22.797 1 98.25 380 GLY B CA 1
ATOM 10735 C C . GLY B 1 380 ? 9.758 18.094 22.156 1 98.25 380 GLY B C 1
ATOM 10736 O O . GLY B 1 380 ? 9.336 19.125 22.672 1 98.25 380 GLY B O 1
ATOM 10737 N N . MET B 1 381 ? 9.336 17.672 21.031 1 98.69 381 MET B N 1
ATOM 10738 C CA . MET B 1 381 ? 8.211 18.234 20.281 1 98.69 381 MET B CA 1
ATOM 10739 C C . MET B 1 381 ? 7.379 17.109 19.656 1 98.69 381 MET B C 1
ATOM 10741 O O . MET B 1 381 ? 7.902 16.266 18.938 1 98.69 381 MET B O 1
ATOM 10745 N N . TYR B 1 382 ? 6.082 17.016 20.031 1 98.81 382 TYR B N 1
ATOM 10746 C CA . TYR B 1 382 ? 5.207 16.078 19.344 1 98.81 382 TYR B CA 1
ATOM 10747 C C . TYR B 1 382 ? 4.973 16.5 17.906 1 98.81 382 TYR B C 1
ATOM 10749 O O . TYR B 1 382 ? 4.816 17.703 17.625 1 98.81 382 TYR B O 1
ATOM 10757 N N . VAL B 1 383 ? 4.992 15.555 16.969 1 98.75 383 VAL B N 1
ATOM 10758 C CA . VAL B 1 383 ? 4.859 15.883 15.547 1 98.75 383 VAL B CA 1
ATOM 10759 C C . VAL B 1 383 ? 3.75 15.039 14.93 1 98.75 383 VAL B C 1
ATOM 10761 O O . VAL B 1 383 ? 3.705 13.82 15.117 1 98.75 383 VAL B O 1
ATOM 10764 N N . GLY B 1 384 ? 2.768 15.68 14.312 1 98.31 384 GLY B N 1
ATOM 10765 C CA . GLY B 1 384 ? 1.889 15 13.375 1 98.31 384 GLY B CA 1
ATOM 10766 C C . GLY B 1 384 ? 2.408 15.016 11.953 1 98.31 384 GLY B C 1
ATOM 10767 O O . GLY B 1 384 ? 2.416 16.062 11.305 1 98.31 384 GLY B O 1
ATOM 10768 N N . ASN B 1 385 ? 2.951 13.867 11.484 1 97.94 385 ASN B N 1
ATOM 10769 C CA . ASN B 1 385 ? 3.449 13.781 10.109 1 97.94 385 ASN B CA 1
ATOM 10770 C C . ASN B 1 385 ? 2.32 13.531 9.117 1 97.94 385 ASN B C 1
ATOM 10772 O O . ASN B 1 385 ? 1.312 12.914 9.461 1 97.94 385 ASN B O 1
ATOM 10776 N N . GLU B 1 386 ? 2.461 14.102 7.973 1 96.94 386 GLU B N 1
ATOM 10777 C CA . GLU B 1 386 ? 1.346 14.117 7.027 1 96.94 386 GLU B CA 1
ATOM 10778 C C . GLU B 1 386 ? 1.781 13.617 5.652 1 96.94 386 GLU B C 1
ATOM 10780 O O . GLU B 1 386 ? 2.803 14.062 5.121 1 96.94 386 GLU B O 1
ATOM 10785 N N . VAL B 1 387 ? 1.025 12.633 5.109 1 96.69 387 VAL B N 1
ATOM 10786 C CA . VAL B 1 387 ? 1.192 12.188 3.73 1 96.69 387 VAL B CA 1
ATOM 10787 C C . VAL B 1 387 ? 0.643 13.242 2.775 1 96.69 387 VAL B C 1
ATOM 10789 O O . VAL B 1 387 ? -0.507 13.672 2.908 1 96.69 387 VAL B O 1
ATOM 10792 N N . THR B 1 388 ? 1.428 13.648 1.83 1 95.44 388 THR B N 1
ATOM 10793 C CA . THR B 1 388 ? 1.062 14.742 0.943 1 95.44 388 THR B CA 1
ATOM 10794 C C . THR B 1 388 ? 0.027 14.289 -0.082 1 95.44 388 THR B C 1
ATOM 10796 O O . THR B 1 388 ? 0.374 13.953 -1.216 1 95.44 388 THR B O 1
ATOM 10799 N N . LEU B 1 389 ? -1.289 14.422 0.296 1 94.38 389 LEU B N 1
ATOM 10800 C CA . LEU B 1 389 ? -2.396 14.078 -0.588 1 94.38 389 LEU B CA 1
ATOM 10801 C C . LEU B 1 389 ? -3.355 15.258 -0.742 1 94.38 389 LEU B C 1
ATOM 10803 O O . LEU B 1 389 ? -4.238 15.234 -1.604 1 94.38 389 LEU B O 1
ATOM 10807 N N . GLY B 1 390 ? -3.256 16.281 0.076 1 87.44 390 GLY B N 1
ATOM 10808 C CA . GLY B 1 390 ? -4.266 17.297 0.283 1 87.44 390 GLY B CA 1
ATOM 10809 C C . GLY B 1 390 ? -4.52 18.156 -0.95 1 87.44 390 GLY B C 1
ATOM 10810 O O . GLY B 1 390 ? -5.633 18.641 -1.158 1 87.44 390 GLY B O 1
ATOM 10811 N N . GLY B 1 391 ? -3.58 18.312 -1.787 1 85.19 391 GLY B N 1
ATOM 10812 C CA . GLY B 1 391 ? -3.732 19.156 -2.965 1 85.19 391 GLY B CA 1
ATOM 10813 C C . GLY B 1 391 ? -4.395 18.438 -4.129 1 85.19 391 GLY B C 1
ATOM 10814 O O . GLY B 1 391 ? -4.77 19.062 -5.121 1 85.19 391 GLY B O 1
ATOM 10815 N N . ALA B 1 392 ? -4.719 17.203 -4.004 1 87.94 392 ALA B N 1
ATOM 10816 C CA . ALA B 1 392 ? -5.125 16.391 -5.145 1 87.94 392 ALA B CA 1
ATOM 10817 C C . ALA B 1 392 ? -6.574 16.672 -5.535 1 87.94 392 ALA B C 1
ATOM 10819 O O . ALA B 1 392 ? -6.945 16.531 -6.703 1 87.94 392 ALA B O 1
ATOM 10820 N N . GLY B 1 393 ? -7.402 17.094 -4.582 1 86.88 393 GLY B N 1
ATOM 10821 C CA . GLY B 1 393 ? -8.789 17.406 -4.879 1 86.88 393 GLY B CA 1
ATOM 10822 C C . GLY B 1 393 ? -9.508 16.281 -5.609 1 86.88 393 GLY B C 1
ATOM 10823 O O . GLY B 1 393 ? -9.484 15.141 -5.168 1 86.88 393 GLY B O 1
ATOM 10824 N N . ASP B 1 394 ? -10 16.578 -6.809 1 88.06 394 ASP B N 1
ATOM 10825 C CA . ASP B 1 394 ? -10.828 15.656 -7.574 1 88.06 394 ASP B CA 1
ATOM 10826 C C . ASP B 1 394 ? -10 14.508 -8.133 1 88.06 394 ASP B C 1
ATOM 10828 O O . ASP B 1 394 ? -10.539 13.477 -8.531 1 88.06 394 ASP B O 1
ATOM 10832 N N . LEU B 1 395 ? -8.672 14.656 -8.203 1 93 395 LEU B N 1
ATOM 10833 C CA . LEU B 1 395 ? -7.812 13.586 -8.695 1 93 395 LEU B CA 1
ATOM 10834 C C . LEU B 1 395 ? -7.953 12.328 -7.836 1 93 395 LEU B C 1
ATOM 10836 O O . LEU B 1 395 ? -7.707 11.219 -8.305 1 93 395 LEU B O 1
ATOM 10840 N N . MET B 1 396 ? -8.422 12.516 -6.598 1 94.12 396 MET B N 1
ATOM 10841 C CA . MET B 1 396 ? -8.539 11.406 -5.656 1 94.12 396 MET B CA 1
ATOM 10842 C C . MET B 1 396 ? -9.703 10.492 -6.035 1 94.12 396 MET B C 1
ATOM 10844 O O . MET B 1 396 ? -9.82 9.375 -5.52 1 94.12 396 MET B O 1
ATOM 10848 N N . TYR B 1 397 ? -10.594 10.945 -6.965 1 94.25 397 TYR B N 1
ATOM 10849 C CA . TYR B 1 397 ? -11.695 10.117 -7.438 1 94.25 397 TYR B CA 1
ATOM 10850 C C . TYR B 1 397 ? -11.289 9.32 -8.672 1 94.25 397 TYR B C 1
ATOM 10852 O O . TYR B 1 397 ? -12.039 8.453 -9.133 1 94.25 397 TYR B O 1
ATOM 10860 N N . ASP B 1 398 ? -10.094 9.625 -9.297 1 95.81 398 ASP B N 1
ATOM 10861 C CA . ASP B 1 398 ? -9.57 8.938 -10.477 1 95.81 398 ASP B CA 1
ATOM 10862 C C . ASP B 1 398 ? -8.727 7.73 -10.07 1 95.81 398 ASP B C 1
ATOM 10864 O O . ASP B 1 398 ? -7.648 7.887 -9.492 1 95.81 398 ASP B O 1
ATOM 10868 N N . PRO B 1 399 ? -9.125 6.531 -10.43 1 95.12 399 PRO B N 1
ATOM 10869 C CA . PRO B 1 399 ? -8.398 5.336 -10 1 95.12 399 PRO B CA 1
ATOM 10870 C C . PRO B 1 399 ? -6.977 5.281 -10.562 1 95.12 399 PRO B C 1
ATOM 10872 O O . PRO B 1 399 ? -6.125 4.566 -10.023 1 95.12 399 PRO B O 1
ATOM 10875 N N . SER B 1 400 ? -6.68 6.035 -11.602 1 96.12 400 SER B N 1
ATOM 10876 C CA . SER B 1 400 ? -5.363 5.992 -12.227 1 96.12 400 SER B CA 1
ATOM 10877 C C . SER B 1 400 ? -4.305 6.629 -11.336 1 96.12 400 SER B C 1
ATOM 10879 O O . SER B 1 400 ? -3.107 6.527 -11.609 1 96.12 400 SER B O 1
ATOM 10881 N N . PHE B 1 401 ? -4.684 7.188 -10.188 1 96.62 401 PHE B N 1
ATOM 10882 C CA . PHE B 1 401 ? -3.723 7.836 -9.305 1 96.62 401 PHE B CA 1
ATOM 10883 C C . PHE B 1 401 ? -3.398 6.953 -8.109 1 96.62 401 PHE B C 1
ATOM 10885 O O . PHE B 1 401 ? -2.746 7.395 -7.16 1 96.62 401 PHE B O 1
ATOM 10892 N N . SER B 1 402 ? -3.814 5.699 -8.086 1 95.75 402 SER B N 1
ATOM 10893 C CA . SER B 1 402 ? -3.512 4.789 -6.988 1 95.75 402 SER B CA 1
ATOM 10894 C C . SER B 1 402 ? -2.008 4.691 -6.75 1 95.75 402 SER B C 1
ATOM 10896 O O . SER B 1 402 ? -1.559 4.645 -5.605 1 95.75 402 SER B O 1
ATOM 10898 N N . GLU B 1 403 ? -1.226 4.68 -7.797 1 95.19 403 GLU B N 1
ATOM 10899 C CA . GLU B 1 403 ? 0.226 4.582 -7.684 1 95.19 403 GLU B CA 1
ATOM 10900 C C . GLU B 1 403 ? 0.804 5.781 -6.941 1 95.19 403 GLU B C 1
ATOM 10902 O O . GLU B 1 403 ? 1.657 5.621 -6.062 1 95.19 403 GLU B O 1
ATOM 10907 N N . ALA B 1 404 ? 0.357 6.969 -7.32 1 96.12 404 ALA B N 1
ATOM 10908 C CA . ALA B 1 404 ? 0.829 8.195 -6.68 1 96.12 404 ALA B CA 1
ATOM 10909 C C . ALA B 1 404 ? 0.508 8.195 -5.188 1 96.12 404 ALA B C 1
ATOM 10911 O O . ALA B 1 404 ? 1.354 8.547 -4.363 1 96.12 404 ALA B O 1
ATOM 10912 N N . VAL B 1 405 ? -0.703 7.742 -4.84 1 97.31 405 VAL B N 1
ATOM 10913 C CA . VAL B 1 405 ? -1.186 7.727 -3.461 1 97.31 405 VAL B CA 1
ATOM 10914 C C . VAL B 1 405 ? -0.38 6.723 -2.643 1 97.31 405 VAL B C 1
ATOM 10916 O O . VAL B 1 405 ? 0.069 7.031 -1.536 1 97.31 405 VAL B O 1
ATOM 10919 N N . LEU B 1 406 ? -0.111 5.586 -3.199 1 97.81 406 LEU B N 1
ATOM 10920 C CA . LEU B 1 406 ? 0.563 4.508 -2.484 1 97.81 406 LEU B CA 1
ATOM 10921 C C . LEU B 1 406 ? 2.047 4.816 -2.309 1 97.81 406 LEU B C 1
ATOM 10923 O O . LEU B 1 406 ? 2.613 4.574 -1.24 1 97.81 406 LEU B O 1
ATOM 10927 N N . GLN B 1 407 ? 2.656 5.344 -3.299 1 96.62 407 GLN B N 1
ATOM 10928 C CA . GLN B 1 407 ? 4.07 5.688 -3.217 1 96.62 407 GLN B CA 1
ATOM 10929 C C . GLN B 1 407 ? 4.324 6.734 -2.135 1 96.62 407 GLN B C 1
ATOM 10931 O O . GLN B 1 407 ? 5.219 6.57 -1.303 1 96.62 407 GLN B O 1
ATOM 10936 N N . ARG B 1 408 ? 3.525 7.793 -2.1 1 96.94 408 ARG B N 1
ATOM 10937 C CA . ARG B 1 408 ? 3.678 8.875 -1.129 1 96.94 408 ARG B CA 1
ATOM 10938 C C . ARG B 1 408 ? 3.461 8.367 0.292 1 96.94 408 ARG B C 1
ATOM 10940 O O . ARG B 1 408 ? 4.168 8.766 1.217 1 96.94 408 ARG B O 1
ATOM 10947 N N . SER B 1 409 ? 2.473 7.492 0.435 1 98.06 409 SER B N 1
ATOM 10948 C CA . SER B 1 409 ? 2.191 6.902 1.74 1 98.06 409 SER B CA 1
ATOM 10949 C C . SER B 1 409 ? 3.365 6.062 2.23 1 98.06 409 SER B C 1
ATOM 10951 O O . SER B 1 409 ? 3.838 6.238 3.355 1 98.06 409 SER B O 1
ATOM 10953 N N . TYR B 1 410 ? 3.887 5.262 1.363 1 98.25 410 TYR B N 1
ATOM 10954 C CA . TYR B 1 410 ? 4.98 4.355 1.702 1 98.25 410 TYR B CA 1
ATOM 10955 C C . TYR B 1 410 ? 6.242 5.137 2.059 1 98.25 410 TYR B C 1
ATOM 10957 O O . TYR B 1 410 ? 6.844 4.906 3.109 1 98.25 410 TYR B O 1
ATOM 10965 N N . GLU B 1 411 ? 6.609 6.031 1.225 1 97.94 411 GLU B N 1
ATOM 10966 C CA . GLU B 1 411 ? 7.859 6.77 1.39 1 97.94 411 GLU B CA 1
ATOM 10967 C C . GLU B 1 411 ? 7.836 7.613 2.662 1 97.94 411 GLU B C 1
ATOM 10969 O O . GLU B 1 411 ? 8.859 7.742 3.342 1 97.94 411 GLU B O 1
ATOM 10974 N N . THR B 1 412 ? 6.68 8.133 3.018 1 97.81 412 THR B N 1
ATOM 10975 C CA . THR B 1 412 ? 6.57 8.945 4.223 1 97.81 412 THR B CA 1
ATOM 10976 C C . THR B 1 412 ? 6.754 8.086 5.473 1 97.81 412 THR B C 1
ATOM 10978 O O . THR B 1 412 ? 7.531 8.438 6.363 1 97.81 412 THR B O 1
ATOM 10981 N N . ILE B 1 413 ? 6.133 6.922 5.512 1 98.25 413 ILE B N 1
ATOM 10982 C CA . ILE B 1 413 ? 6.121 6.094 6.715 1 98.25 413 ILE B CA 1
ATOM 10983 C C . ILE B 1 413 ? 7.492 5.461 6.918 1 98.25 413 ILE B C 1
ATOM 10985 O O . ILE B 1 413 ? 8.07 5.551 8.008 1 98.25 413 ILE B O 1
ATOM 10989 N N . VAL B 1 414 ? 8.062 4.922 5.898 1 96.69 414 VAL B N 1
ATOM 10990 C CA . VAL B 1 414 ? 9.289 4.145 6.059 1 96.69 414 VAL B CA 1
ATOM 10991 C C . VAL B 1 414 ? 10.445 5.078 6.422 1 96.69 414 VAL B C 1
ATOM 10993 O O . VAL B 1 414 ? 11.375 4.68 7.133 1 96.69 414 VAL B O 1
ATOM 10996 N N . ARG B 1 415 ? 10.352 6.312 6.008 1 96.38 415 ARG B N 1
ATOM 10997 C CA . ARG B 1 415 ? 11.383 7.293 6.328 1 96.38 415 ARG B CA 1
ATOM 10998 C C . ARG B 1 415 ? 11.391 7.609 7.82 1 96.38 415 ARG B C 1
ATOM 11000 O O . ARG B 1 415 ? 12.461 7.77 8.422 1 96.38 415 ARG B O 1
ATOM 11007 N N . ASP B 1 416 ? 10.18 7.711 8.422 1 97.38 416 ASP B N 1
ATOM 11008 C CA . ASP B 1 416 ? 10.117 8.336 9.742 1 97.38 416 ASP B CA 1
ATOM 11009 C C . ASP B 1 416 ? 9.539 7.379 10.781 1 97.38 416 ASP B C 1
ATOM 11011 O O . ASP B 1 416 ? 9.242 7.781 11.906 1 97.38 416 ASP B O 1
ATOM 11015 N N . ILE B 1 417 ? 9.414 6.125 10.516 1 97.75 417 ILE B N 1
ATOM 11016 C CA . ILE B 1 417 ? 8.695 5.156 11.336 1 97.75 417 ILE B CA 1
ATOM 11017 C C . ILE B 1 417 ? 9.398 5 12.688 1 97.75 417 ILE B C 1
ATOM 11019 O O . ILE B 1 417 ? 8.758 4.668 13.688 1 97.75 417 ILE B O 1
ATOM 11023 N N . ASN B 1 418 ? 10.703 5.285 12.812 1 98.25 418 ASN B N 1
ATOM 11024 C CA . ASN B 1 418 ? 11.445 5.059 14.047 1 98.25 418 ASN B CA 1
ATOM 11025 C C . ASN B 1 418 ? 11.484 6.312 14.914 1 98.25 418 ASN B C 1
ATOM 11027 O O . ASN B 1 418 ? 12.047 6.297 16.016 1 98.25 418 ASN B O 1
ATOM 11031 N N . LYS B 1 419 ? 10.914 7.461 14.461 1 98.5 419 LYS B N 1
ATOM 11032 C CA . LYS B 1 419 ? 11.023 8.734 15.156 1 98.5 419 LYS B CA 1
ATOM 11033 C C . LYS B 1 419 ? 10.023 8.828 16.312 1 98.5 419 LYS B C 1
ATOM 11035 O O . LYS B 1 419 ? 8.812 8.852 16.078 1 98.5 419 LYS B O 1
ATOM 11040 N N . PRO B 1 420 ? 10.531 8.969 17.531 1 98.5 420 PRO B N 1
ATOM 11041 C CA . PRO B 1 420 ? 9.602 8.961 18.656 1 98.5 420 PRO B CA 1
ATOM 11042 C C . PRO B 1 420 ? 8.703 10.195 18.703 1 98.5 420 PRO B C 1
ATOM 11044 O O . PRO B 1 420 ? 7.609 10.148 19.266 1 98.5 420 PRO B O 1
ATOM 11047 N N . SER B 1 421 ? 9.117 11.266 18.047 1 98.69 421 SER B N 1
ATOM 11048 C CA . SER B 1 421 ? 8.352 12.5 18.094 1 98.69 421 SER B CA 1
ATOM 11049 C C . SER B 1 421 ? 7.074 12.391 17.266 1 98.69 421 SER B C 1
ATOM 11051 O O . SER B 1 421 ? 6.125 13.148 17.469 1 98.69 421 SER B O 1
ATOM 11053 N N . ILE B 1 422 ? 7.051 11.531 16.266 1 98.69 422 ILE B N 1
ATOM 11054 C CA . ILE B 1 422 ? 5.844 11.367 15.461 1 98.69 422 ILE B CA 1
ATOM 11055 C C . ILE B 1 422 ? 4.777 10.648 16.281 1 98.69 422 ILE B C 1
ATOM 11057 O O . ILE B 1 422 ? 4.984 9.516 16.734 1 98.69 422 ILE B O 1
ATOM 11061 N N . ILE B 1 423 ? 3.604 11.25 16.422 1 98.69 423 ILE B N 1
ATOM 11062 C CA . ILE B 1 423 ? 2.633 10.695 17.344 1 98.69 423 ILE B CA 1
ATOM 11063 C C . ILE B 1 423 ? 1.379 10.266 16.594 1 98.69 423 ILE B C 1
ATOM 11065 O O . ILE B 1 423 ? 0.535 9.547 17.125 1 98.69 423 ILE B O 1
ATOM 11069 N N . TYR B 1 424 ? 1.194 10.625 15.375 1 98.56 424 TYR B N 1
ATOM 11070 C CA . TYR B 1 424 ? 0.144 10.133 14.492 1 98.56 424 TYR B CA 1
ATOM 11071 C C . TYR B 1 424 ? 0.499 10.383 13.031 1 98.56 424 TYR B C 1
ATOM 11073 O O . TYR B 1 424 ? 1.413 11.148 12.734 1 98.56 424 TYR B O 1
ATOM 11081 N N . TRP B 1 425 ? -0.121 9.695 12.125 1 98.5 425 TRP B N 1
ATOM 11082 C CA . TRP B 1 425 ? -0.013 9.898 10.688 1 98.5 425 TRP B CA 1
ATOM 11083 C C . TRP B 1 425 ? -1.276 10.547 10.133 1 98.5 425 TRP B C 1
ATOM 11085 O O . TRP B 1 425 ? -2.389 10.094 10.414 1 98.5 425 TRP B O 1
ATOM 11095 N N . SER B 1 426 ? -1.088 11.641 9.438 1 97.5 426 SER B N 1
ATOM 11096 C CA . SER B 1 426 ? -2.193 12.344 8.797 1 97.5 426 SER B CA 1
ATOM 11097 C C . SER B 1 426 ? -2.268 12.016 7.309 1 97.5 426 SER B C 1
ATOM 11099 O O . SER B 1 426 ? -1.238 11.898 6.641 1 97.5 426 SER B O 1
ATOM 11101 N N . ILE B 1 427 ? -3.551 11.852 6.84 1 95.06 427 ILE B N 1
ATOM 11102 C CA . ILE B 1 427 ? -3.762 11.484 5.441 1 95.06 427 ILE B CA 1
ATOM 11103 C C . ILE B 1 427 ? -4.453 12.633 4.711 1 95.06 427 ILE B C 1
ATOM 11105 O O . ILE B 1 427 ? -5.684 12.719 4.699 1 95.06 427 ILE B O 1
ATOM 11109 N N . GLY B 1 428 ? -3.648 13.492 4.031 1 90.62 428 GLY B N 1
ATOM 11110 C CA . GLY B 1 428 ? -4.211 14.586 3.25 1 90.62 428 GLY B CA 1
ATOM 11111 C C . GLY B 1 428 ? -4.555 15.805 4.09 1 90.62 428 GLY B C 1
ATOM 11112 O O . GLY B 1 428 ? -4.031 15.969 5.191 1 90.62 428 GLY B O 1
ATOM 11113 N N . ASN B 1 429 ? -5.324 16.719 3.494 1 91.31 429 ASN B N 1
ATOM 11114 C CA . ASN B 1 429 ? -5.75 17.953 4.148 1 91.31 429 ASN B CA 1
ATOM 11115 C C . ASN B 1 429 ? -7.047 18.484 3.543 1 91.31 429 ASN B C 1
ATOM 11117 O O . ASN B 1 429 ? -7.098 18.797 2.35 1 91.31 429 ASN B O 1
ATOM 11121 N N . GLU B 1 430 ? -8 18.547 4.418 1 86 430 GLU B N 1
ATOM 11122 C CA . GLU B 1 430 ? -9.297 19.125 4.047 1 86 430 GLU B CA 1
ATOM 11123 C C . GLU B 1 430 ? -9.859 18.453 2.797 1 86 430 GLU B C 1
ATOM 11125 O O . GLU B 1 430 ? -10.414 19.125 1.924 1 86 430 GLU B O 1
ATOM 11130 N N . ASP B 1 431 ? -9.516 17.203 2.641 1 80.62 431 ASP B N 1
ATOM 11131 C CA . ASP B 1 431 ? -9.961 16.375 1.529 1 80.62 431 ASP B CA 1
ATOM 11132 C C . ASP B 1 431 ? -11.219 15.586 1.896 1 80.62 431 ASP B C 1
ATOM 11134 O O . ASP B 1 431 ? -11.5 15.375 3.076 1 80.62 431 ASP B O 1
ATOM 11138 N N . PRO B 1 432 ? -11.961 15.312 0.771 1 82.69 432 PRO B N 1
ATOM 11139 C CA . PRO B 1 432 ? -12.961 14.273 1.021 1 82.69 432 PRO B CA 1
ATOM 11140 C C . PRO B 1 432 ? -12.336 12.922 1.351 1 82.69 432 PRO B C 1
ATOM 11142 O O . PRO B 1 432 ? -11.172 12.68 1.018 1 82.69 432 PRO B O 1
ATOM 11145 N N . LEU B 1 433 ? -13.062 12.125 2.188 1 90.56 433 LEU B N 1
ATOM 11146 C CA . LEU B 1 433 ? -12.711 10.703 2.211 1 90.56 433 LEU B CA 1
ATOM 11147 C C . LEU B 1 433 ? -13.039 10.047 0.876 1 90.56 433 LEU B C 1
ATOM 11149 O O . LEU B 1 433 ? -14.117 10.258 0.322 1 90.56 433 LEU B O 1
ATOM 11153 N N . THR B 1 434 ? -12.164 9.406 0.224 1 94.19 434 THR B N 1
ATOM 11154 C CA . THR B 1 434 ? -12.367 8.602 -0.979 1 94.19 434 THR B CA 1
ATOM 11155 C C . THR B 1 434 ? -11.797 7.203 -0.799 1 94.19 434 THR B C 1
ATOM 11157 O O . THR B 1 434 ? -11.156 6.91 0.214 1 94.19 434 THR B O 1
ATOM 11160 N N . SER B 1 435 ? -12.055 6.359 -1.758 1 95.44 435 SER B N 1
ATOM 11161 C CA . SER B 1 435 ? -11.492 5.012 -1.743 1 95.44 435 SER B CA 1
ATOM 11162 C C . SER B 1 435 ? -9.969 5.055 -1.719 1 95.44 435 SER B C 1
ATOM 11164 O O . SER B 1 435 ? -9.328 4.242 -1.05 1 95.44 435 SER B O 1
ATOM 11166 N N . LEU B 1 436 ? -9.359 5.98 -2.434 1 96.06 436 LEU B N 1
ATOM 11167 C CA . LEU B 1 436 ? -7.906 6.07 -2.473 1 96.06 436 LEU B CA 1
ATOM 11168 C C . LEU B 1 436 ? -7.352 6.555 -1.136 1 96.06 436 LEU B C 1
ATOM 11170 O O . LEU B 1 436 ? -6.27 6.141 -0.722 1 96.06 436 LEU B O 1
ATOM 11174 N N . HIS B 1 437 ? -8.117 7.41 -0.42 1 95.75 437 HIS B N 1
ATOM 11175 C CA . HIS B 1 437 ? -7.719 7.754 0.941 1 95.75 437 HIS B CA 1
ATOM 11176 C C . HIS B 1 437 ? -7.734 6.523 1.846 1 95.75 437 HIS B C 1
ATOM 11178 O O . HIS B 1 437 ? -6.812 6.324 2.641 1 95.75 437 HIS B O 1
ATOM 11184 N N . MET B 1 438 ? -8.758 5.746 1.726 1 95.81 438 MET B N 1
ATOM 11185 C CA . MET B 1 438 ? -8.891 4.562 2.566 1 95.81 438 MET B CA 1
ATOM 11186 C C . MET B 1 438 ? -7.754 3.578 2.299 1 95.81 438 MET B C 1
ATOM 11188 O O . MET B 1 438 ? -7.27 2.918 3.219 1 95.81 438 MET B O 1
ATOM 11192 N N . VAL B 1 439 ? -7.355 3.484 1.054 1 96.06 439 VAL B N 1
ATOM 11193 C CA . VAL B 1 439 ? -6.242 2.594 0.742 1 96.06 439 VAL B CA 1
ATOM 11194 C C . VAL B 1 439 ? -4.957 3.127 1.378 1 96.06 439 VAL B C 1
ATOM 11196 O O . VAL B 1 439 ? -4.125 2.354 1.854 1 96.06 439 VAL B O 1
ATOM 11199 N N . SER B 1 440 ? -4.754 4.41 1.347 1 97.25 440 SER B N 1
ATOM 11200 C CA . SER B 1 440 ? -3.631 5.02 2.053 1 97.25 440 SER B CA 1
ATOM 11201 C C . SER B 1 440 ? -3.674 4.699 3.543 1 97.25 440 SER B C 1
ATOM 11203 O O . SER B 1 440 ? -2.666 4.293 4.125 1 97.25 440 SER B O 1
ATOM 11205 N N . VAL B 1 441 ? -4.855 4.855 4.16 1 97.69 441 VAL B N 1
ATOM 11206 C CA . VAL B 1 441 ? -5.043 4.566 5.578 1 97.69 441 VAL B CA 1
ATOM 11207 C C . VAL B 1 441 ? -4.656 3.115 5.863 1 97.69 441 VAL B C 1
ATOM 11209 O O . VAL B 1 441 ? -3.924 2.836 6.812 1 97.69 441 VAL B O 1
ATOM 11212 N N . LYS B 1 442 ? -5.082 2.227 5.062 1 97.56 442 LYS B N 1
ATOM 11213 C CA . LYS B 1 442 ? -4.824 0.802 5.254 1 97.56 442 LYS B CA 1
ATOM 11214 C C . LYS B 1 442 ? -3.332 0.495 5.137 1 97.56 442 LYS B C 1
ATOM 11216 O O . LYS B 1 442 ? -2.785 -0.264 5.941 1 97.56 442 LYS B O 1
ATOM 11221 N N . LEU B 1 443 ? -2.684 1.044 4.102 1 98.19 443 LEU B N 1
ATOM 11222 C CA . LEU B 1 443 ? -1.25 0.826 3.943 1 98.19 443 LEU B CA 1
ATOM 11223 C C . LEU B 1 443 ? -0.481 1.368 5.145 1 98.19 443 LEU B C 1
ATOM 11225 O O . LEU B 1 443 ? 0.414 0.7 5.664 1 98.19 443 LEU B O 1
ATOM 11229 N N . VAL B 1 444 ? -0.837 2.57 5.566 1 98.5 444 VAL B N 1
ATOM 11230 C CA . VAL B 1 444 ? -0.144 3.229 6.668 1 98.5 444 VAL B CA 1
ATOM 11231 C C . VAL B 1 444 ? -0.276 2.389 7.938 1 98.5 444 VAL B C 1
ATOM 11233 O O . VAL B 1 444 ? 0.711 2.15 8.641 1 98.5 444 VAL B O 1
ATOM 11236 N N . LYS B 1 445 ? -1.431 1.885 8.227 1 98.19 445 LYS B N 1
ATOM 11237 C CA . LYS B 1 445 ? -1.661 1.08 9.422 1 98.19 445 LYS B CA 1
ATOM 11238 C C . LYS B 1 445 ? -0.932 -0.257 9.336 1 98.19 445 LYS B C 1
ATOM 11240 O O . LYS B 1 445 ? -0.47 -0.785 10.352 1 98.19 445 LYS B O 1
ATOM 11245 N N . ALA B 1 446 ? -0.836 -0.767 8.148 1 97.44 446 ALA B N 1
ATOM 11246 C CA . ALA B 1 446 ? -0.119 -2.025 7.961 1 97.44 446 ALA B CA 1
ATOM 11247 C C . ALA B 1 446 ? 1.376 -1.848 8.211 1 97.44 446 ALA B C 1
ATOM 11249 O O . ALA B 1 446 ? 2.037 -2.75 8.727 1 97.44 446 ALA B O 1
ATOM 11250 N N . LEU B 1 447 ? 1.928 -0.751 7.805 1 97.75 447 LEU B N 1
ATOM 11251 C CA . LEU B 1 447 ? 3.348 -0.465 7.977 1 97.75 447 LEU B CA 1
ATOM 11252 C C . LEU B 1 447 ? 3.662 -0.124 9.43 1 97.75 447 LEU B C 1
ATOM 11254 O O . LEU B 1 447 ? 4.684 -0.562 9.969 1 97.75 447 LEU B O 1
ATOM 11258 N N . ASP B 1 448 ? 2.746 0.676 10.062 1 97.94 448 ASP B N 1
ATOM 11259 C CA . ASP B 1 448 ? 2.941 1.11 11.445 1 97.94 448 ASP B CA 1
ATOM 11260 C C . ASP B 1 448 ? 1.646 0.993 12.242 1 97.94 448 ASP B C 1
ATOM 11262 O O . ASP B 1 448 ? 0.869 1.946 12.32 1 97.94 448 ASP B O 1
ATOM 11266 N N . PRO B 1 449 ? 1.474 -0.048 12.898 1 96 449 PRO B N 1
ATOM 11267 C CA . PRO B 1 449 ? 0.252 -0.229 13.688 1 96 449 PRO B CA 1
ATOM 11268 C C . PRO B 1 449 ? 0.313 0.474 15.047 1 96 449 PRO B C 1
ATOM 11270 O O . PRO B 1 449 ? -0.651 0.427 15.812 1 96 449 PRO B O 1
ATOM 11273 N N . THR B 1 450 ? 1.399 1.112 15.383 1 97.38 450 THR B N 1
ATOM 11274 C CA . THR B 1 450 ? 1.599 1.639 16.734 1 97.38 450 THR B CA 1
ATOM 11275 C C . THR B 1 450 ? 1.061 3.062 16.844 1 97.38 450 THR B C 1
ATOM 11277 O O . THR B 1 450 ? 0.831 3.562 17.938 1 97.38 450 THR B O 1
ATOM 11280 N N . ARG B 1 451 ? 0.856 3.748 15.75 1 98.31 451 ARG B N 1
ATOM 11281 C CA . ARG B 1 451 ? 0.404 5.137 15.773 1 98.31 451 ARG B CA 1
ATOM 11282 C C . ARG B 1 451 ? -0.972 5.273 15.133 1 98.31 451 ARG B C 1
ATOM 11284 O O . ARG B 1 451 ? -1.264 4.617 14.125 1 98.31 451 ARG B O 1
ATOM 11291 N N . PRO B 1 452 ? -1.803 6.176 15.734 1 98.5 452 PRO B N 1
ATOM 11292 C CA . PRO B 1 452 ? -3.125 6.418 15.156 1 98.5 452 PRO B CA 1
ATOM 11293 C C . PRO B 1 452 ? -3.061 7.23 13.859 1 98.5 452 PRO B C 1
ATOM 11295 O O . PRO B 1 452 ? -2.018 7.805 13.539 1 98.5 452 PRO B O 1
ATOM 11298 N N . VAL B 1 453 ? -4.184 7.207 13.078 1 98.12 453 VAL B N 1
ATOM 11299 C CA . VAL B 1 453 ? -4.309 7.926 11.82 1 98.12 453 VAL B CA 1
ATOM 11300 C C . VAL B 1 453 ? -5.477 8.906 11.891 1 98.12 453 VAL B C 1
ATOM 11302 O O . VAL B 1 453 ? -6.457 8.656 12.594 1 98.12 453 VAL B O 1
ATOM 11305 N N . LEU B 1 454 ? -5.375 10.055 11.266 1 96.69 454 LEU B N 1
ATOM 11306 C CA . LEU B 1 454 ? -6.504 10.969 11.117 1 96.69 454 LEU B CA 1
ATOM 11307 C C . LEU B 1 454 ? -6.559 11.539 9.703 1 96.69 454 LEU B C 1
ATOM 11309 O O . LEU B 1 454 ? -5.602 11.414 8.938 1 96.69 454 LEU B O 1
ATOM 11313 N N . LEU B 1 455 ? -7.699 12.078 9.297 1 93.56 455 LEU B N 1
ATOM 11314 C CA . LEU B 1 455 ? -7.953 12.875 8.102 1 93.56 455 LEU B CA 1
ATOM 11315 C C . LEU B 1 455 ? -8.344 14.305 8.477 1 93.56 455 LEU B C 1
ATOM 11317 O O . LEU B 1 455 ? -9.445 14.531 8.992 1 93.56 455 LEU B O 1
ATOM 11321 N N . PRO B 1 456 ? -7.461 15.258 8.188 1 91.69 456 PRO B N 1
ATOM 11322 C CA . PRO B 1 456 ? -7.758 16.625 8.609 1 91.69 456 PRO B CA 1
ATOM 11323 C C . PRO B 1 456 ? -9.102 17.125 8.07 1 91.69 456 PRO B C 1
ATOM 11325 O O . PRO B 1 456 ? -9.453 16.844 6.926 1 91.69 456 PRO B O 1
ATOM 11328 N N . TRP B 1 457 ? -9.789 17.828 8.914 1 87.75 457 TRP B N 1
ATOM 11329 C CA . TRP B 1 457 ? -11.047 18.484 8.602 1 87.75 457 TRP B CA 1
ATOM 11330 C C . TRP B 1 457 ? -12.219 17.531 8.758 1 87.75 457 TRP B C 1
ATOM 11332 O O . TRP B 1 457 ? -13.383 17.938 8.695 1 87.75 457 TRP B O 1
ATOM 11342 N N . ARG B 1 458 ? -11.953 16.281 9.039 1 85.62 458 ARG B N 1
ATOM 11343 C CA . ARG B 1 458 ? -13.031 15.297 9.141 1 85.62 458 ARG B CA 1
ATOM 11344 C C . ARG B 1 458 ? -13.352 14.992 10.602 1 85.62 458 ARG B C 1
ATOM 11346 O O . ARG B 1 458 ? -12.508 14.469 11.328 1 85.62 458 ARG B O 1
ATOM 11353 N N . PRO B 1 459 ? -14.555 15.352 10.977 1 87.69 459 PRO B N 1
ATOM 11354 C CA . PRO B 1 459 ? -14.977 15.125 12.359 1 87.69 459 PRO B CA 1
ATOM 11355 C C . PRO B 1 459 ? -16.188 14.203 12.461 1 87.69 459 PRO B C 1
ATOM 11357 O O . PRO B 1 459 ? -16.859 14.164 13.5 1 87.69 459 PRO B O 1
ATOM 11360 N N . GLU B 1 460 ? -16.516 13.477 11.391 1 83.94 460 GLU B N 1
ATOM 11361 C CA . GLU B 1 460 ? -17.734 12.672 11.367 1 83.94 460 GLU B CA 1
ATOM 11362 C C . GLU B 1 460 ? -17.578 11.406 12.211 1 83.94 460 GLU B C 1
ATOM 11364 O O . GLU B 1 460 ? -16.594 10.68 12.07 1 83.94 460 GLU B O 1
ATOM 11369 N N . GLU B 1 461 ? -18.531 11.156 12.977 1 81.06 461 GLU B N 1
ATOM 11370 C CA . GLU B 1 461 ? -18.484 9.984 13.852 1 81.06 461 GLU B CA 1
ATOM 11371 C C . GLU B 1 461 ? -18.578 8.695 13.047 1 81.06 461 GLU B C 1
ATOM 11373 O O . GLU B 1 461 ? -18.156 7.633 13.516 1 81.06 461 GLU B O 1
ATOM 11378 N N . TRP B 1 462 ? -19.141 8.812 11.812 1 86.75 462 TRP B N 1
ATOM 11379 C CA . TRP B 1 462 ? -19.359 7.609 11.016 1 86.75 462 TRP B CA 1
ATOM 11380 C C . TRP B 1 462 ? -18.109 7.234 10.242 1 86.75 462 TRP B C 1
ATOM 11382 O O . TRP B 1 462 ? -18.094 6.254 9.492 1 86.75 462 TRP B O 1
ATOM 11392 N N . LEU B 1 463 ? -17.047 8.039 10.406 1 90.94 463 LEU B N 1
ATOM 11393 C CA . LEU B 1 463 ? -15.805 7.68 9.75 1 90.94 463 LEU B CA 1
ATOM 11394 C C . LEU B 1 463 ? -15.406 6.242 10.07 1 90.94 463 LEU B C 1
ATOM 11396 O O . LEU B 1 463 ? -15.695 5.746 11.156 1 90.94 463 LEU B O 1
ATOM 11400 N N . PRO B 1 464 ? -14.75 5.641 9.07 1 92.62 464 PRO B N 1
ATOM 11401 C CA . PRO B 1 464 ? -14.297 4.277 9.352 1 92.62 464 PRO B CA 1
ATOM 11402 C C . PRO B 1 464 ? -13.453 4.18 10.609 1 92.62 464 PRO B C 1
ATOM 11404 O O . PRO B 1 464 ? -12.781 5.145 10.992 1 92.62 464 PRO B O 1
ATOM 11407 N N . LYS B 1 465 ? -13.484 2.998 11.25 1 91.88 465 LYS B N 1
ATOM 11408 C CA . LYS B 1 465 ? -12.797 2.773 12.516 1 91.88 465 LYS B CA 1
ATOM 11409 C C . LYS B 1 465 ? -11.289 2.939 12.359 1 91.88 465 LYS B C 1
ATOM 11411 O O . LYS B 1 465 ? -10.578 3.207 13.336 1 91.88 465 LYS B O 1
ATOM 11416 N N . GLU B 1 466 ? -10.812 2.781 11.125 1 94.44 466 GLU B N 1
ATOM 11417 C CA . GLU B 1 466 ? -9.383 2.904 10.867 1 94.44 466 GLU B CA 1
ATOM 11418 C C . GLU B 1 466 ? -8.922 4.352 11.008 1 94.44 466 GLU B C 1
ATOM 11420 O O . GLU B 1 466 ? -7.723 4.613 11.133 1 94.44 466 GLU B O 1
ATOM 11425 N N . VAL B 1 467 ? -9.852 5.301 10.875 1 96 467 VAL B N 1
ATOM 11426 C CA . VAL B 1 467 ? -9.562 6.699 11.188 1 96 467 VAL B CA 1
ATOM 11427 C C . VAL B 1 467 ? -9.742 6.945 12.68 1 96 467 VAL B C 1
ATOM 11429 O O . VAL B 1 467 ? -10.875 7.102 13.156 1 96 467 VAL B O 1
ATOM 11432 N N . ASP B 1 468 ? -8.703 7.129 13.398 1 97.69 468 ASP B N 1
ATOM 11433 C CA . ASP B 1 468 ? -8.688 6.988 14.852 1 97.69 468 ASP B CA 1
ATOM 11434 C C . ASP B 1 468 ? -9.07 8.305 15.531 1 97.69 468 ASP B C 1
ATOM 11436 O O . ASP B 1 468 ? -9.484 8.305 16.688 1 97.69 468 ASP B O 1
ATOM 11440 N N . ILE B 1 469 ? -8.828 9.438 14.836 1 97.94 469 ILE B N 1
ATOM 11441 C CA . ILE B 1 469 ? -8.922 10.758 15.461 1 97.94 469 ILE B CA 1
ATOM 11442 C C . ILE B 1 469 ? -9.852 11.648 14.648 1 97.94 469 ILE B C 1
ATOM 11444 O O . ILE B 1 469 ? -9.797 11.648 13.414 1 97.94 469 ILE B O 1
ATOM 11448 N N . LEU B 1 470 ? -10.742 12.352 15.305 1 95.62 470 LEU B N 1
ATOM 11449 C CA . LEU B 1 470 ? -11.539 13.391 14.664 1 95.62 470 LEU B CA 1
ATOM 11450 C C . LEU B 1 470 ? -10.773 14.711 14.609 1 95.62 470 LEU B C 1
ATOM 11452 O O . LEU B 1 470 ? -10.117 15.094 15.578 1 95.62 470 LEU B O 1
ATOM 11456 N N . ALA B 1 471 ? -10.852 15.414 13.5 1 94.31 471 ALA B N 1
ATOM 11457 C CA . ALA B 1 471 ? -9.969 16.562 13.312 1 94.31 471 ALA B CA 1
ATOM 11458 C C . ALA B 1 471 ? -10.734 17.75 12.711 1 94.31 471 ALA B C 1
ATOM 11460 O O . ALA B 1 471 ? -10.461 18.156 11.578 1 94.31 471 ALA B O 1
ATOM 11461 N N . PRO B 1 472 ? -11.586 18.422 13.453 1 92.5 472 PRO B N 1
ATOM 11462 C CA . PRO B 1 472 ? -12.312 19.578 12.938 1 92.5 472 PRO B CA 1
ATOM 11463 C C . PRO B 1 472 ? -11.414 20.797 12.75 1 92.5 472 PRO B C 1
ATOM 11465 O O . PRO B 1 472 ? -10.398 20.938 13.438 1 92.5 472 PRO B O 1
ATOM 11468 N N . HIS B 1 473 ? -11.836 21.672 11.797 1 91.19 473 HIS B N 1
ATOM 11469 C CA . HIS B 1 473 ? -11.141 22.938 11.586 1 91.19 473 HIS B CA 1
ATOM 11470 C C . HIS B 1 473 ? -12.047 24.109 11.906 1 91.19 473 HIS B C 1
ATOM 11472 O O . HIS B 1 473 ? -13.211 24.141 11.492 1 91.19 473 HIS B O 1
ATOM 11478 N N . TYR B 1 474 ? -11.547 25.031 12.758 1 89.25 474 TYR B N 1
ATOM 11479 C CA . TYR B 1 474 ? -12.07 26.391 12.898 1 89.25 474 TYR B CA 1
ATOM 11480 C C . TYR B 1 474 ? -13.469 26.359 13.5 1 89.25 474 TYR B C 1
ATOM 11482 O O . TYR B 1 474 ? -14.352 27.094 13.055 1 89.25 474 TYR B O 1
ATOM 11490 N N . TRP B 1 475 ? -13.711 25.547 14.406 1 88.94 475 TRP B N 1
ATOM 11491 C CA . TRP B 1 475 ? -14.992 25.531 15.094 1 88.94 475 TRP B CA 1
ATOM 11492 C C . TRP B 1 475 ? -15.031 26.562 16.219 1 88.94 475 TRP B C 1
ATOM 11494 O O . TRP B 1 475 ? -13.984 27.047 16.656 1 88.94 475 TRP B O 1
ATOM 11504 N N . ASN B 1 476 ? -16.219 27.031 16.594 1 87.31 476 ASN B N 1
ATOM 11505 C CA . ASN B 1 476 ? -16.359 27.922 17.734 1 87.31 476 ASN B CA 1
ATOM 11506 C C . ASN B 1 476 ? -16.297 27.156 19.062 1 87.31 476 ASN B C 1
ATOM 11508 O O . ASN B 1 476 ? -16.391 25.938 19.078 1 87.31 476 ASN B O 1
ATOM 11512 N N . PRO B 1 477 ? -16.094 27.859 20.109 1 91.94 477 PRO B N 1
ATOM 11513 C CA . PRO B 1 477 ? -15.906 27.203 21.406 1 91.94 477 PRO B CA 1
ATOM 11514 C C . PRO B 1 477 ? -17.047 26.25 21.766 1 91.94 477 PRO B C 1
ATOM 11516 O O . PRO B 1 477 ? -16.797 25.156 22.281 1 91.94 477 PRO B O 1
ATOM 11519 N N . GLN B 1 478 ? -18.266 26.625 21.516 1 91.25 478 GLN B N 1
ATOM 11520 C CA . GLN B 1 478 ? -19.406 25.797 21.875 1 91.25 478 GLN B CA 1
ATOM 11521 C C . GLN B 1 478 ? -19.406 24.484 21.078 1 91.25 478 GLN B C 1
ATOM 11523 O O . GLN B 1 478 ? -19.75 23.438 21.609 1 91.25 478 GLN B O 1
ATOM 11528 N N . GLU B 1 479 ? -19.031 24.578 19.844 1 90.38 479 GLU B N 1
ATOM 11529 C CA . GLU B 1 479 ? -18.969 23.391 19 1 90.38 479 GLU B CA 1
ATOM 11530 C C . GLU B 1 479 ? -17.859 22.438 19.453 1 90.38 479 GLU B C 1
ATOM 11532 O O . GLU B 1 479 ? -18.078 21.219 19.531 1 90.38 479 GLU B O 1
ATOM 11537 N N . TYR B 1 480 ? -16.719 22.953 19.75 1 94.12 480 TYR B N 1
ATOM 11538 C CA . TYR B 1 480 ? -15.633 22.141 20.312 1 94.12 480 TYR B CA 1
ATOM 11539 C C . TYR B 1 480 ? -16.078 21.453 21.594 1 94.12 480 TYR B C 1
ATOM 11541 O O . TYR B 1 480 ? -15.797 20.266 21.812 1 94.12 480 TYR B O 1
ATOM 11549 N N . ASP B 1 481 ? -16.734 22.266 22.453 1 95.94 481 ASP B N 1
ATOM 11550 C CA . ASP B 1 481 ? -17.234 21.766 23.734 1 95.94 481 ASP B CA 1
ATOM 11551 C C . ASP B 1 481 ? -18.172 20.578 23.531 1 95.94 481 ASP B C 1
ATOM 11553 O O . ASP B 1 481 ? -18 19.531 24.156 1 95.94 481 ASP B O 1
ATOM 11557 N N . ARG B 1 482 ? -19.094 20.75 22.609 1 94.69 482 ARG B N 1
ATOM 11558 C CA . ARG B 1 482 ? -20.094 19.719 22.344 1 94.69 482 ARG B CA 1
ATOM 11559 C C . ARG B 1 482 ? -19.438 18.469 21.766 1 94.69 482 ARG B C 1
ATOM 11561 O O . ARG B 1 482 ? -19.734 17.359 22.188 1 94.69 482 ARG B O 1
ATOM 11568 N N . LEU B 1 483 ? -18.594 18.625 20.797 1 93.94 483 LEU B N 1
ATOM 11569 C CA . LEU B 1 483 ? -17.953 17.484 20.141 1 93.94 483 LEU B CA 1
ATOM 11570 C C . LEU B 1 483 ? -17.062 16.719 21.125 1 93.94 483 LEU B C 1
ATOM 11572 O O . LEU B 1 483 ? -17.188 15.5 21.25 1 93.94 483 LEU B O 1
ATOM 11576 N N . ALA B 1 484 ? -16.219 17.375 21.781 1 96.31 484 ALA B N 1
ATOM 11577 C CA . ALA B 1 484 ? -15.281 16.734 22.703 1 96.31 484 ALA B CA 1
ATOM 11578 C C . ALA B 1 484 ? -16 16.109 23.875 1 96.31 484 ALA B C 1
ATOM 11580 O O . ALA B 1 484 ? -15.547 15.102 24.438 1 96.31 484 ALA B O 1
ATOM 11581 N N . GLY B 1 485 ? -17.125 16.688 24.297 1 96.06 485 GLY B N 1
ATOM 11582 C CA . GLY B 1 485 ? -17.875 16.188 25.422 1 96.06 485 GLY B CA 1
ATOM 11583 C C . GLY B 1 485 ? -18.547 14.852 25.156 1 96.06 485 GLY B C 1
ATOM 11584 O O . GLY B 1 485 ? -18.922 14.133 26.094 1 96.06 485 GLY B O 1
ATOM 11585 N N . HIS B 1 486 ? -18.656 14.445 23.922 1 94.62 486 HIS B N 1
ATOM 11586 C CA . HIS B 1 486 ? -19.406 13.227 23.641 1 94.62 486 HIS B CA 1
ATOM 11587 C C . HIS B 1 486 ? -18.641 12.289 22.719 1 94.62 486 HIS B C 1
ATOM 11589 O O . HIS B 1 486 ? -19.078 11.172 22.469 1 94.62 486 HIS B O 1
ATOM 11595 N N . SER B 1 487 ? -17.484 12.68 22.312 1 94.75 487 SER B N 1
ATOM 11596 C CA . SER B 1 487 ? -16.781 11.906 21.297 1 94.75 487 SER B CA 1
ATOM 11597 C C . SER B 1 487 ? -16.203 10.617 21.875 1 94.75 487 SER B C 1
ATOM 11599 O O . SER B 1 487 ? -15.688 10.617 23 1 94.75 487 SER B O 1
ATOM 11601 N N . GLY B 1 488 ? -16.328 9.516 21.125 1 95.62 488 GLY B N 1
ATOM 11602 C CA . GLY B 1 488 ? -15.672 8.258 21.469 1 95.62 488 GLY B CA 1
ATOM 11603 C C . GLY B 1 488 ? -14.281 8.125 20.875 1 95.62 488 GLY B C 1
ATOM 11604 O O . GLY B 1 488 ? -13.625 7.098 21.047 1 95.62 488 GLY B O 1
ATOM 11605 N N . ARG B 1 489 ? -13.781 9.141 20.156 1 97.31 489 ARG B N 1
ATOM 11606 C CA . ARG B 1 489 ? -12.445 9.273 19.609 1 97.31 489 ARG B CA 1
ATOM 11607 C C . ARG B 1 489 ? -11.773 10.555 20.078 1 97.31 489 ARG B C 1
ATOM 11609 O O . ARG B 1 489 ? -12.453 11.531 20.391 1 97.31 489 ARG B O 1
ATOM 11616 N N . PRO B 1 490 ? -10.43 10.539 20.172 1 98.38 490 PRO B N 1
ATOM 11617 C CA . PRO B 1 490 ? -9.781 11.82 20.469 1 98.38 490 PRO B CA 1
ATOM 11618 C C . PRO B 1 490 ? -10.078 12.883 19.422 1 98.38 490 PRO B C 1
ATOM 11620 O O . PRO B 1 490 ? -10.266 12.562 18.234 1 98.38 490 PRO B O 1
ATOM 11623 N N . VAL B 1 491 ? -10.133 14.109 19.828 1 98.06 491 VAL B N 1
ATOM 11624 C CA . VAL B 1 491 ? -10.359 15.25 18.953 1 98.06 491 VAL B CA 1
ATOM 11625 C C . VAL B 1 491 ? -9.109 16.125 18.906 1 98.06 491 VAL B C 1
ATOM 11627 O O . VAL B 1 491 ? -8.672 16.641 19.938 1 98.06 491 VAL B O 1
ATOM 11630 N N . ILE B 1 492 ? -8.516 16.266 17.797 1 98.12 492 ILE B N 1
ATOM 11631 C CA . ILE B 1 492 ? -7.398 17.172 17.547 1 98.12 492 ILE B CA 1
ATOM 11632 C C . ILE B 1 492 ? -7.75 18.125 16.406 1 98.12 492 ILE B C 1
ATOM 11634 O O . ILE B 1 492 ? -7.887 17.703 15.258 1 98.12 492 ILE B O 1
ATOM 11638 N N . SER B 1 493 ? -7.918 19.391 16.688 1 96.5 493 SER B N 1
ATOM 11639 C CA . SER B 1 493 ? -8.133 20.375 15.633 1 96.5 493 SER B CA 1
ATOM 11640 C C . SER B 1 493 ? -6.82 20.781 14.977 1 96.5 493 SER B C 1
ATOM 11642 O O . SER B 1 493 ? -6.094 21.625 15.5 1 96.5 493 SER B O 1
ATOM 11644 N N . THR B 1 494 ? -6.629 20.266 13.797 1 95.56 494 THR B N 1
ATOM 11645 C CA . THR B 1 494 ? -5.316 20.422 13.188 1 95.56 494 THR B CA 1
ATOM 11646 C C . THR B 1 494 ? -5.16 21.828 12.617 1 95.56 494 THR B C 1
ATOM 11648 O O . THR B 1 494 ? -4.047 22.266 12.305 1 95.56 494 THR B O 1
ATOM 11651 N N . GLU B 1 495 ? -6.262 22.594 12.508 1 93.31 495 GLU B N 1
ATOM 11652 C CA . GLU B 1 495 ? -6.312 24.031 12.25 1 93.31 495 GLU B CA 1
ATOM 11653 C C . GLU B 1 495 ? -7.453 24.703 13.016 1 93.31 495 GLU B C 1
ATOM 11655 O O . GLU B 1 495 ? -8.617 24.578 12.617 1 93.31 495 GLU B O 1
ATOM 11660 N N . TYR B 1 496 ? -7.121 25.453 14.07 1 91.19 496 TYR B N 1
ATOM 11661 C CA . TYR B 1 496 ? -8.273 25.875 14.859 1 91.19 496 TYR B CA 1
ATOM 11662 C C . TYR B 1 496 ? -8.383 27.391 14.906 1 91.19 496 TYR B C 1
ATOM 11664 O O . TYR B 1 496 ? -9.383 27.938 15.367 1 91.19 496 TYR B O 1
ATOM 11672 N N . THR B 1 497 ? -7.297 28.141 14.43 1 88.75 497 THR B N 1
ATOM 11673 C CA . THR B 1 497 ? -7.414 29.578 14.273 1 88.75 497 THR B CA 1
ATOM 11674 C C . THR B 1 497 ? -6.379 30.109 13.273 1 88.75 497 THR B C 1
ATOM 11676 O O . THR B 1 497 ? -5.422 29.406 12.945 1 88.75 497 THR B O 1
ATOM 11679 N N . HIS B 1 498 ? -6.715 31.328 12.68 1 84.25 498 HIS B N 1
ATOM 11680 C CA . HIS B 1 498 ? -5.848 32.062 11.773 1 84.25 498 HIS B CA 1
ATOM 11681 C C . HIS B 1 498 ? -5.395 33.375 12.391 1 84.25 498 HIS B C 1
ATOM 11683 O O . HIS B 1 498 ? -6.172 34.062 13.07 1 84.25 498 HIS B O 1
ATOM 11689 N N . ALA B 1 499 ? -4.238 33.781 12.102 1 76.25 499 ALA B N 1
ATOM 11690 C CA . ALA B 1 499 ? -3.775 35.062 12.602 1 76.25 499 ALA B CA 1
ATOM 11691 C C . ALA B 1 499 ? -4.27 36.219 11.719 1 76.25 499 ALA B C 1
ATOM 11693 O O . ALA B 1 499 ? -4.445 37.344 12.195 1 76.25 499 ALA B O 1
ATOM 11694 N N . TYR B 1 500 ? -4.867 35.969 10.484 1 68 500 TYR B N 1
ATOM 11695 C CA . TYR B 1 500 ? -5.391 36.969 9.539 1 68 500 TYR B CA 1
ATOM 11696 C C . TYR B 1 500 ? -4.48 38.188 9.453 1 68 500 TYR B C 1
ATOM 11698 O O . TYR B 1 500 ? -4.941 39.312 9.594 1 68 500 TYR B O 1
ATOM 11706 N N . GLY B 1 501 ? -3.25 37.969 9.273 1 66.31 501 GLY B N 1
ATOM 11707 C CA . GLY B 1 501 ? -2.281 39.062 9.305 1 66.31 501 GLY B CA 1
ATOM 11708 C C . GLY B 1 501 ? -1.552 39.156 10.625 1 66.31 501 GLY B C 1
ATOM 11709 O O . GLY B 1 501 ? -1.449 38.188 11.375 1 66.31 501 GLY B O 1
ATOM 11710 N N . ASN B 1 502 ? -0.812 40.281 11.109 1 56.56 502 ASN B N 1
ATOM 11711 C CA . ASN B 1 502 ? 0.109 40.312 12.242 1 56.56 502 ASN B CA 1
ATOM 11712 C C . ASN B 1 502 ? -0.62 40.594 13.547 1 56.56 502 ASN B C 1
ATOM 11714 O O . ASN B 1 502 ? 0.013 40.844 14.578 1 56.56 502 ASN B O 1
ATOM 11718 N N . ASP B 1 503 ? -1.972 40.5 13.547 1 60.78 503 ASP B N 1
ATOM 11719 C CA . ASP B 1 503 ? -2.465 40.844 14.875 1 60.78 503 ASP B CA 1
ATOM 11720 C C . ASP B 1 503 ? -3.939 40.5 15.031 1 60.78 503 ASP B C 1
ATOM 11722 O O . ASP B 1 503 ? -4.707 41.219 15.641 1 60.78 503 ASP B O 1
ATOM 11726 N N . ALA B 1 504 ? -4.184 39.125 14.414 1 63.28 504 ALA B N 1
ATOM 11727 C CA . ALA B 1 504 ? -5.613 39.312 14.156 1 63.28 504 ALA B CA 1
ATOM 11728 C C . ALA B 1 504 ? -6.418 38.156 14.773 1 63.28 504 ALA B C 1
ATOM 11730 O O . ALA B 1 504 ? -7.652 38.188 14.758 1 63.28 504 ALA B O 1
ATOM 11731 N N . PHE B 1 505 ? -5.648 37.25 15.57 1 79.31 505 PHE B N 1
ATOM 11732 C CA . PHE B 1 505 ? -6.723 36.312 15.875 1 79.31 505 PHE B CA 1
ATOM 11733 C C . PHE B 1 505 ? -7.281 36.594 17.266 1 79.31 505 PHE B C 1
ATOM 11735 O O . PHE B 1 505 ? -6.566 37.062 18.156 1 79.31 505 PHE B O 1
ATOM 11742 N N . GLY B 1 506 ? -8.641 36.469 17.484 1 84.44 506 GLY B N 1
ATOM 11743 C CA . GLY B 1 506 ? -9.367 36.531 18.734 1 84.44 506 GLY B CA 1
ATOM 11744 C C . GLY B 1 506 ? -9.938 35.156 19.141 1 84.44 506 GLY B C 1
ATOM 11745 O O . GLY B 1 506 ? -9.984 34.25 18.344 1 84.44 506 GLY B O 1
ATOM 11746 N N . GLY B 1 507 ? -10.117 34.969 20.469 1 88.56 507 GLY B N 1
ATOM 11747 C CA . GLY B 1 507 ? -10.891 33.875 20.984 1 88.56 507 GLY B CA 1
ATOM 11748 C C . GLY B 1 507 ? -10.055 32.625 21.203 1 88.56 507 GLY B C 1
ATOM 11749 O O . GLY B 1 507 ? -10.602 31.531 21.422 1 88.56 507 GLY B O 1
ATOM 11750 N N . LEU B 1 508 ? -8.727 32.75 21.094 1 93.06 508 LEU B N 1
ATOM 11751 C CA . LEU B 1 508 ? -7.867 31.578 21.234 1 93.06 508 LEU B CA 1
ATOM 11752 C C . LEU B 1 508 ? -8.086 30.891 22.578 1 93.06 508 LEU B C 1
ATOM 11754 O O . LEU B 1 508 ? -8.211 29.656 22.625 1 93.06 508 LEU B O 1
ATOM 11758 N N . GLU B 1 509 ? -8.156 31.625 23.656 1 94.44 509 GLU B N 1
ATOM 11759 C CA . GLU B 1 509 ? -8.305 31.062 24.984 1 94.44 509 GLU B CA 1
ATOM 11760 C C . GLU B 1 509 ? -9.625 30.312 25.125 1 94.44 509 GLU B C 1
ATOM 11762 O O . GLU B 1 509 ? -9.664 29.203 25.656 1 94.44 509 GLU B O 1
ATOM 11767 N N . ALA B 1 510 ? -10.719 30.953 24.672 1 93.5 510 ALA B N 1
ATOM 11768 C CA . ALA B 1 510 ? -12.031 30.328 24.766 1 93.5 510 ALA B CA 1
ATOM 11769 C C . ALA B 1 510 ? -12.07 29 24.016 1 93.5 510 ALA B C 1
ATOM 11771 O O . ALA B 1 510 ? -12.633 28.016 24.5 1 93.5 510 ALA B O 1
ATOM 11772 N N . ARG B 1 511 ? -11.516 28.938 22.859 1 94.31 511 ARG B N 1
ATOM 11773 C CA . ARG B 1 511 ? -11.477 27.719 22.047 1 94.31 511 ARG B CA 1
ATOM 11774 C C . ARG B 1 511 ? -10.641 26.641 22.734 1 94.31 511 ARG B C 1
ATOM 11776 O O . ARG B 1 511 ? -11.055 25.484 22.812 1 94.31 511 ARG B O 1
ATOM 11783 N N . TRP B 1 512 ? -9.5 27.062 23.188 1 96.69 512 TRP B N 1
ATOM 11784 C CA . TRP B 1 512 ? -8.586 26.141 23.844 1 96.69 512 TRP B CA 1
ATOM 11785 C C . TRP B 1 512 ? -9.25 25.5 25.062 1 96.69 512 TRP B C 1
ATOM 11787 O O . TRP B 1 512 ? -9.234 24.281 25.219 1 96.69 512 TRP B O 1
ATOM 11797 N N . LYS B 1 513 ? -9.875 26.297 25.875 1 96.06 513 LYS B N 1
ATOM 11798 C CA . LYS B 1 513 ? -10.508 25.812 27.109 1 96.06 513 LYS B CA 1
ATOM 11799 C C . LYS B 1 513 ? -11.703 24.922 26.797 1 96.06 513 LYS B C 1
ATOM 11801 O O . LYS B 1 513 ? -11.883 23.875 27.422 1 96.06 513 LYS B O 1
ATOM 11806 N N . ALA B 1 514 ? -12.477 25.375 25.781 1 96.19 514 ALA B N 1
ATOM 11807 C CA . ALA B 1 514 ? -13.664 24.609 25.422 1 96.19 514 ALA B CA 1
ATOM 11808 C C . ALA B 1 514 ? -13.289 23.219 24.922 1 96.19 514 ALA B C 1
ATOM 11810 O O . ALA B 1 514 ? -13.961 22.234 25.25 1 96.19 514 ALA B O 1
ATOM 11811 N N . LEU B 1 515 ? -12.25 23.125 24.219 1 96.75 515 LEU B N 1
ATOM 11812 C CA . LEU B 1 515 ? -11.805 21.859 23.641 1 96.75 515 LEU B CA 1
ATOM 11813 C C . LEU B 1 515 ? -11.172 20.969 24.703 1 96.75 515 LEU B C 1
ATOM 11815 O O . LEU B 1 515 ? -11.508 19.797 24.812 1 96.75 515 LEU B O 1
ATOM 11819 N N . THR B 1 516 ? -10.352 21.5 25.578 1 96.75 516 THR B N 1
ATOM 11820 C CA . THR B 1 516 ? -9.438 20.688 26.391 1 96.75 516 THR B CA 1
ATOM 11821 C C . THR B 1 516 ? -10.031 20.422 27.766 1 96.75 516 THR B C 1
ATOM 11823 O O . THR B 1 516 ? -9.469 19.656 28.547 1 96.75 516 THR B O 1
ATOM 11826 N N . LYS B 1 517 ? -11.141 21.047 28.078 1 95.25 517 LYS B N 1
ATOM 11827 C CA . LYS B 1 517 ? -11.758 20.734 29.359 1 95.25 517 LYS B CA 1
ATOM 11828 C C . LYS B 1 517 ? -12.242 19.297 29.391 1 95.25 517 LYS B C 1
ATOM 11830 O O . LYS B 1 517 ? -12.461 18.734 30.469 1 95.25 517 LYS B O 1
ATOM 11835 N N . HIS B 1 518 ? -12.406 18.672 28.188 1 96.12 518 HIS B N 1
ATOM 11836 C CA . HIS B 1 518 ? -12.844 17.281 28.094 1 96.12 518 HIS B CA 1
ATOM 11837 C C . HIS B 1 518 ? -11.672 16.344 27.828 1 96.12 518 HIS B C 1
ATOM 11839 O O . HIS B 1 518 ? -10.727 16.719 27.125 1 96.12 518 HIS B O 1
ATOM 11845 N N . PRO B 1 519 ? -11.766 15.086 28.328 1 95.75 519 PRO B N 1
ATOM 11846 C CA . PRO B 1 519 ? -10.688 14.125 28.078 1 95.75 519 PRO B CA 1
ATOM 11847 C C . PRO B 1 519 ? -10.477 13.852 26.594 1 95.75 519 PRO B C 1
ATOM 11849 O O . PRO B 1 519 ? -9.336 13.664 26.156 1 95.75 519 PRO B O 1
ATOM 11852 N N . ALA B 1 520 ? -11.508 13.891 25.781 1 97.31 520 ALA B N 1
ATOM 11853 C CA . ALA B 1 520 ? -11.406 13.578 24.359 1 97.31 520 ALA B CA 1
ATOM 11854 C C . ALA B 1 520 ? -10.75 14.727 23.594 1 97.31 520 ALA B C 1
ATOM 11856 O O . ALA B 1 520 ? -10.258 14.531 22.469 1 97.31 520 ALA B O 1
ATOM 11857 N N . GLY B 1 521 ? -10.867 15.953 24.141 1 98.31 521 GLY B N 1
ATOM 11858 C CA . GLY B 1 521 ? -10.203 17.078 23.531 1 98.31 521 GLY B CA 1
ATOM 11859 C C . GLY B 1 521 ? -8.711 17.109 23.766 1 98.31 521 GLY B C 1
ATOM 11860 O O . GLY B 1 521 ? -8.25 17.672 24.766 1 98.31 521 GLY B O 1
ATOM 11861 N N . ALA B 1 522 ? -7.965 16.609 22.828 1 98.31 522 ALA B N 1
ATOM 11862 C CA . ALA B 1 522 ? -6.535 16.391 23.031 1 98.31 522 ALA B CA 1
ATOM 11863 C C . ALA B 1 522 ? -5.738 17.656 22.719 1 98.31 522 ALA B C 1
ATOM 11865 O O . ALA B 1 522 ? -4.602 17.812 23.172 1 98.31 522 ALA B O 1
ATOM 11866 N N . GLY B 1 523 ? -6.289 18.516 21.891 1 98.12 523 GLY B N 1
ATOM 11867 C CA . GLY B 1 523 ? -5.574 19.75 21.609 1 98.12 523 GLY B CA 1
ATOM 11868 C C . GLY B 1 523 ? -5.797 20.266 20.203 1 98.12 523 GLY B C 1
ATOM 11869 O O . GLY B 1 523 ? -6.77 19.891 19.547 1 98.12 523 GLY B O 1
ATOM 11870 N N . ALA B 1 524 ? -4.914 21.219 19.766 1 97.5 524 ALA B N 1
ATOM 11871 C CA . ALA B 1 524 ? -5.125 21.906 18.5 1 97.5 524 ALA B CA 1
ATOM 11872 C C . ALA B 1 524 ? -3.838 22.578 18.016 1 97.5 524 ALA B C 1
ATOM 11874 O O . ALA B 1 524 ? -2.867 22.672 18.766 1 97.5 524 ALA B O 1
ATOM 11875 N N . ALA B 1 525 ? -3.881 22.984 16.734 1 97.31 525 ALA B N 1
ATOM 11876 C CA . ALA B 1 525 ? -2.746 23.703 16.156 1 97.31 525 ALA B CA 1
ATOM 11877 C C . ALA B 1 525 ? -3.199 25 15.484 1 97.31 525 ALA B C 1
ATOM 11879 O O . ALA B 1 525 ? -4.172 25 14.727 1 97.31 525 ALA B O 1
ATOM 11880 N N . VAL B 1 526 ? -2.498 26.109 15.805 1 95.56 526 VAL B N 1
ATOM 11881 C CA . VAL B 1 526 ? -2.764 27.406 15.203 1 95.56 526 VAL B CA 1
ATOM 11882 C C . VAL B 1 526 ? -2.229 27.438 13.773 1 95.56 526 VAL B C 1
ATOM 11884 O O . VAL B 1 526 ? -1.098 27.031 13.523 1 95.56 526 VAL B O 1
ATOM 11887 N N . TRP B 1 527 ? -3.049 27.844 12.875 1 93.62 527 TRP B N 1
ATOM 11888 C CA . TRP B 1 527 ? -2.602 28.188 11.531 1 93.62 527 TRP B CA 1
ATOM 11889 C C . TRP B 1 527 ? -2.234 29.672 11.453 1 93.62 527 TRP B C 1
ATOM 11891 O O . TRP B 1 527 ? -3.115 30.531 11.398 1 93.62 527 TRP B O 1
ATOM 11901 N N . MET B 1 528 ? -0.898 30.062 11.594 1 94.56 528 MET B N 1
ATOM 11902 C CA . MET B 1 528 ? 0.275 29.188 11.5 1 94.56 528 MET B CA 1
ATOM 11903 C C . MET B 1 528 ? 1.459 29.797 12.25 1 94.56 528 MET B C 1
ATOM 11905 O O . MET B 1 528 ? 1.333 30.859 12.859 1 94.56 528 MET B O 1
ATOM 11909 N N . TRP B 1 529 ? 2.627 29.156 12.227 1 96.31 529 TRP B N 1
ATOM 11910 C CA . TRP B 1 529 ? 3.809 29.578 12.977 1 96.31 529 TRP B CA 1
ATOM 11911 C C . TRP B 1 529 ? 4.383 30.875 12.414 1 96.31 529 TRP B C 1
ATOM 11913 O O . TRP B 1 529 ? 4.48 31.875 13.133 1 96.31 529 TRP B O 1
ATOM 11923 N N . ALA B 1 530 ? 4.633 30.891 11.125 1 95.88 530 ALA B N 1
ATOM 11924 C CA . ALA B 1 530 ? 5.328 32.031 10.539 1 95.88 530 ALA B CA 1
ATOM 11925 C C . ALA B 1 530 ? 4.672 32.469 9.234 1 95.88 530 ALA B C 1
ATOM 11927 O O . ALA B 1 530 ? 4.152 31.641 8.484 1 95.88 530 ALA B O 1
ATOM 11928 N N . ASP B 1 531 ? 4.789 33.812 8.984 1 93.31 531 ASP B N 1
ATOM 11929 C CA . ASP B 1 531 ? 4.398 34.312 7.668 1 93.31 531 ASP B CA 1
ATOM 11930 C C . ASP B 1 531 ? 5.234 33.656 6.566 1 93.31 531 ASP B C 1
ATOM 11932 O O . ASP B 1 531 ? 6.426 33.438 6.746 1 93.31 531 ASP B O 1
ATOM 11936 N N . GLN B 1 532 ? 4.57 33.469 5.457 1 94.31 532 GLN B N 1
ATOM 11937 C CA . GLN B 1 532 ? 5.25 32.844 4.324 1 94.31 532 GLN B CA 1
ATOM 11938 C C . GLN B 1 532 ? 5.828 33.875 3.385 1 94.31 532 GLN B C 1
ATOM 11940 O O . GLN B 1 532 ? 5.242 34.188 2.342 1 94.31 532 GLN B O 1
ATOM 11945 N N . GLY B 1 533 ? 6.965 34.438 3.748 1 94.38 533 GLY B N 1
ATOM 11946 C CA . GLY B 1 533 ? 7.668 35.375 2.889 1 94.38 533 GLY B CA 1
ATOM 11947 C C . GLY B 1 533 ? 8.867 34.75 2.189 1 94.38 533 GLY B C 1
ATOM 11948 O O . GLY B 1 533 ? 9.562 33.906 2.764 1 94.38 533 GLY B O 1
ATOM 11949 N N . VAL B 1 534 ? 9.07 35.156 0.944 1 95.44 534 VAL B N 1
ATOM 11950 C CA . VAL B 1 534 ? 10.234 34.688 0.206 1 95.44 534 VAL B CA 1
ATOM 11951 C C . VAL B 1 534 ? 10.953 35.844 -0.449 1 95.44 534 VAL B C 1
ATOM 11953 O O . VAL B 1 534 ? 10.312 36.75 -1.012 1 95.44 534 VAL B O 1
ATOM 11956 N N . LYS B 1 535 ? 12.195 35.844 -0.287 1 95.62 535 LYS B N 1
ATOM 11957 C CA . LYS B 1 535 ? 13.008 36.938 -0.864 1 95.62 535 LYS B CA 1
ATOM 11958 C C . LYS B 1 535 ? 13.555 36.531 -2.23 1 95.62 535 LYS B C 1
ATOM 11960 O O . LYS B 1 535 ? 14 35.406 -2.418 1 95.62 535 LYS B O 1
ATOM 11965 N N . THR B 1 536 ? 13.422 37.375 -3.223 1 94.5 536 THR B N 1
ATOM 11966 C CA . THR B 1 536 ? 14.008 37.188 -4.547 1 94.5 536 THR B CA 1
ATOM 11967 C C . THR B 1 536 ? 14.852 38.406 -4.93 1 94.5 536 THR B C 1
ATOM 11969 O O . THR B 1 536 ? 14.656 39.5 -4.402 1 94.5 536 THR B O 1
ATOM 11972 N N . PRO B 1 537 ? 15.836 38.219 -5.828 1 94.31 537 PRO B N 1
ATOM 11973 C CA . PRO B 1 537 ? 16.688 39.344 -6.211 1 94.31 537 PRO B CA 1
ATOM 11974 C C . PRO B 1 537 ? 16.016 40.281 -7.199 1 94.31 537 PRO B C 1
ATOM 11976 O O . PRO B 1 537 ? 16.562 41.344 -7.512 1 94.31 537 PRO B O 1
ATOM 11979 N N . VAL B 1 538 ? 14.883 39.875 -7.582 1 91.25 538 VAL B N 1
ATOM 11980 C CA . VAL B 1 538 ? 14.164 40.688 -8.555 1 91.25 538 VAL B CA 1
ATOM 11981 C C . VAL B 1 538 ? 13.195 41.625 -7.824 1 91.25 538 VAL B C 1
ATOM 11983 O O . VAL B 1 538 ? 12.422 41.188 -6.977 1 91.25 538 VAL B O 1
ATOM 11986 N N . ARG B 1 539 ? 13.227 42.781 -8.172 1 89.94 539 ARG B N 1
ATOM 11987 C CA . ARG B 1 539 ? 12.336 43.781 -7.551 1 89.94 539 ARG B CA 1
ATOM 11988 C C . ARG B 1 539 ? 10.875 43.5 -7.91 1 89.94 539 ARG B C 1
ATOM 11990 O O . ARG B 1 539 ? 10.57 43.125 -9.055 1 89.94 539 ARG B O 1
ATOM 11997 N N . LYS B 1 540 ? 10.047 43.594 -6.898 1 85.44 540 LYS B N 1
ATOM 11998 C CA . LYS B 1 540 ? 8.633 43.312 -7.148 1 85.44 540 LYS B CA 1
ATOM 11999 C C . LYS B 1 540 ? 8.008 44.375 -8.047 1 85.44 540 LYS B C 1
ATOM 12001 O O . LYS B 1 540 ? 8.375 45.562 -7.977 1 85.44 540 LYS B O 1
ATOM 12006 N N . LYS B 1 541 ? 7.152 44.062 -9.078 1 70.69 541 LYS B N 1
ATOM 12007 C CA . LYS B 1 541 ? 6.465 44.938 -9.992 1 70.69 541 LYS B CA 1
ATOM 12008 C C . LYS B 1 541 ? 5.188 45.5 -9.375 1 70.69 541 LYS B C 1
ATOM 12010 O O . LYS B 1 541 ? 4.797 46.625 -9.648 1 70.69 541 LYS B O 1
ATOM 12015 N N . GLU B 1 542 ? 4.469 44.594 -8.648 1 66.88 542 GLU B N 1
ATOM 12016 C CA . GLU B 1 542 ? 3.203 45 -8.039 1 66.88 542 GLU B CA 1
ATOM 12017 C C . GLU B 1 542 ? 3.307 45 -6.516 1 66.88 542 GLU B C 1
ATOM 12019 O O . GLU B 1 542 ? 4.184 44.375 -5.941 1 66.88 542 GLU B O 1
ATOM 12024 N N . LYS B 1 543 ? 2.402 45.906 -6.086 1 65.19 543 LYS B N 1
ATOM 12025 C CA . LYS B 1 543 ? 2.355 46.062 -4.637 1 65.19 543 LYS B CA 1
ATOM 12026 C C . LYS B 1 543 ? 1.889 44.781 -3.945 1 65.19 543 LYS B C 1
ATOM 12028 O O . LYS B 1 543 ? 0.831 44.25 -4.277 1 65.19 543 LYS B O 1
ATOM 12033 N N . ASP B 1 544 ? 2.762 44.031 -3.303 1 74.56 544 ASP B N 1
ATOM 12034 C CA . ASP B 1 544 ? 2.426 42.906 -2.408 1 74.56 544 ASP B CA 1
ATOM 12035 C C . ASP B 1 544 ? 2.404 43.375 -0.953 1 74.56 544 ASP B C 1
ATOM 12037 O O . ASP B 1 544 ? 2.584 44.562 -0.669 1 74.56 544 ASP B O 1
ATOM 12041 N N . LEU B 1 545 ? 2.107 42.562 0.074 1 70.81 545 LEU B N 1
ATOM 12042 C CA . LEU B 1 545 ? 1.863 42.906 1.466 1 70.81 545 LEU B CA 1
ATOM 12043 C C . LEU B 1 545 ? 3.164 43.312 2.162 1 70.81 545 LEU B C 1
ATOM 12045 O O . LEU B 1 545 ? 3.141 43.844 3.262 1 70.81 545 LEU B O 1
ATOM 12049 N N . SER B 1 546 ? 4.348 43.094 1.356 1 76.69 546 SER B N 1
ATOM 12050 C CA . SER B 1 546 ? 5.637 43.375 1.978 1 76.69 546 SER B CA 1
ATOM 12051 C C . SER B 1 546 ? 6.09 44.812 1.665 1 76.69 546 SER B C 1
ATOM 12053 O O . SER B 1 546 ? 5.898 45.312 0.548 1 76.69 546 SER B O 1
ATOM 12055 N N . GLU B 1 547 ? 6.723 45.406 2.664 1 77 547 GLU B N 1
ATOM 12056 C CA . GLU B 1 547 ? 7.328 46.719 2.434 1 77 547 GLU B CA 1
ATOM 12057 C C . GLU B 1 547 ? 8.672 46.594 1.725 1 77 547 GLU B C 1
ATOM 12059 O O . GLU B 1 547 ? 9.07 47.5 0.973 1 77 547 GLU B O 1
ATOM 12064 N N . ASP B 1 548 ? 9.234 45.438 1.968 1 85.62 548 ASP B N 1
ATOM 12065 C CA . ASP B 1 548 ? 10.508 45.156 1.313 1 85.62 548 ASP B CA 1
ATOM 12066 C C . ASP B 1 548 ? 10.312 44.844 -0.166 1 85.62 548 ASP B C 1
ATOM 12068 O O . ASP B 1 548 ? 9.555 43.938 -0.513 1 85.62 548 ASP B O 1
ATOM 12072 N N . GLU B 1 549 ? 11.031 45.562 -0.997 1 89.69 549 GLU B N 1
ATOM 12073 C CA . GLU B 1 549 ? 10.852 45.469 -2.443 1 89.69 549 GLU B CA 1
ATOM 12074 C C . GLU B 1 549 ? 11.32 44.125 -2.992 1 89.69 549 GLU B C 1
ATOM 12076 O O . GLU B 1 549 ? 10.984 43.781 -4.121 1 89.69 549 GLU B O 1
ATOM 12081 N N . TYR B 1 550 ? 11.961 43.406 -2.174 1 92.88 550 TYR B N 1
ATOM 12082 C CA . TYR B 1 550 ? 12.484 42.125 -2.65 1 92.88 550 TYR B CA 1
ATOM 12083 C C . TYR B 1 550 ? 11.773 40.969 -1.974 1 92.88 550 TYR B C 1
ATOM 12085 O O . TYR B 1 550 ? 11.977 39.812 -2.338 1 92.88 550 TYR B O 1
ATOM 12093 N N . LEU B 1 551 ? 11 41.25 -0.948 1 93.88 551 LEU B N 1
ATOM 12094 C CA . LEU B 1 551 ? 10.266 40.219 -0.219 1 93.88 551 LEU B CA 1
ATOM 12095 C C . LEU B 1 551 ? 8.867 40.062 -0.792 1 93.88 551 LEU B C 1
ATOM 12097 O O . LEU B 1 551 ? 8.133 41.031 -0.975 1 93.88 551 LEU B O 1
ATOM 12101 N N . ARG B 1 552 ? 8.508 38.812 -1.19 1 93.25 552 ARG B N 1
ATOM 12102 C CA . ARG B 1 552 ? 7.164 38.469 -1.629 1 93.25 552 ARG B CA 1
ATOM 12103 C C . ARG B 1 552 ? 6.375 37.812 -0.503 1 93.25 552 ARG B C 1
ATOM 12105 O O . ARG B 1 552 ? 6.871 36.875 0.151 1 93.25 552 ARG B O 1
ATOM 12112 N N . ILE B 1 553 ? 5.238 38.281 -0.2 1 90.69 553 ILE B N 1
ATOM 12113 C CA . ILE B 1 553 ? 4.309 37.625 0.724 1 90.69 553 ILE B CA 1
ATOM 12114 C C . ILE B 1 553 ? 2.902 37.625 0.127 1 90.69 553 ILE B C 1
ATOM 12116 O O . ILE B 1 553 ? 2.391 38.688 -0.26 1 90.69 553 ILE B O 1
ATOM 12120 N N . ASN B 1 554 ? 2.34 36.469 -0.016 1 88.44 554 ASN B N 1
ATOM 12121 C CA . ASN B 1 554 ? 0.947 36.344 -0.43 1 88.44 554 ASN B CA 1
ATOM 12122 C C . ASN B 1 554 ? -0.008 36.625 0.728 1 88.44 554 ASN B C 1
ATOM 12124 O O . ASN B 1 554 ? 0.313 36.344 1.884 1 88.44 554 ASN B O 1
ATOM 12128 N N . THR B 1 555 ? -1.211 37.156 0.446 1 82.19 555 THR B N 1
ATOM 12129 C CA . THR B 1 555 ? -2.217 37.438 1.462 1 82.19 555 THR B CA 1
ATOM 12130 C C . THR B 1 555 ? -2.545 36.188 2.271 1 82.19 555 THR B C 1
ATOM 12132 O O . THR B 1 555 ? -2.766 36.281 3.48 1 82.19 555 THR B O 1
ATOM 12135 N N . ALA B 1 556 ? -2.523 35.094 1.62 1 84.94 556 ALA B N 1
ATOM 12136 C CA . ALA B 1 556 ? -2.867 33.844 2.289 1 84.94 556 ALA B CA 1
ATOM 12137 C C . ALA B 1 556 ? -1.72 33.344 3.17 1 84.94 556 ALA B C 1
ATOM 12139 O O . ALA B 1 556 ? -1.929 32.562 4.094 1 84.94 556 ALA B O 1
ATOM 12140 N N . GLY B 1 557 ? -0.571 33.875 2.854 1 89.19 557 GLY B N 1
ATOM 12141 C CA . GLY B 1 557 ? 0.608 33.469 3.594 1 89.19 557 GLY B CA 1
ATOM 12142 C C . GLY B 1 557 ? 0.983 34.438 4.711 1 89.19 557 GLY B C 1
ATOM 12143 O O . GLY B 1 557 ? 1.941 34.188 5.445 1 89.19 557 GLY B O 1
ATOM 12144 N N . TRP B 1 558 ? 0.239 35.5 4.773 1 87.56 558 TRP B N 1
ATOM 12145 C CA . TRP B 1 558 ? 0.447 36.469 5.832 1 87.56 558 TRP B CA 1
ATOM 12146 C C . TRP B 1 558 ? -0.387 36.125 7.062 1 87.56 558 TRP B C 1
ATOM 12148 O O . TRP B 1 558 ? -1.344 36.844 7.387 1 87.56 558 TRP B O 1
ATOM 12158 N N . ASP B 1 559 ? 0.057 35.031 7.801 1 89.25 559 ASP B N 1
ATOM 12159 C CA . ASP B 1 559 ? -0.832 34.438 8.805 1 89.25 559 ASP B CA 1
ATOM 12160 C C . ASP B 1 559 ? -0.037 33.844 9.953 1 89.25 559 ASP B C 1
ATOM 12162 O O . ASP B 1 559 ? -0.539 32.969 10.672 1 89.25 559 ASP B O 1
ATOM 12166 N N . GLY B 1 560 ? 1.172 34.312 10.172 1 92.25 560 GLY B N 1
ATOM 12167 C CA . GLY B 1 560 ? 2.025 33.719 11.195 1 92.25 560 GLY B CA 1
ATOM 12168 C C . GLY B 1 560 ? 1.893 34.406 12.547 1 92.25 560 GLY B C 1
ATOM 12169 O O . GLY B 1 560 ? 1.611 35.594 12.617 1 92.25 560 GLY B O 1
ATOM 12170 N N . ILE B 1 561 ? 2.135 33.625 13.633 1 94.12 561 ILE B N 1
ATOM 12171 C CA . ILE B 1 561 ? 2.205 34.25 14.945 1 94.12 561 ILE B CA 1
ATOM 12172 C C . ILE B 1 561 ? 3.576 34.906 15.141 1 94.12 561 ILE B C 1
ATOM 12174 O O . ILE B 1 561 ? 3.785 35.656 16.094 1 94.12 561 ILE B O 1
ATOM 12178 N N . VAL B 1 562 ? 4.504 34.625 14.242 1 94.81 562 VAL B N 1
ATOM 12179 C CA . VAL B 1 562 ? 5.723 35.375 14.008 1 94.81 562 VAL B CA 1
ATOM 12180 C C . VAL B 1 562 ? 5.812 35.781 12.539 1 94.81 562 VAL B C 1
ATOM 12182 O O . VAL B 1 562 ? 5.145 35.188 11.688 1 94.81 562 VAL B O 1
ATOM 12185 N N . ASP B 1 563 ? 6.543 36.844 12.211 1 92.81 563 ASP B N 1
ATOM 12186 C CA . ASP B 1 563 ? 6.676 37.188 10.805 1 92.81 563 ASP B CA 1
ATOM 12187 C C . ASP B 1 563 ? 7.648 36.281 10.086 1 92.81 563 ASP B C 1
ATOM 12189 O O . ASP B 1 563 ? 8.094 35.281 10.656 1 92.81 563 ASP B O 1
ATOM 12193 N N . SER B 1 564 ? 7.992 36.531 8.867 1 94.25 564 SER B N 1
ATOM 12194 C CA . SER B 1 564 ? 8.781 35.625 8.023 1 94.25 564 SER B CA 1
ATOM 12195 C C . SER B 1 564 ? 10.195 35.469 8.578 1 94.25 564 SER B C 1
ATOM 12197 O O . SER B 1 564 ? 10.844 34.438 8.336 1 94.25 564 SER B O 1
ATOM 12199 N N . TYR B 1 565 ? 10.703 36.438 9.266 1 95.38 565 TYR B N 1
ATOM 12200 C CA . TYR B 1 565 ? 12.039 36.406 9.844 1 95.38 565 TYR B CA 1
ATOM 12201 C C . TYR B 1 565 ? 11.984 36.125 11.336 1 95.38 565 TYR B C 1
ATOM 12203 O O . TYR B 1 565 ? 12.953 36.344 12.055 1 95.38 565 TYR B O 1
ATOM 12211 N N . ARG B 1 566 ? 10.789 35.688 11.859 1 96.56 566 ARG B N 1
ATOM 12212 C CA . ARG B 1 566 ? 10.555 35.188 13.211 1 96.56 566 ARG B CA 1
ATOM 12213 C C . ARG B 1 566 ? 10.609 36.312 14.234 1 96.56 566 ARG B C 1
ATOM 12215 O O . ARG B 1 566 ? 11.016 36.125 15.375 1 96.56 566 ARG B O 1
ATOM 12222 N N . ASN B 1 567 ? 10.328 37.5 13.734 1 93.56 567 ASN B N 1
ATOM 12223 C CA . ASN B 1 567 ? 10.008 38.531 14.695 1 93.56 567 ASN B CA 1
ATOM 12224 C C . ASN B 1 567 ? 8.625 38.344 15.312 1 93.56 567 ASN B C 1
ATOM 12226 O O . ASN B 1 567 ? 7.695 37.906 14.625 1 93.56 567 ASN B O 1
ATOM 12230 N N . PHE B 1 568 ? 8.492 38.688 16.578 1 91.94 568 PHE B N 1
ATOM 12231 C CA . PHE B 1 568 ? 7.281 38.406 17.328 1 91.94 568 PHE B CA 1
ATOM 12232 C C . PHE B 1 568 ? 6.156 39.344 16.922 1 91.94 568 PHE B C 1
ATOM 12234 O O . PHE B 1 568 ? 6.391 40.531 16.688 1 91.94 568 PHE B O 1
ATOM 12241 N N . THR B 1 569 ? 5.043 38.75 16.766 1 86 569 THR B N 1
ATOM 12242 C CA . THR B 1 569 ? 3.811 39.531 16.688 1 86 569 THR B CA 1
ATOM 12243 C C . THR B 1 569 ? 3.045 39.438 18.016 1 86 569 THR B C 1
ATOM 12245 O O . THR B 1 569 ? 3.477 38.781 18.953 1 86 569 THR B O 1
ATOM 12248 N N . ARG B 1 570 ? 1.973 40.219 18.172 1 82.12 570 ARG B N 1
ATOM 12249 C CA . ARG B 1 570 ? 1.162 40.156 19.391 1 82.12 570 ARG B CA 1
ATOM 12250 C C . ARG B 1 570 ? 0.559 38.781 19.594 1 82.12 570 ARG B C 1
ATOM 12252 O O . ARG B 1 570 ? 0.339 38.375 20.734 1 82.12 570 ARG B O 1
ATOM 12259 N N . ASP B 1 571 ? 0.364 38.125 18.516 1 91 571 ASP B N 1
ATOM 12260 C CA . ASP B 1 571 ? -0.242 36.812 18.562 1 91 571 ASP B CA 1
ATOM 12261 C C . ASP B 1 571 ? 0.705 35.781 19.219 1 91 571 ASP B C 1
ATOM 12263 O O . ASP B 1 571 ? 0.26 34.812 19.812 1 91 571 ASP B O 1
ATOM 12267 N N . TYR B 1 572 ? 2.039 36.062 19.047 1 94.5 572 TYR B N 1
ATOM 12268 C CA . TYR B 1 572 ? 3.016 35.188 19.703 1 94.5 572 TYR B CA 1
ATOM 12269 C C . TYR B 1 572 ? 2.814 35.219 21.219 1 94.5 572 TYR B C 1
ATOM 12271 O O . TYR B 1 572 ? 2.775 34.156 21.844 1 94.5 572 TYR B O 1
ATOM 12279 N N . TRP B 1 573 ? 2.605 36.344 21.828 1 93.62 573 TRP B N 1
ATOM 12280 C CA . TRP B 1 573 ? 2.475 36.5 23.266 1 93.62 573 TRP B CA 1
ATOM 12281 C C . TRP B 1 573 ? 1.133 35.938 23.75 1 93.62 573 TRP B C 1
ATOM 12283 O O . TRP B 1 573 ? 1.047 35.375 24.844 1 93.62 573 TRP B O 1
ATOM 12293 N N . GLU B 1 574 ? 0.086 36.219 22.969 1 94.19 574 GLU B N 1
ATOM 12294 C CA . GLU B 1 574 ? -1.215 35.656 23.297 1 94.19 574 GLU B CA 1
ATOM 12295 C C . GLU B 1 574 ? -1.162 34.125 23.328 1 94.19 574 GLU B C 1
ATOM 12297 O O . GLU B 1 574 ? -1.707 33.5 24.25 1 94.19 574 GLU B O 1
ATOM 12302 N N . THR B 1 575 ? -0.477 33.531 22.344 1 96.25 575 THR B N 1
ATOM 12303 C CA . THR B 1 575 ? -0.329 32.094 22.266 1 96.25 575 THR B CA 1
ATOM 12304 C C . THR B 1 575 ? 0.438 31.562 23.484 1 96.25 575 THR B C 1
ATOM 12306 O O . THR B 1 575 ? 0.021 30.594 24.125 1 96.25 575 THR B O 1
ATOM 12309 N N . LYS B 1 576 ? 1.564 32.219 23.797 1 97.31 576 LYS B N 1
ATOM 12310 C CA . LYS B 1 576 ? 2.379 31.844 24.938 1 97.31 576 LYS B CA 1
ATOM 12311 C C . LYS B 1 576 ? 1.553 31.828 26.234 1 97.31 576 LYS B C 1
ATOM 12313 O O . LYS B 1 576 ? 1.65 30.906 27.031 1 97.31 576 LYS B O 1
ATOM 12318 N N . ALA B 1 577 ? 0.716 32.844 26.406 1 96.62 577 ALA B N 1
ATOM 12319 C CA . ALA B 1 577 ? -0.087 32.969 27.609 1 96.62 577 ALA B CA 1
ATOM 12320 C C . ALA B 1 577 ? -1.174 31.906 27.672 1 96.62 577 ALA B C 1
ATOM 12322 O O . ALA B 1 577 ? -1.385 31.281 28.719 1 96.62 577 ALA B O 1
ATOM 12323 N N . VAL B 1 578 ? -1.861 31.672 26.578 1 96.94 578 VAL B N 1
ATOM 12324 C CA . VAL B 1 578 ? -2.955 30.719 26.531 1 96.94 578 VAL B CA 1
ATOM 12325 C C . VAL B 1 578 ? -2.408 29.297 26.734 1 96.94 578 VAL B C 1
ATOM 12327 O O . VAL B 1 578 ? -3.041 28.469 27.391 1 96.94 578 VAL B O 1
ATOM 12330 N N . TYR B 1 579 ? -1.219 29.016 26.219 1 98.25 579 TYR B N 1
ATOM 12331 C CA . TYR B 1 579 ? -0.639 27.672 26.234 1 98.25 579 TYR B CA 1
ATOM 12332 C C . TYR B 1 579 ? 0.127 27.422 27.531 1 98.25 579 TYR B C 1
ATOM 12334 O O . TYR B 1 579 ? 0.66 26.344 27.75 1 98.25 579 TYR B O 1
ATOM 12342 N N . ALA B 1 580 ? 0.202 28.406 28.422 1 98 580 ALA B N 1
ATOM 12343 C CA . ALA B 1 580 ? 0.983 28.25 29.656 1 98 580 ALA B CA 1
ATOM 12344 C C . ALA B 1 580 ? 0.475 27.078 30.484 1 98 580 ALA B C 1
ATOM 12346 O O . ALA B 1 580 ? -0.713 27 30.797 1 98 580 ALA B O 1
ATOM 12347 N N . PRO B 1 581 ? 1.363 26.234 30.906 1 97.88 581 PRO B N 1
ATOM 12348 C CA . PRO B 1 581 ? 0.932 25.031 31.609 1 97.88 581 PRO B CA 1
ATOM 12349 C C . PRO B 1 581 ? 0.894 25.234 33.125 1 97.88 581 PRO B C 1
ATOM 12351 O O . PRO B 1 581 ? 0.635 24.281 33.875 1 97.88 581 PRO B O 1
ATOM 12354 N N . VAL B 1 582 ? 1.177 26.422 33.625 1 98 582 VAL B N 1
ATOM 12355 C CA . VAL B 1 582 ? 1.105 26.734 35.031 1 98 582 VAL B CA 1
ATOM 12356 C C . VAL B 1 582 ? 0.616 28.172 35.219 1 98 582 VAL B C 1
ATOM 12358 O O . VAL B 1 582 ? 1.022 29.078 34.469 1 98 582 VAL B O 1
ATOM 12361 N N . TYR B 1 583 ? -0.276 28.422 36.094 1 97.44 583 TYR B N 1
ATOM 12362 C CA . TYR B 1 583 ? -0.834 29.75 36.344 1 97.44 583 TYR B CA 1
ATOM 12363 C C . TYR B 1 583 ? -1.735 29.75 37.562 1 97.44 583 TYR B C 1
ATOM 12365 O O . TYR B 1 583 ? -2.242 28.703 37.969 1 97.44 583 TYR B O 1
ATOM 12373 N N . PRO B 1 584 ? -1.914 30.938 38.188 1 97.81 584 PRO B N 1
ATOM 12374 C CA . PRO B 1 584 ? -2.959 31.031 39.219 1 97.81 584 PRO B CA 1
ATOM 12375 C C . PRO B 1 584 ? -4.355 30.781 38.656 1 97.81 584 PRO B C 1
ATOM 12377 O O . PRO B 1 584 ? -4.711 31.328 37.594 1 97.81 584 PRO B O 1
ATOM 12380 N N . ALA B 1 585 ? -5.152 30.078 39.375 1 96.62 585 ALA B N 1
ATOM 12381 C CA . ALA B 1 585 ? -6.48 29.688 38.906 1 96.62 585 ALA B CA 1
ATOM 12382 C C . ALA B 1 585 ? -7.512 30.766 39.25 1 96.62 585 ALA B C 1
ATOM 12384 O O . ALA B 1 585 ? -8.695 30.609 38.938 1 96.62 585 ALA B O 1
ATOM 12385 N N . VAL B 1 586 ? -7.047 31.875 39.844 1 96.25 586 VAL B N 1
ATOM 12386 C CA . VAL B 1 586 ? -7.938 32.969 40.188 1 96.25 586 VAL B CA 1
ATOM 12387 C C . VAL B 1 586 ? -7.32 34.281 39.719 1 96.25 586 VAL B C 1
ATOM 12389 O O . VAL B 1 586 ? -6.094 34.406 39.625 1 96.25 586 VAL B O 1
ATOM 12392 N N . ASP B 1 587 ? -8.219 35.219 39.531 1 95.44 587 ASP B N 1
ATOM 12393 C CA . ASP B 1 587 ? -7.742 36.531 39.094 1 95.44 587 ASP B CA 1
ATOM 12394 C C . ASP B 1 587 ? -7.824 37.562 40.25 1 95.44 587 ASP B C 1
ATOM 12396 O O . ASP B 1 587 ? -7.246 38.625 40.188 1 95.44 587 ASP B O 1
ATOM 12400 N N . ARG B 1 588 ? -8.539 37.188 41.312 1 96.88 588 ARG B N 1
ATOM 12401 C CA . ARG B 1 588 ? -8.711 38.031 42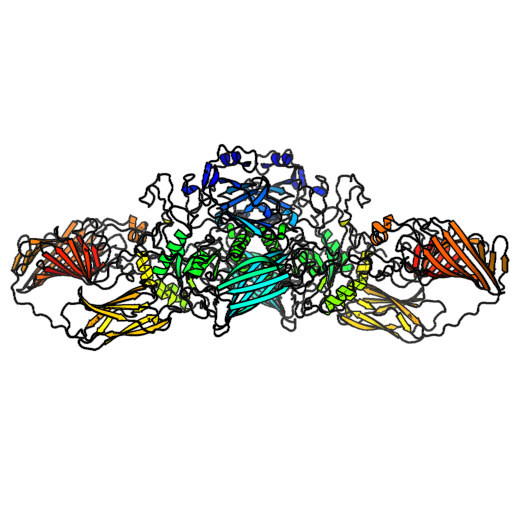.469 1 96.88 588 ARG B CA 1
ATOM 12402 C C . ARG B 1 588 ? -8.867 37.219 43.75 1 96.88 588 ARG B C 1
ATOM 12404 O O . ARG B 1 588 ? -9.375 36.094 43.688 1 96.88 588 ARG B O 1
ATOM 12411 N N . ILE B 1 589 ? -8.359 37.75 44.688 1 96.69 589 ILE B N 1
ATOM 12412 C CA . ILE B 1 589 ? -8.531 37.125 46 1 96.69 589 ILE B CA 1
ATOM 12413 C C . ILE B 1 589 ? -8.688 38.188 47.094 1 96.69 589 ILE B C 1
ATOM 12415 O O . ILE B 1 589 ? -8.078 39.25 47 1 96.69 589 ILE B O 1
ATOM 12419 N N . SER B 1 590 ? -9.531 37.938 48.062 1 95.56 590 SER B N 1
ATOM 12420 C CA . SER B 1 590 ? -9.734 38.844 49.188 1 95.56 590 SER B CA 1
ATOM 12421 C C . SER B 1 590 ? -8.734 38.625 50.312 1 95.56 590 SER B C 1
ATOM 12423 O O . SER B 1 590 ? -8.266 37.5 50.5 1 95.56 590 SER B O 1
ATOM 12425 N N . PHE B 1 591 ? -8.406 39.656 51 1 95.25 591 PHE B N 1
ATOM 12426 C CA . PHE B 1 591 ? -7.543 39.531 52.188 1 95.25 591 PHE B CA 1
ATOM 12427 C C . PHE B 1 591 ? -7.934 40.5 53.281 1 95.25 591 PHE B C 1
ATOM 12429 O O . PHE B 1 591 ? -8.594 41.5 53 1 95.25 591 PHE B O 1
ATOM 12436 N N . VAL B 1 592 ? -7.594 40.156 54.469 1 93.31 592 VAL B N 1
ATOM 12437 C CA . VAL B 1 592 ? -7.742 41.062 55.594 1 93.31 592 VAL B CA 1
ATOM 12438 C C . VAL B 1 592 ? -6.395 41.688 55.938 1 93.31 592 VAL B C 1
ATOM 12440 O O . VAL B 1 592 ? -5.406 40.969 56.156 1 93.31 592 VAL B O 1
ATOM 12443 N N . PRO B 1 593 ? -6.398 43 56 1 92.5 593 PRO B N 1
ATOM 12444 C CA . PRO B 1 593 ? -5.125 43.625 56.375 1 92.5 593 PRO B CA 1
ATOM 12445 C C . PRO B 1 593 ? -4.562 43.094 57.688 1 92.5 593 PRO B C 1
ATOM 12447 O O . PRO B 1 593 ? -5.281 43.031 58.688 1 92.5 593 PRO B O 1
ATOM 12450 N N . GLY B 1 594 ? -3.418 42.625 57.688 1 90.25 594 GLY B N 1
ATOM 12451 C CA . GLY B 1 594 ? -2.742 42.125 58.875 1 90.25 594 GLY B CA 1
ATOM 12452 C C . GLY B 1 594 ? -2.781 40.625 58.969 1 90.25 594 GLY B C 1
ATOM 12453 O O . GLY B 1 594 ? -2.119 40.031 59.844 1 90.25 594 GLY B O 1
ATOM 12454 N N . GLN B 1 595 ? -3.523 40.031 58.094 1 94.06 595 GLN B N 1
ATOM 12455 C CA . GLN B 1 595 ? -3.508 38.562 58.156 1 94.06 595 GLN B CA 1
ATOM 12456 C C . GLN B 1 595 ? -2.166 38.031 57.688 1 94.06 595 GLN B C 1
ATOM 12458 O O . GLN B 1 595 ? -1.396 38.719 57.031 1 94.06 595 GLN B O 1
ATOM 12463 N N . ASP B 1 596 ? -1.897 36.781 58 1 95.25 596 ASP B N 1
ATOM 12464 C CA . ASP B 1 596 ? -0.578 36.188 57.781 1 95.25 596 ASP B CA 1
ATOM 12465 C C . ASP B 1 596 ? -0.368 35.875 56.312 1 95.25 596 ASP B C 1
ATOM 12467 O O . ASP B 1 596 ? 0.673 36.219 55.719 1 95.25 596 ASP B O 1
ATOM 12471 N N . SER B 1 597 ? -1.314 35.188 55.719 1 96.62 597 SER B N 1
ATOM 12472 C CA . SER B 1 597 ? -1.158 34.719 54.344 1 96.62 597 SER B CA 1
ATOM 12473 C C . SER B 1 597 ? -2.51 34.562 53.656 1 96.62 597 SER B C 1
ATOM 12475 O O . SER B 1 597 ? -3.551 34.562 54.312 1 96.62 597 SER B O 1
ATOM 12477 N N . VAL B 1 598 ? -2.527 34.562 52.344 1 96.62 598 VAL B N 1
ATOM 12478 C CA . VAL B 1 598 ? -3.678 34.188 51.531 1 96.62 598 VAL B CA 1
ATOM 12479 C C . VAL B 1 598 ? -3.336 33 50.656 1 96.62 598 VAL B C 1
ATOM 12481 O O . VAL B 1 598 ? -2.207 32.875 50.188 1 96.62 598 VAL B O 1
ATOM 12484 N N . ARG B 1 599 ? -4.277 32.125 50.469 1 96.69 599 ARG B N 1
ATOM 12485 C CA . ARG B 1 599 ? -4.098 30.938 49.656 1 96.69 599 ARG B CA 1
ATOM 12486 C C . ARG B 1 599 ? -4.438 31.234 48.188 1 96.69 599 ARG B C 1
ATOM 12488 O O . ARG B 1 599 ? -5.582 31.562 47.875 1 96.69 599 ARG B O 1
ATOM 12495 N N . ILE B 1 600 ? -3.512 31.141 47.312 1 97.75 600 ILE B N 1
ATOM 12496 C CA . ILE B 1 600 ? -3.715 31.312 45.875 1 97.75 600 ILE B CA 1
ATOM 12497 C C . ILE B 1 600 ? -3.627 29.953 45.188 1 97.75 600 ILE B C 1
ATOM 12499 O O . ILE B 1 600 ? -2.562 29.328 45.156 1 97.75 600 ILE B O 1
ATOM 12503 N N . PRO B 1 601 ? -4.691 29.453 44.594 1 98.06 601 PRO B N 1
ATOM 12504 C CA . PRO B 1 601 ? -4.629 28.188 43.844 1 98.06 601 PRO B CA 1
ATOM 12505 C C . PRO B 1 601 ? -3.791 28.297 42.594 1 98.06 601 PRO B C 1
ATOM 12507 O O . PRO B 1 601 ? -4.031 29.172 41.75 1 98.06 601 PRO B O 1
ATOM 12510 N N . ILE B 1 602 ? -2.75 27.438 42.438 1 98.12 602 ILE B N 1
ATOM 12511 C CA . ILE B 1 602 ? -1.905 27.344 41.25 1 98.12 602 ILE B CA 1
ATOM 12512 C C . ILE B 1 602 ? -2.262 26.094 40.438 1 98.12 602 ILE B C 1
ATOM 12514 O O . ILE B 1 602 ? -2.186 24.984 40.969 1 98.12 602 ILE B O 1
ATOM 12518 N N . GLN B 1 603 ? -2.67 26.328 39.25 1 97.88 603 GLN B N 1
ATOM 12519 C CA . GLN B 1 603 ? -3.021 25.234 38.375 1 97.88 603 GLN B CA 1
ATOM 12520 C C . GLN B 1 603 ? -1.78 24.672 37.688 1 97.88 603 GLN B C 1
ATOM 12522 O O . GLN B 1 603 ? -0.951 25.422 37.156 1 97.88 603 GLN B O 1
ATOM 12527 N N . ASN B 1 604 ? -1.562 23.312 37.719 1 98.06 604 ASN B N 1
ATOM 12528 C CA . ASN B 1 604 ? -0.546 22.594 36.969 1 98.06 604 ASN B CA 1
ATOM 12529 C C . ASN B 1 604 ? -1.149 21.875 35.75 1 98.06 604 ASN B C 1
ATOM 12531 O O . ASN B 1 604 ? -1.733 20.797 35.906 1 98.06 604 ASN B O 1
ATOM 12535 N N . ASP B 1 605 ? -0.908 22.438 34.562 1 97.38 605 ASP B N 1
ATOM 12536 C CA . ASP B 1 605 ? -1.441 21.828 33.344 1 97.38 605 ASP B CA 1
ATOM 12537 C C . ASP B 1 605 ? -0.353 21.094 32.562 1 97.38 605 ASP B C 1
ATOM 12539 O O . ASP B 1 605 ? -0.558 20.688 31.422 1 97.38 605 ASP B O 1
ATOM 12543 N N . PHE B 1 606 ? 0.859 20.938 33.156 1 97.69 606 PHE B N 1
ATOM 12544 C CA . PHE B 1 606 ? 1.8 19.984 32.594 1 97.69 606 PHE B CA 1
ATOM 12545 C C . PHE B 1 606 ? 1.212 18.578 32.562 1 97.69 606 PHE B C 1
ATOM 12547 O O . PHE B 1 606 ? 0.332 18.266 33.375 1 97.69 606 PHE B O 1
ATOM 12554 N N . ASP B 1 607 ? 1.734 17.812 31.656 1 97.94 607 ASP B N 1
ATOM 12555 C CA . ASP B 1 607 ? 1.22 16.453 31.547 1 97.94 607 ASP B CA 1
ATOM 12556 C C . ASP B 1 607 ? 2.029 15.484 32.406 1 97.94 607 ASP B C 1
ATOM 12558 O O . ASP B 1 607 ? 1.502 14.477 32.875 1 97.94 607 ASP B O 1
ATOM 12562 N N . PHE B 1 608 ? 3.314 15.812 32.594 1 97.31 608 PHE B N 1
ATOM 12563 C CA . PHE B 1 608 ? 4.203 14.891 33.281 1 97.31 608 PHE B CA 1
ATOM 12564 C C . PHE B 1 608 ? 5.016 15.617 34.344 1 97.31 608 PHE B C 1
ATOM 12566 O O . PHE B 1 608 ? 5.504 15 35.281 1 97.31 608 PHE B O 1
ATOM 12573 N N . THR B 1 609 ? 5.152 16.906 34.344 1 96.56 609 THR B N 1
ATOM 12574 C CA . THR B 1 609 ? 6.07 17.688 35.156 1 96.56 609 THR B CA 1
ATOM 12575 C C . THR B 1 609 ? 5.406 18.094 36.469 1 96.56 609 THR B C 1
ATOM 12577 O O . THR B 1 609 ? 4.309 18.672 36.469 1 96.56 609 THR B O 1
ATOM 12580 N N . ASN B 1 610 ? 6.09 17.859 37.531 1 96.81 610 ASN B N 1
ATOM 12581 C CA . ASN B 1 610 ? 5.723 18.391 38.844 1 96.81 610 ASN B CA 1
ATOM 12582 C C . ASN B 1 610 ? 6.133 19.859 39 1 96.81 610 ASN B C 1
ATOM 12584 O O . ASN B 1 610 ? 7.191 20.25 38.5 1 96.81 610 ASN B O 1
ATOM 12588 N N . LEU B 1 611 ? 5.41 20.688 39.719 1 97.25 611 LEU B N 1
ATOM 12589 C CA . LEU B 1 611 ? 5.676 22.109 39.844 1 97.25 611 LEU B CA 1
ATOM 12590 C C . LEU B 1 611 ? 6.965 22.359 40.594 1 97.25 611 LEU B C 1
ATOM 12592 O O . LEU B 1 611 ? 7.496 23.469 40.594 1 97.25 611 LEU B O 1
ATOM 12596 N N . SER B 1 612 ? 7.504 21.328 41.281 1 96.38 612 SER B N 1
ATOM 12597 C CA . SER B 1 612 ? 8.766 21.484 42 1 96.38 612 SER B CA 1
ATOM 12598 C C . SER B 1 612 ? 9.891 21.891 41.062 1 96.38 612 SER B C 1
ATOM 12600 O O . SER B 1 612 ? 10.914 22.422 41.5 1 96.38 612 SER B O 1
ATOM 12602 N N . SER B 1 613 ? 9.664 21.625 39.781 1 94.5 613 SER B N 1
ATOM 12603 C CA . SER B 1 613 ? 10.68 21.969 38.812 1 94.5 613 SER B CA 1
ATOM 12604 C C . SER B 1 613 ? 10.461 23.375 38.25 1 94.5 613 SER B C 1
ATOM 12606 O O . SER B 1 613 ? 11.203 23.828 37.375 1 94.5 613 SER B O 1
ATOM 12608 N N . VAL B 1 614 ? 9.461 24.125 38.719 1 96.75 614 VAL B N 1
ATOM 12609 C CA . VAL B 1 614 ? 9.109 25.469 38.281 1 96.75 614 VAL B CA 1
ATOM 12610 C C . VAL B 1 614 ? 9.398 26.469 39.375 1 96.75 614 VAL B C 1
ATOM 12612 O O . VAL B 1 614 ? 9.055 26.234 40.531 1 96.75 614 VAL B O 1
ATOM 12615 N N . LYS B 1 615 ? 10.055 27.469 39.031 1 96.94 615 LYS B N 1
ATOM 12616 C CA . LYS B 1 615 ? 10.289 28.562 39.969 1 96.94 615 LYS B CA 1
ATOM 12617 C C . LYS B 1 615 ? 9.211 29.641 39.844 1 96.94 615 LYS B C 1
ATOM 12619 O O . LYS B 1 615 ? 8.789 29.984 38.75 1 96.94 615 LYS B O 1
ATOM 12624 N N . MET B 1 616 ? 8.766 30.125 41 1 97.12 616 MET B N 1
ATOM 12625 C CA . MET B 1 616 ? 7.727 31.141 41.062 1 97.12 616 MET B CA 1
ATOM 12626 C C . MET B 1 616 ? 8.234 32.406 41.75 1 97.12 616 MET B C 1
ATOM 12628 O O . MET B 1 616 ? 8.43 32.406 42.969 1 97.12 616 MET B O 1
ATOM 12632 N N . ALA B 1 617 ? 8.484 33.406 41.031 1 98 617 ALA B N 1
ATOM 12633 C CA . ALA B 1 617 ? 8.781 34.719 41.594 1 98 617 ALA B CA 1
ATOM 12634 C C . ALA B 1 617 ? 7.504 35.562 41.75 1 98 617 ALA B C 1
ATOM 12636 O O . ALA B 1 617 ? 6.672 35.594 40.812 1 98 617 ALA B O 1
ATOM 12637 N N . TRP B 1 618 ? 7.277 36.094 42.938 1 98.06 618 TRP B N 1
ATOM 12638 C CA . TRP B 1 618 ? 6.082 36.906 43.156 1 98.06 618 TRP B CA 1
ATOM 12639 C C . TRP B 1 618 ? 6.449 38.281 43.75 1 98.06 618 TRP B C 1
ATOM 12641 O O . TRP B 1 618 ? 7.473 38.406 44.406 1 98.06 618 TRP B O 1
ATOM 12651 N N . SER B 1 619 ? 5.656 39.312 43.438 1 98.19 619 SER B N 1
ATOM 12652 C CA . SER B 1 619 ? 5.809 40.688 43.969 1 98.19 619 SER B CA 1
ATOM 12653 C C . SER B 1 619 ? 4.453 41.312 44.281 1 98.19 619 SER B C 1
ATOM 12655 O O . SER B 1 619 ? 3.615 41.469 43.406 1 98.19 619 SER B O 1
ATOM 12657 N N . VAL B 1 620 ? 4.234 41.562 45.531 1 97.75 620 VAL B N 1
ATOM 12658 C CA . VAL B 1 620 ? 3.029 42.281 45.938 1 97.75 620 VAL B CA 1
ATOM 12659 C C . VAL B 1 620 ? 3.164 43.781 45.656 1 97.75 620 VAL B C 1
ATOM 12661 O O . VAL B 1 620 ? 4.172 44.375 46 1 97.75 620 VAL B O 1
ATOM 12664 N N . ARG B 1 621 ? 2.109 44.281 45.062 1 97.5 621 ARG B N 1
ATOM 12665 C CA . ARG B 1 621 ? 2.213 45.625 44.531 1 97.5 621 ARG B CA 1
ATOM 12666 C C . ARG B 1 621 ? 1.014 46.469 44.938 1 97.5 621 ARG B C 1
ATOM 12668 O O . ARG B 1 621 ? -0.079 45.969 45.156 1 97.5 621 ARG B O 1
ATOM 12675 N N . GLU B 1 622 ? 1.263 47.75 45.125 1 96.44 622 GLU B N 1
ATOM 12676 C CA . GLU B 1 622 ? 0.274 48.812 45.25 1 96.44 622 GLU B CA 1
ATOM 12677 C C . GLU B 1 622 ? 0.406 49.812 44.094 1 96.44 622 GLU B C 1
ATOM 12679 O O . GLU B 1 622 ? 1.339 50.625 44.094 1 96.44 622 GLU B O 1
ATOM 12684 N N . ASP B 1 623 ? -0.558 49.719 43.188 1 95.06 623 ASP B N 1
ATOM 12685 C CA . ASP B 1 623 ? -0.432 50.5 41.969 1 95.06 623 ASP B CA 1
ATOM 12686 C C . ASP B 1 623 ? 0.936 50.281 41.312 1 95.06 623 ASP B C 1
ATOM 12688 O O . ASP B 1 623 ? 1.331 49.156 41.062 1 95.06 623 ASP B O 1
ATOM 12692 N N . GLU B 1 624 ? 1.809 51.25 41.219 1 94.25 624 GLU B N 1
ATOM 12693 C CA . GLU B 1 624 ? 3.09 51.125 40.531 1 94.25 624 GLU B CA 1
ATOM 12694 C C . GLU B 1 624 ? 4.188 50.656 41.469 1 94.25 624 GLU B C 1
ATOM 12696 O O . GLU B 1 624 ? 5.266 50.25 41.062 1 94.25 624 GLU B O 1
ATOM 12701 N N . ASN B 1 625 ? 3.93 50.625 42.781 1 95.38 625 ASN B N 1
ATOM 12702 C CA . ASN B 1 625 ? 4.969 50.375 43.75 1 95.38 625 ASN B CA 1
ATOM 12703 C C . ASN B 1 625 ? 5.043 48.906 44.156 1 95.38 625 ASN B C 1
ATOM 12705 O O . ASN B 1 625 ? 4.02 48.281 44.438 1 95.38 625 ASN B O 1
ATOM 12709 N N . VAL B 1 626 ? 6.223 48.406 44.156 1 97.25 626 VAL B N 1
ATOM 12710 C CA . VAL B 1 626 ? 6.453 47.062 44.719 1 97.25 626 VAL B CA 1
ATOM 12711 C C . VAL B 1 626 ? 6.598 47.188 46.25 1 97.25 626 VAL B C 1
ATOM 12713 O O . VAL B 1 626 ? 7.484 47.875 46.75 1 97.25 626 VAL B O 1
ATOM 12716 N N . LEU B 1 627 ? 5.77 46.531 46.906 1 96.69 627 LEU 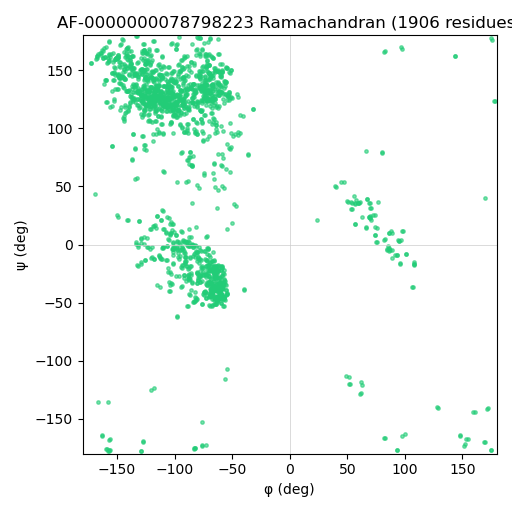B N 1
ATOM 12717 C CA . LEU B 1 627 ? 5.836 46.594 48.375 1 96.69 627 LEU B CA 1
ATOM 12718 C C . LEU B 1 627 ? 6.867 45.594 48.906 1 96.69 627 LEU B C 1
ATOM 12720 O O . LEU B 1 627 ? 7.711 45.938 49.719 1 96.69 627 LEU B O 1
ATOM 12724 N N . TYR B 1 628 ? 6.82 44.312 48.469 1 96.19 628 TYR B N 1
ATOM 12725 C CA . TYR B 1 628 ? 7.766 43.25 48.781 1 96.19 628 TYR B CA 1
ATOM 12726 C C . TYR B 1 628 ? 7.633 42.125 47.781 1 96.19 628 TYR B C 1
ATOM 12728 O O . TYR B 1 628 ? 6.68 42.062 47 1 96.19 628 TYR B O 1
ATOM 12736 N N . SER B 1 629 ? 8.648 41.312 47.688 1 97.62 629 SER B N 1
ATOM 12737 C CA . SER B 1 629 ? 8.703 40.219 46.719 1 97.62 629 SER B CA 1
ATOM 12738 C C . SER B 1 629 ? 9.352 38.969 47.312 1 97.62 629 SER B C 1
ATOM 12740 O O . SER B 1 629 ? 9.914 39.031 48.406 1 97.62 629 SER B O 1
ATOM 12742 N N . GLY B 1 630 ? 9.266 37.875 46.625 1 97.06 630 GLY B N 1
ATOM 12743 C CA . GLY B 1 630 ? 9.867 36.594 46.969 1 97.06 630 GLY B CA 1
ATOM 12744 C C . GLY B 1 630 ? 9.922 35.594 45.812 1 97.06 630 GLY B C 1
ATOM 12745 O O . GLY B 1 630 ? 9.406 35.875 44.719 1 97.06 630 GLY B O 1
ATOM 12746 N N . THR B 1 631 ? 10.711 34.594 46 1 96.56 631 THR B N 1
ATOM 12747 C CA . THR B 1 631 ? 10.797 33.469 45.062 1 96.56 631 THR B CA 1
ATOM 12748 C C . THR B 1 631 ? 10.57 32.156 45.781 1 96.56 631 THR B C 1
ATOM 12750 O O . THR B 1 631 ? 11.188 31.875 46.812 1 96.56 631 THR B O 1
ATOM 12753 N N . ASP B 1 632 ? 9.688 31.375 45.312 1 95.75 632 ASP B N 1
ATOM 12754 C CA . ASP B 1 632 ? 9.367 30.109 45.938 1 95.75 632 ASP B CA 1
ATOM 12755 C C . ASP B 1 632 ? 9.234 29 44.875 1 95.75 632 ASP B C 1
ATOM 12757 O O . ASP B 1 632 ? 9.305 29.25 43.688 1 95.75 632 ASP B O 1
ATOM 12761 N N . SER B 1 633 ? 9.312 27.844 45.312 1 93.31 633 SER B N 1
ATOM 12762 C CA . SER B 1 633 ? 8.875 26.656 44.594 1 93.31 633 SER B CA 1
ATOM 12763 C C . SER B 1 633 ? 7.82 25.891 45.375 1 93.31 633 SER B C 1
ATOM 12765 O O . SER B 1 633 ? 7.664 26.094 46.594 1 93.31 633 SER B O 1
ATOM 12767 N N . MET B 1 634 ? 7.031 25.156 44.688 1 94.25 634 MET B N 1
ATOM 12768 C CA . MET B 1 634 ? 6.008 24.375 45.375 1 94.25 634 MET B CA 1
ATOM 12769 C C . MET B 1 634 ? 5.824 23.016 44.688 1 94.25 634 MET B C 1
ATOM 12771 O O . MET B 1 634 ? 6.191 22.828 43.531 1 94.25 634 MET B O 1
ATOM 12775 N N . TYR B 1 635 ? 5.371 22.125 45.531 1 95.5 635 TYR B N 1
ATOM 12776 C CA . TYR B 1 635 ? 4.984 20.812 45 1 95.5 635 TYR B CA 1
ATOM 12777 C C . TYR B 1 635 ? 3.572 20.859 44.438 1 95.5 635 TYR B C 1
ATOM 12779 O O . TYR B 1 635 ? 2.676 21.469 45 1 95.5 635 TYR B O 1
ATOM 12787 N N . GLY B 1 636 ? 3.312 20.344 43.219 1 97.19 636 GLY B N 1
ATOM 12788 C CA . GLY B 1 636 ? 2.035 20.172 42.531 1 97.19 636 GLY B CA 1
ATOM 12789 C C . GLY B 1 636 ? 2.074 19.141 41.438 1 97.19 636 GLY B C 1
ATOM 12790 O O . GLY B 1 636 ? 2.877 19.25 40.5 1 97.19 636 GLY B O 1
ATOM 12791 N N . TYR B 1 637 ? 1.184 18.109 41.531 1 96.62 637 TYR B N 1
ATOM 12792 C CA . TYR B 1 637 ? 1.131 17.062 40.531 1 96.62 637 TYR B CA 1
ATOM 12793 C C . TYR B 1 637 ? 0.581 17.578 39.219 1 96.62 637 TYR B C 1
ATOM 12795 O O . TYR B 1 637 ? -0.186 18.547 39.188 1 96.62 637 TYR B O 1
ATOM 12803 N N . PRO B 1 638 ? 0.951 16.922 38.094 1 96.75 638 PRO B N 1
ATOM 12804 C CA . PRO B 1 638 ? 0.352 17.281 36.812 1 96.75 638 PRO B CA 1
ATOM 12805 C C . PRO B 1 638 ? -1.173 17.203 36.844 1 96.75 638 PRO B C 1
ATOM 12807 O O . PRO B 1 638 ? -1.746 16.312 37.469 1 96.75 638 PRO B O 1
ATOM 12810 N N . HIS B 1 639 ? -1.812 18.141 36.219 1 95.94 639 HIS B N 1
ATOM 12811 C CA . HIS B 1 639 ? -3.252 18.203 36 1 95.94 639 HIS B CA 1
ATOM 12812 C C . HIS B 1 639 ? -4 18.453 37.312 1 95.94 639 HIS B C 1
ATOM 12814 O O . HIS B 1 639 ? -5.176 18.109 37.438 1 95.94 639 HIS B O 1
ATOM 12820 N N . THR B 1 640 ? -3.285 19.078 38.344 1 96.81 640 THR B N 1
ATOM 12821 C CA . THR B 1 640 ? -3.951 19.344 39.594 1 96.81 640 THR B CA 1
ATOM 12822 C C . THR B 1 640 ? -3.787 20.812 40 1 96.81 640 THR B C 1
ATOM 12824 O O . THR B 1 640 ? -3.029 21.547 39.344 1 96.81 640 THR B O 1
ATOM 12827 N N . VAL B 1 641 ? -4.555 21.234 40.906 1 97.56 641 VAL B N 1
ATOM 12828 C CA . VAL B 1 641 ? -4.438 22.562 41.5 1 97.56 641 VAL B CA 1
ATOM 12829 C C . VAL B 1 641 ? -3.818 22.422 42.906 1 97.56 641 VAL B C 1
ATOM 12831 O O . VAL B 1 641 ? -4.176 21.531 43.656 1 97.56 641 VAL B O 1
ATOM 12834 N N . SER B 1 642 ? -2.824 23.203 43.188 1 97.56 642 SER B N 1
ATOM 12835 C CA . SER B 1 642 ? -2.203 23.266 44.5 1 97.56 642 SER B CA 1
ATOM 12836 C C . SER B 1 642 ? -2.205 24.703 45.062 1 97.56 642 SER B C 1
ATOM 12838 O O . SER B 1 642 ? -2.076 25.656 44.281 1 97.56 642 SER B O 1
ATOM 12840 N N . ASP B 1 643 ? -2.328 24.859 46.344 1 97.06 643 ASP B N 1
ATOM 12841 C CA . ASP B 1 643 ? -2.441 26.188 46.938 1 97.06 643 ASP B CA 1
ATOM 12842 C C . ASP B 1 643 ? -1.065 26.75 47.281 1 97.06 643 ASP B C 1
ATOM 12844 O O . ASP B 1 643 ? -0.272 26.094 47.969 1 97.06 643 ASP B O 1
ATOM 12848 N N . PHE B 1 644 ? -0.788 27.812 46.906 1 97.06 644 PHE B N 1
ATOM 12849 C CA . PHE B 1 644 ? 0.375 28.578 47.344 1 97.06 644 PHE B CA 1
ATOM 12850 C C . PHE B 1 644 ? -0.001 29.562 48.438 1 97.06 644 PHE B C 1
ATOM 12852 O O . PHE B 1 644 ? -0.938 30.344 48.281 1 97.06 644 PHE B O 1
ATOM 12859 N N . LYS B 1 645 ? 0.678 29.578 49.5 1 96.56 645 LYS B N 1
ATOM 12860 C CA . LYS B 1 645 ? 0.442 30.516 50.594 1 96.56 645 LYS B CA 1
ATOM 12861 C C . LYS B 1 645 ? 1.245 31.797 50.406 1 96.56 645 LYS B C 1
ATOM 12863 O O . LYS B 1 645 ? 2.414 31.859 50.781 1 96.56 645 LYS B O 1
ATOM 12868 N N . LEU B 1 646 ? 0.628 32.812 49.906 1 97.38 646 LEU B N 1
ATOM 12869 C CA . LEU B 1 646 ? 1.273 34.094 49.719 1 97.38 646 LEU B CA 1
ATOM 12870 C C . LEU B 1 646 ? 1.324 34.875 51.031 1 97.38 646 LEU B C 1
ATOM 12872 O O . LEU B 1 646 ? 0.286 35.125 51.656 1 97.38 646 LEU B O 1
ATOM 12876 N N . PRO B 1 647 ? 2.461 35.25 51.469 1 96.25 647 PRO B N 1
ATOM 12877 C CA . PRO B 1 647 ? 2.521 36.094 52.688 1 96.25 647 PRO B CA 1
ATOM 12878 C C . PRO B 1 647 ? 1.949 37.5 52.469 1 96.25 647 PRO B C 1
ATOM 12880 O O . PRO B 1 647 ? 2.314 38.156 51.5 1 96.25 647 PRO B O 1
ATOM 12883 N N . VAL B 1 648 ? 1.033 37.906 53.344 1 95.69 648 VAL B N 1
ATOM 12884 C CA . VAL B 1 648 ? 0.477 39.25 53.219 1 95.69 648 VAL B CA 1
ATOM 12885 C C . VAL B 1 648 ? 0.544 39.938 54.594 1 95.69 648 VAL B C 1
ATOM 12887 O O . VAL B 1 648 ? -0.171 40.938 54.812 1 95.69 648 VAL B O 1
ATOM 12890 N N . GLU B 1 649 ? 1.324 39.5 55.438 1 93.19 649 GLU B N 1
ATOM 12891 C CA . GLU B 1 649 ? 1.435 40.062 56.781 1 93.19 649 GLU B CA 1
ATOM 12892 C C . GLU B 1 649 ? 1.924 41.5 56.781 1 93.19 649 GLU B C 1
ATOM 12894 O O . GLU B 1 649 ? 1.606 42.281 57.688 1 93.19 649 GLU B O 1
ATOM 12899 N N . LYS B 1 650 ? 2.598 41.812 55.781 1 93.75 650 LYS B N 1
ATOM 12900 C CA . LYS B 1 650 ? 3.148 43.156 55.688 1 93.75 650 LYS B CA 1
ATOM 12901 C C . LYS B 1 650 ? 2.088 44.125 55.219 1 93.75 650 LYS B C 1
ATOM 12903 O O . LYS B 1 650 ? 2.27 45.344 55.344 1 93.75 650 LYS B O 1
ATOM 12908 N N . LEU B 1 651 ? 1.002 43.656 54.719 1 94 651 LEU B N 1
ATOM 12909 C CA . LEU B 1 651 ? -0.108 44.531 54.312 1 94 651 LEU B CA 1
ATOM 12910 C C . LEU B 1 651 ? -1.037 44.812 55.5 1 94 651 LEU B C 1
ATOM 12912 O O . LEU B 1 651 ? -2.17 44.312 55.531 1 94 651 LEU B O 1
ATOM 12916 N N . VAL B 1 652 ? -0.583 45.625 56.344 1 91.31 652 VAL B N 1
ATOM 12917 C CA . VAL B 1 652 ? -1.3 45.875 57.594 1 91.31 652 VAL B CA 1
ATOM 12918 C C . VAL B 1 652 ? -2.324 47 57.375 1 91.31 652 VAL B C 1
ATOM 12920 O O . VAL B 1 652 ? -3.305 47.094 58.125 1 91.31 652 VAL B O 1
ATOM 12923 N N . ALA B 1 653 ? -2.078 47.875 56.5 1 89.81 653 ALA B N 1
ATOM 12924 C CA . ALA B 1 653 ? -2.996 48.969 56.156 1 89.81 653 ALA B CA 1
ATOM 12925 C C . ALA B 1 653 ? -3.131 49.125 54.656 1 89.81 653 ALA B C 1
ATOM 12927 O O . ALA B 1 653 ? -2.205 48.812 53.906 1 89.81 653 ALA B O 1
ATOM 12928 N N . VAL B 1 654 ? -4.316 49.5 54.281 1 91.25 654 VAL B N 1
ATOM 12929 C CA . VAL B 1 654 ? -4.59 49.75 52.875 1 91.25 654 VAL B CA 1
ATOM 12930 C C . VAL B 1 654 ? -4.918 51.219 52.656 1 91.25 654 VAL B C 1
ATOM 12932 O O . VAL B 1 654 ? -5.605 51.844 53.469 1 91.25 654 VAL B O 1
ATOM 12935 N N . ARG B 1 655 ? -4.371 51.781 51.625 1 90.62 655 ARG B N 1
ATOM 12936 C CA . ARG B 1 655 ? -4.645 53.156 51.281 1 90.62 655 ARG B CA 1
ATOM 12937 C C . ARG B 1 655 ? -5.887 53.25 50.406 1 90.62 655 ARG B C 1
ATOM 12939 O O . ARG B 1 655 ? -6.059 52.5 49.469 1 90.62 655 ARG B O 1
ATOM 12946 N N . PRO B 1 656 ? -6.703 54.25 50.719 1 85.81 656 PRO B N 1
ATOM 12947 C CA . PRO B 1 656 ? -7.898 54.438 49.906 1 85.81 656 PRO B CA 1
ATOM 12948 C C . PRO B 1 656 ? -7.57 54.781 48.438 1 85.81 656 PRO B C 1
ATOM 12950 O O . PRO B 1 656 ? -6.652 55.562 48.188 1 85.81 656 PRO B O 1
ATOM 12953 N N . GLY B 1 657 ? -8.281 54.094 47.5 1 83.62 657 GLY B N 1
ATOM 12954 C CA . GLY B 1 657 ? -8.156 54.438 46.094 1 83.62 657 GLY B CA 1
ATOM 12955 C C . GLY B 1 657 ? -7.031 53.688 45.406 1 83.62 657 GLY B C 1
ATOM 12956 O O . GLY B 1 657 ? -6.867 53.781 44.188 1 83.62 657 GLY B O 1
ATOM 12957 N N . LYS B 1 658 ? -6.293 52.938 46.125 1 92.25 658 LYS B N 1
ATOM 12958 C CA . LYS B 1 658 ? -5.18 52.188 45.531 1 92.25 658 LYS B CA 1
ATOM 12959 C C . LYS B 1 658 ? -5.594 50.75 45.188 1 92.25 658 LYS B C 1
ATOM 12961 O O . LYS B 1 658 ? -6.508 50.219 45.812 1 92.25 658 LYS B O 1
ATOM 12966 N N . THR B 1 659 ? -4.965 50.25 44.156 1 95.12 659 THR B N 1
ATOM 12967 C CA . THR B 1 659 ? -5.172 48.875 43.75 1 95.12 659 THR B CA 1
ATOM 12968 C C . THR B 1 659 ? -4.012 48 44.219 1 95.12 659 THR B C 1
ATOM 12970 O O . THR B 1 659 ? -2.846 48.312 44 1 95.12 659 THR B O 1
ATOM 12973 N N . TYR B 1 660 ? -4.324 46.844 44.906 1 96.75 660 TYR B N 1
ATOM 12974 C CA . TYR B 1 660 ? -3.326 45.906 45.344 1 96.75 660 TYR B CA 1
ATOM 12975 C C . TYR B 1 660 ? -3.389 44.625 44.531 1 96.75 660 TYR B C 1
ATOM 12977 O O . TYR B 1 660 ? -4.473 44.125 44.219 1 96.75 660 TYR B O 1
ATOM 12985 N N . TYR B 1 661 ? -2.266 44.094 44.125 1 97.88 661 TYR B N 1
ATOM 12986 C CA . TYR B 1 661 ? -2.186 42.844 43.375 1 97.88 661 TYR B CA 1
ATOM 12987 C C . TYR B 1 661 ? -0.821 42.188 43.531 1 97.88 661 TYR B C 1
ATOM 12989 O O . TYR B 1 661 ? 0.109 42.812 44.062 1 97.88 661 TYR B O 1
ATOM 12997 N N . VAL B 1 662 ? -0.707 40.969 43.219 1 98.25 662 VAL B N 1
ATOM 12998 C CA . VAL B 1 662 ? 0.555 40.25 43.188 1 98.25 662 VAL B CA 1
ATOM 12999 C C . VAL B 1 662 ? 0.877 39.781 41.781 1 98.25 662 VAL B C 1
ATOM 13001 O O . VAL B 1 662 ? 0.002 39.281 41.062 1 98.25 662 VAL B O 1
ATOM 13004 N N . TRP B 1 663 ? 2.102 40.125 41.312 1 98.19 663 TRP B N 1
ATOM 13005 C CA . TRP B 1 663 ? 2.623 39.562 40.062 1 98.19 663 TRP B CA 1
ATOM 13006 C C . TRP B 1 663 ? 3.305 38.219 40.312 1 98.19 663 TRP B C 1
ATOM 13008 O O . TRP B 1 663 ? 4.047 38.062 41.312 1 98.19 663 TRP B O 1
ATOM 13018 N N . PHE B 1 664 ? 3.002 37.25 39.469 1 98 664 PHE B N 1
ATOM 13019 C CA . PHE B 1 664 ? 3.707 35.969 39.438 1 98 664 PHE B CA 1
ATOM 13020 C C . PHE B 1 664 ? 4.484 35.812 38.156 1 98 664 PHE B C 1
ATOM 13022 O O . PHE B 1 664 ? 3.945 36.062 37.062 1 98 664 PHE B O 1
ATOM 13029 N N . VAL B 1 665 ? 5.758 35.469 38.219 1 98.06 665 VAL B N 1
ATOM 13030 C CA . VAL B 1 665 ? 6.566 35.062 37.094 1 98.06 665 VAL B CA 1
ATOM 13031 C C . VAL B 1 665 ? 7.02 33.625 37.281 1 98.06 665 VAL B C 1
ATOM 13033 O O . VAL B 1 665 ? 7.77 33.312 38.219 1 98.06 665 VAL B O 1
ATOM 13036 N N . PHE B 1 666 ? 6.523 32.75 36.438 1 98.19 666 PHE B N 1
ATOM 13037 C CA . PHE B 1 666 ? 6.895 31.328 36.469 1 98.19 666 PHE B CA 1
ATOM 13038 C C . PHE B 1 666 ? 8.016 31.047 35.469 1 98.19 666 PHE B C 1
ATOM 13040 O O . PHE B 1 666 ? 7.934 31.422 34.312 1 98.19 666 PHE B O 1
ATOM 13047 N N . THR B 1 667 ? 9.078 30.406 35.906 1 97.25 667 THR B N 1
ATOM 13048 C CA . THR B 1 667 ? 10.203 30.047 35.062 1 97.25 667 THR B CA 1
ATOM 13049 C C . THR B 1 667 ? 10.547 28.562 35.219 1 97.25 667 THR B C 1
ATOM 13051 O O . THR B 1 667 ? 10.328 27.984 36.25 1 97.25 667 THR B O 1
ATOM 13054 N N . ASP B 1 668 ? 11.086 28.031 34.156 1 93.56 668 ASP B N 1
ATOM 13055 C CA . ASP B 1 668 ? 11.516 26.641 34.219 1 93.56 668 ASP B CA 1
ATOM 13056 C C . ASP B 1 668 ? 12.906 26.531 34.844 1 93.56 668 ASP B C 1
ATOM 13058 O O . ASP B 1 668 ? 13.453 27.516 35.344 1 93.56 668 ASP B O 1
ATOM 13062 N N . GLU B 1 669 ? 13.43 25.328 34.875 1 88.19 669 GLU B N 1
ATOM 13063 C CA . GLU B 1 669 ? 14.695 25.047 35.531 1 88.19 669 GLU B CA 1
ATOM 13064 C C . GLU B 1 669 ? 15.844 25.797 34.844 1 88.19 669 GLU B C 1
ATOM 13066 O O . GLU B 1 669 ? 16.828 26.156 35.5 1 88.19 669 GLU B O 1
ATOM 13071 N N . LYS B 1 670 ? 15.648 26.125 33.594 1 89.56 670 LYS B N 1
ATOM 13072 C CA . LYS B 1 670 ? 16.703 26.797 32.844 1 89.56 670 LYS B CA 1
ATOM 13073 C C . LYS B 1 670 ? 16.562 28.312 32.938 1 89.56 670 LYS B C 1
ATOM 13075 O O . LYS B 1 670 ? 17.391 29.047 32.406 1 89.56 670 LYS B O 1
ATOM 13080 N N . GLY B 1 671 ? 15.531 28.719 33.531 1 92.06 671 GLY B N 1
ATOM 13081 C CA . GLY B 1 671 ? 15.336 30.156 33.688 1 92.06 671 GLY B CA 1
ATOM 13082 C C . GLY B 1 671 ? 14.477 30.781 32.625 1 92.06 671 GLY B C 1
ATOM 13083 O O . GLY B 1 671 ? 14.281 32 32.594 1 92.06 671 GLY B O 1
ATOM 13084 N N . THR B 1 672 ? 13.984 29.984 31.766 1 94.12 672 THR B N 1
ATOM 13085 C CA . THR B 1 672 ? 13.102 30.5 30.719 1 94.12 672 THR B CA 1
ATOM 13086 C C . THR B 1 672 ? 11.711 30.781 31.281 1 94.12 672 THR B C 1
ATOM 13088 O O . THR B 1 672 ? 11.117 29.922 31.938 1 94.12 672 THR B O 1
ATOM 13091 N N . GLU B 1 673 ? 11.148 31.953 31 1 96.94 673 GLU B N 1
ATOM 13092 C CA . GLU B 1 673 ? 9.812 32.312 31.484 1 96.94 673 GLU B CA 1
ATOM 13093 C C . GLU B 1 673 ? 8.742 31.453 30.812 1 96.94 673 GLU B C 1
ATOM 13095 O O . GLU B 1 673 ? 8.695 31.344 29.594 1 96.94 673 GLU B O 1
ATOM 13100 N N . ILE B 1 674 ? 7.977 30.828 31.609 1 97.88 674 ILE B N 1
ATOM 13101 C CA . ILE B 1 674 ? 6.82 30.078 31.125 1 97.88 674 ILE B CA 1
ATOM 13102 C C . ILE B 1 674 ? 5.641 31.016 30.922 1 97.88 674 ILE B C 1
ATOM 13104 O O . ILE B 1 674 ? 5.039 31.047 29.844 1 97.88 674 ILE B O 1
ATOM 13108 N N . THR B 1 675 ? 5.383 31.844 31.953 1 97.38 675 THR B N 1
ATOM 13109 C CA . THR B 1 675 ? 4.297 32.812 31.891 1 97.38 675 THR B CA 1
ATOM 13110 C C . THR B 1 675 ? 4.41 33.812 33.031 1 97.38 675 THR B C 1
ATOM 13112 O O . THR B 1 675 ? 5.199 33.625 33.969 1 97.38 675 THR B O 1
ATOM 13115 N N . ARG B 1 676 ? 3.758 34.938 32.938 1 97.19 676 ARG B N 1
ATOM 13116 C CA . ARG B 1 676 ? 3.531 35.938 34 1 97.19 676 ARG B CA 1
ATOM 13117 C C . ARG B 1 676 ? 2.045 36.219 34.156 1 97.19 676 ARG B C 1
ATOM 13119 O O . ARG B 1 676 ? 1.31 36.281 33.156 1 97.19 676 ARG B O 1
ATOM 13126 N N . ARG B 1 677 ? 1.635 36.312 35.375 1 97.62 677 ARG B N 1
ATOM 13127 C CA . ARG B 1 677 ? 0.234 36.531 35.688 1 97.62 677 ARG B CA 1
ATOM 13128 C C . ARG B 1 677 ? 0.105 37.5 36.875 1 97.62 677 ARG B C 1
ATOM 13130 O O . ARG B 1 677 ? 1.056 37.656 37.656 1 97.62 677 ARG B O 1
ATOM 13137 N N . ALA B 1 678 ? -1.081 38.094 36.969 1 98 678 ALA B N 1
ATOM 13138 C CA . ALA B 1 678 ? -1.412 38.938 38.125 1 98 678 ALA B CA 1
ATOM 13139 C C . ALA B 1 678 ? -2.682 38.438 38.812 1 98 678 ALA B C 1
ATOM 13141 O O . ALA B 1 678 ? -3.621 38 38.156 1 98 678 ALA B O 1
ATOM 13142 N N . VAL B 1 679 ? -2.688 38.5 40.156 1 98.12 679 VAL B N 1
ATOM 13143 C CA . VAL B 1 679 ? -3.877 38.25 40.969 1 98.12 679 VAL B CA 1
ATOM 13144 C C . VAL B 1 679 ? -4.184 39.5 41.812 1 98.12 679 VAL B C 1
ATOM 13146 O O . VAL B 1 679 ? -3.338 39.938 42.594 1 98.12 679 VAL B O 1
ATOM 13149 N N . GLU B 1 680 ? -5.301 40.062 41.625 1 98 680 GLU B N 1
ATOM 13150 C CA . GLU B 1 680 ? -5.703 41.219 42.406 1 98 680 GLU B CA 1
ATOM 13151 C C . GLU B 1 680 ? -5.973 40.844 43.844 1 98 680 GLU B C 1
ATOM 13153 O O . GLU B 1 680 ? -6.578 39.812 44.125 1 98 680 GLU B O 1
ATOM 13158 N N . LEU B 1 681 ? -5.422 41.625 44.781 1 97.25 681 LEU B N 1
ATOM 13159 C CA . LEU B 1 681 ? -5.664 41.5 46.219 1 97.25 681 LEU B CA 1
ATOM 13160 C C . LEU B 1 681 ? -6.715 42.5 46.688 1 97.25 681 LEU B C 1
ATOM 13162 O O . LEU B 1 681 ? -6.434 43.688 46.812 1 97.25 681 LEU B O 1
ATOM 13166 N N . CYS B 1 682 ? -7.852 42 47.031 1 95.56 682 CYS B N 1
ATOM 13167 C CA . CYS B 1 682 ? -8.977 42.844 47.406 1 95.56 682 CYS B CA 1
ATOM 13168 C C . CYS B 1 682 ? -9.117 42.938 48.906 1 95.56 682 CYS B C 1
ATOM 13170 O O . CYS B 1 682 ? -9.5 42 49.562 1 95.56 682 CYS B O 1
ATOM 13172 N N . PRO B 1 683 ? -8.867 44.062 49.5 1 92.19 683 PRO B N 1
ATOM 13173 C CA . PRO B 1 683 ? -8.992 44.219 50.938 1 92.19 683 PRO B CA 1
ATOM 13174 C C . PRO B 1 683 ? -10.438 44.125 51.406 1 92.19 683 PRO B C 1
ATOM 13176 O O . PRO B 1 683 ? -11.336 44.688 50.781 1 92.19 683 PRO B O 1
ATOM 13179 N N . GLN B 1 684 ? -10.641 43.406 52.531 1 88.75 684 GLN B N 1
ATOM 13180 C CA . GLN B 1 684 ? -11.953 43.344 53.188 1 88.75 684 GLN B CA 1
ATOM 13181 C C . GLN B 1 684 ? -12.094 44.438 54.219 1 88.75 684 GLN B C 1
ATOM 13183 O O . GLN B 1 684 ? -11.992 44.188 55.438 1 88.75 684 GLN B O 1
ATOM 13188 N N . THR B 1 685 ? -11.883 45.656 53.875 1 78.62 685 THR B N 1
ATOM 13189 C CA . THR B 1 685 ? -12.062 46.75 54.781 1 78.62 685 THR B CA 1
ATOM 13190 C C . THR B 1 685 ? -12.984 47.812 54.188 1 78.62 685 THR B C 1
ATOM 13192 O O . THR B 1 685 ? -13.102 47.906 52.969 1 78.62 685 THR B O 1
ATOM 13195 N N . GLU B 1 686 ? -13.828 48.375 55.094 1 67.62 686 GLU B N 1
ATOM 13196 C CA . GLU B 1 686 ? -14.695 49.469 54.656 1 67.62 686 GLU B CA 1
ATOM 13197 C C . GLU B 1 686 ? -13.875 50.719 54.344 1 67.62 686 GLU B C 1
ATOM 13199 O O . GLU B 1 686 ? -12.953 51.062 55.094 1 67.62 686 GLU B O 1
ATOM 13204 N N . GLN B 1 687 ? -13.781 51.156 53.219 1 62.81 687 GLN B N 1
ATOM 13205 C CA . GLN B 1 687 ? -13 52.312 52.844 1 62.81 687 GLN B CA 1
ATOM 13206 C C . GLN B 1 687 ? -13.711 53.594 53.25 1 62.81 687 GLN B C 1
ATOM 13208 O O . GLN B 1 687 ? -14.898 53.781 53 1 62.81 687 GLN B O 1
ATOM 13213 N N . PRO B 1 688 ? -12.992 54.406 54.094 1 60.56 688 PRO B N 1
ATOM 13214 C CA . PRO B 1 688 ? -13.602 55.656 54.5 1 60.56 688 PRO B CA 1
ATOM 13215 C C . PRO B 1 688 ? -13.734 56.656 53.344 1 60.56 688 PRO B C 1
ATOM 13217 O O . PRO B 1 688 ? -12.867 56.688 52.469 1 60.56 688 PRO B O 1
ATOM 13220 N N . VAL B 1 689 ? -14.938 57.094 53.062 1 57.22 689 VAL B N 1
ATOM 13221 C CA . VAL B 1 689 ? -15.203 58.125 52.062 1 57.22 689 VAL B CA 1
ATOM 13222 C C . VAL B 1 689 ? -14.703 59.469 52.531 1 57.22 689 VAL B C 1
ATOM 13224 O O . VAL B 1 689 ? -15.031 59.906 53.656 1 57.22 689 VAL B O 1
ATOM 13227 N N . SER B 1 690 ? -13.547 59.938 51.906 1 56.56 690 SER B N 1
ATOM 13228 C CA . SER B 1 690 ? -13.07 61.25 52.25 1 56.56 690 SER B CA 1
ATOM 13229 C C . SER B 1 690 ? -14.07 62.344 51.844 1 56.56 690 SER B C 1
ATOM 13231 O O . SER B 1 690 ? -14.609 62.281 50.719 1 56.56 690 SER B O 1
ATOM 13233 N N . VAL B 1 691 ? -14.555 63.062 52.812 1 56.44 691 VAL B N 1
ATOM 13234 C CA . VAL B 1 691 ? -15.477 64.188 52.562 1 56.44 691 VAL B CA 1
ATOM 13235 C C . VAL B 1 691 ? -14.711 65.375 52.062 1 56.44 691 VAL B C 1
ATOM 13237 O O . VAL B 1 691 ? -13.758 65.812 52.719 1 56.44 691 VAL B O 1
ATOM 13240 N N . PRO B 1 692 ? -14.922 65.812 50.844 1 55.25 692 PRO B N 1
ATOM 13241 C CA . PRO B 1 692 ? -14.219 66.938 50.25 1 55.25 692 PRO B CA 1
ATOM 13242 C C . PRO B 1 692 ? -14.484 68.25 51.031 1 55.25 692 PRO B C 1
ATOM 13244 O O . PRO B 1 692 ? -15.555 68.375 51.625 1 55.25 692 PRO B O 1
ATOM 13247 N N . VAL B 1 693 ? -13.477 69 51.344 1 57.47 693 VAL B N 1
ATOM 13248 C CA . VAL B 1 693 ? -13.523 70.375 51.938 1 57.47 693 VAL B CA 1
ATOM 13249 C C . VAL B 1 693 ? -14.375 71.312 51.062 1 57.47 693 VAL B C 1
ATOM 13251 O O . VAL B 1 693 ? -14.281 71.25 49.844 1 57.47 693 VAL B O 1
ATOM 13254 N N . CYS B 1 694 ? -15.289 72 51.656 1 55.22 694 CYS B N 1
ATOM 13255 C CA . CYS B 1 694 ? -16.391 72.812 51.188 1 55.22 694 CYS B CA 1
ATOM 13256 C C . CYS B 1 694 ? -15.875 74.062 50.438 1 55.22 694 CYS B C 1
ATOM 13258 O O . CYS B 1 694 ? -15.445 75 51.062 1 55.22 694 CYS B O 1
ATOM 13260 N N . ARG B 1 695 ? -15.312 74.062 49.312 1 72.25 695 ARG B N 1
ATOM 13261 C CA . ARG B 1 695 ? -15.172 75.312 48.5 1 72.25 695 ARG B CA 1
ATOM 13262 C C . ARG B 1 695 ? -16.391 75.5 47.594 1 72.25 695 ARG B C 1
ATOM 13264 O O . ARG B 1 695 ? -17.188 74.562 47.406 1 72.25 695 ARG B O 1
ATOM 13271 N N . GLU B 1 696 ? -16.609 76.812 47.281 1 79.75 696 GLU B N 1
ATOM 13272 C CA . GLU B 1 696 ? -17.781 77.125 46.469 1 79.75 696 GLU B CA 1
ATOM 13273 C C . GLU B 1 696 ? -17.422 77.125 44.969 1 79.75 696 GLU B C 1
ATOM 13275 O O . GLU B 1 696 ? -16.312 77.438 44.562 1 79.75 696 GLU B O 1
ATOM 13280 N N . LEU B 1 697 ? -18.391 76.562 44.062 1 90.75 697 LEU B N 1
ATOM 13281 C CA . LEU B 1 697 ? -18.297 76.562 42.625 1 90.75 697 LEU B CA 1
ATOM 13282 C C . LEU B 1 697 ? -18.75 77.875 42.031 1 90.75 697 LEU B C 1
ATOM 13284 O O . LEU B 1 697 ? -19.719 78.5 42.5 1 90.75 697 LEU B O 1
ATOM 13288 N N . LEU B 1 698 ? -18 78.5 41.125 1 92.38 698 LEU B N 1
ATOM 13289 C CA . LEU B 1 698 ? -18.422 79.688 40.375 1 92.38 698 LEU B CA 1
ATOM 13290 C C . LEU B 1 698 ? -18.875 79.25 38.969 1 92.38 698 LEU B C 1
ATOM 13292 O O . LEU B 1 698 ? -18.109 78.688 38.219 1 92.38 698 LEU B O 1
ATOM 13296 N N . VAL B 1 699 ? -20.094 79.438 38.625 1 94.38 699 VAL B N 1
ATOM 13297 C CA . VAL B 1 699 ? -20.672 79.125 37.312 1 94.38 699 VAL B CA 1
ATOM 13298 C C . VAL B 1 699 ? -21.016 80.438 36.594 1 94.38 699 VAL B C 1
ATOM 13300 O O . VAL B 1 699 ? -21.766 81.25 37.125 1 94.38 699 VAL B O 1
ATOM 13303 N N . THR B 1 700 ? -20.453 80.688 35.562 1 94.56 700 THR B N 1
ATOM 13304 C CA . THR B 1 700 ? -20.75 81.875 34.719 1 94.56 700 THR B CA 1
ATOM 13305 C C . THR B 1 700 ? -21.328 81.438 33.375 1 94.56 700 THR B C 1
ATOM 13307 O O . THR B 1 700 ? -20.734 80.625 32.688 1 94.56 700 THR B O 1
ATOM 13310 N N . GLU B 1 701 ? -22.5 81.938 33.031 1 93 701 GLU B N 1
ATOM 13311 C CA . GLU B 1 701 ? -23.172 81.625 31.781 1 93 701 GLU B CA 1
ATOM 13312 C C . GLU B 1 701 ? -23.219 82.875 30.875 1 93 701 GLU B C 1
ATOM 13314 O O . GLU B 1 701 ? -23.906 83.812 31.156 1 93 701 GLU B O 1
ATOM 13319 N N . THR B 1 702 ? -22.469 82.938 29.969 1 91.19 702 THR B N 1
ATOM 13320 C CA . THR B 1 702 ? -22.5 83.875 28.906 1 91.19 702 THR B CA 1
ATOM 13321 C C . THR B 1 702 ? -22.703 83.25 27.547 1 91.19 702 THR B C 1
ATOM 13323 O O . THR B 1 702 ? -23.688 82.5 27.344 1 91.19 702 THR B O 1
ATOM 13326 N N . ASP B 1 703 ? -21.797 83.5 26.625 1 92.5 703 ASP B N 1
ATOM 13327 C CA . ASP B 1 703 ? -21.797 82.75 25.359 1 92.5 703 ASP B CA 1
ATOM 13328 C C . ASP B 1 703 ? -21.328 81.312 25.562 1 92.5 703 ASP B C 1
ATOM 13330 O O . ASP B 1 703 ? -21.594 80.438 24.734 1 92.5 703 ASP B O 1
ATOM 13334 N N . LYS B 1 704 ? -20.594 81.188 26.672 1 95.94 704 LYS B N 1
ATOM 13335 C CA . LYS B 1 704 ? -20.141 79.938 27.156 1 95.94 704 LYS B CA 1
ATOM 13336 C C . LYS B 1 704 ? -20.469 79.75 28.625 1 95.94 704 LYS B C 1
ATOM 13338 O O . LYS B 1 704 ? -20.859 80.688 29.312 1 95.94 704 LYS B O 1
ATOM 13343 N N . VAL B 1 705 ? -20.453 78.562 28.984 1 96.5 705 VAL B N 1
ATOM 13344 C CA . VAL B 1 705 ? -20.656 78.25 30.406 1 96.5 705 VAL B CA 1
ATOM 13345 C C . VAL B 1 705 ? -19.312 77.875 31.047 1 96.5 705 VAL B C 1
ATOM 13347 O O . VAL B 1 705 ? -18.641 76.938 30.609 1 96.5 705 VAL B O 1
ATOM 13350 N N . THR B 1 706 ? -18.875 78.688 31.969 1 96.44 706 THR B N 1
ATOM 13351 C CA . THR B 1 706 ? -17.625 78.438 32.688 1 96.44 706 THR B CA 1
ATOM 13352 C C . THR B 1 706 ? -17.891 78 34.125 1 96.44 706 THR B C 1
ATOM 13354 O O . THR B 1 706 ? -18.672 78.625 34.844 1 96.44 706 THR B O 1
ATOM 13357 N N . ILE B 1 707 ? -17.312 76.938 34.438 1 96.12 707 ILE B N 1
ATOM 13358 C CA . ILE B 1 707 ? -17.422 76.438 35.812 1 96.12 707 ILE B CA 1
ATOM 13359 C C . ILE B 1 707 ? -16.031 76.375 36.438 1 96.12 707 ILE B C 1
ATOM 13361 O O . ILE B 1 707 ? -15.109 75.75 35.906 1 96.12 707 ILE B O 1
ATOM 13365 N N . GLU B 1 708 ? -15.898 77.062 37.594 1 94.38 708 GLU B N 1
ATOM 13366 C CA . GLU B 1 708 ? -14.625 77.125 38.281 1 94.38 708 GLU B CA 1
ATOM 13367 C C . GLU B 1 708 ? -14.703 76.5 39.656 1 94.38 708 GLU B C 1
ATOM 13369 O O . GLU B 1 708 ? -15.617 76.812 40.438 1 94.38 708 GLU B O 1
ATOM 13374 N N . ALA B 1 709 ? -13.938 75.625 39.844 1 92.94 709 ALA B N 1
ATOM 13375 C CA . ALA B 1 709 ? -13.727 75 41.156 1 92.94 709 ALA B CA 1
ATOM 13376 C C . ALA B 1 709 ? -12.289 75.25 41.625 1 92.94 709 ALA B C 1
ATOM 13378 O O . ALA B 1 709 ? -11.422 74.375 41.375 1 92.94 709 ALA B O 1
ATOM 13379 N N . GLY B 1 710 ? -12.062 76.312 42.438 1 89.5 710 GLY B N 1
ATOM 13380 C CA . GLY B 1 710 ? -10.703 76.625 42.812 1 89.5 710 GLY B CA 1
ATOM 13381 C C . GLY B 1 710 ? -9.836 77 41.625 1 89.5 710 GLY B C 1
ATOM 13382 O O . GLY B 1 710 ? -10.156 77.938 40.875 1 89.5 710 GLY B O 1
ATOM 13383 N N . ASP B 1 711 ? -8.766 76.25 41.406 1 91 711 ASP B N 1
ATOM 13384 C CA . ASP B 1 711 ? -7.816 76.5 40.344 1 91 711 ASP B CA 1
ATOM 13385 C C . ASP B 1 711 ? -8.203 75.812 39.062 1 91 711 ASP B C 1
ATOM 13387 O O . ASP B 1 711 ? -7.512 75.938 38.031 1 91 711 ASP B O 1
ATOM 13391 N N . ILE B 1 712 ? -9.305 75.062 39.062 1 94.94 712 ILE B N 1
ATOM 13392 C CA . ILE B 1 712 ? -9.742 74.312 37.906 1 94.94 712 ILE B CA 1
ATOM 13393 C C . ILE B 1 712 ? -10.883 75.062 37.219 1 94.94 712 ILE B C 1
ATOM 13395 O O . ILE B 1 712 ? -11.773 75.625 37.875 1 94.94 712 ILE B O 1
ATOM 13399 N N . ARG B 1 713 ? -10.781 75.188 35.969 1 96.19 713 ARG B N 1
ATOM 13400 C CA . ARG B 1 713 ? -11.797 75.875 35.156 1 96.19 713 ARG B CA 1
ATOM 13401 C C . ARG B 1 713 ? -12.211 75 33.969 1 96.19 713 ARG B C 1
ATOM 13403 O O . ARG B 1 713 ? -11.352 74.562 33.188 1 96.19 713 ARG B O 1
ATOM 13410 N N . TYR B 1 714 ? -13.469 74.75 33.812 1 97.25 714 TYR B N 1
ATOM 13411 C CA . TYR B 1 714 ? -14.039 74.062 32.656 1 97.25 714 TYR B CA 1
ATOM 13412 C C . TYR B 1 714 ? -14.891 75 31.828 1 97.25 714 TYR B C 1
ATOM 13414 O O . TYR B 1 714 ? -15.656 75.812 32.375 1 97.25 714 TYR B O 1
ATOM 13422 N N . VAL B 1 715 ? -14.766 75.062 30.547 1 97.81 715 VAL B N 1
ATOM 13423 C CA . VAL B 1 715 ? -15.555 75.875 29.656 1 97.81 715 VAL B CA 1
ATOM 13424 C C . VAL B 1 715 ? -16.359 75 28.703 1 97.81 715 VAL B C 1
ATOM 13426 O O . VAL B 1 715 ? -15.797 74.188 28 1 97.81 715 VAL B O 1
ATOM 13429 N N . PHE B 1 716 ? -17.656 75.125 28.703 1 97.38 716 PHE B N 1
ATOM 13430 C CA . PHE B 1 716 ? -18.562 74.375 27.828 1 97.38 716 PHE B CA 1
ATOM 13431 C C . PHE B 1 716 ? -19.219 75.312 26.828 1 97.38 716 PHE B C 1
ATOM 13433 O O . PHE B 1 716 ? -19.516 76.5 27.141 1 97.38 716 PHE B O 1
ATOM 13440 N N . SER B 1 717 ? -19.469 74.875 25.688 1 96.81 717 SER B N 1
ATOM 13441 C CA . SER B 1 717 ? -20.156 75.625 24.672 1 96.81 717 SER B CA 1
ATOM 13442 C C . SER B 1 717 ? -21.578 75.125 24.453 1 96.81 717 SER B C 1
ATOM 13444 O O . SER B 1 717 ? -21.781 74 24.031 1 96.81 717 SER B O 1
ATOM 13446 N N . PRO B 1 718 ? -22.547 76 24.703 1 95.25 718 PRO B N 1
ATOM 13447 C CA . PRO B 1 718 ? -23.938 75.625 24.391 1 95.25 718 PRO B CA 1
ATOM 13448 C C . PRO B 1 718 ? -24.172 75.438 22.891 1 95.25 718 PRO B C 1
ATOM 13450 O O . PRO B 1 718 ? -25.188 74.875 22.5 1 95.25 718 PRO B O 1
ATOM 13453 N N . LYS B 1 719 ? -23.281 75.875 22.109 1 94.5 719 LYS B N 1
ATOM 13454 C CA . LYS B 1 719 ? -23.438 75.812 20.656 1 94.5 719 LYS B CA 1
ATOM 13455 C C . LYS B 1 719 ? -23.203 74.375 20.156 1 94.5 719 LYS B C 1
ATOM 13457 O O . LYS B 1 719 ? -23.859 73.938 19.219 1 94.5 719 LYS B O 1
ATOM 13462 N N . ASN B 1 720 ? -22.344 73.688 20.859 1 94.19 720 ASN B N 1
ATOM 13463 C CA . ASN B 1 720 ? -22.062 72.312 20.375 1 94.19 720 ASN B CA 1
ATOM 13464 C C . ASN B 1 720 ? -22.203 71.312 21.5 1 94.19 720 ASN B C 1
ATOM 13466 O O . ASN B 1 720 ? -22.062 70.062 21.266 1 94.19 720 ASN B O 1
ATOM 13470 N N . GLY B 1 721 ? -22.547 71.812 22.609 1 94.75 721 GLY B N 1
ATOM 13471 C CA . GLY B 1 721 ? -22.844 70.938 23.734 1 94.75 721 GLY B CA 1
ATOM 13472 C C . GLY B 1 721 ? -21.609 70.25 24.297 1 94.75 721 GLY B C 1
ATOM 13473 O O . GLY B 1 721 ? -21.703 69.25 24.984 1 94.75 721 GLY B O 1
ATOM 13474 N N . GLN B 1 722 ? -20.359 70.812 24.047 1 94.88 722 GLN B N 1
ATOM 13475 C CA . GLN B 1 722 ? -19.125 70.062 24.344 1 94.88 722 GLN B CA 1
ATOM 13476 C C . GLN B 1 722 ? -18.25 70.875 25.312 1 94.88 722 GLN B C 1
ATOM 13478 O O . GLN B 1 722 ? -18.438 72.062 25.484 1 94.88 722 GLN B O 1
ATOM 13483 N N . LEU B 1 723 ? -17.375 70.062 25.969 1 96.94 723 LEU B N 1
ATOM 13484 C CA . LEU B 1 723 ? -16.266 70.75 26.672 1 96.94 723 LEU B CA 1
ATOM 13485 C C . LEU B 1 723 ? -15.258 71.312 25.688 1 96.94 723 LEU B C 1
ATOM 13487 O O . LEU B 1 723 ? -14.781 70.625 24.781 1 96.94 723 LEU B O 1
ATOM 13491 N N . VAL B 1 724 ? -14.992 72.625 25.828 1 95.88 724 VAL B N 1
ATOM 13492 C CA . VAL B 1 724 ? -14.125 73.25 24.828 1 95.88 724 VAL B CA 1
ATOM 13493 C C . VAL B 1 724 ? -12.797 73.625 25.469 1 95.88 724 VAL B C 1
ATOM 13495 O O . VAL B 1 724 ? -11.836 73.938 24.781 1 95.88 724 VAL B O 1
ATOM 13498 N N . SER B 1 725 ? -12.805 73.562 26.797 1 96.75 725 SER B N 1
ATOM 13499 C CA . SER B 1 725 ? -11.547 73.875 27.484 1 96.75 725 SER B CA 1
ATOM 13500 C C . SER B 1 725 ? -11.586 73.312 28.922 1 96.75 725 SER B C 1
ATOM 13502 O O . SER B 1 725 ? -12.617 73.438 29.594 1 96.75 725 SER B O 1
ATOM 13504 N N . ALA B 1 726 ? -10.516 72.75 29.359 1 97.5 726 ALA B N 1
ATOM 13505 C CA . ALA B 1 726 ? -10.258 72.5 30.766 1 97.5 726 ALA B CA 1
ATOM 13506 C C . ALA B 1 726 ? -8.898 73 31.203 1 97.5 726 ALA B C 1
ATOM 13508 O O . ALA B 1 726 ? -7.891 72.75 30.531 1 97.5 726 ALA B O 1
ATOM 13509 N N . GLU B 1 727 ? -8.922 73.75 32.281 1 96.38 727 GLU B N 1
ATOM 13510 C CA . GLU B 1 727 ? -7.723 74.5 32.656 1 96.38 727 GLU B CA 1
ATOM 13511 C C . GLU B 1 727 ? -7.387 74.312 34.125 1 96.38 727 GLU B C 1
ATOM 13513 O O . GLU B 1 727 ? -8.289 74.125 34.969 1 96.38 727 GLU B O 1
ATOM 13518 N N . LEU B 1 728 ? -6.121 74.25 34.344 1 95.31 728 LEU B N 1
ATOM 13519 C CA . LEU B 1 728 ? -5.578 74.188 35.719 1 95.31 728 LEU B CA 1
ATOM 13520 C C . LEU B 1 728 ? -4.625 75.375 35.938 1 95.31 728 LEU B C 1
ATOM 13522 O O . LEU B 1 728 ? -3.633 75.5 35.219 1 95.31 728 LEU B O 1
ATOM 13526 N N . LYS B 1 729 ? -4.945 76.312 36.875 1 92.94 729 LYS B N 1
ATOM 13527 C CA . LYS B 1 729 ? -4.145 77.438 37.219 1 92.94 729 LYS B CA 1
ATOM 13528 C C . LYS B 1 729 ? -3.873 78.312 35.969 1 92.94 729 LYS B C 1
ATOM 13530 O O . LYS B 1 729 ? -2.73 78.688 35.719 1 92.94 729 LYS B O 1
ATOM 13535 N N . GLY B 1 730 ? -4.922 78.375 35.188 1 91.56 730 GLY B N 1
ATOM 13536 C CA . GLY B 1 730 ? -4.859 79.25 34.031 1 91.56 730 GLY B CA 1
ATOM 13537 C C . GLY B 1 730 ? -4.254 78.625 32.812 1 91.56 730 GLY B C 1
ATOM 13538 O O . GLY B 1 730 ? -4.207 79.25 31.734 1 91.56 730 GLY B O 1
ATOM 13539 N N . LYS B 1 731 ? -3.82 77.438 32.969 1 94.44 731 LYS B N 1
ATOM 13540 C CA . LYS B 1 731 ? -3.23 76.688 31.844 1 94.44 731 LYS B CA 1
ATOM 13541 C C . LYS B 1 731 ? -4.207 75.688 31.266 1 94.44 731 LYS B C 1
ATOM 13543 O O . LYS B 1 731 ? -4.695 74.812 31.984 1 94.44 731 LYS B O 1
ATOM 13548 N N . GLN B 1 732 ? -4.402 75.75 30.016 1 96.12 732 GLN B N 1
ATOM 13549 C CA . GLN B 1 732 ? -5.289 74.812 29.359 1 96.12 732 GLN B CA 1
ATOM 13550 C C . GLN B 1 732 ? -4.641 73.438 29.266 1 96.12 732 GLN B C 1
ATOM 13552 O O . GLN B 1 732 ? -3.488 73.312 28.844 1 96.12 732 GLN B O 1
ATOM 13557 N N . LEU B 1 733 ? -5.34 72.375 29.609 1 97.06 733 LEU B N 1
ATOM 13558 C CA . LEU B 1 733 ? -4.844 71 29.531 1 97.06 733 LEU B CA 1
ATOM 13559 C C . LEU B 1 733 ? -5.648 70.188 28.516 1 97.06 733 LEU B C 1
ATOM 13561 O O . LEU B 1 733 ? -5.109 69.312 27.875 1 97.06 733 LEU B O 1
ATOM 13565 N N . ILE B 1 734 ? -6.891 70.438 28.391 1 97.75 734 ILE B N 1
ATOM 13566 C CA . ILE B 1 734 ? -7.758 69.75 27.453 1 97.75 734 ILE B CA 1
ATOM 13567 C C . ILE B 1 734 ? -8.344 70.75 26.453 1 97.75 734 ILE B C 1
ATOM 13569 O O . ILE B 1 734 ? -8.859 71.812 26.844 1 97.75 734 ILE B O 1
ATOM 13573 N N . LYS B 1 735 ? -8.273 70.375 25.203 1 96.5 735 LYS B N 1
ATOM 13574 C CA . LYS B 1 735 ? -8.734 71.25 24.156 1 96.5 735 LYS B CA 1
ATOM 13575 C C . LYS B 1 735 ? -10.18 71 23.766 1 96.5 735 LYS B C 1
ATOM 13577 O O . LYS B 1 735 ? -10.914 71.875 23.344 1 96.5 735 LYS B O 1
ATOM 13582 N N . ASP B 1 736 ? -10.469 69.75 23.828 1 95.31 736 ASP B N 1
ATOM 13583 C CA . ASP B 1 736 ? -11.836 69.375 23.484 1 95.31 736 ASP B CA 1
ATOM 13584 C C . ASP B 1 736 ? -12.172 68 23.953 1 95.31 736 ASP B C 1
ATOM 13586 O O . ASP B 1 736 ? -11.289 67.25 24.406 1 95.31 736 ASP B O 1
ATOM 13590 N N . LEU B 1 737 ? -13.375 67.625 24.031 1 96.88 737 LEU B N 1
ATOM 13591 C CA . LEU B 1 737 ? -13.969 66.375 24.375 1 96.88 737 LEU B CA 1
ATOM 13592 C C . LEU B 1 737 ? -15.234 66.125 23.562 1 96.88 737 LEU B C 1
ATOM 13594 O O . LEU B 1 737 ? -16.25 66.75 23.766 1 96.88 737 LEU B O 1
ATOM 13598 N N . TYR B 1 738 ? -15.203 65.188 22.625 1 95.44 738 TYR B N 1
ATOM 13599 C CA . TYR B 1 738 ? -16.344 64.938 21.766 1 95.44 738 TYR B CA 1
ATOM 13600 C C . TYR B 1 738 ? -16.578 63.406 21.562 1 95.44 738 TYR B C 1
ATOM 13602 O O . TYR B 1 738 ? -15.711 62.594 21.891 1 95.44 738 TYR B O 1
ATOM 13610 N N . PRO B 1 739 ? -17.719 63.031 21.047 1 96.31 739 PRO B N 1
ATOM 13611 C CA . PRO B 1 739 ? -18.016 61.594 20.891 1 96.31 739 PRO B CA 1
ATOM 13612 C C . PRO B 1 739 ? -17.172 60.938 19.812 1 96.31 739 PRO B C 1
ATOM 13614 O O . PRO B 1 739 ? -16.844 61.562 18.797 1 96.31 739 PRO B O 1
ATOM 13617 N N . ALA B 1 740 ? -16.75 59.688 20.047 1 95.75 740 ALA B N 1
ATOM 13618 C CA . ALA B 1 740 ? -15.984 58.875 19.109 1 95.75 740 ALA B CA 1
ATOM 13619 C C . ALA B 1 740 ? -16.641 57.5 18.875 1 95.75 740 ALA B C 1
ATOM 13621 O O . ALA B 1 740 ? -16.688 56.656 19.766 1 95.75 740 ALA B O 1
ATOM 13622 N N . ILE B 1 741 ? -17.156 57.312 17.656 1 95.69 741 ILE B N 1
ATOM 13623 C CA . ILE B 1 741 ? -17.781 56.031 17.344 1 95.69 741 ILE B CA 1
ATOM 13624 C C . ILE B 1 741 ? -17.109 55.406 16.125 1 95.69 741 ILE B C 1
ATOM 13626 O O . ILE B 1 741 ? -17.484 54.312 15.688 1 95.69 741 ILE B O 1
ATOM 13630 N N . TRP B 1 742 ? -16.141 56.094 15.531 1 93.94 742 TRP B N 1
ATOM 13631 C CA . TRP B 1 742 ? -15.461 55.625 14.328 1 93.94 742 TRP B CA 1
ATOM 13632 C C . TRP B 1 742 ? -14.039 56.188 14.25 1 93.94 742 TRP B C 1
ATOM 13634 O O . TRP B 1 742 ? -13.727 57.219 14.859 1 93.94 742 TRP B O 1
ATOM 13644 N N . ARG B 1 743 ? -13.156 55.469 13.703 1 91.56 743 ARG B N 1
ATOM 13645 C CA . ARG B 1 743 ? -11.812 55.844 13.273 1 91.56 743 ARG B CA 1
ATOM 13646 C C . ARG B 1 743 ? -11.305 54.906 12.195 1 91.56 743 ARG B C 1
ATOM 13648 O O . ARG B 1 743 ? -11.992 53.938 11.812 1 91.56 743 ARG B O 1
ATOM 13655 N N . LYS B 1 744 ? -10.188 55.219 11.68 1 88.31 744 LYS B N 1
ATOM 13656 C CA . LYS B 1 744 ? -9.625 54.312 10.664 1 88.31 744 LYS B CA 1
ATOM 13657 C C . LYS B 1 744 ? -9.523 52.875 11.172 1 88.31 744 LYS B C 1
ATOM 13659 O O . LYS B 1 744 ? -9.008 52.656 12.273 1 88.31 744 LYS B O 1
ATOM 13664 N N . LEU B 1 745 ? -10.078 52 10.359 1 86.06 745 LEU B N 1
ATOM 13665 C CA . LEU B 1 745 ? -10.086 50.594 10.742 1 86.06 745 LEU B CA 1
ATOM 13666 C C . LEU B 1 745 ? -8.695 50 10.594 1 86.06 745 LEU B C 1
ATOM 13668 O O . LEU B 1 745 ? -7.973 50.312 9.641 1 86.06 745 LEU B O 1
ATOM 13672 N N . ASN B 1 746 ? -8.297 49.219 11.508 1 79 746 ASN B N 1
ATOM 13673 C CA . ASN B 1 746 ? -7.094 48.406 11.328 1 79 746 ASN B CA 1
ATOM 13674 C C . ASN B 1 746 ? -7.375 47.156 10.516 1 79 746 ASN B C 1
ATOM 13676 O O . ASN B 1 746 ? -8.516 46.906 10.117 1 79 746 ASN B O 1
ATOM 13680 N N . GLN B 1 747 ? -6.348 46.344 10.258 1 75.06 747 GLN B N 1
ATOM 13681 C CA . GLN B 1 747 ? -6.469 45.219 9.367 1 75.06 747 GLN B CA 1
ATOM 13682 C C . GLN B 1 747 ? -7.418 44.156 9.945 1 75.06 747 GLN B C 1
ATOM 13684 O O . GLN B 1 747 ? -8.203 43.562 9.211 1 75.06 747 GLN B O 1
ATOM 13689 N N . GLY B 1 748 ? -7.281 43.906 11.195 1 76.5 748 GLY B N 1
ATOM 13690 C CA . GLY B 1 748 ? -8.188 42.938 11.836 1 76.5 748 GLY B CA 1
ATOM 13691 C C . GLY B 1 748 ? -9.641 43.375 11.766 1 76.5 748 GLY B C 1
ATOM 13692 O O . GLY B 1 748 ? -10.523 42.531 11.516 1 76.5 748 GLY B O 1
ATOM 13693 N N . GLU B 1 749 ? -9.875 44.594 11.977 1 80.69 749 GLU B N 1
ATOM 13694 C CA . GLU B 1 749 ? -11.227 45.125 11.906 1 80.69 749 GLU B CA 1
ATOM 13695 C C . GLU B 1 749 ? -11.766 45.094 10.477 1 80.69 749 GLU B C 1
ATOM 13697 O O . GLU B 1 749 ? -12.945 44.812 10.258 1 80.69 749 GLU B O 1
ATOM 13702 N N . THR B 1 750 ? -10.883 45.344 9.578 1 81.19 750 THR B N 1
ATOM 13703 C CA . THR B 1 750 ? -11.266 45.281 8.172 1 81.19 750 THR B CA 1
ATOM 13704 C C . THR B 1 750 ? -11.719 43.875 7.805 1 81.19 750 THR B C 1
ATOM 13706 O O . THR B 1 750 ? -12.727 43.719 7.113 1 81.19 750 THR B O 1
ATOM 13709 N N . SER B 1 751 ? -10.945 43 8.266 1 76.06 751 SER B N 1
ATOM 13710 C CA . SER B 1 751 ? -11.289 41.594 8.023 1 76.06 751 SER B CA 1
ATOM 13711 C C . SER B 1 751 ? -12.586 41.219 8.727 1 76.06 751 SER B C 1
ATOM 13713 O O . SER B 1 751 ? -13.398 40.469 8.172 1 76.06 751 SER B O 1
ATOM 13715 N N . GLY B 1 752 ? -12.805 41.688 9.906 1 77.94 752 GLY B N 1
ATOM 13716 C CA . GLY B 1 752 ? -13.984 41.344 10.688 1 77.94 752 GLY B CA 1
ATOM 13717 C C . GLY B 1 752 ? -15.258 41.938 10.109 1 77.94 752 GLY B C 1
ATOM 13718 O O . GLY B 1 752 ? -16.312 41.312 10.164 1 77.94 752 GLY B O 1
ATOM 13719 N N . PHE B 1 753 ? -15.109 43.156 9.555 1 80.94 753 PHE B N 1
ATOM 13720 C CA . PHE B 1 753 ? -16.266 43.812 8.977 1 80.94 753 PHE B CA 1
ATOM 13721 C C . PHE B 1 753 ? -16.672 43.125 7.672 1 80.94 753 PHE B C 1
ATOM 13723 O O . PHE B 1 753 ? -17.875 43.062 7.359 1 80.94 753 PHE B O 1
ATOM 13730 N N . GLY B 1 754 ? -15.688 42.656 6.961 1 77.62 754 GLY B N 1
ATOM 13731 C CA . GLY B 1 754 ? -15.969 42.031 5.684 1 77.62 754 GLY B CA 1
ATOM 13732 C C . GLY B 1 754 ? -16.125 43.031 4.547 1 77.62 754 GLY B C 1
ATOM 13733 O O . GLY B 1 754 ? -16.438 44.188 4.77 1 77.62 754 GLY B O 1
ATOM 13734 N N . LYS B 1 755 ? -16.109 42.625 3.395 1 81.75 755 LYS B N 1
ATOM 13735 C CA . LYS B 1 755 ? -16.062 43.438 2.193 1 81.75 755 LYS B CA 1
ATOM 13736 C C . LYS B 1 755 ? -17.391 44.188 1.989 1 81.75 755 LYS B C 1
ATOM 13738 O O . LYS B 1 755 ? -17.406 45.344 1.619 1 81.75 755 LYS B O 1
ATOM 13743 N N . GLU B 1 756 ? -18.438 43.562 2.207 1 84.25 756 GLU B N 1
ATOM 13744 C CA . GLU B 1 756 ? -19.75 44.156 1.959 1 84.25 756 GLU B CA 1
ATOM 13745 C C . GLU B 1 756 ? -20.047 45.281 2.922 1 84.25 756 GLU B C 1
ATOM 13747 O O . GLU B 1 756 ? -20.578 46.312 2.521 1 84.25 756 GLU B O 1
ATOM 13752 N N . ASN B 1 757 ? -19.719 45.125 4.172 1 85 757 ASN B N 1
ATOM 13753 C CA . ASN B 1 757 ? -19.938 46.156 5.172 1 85 757 ASN B CA 1
ATOM 13754 C C . ASN B 1 757 ? -18.984 47.344 4.988 1 85 757 ASN B C 1
ATOM 13756 O O . ASN B 1 757 ? -19.344 48.469 5.258 1 85 757 ASN B O 1
ATOM 13760 N N . LEU B 1 758 ? -17.812 46.969 4.523 1 86.12 758 LEU B N 1
ATOM 13761 C CA . LEU B 1 758 ? -16.828 48 4.285 1 86.12 758 LEU B CA 1
ATOM 13762 C C . LEU B 1 758 ? -17.281 48.938 3.154 1 86.12 758 LEU B C 1
ATOM 13764 O O . LEU B 1 758 ? -17 50.125 3.174 1 86.12 758 LEU B O 1
ATOM 13768 N N . ARG B 1 759 ? -17.922 48.312 2.242 1 85.62 759 ARG B N 1
ATOM 13769 C CA . ARG B 1 759 ? -18.453 49.125 1.146 1 85.62 759 ARG B CA 1
ATOM 13770 C C . ARG B 1 759 ? -19.516 50.094 1.647 1 85.62 759 ARG B C 1
ATOM 13772 O O . ARG B 1 759 ? -19.625 51.219 1.14 1 85.62 759 ARG B O 1
ATOM 13779 N N . LYS B 1 760 ? -20.156 49.719 2.67 1 83 760 LYS B N 1
ATOM 13780 C CA . LYS B 1 760 ? -21.25 50.531 3.205 1 83 760 LYS B CA 1
ATOM 13781 C C . LYS B 1 760 ? -20.734 51.5 4.258 1 83 760 LYS B C 1
ATOM 13783 O O . LYS B 1 760 ? -21.438 52.469 4.613 1 83 760 LYS B O 1
ATOM 13788 N N . ALA B 1 761 ? -19.609 51.219 4.652 1 85.62 761 ALA B N 1
ATOM 13789 C CA . ALA B 1 761 ? -19.078 52 5.758 1 85.62 761 ALA B CA 1
ATOM 13790 C C . ALA B 1 761 ? -18.719 53.406 5.297 1 85.62 761 ALA B C 1
ATOM 13792 O O . ALA B 1 761 ? -18.094 53.594 4.242 1 85.62 761 ALA B O 1
ATOM 13793 N N . VAL B 1 762 ? -19.297 54.375 5.961 1 89.62 762 VAL B N 1
ATOM 13794 C CA . VAL B 1 762 ? -18.922 55.781 5.742 1 89.62 762 VAL B CA 1
ATOM 13795 C C . VAL B 1 762 ? -18.094 56.281 6.93 1 89.62 762 VAL B C 1
ATOM 13797 O O . VAL B 1 762 ? -18.141 55.688 8.016 1 89.62 762 VAL B O 1
ATOM 13800 N N . ASP B 1 763 ? -17.25 57.25 6.656 1 91.62 763 ASP B N 1
ATOM 13801 C CA . ASP B 1 763 ? -16.5 57.844 7.738 1 91.62 763 ASP B CA 1
ATOM 13802 C C . ASP B 1 763 ? -17.422 58.594 8.695 1 91.62 763 ASP B C 1
ATOM 13804 O O . ASP B 1 763 ? -17.938 59.688 8.359 1 91.62 763 ASP B O 1
ATOM 13808 N N . LEU B 1 764 ? -17.641 58.125 9.844 1 94.06 764 LEU B N 1
ATOM 13809 C CA . LEU B 1 764 ? -18.594 58.656 10.797 1 94.06 764 LEU B CA 1
ATOM 13810 C C . LEU B 1 764 ? -17.969 59.781 11.641 1 94.06 764 LEU B C 1
ATOM 13812 O O . LEU B 1 764 ? -18.578 60.281 12.586 1 94.06 764 LEU B O 1
ATOM 13816 N N . THR B 1 765 ? -16.766 60.156 11.297 1 92.19 765 THR B N 1
ATOM 13817 C CA . THR B 1 765 ? -16.062 61.156 12.07 1 92.19 765 THR B CA 1
ATOM 13818 C C . THR B 1 765 ? -16.344 62.562 11.516 1 92.19 765 THR B C 1
ATOM 13820 O O . THR B 1 765 ? -16.047 63.562 12.164 1 92.19 765 THR B O 1
ATOM 13823 N N . HIS B 1 766 ? -16.891 62.594 10.352 1 92.62 766 HIS B N 1
ATOM 13824 C CA . HIS B 1 766 ? -17.234 63.875 9.75 1 92.62 766 HIS B CA 1
ATOM 13825 C C . HIS B 1 766 ? -18.734 64.125 9.836 1 92.62 766 HIS B C 1
ATOM 13827 O O . HIS B 1 766 ? -19.516 63.562 9.07 1 92.62 766 HIS B O 1
ATOM 13833 N N . TYR B 1 767 ? -19.109 65 10.766 1 95.5 767 TYR B N 1
ATOM 13834 C CA . TYR B 1 767 ? -20.531 65.312 11.008 1 95.5 767 TYR B CA 1
ATOM 13835 C C . TYR B 1 767 ? -20.75 66.812 11.32 1 95.5 767 TYR B C 1
ATOM 13837 O O . TYR B 1 767 ? -19.797 67.5 11.617 1 95.5 767 TYR B O 1
ATOM 13845 N N . THR B 1 768 ? -22.047 67.25 11.172 1 95.25 768 THR B N 1
ATOM 13846 C CA . THR B 1 768 ? -22.531 68.5 11.742 1 95.25 768 THR B CA 1
ATOM 13847 C C . THR B 1 768 ? -23.297 68.25 13.039 1 95.25 768 THR B C 1
ATOM 13849 O O . THR B 1 768 ? -23.953 67.25 13.18 1 95.25 768 THR B O 1
ATOM 13852 N N . SER B 1 769 ? -23.078 69.125 13.984 1 95.81 769 SER B N 1
ATOM 13853 C CA . SER B 1 769 ? -23.719 68.938 15.281 1 95.81 769 SER B CA 1
ATOM 13854 C C . SER B 1 769 ? -24.75 70.062 15.555 1 95.81 769 SER B C 1
ATOM 13856 O O . SER B 1 769 ? -24.609 71.188 15.102 1 95.81 769 SER B O 1
ATOM 13858 N N . SER B 1 770 ? -25.875 69.625 16.156 1 96.75 770 SER B N 1
ATOM 13859 C CA . SER B 1 770 ? -26.922 70.562 16.594 1 96.75 770 SER B CA 1
ATOM 13860 C C . SER B 1 770 ? -27.391 70.188 18 1 96.75 770 SER B C 1
ATOM 13862 O O . SER B 1 770 ? -27.812 69.062 18.266 1 96.75 770 SER B O 1
ATOM 13864 N N . VAL B 1 771 ? -27.312 71.25 18.938 1 97.31 771 VAL B N 1
ATOM 13865 C CA . VAL B 1 771 ? -27.797 71.062 20.297 1 97.31 771 VAL B CA 1
ATOM 13866 C C . VAL B 1 771 ? -29.328 71.125 20.328 1 97.31 771 VAL B C 1
ATOM 13868 O O . VAL B 1 771 ? -29.922 72.062 19.859 1 97.31 771 VAL B O 1
ATOM 13871 N N . THR B 1 772 ? -29.875 70.125 20.828 1 97.5 772 THR B N 1
ATOM 13872 C CA . THR B 1 772 ? -31.328 70.062 20.844 1 97.5 772 THR B CA 1
ATOM 13873 C C . THR B 1 772 ? -31.859 70.312 22.25 1 97.5 772 THR B C 1
ATOM 13875 O O . THR B 1 772 ? -33.031 70.625 22.438 1 97.5 772 THR B O 1
ATOM 13878 N N . ALA B 1 773 ? -31.047 70.062 23.172 1 97.31 773 ALA B N 1
ATOM 13879 C CA . ALA B 1 773 ? -31.391 70.375 24.562 1 97.31 773 ALA B CA 1
ATOM 13880 C C . ALA B 1 773 ? -30.172 70.812 25.344 1 97.31 773 ALA B C 1
ATOM 13882 O O . ALA B 1 773 ? -29.062 70.312 25.141 1 97.31 773 ALA B O 1
ATOM 13883 N N . TRP B 1 774 ? -30.281 71.875 26.203 1 96.62 774 TRP B N 1
ATOM 13884 C CA . TRP B 1 774 ? -29.219 72.438 27.031 1 96.62 774 TRP B CA 1
ATOM 13885 C C . TRP B 1 774 ? -29.75 73 28.344 1 96.62 774 TRP B C 1
ATOM 13887 O O . TRP B 1 774 ? -30.688 73.812 28.375 1 96.62 774 TRP B O 1
ATOM 13897 N N . LYS B 1 775 ? -29.297 72.375 29.359 1 97 775 LYS B N 1
ATOM 13898 C CA . LYS B 1 775 ? -29.719 72.812 30.703 1 97 775 LYS B CA 1
ATOM 13899 C C . LYS B 1 775 ? -28.531 72.812 31.672 1 97 775 LYS B C 1
ATOM 13901 O O . LYS B 1 775 ? -27.75 71.875 31.703 1 97 775 LYS B O 1
ATOM 13906 N N . VAL B 1 776 ? -28.328 73.938 32.406 1 96.25 776 VAL B N 1
ATOM 13907 C CA . VAL B 1 776 ? -27.312 74.062 33.469 1 96.25 776 VAL B CA 1
ATOM 13908 C C . VAL B 1 776 ? -27.984 74.125 34.812 1 96.25 776 VAL B C 1
ATOM 13910 O O . VAL B 1 776 ? -28.875 74.938 35.031 1 96.25 776 VAL B O 1
ATOM 13913 N N . GLU B 1 777 ? -27.672 73.188 35.594 1 95.69 777 GLU B N 1
ATOM 13914 C CA . GLU B 1 777 ? -28.125 73.188 36.969 1 95.69 777 GLU B CA 1
ATOM 13915 C C . GLU B 1 777 ? -26.953 73.438 37.938 1 95.69 777 GLU B C 1
ATOM 13917 O O . GLU B 1 777 ? -25.891 72.812 37.781 1 95.69 777 GLU B O 1
ATOM 13922 N N . LYS B 1 778 ? -27.094 74.375 38.844 1 92.94 778 LYS B N 1
ATOM 13923 C CA . LYS B 1 778 ? -25.984 74.688 39.719 1 92.94 778 LYS B CA 1
ATOM 13924 C C . LYS B 1 778 ? -26.453 74.75 41.188 1 92.94 778 LYS B C 1
ATOM 13926 O O . LYS B 1 778 ? -27.547 75.25 41.469 1 92.94 778 LYS B O 1
ATOM 13931 N N . THR B 1 779 ? -25.781 74.125 41.938 1 88.06 779 THR B N 1
ATOM 13932 C CA . THR B 1 779 ? -25.797 74.312 43.375 1 88.06 779 THR B CA 1
ATOM 13933 C C . THR B 1 779 ? -24.438 74.812 43.875 1 88.06 779 THR B C 1
ATOM 13935 O O . THR B 1 779 ? -23.469 74.875 43.125 1 88.06 779 THR B O 1
ATOM 13938 N N . PRO B 1 780 ? -24.422 75.25 45.094 1 83.5 780 PRO B N 1
ATOM 13939 C CA . PRO B 1 780 ? -23.125 75.75 45.594 1 83.5 780 PRO B CA 1
ATOM 13940 C C . PRO B 1 780 ? -22.031 74.688 45.5 1 83.5 780 PRO B C 1
ATOM 13942 O O . PRO B 1 780 ? -20.844 75 45.438 1 83.5 780 PRO B O 1
ATOM 13945 N N . THR B 1 781 ? -22.438 73.438 45.438 1 88.12 781 THR B N 1
ATOM 13946 C CA . THR B 1 781 ? -21.406 72.438 45.562 1 88.12 781 THR B CA 1
ATOM 13947 C C . THR B 1 781 ? -21.359 71.562 44.312 1 88.12 781 THR B C 1
ATOM 13949 O O . THR B 1 781 ? -20.516 70.688 44.188 1 88.12 781 THR B O 1
ATOM 13952 N N . ASN B 1 782 ? -22.266 71.812 43.375 1 92.69 782 ASN B N 1
ATOM 13953 C CA . ASN B 1 782 ? -22.312 70.938 42.188 1 92.69 782 ASN B CA 1
ATOM 13954 C C . ASN B 1 782 ? -22.906 71.688 41 1 92.69 782 ASN B C 1
ATOM 13956 O O . ASN B 1 782 ? -23.844 72.5 41.156 1 92.69 782 ASN B O 1
ATOM 13960 N N . ALA B 1 783 ? -22.312 71.625 39.906 1 95.81 783 ALA B N 1
ATOM 13961 C CA . ALA B 1 783 ? -22.859 72.125 38.656 1 95.81 783 ALA B CA 1
ATOM 13962 C C . ALA B 1 783 ? -23.078 70.938 37.656 1 95.81 783 ALA B C 1
ATOM 13964 O O . ALA B 1 783 ? -22.219 70.125 37.5 1 95.81 783 ALA B O 1
ATOM 13965 N N . VAL B 1 784 ? -24.234 70.812 37.094 1 97.19 784 VAL B N 1
ATOM 13966 C CA . VAL B 1 784 ? -24.578 69.75 36.156 1 97.19 784 VAL B CA 1
ATOM 13967 C C . VAL B 1 784 ? -25.031 70.375 34.812 1 97.19 784 VAL B C 1
ATOM 13969 O O . VAL B 1 784 ? -25.875 71.312 34.812 1 97.19 784 VAL B O 1
ATOM 13972 N N . ILE B 1 785 ? -24.391 70.062 33.781 1 97.5 785 ILE B N 1
ATOM 13973 C CA . ILE B 1 785 ? -24.828 70.375 32.438 1 97.5 785 ILE B CA 1
ATOM 13974 C C . ILE B 1 785 ? -25.438 69.188 31.75 1 97.5 785 ILE B C 1
ATOM 13976 O O . ILE B 1 785 ? -24.797 68.125 31.641 1 97.5 785 ILE B O 1
ATOM 13980 N N . ARG B 1 786 ? -26.672 69.188 31.344 1 97.69 786 ARG B N 1
ATOM 13981 C CA . ARG B 1 786 ? -27.359 68.188 30.531 1 97.69 786 ARG B CA 1
ATOM 13982 C C . ARG B 1 786 ? -27.594 68.688 29.125 1 97.69 786 ARG B C 1
ATOM 13984 O O . ARG B 1 786 ? -28.141 69.812 28.938 1 97.69 786 ARG B O 1
ATOM 13991 N N . THR B 1 787 ? -27.156 68 28.234 1 97.62 787 THR B N 1
ATOM 13992 C CA . THR B 1 787 ? -27.328 68.5 26.859 1 97.62 787 THR B CA 1
ATOM 13993 C C . THR B 1 787 ? -27.531 67.312 25.922 1 97.62 787 THR B C 1
ATOM 13995 O O . THR B 1 787 ? -27.109 66.188 26.219 1 97.62 787 THR B O 1
ATOM 13998 N N . THR B 1 788 ? -28.312 67.438 24.938 1 98.25 788 THR B N 1
ATOM 13999 C CA . THR B 1 788 ? -28.516 66.5 23.844 1 98.25 788 THR B CA 1
ATOM 14000 C C . THR B 1 788 ? -28.078 67.062 22.516 1 98.25 788 THR B C 1
ATOM 14002 O O . THR B 1 788 ? -28.453 68.188 22.188 1 98.25 788 THR B O 1
ATOM 14005 N N . VAL B 1 789 ? -27.266 66.375 21.875 1 98.19 789 VAL B N 1
ATOM 14006 C CA . VAL B 1 789 ? -26.703 66.875 20.625 1 98.19 789 VAL B CA 1
ATOM 14007 C C . VAL B 1 789 ? -26.984 65.875 19.516 1 98.19 789 VAL B C 1
ATOM 14009 O O . VAL B 1 789 ? -26.766 64.625 19.688 1 98.19 789 VAL B O 1
ATOM 14012 N N . ASP B 1 790 ? -27.469 66.312 18.375 1 97.5 790 ASP B N 1
ATOM 14013 C CA . ASP B 1 790 ? -27.625 65.5 17.172 1 97.5 790 ASP B CA 1
ATOM 14014 C C . ASP B 1 790 ? -26.438 65.688 16.234 1 97.5 790 ASP B C 1
ATOM 14016 O O . ASP B 1 790 ? -26 66.812 15.961 1 97.5 790 ASP B O 1
ATOM 14020 N N . TYR B 1 791 ? -25.859 64.562 15.898 1 97.38 791 TYR B N 1
ATOM 14021 C CA . TYR B 1 791 ? -24.766 64.562 14.945 1 97.38 791 TYR B CA 1
ATOM 14022 C C . TYR B 1 791 ? -25.203 63.938 13.617 1 97.38 791 TYR B C 1
ATOM 14024 O O . TYR B 1 791 ? -25.656 62.812 13.57 1 97.38 791 TYR B O 1
ATOM 14032 N N . ARG B 1 792 ? -25.047 64.75 12.57 1 97 792 ARG B N 1
ATOM 14033 C CA . ARG B 1 792 ? -25.5 64.25 11.258 1 97 792 ARG B CA 1
ATOM 14034 C C . ARG B 1 792 ? -24.328 64.125 10.281 1 97 792 ARG B C 1
ATOM 14036 O O . ARG B 1 792 ? -23.609 65.125 10.047 1 97 792 ARG B O 1
ATOM 14043 N N . VAL B 1 793 ? -24.109 62.969 9.844 1 96.19 793 VAL B N 1
ATOM 14044 C CA . VAL B 1 793 ? -23.094 62.719 8.812 1 96.19 793 VAL B CA 1
ATOM 14045 C C . VAL B 1 793 ? -23.734 62.844 7.434 1 96.19 793 VAL B C 1
ATOM 14047 O O . VAL B 1 793 ? -23.234 63.594 6.586 1 96.19 793 VAL B O 1
ATOM 14050 N N . ASP B 1 794 ? -24.828 62.125 7.207 1 94.31 794 ASP B N 1
ATOM 14051 C CA . ASP B 1 794 ? -25.672 62.25 6.016 1 94.31 794 ASP B CA 1
ATOM 14052 C C . ASP B 1 794 ? -27.094 61.75 6.297 1 94.31 794 ASP B C 1
ATOM 14054 O O . ASP B 1 794 ? -27.5 61.656 7.457 1 94.31 794 ASP B O 1
ATOM 14058 N N . GLN B 1 795 ? -27.844 61.594 5.258 1 92 795 GLN B N 1
ATOM 14059 C CA . GLN B 1 795 ? -29.25 61.281 5.414 1 92 795 GLN B CA 1
ATOM 14060 C C . GLN B 1 795 ? -29.453 59.938 6.109 1 92 795 GLN B C 1
ATOM 14062 O O . GLN B 1 795 ? -30.391 59.75 6.879 1 92 795 GLN B O 1
ATOM 14067 N N . GLU B 1 796 ? -28.5 59.062 5.855 1 92.25 796 GLU B N 1
ATOM 14068 C CA . GLU B 1 796 ? -28.672 57.719 6.363 1 92.25 796 GLU B CA 1
ATOM 14069 C C . GLU B 1 796 ? -27.844 57.5 7.617 1 92.25 796 GLU B C 1
ATOM 14071 O O . GLU B 1 796 ? -28.062 56.531 8.352 1 92.25 796 GLU B O 1
ATOM 14076 N N . ASN B 1 797 ? -26.938 58.312 7.844 1 95.56 797 ASN B N 1
ATOM 14077 C CA . ASN B 1 797 ? -26 58.125 8.938 1 95.56 797 ASN B CA 1
ATOM 14078 C C . ASN B 1 797 ? -26.016 59.312 9.898 1 95.56 797 ASN B C 1
ATOM 14080 O O . ASN B 1 797 ? -25.531 60.406 9.562 1 95.56 797 ASN B O 1
ATOM 14084 N N . HIS B 1 798 ? -26.547 59.188 11.039 1 95.88 798 HIS B N 1
ATOM 14085 C CA . HIS B 1 798 ? -26.547 60.156 12.109 1 95.88 798 HIS B CA 1
ATOM 14086 C C . HIS B 1 798 ? -26.609 59.5 13.477 1 95.88 798 HIS B C 1
ATOM 14088 O O . HIS B 1 798 ? -26.906 58.312 13.586 1 95.88 798 HIS B O 1
ATOM 14094 N N . PHE B 1 799 ? -26.25 60.156 14.484 1 96.75 799 PHE B N 1
ATOM 14095 C CA . PHE B 1 799 ? -26.344 59.656 15.852 1 96.75 799 PHE B CA 1
ATOM 14096 C C . PHE B 1 799 ? -26.625 60.812 16.828 1 96.75 799 PHE B C 1
ATOM 14098 O O . PHE B 1 799 ? -26.375 61.969 16.5 1 96.75 799 PHE B O 1
ATOM 14105 N N . THR B 1 800 ? -27.25 60.469 17.906 1 97.69 800 THR B N 1
ATOM 14106 C CA . THR B 1 800 ? -27.594 61.406 18.969 1 97.69 800 THR B CA 1
ATOM 14107 C C . THR B 1 800 ? -26.859 61.062 20.266 1 97.69 800 THR B C 1
ATOM 14109 O O . THR B 1 800 ? -26.797 59.875 20.641 1 97.69 800 THR B O 1
ATOM 14112 N N . VAL B 1 801 ? -26.281 62.094 20.859 1 98 801 VAL B N 1
ATOM 14113 C CA . VAL B 1 801 ? -25.594 61.875 22.125 1 98 801 VAL B CA 1
ATOM 14114 C C . VAL B 1 801 ? -26.25 62.719 23.219 1 98 801 VAL B C 1
ATOM 14116 O O . VAL B 1 801 ? -26.484 63.906 23.047 1 98 801 VAL B O 1
ATOM 14119 N N . THR B 1 802 ? -26.609 62.094 24.266 1 97.94 802 THR B N 1
ATOM 14120 C CA . THR B 1 802 ? -27.016 62.781 25.5 1 97.94 802 THR B CA 1
ATOM 14121 C C . THR B 1 802 ? -25.875 62.781 26.516 1 97.94 802 THR B C 1
ATOM 14123 O O . THR B 1 802 ? -25.375 61.719 26.891 1 97.94 802 THR B O 1
ATOM 14126 N N . TYR B 1 803 ? -25.516 64.062 26.859 1 97.38 803 TYR B N 1
ATOM 14127 C CA . TYR B 1 803 ? -24.422 64.188 27.812 1 97.38 803 TYR B CA 1
ATOM 14128 C C . TYR B 1 803 ? -24.938 64.625 29.172 1 97.38 803 TYR B C 1
ATOM 14130 O O . TYR B 1 803 ? -25.922 65.375 29.266 1 97.38 803 TYR B O 1
ATOM 14138 N N . ARG B 1 804 ? -24.297 64.188 30.156 1 97.81 804 ARG B N 1
ATOM 14139 C CA . ARG B 1 804 ? -24.375 64.75 31.484 1 97.81 804 ARG B CA 1
ATOM 14140 C C . ARG B 1 804 ? -22.984 65.062 32.062 1 97.81 804 ARG B C 1
ATOM 14142 O O . ARG B 1 804 ? -22.203 64.125 32.281 1 97.81 804 ARG B O 1
ATOM 14149 N N . TYR B 1 805 ? -22.672 66.312 32.188 1 97.31 805 TYR B N 1
ATOM 14150 C CA . TYR B 1 805 ? -21.438 66.75 32.844 1 97.31 805 TYR B CA 1
ATOM 14151 C C . TYR B 1 805 ? -21.703 67.188 34.281 1 97.31 805 TYR B C 1
ATOM 14153 O O . TYR B 1 805 ? -22.547 68.062 34.531 1 97.31 805 TYR B O 1
ATOM 14161 N N . SER B 1 806 ? -21.031 66.562 35.156 1 97.25 806 SER B N 1
ATOM 14162 C CA . SER B 1 806 ? -21.156 67 36.531 1 97.25 806 SER B CA 1
ATOM 14163 C C . SER B 1 806 ? -19.812 67.375 37.125 1 97.25 806 SER B C 1
ATOM 14165 O O . SER B 1 806 ? -18.844 66.625 37.031 1 97.25 806 SER B O 1
ATOM 14167 N N . ILE B 1 807 ? -19.719 68.562 37.75 1 95.62 807 ILE B N 1
ATOM 14168 C CA . ILE B 1 807 ? -18.484 69.062 38.344 1 95.62 807 ILE B CA 1
ATOM 14169 C C . ILE B 1 807 ? -18.703 69.375 39.844 1 95.62 807 ILE B C 1
ATOM 14171 O O . ILE B 1 807 ? -19.641 70.062 40.219 1 95.62 807 ILE B O 1
ATOM 14175 N N . GLY B 1 808 ? -17.859 68.75 40.625 1 91.94 808 GLY B N 1
ATOM 14176 C CA . GLY B 1 808 ? -17.922 69 42.062 1 91.94 808 GLY B CA 1
ATOM 14177 C C . GLY B 1 808 ? -16.906 70 42.531 1 91.94 808 GLY B C 1
ATOM 14178 O O . GLY B 1 808 ? -16.078 70.5 41.75 1 91.94 808 GLY B O 1
ATOM 14179 N N . VAL B 1 809 ? -17.062 70.375 43.875 1 90.12 809 VAL B N 1
ATOM 14180 C CA . VAL B 1 809 ? -16.203 71.375 44.469 1 90.12 809 VAL B CA 1
ATOM 14181 C C . VAL B 1 809 ? -14.75 70.938 44.438 1 90.12 809 VAL B C 1
ATOM 14183 O O . VAL B 1 809 ? -13.836 71.75 44.531 1 90.12 809 VAL B O 1
ATOM 14186 N N . ASP B 1 810 ? -14.617 69.625 44.25 1 88.38 810 ASP B N 1
ATOM 14187 C CA . ASP B 1 810 ? -13.266 69.062 44.188 1 88.38 810 ASP B CA 1
ATOM 14188 C C . ASP B 1 810 ? -12.664 69.188 42.781 1 88.38 810 ASP B C 1
ATOM 14190 O O . ASP B 1 810 ? -11.5 68.875 42.562 1 88.38 810 ASP B O 1
ATOM 14194 N N . GLY B 1 811 ? -13.438 69.75 41.906 1 91.94 811 GLY B N 1
ATOM 14195 C CA . GLY B 1 811 ? -12.953 70 40.531 1 91.94 811 GLY B CA 1
ATOM 14196 C C . GLY B 1 811 ? -13.055 68.75 39.625 1 91.94 811 GLY B C 1
ATOM 14197 O O . GLY B 1 811 ? -12.641 68.812 38.469 1 91.94 811 GLY B O 1
ATOM 14198 N N . ARG B 1 812 ? -13.594 67.688 40.094 1 94.69 812 ARG B N 1
ATOM 14199 C CA . ARG B 1 812 ? -13.766 66.438 39.281 1 94.69 812 ARG B CA 1
ATOM 14200 C C . ARG B 1 812 ? -14.906 66.625 38.281 1 94.69 812 ARG B C 1
ATOM 14202 O O . ARG B 1 812 ? -16 67.062 38.656 1 94.69 812 ARG B O 1
ATOM 14209 N N . LEU B 1 813 ? -14.578 66.375 37.062 1 96.75 813 LEU B N 1
ATOM 14210 C CA . LEU B 1 813 ? -15.594 66.375 36.031 1 96.75 813 LEU B CA 1
ATOM 14211 C C . LEU B 1 813 ? -16.078 64.938 35.75 1 96.75 813 LEU B C 1
ATOM 14213 O O . LEU B 1 813 ? -15.312 64.062 35.281 1 96.75 813 LEU B O 1
ATOM 14217 N N . ASN B 1 814 ? -17.266 64.562 36.062 1 96.81 814 ASN B N 1
ATOM 14218 C CA . ASN B 1 814 ? -17.906 63.312 35.719 1 96.81 814 ASN B CA 1
ATOM 14219 C C . ASN B 1 814 ? -18.672 63.438 34.375 1 96.81 814 ASN B C 1
ATOM 14221 O O . ASN B 1 814 ? -19.516 64.312 34.219 1 96.81 814 ASN B O 1
ATOM 14225 N N . VAL B 1 815 ? -18.281 62.594 33.531 1 97.62 815 VAL B N 1
ATOM 14226 C CA . VAL B 1 815 ? -18.906 62.625 32.219 1 97.62 815 VAL B CA 1
ATOM 14227 C C . VAL B 1 815 ? -19.734 61.344 32.031 1 97.62 815 VAL B C 1
ATOM 14229 O O . VAL B 1 815 ? -19.234 60.219 32.219 1 97.62 815 VAL B O 1
ATOM 14232 N N . TYR B 1 816 ? -20.984 61.469 31.766 1 97 816 TYR B N 1
ATOM 14233 C CA . TYR B 1 816 ? -21.906 60.406 31.359 1 97 816 TYR B CA 1
ATOM 14234 C C . TYR B 1 816 ? -22.469 60.656 29.969 1 97 816 TYR B C 1
ATOM 14236 O O . TYR B 1 816 ? -22.797 61.812 29.625 1 97 816 TYR B O 1
ATOM 14244 N N . TYR B 1 817 ? -22.484 59.625 29.125 1 97 817 TYR B N 1
ATOM 14245 C CA . TYR B 1 817 ? -23.016 59.844 27.781 1 97 817 TYR B CA 1
ATOM 14246 C C . TYR B 1 817 ? -23.828 58.625 27.344 1 97 817 TYR B C 1
ATOM 14248 O O . TYR B 1 817 ? -23.578 57.5 27.766 1 97 817 TYR B O 1
ATOM 14256 N N . GLN B 1 818 ? -24.797 58.812 26.5 1 97.38 818 GLN B N 1
ATOM 14257 C CA . GLN B 1 818 ? -25.594 57.844 25.75 1 97.38 818 GLN B CA 1
ATOM 14258 C C . GLN B 1 818 ? -25.562 58.156 24.25 1 97.38 818 GLN B C 1
ATOM 14260 O O . GLN B 1 818 ? -25.969 59.25 23.828 1 97.38 818 GLN B O 1
ATOM 14265 N N . ILE B 1 819 ? -25.078 57.188 23.516 1 97.25 819 ILE B N 1
ATOM 14266 C CA . ILE B 1 819 ? -24.984 57.406 22.062 1 97.25 819 ILE B CA 1
ATOM 14267 C C . ILE B 1 819 ? -25.969 56.5 21.359 1 97.25 819 ILE B C 1
ATOM 14269 O O . ILE B 1 819 ? -25.844 55.25 21.375 1 97.25 819 ILE B O 1
ATOM 14273 N N . LEU B 1 820 ? -26.953 57.062 20.812 1 96.62 820 LEU B N 1
ATOM 14274 C CA . LEU B 1 820 ? -27.922 56.344 19.984 1 96.62 820 LEU B CA 1
ATOM 14275 C C . LEU B 1 820 ? -27.594 56.5 18.516 1 96.62 820 LEU B C 1
ATOM 14277 O O . LEU B 1 820 ? -27.578 57.594 17.984 1 96.62 820 LEU B O 1
ATOM 14281 N N . THR B 1 821 ? -27.266 55.375 17.891 1 94.88 821 THR B N 1
ATOM 14282 C CA . THR B 1 821 ? -26.781 55.438 16.516 1 94.88 821 THR B CA 1
ATOM 14283 C C . THR B 1 821 ? -27.875 55.062 15.539 1 94.88 821 THR B C 1
ATOM 14285 O O . THR B 1 821 ? -28.688 54.156 15.828 1 94.88 821 THR B O 1
ATOM 14288 N N . LYS B 1 822 ? -28 55.656 14.484 1 94.56 822 LYS B N 1
ATOM 14289 C CA . LYS B 1 822 ? -28.688 55.281 13.258 1 94.56 822 LYS B CA 1
ATOM 14290 C C . LYS B 1 822 ? -27.766 55.344 12.047 1 94.56 822 LYS B C 1
ATOM 14292 O O . LYS B 1 822 ? -27.734 56.375 11.352 1 94.56 822 LYS B O 1
ATOM 14297 N N . VAL B 1 823 ? -27.047 54.344 11.922 1 93.69 823 VAL B N 1
ATOM 14298 C CA . VAL B 1 823 ? -26.031 54.312 10.883 1 93.69 823 VAL B CA 1
ATOM 14299 C C . VAL B 1 823 ? -26.188 53.062 10.023 1 93.69 823 VAL B C 1
ATOM 14301 O O . VAL B 1 823 ? -26.797 52.062 10.461 1 93.69 823 VAL B O 1
ATOM 14304 N N . ALA B 1 824 ? -25.531 52.969 8.891 1 90 824 ALA B N 1
ATOM 14305 C CA . ALA B 1 824 ? -25.672 51.906 7.914 1 90 824 ALA B CA 1
ATOM 14306 C C . ALA B 1 824 ? -24.797 50.719 8.281 1 90 824 ALA B C 1
ATOM 14308 O O . ALA B 1 824 ? -25.172 49.562 8.016 1 90 824 ALA B O 1
ATOM 14309 N N . VAL B 1 825 ? -23.688 50.906 8.852 1 89.81 825 VAL B N 1
ATOM 14310 C CA . VAL B 1 825 ? -22.781 49.812 9.211 1 89.81 825 VAL B CA 1
ATOM 14311 C C . VAL B 1 825 ? -23.359 49.031 10.398 1 89.81 825 VAL B C 1
ATOM 14313 O O . VAL B 1 825 ? -23.875 49.656 11.344 1 89.81 825 VAL B O 1
ATOM 14316 N N . PRO B 1 826 ? -23.297 47.75 10.367 1 87 826 PRO B N 1
ATOM 14317 C CA . PRO B 1 826 ? -23.938 46.969 11.414 1 87 826 PRO B CA 1
ATOM 14318 C C . PRO B 1 826 ? -23.141 46.969 12.719 1 87 826 PRO B C 1
ATOM 14320 O O . PRO B 1 826 ? -23.688 46.594 13.766 1 87 826 PRO B O 1
ATOM 14323 N N . TRP B 1 827 ? -21.828 47.312 12.695 1 89.12 827 TRP B N 1
ATOM 14324 C CA . TRP B 1 827 ? -20.984 47.344 13.875 1 89.12 827 TRP B CA 1
ATOM 14325 C C . TRP B 1 827 ? -20.078 48.594 13.867 1 89.12 827 TRP B C 1
ATOM 14327 O O . TRP B 1 827 ? -19.766 49.125 12.797 1 89.12 827 TRP B O 1
ATOM 14337 N N . LEU B 1 828 ? -19.734 48.906 15.031 1 92.06 828 LEU B N 1
ATOM 14338 C CA . LEU B 1 828 ? -18.766 50 15.18 1 92.06 828 LEU B CA 1
ATOM 14339 C C . LEU B 1 828 ? -17.422 49.469 15.664 1 92.06 828 LEU B C 1
ATOM 14341 O O . LEU B 1 828 ? -17.375 48.469 16.391 1 92.06 828 LEU B O 1
ATOM 14345 N N . PRO B 1 829 ? -16.297 50.062 15.234 1 92.06 829 PRO B N 1
ATOM 14346 C CA . PRO B 1 829 ? -14.984 49.656 15.734 1 92.06 829 PRO B CA 1
ATOM 14347 C C . PRO B 1 829 ? -14.75 50.062 17.188 1 92.06 829 PRO B C 1
ATOM 14349 O O . PRO B 1 829 ? -14.039 49.344 17.922 1 92.06 829 PRO B O 1
ATOM 14352 N N . ILE B 1 830 ? -15.352 51.219 17.562 1 94.31 830 ILE B N 1
ATOM 14353 C CA . ILE B 1 830 ? -15.195 51.719 18.906 1 94.31 830 ILE B CA 1
ATOM 14354 C C . ILE B 1 830 ? -16.438 52.531 19.312 1 94.31 830 ILE B C 1
ATOM 14356 O O . ILE B 1 830 ? -17.203 52.938 18.438 1 94.31 830 ILE B O 1
ATOM 14360 N N . VAL B 1 831 ? -16.609 52.688 20.625 1 95.75 831 VAL B N 1
ATOM 14361 C CA . VAL B 1 831 ? -17.641 53.562 21.188 1 95.75 831 VAL B CA 1
ATOM 14362 C C . VAL B 1 831 ? -17.109 54.25 22.422 1 95.75 831 VAL B C 1
ATOM 14364 O O . VAL B 1 831 ? -16.656 53.625 23.375 1 95.75 831 VAL B O 1
ATOM 14367 N N . GLY B 1 832 ? -17.094 55.594 22.375 1 96.69 832 GLY B N 1
ATOM 14368 C CA . GLY B 1 832 ? -16.641 56.375 23.516 1 96.69 832 GLY B CA 1
ATOM 14369 C C . GLY B 1 832 ? -16.5 57.844 23.203 1 96.69 832 GLY B C 1
ATOM 14370 O O . GLY B 1 832 ? -17.375 58.469 22.578 1 96.69 832 GLY B O 1
ATOM 14371 N N . MET B 1 833 ? -15.445 58.469 23.766 1 97.19 833 MET B N 1
ATOM 14372 C CA . MET B 1 833 ? -15.148 59.875 23.578 1 97.19 833 MET B CA 1
ATOM 14373 C C . MET B 1 833 ? -13.695 60.094 23.172 1 97.19 833 MET B C 1
ATOM 14375 O O . MET B 1 833 ? -12.828 59.281 23.562 1 97.19 833 MET B O 1
ATOM 14379 N N . SER B 1 834 ? -13.508 61.094 22.453 1 96.81 834 SER B N 1
ATOM 14380 C CA . SER B 1 834 ? -12.164 61.531 22.078 1 96.81 834 SER B CA 1
ATOM 14381 C C . SER B 1 834 ? -11.734 62.75 22.859 1 96.81 834 SER B C 1
ATOM 14383 O O . SER B 1 834 ? -12.453 63.75 22.875 1 96.81 834 SER B O 1
ATOM 14385 N N . MET B 1 835 ? -10.625 62.594 23.5 1 97 835 MET B N 1
ATOM 14386 C CA . MET B 1 835 ? -10.062 63.719 24.25 1 97 835 MET B CA 1
ATOM 14387 C C . MET B 1 835 ? -8.766 64.188 23.609 1 97 835 MET B C 1
ATOM 14389 O O . MET B 1 835 ? -7.867 63.406 23.328 1 97 835 MET B O 1
ATOM 14393 N N . GLN B 1 836 ? -8.758 65.5 23.391 1 96.19 836 GLN B N 1
ATOM 14394 C CA . GLN B 1 836 ? -7.52 66.125 22.891 1 96.19 836 GLN B CA 1
ATOM 14395 C C . GLN B 1 836 ? -6.828 66.938 23.984 1 96.19 836 GLN B C 1
ATOM 14397 O O . GLN B 1 836 ? -7.422 67.812 24.547 1 96.19 836 GLN B O 1
ATOM 14402 N N . SER B 1 837 ? -5.684 66.562 24.312 1 95.88 837 SER B N 1
ATOM 14403 C CA . SER B 1 837 ? -4.875 67.312 25.266 1 95.88 837 SER B CA 1
ATOM 14404 C C . SER B 1 837 ? -4.008 68.312 24.562 1 95.88 837 SER B C 1
ATOM 14406 O O . SER B 1 837 ? -3.873 68.312 23.328 1 95.88 837 SER B O 1
ATOM 14408 N N . VAL B 1 838 ? -3.562 69.25 25.359 1 94.56 838 VAL B N 1
ATOM 14409 C CA . VAL B 1 838 ? -2.566 70.188 24.828 1 94.56 838 VAL B CA 1
ATOM 14410 C C . VAL B 1 838 ? -1.268 69.438 24.547 1 94.56 838 VAL B C 1
ATOM 14412 O O . VAL B 1 838 ? -1.06 68.312 25.047 1 94.56 838 VAL B O 1
ATOM 14415 N N . SER B 1 839 ? -0.456 70.125 23.672 1 91.44 839 SER B N 1
ATOM 14416 C CA . SER B 1 839 ? 0.847 69.5 23.391 1 91.44 839 SER B CA 1
ATOM 14417 C C . SER B 1 839 ? 1.728 69.5 24.641 1 91.44 839 SER B C 1
ATOM 14419 O O . SER B 1 839 ? 1.615 70.375 25.5 1 91.44 839 SER B O 1
ATOM 14421 N N . GLY B 1 840 ? 2.488 68.562 24.828 1 91.25 840 GLY B N 1
ATOM 14422 C CA . GLY B 1 840 ? 3.439 68.5 25.922 1 91.25 840 GLY B CA 1
ATOM 14423 C C . GLY B 1 840 ? 3.033 67.5 27 1 91.25 840 GLY B C 1
ATOM 14424 O O . GLY B 1 840 ? 3.855 67.062 27.828 1 91.25 840 GLY B O 1
ATOM 14425 N N . LEU B 1 841 ? 1.811 67.062 27.047 1 94.44 841 LEU B N 1
ATOM 14426 C CA . LEU B 1 841 ? 1.383 66.062 27.984 1 94.44 841 LEU B CA 1
ATOM 14427 C C . LEU B 1 841 ? 1.633 64.625 27.391 1 94.44 841 LEU B C 1
ATOM 14429 O O . LEU B 1 841 ? 0.691 63.875 27.172 1 94.44 841 LEU B O 1
ATOM 14433 N N . ASP B 1 842 ? 2.865 64.25 27.266 1 92.44 842 ASP B N 1
ATOM 14434 C CA . ASP B 1 842 ? 3.25 63.125 26.438 1 92.44 842 ASP B CA 1
ATOM 14435 C C . ASP B 1 842 ? 3.539 61.906 27.281 1 92.44 842 ASP B C 1
ATOM 14437 O O . ASP B 1 842 ? 3.816 60.812 26.75 1 92.44 842 ASP B O 1
ATOM 14441 N N . GLN B 1 843 ? 3.488 62.031 28.516 1 95.12 843 GLN B N 1
ATOM 14442 C CA . GLN B 1 843 ? 3.666 60.875 29.375 1 95.12 843 GLN B CA 1
ATOM 14443 C C . GLN B 1 843 ? 2.326 60.219 29.703 1 95.12 843 GLN B C 1
ATOM 14445 O O . GLN B 1 843 ? 1.503 60.781 30.406 1 95.12 843 GLN B O 1
ATOM 14450 N N . VAL B 1 844 ? 2.217 59.031 29.156 1 95.25 844 VAL B N 1
ATOM 14451 C CA . VAL B 1 844 ? 0.962 58.312 29.344 1 95.25 844 VAL B CA 1
ATOM 14452 C C . VAL B 1 844 ? 1.179 57.125 30.281 1 95.25 844 VAL B C 1
ATOM 14454 O O . VAL B 1 844 ? 2.1 56.312 30.078 1 95.25 844 VAL B O 1
ATOM 14457 N N . HIS B 1 845 ? 0.382 57.031 31.312 1 95.56 845 HIS B N 1
ATOM 14458 C CA . HIS B 1 845 ? 0.343 55.875 32.219 1 95.56 845 HIS B CA 1
ATOM 14459 C C . HIS B 1 845 ? -1.089 55.406 32.469 1 95.56 845 HIS B C 1
ATOM 14461 O O . HIS B 1 845 ? -2.023 56.219 32.438 1 95.56 845 HIS B O 1
ATOM 14467 N N . TRP B 1 846 ? -1.221 54.156 32.594 1 96.38 846 TRP B N 1
ATOM 14468 C CA . TRP B 1 846 ? -2.547 53.688 32.969 1 96.38 846 TRP B CA 1
ATOM 14469 C C . TRP B 1 846 ? -2.449 52.5 33.906 1 96.38 846 TRP B C 1
ATOM 14471 O O . TRP B 1 846 ? -1.458 51.75 33.906 1 96.38 846 TRP B O 1
ATOM 14481 N N . LEU B 1 847 ? -3.436 52.344 34.812 1 97.06 847 LEU B N 1
ATOM 14482 C CA . LEU B 1 847 ? -3.672 51.125 35.562 1 97.06 847 LEU B CA 1
ATOM 14483 C C . LEU B 1 847 ? -4.711 50.25 34.906 1 97.06 847 LEU B C 1
ATOM 14485 O O . LEU B 1 847 ? -5.816 50.688 34.594 1 97.06 847 LEU B O 1
ATOM 14489 N N . GLY B 1 848 ? -4.359 49.031 34.625 1 96.62 848 GLY B N 1
ATOM 14490 C CA . GLY B 1 848 ? -5.195 48.062 33.938 1 96.62 848 GLY B CA 1
ATOM 14491 C C . GLY B 1 848 ? -4.402 46.906 33.344 1 96.62 848 GLY B C 1
ATOM 14492 O O . GLY B 1 848 ? -3.43 46.438 33.938 1 96.62 848 GLY B O 1
ATOM 14493 N N . LEU B 1 849 ? -4.855 46.438 32.156 1 96 849 LEU B N 1
ATOM 14494 C CA . LEU B 1 849 ? -4.172 45.344 31.484 1 96 849 LEU B CA 1
ATOM 14495 C C . LEU B 1 849 ? -3.141 45.875 30.484 1 96 849 LEU B C 1
ATOM 14497 O O . LEU B 1 849 ? -3.443 46.75 29.688 1 96 849 LEU B O 1
ATOM 14501 N N . GLY B 1 850 ? -1.937 45.5 30.547 1 93.81 850 GLY B N 1
ATOM 14502 C CA . GLY B 1 850 ? -0.842 45.844 29.656 1 93.81 850 GLY B CA 1
ATOM 14503 C C . GLY B 1 850 ? 0.309 44.844 29.719 1 93.81 850 GLY B C 1
ATOM 14504 O O . GLY B 1 850 ? 0.221 43.844 30.422 1 93.81 850 GLY B O 1
ATOM 14505 N N . PRO B 1 851 ? 1.452 44.969 29.062 1 91.69 851 PRO B N 1
ATOM 14506 C CA . PRO B 1 851 ? 1.596 46.094 28.125 1 91.69 851 PRO B CA 1
ATOM 14507 C C . PRO B 1 851 ? 0.938 45.812 26.781 1 91.69 851 PRO B C 1
ATOM 14509 O O . PRO B 1 851 ? 0.87 46.688 25.922 1 91.69 851 PRO B O 1
ATOM 14512 N N . TYR B 1 852 ? 0.447 44.531 26.578 1 90.56 852 TYR B N 1
ATOM 14513 C CA . TYR B 1 852 ? -0.119 44.156 25.281 1 90.56 852 TYR B CA 1
ATOM 14514 C C . TYR B 1 852 ? -1.558 44.656 25.156 1 90.56 852 TYR B C 1
ATOM 14516 O O . TYR B 1 852 ? -2.154 45.094 26.125 1 90.56 852 TYR B O 1
ATOM 14524 N N . ASP B 1 853 ? -2.027 44.562 23.922 1 89 853 ASP B N 1
ATOM 14525 C CA . ASP B 1 853 ? -3.406 45 23.672 1 89 853 ASP B CA 1
ATOM 14526 C C . ASP B 1 853 ? -4.391 44.094 24.422 1 89 853 ASP B C 1
ATOM 14528 O O . ASP B 1 853 ? -4.113 42.906 24.656 1 89 853 ASP B O 1
ATOM 14532 N N . ALA B 1 854 ? -5.391 44.656 24.781 1 92.06 854 ALA B N 1
ATOM 14533 C CA . ALA B 1 854 ? -6.453 43.938 25.484 1 92.06 854 ALA B CA 1
ATOM 14534 C C . ALA B 1 854 ? -7.801 44.156 24.812 1 92.06 854 ALA B C 1
ATOM 14536 O O . ALA B 1 854 ? -8.477 45.156 25.047 1 92.06 854 ALA B O 1
ATOM 14537 N N . TYR B 1 855 ? -8.102 43.25 23.953 1 90.5 855 TYR B N 1
ATOM 14538 C CA . TYR B 1 855 ? -9.422 43.219 23.328 1 90.5 855 TYR B CA 1
ATOM 14539 C C . TYR B 1 855 ? -10.383 42.344 24.109 1 90.5 855 TYR B C 1
ATOM 14541 O O . TYR B 1 855 ? -9.961 41.531 24.938 1 90.5 855 TYR B O 1
ATOM 14549 N N . PRO B 1 856 ? -11.727 42.531 23.891 1 88.69 856 PRO B N 1
ATOM 14550 C CA . PRO B 1 856 ? -12.695 41.75 24.672 1 88.69 856 PRO B CA 1
ATOM 14551 C C . PRO B 1 856 ? -12.484 40.25 24.547 1 88.69 856 PRO B C 1
ATOM 14553 O O . PRO B 1 856 ? -12.766 39.5 25.5 1 88.69 856 PRO B O 1
ATOM 14556 N N . ASN B 1 857 ? -12.008 39.719 23.438 1 89.56 857 ASN B N 1
ATOM 14557 C CA . ASN B 1 857 ? -11.812 38.281 23.219 1 89.56 857 ASN B CA 1
ATOM 14558 C C . ASN B 1 857 ? -10.336 37.938 23.047 1 89.56 857 ASN B C 1
ATOM 14560 O O . ASN B 1 857 ? -10 36.969 22.375 1 89.56 857 ASN B O 1
ATOM 14564 N N . LYS B 1 858 ? -9.422 38.781 23.594 1 90.62 858 LYS B N 1
ATOM 14565 C CA . LYS B 1 858 ? -7.973 38.594 23.547 1 90.62 858 LYS B CA 1
ATOM 14566 C C . LYS B 1 858 ? -7.297 39.312 24.734 1 90.62 858 LYS B C 1
ATOM 14568 O O . LYS B 1 858 ? -6.801 40.406 24.594 1 90.62 858 LYS B O 1
ATOM 14573 N N . GLN B 1 859 ? -7.223 38.656 25.891 1 92.69 859 GLN B N 1
ATOM 14574 C CA . GLN B 1 859 ? -6.75 39.312 27.109 1 92.69 859 GLN B CA 1
ATOM 14575 C C . GLN B 1 859 ? -5.871 38.344 27.938 1 92.69 859 GLN B C 1
ATOM 14577 O O . GLN B 1 859 ? -5.688 38.562 29.141 1 92.69 859 GLN B O 1
ATOM 14582 N N . ALA B 1 860 ? -5.344 37.344 27.281 1 93.94 860 ALA B N 1
ATOM 14583 C CA . ALA B 1 860 ? -4.566 36.375 28.062 1 93.94 860 ALA B CA 1
ATOM 14584 C C . ALA B 1 860 ? -3.15 36.906 28.312 1 93.94 860 ALA B C 1
ATOM 14586 O O . ALA B 1 860 ? -2.561 36.625 29.359 1 93.94 860 ALA B O 1
ATOM 14587 N N . ALA B 1 861 ? -2.605 37.625 27.422 1 94.44 861 ALA B N 1
ATOM 14588 C CA . ALA B 1 861 ? -1.208 38.062 27.469 1 94.44 861 ALA B CA 1
ATOM 14589 C C . ALA B 1 861 ? -1.042 39.281 28.375 1 94.44 861 ALA B C 1
ATOM 14591 O O . ALA B 1 861 ? -0.101 39.344 29.172 1 94.44 861 ALA B O 1
ATOM 14592 N N . PRO B 1 862 ? -1.906 40.344 28.281 1 95.19 862 PRO B N 1
ATOM 14593 C CA . PRO B 1 862 ? -1.736 41.5 29.172 1 95.19 862 PRO B CA 1
ATOM 14594 C C . PRO B 1 862 ? -2.086 41.156 30.625 1 95.19 862 PRO B C 1
ATOM 14596 O O . PRO B 1 862 ? -2.996 40.375 30.875 1 95.19 862 PRO B O 1
ATOM 14599 N N . ILE B 1 863 ? -1.418 41.781 31.578 1 96.62 863 ILE B N 1
ATOM 14600 C CA . ILE B 1 863 ? -1.665 41.5 33 1 96.62 863 ILE B CA 1
ATOM 14601 C C . ILE B 1 863 ? -1.938 42.812 33.719 1 96.62 863 ILE B C 1
ATOM 14603 O O . ILE B 1 863 ? -1.542 43.906 33.25 1 96.62 863 ILE B O 1
ATOM 14607 N N . LEU B 1 864 ? -2.584 42.688 34.844 1 97.44 864 LEU B N 1
ATOM 14608 C CA . LEU B 1 864 ? -2.908 43.844 35.656 1 97.44 864 LEU B CA 1
ATOM 14609 C C . LEU B 1 864 ? -1.639 44.531 36.156 1 97.44 864 LEU B C 1
ATOM 14611 O O . LEU B 1 864 ? -0.728 43.844 36.656 1 97.44 864 LEU B O 1
ATOM 14615 N N . GLY B 1 865 ? -1.579 45.844 35.969 1 97.19 865 GLY B N 1
ATOM 14616 C CA . GLY B 1 865 ? -0.464 46.625 36.438 1 97.19 865 GLY B CA 1
ATOM 14617 C C . GLY B 1 865 ? -0.555 48.094 36 1 97.19 865 GLY B C 1
ATOM 14618 O O . GLY B 1 865 ? -1.559 48.5 35.406 1 97.19 865 GLY B O 1
ATOM 14619 N N . VAL B 1 866 ? 0.402 48.844 36.438 1 97.06 866 VAL B N 1
ATOM 14620 C CA . VAL B 1 866 ? 0.572 50.188 35.906 1 97.06 866 VAL B CA 1
ATOM 14621 C C . VAL B 1 866 ? 1.579 50.188 34.781 1 97.06 866 VAL B C 1
ATOM 14623 O O . VAL B 1 866 ? 2.715 49.719 34.938 1 97.06 866 VAL B O 1
ATOM 14626 N N . TRP B 1 867 ? 1.068 50.594 33.688 1 96.62 867 TRP B N 1
ATOM 14627 C CA . TRP B 1 867 ? 1.859 50.562 32.469 1 96.62 867 TRP B CA 1
ATOM 14628 C C . TRP B 1 867 ? 1.964 51.969 31.859 1 96.62 867 TRP B C 1
ATOM 14630 O O . TRP B 1 867 ? 1.247 52.875 32.281 1 96.62 867 TRP B O 1
ATOM 14640 N N . GLY B 1 868 ? 2.885 52.125 30.891 1 94.62 868 GLY B N 1
ATOM 14641 C CA . GLY B 1 868 ? 2.963 53.438 30.297 1 94.62 868 GLY B CA 1
ATOM 14642 C C . GLY B 1 868 ? 4.102 53.594 29.297 1 94.62 868 GLY B C 1
ATOM 14643 O O . GLY B 1 868 ? 4.719 52.594 28.906 1 94.62 868 GLY B O 1
ATOM 14644 N N . GLY B 1 869 ? 4.18 54.75 28.844 1 93.69 869 GLY B N 1
ATOM 14645 C CA . GLY B 1 869 ? 5.168 55.188 27.875 1 93.69 869 GLY B CA 1
ATOM 14646 C C . GLY B 1 869 ? 4.898 56.562 27.297 1 93.69 869 GLY B C 1
ATOM 14647 O O . GLY B 1 869 ? 4.027 57.281 27.781 1 93.69 869 GLY B O 1
ATOM 14648 N N . THR B 1 870 ? 5.672 56.844 26.281 1 93.38 870 THR B N 1
ATOM 14649 C CA . THR B 1 870 ? 5.5 58.125 25.594 1 93.38 870 THR B CA 1
ATOM 14650 C C . THR B 1 870 ? 4.367 58.031 24.578 1 93.38 870 THR B C 1
ATOM 14652 O O . THR B 1 870 ? 4.238 57.062 23.859 1 93.38 870 THR B O 1
ATOM 14655 N N . ALA B 1 871 ? 3.613 59.125 24.609 1 90.62 871 ALA B N 1
ATOM 14656 C CA . ALA B 1 871 ? 2.51 59.156 23.656 1 90.62 871 ALA B CA 1
ATOM 14657 C C . ALA B 1 871 ? 3.002 58.906 22.234 1 90.62 871 ALA B C 1
ATOM 14659 O O . ALA B 1 871 ? 4.016 59.438 21.812 1 90.62 871 ALA B O 1
ATOM 14660 N N . GLY B 1 872 ? 2.326 57.938 21.562 1 86.06 872 GLY B N 1
ATOM 14661 C CA . GLY B 1 872 ? 2.688 57.594 20.203 1 86.06 872 GLY B CA 1
ATOM 14662 C C . GLY B 1 872 ? 3.623 56.406 20.094 1 86.06 872 GLY B C 1
ATOM 14663 O O . GLY B 1 872 ? 3.809 55.844 19.016 1 86.06 872 GLY B O 1
ATOM 14664 N N . SER B 1 873 ? 4.211 56.062 21.188 1 87.25 873 SER B N 1
ATOM 14665 C CA . SER B 1 873 ? 5.109 54.906 21.172 1 87.25 873 SER B CA 1
ATOM 14666 C C . SER B 1 873 ? 4.328 53.594 21.078 1 87.25 873 SER B C 1
ATOM 14668 O O . SER B 1 873 ? 3.125 53.562 21.328 1 87.25 873 SER B O 1
ATOM 14670 N N . SER B 1 874 ? 5.039 52.531 20.688 1 81.56 874 SER B N 1
ATOM 14671 C CA . SER B 1 874 ? 4.426 51.219 20.516 1 81.56 874 SER B CA 1
ATOM 14672 C C . SER B 1 874 ? 3.941 50.656 21.859 1 81.56 874 SER B C 1
ATOM 14674 O O . SER B 1 874 ? 3.045 49.812 21.891 1 81.56 874 SER B O 1
ATOM 14676 N N . ASP B 1 875 ? 4.469 51.188 22.859 1 84 875 ASP B N 1
ATOM 14677 C CA . ASP B 1 875 ? 4.125 50.688 24.188 1 84 875 ASP B CA 1
ATOM 14678 C C . ASP B 1 875 ? 2.719 51.094 24.578 1 84 875 ASP B C 1
ATOM 14680 O O . ASP B 1 875 ? 2.066 50.438 25.391 1 84 875 ASP B O 1
ATOM 14684 N N . VAL B 1 876 ? 2.311 52.188 24.031 1 89.25 876 VAL B N 1
ATOM 14685 C CA . VAL B 1 876 ? 1.061 52.75 24.531 1 89.25 876 VAL B CA 1
ATOM 14686 C C . VAL B 1 876 ? -0.016 52.688 23.453 1 89.25 876 VAL B C 1
ATOM 14688 O O . VAL B 1 876 ? -1.206 52.812 23.75 1 89.25 876 VAL B O 1
ATOM 14691 N N . THR B 1 877 ? 0.412 52.344 22.281 1 86.06 877 THR B N 1
ATOM 14692 C CA . THR B 1 877 ? -0.566 52.312 21.203 1 86.06 877 THR B CA 1
ATOM 14693 C C . THR B 1 877 ? -1.356 51 21.25 1 86.06 877 THR B C 1
ATOM 14695 O O . THR B 1 877 ? -0.958 50.062 21.922 1 86.06 877 THR B O 1
ATOM 14698 N N . GLY B 1 878 ? -2.518 51.031 20.531 1 87.19 878 GLY B N 1
ATOM 14699 C CA . GLY B 1 878 ? -3.412 49.875 20.547 1 87.19 878 GLY B CA 1
ATOM 14700 C C . GLY B 1 878 ? -4.496 49.969 21.594 1 87.19 878 GLY B C 1
ATOM 14701 O O . GLY B 1 878 ? -4.578 50.969 22.312 1 87.19 878 GLY B O 1
ATOM 14702 N N . ILE B 1 879 ? -5.25 48.938 21.672 1 91.62 879 ILE B N 1
ATOM 14703 C CA . ILE B 1 879 ? -6.359 48.906 22.625 1 91.62 879 ILE B CA 1
ATOM 14704 C C . ILE B 1 879 ? -5.871 48.406 23.984 1 91.62 879 ILE B C 1
ATOM 14706 O O . ILE B 1 879 ? -5.297 47.312 24.078 1 91.62 879 ILE B O 1
ATOM 14710 N N . LYS B 1 880 ? -6.078 49.25 24.984 1 94.62 880 LYS B N 1
ATOM 14711 C CA . LYS B 1 880 ? -5.746 48.844 26.344 1 94.62 880 LYS B CA 1
ATOM 14712 C C . LYS B 1 880 ? -6.988 48.844 27.234 1 94.62 880 LYS B C 1
ATOM 14714 O O . LYS B 1 880 ? -7.871 49.688 27.078 1 94.62 880 LYS B O 1
ATOM 14719 N N . ALA B 1 881 ? -7.059 47.906 28.125 1 95.38 881 ALA B N 1
ATOM 14720 C CA . ALA B 1 881 ? -8.062 47.938 29.188 1 95.38 881 ALA B CA 1
ATOM 14721 C C . ALA B 1 881 ? -7.547 48.688 30.406 1 95.38 881 ALA B C 1
ATOM 14723 O O . ALA B 1 881 ? -6.406 48.5 30.828 1 95.38 881 ALA B O 1
ATOM 14724 N N . MET B 1 882 ? -8.445 49.625 30.953 1 95.81 882 MET B N 1
ATOM 14725 C CA . MET B 1 882 ? -7.898 50.469 32 1 95.81 882 MET B CA 1
ATOM 14726 C C . MET B 1 882 ? -8.898 50.656 33.125 1 95.81 882 MET B C 1
ATOM 14728 O O . MET B 1 882 ? -10.102 50.469 32.938 1 95.81 882 MET B O 1
ATOM 14732 N N . ARG B 1 883 ? -8.367 51.031 34.312 1 95.88 883 ARG B N 1
ATOM 14733 C CA . ARG B 1 883 ? -9.109 51.531 35.438 1 95.88 883 ARG B CA 1
ATOM 14734 C C . ARG B 1 883 ? -8.922 53.062 35.594 1 95.88 883 ARG B C 1
ATOM 14736 O O . ARG B 1 883 ? -9.836 53.75 36 1 95.88 883 ARG B O 1
ATOM 14743 N N . TRP B 1 884 ? -7.773 53.438 35.219 1 95.81 884 TRP B N 1
ATOM 14744 C CA . TRP B 1 884 ? -7.504 54.875 35.031 1 95.81 884 TRP B CA 1
ATOM 14745 C C . TRP B 1 884 ? -6.332 55.094 34.094 1 95.81 884 TRP B C 1
ATOM 14747 O O . TRP B 1 884 ? -5.559 54.156 33.812 1 95.81 884 TRP B O 1
ATOM 14757 N N . MET B 1 885 ? -6.23 56.281 33.531 1 95.94 885 MET B N 1
ATOM 14758 C CA . MET B 1 885 ? -5.098 56.688 32.719 1 95.94 885 MET B CA 1
ATOM 14759 C C . MET B 1 885 ? -4.68 58.125 33.062 1 95.94 885 MET B C 1
ATOM 14761 O O . MET B 1 885 ? -5.5 58.938 33.531 1 95.94 885 MET B O 1
ATOM 14765 N N . GLU B 1 886 ? -3.443 58.438 32.875 1 95.62 886 GLU B N 1
ATOM 14766 C CA . GLU B 1 886 ? -2.896 59.75 33.125 1 95.62 886 GLU B CA 1
ATOM 14767 C C . GLU B 1 886 ? -2.051 60.219 31.922 1 95.62 886 GLU B C 1
ATOM 14769 O O . GLU B 1 886 ? -1.327 59.438 31.328 1 95.62 886 GLU B O 1
ATOM 14774 N N . ARG B 1 887 ? -2.336 61.344 31.547 1 95.75 887 ARG B N 1
ATOM 14775 C CA . ARG B 1 887 ? -1.434 62.062 30.656 1 95.75 887 ARG B CA 1
ATOM 14776 C C . ARG B 1 887 ? -0.76 63.219 31.391 1 95.75 887 ARG B C 1
ATOM 14778 O O . ARG B 1 887 ? -1.435 64.125 31.891 1 95.75 887 ARG B O 1
ATOM 14785 N N . ALA B 1 888 ? 0.556 63.188 31.422 1 95.62 888 ALA B N 1
ATOM 14786 C CA . ALA B 1 888 ? 1.272 64.188 32.219 1 95.62 888 ALA B CA 1
ATOM 14787 C C . ALA B 1 888 ? 2.346 64.875 31.406 1 95.62 888 ALA B C 1
ATOM 14789 O O . ALA B 1 888 ? 2.861 64.312 30.438 1 95.62 888 ALA B O 1
ATOM 14790 N N . GLY B 1 889 ? 2.584 66.062 31.781 1 93 889 GLY B N 1
ATOM 14791 C CA . GLY B 1 889 ? 3.652 66.938 31.266 1 93 889 GLY B CA 1
ATOM 14792 C C . GLY B 1 889 ? 3.959 68.125 32.156 1 93 889 GLY B C 1
ATOM 14793 O O . GLY B 1 889 ? 3.551 68.125 33.312 1 93 889 GLY B O 1
ATOM 14794 N N . ALA B 1 890 ? 4.656 69.062 31.609 1 90.19 890 ALA B N 1
ATOM 14795 C CA . ALA B 1 890 ? 5.102 70.25 32.375 1 90.19 890 ALA B CA 1
ATOM 14796 C C . ALA B 1 890 ? 3.912 71.125 32.812 1 90.19 890 ALA B C 1
ATOM 14798 O O . ALA B 1 890 ? 3.953 71.75 33.875 1 90.19 890 ALA B O 1
ATOM 14799 N N . GLU B 1 891 ? 2.854 71.062 32.125 1 90.62 891 GLU B N 1
ATOM 14800 C CA . GLU B 1 891 ? 1.716 71.938 32.344 1 90.62 891 GLU B CA 1
ATOM 14801 C C . GLU B 1 891 ? 0.751 71.375 33.375 1 90.62 891 GLU B C 1
ATOM 14803 O O . GLU B 1 891 ? -0.076 72.062 33.938 1 90.62 891 GLU B O 1
ATOM 14808 N N . GLY B 1 892 ? 0.869 70.062 33.531 1 93.75 892 GLY B N 1
ATOM 14809 C CA . GLY B 1 892 ? -0.042 69.438 34.469 1 93.75 892 GLY B CA 1
ATOM 14810 C C . GLY B 1 892 ? -0.322 68 34.094 1 93.75 892 GLY B C 1
ATOM 14811 O O . GLY B 1 892 ? 0.406 67.375 33.312 1 93.75 892 GLY B O 1
ATOM 14812 N N . THR B 1 893 ? -1.263 67.375 34.812 1 96.19 893 THR B N 1
ATOM 14813 C CA . THR B 1 893 ? -1.664 66 34.625 1 96.19 893 THR B CA 1
ATOM 14814 C C . THR B 1 893 ? -3.178 65.875 34.469 1 96.19 893 THR B C 1
ATOM 14816 O O . THR B 1 893 ? -3.932 66.5 35.219 1 96.19 893 THR B O 1
ATOM 14819 N N . ILE B 1 894 ? -3.553 65.188 33.406 1 96.88 894 ILE B N 1
ATOM 14820 C CA . ILE B 1 894 ? -4.949 64.812 33.25 1 96.88 894 ILE B CA 1
ATOM 14821 C C . ILE B 1 894 ? -5.141 63.375 33.75 1 96.88 894 ILE B C 1
ATOM 14823 O O . ILE B 1 894 ? -4.508 62.438 33.281 1 96.88 894 ILE B O 1
ATOM 14827 N N . HIS B 1 895 ? -5.934 63.188 34.75 1 96 895 HIS B N 1
ATOM 14828 C CA . HIS B 1 895 ? -6.293 61.875 35.25 1 96 895 HIS B CA 1
ATOM 14829 C C . HIS B 1 895 ? -7.711 61.5 34.875 1 96 895 HIS B C 1
ATOM 14831 O O . HIS B 1 895 ? -8.672 62.188 35.219 1 96 895 HIS B O 1
ATOM 14837 N N . VAL B 1 896 ? -7.793 60.406 34.125 1 96.75 896 VAL B N 1
ATOM 14838 C CA . VAL B 1 896 ? -9.102 59.906 33.719 1 96.75 896 VAL B CA 1
ATOM 14839 C C . VAL B 1 896 ? -9.383 58.562 34.406 1 96.75 896 VAL B C 1
ATOM 14841 O O . VAL B 1 896 ? -8.617 57.594 34.25 1 96.75 896 VAL B O 1
ATOM 14844 N N . SER B 1 897 ? -10.438 58.469 35.125 1 94.75 897 SER B N 1
ATOM 14845 C CA . SER B 1 897 ? -10.898 57.188 35.688 1 94.75 897 SER B CA 1
ATOM 14846 C C . SER B 1 897 ? -12.016 56.594 34.844 1 94.75 897 SER B C 1
ATOM 14848 O O . SER B 1 897 ? -13.039 57.219 34.594 1 94.75 897 SER B O 1
ATOM 14850 N N . ASN B 1 898 ? -11.773 55.406 34.375 1 88 898 ASN B N 1
ATOM 14851 C CA . ASN B 1 898 ? -12.703 54.719 33.5 1 88 898 ASN B CA 1
ATOM 14852 C C . ASN B 1 898 ? -12.562 53.219 33.625 1 88 898 ASN B C 1
ATOM 14854 O O . ASN B 1 898 ? -11.477 52.656 33.406 1 88 898 ASN B O 1
ATOM 14858 N N . SER B 1 899 ? -13.711 52.5 33.969 1 88.44 899 SER B N 1
ATOM 14859 C CA . SER B 1 899 ? -13.719 51.062 33.844 1 88.44 899 SER B CA 1
ATOM 14860 C C . SER B 1 899 ? -14.047 50.625 32.406 1 88.44 899 SER B C 1
ATOM 14862 O O . SER B 1 899 ? -15.18 50.25 32.125 1 88.44 899 SER B O 1
ATOM 14864 N N . GLY B 1 900 ? -13.117 50.719 31.469 1 94.19 900 GLY B N 1
ATOM 14865 C CA . GLY B 1 900 ? -13.273 50.406 30.047 1 94.19 900 GLY B CA 1
ATOM 14866 C C . GLY B 1 900 ? -11.953 50.312 29.312 1 94.19 900 GLY B C 1
ATOM 14867 O O . GLY B 1 900 ? -11.031 49.625 29.766 1 94.19 900 GLY B O 1
ATOM 14868 N N . TYR B 1 901 ? -11.969 50.938 28.125 1 95.81 901 TYR B N 1
ATOM 14869 C CA . TYR B 1 901 ? -10.805 50.812 27.25 1 95.81 901 TYR B CA 1
ATOM 14870 C C . TYR B 1 901 ? -10.25 52.188 26.875 1 95.81 901 TYR B C 1
ATOM 14872 O O . TYR B 1 901 ? -10.898 53.188 27.094 1 95.81 901 TYR B O 1
ATOM 14880 N N . MET B 1 902 ? -9.086 52.156 26.391 1 95.44 902 MET B N 1
ATOM 14881 C CA . MET B 1 902 ? -8.484 53.344 25.781 1 95.44 902 MET B CA 1
ATOM 14882 C C . MET B 1 902 ? -7.719 52.969 24.516 1 95.44 902 MET B C 1
ATOM 14884 O O . MET B 1 902 ? -7.301 51.844 24.359 1 95.44 902 MET B O 1
ATOM 14888 N N . GLU B 1 903 ? -7.605 53.875 23.656 1 94.19 903 GLU B N 1
ATOM 14889 C CA . GLU B 1 903 ? -6.738 53.812 22.484 1 94.19 903 GLU B CA 1
ATOM 14890 C C . GLU B 1 903 ? -6.039 55.156 22.234 1 94.19 903 GLU B C 1
ATOM 14892 O O . GLU B 1 903 ? -6.688 56.188 22.203 1 94.19 903 GLU B O 1
ATOM 14897 N N . ASN B 1 904 ? -4.75 55.031 22.219 1 90.94 904 ASN B N 1
ATOM 14898 C CA . ASN B 1 904 ? -4 56.219 21.828 1 90.94 904 ASN B CA 1
ATOM 14899 C C . ASN B 1 904 ? -3.773 56.281 20.328 1 90.94 904 ASN B C 1
ATOM 14901 O O . ASN B 1 904 ? -3.426 55.281 19.703 1 90.94 904 ASN B O 1
ATOM 14905 N N . ASP B 1 905 ? -4.012 57.375 19.781 1 83.38 905 ASP B N 1
ATOM 14906 C CA . ASP B 1 905 ? -3.82 57.562 18.344 1 83.38 905 ASP B CA 1
ATOM 14907 C C . ASP B 1 905 ? -2.338 57.656 18 1 83.38 905 ASP B C 1
ATOM 14909 O O . ASP B 1 905 ? -1.649 58.562 18.5 1 83.38 905 ASP B O 1
ATOM 14913 N N . ALA B 1 906 ? -1.921 56.875 17.203 1 79.5 906 ALA B N 1
ATOM 14914 C CA . ALA B 1 906 ? -0.505 56.875 16.844 1 79.5 906 ALA B CA 1
ATOM 14915 C C . ALA B 1 906 ? -0.144 58.094 15.992 1 79.5 906 ALA B C 1
ATOM 14917 O O . ALA B 1 906 ? 0.984 58.594 16.047 1 79.5 906 ALA B O 1
ATOM 14918 N N . MET B 1 907 ? -1.086 58.625 15.281 1 82.62 907 MET B N 1
ATOM 14919 C CA . MET B 1 907 ? -0.833 59.719 14.359 1 82.62 907 MET B CA 1
ATOM 14920 C C . MET B 1 907 ? -1.034 61.062 15.055 1 82.62 907 MET B C 1
ATOM 14922 O O . MET B 1 907 ? -0.482 62.062 14.617 1 82.62 907 MET B O 1
ATOM 14926 N N . CYS B 1 908 ? -1.851 61.062 16.062 1 87.56 908 CYS B N 1
ATOM 14927 C CA . CYS B 1 908 ? -2.104 62.25 16.859 1 87.56 908 CYS B CA 1
ATOM 14928 C C . CYS B 1 908 ? -1.872 61.969 18.344 1 87.56 908 CYS B C 1
ATOM 14930 O O . CYS B 1 908 ? -2.824 61.75 19.094 1 87.56 908 CYS B O 1
ATOM 14932 N N . PRO B 1 909 ? -0.682 62.094 18.766 1 89.12 909 PRO B N 1
ATOM 14933 C CA . PRO B 1 909 ? -0.312 61.688 20.109 1 89.12 909 PRO B CA 1
ATOM 14934 C C . PRO B 1 909 ? -1.091 62.406 21.203 1 89.12 909 PRO B C 1
ATOM 14936 O O . PRO B 1 909 ? -1.171 61.938 22.344 1 89.12 909 PRO B O 1
ATOM 14939 N N . GLU B 1 910 ? -1.717 63.594 20.859 1 93.12 910 GLU B N 1
ATOM 14940 C CA . GLU B 1 910 ? -2.463 64.375 21.828 1 93.12 910 GLU B CA 1
ATOM 14941 C C . GLU B 1 910 ? -3.879 63.844 22 1 93.12 910 GLU B C 1
ATOM 14943 O O . GLU B 1 910 ? -4.59 64.25 22.938 1 93.12 910 GLU B O 1
ATOM 14948 N N . ARG B 1 911 ? -4.176 62.906 21.141 1 93.56 911 ARG B N 1
ATOM 14949 C CA . ARG B 1 911 ? -5.543 62.406 21.172 1 93.56 911 ARG B CA 1
ATOM 14950 C C . ARG B 1 911 ? -5.609 61.062 21.891 1 93.56 911 ARG B C 1
ATOM 14952 O O . ARG B 1 911 ? -4.809 60.156 21.625 1 93.56 911 ARG B O 1
ATOM 14959 N N . THR B 1 912 ? -6.508 60.938 22.812 1 95.25 912 THR B N 1
ATOM 14960 C CA . THR B 1 912 ? -6.816 59.719 23.516 1 95.25 912 THR B CA 1
ATOM 14961 C C . THR B 1 912 ? -8.297 59.375 23.391 1 95.25 912 THR B C 1
ATOM 14963 O O . THR B 1 912 ? -9.164 60.188 23.656 1 95.25 912 THR B O 1
ATOM 14966 N N . TYR B 1 913 ? -8.531 58.156 22.938 1 96.19 913 TYR B N 1
ATOM 14967 C CA . TYR B 1 913 ? -9.906 57.656 22.938 1 96.19 913 TYR B CA 1
ATOM 14968 C C . TYR B 1 913 ? -10.234 57 24.266 1 96.19 913 TYR B C 1
ATOM 14970 O O . TYR B 1 913 ? -9.578 56.031 24.656 1 96.19 913 TYR B O 1
ATOM 14978 N N . ILE B 1 914 ? -11.18 57.5 24.984 1 97.12 914 ILE B N 1
ATOM 14979 C CA . ILE B 1 914 ? -11.742 56.906 26.172 1 97.12 914 ILE B CA 1
ATOM 14980 C C . ILE B 1 914 ? -12.977 56.094 25.812 1 97.12 914 ILE B C 1
ATOM 14982 O O . ILE B 1 914 ? -14.031 56.625 25.484 1 97.12 914 ILE B O 1
ATOM 14986 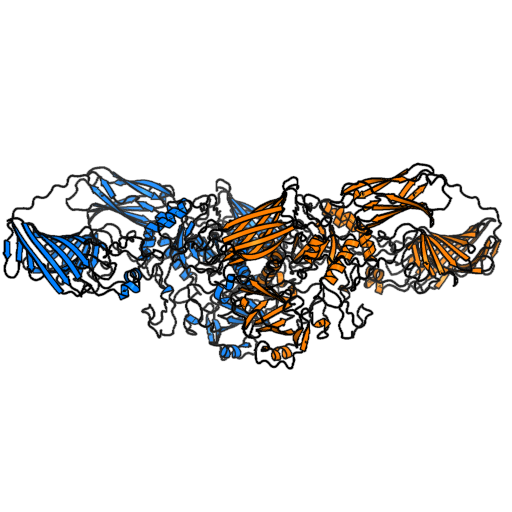N N . LEU B 1 915 ? -12.867 54.781 25.984 1 96.5 915 LEU B N 1
ATOM 14987 C CA . LEU B 1 915 ? -13.82 53.906 25.281 1 96.5 915 LEU B CA 1
ATOM 14988 C C . LEU B 1 915 ? -14.617 53.062 26.25 1 96.5 915 LEU B C 1
ATOM 14990 O O . LEU B 1 915 ? -14.047 52.469 27.188 1 96.5 915 LEU B O 1
ATOM 14994 N N . SER B 1 916 ? -15.977 52.969 26.016 1 94.5 916 SER B N 1
ATOM 14995 C CA . SER B 1 916 ? -16.844 52.031 26.75 1 94.5 916 SER B CA 1
ATOM 14996 C C . SER B 1 916 ? -17 50.719 26 1 94.5 916 SER B C 1
ATOM 14998 O O . SER B 1 916 ? -17.391 49.719 26.578 1 94.5 916 SER B O 1
ATOM 15000 N N . GLY B 1 917 ? -16.672 50.75 24.719 1 92.94 917 GLY B N 1
ATOM 15001 C CA . GLY B 1 917 ? -16.781 49.531 23.906 1 92.94 917 GLY B CA 1
ATOM 15002 C C . GLY B 1 917 ? -15.742 49.469 22.797 1 92.94 917 GLY B C 1
ATOM 15003 O O . GLY B 1 917 ? -15.391 50.5 22.203 1 92.94 917 GLY B O 1
ATOM 15004 N N . VAL B 1 918 ? -15.297 48.281 22.547 1 92.88 918 VAL B N 1
ATOM 15005 C CA . VAL B 1 918 ? -14.312 48 21.5 1 92.88 918 VAL B CA 1
ATOM 15006 C C . VAL B 1 918 ? -14.734 46.75 20.734 1 92.88 918 VAL B C 1
ATOM 15008 O O . VAL B 1 918 ? -15.18 45.75 21.328 1 92.88 918 VAL B O 1
ATOM 15011 N N . PHE B 1 919 ? -14.578 46.844 19.406 1 89.81 919 PHE B N 1
ATOM 15012 C CA . PHE B 1 919 ? -14.859 45.688 18.547 1 89.81 919 PHE B CA 1
ATOM 15013 C C . PHE B 1 919 ? -13.859 44.562 18.797 1 89.81 919 PHE B C 1
ATOM 15015 O O . PHE B 1 919 ? -12.648 44.812 18.828 1 89.81 919 PHE B O 1
ATOM 15022 N N . GLY B 1 920 ? -14.32 43.312 18.969 1 85.88 920 GLY B N 1
ATOM 15023 C CA . GLY B 1 920 ? -13.453 42.188 19.203 1 85.88 920 GLY B CA 1
ATOM 15024 C C . GLY B 1 920 ? -12.602 41.812 18 1 85.88 920 GLY B C 1
ATOM 15025 O O . GLY B 1 920 ? -12.914 42.219 16.875 1 85.88 920 GLY B O 1
ATOM 15026 N N . ARG B 1 921 ? -11.523 41.031 18.219 1 85 921 ARG B N 1
ATOM 15027 C CA . ARG B 1 921 ? -10.688 40.531 17.141 1 85 921 ARG B CA 1
ATOM 15028 C C . ARG B 1 921 ? -11.398 39.438 16.359 1 85 921 ARG B C 1
ATOM 15030 O O . ARG B 1 921 ? -12.188 38.688 16.938 1 85 921 ARG B O 1
ATOM 15037 N N . PRO B 1 922 ? -11.008 39.281 15.023 1 78.31 922 PRO B N 1
ATOM 15038 C CA . PRO B 1 922 ? -11.688 38.312 14.188 1 78.31 922 PRO B CA 1
ATOM 15039 C C . PRO B 1 922 ? -11.367 36.875 14.609 1 78.31 922 PRO B C 1
ATOM 15041 O O . PRO B 1 922 ? -10.266 36.594 15.086 1 78.31 922 PRO B O 1
ATOM 15044 N N . GLU B 1 923 ? -12.406 36 14.422 1 75.62 923 GLU B N 1
ATOM 15045 C CA . GLU B 1 923 ? -12.32 34.562 14.633 1 75.62 923 GLU B CA 1
ATOM 15046 C C . GLU B 1 923 ? -12.688 33.812 13.367 1 75.62 923 GLU B C 1
ATOM 15048 O O . GLU B 1 923 ? -13.773 34 12.812 1 75.62 923 GLU B O 1
ATOM 15053 N N . LYS B 1 924 ? -11.695 33 12.898 1 70.31 924 LYS B N 1
ATOM 15054 C CA . LYS B 1 924 ? -12.023 32.219 11.719 1 70.31 924 LYS B CA 1
ATOM 15055 C C . LYS B 1 924 ? -13.148 31.219 12.016 1 70.31 924 LYS B C 1
ATOM 15057 O O . LYS B 1 924 ? -13.18 30.609 13.078 1 70.31 924 LYS B O 1
ATOM 15062 N N . GLY B 1 925 ? -14.055 31.078 11.047 1 58.06 925 GLY B N 1
ATOM 15063 C CA . GLY B 1 925 ? -15.133 30.109 11.156 1 58.06 925 GLY B CA 1
ATOM 15064 C C . GLY B 1 925 ? -16.375 30.656 11.836 1 58.06 925 GLY B C 1
ATOM 15065 O O . GLY B 1 925 ? -17.406 29.984 11.875 1 58.06 925 GLY B O 1
ATOM 15066 N N . ARG B 1 926 ? -16.391 31.734 12.43 1 55.84 926 ARG B N 1
ATOM 15067 C CA . ARG B 1 926 ? -17.578 32.312 13.086 1 55.84 926 ARG B CA 1
ATOM 15068 C C . ARG B 1 926 ? -18.516 32.938 12.062 1 55.84 926 ARG B C 1
ATOM 15070 O O . ARG B 1 926 ? -18.078 33.688 11.18 1 55.84 926 ARG B O 1
ATOM 15077 N N . ARG B 1 927 ? -19.734 32.25 12.047 1 52.94 927 ARG B N 1
ATOM 15078 C CA . ARG B 1 927 ? -20.812 32.875 11.273 1 52.94 927 ARG B CA 1
ATOM 15079 C C . ARG B 1 927 ? -21.078 34.281 11.766 1 52.94 927 ARG B C 1
ATOM 15081 O O . ARG B 1 927 ? -20.984 34.562 12.961 1 52.94 927 ARG B O 1
ATOM 15088 N N . ALA B 1 928 ? -21.203 35.156 10.891 1 41.91 928 ALA B N 1
ATOM 15089 C CA . ALA B 1 928 ? -21.406 36.562 11.156 1 41.91 928 ALA B CA 1
ATOM 15090 C C . ALA B 1 928 ? -22.359 36.781 12.336 1 41.91 928 ALA B C 1
ATOM 15092 O O . ALA B 1 928 ? -22.188 37.719 13.117 1 41.91 928 ALA B O 1
ATOM 15093 N N . GLU B 1 929 ? -23.344 35.969 12.367 1 42.28 929 GLU B N 1
ATOM 15094 C CA . GLU B 1 929 ? -24.406 36.188 13.344 1 42.28 929 GLU B CA 1
ATOM 15095 C C . GLU B 1 929 ? -23.969 35.781 14.742 1 42.28 929 GLU B C 1
ATOM 15097 O O . GLU B 1 929 ? -24.672 36.062 15.727 1 42.28 929 GLU B O 1
ATOM 15102 N N . GLU B 1 930 ? -23.078 34.969 14.688 1 49.44 930 GLU B N 1
ATOM 15103 C CA . GLU B 1 930 ? -22.797 34.469 16.016 1 49.44 930 GLU B CA 1
ATOM 15104 C C . GLU B 1 930 ? -22.078 35.5 16.875 1 49.44 930 GLU B C 1
ATOM 15106 O O . GLU B 1 930 ? -21.531 36.469 16.359 1 49.44 930 GLU B O 1
ATOM 15111 N N . SER B 1 931 ? -21.562 35.406 18.016 1 41.84 931 SER B N 1
ATOM 15112 C CA . SER B 1 931 ? -21.234 36.125 19.219 1 41.84 931 SER B CA 1
ATOM 15113 C C . SER B 1 931 ? -20.344 37.344 18.906 1 41.84 931 SER B C 1
ATOM 15115 O O . SER B 1 931 ? -20.672 38.469 19.266 1 41.84 931 SER B O 1
ATOM 15117 N N . VAL B 1 932 ? -19.172 37.688 19.188 1 47.78 932 VAL B N 1
ATOM 15118 C CA . VAL B 1 932 ? -18.859 38.719 20.188 1 47.78 932 VAL B CA 1
ATOM 15119 C C . VAL B 1 932 ? -19.016 40.094 19.562 1 47.78 932 VAL B C 1
ATOM 15121 O O . VAL B 1 932 ? -18.062 40.656 19.031 1 47.78 932 VAL B O 1
ATOM 15124 N N . PRO B 1 933 ? -19.719 40.344 18.281 1 57.22 933 PRO B N 1
ATOM 15125 C CA . PRO B 1 933 ? -19.547 41.781 18.047 1 57.22 933 PRO B CA 1
ATOM 15126 C C . PRO B 1 933 ? -20.234 42.656 19.109 1 57.22 933 PRO B C 1
ATOM 15128 O O . PRO B 1 933 ? -21.422 42.5 19.375 1 57.22 933 PRO B O 1
ATOM 15131 N N . GLN B 1 934 ? -19.5 43.125 20.031 1 65.88 934 GLN B N 1
ATOM 15132 C CA . GLN B 1 934 ? -20.094 43.844 21.156 1 65.88 934 GLN B CA 1
ATOM 15133 C C . GLN B 1 934 ? -20.594 45.219 20.719 1 65.88 934 GLN B C 1
ATOM 15135 O O . GLN B 1 934 ? -21.312 45.906 21.453 1 65.88 934 GLN B O 1
ATOM 15140 N N . LEU B 1 935 ? -20.547 45.531 19.359 1 88.5 935 LEU B N 1
ATOM 15141 C CA . LEU B 1 935 ? -20.922 46.938 19.109 1 88.5 935 LEU B CA 1
ATOM 15142 C C . LEU B 1 935 ? -21.906 47.031 17.938 1 88.5 935 LEU B C 1
ATOM 15144 O O . LEU B 1 935 ? -21.656 47.781 16.984 1 88.5 935 LEU B O 1
ATOM 15148 N N . ARG B 1 936 ? -23.016 46.281 18.141 1 88.94 936 ARG B N 1
ATOM 15149 C CA . ARG B 1 936 ? -24.031 46.25 17.094 1 88.94 936 ARG B CA 1
ATOM 15150 C C . ARG B 1 936 ? -24.781 47.594 17.047 1 88.94 936 ARG B C 1
ATOM 15152 O O . ARG B 1 936 ? -25.109 48.156 18.078 1 88.94 936 ARG B O 1
ATOM 15159 N N . THR B 1 937 ? -25.094 48.031 15.898 1 90.81 937 THR B N 1
ATOM 15160 C CA . THR B 1 937 ? -25.734 49.312 15.727 1 90.81 937 THR B CA 1
ATOM 15161 C C . THR B 1 937 ? -27.234 49.156 15.492 1 90.81 937 THR B C 1
ATOM 15163 O O . THR B 1 937 ? -27.984 50.125 15.477 1 90.81 937 THR B O 1
ATOM 15166 N N . ASP B 1 938 ? -27.797 47.969 15.328 1 86.62 938 ASP B N 1
ATOM 15167 C CA . ASP B 1 938 ? -29.188 47.719 14.953 1 86.62 938 ASP B CA 1
ATOM 15168 C C . ASP B 1 938 ? -30 47.281 16.156 1 86.62 938 ASP B C 1
ATOM 15170 O O . ASP B 1 938 ? -31.094 46.719 16.016 1 86.62 938 ASP B O 1
ATOM 15174 N N . THR B 1 939 ? -29.547 47.5 17.359 1 86.69 939 THR B N 1
ATOM 15175 C CA . THR B 1 939 ? -30.234 47.031 18.547 1 86.69 939 THR B CA 1
ATOM 15176 C C . THR B 1 939 ? -31.297 48.031 19 1 86.69 939 THR B C 1
ATOM 15178 O O . THR B 1 939 ? -32.188 47.688 19.781 1 86.69 939 THR B O 1
ATOM 15181 N N . GLY B 1 940 ? -31.219 49.25 18.562 1 87.81 940 GLY B N 1
ATOM 15182 C CA . GLY B 1 940 ? -32.094 50.312 19.016 1 87.81 940 GLY B CA 1
ATOM 15183 C C . GLY B 1 940 ? -31.781 50.844 20.406 1 87.81 940 GLY B C 1
ATOM 15184 O O . GLY B 1 940 ? -32.469 51.719 20.938 1 87.81 940 GLY B O 1
ATOM 15185 N N . LYS B 1 941 ? -30.797 50.344 20.969 1 93 941 LYS B N 1
ATOM 15186 C CA . LYS B 1 941 ? -30.359 50.781 22.297 1 93 941 LYS B CA 1
ATOM 15187 C C . LYS B 1 941 ? -29.109 51.625 22.203 1 93 941 LYS B C 1
ATOM 15189 O O . LYS B 1 941 ? -28.234 51.375 21.375 1 93 941 LYS B O 1
ATOM 15194 N N . PRO B 1 942 ? -29.094 52.688 22.984 1 94.94 942 PRO B N 1
ATOM 15195 C CA . PRO B 1 942 ? -27.875 53.5 22.953 1 94.94 942 PRO B CA 1
ATOM 15196 C C . PRO B 1 942 ? -26.688 52.812 23.625 1 94.94 942 PRO B C 1
ATOM 15198 O O . PRO B 1 942 ? -26.859 52 24.547 1 94.94 942 PRO B O 1
ATOM 15201 N N . PHE B 1 943 ? -25.547 53.094 23.141 1 95.31 943 PHE B N 1
ATOM 15202 C CA . PHE B 1 943 ? -24.312 52.781 23.859 1 95.31 943 PHE B CA 1
ATOM 15203 C C . PHE B 1 943 ? -24.109 53.688 25.047 1 95.31 943 PHE B C 1
ATOM 15205 O O . PHE B 1 943 ? -24.297 54.906 24.922 1 95.31 943 PHE B O 1
ATOM 15212 N N . VAL B 1 944 ? -23.781 53.156 26.156 1 95.19 944 VAL B N 1
ATOM 15213 C CA . VAL B 1 944 ? -23.672 53.969 27.375 1 95.19 944 VAL B CA 1
ATOM 15214 C C . VAL B 1 944 ? -22.234 53.906 27.906 1 95.19 944 VAL B C 1
ATOM 15216 O O . VAL B 1 944 ? -21.562 52.875 27.781 1 95.19 944 VAL B O 1
ATOM 15219 N N . GLY B 1 945 ? -21.75 55.031 28.375 1 95.81 945 GLY B N 1
ATOM 15220 C CA . GLY B 1 945 ? -20.453 55.094 29.031 1 95.81 945 GLY B CA 1
ATOM 15221 C C . GLY B 1 945 ? -20.344 56.188 30.062 1 95.81 945 GLY B C 1
ATOM 15222 O O . GLY B 1 945 ? -21.188 57.094 30.109 1 95.81 945 GLY B O 1
ATOM 15223 N N . GLU B 1 946 ? -19.406 56.094 30.953 1 96.5 946 GLU B N 1
ATOM 15224 C CA . GLU B 1 946 ? -19.125 57.094 31.984 1 96.5 946 GLU B CA 1
ATOM 15225 C C . GLU B 1 946 ? -17.641 57.062 32.375 1 96.5 946 GLU B C 1
ATOM 15227 O O . GLU B 1 946 ? -16.984 56.031 32.281 1 96.5 946 GLU B O 1
ATOM 15232 N N . PHE B 1 947 ? -17.125 58.219 32.688 1 97.38 947 PHE B N 1
ATOM 15233 C CA . PHE B 1 947 ? -15.773 58.344 33.188 1 97.38 947 PHE B CA 1
ATOM 15234 C C . PHE B 1 947 ? -15.617 59.688 33.938 1 97.38 947 PHE B C 1
ATOM 15236 O O . PHE B 1 947 ? -16.516 60.531 33.938 1 97.38 947 PHE B O 1
ATOM 15243 N N . SER B 1 948 ? -14.508 59.875 34.625 1 97.25 948 SER B N 1
ATOM 15244 C CA . SER B 1 948 ? -14.234 61.125 35.344 1 97.25 948 SER B CA 1
ATOM 15245 C C . SER B 1 948 ? -12.852 61.688 34.969 1 97.25 948 SER B C 1
ATOM 15247 O O . SER B 1 948 ? -11.945 60.906 34.625 1 97.25 948 SER B O 1
ATOM 15249 N N . ILE B 1 949 ? -12.75 62.969 35 1 97.12 949 ILE B N 1
ATOM 15250 C CA . ILE B 1 949 ? -11.5 63.656 34.75 1 97.12 949 ILE B CA 1
ATOM 15251 C C . ILE B 1 949 ? -11.109 64.5 35.938 1 97.12 949 ILE B C 1
ATOM 15253 O O . ILE B 1 949 ? -11.953 65.188 36.5 1 97.12 949 ILE B O 1
ATOM 15257 N N . MET B 1 950 ? -9.953 64.375 36.312 1 95.94 950 MET B N 1
ATOM 15258 C CA . MET B 1 950 ? -9.352 65.25 37.312 1 95.94 950 MET B CA 1
ATOM 15259 C C . MET B 1 950 ? -8.055 65.875 36.812 1 95.94 950 MET B C 1
ATOM 15261 O O . MET B 1 950 ? -7.227 65.188 36.219 1 95.94 950 MET B O 1
ATOM 15265 N N . LEU B 1 951 ? -7.965 67.25 36.969 1 95.81 951 LEU B N 1
ATOM 15266 C CA . LEU B 1 951 ? -6.738 67.938 36.594 1 95.81 951 LEU B CA 1
ATOM 15267 C C . LEU B 1 951 ? -5.848 68.125 37.812 1 95.81 951 LEU B C 1
ATOM 15269 O O . LEU B 1 951 ? -6.316 68.562 38.875 1 95.81 951 LEU B O 1
ATOM 15273 N N . LYS B 1 952 ? -4.637 67.625 37.688 1 91.94 952 LYS B N 1
ATOM 15274 C CA . LYS B 1 952 ? -3.699 67.688 38.781 1 91.94 952 LYS B CA 1
ATOM 15275 C C . LYS B 1 952 ? -2.422 68.438 38.406 1 91.94 952 LYS B C 1
ATOM 15277 O O . LYS B 1 952 ? -2.045 68.438 37.219 1 91.94 952 LYS B O 1
ATOM 15282 N N . ALA B 1 953 ? -1.916 69.125 39.406 1 84.38 953 ALA B N 1
ATOM 15283 C CA . ALA B 1 953 ? -0.618 69.75 39.219 1 84.38 953 ALA B CA 1
ATOM 15284 C C . ALA B 1 953 ? 0.482 68.75 39.031 1 84.38 953 ALA B C 1
ATOM 15286 O O . ALA B 1 953 ? 0.3 67.562 39.375 1 84.38 953 ALA B O 1
ATOM 15287 N N . VAL B 1 954 ? 1.489 69.188 38.312 1 75.5 954 VAL B N 1
ATOM 15288 C CA . VAL B 1 954 ? 2.627 68.312 38.031 1 75.5 954 VAL B CA 1
ATOM 15289 C C . VAL B 1 954 ? 3.18 67.75 39.344 1 75.5 954 VAL B C 1
ATOM 15291 O O . VAL B 1 954 ? 3.26 68.438 40.344 1 75.5 954 VAL B O 1
ATOM 15294 N N . ARG B 1 955 ? 3.369 66.5 39.562 1 52.72 955 ARG B N 1
ATOM 15295 C CA . ARG B 1 955 ? 4.055 65.938 40.719 1 52.72 955 ARG B CA 1
ATOM 15296 C C . ARG B 1 955 ? 5.48 66.5 40.812 1 52.72 955 ARG B C 1
ATOM 15298 O O . ARG B 1 955 ? 6.176 66.625 39.812 1 52.72 955 ARG B O 1
#

Secondary structure (DSSP, 8-state):
--TT------------------EEEE--EEEEEEEESSHHHHHTTTTTTSTT---TT-EEEEES--GGGGTSS--EESS-GGG---EEEEEEEE---GGGGGEEEEEEES-EESEEEEEETTEEEEEE--SSS-EEEE-TT-S-SSS-EEEEEEEES--TTGGGG--SSEE--EE-S-EEEEEEESSEEEEEEEEEEEE-TTSSSEEEEEEEEEEE------TTS----EEEEEEEEEEE-TTS-EEEEEEEEEEE-SSS-EEEEEEEEESSPPBB-SSSB--EEEEEEEEETTEEEEEEEEEE-B--EE-GGG--EETTEE--EEEEEE-S-BTTTBT---HHHHHHHHHHHHHTT--EEEESSS---TTHHHHHHHHT-EEEEEES-GGGGGGGG-GGGHHHHHHHHHHHHHHHTT-TTEEEEEE-SSPPP-HHHHHHHHHHHHH-TTS-EE-TT---TTS-TT--BB--BS--HHHHHHHHHH-SS-EEEEEEEE-TTTT----HHHHHHHHHTSTTEEEEEEE-SB--EEE-SSPPSS--S-SSTTEEE-GGG---SB-TT-PBPHHHHHHHHHT-SEEES-SEEEE-TT-SEEEEEEEE--SS--GGGSEEEEEEEETTEEEEEEEE-----TTEEEEEEEE-TT-----TT--EEEEEEEE-TTS-EEEEEEEEEEE-S----PPPP-PPPEEEESSSEEEEETTEEEEEETTTTEEEEEEETTEEEEEEEEEE------HHHHHHHHHHHHHH---TT--EEEEEEEEEEE-SSEEEEEEEEEEESSSS-EEEEEEEEEEETT--EEEEEEEEEE-SSSB-SEEEEEEEEPTT--EEEEEEEESS--BTTB-SS-EEEEEEEETTSTTTBEEEEEEEEEEEETTEEEEEEEEEEEEE-SS-TTEEEEEEEEPPPP-TT--TTSS--S-BSSSS--EEEEEEEEEE---/----------------------EEEE--EEEEEEEESSHHHHHTTTTTTSTT---TT-EEEEES--GGGGTSS--EESS-GGG---EEEEEEEE---GGGGGEEEEEEES-EESEEEEEETTEEEEEE--SSS-EEEE-TT-S-SSS-EEEEEEEES--TTGGGG--SSEE--EE-S-EEEEEEESSEEEEEEEEEEEE-TTSSSEEEEEEEEEEE------SSS----EEEEEEEEEEE-TTS-EEEEEEEEEEE--SS-EEEEEEEEESSPPBB-SSSB--EEEEEEEEETTEEEEEEEEEE-B--EE-GGG--EETTEE--EEEEEE-S-BTTTBT---HHHHHHHHHHHHHTT--EEEESSS---TTHHHHHHHHT-EEEEEES-GGGGGGGG-GGGHHHHHHHHHHHHHHHTT-TTEEEEEE-SSPPP-HHHHHHHHHHHHH-TTS-EE-TT---TTS-TT--BB--BS--HHHHHHHHHH-SS-EEEEEEEE-TTTT----HHHHHHHHHTSTTEEEEEEE-SB--EEE-SSPPSS--S-SSTTEEE-GGG---SB-TT-PBPHHHHHHHHHT-SEEES-SEEEE-TT-SEEEEEEEE--SS--GGGSEEEEEEEETTEEEEEEEE-----TTEEEEEEEE-TT-----TT--EEEEEEEE-TTS-EEEEEEEEEEE-S---------PPPEEEESSSEEEEETTEEEEEETTTTEEEEEEETTEEEEEEEEEE------HHHHHHHHHHHHHH---TT--EEEEEEEEEEE-SSEEEEEEEEEEESSSS-EEEEEEEEEEETT--EEEEEEEEEE-SSSB-SEEEEEEEEPTT--EEEEEEEESS--BTTB-SS-EEEEEEEETTSTTTBEEEEEEEEEEEETTEEEEEEEEEEEEE-SS-TTEEEEEEEEPPPP-TT--TTSS----BSSSS--EEEEEEEEEE---

Nearest PDB structures (foldseek):
  6jz3-assembly1_B  TM=7.954E-01  e=2.036E-36  Mediterraneibacter gnavus
  6jz3-assembly1_A  TM=7.901E-01  e=8.048E-36  Mediterraneibacter gnavus
  5t99-assembly2_B  TM=6.187E-01  e=4.037E-43  Bacteroides uniformis
  5t98-assembly2_B  TM=6.246E-01  e=9.915E-43  Bacteroides uniformis
  5t99-assembly1_A  TM=6.047E-01  e=1.403E-43  Bacteroides uniformis

InterPro domains:
  IPR004199 Beta galactosidase small chain/ domain 5 [PF02929] (710-871)
  IPR004199 Beta galactosidase small chain/ domain 5 [SM01038] (706-920)
  IPR006101 Glycoside hydrolase, family 2 [PR00132] (112-127)
  IPR006101 Glycoside hydrolase, family 2 [PR00132] (318-332)
  IPR006101 Glycoside hydrolase, family 2 [PR00132] (349-367)
  IPR006101 Glycoside hydrolase, family 2 [PR00132] (416-431)
  IPR006101 Glycoside hydrolase, family 2 [PR00132] (489-504)
  IPR006102 Glycoside hydrolase family 2, immunoglobulin-like beta-sandwich [PF00703] (190-307)
  IPR006103 Glycoside hydrolase family 2, catalytic domain [PF02836] (313-540)
  IPR006104 Glycosyl hydrolases family 2, sugar binding domain [PF02837] (27-185)
  IPR008979 Galactose-binding-like domain superfamily [SSF49785] (11-185)
  IPR011013 Galactose mutarotase-like domain superfamily [SSF74650] (699-876)
  IPR013783 Immunoglobulin-like fold [G3DSA:2.60.40.10] (188-307)
  IPR013783 Immunoglobulin-like fold [G3DSA:2.60.40.10] (592-684)
  IPR014718 Glycoside hydrolase-type carbohydrate-binding [G3DSA:2.70.98.10] (696-879)
  IPR017853 Glycoside hydrolase superfamily [SSF51445] (309-579)
  IPR036156 Beta-Galactosidase/glucuronidase domain superfamily [SSF49303] (189-307)
  IPR036156 Beta-Galactosidase/glucuronidase domain superfamily [SSF49303] (596-673)
  IPR050347 Bacterial Beta-galactosidase [PTHR46323] (22-877)

Foldseek 3Di:
DCPPPPPPPPPPPPDPDPPVDFDKDWQWFKWWKAKFFFDVSVVVCVQVQEPPDDRPRTDIDGPPFFCVQVPPDPWDFQDDPPQGGMKMKIKGKDADALVLLQWWKKKKQQFFAAKKFKAKNRHTQGMDGHGFFMDIGGCRNVDDHPDIMMIMIMGDNGDPCNLLVGDRFIRTGGSNEIIMMTTAHHFKAWDAKFWDWDADPVLFKIKIKIKIKIHGQADDPDDPPPQDFDDKKKKKKFKAWPVRHTQWIDMDIDGDGHRGIDIDIDITIGGRDDADALVRLTKIKIKIFIGDPNHGRYIDIAIAGRWFWDFAQLFTDISRFGAAALAFEDEQQFQNGGNSDDPVVLVVLVVLCVLLLGAEYEHRAHDHGPPNLVVCSVNHHAYAHEQSRASCAPVLVPPVCLVVLQVSLVSRCRVCVRRPNYAAYEYYEPYDDDPSSVVSLVNNCVSHVRHAYAYAQAQDLPPDVSHQEGAHAQDALVVLLVSLQDHSHAYEHAEHFWQQAQHFAFQPLSNQCSNVVHSSRRYYHYHHAEQRKYFHPDFAPDDAPDPDRRIHGDSSRRTHCAYSNRHHGLSSLLSLLSSQQKDFPAQEDEDEAQDFWDKTKMGGQHRADWQQQKKKKKFKDKFADTPDIDIDTDTDGHGDIDIDTGTRNVRNDDDPPIWIKMKIWIAGNVGRTSAIAIHTYHYPDDDDDDDDDQAFWDWDDDQWTWIDQDQWIWIAGLFFRWTQFIAGNPHTWWGTKFWDQADDDDSQRDVLLDDVLVVQDDGQVDWDKGKPDWDWDDDRFKIKIWTKMKTGPDDQWIKIKIWIWMAGSQGKTKIKMWIQIRGDRFFTQFTFMKIFTDPFLFKKKFFAWDQRADFPRRRSSTYTHIFIDTQLDPRQAHKTQGQWMWGDGQRWIKIKGFRDIKGGDNVRSRMIGDGRDGAGGDRPPDDSPDDDRPGGNPPRGIDITMMMIDIGGHD/DPPPDDPPPPPPPPPPDPPVDFDKDWQWFKWWKAKFFFDVSVVVCVQVQEPPDDSPRTDIDGPPFFCVQVPRDPWDAQDDPPQGGMKMKIKGKDADALVLLQWWKKKKQQFFAAKKFKAKNRHTQGMDGHGFFMDIGGCRNVDDHPDIMMIMIMGDNGDPCNLLVGDRFIRTGGSNEIIMMTTAHHFKAWDAKFWDWDADPVLFKIKIKIKIKIHGQADDCDDDPDQDFDDKKKKKKFKAWPVRHTQWIDMDIDGDGHRGIDIDIDITIGGRDDADALVRLTKIKIKIFIGDPNHTRYIDIAIAGRWFWDFAQLFTDISRFGAAALAFEDEQQFQNGGNSDDPVVLVVLVVLCVLLLGAEYEHRAHDHGPPNLVVCSVNHHAYAHEQSRASCAPVLVPPVCLVVLQVSLVSRCRVCVRRPNYAAYEYYEPYDDDPSSVVSLVNNCVSHVRHAYAYAQAQDLPPDVSHQEGAHAQDALVVLLVSLQDDSHAYEHAEHFWCLAQHFAFQPLSNQCSNVVHSSRRYYHYHHAEQRKYFHPDFDPDDAPDPDRGIHGHSSRRTHCAYSNRHHGLSSLLSLLSSQQKDFPAQEDEDAAQDFWDKTKMFGQHRADWQQQKKKKKFKDKFADTPDIDIDTDTDGHGDIDIDTGTRNVRNDDDPPIWIKMKIWIAGNVGRTSAIAIHTYHYPDDDDDDDDDQDFWDWDDDQWTWIDQDQWIWIAGLFFRWTQFIAGNRHTWWGTKFWDQADDDDSQRDVLLDDVLVVQDDGQVDWDKGKPDWDWDDDRFKIKIWTKMKTDPDPQWIKIKIWIWMAGSQGKTKIKMWIAIRGDRFFTQFTFMKIFTDPFLFKKKFFAWDQRADFPRRRSSTYTHIFIDTQLDPRQAHKTAGQWMWRGGQRWIKIKGFRDIKGGDNVRSRMIGDGNDGAGGDRPPDDSPDDDRVGGNPPRGIDITMMMIDIGGHD

Sequence (1910 aa):
MNLRTIFISSFLSLSSLGMLAQEQINLSGTWQFAFAANQKEADRLERFYTPDFAKSKFKSTPVPSNWVLLGYEEPVYRGFKDNQAGEGFYVREFTIPQDWKDKRILLHFGGVWSSAEVWLNGNELGRHDCGYTSFAFDVTNKLKVDEPNKLAVRVRQITREYKFDVCDDWTWGGIYRDVTLEAMPAKRWIDDVVVQTTFDHLFQDANLDIRVMISDKHKNTLPGNYPSPGEPYKLCFTLTDKEGKEVAQRQMTVPAHVSTDREICLSLPVEAPHQWTAETPYLYSLKVELLEKEVVTHTRMERVGFRQISTDGGVFRINGQAVKLRGVNRHDEHPDVGRATTRKQWLEDLTLMKAANINYLRLSHYTPAEGFIELCDSMGMYVGNEVTLGGAGDLMYDPSFSEAVLQRSYETIVRDINKPSIIYWSIGNEDPLTSLHMVSVKLVKALDPTRPVLLPWRPEEWLPKEVDILAPHYWNPQEYDRLAGHSGRPVISTEYTHAYGNDAFGGLEARWKALTKHPAGAGAAVWMWADQGVKTPVRKKEKDLSEDEYLRINTAGWDGIVDSYRNFTRDYWETKAVYAPVYPAVDRISFVPGQDSVRIPIQNDFDFTNLSSVKMAWSVREDENVLYSGTDSMYGYPHTVSDFKLPVEKLVAVRPGKTYYVWFVFTDEKGTEITRRAVELCPQTEQPVSVPVCRELLVTETDKVTIEAGDIRYVFSPKNGQLVSAELKGKQLIKDLYPAIWRKLNQGETSGFGKENLRKAVDLTHYTSSVTAWKVEKTPTNAVIRTTVDYRVDQENHFTVTYRYSIGVDGRLNVYYQILTKVAVPWLPIVGMSMQSVSGLDQVHWLGLGPYDAYPNKQAAPILGVWGGTAGSSDVTGIKAMRWMERAGAEGTIHVSNSGYMENDAMCPERTYILSGVFGRPEKGRRAEESVPQLRTDTGKPFVGEFSIMLKAVRMNLRTIFISSFLSLSSLGMLAQEQINLSGTWQFAFAANQKEADRLERFYTPDFAKSKFKSTPVPSNWVLLGYEEPVYRGFKDNQAGEGFYVREFTIPQDWKDKRILLHFGGVWSSAEVWLNGNELGRHDCGYTSFAFDVTNKLKVDEPNKLAVRVRQITREYKFDVCDDWTWGGIYRDVTLEAMPAKRWIDDVVVQTTFDHLFQDANLDIRVMISDKHKNTLPGNYPSPGEPYKLCFTLTDKEGKEVAQRQMTVPAHVSTDREICLSLPVEAPHQWTAETPYLYSLKVELLEKEVVTHTRMERVGFRQISTDGGVFRINGQAVKLRGVNRHDEHPDVGRATTRKQWLEDLTLMKAANINYLRLSHYTPAEGFIELCDSMGMYVGNEVTLGGAGDLMYDPSFSEAVLQRSYETIVRDINKPSIIYWSIGNEDPLTSLHMVSVKLVKALDPTRPVLLPWRPEEWLPKEVDILAPHYWNPQEYDRLAGHSGRPVISTEYTHAYGNDAFGGLEARWKALTKHPAGAGAAVWMWADQGVKTPVRKKEKDLSEDEYLRINTAGWDGIVDSYRNFTRDYWETKAVYAPVYPAVDRISFVPGQDSVRIPIQNDFDFTNLSSVKMAWSVREDENVLYSGTDSMYGYPHTVSDFKLPVEKLVAVRPGKTYYVWFVFTDEKGTEITRRAVELCPQTEQPVSVPVCRELLVTETDKVTIEAGDIRYVFSPKNGQLVSAELKGKQLIKDLYPAIWRKLNQGETSGFGKENLRKAVDLTHYTSSVTAWKVEKTPTNAVIRTTVDYRVDQENHFTVTYRYSIGVDGRLNVYYQILTKVAVPWLPIVGMSMQSVSGLDQVHWLGLGPYDAYPNKQAAPILGVWGGTAGSSDVTGIKAMRWMERAGAEGTIHVSNSGYMENDAMCPERTYILSGVFGRPEKGRRAEESVPQLRTDTGKPFVGEFSIMLKAVR

Organism: NCBI:txid997891

pLDDT: mean 91.18, std 12.77, range [24.38, 98.81]

Radius of gyration: 47.78 Å; Cα contacts (8 Å, |Δi|>4): 5054; chains: 2; bounding box: 76×172×103 Å

Solvent-accessible surface area (backbone atoms only — not comparable to full-atom values): 97184 Å² total; per-residue (Å²): 135,80,81,70,70,78,76,78,62,83,72,75,74,73,77,77,66,84,56,78,59,74,48,64,46,77,68,48,42,80,28,37,33,31,81,19,74,40,69,72,54,40,59,76,47,70,58,60,50,40,89,82,45,82,61,86,71,44,39,81,38,65,35,44,23,34,50,37,52,73,48,77,44,81,85,34,64,58,42,64,69,94,82,55,59,44,36,40,40,38,39,42,75,47,74,52,63,66,82,53,69,76,28,30,33,36,42,35,38,43,20,32,19,25,19,39,39,36,27,44,70,56,39,78,75,49,72,47,79,45,36,48,51,52,50,42,40,63,46,52,87,65,69,50,52,90,44,74,34,42,41,23,36,42,30,36,45,71,59,97,54,34,46,28,68,32,48,100,42,74,53,66,40,32,47,25,33,54,33,35,37,39,50,45,49,59,45,55,35,78,73,45,77,45,60,47,44,46,58,49,97,82,61,47,38,31,35,43,35,38,40,33,35,36,41,28,60,44,82,59,79,51,79,45,59,51,86,27,81,40,74,55,34,34,41,38,40,40,33,19,43,82,87,64,48,76,71,43,72,50,73,48,78,42,78,26,56,39,45,28,33,47,68,45,73,50,71,45,73,35,79,57,57,69,54,32,41,47,91,44,34,42,52,31,41,37,40,42,34,37,26,49,92,87,35,78,66,40,61,50,76,45,66,43,37,45,44,38,61,45,54,68,90,2,28,39,22,52,68,85,34,69,45,76,37,35,28,28,24,44,68,73,59,33,29,88,43,37,57,34,66,49,70,68,57,49,51,51,52,52,52,54,37,48,54,28,42,38,39,25,37,38,35,68,46,39,56,70,61,90,62,53,63,58,45,28,34,61,68,18,26,35,27,38,43,22,31,56,44,34,32,31,65,73,52,54,76,26,71,65,42,51,39,62,50,47,36,45,42,49,46,50,44,73,72,49,63,53,44,61,21,53,62,32,44,30,56,32,40,71,52,56,52,38,72,54,53,51,51,36,53,38,42,49,42,51,77,40,75,69,47,50,31,31,37,38,37,39,57,60,85,74,52,57,80,78,50,45,34,30,10,41,33,20,61,51,36,69,56,34,31,55,50,22,68,67,39,73,34,20,30,39,19,68,36,43,41,43,18,69,28,77,63,13,53,22,39,61,56,56,34,51,50,32,22,47,75,26,73,10,16,21,33,36,12,34,37,29,42,47,21,51,34,39,38,32,80,51,70,62,91,63,93,52,84,41,86,48,57,33,41,46,35,49,81,87,30,37,19,13,30,16,40,46,86,65,46,80,32,62,43,35,47,38,46,14,39,57,41,35,40,57,47,65,73,52,59,61,46,74,42,51,64,48,38,61,58,44,77,45,45,31,34,26,60,33,65,79,53,47,36,62,55,32,39,38,36,37,36,37,27,50,54,82,42,76,75,53,70,52,74,47,66,45,80,35,55,44,70,36,72,31,72,41,75,44,77,37,46,84,42,53,71,80,62,86,94,63,50,37,31,33,41,38,39,34,21,40,82,86,61,50,60,51,41,67,46,41,30,35,45,40,69,72,63,86,72,81,79,81,77,78,74,88,46,66,48,48,76,45,79,71,88,38,38,35,42,30,20,80,56,30,38,40,33,31,33,69,71,63,60,29,47,54,32,31,26,47,74,88,37,70,48,33,53,37,43,46,81,31,52,50,71,88,73,50,70,36,51,48,61,58,55,31,70,72,43,54,69,57,46,67,77,70,74,56,60,51,70,43,49,76,42,80,46,80,46,74,50,62,51,36,37,36,39,40,28,29,30,40,34,38,55,51,96,66,29,35,35,36,38,39,39,37,41,36,34,36,35,84,38,38,37,36,41,36,41,35,39,37,59,44,52,77,35,64,59,34,65,34,34,39,31,36,34,32,41,40,88,64,43,40,40,34,35,34,36,27,35,26,74,42,53,34,41,86,40,40,53,61,48,22,30,68,41,57,37,57,37,46,52,50,34,81,55,46,38,49,42,27,30,29,49,28,37,33,34,30,32,88,85,20,28,45,36,36,41,30,90,30,35,34,34,39,36,63,90,43,51,44,34,36,34,47,24,58,42,58,42,41,51,31,51,56,52,62,55,88,85,48,84,72,65,74,36,58,41,83,73,86,61,55,51,65,41,61,38,34,38,38,79,39,74,59,130,133,81,83,68,74,83,80,77,75,75,75,75,73,72,76,77,67,85,57,78,59,74,47,64,46,76,68,49,43,81,29,37,32,33,79,18,75,40,67,71,55,39,59,75,48,70,59,60,48,37,89,83,46,81,61,84,71,44,39,82,38,64,36,44,24,33,48,37,53,73,51,77,45,80,84,33,66,56,43,66,69,92,80,54,59,43,36,39,40,38,38,41,74,47,75,54,63,66,81,51,70,74,29,29,32,36,41,37,38,45,18,31,18,24,18,38,38,36,27,45,70,56,39,79,76,49,72,46,78,45,37,50,52,53,52,42,40,64,45,51,86,66,68,50,53,91,45,74,34,42,41,22,37,42,30,34,44,71,59,97,53,34,46,26,66,32,49,100,42,76,52,67,40,33,47,25,33,55,34,34,37,38,49,45,49,58,46,54,36,77,72,46,77,46,58,47,43,47,58,47,99,81,62,47,38,32,33,43,35,38,42,33,34,35,41,28,60,44,82,62,81,56,74,48,62,52,87,29,81,39,74,53,35,35,42,37,40,38,32,19,41,81,86,63,48,75,70,43,70,52,73,48,78,43,77,25,54,41,44,29,34,46,69,45,75,50,70,46,73,34,80,58,58,68,54,33,40,49,90,44,35,41,50,30,40,36,41,39,34,38,24,49,91,86,35,79,67,42,60,49,76,44,65,42,37,45,45,38,61,46,55,69,89,3,28,38,23,52,69,85,34,68,45,74,37,36,27,28,24,44,69,72,60,34,28,87,42,36,58,34,66,48,71,67,60,50,51,52,51,53,52,53,36,48,54,30,43,38,38,25,37,37,36,69,46,40,54,71,59,89,62,54,63,57,45,27,33,62,67,19,29,35,27,38,43,24,33,55,45,34,31,31,64,73,52,54,77,26,70,66,42,50,38,62,49,48,36,44,42,48,46,50,44,73,73,48,65,52,43,63,21,53,60,32,44,31,56,33,40,73,51,54,52,37,72,55,52,51,51,37,51,38,41,49,41,52,77,40,75,68,48,50,31,30,36,38,36,39,58,61,85,74,53,57,79,79,52,45,34,29,12,42,31,18,58,51,34,68,55,34,31,55,49,23,66,67,39,73,35,19,29,39,21,69,35,43,40,41,18,70,28,67,67,13,53,22,41,62,55,55,35,51,51,32,23,47,75,25,74,12,14,22,33,36,11,35,38,27,42,48,20,50,33,39,37,29,78,51,71,62,89,63,93,56,83,41,87,49,58,34,41,46,32,50,79,86,30,36,20,12,30,16,39,47,85,66,47,81,30,63,42,36,48,36,45,15,38,59,40,34,40,56,47,65,74,49,60,60,44,72,43,51,65,50,38,60,58,44,78,44,46,33,32,26,60,32,66,81,53,47,36,62,55,31,40,38,35,37,35,38,26,49,54,81,41,74,75,52,69,51,73,48,67,46,80,34,54,44,70,36,72,31,72,42,74,44,75,36,45,82,42,54,71,82,64,86,94,63,52,38,29,32,41,38,40,33,21,42,82,84,62,50,59,50,40,65,47,41,30,37,45,41,66,73,64,87,73,81,78,82,76,78,76,89,47,67,45,49,74,46,78,69,90,37,38,36,41,29,20,83,56,30,36,38,33,32,31,69,70,64,60,29,45,52,33,32,24,49,75,87,38,71,47,32,52,36,44,46,83,32,53,48,72,89,74,51,70,32,51,49,62,58,56,32,70,72,42,52,70,56,48,68,75,70,74,56,58,50,69,44,50,77,42,81,46,78,46,74,48,62,52,36,38,36,40,40,28,30,30,40,35,39,54,50,98,65,28,34,34,36,37,39,40,38,40,36,35,36,36,84,40,38,37,35,42,36,42,35,40,37,57,44,51,74,37,62,58,36,64,34,34,38,31,34,36,32,41,40,86,66,41,40,40,34,35,32,37,26,36,29,74,42,52,34,41,85,40,42,54,61,48,21,30,68,41,57,38,57,38,47,52,50,34,81,56,46,37,49,43,27,30,29,50,29,38,34,34,29,29,90,84,20,27,45,37,36,40,29,90,32,34,35,34,40,35,64,88,42,51,44,33,36,35,47,24,59,42,58,42,40,49,29,47,55,53,62,56,85,85,52,71,74,66,74,34,61,43,83,75,83,61,55,51,65,42,61,38,33,39,36,77,39,73,56,129